Protein 7YOT (pdb70)

Radius of gyration: 35.28 Å; Cα contacts (8 Å, |Δi|>4): 2793; chains: 5; bounding box: 87×98×96 Å

Solvent-accessible surface area: 59932 Å² total; per-residue (Å²): 151,173,64,60,56,120,98,3,116,85,19,25,49,51,4,99,47,13,4,56,162,24,64,17,1,65,79,70,19,88,59,62,12,38,4,35,58,2,64,67,32,2,145,53,120,8,69,120,51,41,93,112,117,30,111,124,15,76,37,26,10,11,10,2,6,1,1,0,0,1,4,41,5,0,34,2,17,34,0,29,15,8,2,58,1,18,2,77,16,3,0,113,91,71,99,161,20,7,83,18,7,68,79,0,0,2,24,49,0,4,2,3,2,1,5,8,57,86,104,23,10,2,44,94,37,54,106,103,122,17,105,96,56,3,30,62,1,55,4,2,40,55,113,124,56,73,84,80,20,91,80,121,23,117,35,19,0,0,9,3,1,0,7,22,86,1,52,77,21,27,48,181,78,6,19,2,5,0,56,110,7,1,14,6,17,74,94,19,65,78,37,107,163,29,88,34,5,38,51,8,5,0,49,0,0,2,79,13,35,98,43,126,98,58,28,24,57,116,18,60,81,100,0,109,90,13,72,53,32,91,65,2,96,98,5,54,135,97,3,24,119,79,178,43,58,57,47,2,22,9,7,56,2,42,39,102,51,61,2,18,37,3,35,0,0,6,16,0,64,1,5,77,7,54,28,4,95,94,4,73,189,14,45,5,13,122,41,19,64,28,185,102,4,68,136,52,82,57,57,36,4,90,44,0,59,127,1,6,150,33,0,77,150,61,14,54,144,110,63,118,22,41,4,42,7,4,1,84,4,0,74,37,0,12,57,4,42,0,45,83,0,17,84,64,0,130,153,0,17,138,37,0,71,59,0,4,108,127,24,1,91,20,0,42,102,2,0,33,95,0,38,101,59,0,8,4,71,60,41,60,132,98,35,185,31,25,93,12,0,60,34,2,71,112,61,15,1,13,4,9,115,32,48,17,3,53,4,0,8,0,1,2,15,0,2,8,26,2,3,80,10,31,13,31,27,82,49,204,71,106,63,127,17,45,46,61,19,60,15,156,60,8,54,0,4,0,1,12,17,0,0,0,0,0,22,64,129,106,7,22,1,5,0,0,2,28,13,0,1,2,3,0,0,33,4,0,4,2,1,0,1,0,18,6,0,0,53,19,0,47,25,0,110,63,0,12,134,42,4,33,79,0,0,119,45,0,2,49,7,0,103,74,9,1,65,88,0,22,83,2,6,63,29,0,49,7,0,0,14,0,1,1,5,0,13,5,37,15,30,65,16,2,0,73,9,0,32,38,6,0,56,60,0,42,59,44,0,77,100,88,18,79,104,174,58,0,49,60,8,5,76,31,0,2,62,14,0,6,35,4,104,42,19,22,0,1,2,1,16,4,2,45,131,4,0,7,48,28,11,28,36,2,84,56,28,0,140,54,10,40,62,32,0,1,6,5,2,1,2,17,0,20,8,2,0,13,0,0,0,0,0,2,0,24,0,0,24,11,26,66,172,105,60,95,28,85,10,3,131,16,19,87,97,6,27,13,23,132,61,1,45,107,26,62,84,102,28,29,99,1,45,79,87,30,1,39,173,39,38,43,24,0,0,0,0,5,0,65,54,18,13,169,48,27,3,9,59,87,2,18,70,5,0,74,28,46,16,7,7,29,56,20,109,18,2,2,29,25,12,87,142,42,7,1,18,62,102,0,30,149,55,31,115,139,58,145,46,56,28,56,3,0,3,41,6,2,74,27,97,131,9,57,8,110,144,25,6,88,9,0,17,38,0,64,0,5,84,35,72,43,1,2,0,4,23,20,18,36,164,124,73,1,52,0,14,68,67,0,5,8,0,9,8,0,5,26,20,0,4,47,60,28,0,19,80,15,5,129,37,46,156,68,82,58,31,8,99,52,0,2,36,18,0,25,34,0,9,3,14,8,47,102,90,28,130,150,160,77,69,0,0,0,0,0,8,2,70,8,56,92,11,19,12,0,2,2,0,2,2,1,4,1,3,0,6,0,0,0,0,0,7,27,8,41,1,0,4,0,1,2,0,0,10,1,0,1,7,2,1,3,0,20,13,63,22,2,1,0,20,70,55,86,16,73,49,1,13,145,1,50,6,54,12,2,2,0,0,0,1,4,0,0,1,65,36,7,10,40,70,3,0,18,3,1,6,8,0,1,1,31,0,0,5,8,66,17,146,20,152,23,40,12,29,2,121,2,58,62,3,1,0,0,0,6,69,52,4,97,53,145,20,52,58,128,42,0,19,60,71,0,26,100,4,0,67,55,0,14,135,25,0,42,81,0,8,24,20,6,0,2,8,5,68,95,168,59,9,12,49,0,1,1,1,0,14,18,54,110,20,2,2,6,19,0,18,3,4,0,13,0,0,48,23,0,17,97,3,29,3,26,20,34,28,17,7,46,15,9,24,59,4,1,31,60,3,2,48,6,0,3,86,0,10,23,7,22,12,34,31,7,2,0,8,0,0,10,7,0,0,7,0,1,1,4,1,1,34,32,35,12,51,1,78,136,42,133,68,17,15,99,35,24,45,0,0,2,5,4,6,6,0,0,34,59,1,15,0,2,11,62,2,21,4,10,35,11,22,18,113,88,85,17,2,50,0,0,27,0,0,1,1,0,41,19,0,38,72,6,47,7,3,28,106,66,7,0,45,0,1,2,9,7,54,51,16,157,22,69,31,4,48,2,0,54,84,12,57,17,21,8,24,87,87,18,59,35,1,27,111,30,0,73,121,9,0,34,125,5,2,2,91,64,32,53,2,70,32,1,54,5,0,69,20,159,43,36,74,64,18,14,98,44,0,0,88,16,1,0,57,10,131,42,0,31,0,62,5,0,64,4,0,5,96,6,0,0,4,6,40,10,89,98,0,24,47,59,10,45,18,50,56,43,0,1,108,34,0,22,88,93,88,90,0,37,154,131,102,11,44,85,2,36,79,7,24,39,64,24,0,65,30,1,36,85,10,0,41,107,20,145,58,87,121,137,28,160,24,54,29,109,84,8,1,11,17,0,0,32,44,3,2,30,77,0,6,44,93,42,8,64,50,77,125,4,68,48,6,33,38,24,5,10,1,19,1,0,40,0,4,9,33,59,186,112,28,49,0,69,58,46,119,72,55,12,132,13,33,0,87,0,31,0,20,37,94,0,34,24,48,25,86,13,46,177,10,31,65,29,98,46,12,69,24,50,102,190,68,34,92,13,0,82,19,0,5,84,3,1,14,6,0,13,108,21,1,7,103,53,99,78,0,31,87,5,1,45,64,3,0,113,3,13,0,39,2,46,56,97,96,2,140,122,63,29,78,140,62,87,81,47,51,8,193,45,10,53,34,8,9,32,0,4,1,8,4,73,54,27,33,116,49,1,210,79,28,109,108,58,9,58,37,7,0,20,33,0,0,13,21,1,0,30,49,30,21,74,29,74,43,67,92,4,159,102,111,14,21,1,18,0,1,0,97,141,19,88,4,52,140,149,81,118,126,94,99,95,34,82,3,97,64,120,4,21,123,7,136,46,57,65,95,3,123,13,0,24,18,66,100,112,65

InterPro domains:
  IPR014023 Mononegavirales RNA-directed RNA polymerase catalytic domain [PF00946] (17-1089)
  IPR014023 Mononegavirales RNA-directed RNA polymerase catalytic domain [PS50526] (634-818)
  IPR016269 RNA-directed RNA polymerase, paramyxovirus [PIRSF000830] (1-2198)
  IPR025786 Mononegavirus L protein 2-O-ribose methyltransferase [PS51590] (1745-1958)
  IPR026890 Mononegavirales mRNA-capping domain V [PF14318] (1112-1355)
  IPR039736 RNA-directed RNA polymerase L, C-terminal [TIGR04198] (1214-2196)

Foldseek 3Di:
DVVVVVVVVVVVVVVVVVVVPDLDDDPPRDDDDDPCVCVVVVPDDDDDPDD/DVVVVVVVVVVVVQVVQLVVVCVDPVNVPVDPVDRSSVSSVD/DVVVVVVCCVVPPVDDDDDDPDDPDDDDPVRVVD/DCPCVPQDWQFEQDPCPDVPVSNVPTDTDRDDDDDDDDCVQQADDVRYFYADPVRHTDNDNCVVDDDDPVLLVVLLVLLVPDDDDVVVSVVLVVCSVVDDDSPVSVVSVVVSVVD/DQVLFFQFDDLAFDDAFAPLLQVVLVVLEDDDAAPVCPPPLQVVQFDVVVLNPPPDVSSVLSHVVNVVQVVLADPPDDEHADEPPLCVLVLLPWAFVVLLVVVVVLVVLQVVVLVVFVVLLLLLVLVLLCQAADPVCVVVDDDDQLSVVCNVRVPLCQPDRLNRSLSVLLLLLLLLSLQLSVVVDPDDDDQWDWTATDQWIWIHHNFWIKTARHVVNYIYIAGNSRSSLSNLLSLLLSLLLSVQCSDDLRNLLNVLSVLVVVVLSVVCSQCPLCSLVVLVLLLLLLVLLLQCFAPDPPLHCQSVVVSLVVQLVSQVVGHPNVVSVVVSVSSNVSSPPHANQNSLQSNLSRCNSHAGHDALQVVLVVLQVQQVDDDAFDPVLLLLLLLLLQLLQQQLCCVVVPLAGAAWDPVLQDDDPSVVCNVRSDRDDLLCSNVVSVSRSRTFGAARDDFDQDDPLLLLQEFAFAQFWQQANLVLAALSRADPVSNVSHDDDPDPRTSNLCVQQDAPDDRVVLQCCWLVVVVQVDRGWAKAAEDDSFDIHTHRSVSSLLSRLVRRCVVTPLCSLPLLPAVNPCAVQLVLLCQFCLQDQLLAVFDRKHWWKWKWFWDPFQSQQFCVSLVSVQVRVCRHNVGNGRQSNFQSRLQNFKYFHGDHSHDPSPNPDNGRVPDDCRRGMNHRGGGHDGPGSQSSSSSSLSSLLSSLQSVLPWDWSWHDRTRTIMIITMDGDHSNHHSVVVVVVNVSSCVSSVVSSQVSQVNSGIDIDPRVIRIGSFWDADPNWIRGNSWTHAHLSSLSSVLDAADDRRELDLLVRLVVNQVSLLLSLQRFDALSSSVVVSLSSSSVNVLCCVPSPSPLCPVPNPPSLLSQQQCQQDVLLQGRDPDQSLSSQAPPPFQPQLSRLVSVLSCCVSPRHDQQQLQLSLLFAFADDALLVCQQDPSHFRHHAFDASVVLLLVLLLLQSNVSRHYLAPPPLDDPCLVVLSRQLSCLQAQDQAGENLLSNLLCCLFLSVLSVVSSVSRHCDSVSSVVSCVVPPDDDPVSVCSHCVNSVSSVSCCPRRNDDDPPVGDDDHSPARSVVSSQSRRQVRCCVVRVRHGHDPRHDHDQSQQWRKHKADPVGDGPVVVVPFQAWKKKKFDFKAFQRSPSNPHDNFDSFDDDDPDQVLLVSLLSSLLSQCLQAHDDDQSLQLSCLRSVRAEPEDSVVSVVPRDHRDDPSNVRHRHIPRRRRRMDIDNDSRPVCVPVNVVSNRSSVSSSVVSVAHPVDRIGHHMIMMTGTRDPGSPDDDDDDRDHDHSPDHRDNNDHDDSHPSRYYYDHD

Secondary structure (DSSP, 8-state):
--GGGSSPPPSS--S--BHHHHHHHHHTTTSPPPGGGTT-TTTTTS-HHHHTTS--HHHHHHHHHHHHHHHHS-SSSPPB-PPTTTTHHHHHT---HHHHHHHHHHHHHHHHHHHHHHHHHHHHHHHHHHHHH-SSSTTS----HHHHHHHH-S-TTTSSTTHHHHHHHHHHHHHHHHHHHHHHS-------EEEEETTEEEEE-SS-EEEEETTTTEEEEE-HHHHHHHHHHHHHHHHHHHHHHHSGGGHHHHHHHHHHHHHHHHHHHHHGGGGHHHHHHHHHHHHHTTTTS-SSSSSTTHHHHHHHHHHHHHHTTTS-HHHHHHHHHHHHHHSSS--HHHHHGGGG-STTS--PPB-HHHHHHHHHHHHS--EEEEHHHHHHHHHHHHHHHHHHHHHHTTS----B-GGG--TTTHHHHHHHTPPPPHHHHHHTHHHHTT--B-S-----SSSS-SSSSS--B----TTSGGGGS-GGGS-TTTGGG-----S--BHHHHHHS--S--HHHHGGGTSSSTTTT-TT--EEE------EE--HHHHHHHHHHHHHIIIIIGGGGTT---TTTSSSSTTTGGGSTTTSSS----SEEEEEEEEEEEET-GGG--HHHHHHHHHHHHHHHT-SS-TTHHHHHHHH-EEEE--TT---SSTT---GGGS-S-TTEEES--S--SSTTHHHHHHHHHHHHHHHHHTTT-EEEEEESSSEEEEEEEEEE-TTS-HHHHHHHHHHHHHHHHHHHHHHHHTTT-EE-SSSSEEESSEEEETTEEEESSSBPP-HHHHHTT--S---SSS--HHHHHHHHHHHHHHHHHTT--HHHHHHHHHHHHHHHHHHTTSS----TTTTTT-HHHHHHHHHSBTTTTSSB---GGGTTS---S-HHHHHHHHHHHHHHHTSS-HHHHHHHHTPPB----HHHHHHS-S---B--PPPHHHHHHHHHHHHHTTS---STT-SSS-TTHHHHHHHHHHHHHSSSSB-HHHHHHHHHHSHHHHHHHHHTTS---HHHHHHHHHHS---SHHHHHHHTHHHHHHHHHIIIIIS----S--SS-TTS-HHHHHHHHHHHHTHHHH-S--B-S-----HHHH-B--B--SS---TTTTSS---EEEEEE-SS-B-SS--SSPPPP--------S-HHHHHHHHHHHHHHHHH--SHHHHHHHHHHHTTTB---SHHHHTTSPP--S----S-SS--SSGGG-EEE--S--S----HHHHHHHHHHHHHHHTS-TT--B--S-EEEEEE-SS-TT-------------S--------SS-TTT-B-S--/-HHHHHHHHIIIIIS-EEEE----SS--HHHH--/-HHHHHHHHHHHHHHHHHHHHHTSGGG-SB-SSS-HHHHHH-/-HHHHHHHHHHHHHHHHHHTTS-B--TT--S-B-THHHHHHTTSPPB----/--GGGT-----B------SHHHHHS-----EEE-SSB--TTTEETTTEE-B-TTS-B-SSGGGG---SHHHHHHHHHHHHHS---HHHHHHHHHTTTT--SSTTTHHHHHHHTT-

B-factor: mean 50.25, std 22.54, range [20.3, 129.37]

Structure (mmCIF, N/CA/C/O backbone):
data_7YOT
#
_entry.id   7YOT
#
_cell.length_a   1.00
_cell.length_b   1.00
_cell.length_c   1.00
_cell.angle_alpha   90.00
_cell.angle_beta   90.00
_cell.angle_gamma   90.00
#
_symmetry.space_group_name_H-M   'P 1'
#
loop_
_entity.id
_entity.type
_entity.pdbx_description
1 polymer 'NDV P protein'
2 polymer 'RNA-directed RNA polymerase L'
#
loop_
_atom_site.group_PDB
_atom_site.id
_atom_site.type_symbol
_atom_site.label_atom_id
_atom_site.label_alt_id
_atom_site.label_comp_id
_atom_site.label_asym_id
_atom_site.label_entity_id
_atom_site.label_seq_id
_atom_site.pdbx_PDB_ins_code
_atom_site.Cartn_x
_atom_site.Cartn_y
_atom_site.Cartn_z
_atom_site.occupancy
_atom_site.B_iso_or_equiv
_atom_site.auth_seq_id
_atom_site.auth_comp_id
_atom_site.auth_asym_id
_atom_site.auth_atom_id
_atom_site.pdbx_PDB_model_num
ATOM 1 N N . MET A 1 262 ? 116.175 60.074 82.332 1.00 114.88 262 MET D N 1
ATOM 2 C CA . MET A 1 262 ? 117.532 60.591 82.191 1.00 114.88 262 MET D CA 1
ATOM 3 C C . MET A 1 262 ? 117.650 61.594 81.052 1.00 114.88 262 MET D C 1
ATOM 4 O O . MET A 1 262 ? 117.609 62.798 81.290 1.00 114.88 262 MET D O 1
ATOM 9 N N . ARG A 1 263 ? 117.802 61.097 79.820 1.00 113.42 263 ARG D N 1
ATOM 10 C CA . ARG A 1 263 ? 118.005 61.988 78.680 1.00 113.42 263 ARG D CA 1
ATOM 11 C C . ARG A 1 263 ? 116.754 62.791 78.352 1.00 113.42 263 ARG D C 1
ATOM 12 O O . ARG A 1 263 ? 116.860 63.930 77.880 1.00 113.42 263 ARG D O 1
ATOM 20 N N . SER A 1 264 ? 115.572 62.232 78.619 1.00 111.51 264 SER D N 1
ATOM 21 C CA . SER A 1 264 ? 114.335 62.968 78.385 1.00 111.51 264 SER D CA 1
ATOM 22 C C . SER A 1 264 ? 114.190 64.130 79.359 1.00 111.51 264 SER D C 1
ATOM 23 O O . SER A 1 264 ? 113.727 65.213 78.976 1.00 111.51 264 SER D O 1
ATOM 26 N N . GLU A 1 265 ? 114.579 63.929 80.621 1.00 108.35 265 GLU D N 1
ATOM 27 C CA . GLU A 1 265 ? 114.548 65.029 81.578 1.00 108.35 265 GLU D CA 1
ATOM 28 C C . GLU A 1 265 ? 115.564 66.104 81.226 1.00 108.35 265 GLU D C 1
ATOM 29 O O . GLU A 1 265 ? 115.300 67.288 81.448 1.00 108.35 265 GLU D O 1
ATOM 35 N N . ILE A 1 266 ? 116.701 65.721 80.639 1.00 106.61 266 ILE D N 1
ATOM 36 C CA . ILE A 1 266 ? 117.665 66.706 80.153 1.00 106.61 266 ILE D CA 1
ATOM 37 C C . ILE A 1 266 ? 117.082 67.495 78.981 1.00 106.61 266 ILE D C 1
ATOM 38 O O . ILE A 1 266 ? 117.294 68.711 78.864 1.00 106.61 266 ILE D O 1
ATOM 43 N N . GLN A 1 267 ? 116.299 66.829 78.125 1.00 106.99 267 GLN D N 1
ATOM 44 C CA . GLN A 1 267 ? 115.645 67.530 77.020 1.00 106.99 267 GLN D CA 1
ATOM 45 C C . GLN A 1 267 ? 114.591 68.514 77.520 1.00 106.99 267 GLN D C 1
ATOM 46 O O . GLN A 1 267 ? 114.489 69.634 77.001 1.00 106.99 267 GLN D O 1
ATOM 52 N N . GLN A 1 268 ? 113.808 68.125 78.532 1.00 102.59 268 GLN D N 1
ATOM 53 C CA . GLN A 1 268 ? 112.860 69.076 79.116 1.00 102.59 268 GLN D CA 1
ATOM 54 C C . GLN A 1 268 ? 113.551 70.217 79.856 1.00 102.59 268 GLN D C 1
ATOM 55 O O . GLN A 1 268 ? 113.036 71.338 79.851 1.00 102.59 268 GLN D O 1
ATOM 61 N N . LEU A 1 269 ? 114.711 69.970 80.477 1.00 96.25 269 LEU D N 1
ATOM 62 C CA . LEU A 1 269 ? 115.464 71.070 81.079 1.00 96.25 269 LEU D CA 1
ATOM 63 C C . LEU A 1 269 ? 115.968 72.053 80.028 1.00 96.25 269 LEU D C 1
ATOM 64 O O . LEU A 1 269 ? 115.881 73.272 80.225 1.00 96.25 269 LEU D O 1
ATOM 69 N N . LYS A 1 270 ? 116.484 71.542 78.903 1.00 96.54 270 LYS D N 1
ATOM 70 C CA . LYS A 1 270 ? 116.946 72.419 77.829 1.00 96.54 270 LYS D CA 1
ATOM 71 C C . LYS A 1 270 ? 115.794 73.207 77.214 1.00 96.54 270 LYS D C 1
ATOM 72 O O . LYS A 1 270 ? 115.934 74.406 76.939 1.00 96.54 270 LYS D O 1
ATOM 78 N N . THR A 1 271 ? 114.633 72.567 77.046 1.00 95.27 271 THR D N 1
ATOM 79 C CA . THR A 1 271 ? 113.464 73.262 76.512 1.00 95.27 271 THR D CA 1
ATOM 80 C C . THR A 1 271 ? 112.947 74.321 77.487 1.00 95.27 271 THR D C 1
ATOM 81 O O . THR A 1 271 ? 112.572 75.424 77.070 1.00 95.27 271 THR D O 1
ATOM 85 N N . SER A 1 272 ? 112.968 74.028 78.792 1.00 91.06 272 SER D N 1
ATOM 86 C CA . SER A 1 272 ? 112.492 74.997 79.774 1.00 91.06 272 SER D CA 1
ATOM 87 C C . SER A 1 272 ? 113.426 76.199 79.876 1.00 91.06 272 SER D C 1
ATOM 88 O O . SER A 1 272 ? 112.957 77.336 79.989 1.00 91.06 272 SER D O 1
ATOM 91 N N . VAL A 1 273 ? 114.743 75.977 79.803 1.00 89.39 273 VAL D N 1
ATOM 92 C CA . VAL A 1 273 ? 115.677 77.106 79.768 1.00 89.39 273 VAL D CA 1
ATOM 93 C C . VAL A 1 273 ? 115.528 77.898 78.462 1.00 89.39 273 VAL D C 1
ATOM 94 O O . VAL A 1 273 ? 115.663 79.133 78.452 1.00 89.39 273 VAL D O 1
ATOM 98 N N . ALA A 1 274 ? 115.189 77.219 77.359 1.00 89.98 274 ALA D N 1
ATOM 99 C CA . ALA A 1 274 ? 114.893 77.924 76.114 1.00 89.98 274 ALA D CA 1
ATOM 100 C C . ALA A 1 274 ? 113.620 78.759 76.216 1.00 89.98 274 ALA D C 1
ATOM 101 O O . ALA A 1 274 ? 113.485 79.767 75.516 1.00 89.98 274 ALA D O 1
ATOM 103 N N . VAL A 1 275 ? 112.674 78.348 77.058 1.00 86.86 275 VAL D N 1
ATOM 104 C CA . VAL A 1 275 ? 111.510 79.191 77.326 1.00 86.86 275 VAL D CA 1
ATOM 105 C C . VAL A 1 275 ? 111.902 80.385 78.200 1.00 86.86 275 VAL D C 1
ATOM 106 O O . VAL A 1 275 ? 111.429 81.512 77.987 1.00 86.86 275 VAL D O 1
ATOM 110 N N . MET A 1 276 ? 112.788 80.158 79.180 1.00 86.93 276 MET D N 1
ATOM 111 C CA . MET A 1 276 ? 113.204 81.222 80.098 1.00 86.93 276 MET D CA 1
ATOM 112 C C . MET A 1 276 ? 113.959 82.329 79.380 1.00 86.93 276 MET D C 1
ATOM 113 O O . MET A 1 276 ? 113.807 83.509 79.717 1.00 86.93 276 MET D O 1
ATOM 118 N N . GLU A 1 277 ? 114.808 81.966 78.417 1.00 90.15 277 GLU D N 1
ATOM 119 C CA . GLU A 1 277 ? 115.554 82.993 77.698 1.00 90.15 277 GLU D CA 1
ATOM 120 C C . GLU A 1 277 ? 114.645 83.813 76.791 1.00 90.15 277 GLU D C 1
ATOM 121 O O . GLU A 1 277 ? 114.915 84.994 76.553 1.00 90.15 277 GLU D O 1
ATOM 127 N N . ALA A 1 278 ? 113.564 83.216 76.289 1.00 85.26 278 ALA D N 1
ATOM 128 C CA . ALA A 1 278 ? 112.606 83.974 75.497 1.00 85.26 278 ALA D CA 1
ATOM 129 C C . ALA A 1 278 ? 111.722 84.847 76.372 1.00 85.26 278 ALA D C 1
ATOM 130 O O . ALA A 1 278 ? 111.241 85.889 75.915 1.00 85.26 278 ALA D O 1
ATOM 132 N N . ASN A 1 279 ? 111.490 84.438 77.620 1.00 81.94 279 ASN D N 1
ATOM 133 C CA . ASN A 1 279 ? 110.734 85.292 78.531 1.00 81.94 279 ASN D CA 1
ATOM 134 C C . ASN A 1 279 ? 111.572 86.454 79.045 1.00 81.94 279 ASN D C 1
ATOM 135 O O . ASN A 1 279 ? 111.058 87.566 79.192 1.00 81.94 279 ASN D O 1
ATOM 140 N N . LEU A 1 280 ? 112.861 86.230 79.309 1.00 82.44 280 LEU D N 1
ATOM 141 C CA . LEU A 1 280 ? 113.742 87.337 79.666 1.00 82.44 280 LEU D CA 1
ATOM 142 C C . LEU A 1 280 ? 114.053 88.247 78.487 1.00 82.44 280 LEU D C 1
ATOM 143 O O . LEU A 1 280 ? 114.524 89.369 78.694 1.00 82.44 280 LEU D O 1
ATOM 148 N N . GLY A 1 281 ? 113.814 87.794 77.261 1.00 86.47 281 GLY D N 1
ATOM 149 C CA . GLY A 1 281 ? 113.947 88.676 76.123 1.00 86.47 281 GLY D CA 1
ATOM 150 C C . GLY A 1 281 ? 112.821 89.666 75.960 1.00 86.47 281 GLY D C 1
ATOM 151 O O . GLY A 1 281 ? 112.959 90.616 75.185 1.00 86.47 281 GLY D O 1
ATOM 152 N N . MET A 1 282 ? 111.714 89.475 76.675 1.00 83.72 282 MET D N 1
ATOM 153 C CA . MET A 1 282 ? 110.558 90.348 76.557 1.00 83.72 282 MET D CA 1
ATOM 154 C C . MET A 1 282 ? 110.354 91.260 77.757 1.00 83.72 282 MET D C 1
ATOM 155 O O . MET A 1 282 ? 109.530 92.177 77.677 1.00 83.72 282 MET D O 1
ATOM 160 N N . MET A 1 283 ? 111.071 91.042 78.855 1.00 73.22 283 MET D N 1
ATOM 161 C CA . MET A 1 283 ? 110.887 91.880 80.026 1.00 73.22 283 MET D CA 1
ATOM 162 C C . MET A 1 283 ? 111.577 93.223 79.839 1.00 73.22 283 MET D C 1
ATOM 163 O O . MET A 1 283 ? 112.513 93.367 79.050 1.00 73.22 283 MET D O 1
ATOM 168 N N . LYS A 1 284 ? 111.095 94.219 80.579 1.00 68.41 284 LYS D N 1
ATOM 169 C CA . LYS A 1 284 ? 111.563 95.593 80.419 1.00 68.41 284 LYS D CA 1
ATOM 170 C C . LYS A 1 284 ? 112.792 95.824 81.295 1.00 68.41 284 LYS D C 1
ATOM 171 O O . LYS A 1 284 ? 112.762 96.510 82.316 1.00 68.41 284 LYS D O 1
ATOM 177 N N . ILE A 1 285 ? 113.897 95.221 80.859 1.00 66.61 285 ILE D N 1
ATOM 178 C CA . ILE A 1 285 ? 115.186 95.433 81.499 1.00 66.61 285 ILE D CA 1
ATOM 179 C C . ILE A 1 285 ? 115.692 96.816 81.122 1.00 66.61 285 ILE D C 1
ATOM 180 O O . ILE A 1 285 ? 115.641 97.213 79.952 1.00 66.61 285 ILE D O 1
ATOM 185 N N . LEU A 1 286 ? 116.162 97.568 82.113 1.00 65.25 286 LEU D N 1
ATOM 186 C CA . LEU A 1 286 ? 116.626 98.924 81.870 1.00 65.25 286 LEU D CA 1
ATOM 187 C C . LEU A 1 286 ? 118.030 98.921 81.283 1.00 65.25 286 LEU D C 1
ATOM 188 O O . LEU A 1 286 ? 118.908 98.177 81.729 1.00 65.25 286 LEU D O 1
ATOM 193 N N . ASP A 1 287 ? 118.225 99.747 80.265 1.00 79.13 287 ASP D N 1
ATOM 194 C CA . ASP A 1 287 ? 119.506 100.046 79.649 1.00 79.13 287 ASP D CA 1
ATOM 195 C C . ASP A 1 287 ? 119.674 101.556 79.590 1.00 79.13 287 ASP D C 1
ATOM 196 O O . ASP A 1 287 ? 118.694 102.294 79.731 1.00 79.13 287 ASP D O 1
ATOM 201 N N . PRO A 1 288 ? 120.913 102.058 79.424 1.00 81.97 288 PRO D N 1
ATOM 202 C CA . PRO A 1 288 ? 121.073 103.493 79.152 1.00 81.97 288 PRO D CA 1
ATOM 203 C C . PRO A 1 288 ? 120.473 103.884 77.813 1.00 81.97 288 PRO D C 1
ATOM 204 O O . PRO A 1 288 ? 120.947 103.457 76.757 1.00 81.97 288 PRO D O 1
ATOM 208 N N . GLY A 1 289 ? 119.416 104.689 77.853 1.00 86.62 289 GLY D N 1
ATOM 209 C CA . GLY A 1 289 ? 118.681 105.030 76.653 1.00 86.62 289 GLY D CA 1
ATOM 210 C C . GLY A 1 289 ? 117.181 104.981 76.852 1.00 86.62 289 GLY D C 1
ATOM 211 O O . GLY A 1 289 ? 116.452 105.751 76.218 1.00 86.62 289 GLY D O 1
ATOM 212 N N . CYS A 1 290 ? 116.728 104.066 77.718 1.00 85.13 290 CYS D N 1
ATOM 213 C CA . CYS A 1 290 ? 115.344 103.966 78.201 1.00 85.13 290 CYS D CA 1
ATOM 214 C C . CYS A 1 290 ? 114.353 103.741 77.055 1.00 85.13 290 CYS D C 1
ATOM 215 O O . CYS A 1 290 ? 113.441 104.532 76.813 1.00 85.13 290 CYS D O 1
ATOM 218 N N . ALA A 1 291 ? 114.551 102.629 76.350 1.00 84.73 291 ALA D N 1
ATOM 219 C CA . ALA A 1 291 ? 113.744 102.343 75.169 1.00 84.73 291 ALA D CA 1
ATOM 220 C C . ALA A 1 291 ? 112.385 101.767 75.544 1.00 84.73 291 ALA D C 1
ATOM 221 O O . ALA A 1 291 ? 111.346 102.289 75.125 1.00 84.73 291 ALA D O 1
ATOM 223 N N . ASN A 1 292 ? 112.373 100.689 76.324 1.00 78.18 292 ASN D N 1
ATOM 224 C CA . ASN A 1 292 ? 111.138 100.004 76.704 1.00 78.18 292 ASN D CA 1
ATOM 225 C C . ASN A 1 292 ? 110.634 100.516 78.051 1.00 78.18 292 ASN D C 1
ATOM 226 O O . ASN A 1 292 ? 110.941 99.983 79.116 1.00 78.18 292 ASN D O 1
ATOM 231 N N . VAL A 1 293 ? 109.830 101.572 77.993 1.00 72.70 293 VAL D N 1
ATOM 232 C CA . VAL A 1 293 ? 109.143 102.099 79.160 1.00 72.70 293 VAL D CA 1
ATOM 233 C C . VAL A 1 293 ? 107.671 101.724 79.061 1.00 72.70 293 VAL D C 1
ATOM 234 O O . VAL A 1 293 ? 107.195 101.240 78.035 1.00 72.70 293 VAL D O 1
ATOM 238 N N . SER A 1 294 ? 106.948 101.949 80.150 1.00 60.44 294 SER D N 1
ATOM 239 C CA . SER A 1 294 ? 105.513 101.735 80.195 1.00 60.44 294 SER D CA 1
ATOM 240 C C . SER A 1 294 ? 104.824 103.022 80.614 1.00 60.44 294 SER D C 1
ATOM 241 O O . SER A 1 294 ? 105.373 103.819 81.377 1.00 60.44 294 SER D O 1
ATOM 244 N N . SER A 1 295 ? 103.627 103.232 80.091 1.00 55.47 295 SER D N 1
ATOM 245 C CA . SER A 1 295 ? 102.825 104.373 80.486 1.00 55.47 295 SER D CA 1
ATOM 246 C C . SER A 1 295 ? 101.830 103.941 81.551 1.00 55.47 295 SER D C 1
ATOM 247 O O . SER A 1 295 ? 101.830 102.804 82.026 1.00 55.47 295 SER D O 1
ATOM 250 N N . LEU A 1 296 ? 100.967 104.868 81.933 1.00 45.99 296 LEU D N 1
ATOM 251 C CA . LEU A 1 296 ? 99.910 104.585 82.885 1.00 45.99 296 LEU D CA 1
ATOM 252 C C . LEU A 1 296 ? 98.684 104.007 82.187 1.00 45.99 296 LEU D C 1
ATOM 253 O O . LEU A 1 296 ? 97.754 103.552 82.854 1.00 45.99 296 LEU D O 1
ATOM 258 N N . SER A 1 297 ? 98.699 103.958 80.854 1.00 50.79 297 SER D N 1
ATOM 259 C CA . SER A 1 297 ? 97.605 103.417 80.061 1.00 50.79 297 SER D CA 1
ATOM 260 C C . SER A 1 297 ? 97.640 101.902 79.925 1.00 50.79 297 SER D C 1
ATOM 261 O O . SER A 1 297 ? 96.656 101.326 79.447 1.00 50.79 297 SER D O 1
ATOM 264 N N . ASP A 1 298 ? 98.735 101.248 80.316 1.00 56.22 298 ASP D N 1
ATOM 265 C CA . ASP A 1 298 ? 98.753 99.788 80.345 1.00 56.22 298 ASP D CA 1
ATOM 266 C C . ASP A 1 298 ? 97.781 99.254 81.388 1.00 56.22 298 ASP D C 1
ATOM 267 O O . ASP A 1 298 ? 96.998 98.340 81.106 1.00 56.22 298 ASP D O 1
ATOM 272 N N . LEU A 1 299 ? 97.809 99.830 82.594 1.00 45.10 299 LEU D N 1
ATOM 273 C CA . LEU A 1 299 ? 96.843 99.478 83.629 1.00 45.10 299 LEU D CA 1
ATOM 274 C C . LEU A 1 299 ? 95.418 99.805 83.207 1.00 45.10 299 LEU D C 1
ATOM 275 O O . LEU A 1 299 ? 94.492 99.037 83.485 1.00 45.10 299 LEU D O 1
ATOM 280 N N . ARG A 1 300 ? 95.225 100.920 82.506 1.00 50.25 300 ARG D N 1
ATOM 281 C CA . ARG A 1 300 ? 93.883 101.303 82.091 1.00 50.25 300 ARG D CA 1
ATOM 282 C C . ARG A 1 300 ? 93.334 100.384 81.007 1.00 50.25 300 ARG D C 1
ATOM 283 O O . ARG A 1 300 ? 92.133 100.105 80.992 1.00 50.25 300 ARG D O 1
ATOM 291 N N A ALA A 1 301 ? 94.187 99.893 80.109 0.50 49.00 301 ALA D N 1
ATOM 292 N N B ALA A 1 301 ? 94.185 99.889 80.111 0.50 49.00 301 ALA D N 1
ATOM 293 C CA A ALA A 1 301 ? 93.717 98.949 79.103 0.50 49.00 301 ALA D CA 1
ATOM 294 C CA B ALA A 1 301 ? 93.714 98.947 79.105 0.50 49.00 301 ALA D CA 1
ATOM 295 C C A ALA A 1 301 ? 93.549 97.549 79.672 0.50 49.00 301 ALA D C 1
ATOM 296 C C B ALA A 1 301 ? 93.548 97.547 79.673 0.50 49.00 301 ALA D C 1
ATOM 297 O O A ALA A 1 301 ? 92.733 96.772 79.167 0.50 49.00 301 ALA D O 1
ATOM 298 O O B ALA A 1 301 ? 92.734 96.769 79.167 0.50 49.00 301 ALA D O 1
ATOM 301 N N . VAL A 1 302 ? 94.307 97.213 80.712 1.00 48.12 302 VAL D N 1
ATOM 302 C CA . VAL A 1 302 ? 94.216 95.895 81.325 1.00 48.12 302 VAL D CA 1
ATOM 303 C C . VAL A 1 302 ? 93.005 95.781 82.247 1.00 48.12 302 VAL D C 1
ATOM 304 O O . VAL A 1 302 ? 92.330 94.746 82.273 1.00 48.12 302 VAL D O 1
ATOM 308 N N . ALA A 1 303 ? 92.669 96.850 82.969 1.00 45.38 303 ALA D N 1
ATOM 309 C CA . ALA A 1 303 ? 91.568 96.818 83.928 1.00 45.38 303 ALA D CA 1
ATOM 310 C C . ALA A 1 303 ? 90.188 96.799 83.287 1.00 45.38 303 ALA D C 1
ATOM 311 O O . ALA A 1 303 ? 89.212 96.652 84.020 1.00 45.38 303 ALA D O 1
ATOM 313 N N . LYS A 1 304 ? 90.063 96.929 81.969 1.00 49.75 304 LYS D N 1
ATOM 314 C CA . LYS A 1 304 ? 88.759 96.971 81.318 1.00 49.75 304 LYS D CA 1
ATOM 315 C C . LYS A 1 304 ? 88.078 95.612 81.229 1.00 49.75 304 LYS D C 1
ATOM 316 O O . LYS A 1 304 ? 86.917 95.551 80.811 1.00 49.75 304 LYS D O 1
ATOM 322 N N . SER A 1 305 ? 88.746 94.531 81.614 1.00 50.32 305 SER D N 1
ATOM 323 C CA . SER A 1 305 ? 88.192 93.195 81.479 1.00 50.32 305 SER D CA 1
ATOM 324 C C . SER A 1 305 ? 88.224 92.470 82.818 1.00 50.32 305 SER D C 1
ATOM 325 O O . SER A 1 305 ? 88.832 92.922 83.791 1.00 50.32 305 SER D O 1
ATOM 328 N N . HIS A 1 306 ? 87.532 91.336 82.845 1.00 58.04 306 HIS D N 1
ATOM 329 C CA . HIS A 1 306 ? 87.508 90.468 84.012 1.00 58.04 306 HIS D CA 1
ATOM 330 C C . HIS A 1 306 ? 88.896 89.865 84.226 1.00 58.04 306 HIS D C 1
ATOM 331 O O . HIS A 1 306 ? 89.597 89.578 83.250 1.00 58.04 306 HIS D O 1
ATOM 338 N N . PRO A 1 307 ? 89.341 89.705 85.476 1.00 48.99 307 PRO D N 1
ATOM 339 C CA . PRO A 1 307 ? 90.675 89.133 85.718 1.00 48.99 307 PRO D CA 1
ATOM 340 C C . PRO A 1 307 ? 90.755 87.670 85.302 1.00 48.99 307 PRO D C 1
ATOM 341 O O . PRO A 1 307 ? 89.910 86.853 85.670 1.00 48.99 307 PRO D O 1
ATOM 345 N N . VAL A 1 308 ? 91.785 87.352 84.522 1.00 50.73 308 VAL D N 1
ATOM 346 C CA . VAL A 1 308 ? 91.855 86.107 83.780 1.00 50.73 308 VAL D CA 1
ATOM 347 C C . VAL A 1 308 ? 92.686 85.082 84.536 1.00 50.73 308 VAL D C 1
ATOM 348 O O . VAL A 1 308 ? 93.519 85.406 85.383 1.00 50.73 308 VAL D O 1
ATOM 352 N N . LEU A 1 309 ? 92.456 83.816 84.208 1.00 53.15 309 LEU D N 1
ATOM 353 C CA . LEU A 1 309 ? 93.173 82.691 84.793 1.00 53.15 309 LEU D CA 1
ATOM 354 C C . LEU A 1 309 ? 94.185 82.180 83.778 1.00 53.15 309 LEU D C 1
ATOM 355 O O . LEU A 1 309 ? 93.810 81.792 82.667 1.00 53.15 309 LEU D O 1
ATOM 360 N N . ILE A 1 310 ? 95.464 82.183 84.159 1.00 50.57 310 ILE D N 1
ATOM 361 C CA . ILE A 1 310 ? 96.543 81.782 83.265 1.00 50.57 310 ILE D CA 1
ATOM 362 C C . ILE A 1 310 ? 97.083 80.397 83.626 1.00 50.57 310 ILE D C 1
ATOM 363 O O . ILE A 1 310 ? 97.892 79.829 82.878 1.00 50.57 310 ILE D O 1
ATOM 368 N N . ALA A 1 311 ? 96.574 79.797 84.703 1.00 55.41 311 ALA D N 1
ATOM 369 C CA . ALA A 1 311 ? 97.107 78.566 85.276 1.00 55.41 311 ALA D CA 1
ATOM 370 C C . ALA A 1 311 ? 97.008 77.378 84.320 1.00 55.41 311 ALA D C 1
ATOM 371 O O . ALA A 1 311 ? 96.262 77.383 83.337 1.00 55.41 311 ALA D O 1
ATOM 373 N N . GLY A 1 312 ? 97.801 76.358 84.623 1.00 58.46 312 GLY D N 1
ATOM 374 C CA . GLY A 1 312 ? 97.866 75.146 83.835 1.00 58.46 312 GLY D CA 1
ATOM 375 C C . GLY A 1 312 ? 98.984 74.265 84.352 1.00 58.46 312 GLY D C 1
ATOM 376 O O . GLY A 1 312 ? 99.746 74.675 85.230 1.00 58.46 312 GLY D O 1
ATOM 377 N N . SER B 1 264 ? 120.753 62.364 93.019 1.00 97.37 264 SER C N 1
ATOM 378 C CA . SER B 1 264 ? 121.227 62.647 91.670 1.00 97.37 264 SER C CA 1
ATOM 379 C C . SER B 1 264 ? 121.293 64.148 91.426 1.00 97.37 264 SER C C 1
ATOM 380 O O . SER B 1 264 ? 120.620 64.924 92.103 1.00 97.37 264 SER C O 1
ATOM 383 N N . GLU B 1 265 ? 122.115 64.557 90.458 1.00 95.93 265 GLU C N 1
ATOM 384 C CA . GLU B 1 265 ? 122.219 65.970 90.120 1.00 95.93 265 GLU C CA 1
ATOM 385 C C . GLU B 1 265 ? 121.101 66.438 89.201 1.00 95.93 265 GLU C C 1
ATOM 386 O O . GLU B 1 265 ? 120.786 67.631 89.201 1.00 95.93 265 GLU C O 1
ATOM 392 N N . ILE B 1 266 ? 120.500 65.532 88.424 1.00 91.56 266 ILE C N 1
ATOM 393 C CA . ILE B 1 266 ? 119.369 65.908 87.579 1.00 91.56 266 ILE C CA 1
ATOM 394 C C . ILE B 1 266 ? 118.158 66.247 88.440 1.00 91.56 266 ILE C C 1
ATOM 395 O O . ILE B 1 266 ? 117.423 67.198 88.153 1.00 91.56 266 ILE C O 1
ATOM 400 N N . GLN B 1 267 ? 117.952 65.499 89.527 1.00 90.54 267 GLN C N 1
ATOM 401 C CA . GLN B 1 267 ? 116.850 65.779 90.442 1.00 90.54 267 GLN C CA 1
ATOM 402 C C . GLN B 1 267 ? 117.041 67.082 91.205 1.00 90.54 267 GLN C C 1
ATOM 403 O O . GLN B 1 267 ? 116.055 67.660 91.671 1.00 90.54 267 GLN C O 1
ATOM 409 N N . GLN B 1 268 ? 118.280 67.552 91.349 1.00 83.89 268 GLN C N 1
ATOM 410 C CA . GLN B 1 268 ? 118.511 68.873 91.914 1.00 83.89 268 GLN C CA 1
ATOM 411 C C . GLN B 1 268 ? 118.390 69.958 90.850 1.00 83.89 268 GLN C C 1
ATOM 412 O O . GLN B 1 268 ? 117.947 71.074 91.151 1.00 83.89 268 GLN C O 1
ATOM 418 N N . LEU B 1 269 ? 118.736 69.643 89.599 1.00 80.43 269 LEU C N 1
ATOM 419 C CA . LEU B 1 269 ? 118.535 70.608 88.523 1.00 80.43 269 LEU C CA 1
ATOM 420 C C . LEU B 1 269 ? 117.063 70.834 88.227 1.00 80.43 269 LEU C C 1
ATOM 421 O O . LEU B 1 269 ? 116.694 71.936 87.826 1.00 80.43 269 LEU C O 1
ATOM 426 N N . LYS B 1 270 ? 116.213 69.823 88.425 1.00 75.43 270 LYS C N 1
ATOM 427 C CA . LYS B 1 270 ? 114.773 70.011 88.243 1.00 75.43 270 LYS C CA 1
ATOM 428 C C . LYS B 1 270 ? 114.220 71.020 89.242 1.00 75.43 270 LYS C C 1
ATOM 429 O O . LYS B 1 270 ? 113.520 71.967 88.864 1.00 75.43 270 LYS C O 1
ATOM 435 N N . THR B 1 271 ? 114.552 70.854 90.520 1.00 66.92 271 THR C N 1
ATOM 436 C CA . THR B 1 271 ? 114.059 71.765 91.541 1.00 66.92 271 THR C CA 1
ATOM 437 C C . THR B 1 271 ? 114.830 73.075 91.601 1.00 66.92 271 THR C C 1
ATOM 438 O O . THR B 1 271 ? 114.430 73.968 92.353 1.00 66.92 271 THR C O 1
ATOM 442 N N . SER B 1 272 ? 115.930 73.204 90.858 1.00 64.55 272 SER C N 1
ATOM 443 C CA . SER B 1 272 ? 116.570 74.502 90.686 1.00 64.55 272 SER C CA 1
ATOM 444 C C . SER B 1 272 ? 116.043 75.249 89.469 1.00 64.55 272 SER C C 1
ATOM 445 O O . SER B 1 272 ? 116.021 76.482 89.464 1.00 64.55 272 SER C O 1
ATOM 448 N N . VAL B 1 273 ? 115.620 74.517 88.441 1.00 64.09 273 VAL C N 1
ATOM 449 C CA . VAL B 1 273 ? 115.007 75.091 87.253 1.00 64.09 273 VAL C CA 1
ATOM 450 C C . VAL B 1 273 ? 113.562 75.501 87.524 1.00 64.09 273 VAL C C 1
ATOM 451 O O . VAL B 1 273 ? 113.080 76.490 86.964 1.00 64.09 273 VAL C O 1
ATOM 455 N N . ALA B 1 274 ? 112.874 74.806 88.432 1.00 55.80 274 ALA C N 1
ATOM 456 C CA . ALA B 1 274 ? 111.467 75.100 88.693 1.00 55.80 274 ALA C CA 1
ATOM 457 C C . ALA B 1 274 ? 111.276 76.427 89.428 1.00 55.80 274 ALA C C 1
ATOM 458 O O . ALA B 1 274 ? 110.342 77.187 89.124 1.00 55.80 274 ALA C O 1
ATOM 460 N N . VAL B 1 275 ? 112.155 76.745 90.382 1.00 50.26 275 VAL C N 1
ATOM 461 C CA . VAL B 1 275 ? 112.043 78.022 91.073 1.00 50.26 275 VAL C CA 1
ATOM 462 C C . VAL B 1 275 ? 112.450 79.198 90.201 1.00 50.26 275 VAL C C 1
ATOM 463 O O . VAL B 1 275 ? 112.096 80.333 90.524 1.00 50.26 275 VAL C O 1
ATOM 467 N N . MET B 1 276 ? 113.137 78.955 89.080 1.00 63.85 276 MET C N 1
ATOM 468 C CA . MET B 1 276 ? 113.353 80.009 88.094 1.00 63.85 276 MET C CA 1
ATOM 469 C C . MET B 1 276 ? 112.037 80.499 87.510 1.00 63.85 276 MET C C 1
ATOM 470 O O . MET B 1 276 ? 111.797 81.705 87.441 1.00 63.85 276 MET C O 1
ATOM 475 N N . GLU B 1 277 ? 111.192 79.577 87.026 1.00 54.78 277 GLU C N 1
ATOM 476 C CA . GLU B 1 277 ? 109.886 79.992 86.521 1.00 54.78 277 GLU C CA 1
ATOM 477 C C . GLU B 1 277 ? 109.013 80.533 87.638 1.00 54.78 277 GLU C C 1
ATOM 478 O O . GLU B 1 277 ? 108.242 81.477 87.424 1.00 54.78 277 GLU C O 1
ATOM 484 N N . ALA B 1 278 ? 109.120 79.955 88.836 1.00 44.77 278 ALA C N 1
ATOM 485 C CA . ALA B 1 278 ? 108.335 80.476 89.946 1.00 44.77 278 ALA C CA 1
ATOM 486 C C . ALA B 1 278 ? 108.782 81.869 90.377 1.00 44.77 278 ALA C C 1
ATOM 487 O O . ALA B 1 278 ? 108.004 82.572 91.018 1.00 44.77 278 ALA C O 1
ATOM 489 N N . ASN B 1 279 ? 110.006 82.285 90.038 1.00 40.84 279 ASN C N 1
ATOM 490 C CA . ASN B 1 279 ? 110.441 83.656 90.274 1.00 40.84 279 ASN C CA 1
ATOM 491 C C . ASN B 1 279 ? 110.182 84.585 89.095 1.00 40.84 279 ASN C C 1
ATOM 492 O O . ASN B 1 279 ? 109.988 85.789 89.296 1.00 40.84 279 ASN C O 1
ATOM 497 N N . LEU B 1 280 ? 110.172 84.064 87.867 1.00 43.92 280 LEU C N 1
ATOM 498 C CA . LEU B 1 280 ? 109.818 84.895 86.720 1.00 43.92 280 LEU C CA 1
ATOM 499 C C . LEU B 1 280 ? 108.338 85.246 86.715 1.00 43.92 280 LEU C C 1
ATOM 500 O O . LEU B 1 280 ? 107.970 86.353 86.306 1.00 43.92 280 LEU C O 1
ATOM 505 N N . GLY B 1 281 ? 107.481 84.332 87.178 1.00 36.66 281 GLY C N 1
ATOM 506 C CA . GLY B 1 281 ? 106.083 84.683 87.367 1.00 36.66 281 GLY C CA 1
ATOM 507 C C . GLY B 1 281 ? 105.894 85.738 88.438 1.00 36.66 281 GLY C C 1
ATOM 508 O O . GLY B 1 281 ? 105.022 86.607 88.322 1.00 36.66 281 GLY C O 1
ATOM 509 N N . MET B 1 282 ? 106.727 85.690 89.480 1.00 33.98 282 MET C N 1
ATOM 510 C CA . MET B 1 282 ? 106.715 86.720 90.511 1.00 33.98 282 MET C CA 1
ATOM 511 C C . MET B 1 282 ? 107.122 88.071 89.958 1.00 33.98 282 MET C C 1
ATOM 512 O O . MET B 1 282 ? 106.501 89.081 90.282 1.00 33.98 282 MET C O 1
ATOM 517 N N . MET B 1 283 ? 108.166 88.109 89.129 1.00 38.58 283 MET C N 1
ATOM 518 C CA . MET B 1 283 ? 108.565 89.365 88.498 1.00 38.58 283 MET C CA 1
ATOM 519 C C . MET B 1 283 ? 107.515 89.881 87.533 1.00 38.58 283 MET C C 1
ATOM 520 O O . MET B 1 283 ? 107.396 91.095 87.350 1.00 38.58 283 MET C O 1
ATOM 525 N N . LYS B 1 284 ? 106.763 88.989 86.891 1.00 36.23 284 LYS C N 1
ATOM 526 C CA . LYS B 1 284 ? 105.727 89.461 85.984 1.00 36.23 284 LYS C CA 1
ATOM 527 C C . LYS B 1 284 ? 104.552 90.066 86.735 1.00 36.23 284 LYS C C 1
ATOM 528 O O . LYS B 1 284 ? 104.039 91.114 86.335 1.00 36.23 284 LYS C O 1
ATOM 534 N N . ILE B 1 285 ? 104.110 89.440 87.832 1.00 32.85 285 ILE C N 1
ATOM 535 C CA . ILE B 1 285 ? 102.918 89.963 88.501 1.00 32.85 285 ILE C CA 1
ATOM 536 C C . ILE B 1 285 ? 103.190 91.199 89.343 1.00 32.85 285 ILE C C 1
ATOM 537 O O . ILE B 1 285 ? 102.237 91.802 89.847 1.00 32.85 285 ILE C O 1
ATOM 542 N N . LEU B 1 286 ? 104.450 91.618 89.490 1.00 36.18 286 LEU C N 1
ATOM 543 C CA . LEU B 1 286 ? 104.770 92.887 90.140 1.00 36.18 286 LEU C CA 1
ATOM 544 C C . LEU B 1 286 ? 104.472 94.092 89.265 1.00 36.18 286 LEU C C 1
ATOM 545 O O . LEU B 1 286 ? 104.391 95.210 89.779 1.00 36.18 286 LEU C O 1
ATOM 550 N N . ASP B 1 287 ? 104.347 93.891 87.969 1.00 37.60 287 ASP C N 1
ATOM 551 C CA . ASP B 1 287 ? 104.023 94.969 87.053 1.00 37.60 287 ASP C CA 1
ATOM 552 C C . ASP B 1 287 ? 102.558 95.345 87.235 1.00 37.60 287 ASP C C 1
ATOM 553 O O . ASP B 1 287 ? 101.708 94.453 87.298 1.00 37.60 287 ASP C O 1
ATOM 558 N N . PRO B 1 288 ? 102.222 96.632 87.363 1.00 34.43 288 PRO C N 1
ATOM 559 C CA . PRO B 1 288 ? 100.804 97.017 87.391 1.00 34.43 288 PRO C CA 1
ATOM 560 C C . PRO B 1 288 ? 100.052 96.734 86.108 1.00 34.43 288 PRO C C 1
ATOM 561 O O . PRO B 1 288 ? 98.823 96.659 86.142 1.00 34.43 288 PRO C O 1
ATOM 565 N N . GLY B 1 289 ? 100.735 96.567 84.977 1.00 38.63 289 GLY C N 1
ATOM 566 C CA . GLY B 1 289 ? 100.053 96.095 83.789 1.00 38.63 289 GLY C CA 1
ATOM 567 C C . GLY B 1 289 ? 99.653 94.638 83.849 1.00 38.63 289 GLY C C 1
ATOM 568 O O . GLY B 1 289 ? 98.839 94.200 83.037 1.00 38.63 289 GLY C O 1
ATOM 569 N N . CYS B 1 290 ? 100.222 93.868 84.768 1.00 39.09 290 CYS C N 1
ATOM 570 C CA . CYS B 1 290 ? 99.738 92.514 85.040 1.00 39.09 290 CYS C CA 1
ATOM 571 C C . CYS B 1 290 ? 98.779 92.500 86.222 1.00 39.09 290 CYS C C 1
ATOM 572 O O . CYS B 1 290 ? 98.910 91.702 87.144 1.00 39.09 290 CYS C O 1
ATOM 575 N N . ALA B 1 291 ? 97.784 93.381 86.196 1.00 37.86 291 ALA C N 1
ATOM 576 C CA . ALA B 1 291 ? 96.798 93.448 87.260 1.00 37.86 291 ALA C CA 1
ATOM 577 C C . ALA B 1 291 ? 95.569 92.600 86.983 1.00 37.86 291 ALA C C 1
ATOM 578 O O . ALA B 1 291 ? 94.780 92.373 87.903 1.00 37.86 291 ALA C O 1
ATOM 580 N N . ASN B 1 292 ? 95.373 92.134 85.750 1.00 43.57 292 ASN C N 1
ATOM 581 C CA . ASN B 1 292 ? 94.291 91.202 85.472 1.00 43.57 292 ASN C CA 1
ATOM 582 C C . ASN B 1 292 ? 94.716 89.749 85.601 1.00 43.57 292 ASN C C 1
ATOM 583 O O . ASN B 1 292 ? 93.932 88.857 85.279 1.00 43.57 292 ASN C O 1
ATOM 588 N N . VAL B 1 293 ? 95.949 89.492 86.017 1.00 37.63 293 VAL C N 1
ATOM 589 C CA . VAL B 1 293 ? 96.378 88.133 86.312 1.00 37.63 293 VAL C CA 1
ATOM 590 C C . VAL B 1 293 ? 95.764 87.772 87.656 1.00 37.63 293 VAL C C 1
ATOM 591 O O . VAL B 1 293 ? 96.098 88.381 88.673 1.00 37.63 293 VAL C O 1
ATOM 595 N N . SER B 1 294 ? 94.839 86.816 87.660 1.00 37.92 294 SER C N 1
ATOM 596 C CA . SER B 1 294 ? 94.195 86.426 88.903 1.00 37.92 294 SER C CA 1
ATOM 597 C C . SER B 1 294 ? 95.187 85.715 89.806 1.00 37.92 294 SER C C 1
ATOM 598 O O . SER B 1 294 ? 96.113 85.053 89.343 1.00 37.92 294 SER C O 1
ATOM 601 N N . SER B 1 295 ? 94.999 85.886 91.112 1.00 34.05 295 SER C N 1
ATOM 602 C CA . SER B 1 295 ? 95.918 85.291 92.070 1.00 34.05 295 SER C CA 1
ATOM 603 C C . SER B 1 295 ? 95.787 83.783 92.138 1.00 34.05 295 SER C C 1
ATOM 604 O O . SER B 1 295 ? 96.722 83.120 92.581 1.00 34.05 295 SER C O 1
ATOM 607 N N . LEU B 1 296 ? 94.684 83.219 91.664 1.00 37.70 296 LEU C N 1
ATOM 608 C CA . LEU B 1 296 ? 94.456 81.779 91.764 1.00 37.70 296 LEU C CA 1
ATOM 609 C C . LEU B 1 296 ? 95.100 81.025 90.608 1.00 37.70 296 LEU C C 1
ATOM 610 O O . LEU B 1 296 ? 94.534 80.073 90.087 1.00 37.70 296 LEU C O 1
ATOM 615 N N . SER B 1 297 ? 96.331 81.381 90.261 1.00 41.38 297 SER C N 1
ATOM 616 C CA . SER B 1 297 ? 96.968 80.894 89.053 1.00 41.38 297 SER C CA 1
ATOM 617 C C . SER B 1 297 ? 98.415 80.551 89.361 1.00 41.38 297 SER C C 1
ATOM 618 O O . SER B 1 297 ? 99.048 81.179 90.212 1.00 41.38 297 SER C O 1
ATOM 621 N N . ASP B 1 298 ? 98.930 79.546 88.662 1.00 48.01 298 ASP C N 1
ATOM 622 C CA . ASP B 1 298 ? 100.278 79.066 88.913 1.00 48.01 298 ASP C CA 1
ATOM 623 C C . ASP B 1 298 ? 101.289 80.048 88.354 1.00 48.01 298 ASP C C 1
ATOM 624 O O . ASP B 1 298 ? 101.142 80.531 87.231 1.00 48.01 298 ASP C O 1
ATOM 629 N N . LEU B 1 299 ? 102.323 80.342 89.141 1.00 38.99 299 LEU C N 1
ATOM 630 C CA . LEU B 1 299 ? 103.306 81.328 88.719 1.00 38.99 299 LEU C CA 1
ATOM 631 C C . LEU B 1 299 ? 104.245 80.803 87.643 1.00 38.99 299 LEU C C 1
ATOM 632 O O . LEU B 1 299 ? 104.800 81.606 86.886 1.00 38.99 299 LEU C O 1
ATOM 637 N N . ARG B 1 300 ? 104.425 79.485 87.542 1.00 44.79 300 ARG C N 1
ATOM 638 C 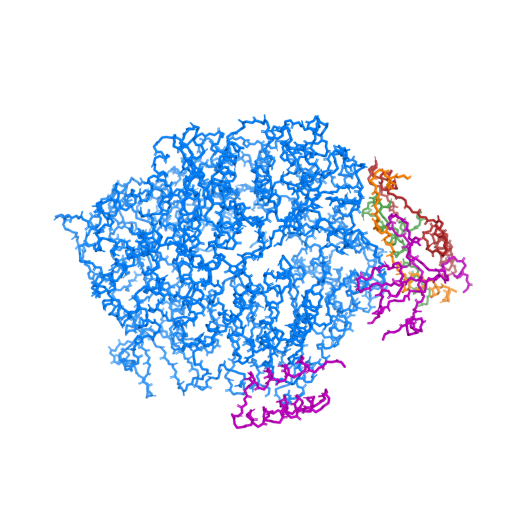CA . ARG B 1 300 ? 105.098 78.934 86.372 1.00 44.79 300 ARG C CA 1
ATOM 639 C C . ARG B 1 300 ? 104.274 79.158 85.117 1.00 44.79 300 ARG C C 1
ATOM 640 O O . ARG B 1 300 ? 104.824 79.383 84.037 1.00 44.79 300 ARG C O 1
ATOM 648 N N . ALA B 1 301 ? 102.950 79.073 85.236 1.00 42.28 301 ALA C N 1
ATOM 649 C CA . ALA B 1 301 ? 102.093 79.313 84.085 1.00 42.28 301 ALA C CA 1
ATOM 650 C C . ALA B 1 301 ? 102.042 80.787 83.719 1.00 42.28 301 ALA C C 1
ATOM 651 O O . ALA B 1 301 ? 101.848 81.123 82.549 1.00 42.28 301 ALA C O 1
ATOM 653 N N . VAL B 1 302 ? 102.204 81.675 84.699 1.00 40.48 302 VAL C N 1
ATOM 654 C CA . VAL B 1 302 ? 102.339 83.096 84.402 1.00 40.48 302 VAL C CA 1
ATOM 655 C C . VAL B 1 302 ? 103.672 83.362 83.717 1.00 40.48 302 VAL C C 1
ATOM 656 O O . VAL B 1 302 ? 103.760 84.186 82.798 1.00 40.48 302 VAL C O 1
ATOM 660 N N . ALA B 1 303 ? 104.721 82.644 84.124 1.00 44.94 303 ALA C N 1
ATOM 661 C CA . ALA B 1 303 ? 106.034 82.837 83.513 1.00 44.94 303 ALA C CA 1
ATOM 662 C C . ALA B 1 303 ? 106.081 82.309 82.085 1.00 44.94 303 ALA C C 1
ATOM 663 O O . ALA B 1 303 ? 106.643 82.960 81.200 1.00 44.94 303 ALA C O 1
ATOM 665 N N . LYS B 1 304 ? 105.494 81.142 81.834 1.00 53.12 304 LYS C N 1
ATOM 666 C CA . LYS B 1 304 ? 105.571 80.529 80.515 1.00 53.12 304 LYS C CA 1
ATOM 667 C C . LYS B 1 304 ? 104.675 81.193 79.480 1.00 53.12 304 LYS C C 1
ATOM 668 O O . LYS B 1 304 ? 104.856 80.941 78.285 1.00 53.12 304 LYS C O 1
ATOM 674 N N . SER B 1 305 ? 103.722 82.019 79.892 1.00 51.90 305 SER C N 1
ATOM 675 C CA . SER B 1 305 ? 102.844 82.680 78.935 1.00 51.90 305 SER C CA 1
ATOM 676 C C . SER B 1 305 ? 103.556 83.852 78.276 1.00 51.90 305 SER C C 1
ATOM 677 O O . SER B 1 305 ? 103.032 84.964 78.239 1.00 51.90 305 SER C O 1
ATOM 680 N N . GLN C 1 268 ? 124.955 72.714 81.618 1.00 91.00 268 GLN B N 1
ATOM 681 C CA . GLN C 1 268 ? 123.695 72.723 82.351 1.00 91.00 268 GLN B CA 1
ATOM 682 C C . GLN C 1 268 ? 123.883 73.221 83.775 1.00 91.00 268 GLN B C 1
ATOM 683 O O . GLN C 1 268 ? 123.078 74.000 84.276 1.00 91.00 268 GLN B O 1
ATOM 689 N N . LEU C 1 269 ? 124.951 72.764 84.430 1.00 88.55 269 LEU B N 1
ATOM 690 C CA . LEU C 1 269 ? 125.242 73.233 85.779 1.00 88.55 269 LEU B CA 1
ATOM 691 C C . LEU C 1 269 ? 125.810 74.643 85.789 1.00 88.55 269 LEU B C 1
ATOM 692 O O . LEU C 1 269 ? 125.779 75.300 86.833 1.00 88.55 269 LEU B O 1
ATOM 697 N N . LYS C 1 270 ? 126.335 75.121 84.661 1.00 89.18 270 LYS B N 1
ATOM 698 C CA . LYS C 1 270 ? 126.912 76.457 84.606 1.00 89.18 270 LYS B CA 1
ATOM 699 C C . LYS C 1 270 ? 125.903 77.498 84.143 1.00 89.18 270 LYS B C 1
ATOM 700 O O . LYS C 1 270 ? 125.851 78.596 84.707 1.00 89.18 270 LYS B O 1
ATOM 706 N N . THR C 1 271 ? 125.086 77.176 83.135 1.00 89.70 271 THR B N 1
ATOM 707 C CA . THR C 1 271 ? 124.091 78.143 82.684 1.00 89.70 271 THR B CA 1
ATOM 708 C C . THR C 1 271 ? 122.974 78.315 83.703 1.00 89.70 271 THR B C 1
ATOM 709 O O . THR C 1 271 ? 122.383 79.393 83.778 1.00 89.70 271 THR B O 1
ATOM 713 N N . SER C 1 272 ? 122.724 77.310 84.548 1.00 88.94 272 SER B N 1
ATOM 714 C CA . SER C 1 272 ? 121.721 77.473 85.594 1.00 88.94 272 SER B CA 1
ATOM 715 C C . SER C 1 272 ? 122.200 78.440 86.668 1.00 88.94 272 SER B C 1
ATOM 716 O O . SER C 1 272 ? 121.430 79.284 87.134 1.00 88.94 272 SER B O 1
ATOM 719 N N . VAL C 1 273 ? 123.475 78.367 87.047 1.00 85.11 273 VAL B N 1
ATOM 720 C CA . VAL C 1 273 ? 123.982 79.313 88.034 1.00 85.11 273 VAL B CA 1
ATOM 721 C C . VAL C 1 273 ? 124.197 80.686 87.391 1.00 85.11 273 VAL B C 1
ATOM 722 O O . VAL C 1 273 ? 124.092 81.717 88.066 1.00 85.11 273 VAL B O 1
ATOM 726 N N . ALA C 1 274 ? 124.426 80.735 86.076 1.00 88.41 274 ALA B N 1
ATOM 727 C CA . ALA C 1 274 ? 124.453 82.020 85.382 1.00 88.41 274 ALA B CA 1
ATOM 728 C C . ALA C 1 274 ? 123.072 82.664 85.324 1.00 88.41 274 ALA B C 1
ATOM 729 O O . ALA C 1 274 ? 122.970 83.894 85.321 1.00 88.41 274 ALA B O 1
ATOM 731 N N . VAL C 1 275 ? 122.005 81.864 85.269 1.00 83.58 275 VAL B N 1
ATOM 732 C CA . VAL C 1 275 ? 120.672 82.445 85.393 1.00 83.58 275 VAL B CA 1
ATOM 733 C C . VAL C 1 275 ? 120.392 82.816 86.851 1.00 83.58 275 VAL B C 1
ATOM 734 O O . VAL C 1 275 ? 119.750 83.834 87.116 1.00 83.58 275 VAL B O 1
ATOM 738 N N . MET C 1 276 ? 120.894 82.031 87.816 1.00 81.91 276 MET B N 1
ATOM 739 C CA . MET C 1 276 ? 120.694 82.344 89.236 1.00 81.91 276 MET B CA 1
ATOM 740 C C . MET C 1 276 ? 121.344 83.663 89.639 1.00 81.91 276 MET B C 1
ATOM 741 O O . MET C 1 276 ? 120.740 84.459 90.367 1.00 81.91 276 MET B O 1
ATOM 746 N N . GLU C 1 277 ? 122.576 83.909 89.193 1.00 81.89 277 GLU B N 1
ATOM 747 C CA . GLU C 1 277 ? 123.311 85.066 89.686 1.00 81.89 277 GLU B CA 1
ATOM 748 C C . GLU C 1 277 ? 122.808 86.368 89.081 1.00 81.89 277 GLU B C 1
ATOM 749 O O . GLU C 1 277 ? 122.916 87.419 89.716 1.00 81.89 277 GLU B O 1
ATOM 755 N N . ALA C 1 278 ? 122.252 86.325 87.876 1.00 78.88 278 ALA B N 1
ATOM 756 C CA . ALA C 1 278 ? 121.776 87.524 87.212 1.00 78.88 278 ALA B CA 1
ATOM 757 C C . ALA C 1 278 ? 120.262 87.634 87.205 1.00 78.88 278 ALA B C 1
ATOM 758 O O . ALA C 1 278 ? 119.734 88.668 86.793 1.00 78.88 278 ALA B O 1
ATOM 760 N N . ASN C 1 279 ? 119.558 86.606 87.659 1.00 70.91 279 ASN B N 1
ATOM 761 C CA . ASN C 1 279 ? 118.106 86.568 87.720 1.00 70.91 279 ASN B CA 1
ATOM 762 C C . ASN C 1 279 ? 117.607 86.706 89.149 1.00 70.91 279 ASN B C 1
ATOM 763 O O . ASN C 1 279 ? 116.704 87.493 89.419 1.00 70.91 279 ASN B O 1
ATOM 768 N N . LEU C 1 280 ? 118.199 85.965 90.079 1.00 66.66 280 LEU B N 1
ATOM 769 C CA . LEU C 1 280 ? 117.651 85.833 91.421 1.00 66.66 280 LEU B CA 1
ATOM 770 C C . LEU C 1 280 ? 118.373 86.729 92.420 1.00 66.66 280 LEU B C 1
ATOM 771 O O . LEU C 1 280 ? 117.745 87.572 93.066 1.00 66.66 280 LEU B O 1
ATOM 776 N N . GLY C 1 281 ? 119.689 86.567 92.550 1.00 64.65 281 GLY B N 1
ATOM 777 C CA . GLY C 1 281 ? 120.415 87.315 93.562 1.00 64.65 281 GLY B CA 1
ATOM 778 C C . GLY C 1 281 ? 120.593 88.772 93.192 1.00 64.65 281 GLY B C 1
ATOM 779 O O . GLY C 1 281 ? 120.451 89.660 94.038 1.00 64.65 281 GLY B O 1
ATOM 780 N N . MET C 1 282 ? 120.909 89.037 91.932 1.00 66.58 282 MET B N 1
ATOM 781 C CA . MET C 1 282 ? 121.052 90.392 91.421 1.00 66.58 282 MET B CA 1
ATOM 782 C C . MET C 1 282 ? 119.812 90.653 90.577 1.00 66.58 282 MET B C 1
ATOM 783 O O . MET C 1 282 ? 119.725 90.195 89.437 1.00 66.58 282 MET B O 1
ATOM 788 N N . MET C 1 283 ? 118.834 91.342 91.159 1.00 46.47 283 MET B N 1
ATOM 789 C CA . MET C 1 283 ? 117.659 91.819 90.431 1.00 46.47 283 MET B CA 1
ATOM 790 C C . MET C 1 283 ? 117.021 92.904 91.270 1.00 46.47 283 MET B C 1
ATOM 791 O O . MET C 1 283 ? 116.582 92.636 92.390 1.00 46.47 283 MET B O 1
ATOM 796 N N . LYS C 1 284 ? 116.972 94.119 90.745 1.00 41.09 284 LYS B N 1
ATOM 797 C CA . LYS C 1 284 ? 116.361 95.225 91.455 1.00 41.09 284 LYS B CA 1
ATOM 798 C C . LYS C 1 284 ? 115.193 95.740 90.630 1.00 41.09 284 LYS B C 1
ATOM 799 O O . LYS C 1 284 ? 115.190 95.647 89.406 1.00 41.09 284 LYS B O 1
ATOM 805 N N . ILE C 1 285 ? 114.173 96.241 91.312 1.00 34.44 285 ILE B N 1
ATOM 806 C CA . ILE C 1 285 ? 112.857 96.441 90.721 1.00 34.44 285 ILE B CA 1
ATOM 807 C C . ILE C 1 285 ? 112.544 97.924 90.786 1.00 34.44 285 ILE B C 1
ATOM 808 O O . ILE C 1 285 ? 112.364 98.476 91.875 1.00 34.44 285 ILE B O 1
ATOM 813 N N . LEU C 1 286 ? 112.469 98.570 89.634 1.00 36.72 286 LEU B N 1
ATOM 814 C CA . LEU C 1 286 ? 112.334 100.014 89.572 1.00 36.72 286 LEU B CA 1
ATOM 815 C C . LEU C 1 286 ? 110.881 100.403 89.346 1.00 36.72 286 LEU B C 1
ATOM 816 O O . LEU C 1 286 ? 110.223 99.883 88.441 1.00 36.72 286 LEU B O 1
ATOM 821 N N . ASP C 1 287 ? 110.387 101.309 90.181 1.00 39.15 287 ASP B N 1
ATOM 822 C CA . ASP C 1 287 ? 109.112 101.985 89.983 1.00 39.15 287 ASP B CA 1
ATOM 823 C C . ASP C 1 287 ? 109.379 103.444 89.660 1.00 39.15 287 ASP B C 1
ATOM 824 O O . ASP C 1 287 ? 109.592 104.244 90.578 1.00 39.15 287 ASP B O 1
ATOM 829 N N . PRO C 1 288 ? 109.395 103.847 88.400 1.00 40.17 288 PRO B N 1
ATOM 830 C CA . PRO C 1 288 ? 109.785 105.231 88.079 1.00 40.17 288 PRO B CA 1
ATOM 831 C C . PRO C 1 288 ? 108.657 106.212 88.381 1.00 40.17 288 PRO B C 1
ATOM 832 O O . PRO C 1 288 ? 107.903 106.628 87.509 1.00 40.17 288 PRO B O 1
ATOM 836 N N . GLY C 1 289 ? 108.541 106.576 89.657 1.00 36.92 289 GLY B N 1
ATOM 837 C CA . GLY C 1 289 ? 107.413 107.372 90.099 1.00 36.92 289 GLY B CA 1
ATOM 838 C C . GLY C 1 289 ? 107.433 108.772 89.521 1.00 36.92 289 GLY B C 1
ATOM 839 O O . GLY C 1 289 ? 108.482 109.331 89.211 1.00 36.92 289 GLY B O 1
ATOM 840 N N . CYS C 1 290 ? 106.242 109.340 89.367 1.00 33.46 290 CYS B N 1
ATOM 841 C CA . CYS C 1 290 ? 106.044 110.546 88.570 1.00 33.46 290 CYS B CA 1
ATOM 842 C C . CYS C 1 290 ? 106.404 111.818 89.342 1.00 33.46 290 CYS B C 1
ATOM 843 O O . CYS C 1 290 ? 105.586 112.701 89.582 1.00 33.46 290 CYS B O 1
ATOM 846 N N . ALA C 1 291 ? 107.687 111.934 89.673 1.00 34.65 291 ALA B N 1
ATOM 847 C CA . ALA C 1 291 ? 108.187 113.062 90.455 1.00 34.65 291 ALA B CA 1
ATOM 848 C C . ALA C 1 291 ? 108.487 114.258 89.548 1.00 34.65 291 ALA B C 1
ATOM 849 O O . ALA C 1 291 ? 109.620 114.717 89.416 1.00 34.65 291 ALA B O 1
ATOM 851 N N . ASN C 1 292 ? 107.432 114.766 88.923 1.00 36.34 292 ASN B N 1
ATOM 852 C CA . ASN C 1 292 ? 107.517 115.928 88.056 1.00 36.34 292 ASN B CA 1
ATOM 853 C C . ASN C 1 292 ? 106.202 116.691 88.153 1.00 36.34 292 ASN B C 1
ATOM 854 O O . ASN C 1 292 ? 105.404 116.462 89.063 1.00 36.34 292 ASN B O 1
ATOM 859 N N . VAL C 1 293 ? 105.982 117.615 87.221 1.00 38.07 293 VAL B N 1
ATOM 860 C CA . VAL C 1 293 ? 104.769 118.425 87.206 1.00 38.07 293 VAL B CA 1
ATOM 861 C C . VAL C 1 293 ? 103.999 118.095 85.935 1.00 38.07 293 VAL B C 1
ATOM 862 O O . VAL C 1 293 ? 104.224 118.703 84.885 1.00 38.07 293 VAL B O 1
ATOM 866 N N . SER C 1 294 ? 103.101 117.117 86.005 1.00 37.87 294 SER B N 1
ATOM 867 C CA . SER C 1 294 ? 102.354 116.704 84.826 1.00 37.87 294 SER B CA 1
ATOM 868 C C . SER C 1 294 ? 101.021 116.126 85.261 1.00 37.87 294 SER B C 1
ATOM 869 O O . SER C 1 294 ? 100.922 115.488 86.309 1.00 37.87 294 SER B O 1
ATOM 872 N N . SER C 1 295 ? 100.002 116.340 84.438 1.00 37.31 295 SER B N 1
ATOM 873 C CA . SER C 1 295 ? 98.652 115.983 84.830 1.00 37.31 295 SER B CA 1
ATOM 874 C C . SER C 1 295 ? 98.416 114.487 84.667 1.00 37.31 295 SER B C 1
ATOM 875 O O . SER C 1 295 ? 99.249 113.751 84.143 1.00 37.31 295 SER B O 1
ATOM 878 N N . LEU C 1 296 ? 97.253 114.039 85.139 1.00 35.83 296 LEU B N 1
ATOM 879 C CA . LEU C 1 296 ? 96.928 112.618 85.088 1.00 35.83 296 LEU B CA 1
ATOM 880 C C . LEU C 1 296 ? 96.596 112.174 83.672 1.00 35.83 296 LEU B C 1
ATOM 881 O O . LEU C 1 296 ? 96.921 111.050 83.282 1.00 35.83 296 LEU B O 1
ATOM 886 N N . SER C 1 297 ? 95.959 113.036 82.881 1.00 38.79 297 SER B N 1
ATOM 887 C CA . SER C 1 297 ? 95.716 112.685 81.489 1.00 38.79 297 SER B CA 1
ATOM 888 C C . SER C 1 297 ? 96.986 112.741 80.652 1.00 38.79 297 SER B C 1
ATOM 889 O O . SER C 1 297 ? 97.039 112.114 79.592 1.00 38.79 297 SER B O 1
ATOM 892 N N . ASP C 1 298 ? 98.007 113.472 81.102 1.00 42.13 298 ASP B N 1
ATOM 893 C CA . ASP C 1 298 ? 99.302 113.448 80.438 1.00 42.13 298 ASP B CA 1
ATOM 894 C C . ASP C 1 298 ? 100.096 112.193 80.754 1.00 42.13 298 ASP B C 1
ATOM 895 O O . ASP C 1 298 ? 100.966 111.818 79.965 1.00 42.13 298 ASP B O 1
ATOM 900 N N . LEU C 1 299 ? 99.835 111.548 81.888 1.00 37.83 299 LEU B N 1
ATOM 901 C CA . LEU C 1 299 ? 100.505 110.296 82.205 1.00 37.83 299 LEU B CA 1
ATOM 902 C C . LEU C 1 299 ? 99.831 109.104 81.546 1.00 37.83 299 LEU B C 1
ATOM 903 O O . LEU C 1 299 ? 100.474 108.068 81.367 1.00 37.83 299 LEU B O 1
ATOM 908 N N . ARG C 1 300 ? 98.561 109.231 81.174 1.00 43.71 300 ARG B N 1
ATOM 909 C CA . ARG C 1 300 ? 97.824 108.177 80.493 1.00 43.71 300 ARG B CA 1
ATOM 910 C C . ARG C 1 300 ? 98.113 108.115 79.002 1.00 43.71 300 ARG B C 1
ATOM 911 O O . ARG C 1 300 ? 97.510 107.291 78.309 1.00 43.71 300 ARG B O 1
ATOM 919 N N . ALA C 1 301 ? 98.979 108.977 78.488 1.00 46.19 301 ALA B N 1
ATOM 920 C CA . ALA C 1 301 ? 99.317 108.981 77.076 1.00 46.19 301 ALA B CA 1
ATOM 921 C C . ALA C 1 301 ? 100.203 107.789 76.734 1.00 46.19 301 ALA B C 1
ATOM 922 O O . ALA C 1 301 ? 100.024 107.141 75.702 1.00 46.19 301 ALA B O 1
ATOM 924 N N . ALA D 1 274 ? 127.913 81.814 79.900 1.00 118.58 274 ALA E N 1
ATOM 925 C CA . ALA D 1 274 ? 127.593 81.122 78.659 1.00 118.58 274 ALA E CA 1
ATOM 926 C C . ALA D 1 274 ? 126.936 82.069 77.656 1.00 118.58 274 ALA E C 1
ATOM 927 O O . ALA D 1 274 ? 127.617 82.838 76.976 1.00 118.58 274 ALA E O 1
ATOM 929 N N . VAL D 1 275 ? 125.611 82.004 77.572 1.00 122.66 275 VAL E N 1
ATOM 930 C CA . VAL D 1 275 ? 124.826 82.857 76.691 1.00 122.66 275 VAL E CA 1
ATOM 931 C C . VAL D 1 275 ? 123.962 83.827 77.492 1.00 122.66 275 VAL E C 1
ATOM 932 O O . VAL D 1 275 ? 122.965 84.338 76.983 1.00 122.66 275 VAL E O 1
ATOM 936 N N . MET D 1 276 ? 124.349 84.107 78.735 1.00 119.56 276 MET E N 1
ATOM 937 C CA . MET D 1 276 ? 123.462 84.775 79.678 1.00 119.56 276 MET E CA 1
ATOM 938 C C . MET D 1 276 ? 123.560 86.293 79.617 1.00 119.56 276 MET E C 1
ATOM 939 O O . MET D 1 276 ? 122.548 86.982 79.772 1.00 119.56 276 MET E O 1
ATOM 944 N N . GLU D 1 277 ? 124.746 86.839 79.367 1.00 124.48 277 GLU E N 1
ATOM 945 C CA . GLU D 1 277 ? 124.907 88.286 79.322 1.00 124.48 277 GLU E CA 1
ATOM 946 C C . GLU D 1 277 ? 124.516 88.893 77.977 1.00 124.48 277 GLU E C 1
ATOM 947 O O . GLU D 1 277 ? 124.784 90.076 77.749 1.00 124.48 277 GLU E O 1
ATOM 953 N N . ALA D 1 278 ? 123.886 88.124 77.090 1.00 127.32 278 ALA E N 1
ATOM 954 C CA . ALA D 1 278 ? 123.433 88.647 75.811 1.00 127.32 278 ALA E CA 1
ATOM 955 C C . ALA D 1 278 ? 122.141 89.442 75.918 1.00 127.32 278 ALA E C 1
ATOM 956 O O . ALA D 1 278 ? 121.778 90.128 74.956 1.00 127.32 278 ALA E O 1
ATOM 958 N N . ASN D 1 279 ? 121.437 89.363 77.040 1.00 117.36 279 ASN E N 1
ATOM 959 C CA . ASN D 1 279 ? 120.189 90.107 77.179 1.00 117.36 279 ASN E CA 1
ATOM 960 C C . ASN D 1 279 ? 120.106 90.950 78.445 1.00 117.36 279 ASN E C 1
ATOM 961 O O . ASN D 1 279 ? 119.556 92.052 78.400 1.00 117.36 279 ASN E O 1
ATOM 966 N N . LEU D 1 280 ? 120.635 90.467 79.571 1.00 102.50 280 LEU E N 1
ATOM 967 C CA . LEU D 1 280 ? 120.537 91.208 80.823 1.00 102.50 280 LEU E CA 1
ATOM 968 C C . LEU D 1 280 ? 121.649 92.236 80.909 1.00 102.50 280 LEU E C 1
ATOM 969 O O . LEU D 1 280 ? 122.828 91.888 80.992 1.00 102.50 280 LEU E O 1
ATOM 974 N N . GLY D 1 281 ? 121.262 93.519 80.902 1.00 80.34 281 GLY E N 1
ATOM 975 C CA . GLY D 1 281 ? 122.200 94.601 81.005 1.00 80.34 281 GLY E CA 1
ATOM 976 C C . GLY D 1 281 ? 122.339 95.045 82.445 1.00 80.34 281 GLY E C 1
ATOM 977 O O . GLY D 1 281 ? 121.371 95.485 83.066 1.00 80.34 281 GLY E O 1
ATOM 978 N N . MET D 1 282 ? 123.548 94.911 82.973 1.00 71.75 282 MET E N 1
ATOM 979 C CA . MET D 1 282 ? 123.866 95.417 84.296 1.00 71.75 282 MET E CA 1
ATOM 980 C C . MET D 1 282 ? 123.811 96.940 84.302 1.00 71.75 282 MET E C 1
ATOM 981 O O . MET D 1 282 ? 123.993 97.590 83.271 1.00 71.75 282 MET E O 1
ATOM 986 N N . MET D 1 283 ? 123.553 97.519 85.477 1.00 69.98 283 MET E N 1
ATOM 987 C CA . MET D 1 283 ? 123.328 98.954 85.557 1.00 69.98 283 MET E CA 1
ATOM 988 C C . MET D 1 283 ? 124.073 99.685 86.665 1.00 69.98 283 MET E C 1
ATOM 989 O O . MET D 1 283 ? 123.850 100.890 86.821 1.00 69.98 283 MET E O 1
ATOM 994 N N . LYS D 1 284 ? 124.930 99.001 87.433 1.00 66.67 284 LYS E N 1
ATOM 995 C CA . LYS D 1 284 ? 125.962 99.605 88.287 1.00 66.67 284 LYS E CA 1
ATOM 996 C C . LYS D 1 284 ? 125.342 100.513 89.359 1.00 66.67 284 LYS E C 1
ATOM 997 O O . LYS D 1 284 ? 125.475 101.735 89.355 1.00 66.67 284 LYS E O 1
ATOM 1003 N N . ILE D 1 285 ? 124.608 99.867 90.255 1.00 63.06 285 ILE E N 1
ATOM 1004 C CA . ILE D 1 285 ? 123.885 100.554 91.321 1.00 63.06 285 ILE E CA 1
ATOM 1005 C C . ILE D 1 285 ? 124.866 100.909 92.429 1.00 63.06 285 ILE E C 1
ATOM 1006 O O . ILE D 1 285 ? 125.776 100.132 92.736 1.00 63.06 285 ILE E O 1
ATOM 1011 N N . LEU D 1 286 ? 124.699 102.082 93.043 1.00 63.06 286 LEU E N 1
ATOM 1012 C CA . LEU D 1 286 ? 125.668 102.581 94.018 1.00 63.06 286 LEU E CA 1
ATOM 1013 C C . LEU D 1 286 ? 124.961 102.995 95.323 1.00 63.06 286 LEU E C 1
ATOM 1014 O O . LEU D 1 286 ? 125.028 104.136 95.769 1.00 63.06 286 LEU E O 1
ATOM 1019 N N . ASP D 1 287 ? 124.209 102.044 95.906 1.00 65.74 287 ASP E N 1
ATOM 1020 C CA . ASP D 1 287 ? 123.780 102.050 97.308 1.00 65.74 287 ASP E CA 1
ATOM 1021 C C . ASP D 1 287 ? 124.875 102.444 98.289 1.00 65.74 287 ASP E C 1
ATOM 1022 O O . ASP D 1 287 ? 125.886 101.740 98.402 1.00 65.74 287 ASP E O 1
ATOM 1027 N N . PRO D 1 288 ? 124.708 103.529 99.033 1.00 68.79 288 PRO E N 1
ATOM 1028 C CA . PRO D 1 288 ? 125.603 103.771 100.170 1.00 68.79 288 PRO E CA 1
ATOM 1029 C C . PRO D 1 288 ? 125.203 102.937 101.382 1.00 68.79 288 PRO E C 1
ATOM 1030 O O . PRO D 1 288 ? 124.479 103.403 102.267 1.00 68.79 288 PRO E O 1
ATOM 1034 N N . GLY D 1 289 ? 125.655 101.688 101.427 1.00 74.66 289 GLY E N 1
ATOM 1035 C CA . GLY D 1 289 ? 125.319 100.805 102.531 1.00 74.66 289 GLY E CA 1
ATOM 1036 C C . GLY D 1 289 ? 126.006 101.163 103.839 1.00 74.66 289 GLY E C 1
ATOM 1037 O O . GLY D 1 289 ? 125.441 101.007 104.923 1.00 74.66 289 GLY E O 1
ATOM 1038 N N . SER D 1 294 ? 132.998 110.812 103.049 1.00 103.83 294 SER E N 1
ATOM 1039 C CA . SER D 1 294 ? 132.051 110.459 101.999 1.00 103.83 294 SER E CA 1
ATOM 1040 C C . SER D 1 294 ? 132.316 111.268 100.737 1.00 103.83 294 SER E C 1
ATOM 1041 O O . SER D 1 294 ? 132.027 112.461 100.680 1.00 103.83 294 SER E O 1
ATOM 1044 N N . SER D 1 295 ? 132.880 110.609 99.728 1.00 103.69 295 SER E N 1
ATOM 1045 C CA . SER D 1 295 ? 133.174 111.258 98.458 1.00 103.69 295 SER E CA 1
ATOM 1046 C C . SER D 1 295 ? 132.571 110.465 97.306 1.00 103.69 295 SER E C 1
ATOM 1047 O O . SER D 1 295 ? 131.792 109.534 97.528 1.00 103.69 295 SER E O 1
ATOM 1050 N N . LEU D 1 296 ? 132.908 110.829 96.074 1.00 100.83 296 LEU E N 1
ATOM 1051 C CA . LEU D 1 296 ? 132.458 110.064 94.922 1.00 100.83 296 LEU E CA 1
ATOM 1052 C C . LEU D 1 296 ? 133.352 108.874 94.615 1.00 100.83 296 LEU E C 1
ATOM 1053 O O . LEU D 1 296 ? 132.969 108.031 93.802 1.00 100.83 296 LEU E O 1
ATOM 1058 N N . SER D 1 297 ? 134.521 108.782 95.245 1.00 100.99 297 SER E N 1
ATOM 1059 C CA . SER D 1 297 ? 135.470 107.728 94.904 1.00 100.99 297 SER E CA 1
ATOM 1060 C C . SER D 1 297 ? 135.040 106.381 95.472 1.00 100.99 297 SER E C 1
ATOM 1061 O O . SER D 1 297 ? 135.027 105.376 94.753 1.00 100.99 297 SER E O 1
ATOM 1064 N N . ASP D 1 298 ? 134.681 106.338 96.757 1.00 99.43 298 ASP E N 1
ATOM 1065 C CA . ASP D 1 298 ? 134.249 105.080 97.356 1.00 99.43 298 ASP E CA 1
ATOM 1066 C C . ASP D 1 298 ? 132.859 104.656 96.899 1.00 99.43 298 ASP E C 1
ATOM 1067 O O . ASP D 1 298 ? 132.526 103.470 97.003 1.00 99.43 298 ASP E O 1
ATOM 1072 N N . LEU D 1 299 ? 132.041 105.592 96.409 1.00 93.20 299 LEU E N 1
ATOM 1073 C CA . LEU D 1 299 ? 130.778 105.206 95.790 1.00 93.20 299 LEU E CA 1
ATOM 1074 C C . LEU D 1 299 ? 131.014 104.455 94.489 1.00 93.20 299 LEU E C 1
ATOM 1075 O O . LEU D 1 299 ? 130.367 103.435 94.235 1.00 93.20 299 LEU E O 1
ATOM 1080 N N . ARG D 1 300 ? 131.939 104.937 93.655 1.00 88.88 300 ARG E N 1
ATOM 1081 C CA . ARG D 1 300 ? 132.262 104.218 92.429 1.00 88.88 300 ARG E CA 1
ATOM 1082 C C . ARG D 1 300 ? 133.048 102.947 92.718 1.00 88.88 300 ARG E C 1
ATOM 1083 O O . ARG D 1 300 ? 132.992 101.993 91.934 1.00 88.88 300 ARG E O 1
ATOM 1091 N N . ALA D 1 301 ? 133.793 102.923 93.825 1.00 92.24 301 ALA E N 1
ATOM 1092 C CA . ALA D 1 301 ? 134.654 101.787 94.134 1.00 92.24 301 ALA E CA 1
ATOM 1093 C C . ALA D 1 301 ? 133.849 100.590 94.620 1.00 92.24 301 ALA E C 1
ATOM 1094 O O . ALA D 1 301 ? 134.076 99.459 94.180 1.00 92.24 301 ALA E O 1
ATOM 1096 N N . VAL D 1 302 ? 132.914 100.818 95.535 1.00 88.84 302 VAL E N 1
ATOM 1097 C CA . VAL D 1 302 ? 132.033 99.765 96.032 1.00 88.84 302 VAL E CA 1
ATOM 1098 C C . VAL D 1 302 ? 130.665 100.040 95.414 1.00 88.84 302 VAL E C 1
ATOM 1099 O O . VAL D 1 302 ? 129.854 100.799 95.948 1.00 88.84 302 VAL E O 1
ATOM 1103 N N . ALA D 1 303 ? 130.415 99.429 94.259 1.00 74.54 303 ALA E N 1
ATOM 1104 C CA . ALA D 1 303 ? 129.143 99.590 93.560 1.00 74.54 303 ALA E CA 1
ATOM 1105 C C . ALA D 1 303 ? 128.903 98.331 92.745 1.00 74.54 303 ALA E C 1
ATOM 1106 O O . ALA D 1 303 ? 129.537 98.134 91.705 1.00 74.54 303 ALA E O 1
ATOM 1108 N N . LYS D 1 304 ? 127.993 97.491 93.214 1.00 66.23 304 LYS E N 1
ATOM 1109 C CA . LYS D 1 304 ? 127.679 96.246 92.541 1.00 66.23 304 LYS E CA 1
ATOM 1110 C C . LYS D 1 304 ? 126.745 96.532 91.372 1.00 66.23 304 LYS E C 1
ATOM 1111 O O . LYS D 1 304 ? 125.947 97.470 91.409 1.00 66.23 304 LYS E O 1
ATOM 1117 N N . SER D 1 305 ? 126.873 95.734 90.319 1.00 65.79 305 SER E N 1
ATOM 1118 C CA . SER D 1 305 ? 126.063 95.871 89.118 1.00 65.79 305 SER E CA 1
ATOM 1119 C C . SER D 1 305 ? 124.890 94.898 89.158 1.00 65.79 305 SER E C 1
ATOM 1120 O O . SER D 1 305 ? 125.074 93.708 89.429 1.00 65.79 305 SER E O 1
ATOM 1123 N N . HIS D 1 306 ? 123.695 95.405 88.869 1.00 57.70 306 HIS E N 1
ATOM 1124 C CA . HIS D 1 306 ? 122.445 94.670 88.956 1.00 57.70 306 HIS E CA 1
ATOM 1125 C C . HIS D 1 306 ? 121.671 94.818 87.656 1.00 57.70 306 HIS E C 1
ATOM 1126 O O . HIS D 1 306 ? 121.759 95.856 86.999 1.00 57.70 306 HIS E O 1
ATOM 1133 N N . PRO D 1 307 ? 120.914 93.804 87.259 1.00 58.02 307 PRO E N 1
ATOM 1134 C CA . PRO D 1 307 ? 119.987 93.968 86.134 1.00 58.02 307 PRO E CA 1
ATOM 1135 C C . PRO D 1 307 ? 118.681 94.600 86.563 1.00 58.02 307 PRO E C 1
ATOM 1136 O O . PRO D 1 307 ? 117.781 93.856 86.943 1.00 58.02 307 PRO E O 1
ATOM 1140 N N . VAL D 1 308 ? 118.540 95.914 86.565 1.00 53.77 308 VAL E N 1
ATOM 1141 C CA . VAL D 1 308 ? 117.321 96.491 87.117 1.00 53.77 308 VAL E CA 1
ATOM 1142 C C . VAL D 1 308 ? 116.168 96.325 86.135 1.00 53.77 308 VAL E C 1
ATOM 1143 O O . VAL D 1 308 ? 116.352 96.332 84.914 1.00 53.77 308 VAL E O 1
ATOM 1147 N N . LEU D 1 309 ? 114.971 96.139 86.685 1.00 49.34 309 LEU E N 1
ATOM 1148 C CA . LEU D 1 309 ? 113.779 95.744 85.946 1.00 49.34 309 LEU E CA 1
ATOM 1149 C C . LEU D 1 309 ? 112.701 96.790 86.177 1.00 49.34 309 LEU E C 1
ATOM 1150 O O . LEU D 1 309 ? 112.268 96.993 87.314 1.00 49.34 309 LEU E O 1
ATOM 1155 N N . ILE D 1 310 ? 112.285 97.464 85.106 1.00 48.75 310 ILE E N 1
ATOM 1156 C CA . ILE D 1 310 ? 111.262 98.498 85.216 1.00 48.75 310 ILE E CA 1
ATOM 1157 C C . ILE D 1 310 ? 109.906 97.837 85.396 1.00 48.75 310 ILE E C 1
ATOM 1158 O O . ILE D 1 310 ? 109.421 97.124 84.511 1.00 48.75 310 ILE E O 1
ATOM 1163 N N . ALA D 1 311 ? 109.276 98.090 86.536 1.00 40.32 311 ALA E N 1
ATOM 1164 C CA . ALA D 1 311 ? 107.964 97.543 86.823 1.00 40.32 311 ALA E CA 1
ATOM 1165 C C . ALA D 1 311 ? 106.871 98.599 86.817 1.00 40.32 311 ALA E C 1
ATOM 1166 O O . ALA D 1 311 ? 105.828 98.403 86.201 1.00 40.32 311 ALA E O 1
ATOM 1168 N N . GLY D 1 312 ? 107.072 99.719 87.461 1.00 45.46 312 GLY E N 1
ATOM 1169 C CA . GLY D 1 312 ? 106.050 100.735 87.485 1.00 45.46 312 GLY E CA 1
ATOM 1170 C C . GLY D 1 312 ? 105.996 101.522 86.198 1.00 45.46 312 GLY E C 1
ATOM 1171 O O . GLY D 1 312 ? 106.874 101.433 85.330 1.00 45.46 312 GLY E O 1
ATOM 1172 N N . PRO D 1 313 ? 104.928 102.301 86.044 1.00 47.82 313 PRO E N 1
ATOM 1173 C CA . PRO D 1 313 ? 104.859 103.250 84.931 1.00 47.82 313 PRO E CA 1
ATOM 1174 C C . PRO D 1 313 ? 105.834 104.394 85.139 1.00 47.82 313 PRO E C 1
ATOM 1175 O O . PRO D 1 313 ? 106.346 104.620 86.232 1.00 47.82 313 PRO E O 1
ATOM 1179 N N . GLY D 1 314 ? 106.084 105.127 84.066 1.00 54.14 314 GLY E N 1
ATOM 1180 C CA . GLY D 1 314 ? 106.865 106.343 84.134 1.00 54.14 314 GLY E CA 1
ATOM 1181 C C . GLY D 1 314 ? 108.150 106.254 83.336 1.00 54.14 314 GLY E C 1
ATOM 1182 O O . GLY D 1 314 ? 108.451 105.256 82.684 1.00 54.14 314 GLY E O 1
ATOM 1183 N N . ASP D 1 315 ? 108.920 107.338 83.424 1.00 60.41 315 ASP E N 1
ATOM 1184 C CA . ASP D 1 315 ? 110.145 107.544 82.669 1.00 60.41 315 ASP E CA 1
ATOM 1185 C C . ASP D 1 315 ? 111.329 107.476 83.618 1.00 60.41 315 ASP E C 1
ATOM 1186 O O . ASP D 1 315 ? 111.439 108.334 84.505 1.00 60.41 315 ASP E O 1
ATOM 1191 N N . PRO D 1 316 ? 112.230 106.504 83.492 1.00 56.12 316 PRO E N 1
ATOM 1192 C CA . PRO D 1 316 ? 113.384 106.424 84.397 1.00 56.12 316 PRO E CA 1
ATOM 1193 C C . PRO D 1 316 ? 114.601 107.225 83.960 1.00 56.12 316 PRO E C 1
ATOM 1194 O O . PRO D 1 316 ? 115.638 107.134 84.621 1.00 56.12 316 PRO E O 1
ATOM 1198 N N . SER D 1 317 ? 114.510 107.989 82.881 1.00 61.13 317 SER E N 1
ATOM 1199 C CA . SER D 1 317 ? 115.647 108.710 82.314 1.00 61.13 317 SER E CA 1
ATOM 1200 C C . SER D 1 317 ? 116.277 109.844 83.137 1.00 61.13 317 SER E C 1
ATOM 1201 O O . SER D 1 317 ? 117.469 110.099 82.932 1.00 61.13 317 SER E O 1
ATOM 1204 N N . PRO D 1 318 ? 115.592 110.566 84.044 1.00 58.76 318 PRO E N 1
ATOM 1205 C CA . PRO D 1 318 ? 116.342 111.516 84.883 1.00 58.76 318 PRO E CA 1
ATOM 1206 C C . PRO D 1 318 ? 117.216 110.878 85.940 1.00 58.76 318 PRO E C 1
ATOM 1207 O O . PRO D 1 318 ? 118.002 111.594 86.569 1.00 58.76 318 PRO E O 1
ATOM 1211 N N . TYR D 1 319 ? 117.119 109.573 86.162 1.00 56.78 319 TYR E N 1
ATOM 1212 C CA . TYR D 1 319 ? 117.775 108.957 87.298 1.00 56.78 319 TYR E CA 1
ATOM 1213 C C . TYR D 1 319 ? 118.961 108.089 86.910 1.00 56.78 319 TYR E C 1
ATOM 1214 O O . TYR D 1 319 ? 119.767 107.752 87.782 1.00 56.78 319 TYR E O 1
ATOM 1223 N N . VAL D 1 320 ? 119.096 107.729 85.636 1.00 70.02 320 VAL E N 1
ATOM 1224 C CA . VAL D 1 320 ? 120.307 107.089 85.138 1.00 70.02 320 VAL E CA 1
ATOM 1225 C C . VAL D 1 320 ? 121.323 108.177 84.822 1.00 70.02 320 VAL E C 1
ATOM 1226 O O . VAL D 1 320 ? 120.989 109.367 84.798 1.00 70.02 320 VAL E O 1
ATOM 1230 N N . THR D 1 321 ? 122.568 107.781 84.579 1.00 81.08 321 THR E N 1
ATOM 1231 C CA . THR D 1 321 ? 123.649 108.711 84.297 1.00 81.08 321 THR E CA 1
ATOM 1232 C C . THR D 1 321 ? 124.399 108.186 83.078 1.00 81.08 321 THR E C 1
ATOM 1233 O O . THR D 1 321 ? 124.344 106.992 82.773 1.00 81.08 321 THR E O 1
ATOM 1237 N N . GLN D 1 322 ? 125.057 109.097 82.351 1.00 95.16 322 GLN E N 1
ATOM 1238 C CA . GLN D 1 322 ? 125.880 108.752 81.195 1.00 95.16 322 GLN E CA 1
ATOM 1239 C C . GLN D 1 322 ? 127.002 107.803 81.593 1.00 95.16 322 GLN E C 1
ATOM 1240 O O . GLN D 1 322 ? 127.960 108.199 82.264 1.00 95.16 322 GLN E O 1
ATOM 1246 N N . GLY D 1 323 ? 126.885 106.549 81.174 1.00 93.96 323 GLY E N 1
ATOM 1247 C CA . GLY D 1 323 ? 127.730 105.478 81.661 1.00 93.96 323 GLY E CA 1
ATOM 1248 C C . GLY D 1 323 ? 126.970 104.351 82.320 1.00 93.96 323 GLY E C 1
ATOM 1249 O O . GLY D 1 323 ? 127.577 103.318 82.641 1.00 93.96 323 GLY E O 1
ATOM 1250 N N . GLY D 1 324 ? 125.662 104.500 82.527 1.00 80.72 324 GLY E N 1
ATOM 1251 C CA . GLY D 1 324 ? 124.853 103.456 83.120 1.00 80.72 324 GLY E CA 1
ATOM 1252 C C . GLY D 1 324 ? 125.118 103.246 84.592 1.00 80.72 324 GLY E C 1
ATOM 1253 O O . GLY D 1 324 ? 125.661 102.212 84.986 1.00 80.72 324 GLY E O 1
ATOM 1254 N N . GLU D 1 325 ? 124.764 104.231 85.410 1.00 75.36 325 GLU E N 1
ATOM 1255 C CA . GLU D 1 325 ? 124.888 104.125 86.854 1.00 75.36 325 GLU E CA 1
ATOM 1256 C C . GLU D 1 325 ? 123.737 104.868 87.513 1.00 75.36 325 GLU E C 1
ATOM 1257 O O . GLU D 1 325 ? 123.314 105.927 87.045 1.00 75.36 325 GLU E O 1
ATOM 1263 N N . ILE D 1 326 ? 123.212 104.279 88.583 1.00 59.87 326 ILE E N 1
ATOM 1264 C CA . ILE D 1 326 ? 122.034 104.775 89.284 1.00 59.87 326 ILE E CA 1
ATOM 1265 C C . ILE D 1 326 ? 122.389 104.867 90.756 1.00 59.87 326 ILE E C 1
ATOM 1266 O O . ILE D 1 326 ? 122.791 103.868 91.360 1.00 59.87 326 ILE E O 1
ATOM 1271 N N . ALA D 1 327 ? 122.246 106.053 91.331 1.00 52.60 327 ALA E N 1
ATOM 1272 C CA . ALA D 1 327 ? 122.550 106.277 92.736 1.00 52.60 327 ALA E CA 1
ATOM 1273 C C . ALA D 1 327 ? 121.261 106.268 93.541 1.00 52.60 327 ALA E C 1
ATOM 1274 O O . ALA D 1 327 ? 120.326 107.003 93.220 1.00 52.60 327 ALA E O 1
ATOM 1276 N N . LEU D 1 328 ? 121.215 105.448 94.585 1.00 44.33 328 LEU E N 1
ATOM 1277 C CA . LEU D 1 328 ? 120.016 105.321 95.395 1.00 44.33 328 LEU E CA 1
ATOM 1278 C C . LEU D 1 328 ? 120.143 106.113 96.687 1.00 44.33 328 LEU E C 1
ATOM 1279 O O . LEU D 1 328 ? 121.239 106.341 97.199 1.00 44.33 328 LEU E O 1
ATOM 1284 N N . ASN D 1 329 ? 118.990 106.501 97.221 1.00 40.73 329 ASN E N 1
ATOM 1285 C CA . ASN D 1 329 ? 118.873 107.328 98.413 1.00 40.73 329 ASN E CA 1
ATOM 1286 C C . ASN D 1 329 ? 119.060 106.447 99.645 1.00 40.73 329 ASN E C 1
ATOM 1287 O O . ASN D 1 329 ? 119.525 105.308 99.566 1.00 40.73 329 ASN E O 1
ATOM 1292 N N . LYS D 1 330 ? 118.697 106.967 100.810 1.00 35.92 330 LYS E N 1
ATOM 1293 C CA . LYS D 1 330 ? 118.643 106.141 102.004 1.00 35.92 330 LYS E CA 1
ATOM 1294 C C . LYS D 1 330 ? 117.315 105.400 102.105 1.00 35.92 330 LYS E C 1
ATOM 1295 O O . LYS D 1 330 ? 117.194 104.453 102.887 1.00 35.92 330 LYS E O 1
ATOM 1301 N N . LEU D 1 331 ? 116.335 105.802 101.300 1.00 36.66 331 LEU E N 1
ATOM 1302 C CA . LEU D 1 331 ? 115.042 105.152 101.157 1.00 36.66 331 LEU E CA 1
ATOM 1303 C C . LEU D 1 331 ? 114.950 104.300 99.900 1.00 36.66 331 LEU E C 1
ATOM 1304 O O . LEU D 1 331 ? 113.837 104.021 99.451 1.00 36.66 331 LEU E O 1
ATOM 1309 N N . SER D 1 332 ? 116.095 103.909 99.324 1.00 34.47 332 SER E N 1
ATOM 1310 C CA . SER D 1 332 ? 116.187 103.188 98.046 1.00 34.47 332 SER E CA 1
ATOM 1311 C C . SER D 1 332 ? 115.480 103.937 96.921 1.00 34.47 332 SER E C 1
ATOM 1312 O O . SER D 1 332 ? 114.805 103.339 96.084 1.00 34.47 332 SER E O 1
ATOM 1315 N N . GLN D 1 333 ? 115.635 105.236 96.903 1.00 40.38 333 GLN E N 1
ATOM 1316 C CA . GLN D 1 333 ? 115.055 106.085 95.880 1.00 40.38 333 GLN E CA 1
ATOM 1317 C C . GLN D 1 333 ? 116.126 106.533 94.908 1.00 40.38 333 GLN E C 1
ATOM 1318 O O . GLN D 1 333 ? 117.153 107.060 95.347 1.00 40.38 333 GLN E O 1
ATOM 1324 N N . PRO D 1 334 ? 115.940 106.332 93.604 1.00 44.59 334 PRO E N 1
ATOM 1325 C CA . PRO D 1 334 ? 116.881 106.889 92.630 1.00 44.59 334 PRO E CA 1
ATOM 1326 C C . PRO D 1 334 ? 116.906 108.410 92.667 1.00 44.59 334 PRO E C 1
ATOM 1327 O O . PRO D 1 334 ? 115.870 109.068 92.755 1.00 44.59 334 PRO E O 1
ATOM 1331 N N . VAL D 1 335 ? 118.114 108.959 92.612 1.00 58.96 335 VAL E N 1
ATOM 1332 C CA . VAL D 1 335 ? 118.352 110.382 92.824 1.00 58.96 335 VAL E CA 1
ATOM 1333 C C . VAL D 1 335 ? 118.747 110.941 91.457 1.00 58.96 335 VAL E C 1
ATOM 1334 O O . VAL D 1 335 ? 119.276 110.186 90.628 1.00 58.96 335 VAL E O 1
ATOM 1338 N N . PRO D 1 336 ? 118.435 112.218 91.124 1.00 65.97 336 PRO E N 1
ATOM 1339 C CA . PRO D 1 336 ? 118.788 112.731 89.789 1.00 65.97 336 PRO E CA 1
ATOM 1340 C C . PRO D 1 336 ? 120.283 112.867 89.548 1.00 65.97 336 PRO E C 1
ATOM 1341 O O . PRO D 1 336 ? 120.782 112.466 88.493 1.00 65.97 336 PRO E O 1
ATOM 1345 N N . HIS D 1 337 ? 121.005 113.429 90.510 1.00 76.61 337 HIS E N 1
ATOM 1346 C CA . HIS D 1 337 ? 122.450 113.503 90.422 1.00 76.61 337 HIS E CA 1
ATOM 1347 C C . HIS D 1 337 ? 123.073 112.970 91.704 1.00 76.61 337 HIS E C 1
ATOM 1348 O O . HIS D 1 337 ? 122.614 113.304 92.803 1.00 76.61 337 HIS E O 1
ATOM 1355 N N . PRO D 1 338 ? 124.111 112.131 91.593 1.00 76.78 338 PRO E N 1
ATOM 1356 C CA . PRO D 1 338 ? 124.621 111.401 92.769 1.00 76.78 338 PRO E CA 1
ATOM 1357 C C . PRO D 1 338 ? 125.301 112.265 93.815 1.00 76.78 338 PRO E C 1
ATOM 1358 O O . PRO D 1 338 ? 125.461 111.804 94.954 1.00 76.78 338 PRO E O 1
ATOM 1362 N N . SER D 1 339 ? 125.660 113.511 93.496 1.00 79.89 339 SER E N 1
ATOM 1363 C CA . SER D 1 339 ? 126.286 114.394 94.473 1.00 79.89 339 SER E CA 1
ATOM 1364 C C . SER D 1 339 ? 125.326 114.864 95.559 1.00 79.89 339 SER E C 1
ATOM 1365 O O . SER D 1 339 ? 125.767 115.530 96.500 1.00 79.89 339 SER E O 1
ATOM 1368 N N . ASP D 1 340 ? 124.035 114.537 95.453 1.00 79.65 340 ASP E N 1
ATOM 1369 C CA . ASP D 1 340 ? 123.115 114.710 96.570 1.00 79.65 340 ASP E CA 1
ATOM 1370 C C . ASP D 1 340 ? 123.457 113.778 97.724 1.00 79.65 340 ASP E C 1
ATOM 1371 O O . ASP D 1 340 ? 123.150 114.090 98.880 1.00 79.65 340 ASP E O 1
ATOM 1376 N N . LEU D 1 341 ? 124.104 112.645 97.438 1.00 77.04 341 LEU E N 1
ATOM 1377 C CA . LEU D 1 341 ? 124.489 111.682 98.466 1.00 77.04 341 LEU E CA 1
ATOM 1378 C C . LEU D 1 341 ? 125.680 112.132 99.302 1.00 77.04 341 LEU E C 1
ATOM 1379 O O . LEU D 1 341 ? 126.059 111.410 100.229 1.00 77.04 341 LEU E O 1
ATOM 1384 N N . ILE D 1 342 ? 126.276 113.282 99.007 1.00 86.58 342 ILE E N 1
ATOM 1385 C CA . ILE D 1 342 ? 127.393 113.796 99.784 1.00 86.58 342 ILE E CA 1
ATOM 1386 C C . ILE D 1 342 ? 126.974 115.032 100.571 1.00 86.58 342 ILE E C 1
ATOM 1387 O O . ILE D 1 342 ? 126.891 114.998 101.799 1.00 86.58 342 ILE E O 1
ATOM 1392 N N . PRO D 1 350 ? 135.299 118.716 113.970 1.00 100.95 350 PRO E N 1
ATOM 1393 C CA . PRO D 1 350 ? 133.853 118.566 114.145 1.00 100.95 350 PRO E CA 1
ATOM 1394 C C . PRO D 1 350 ? 133.247 119.713 114.947 1.00 100.95 350 PRO E C 1
ATOM 1395 O O . PRO D 1 350 ? 133.234 120.850 114.476 1.00 100.95 350 PRO E O 1
ATOM 1399 N N . ASP D 1 351 ? 132.749 119.413 116.143 1.00 85.16 351 ASP E N 1
ATOM 1400 C CA . ASP D 1 351 ? 132.192 120.417 117.033 1.00 85.16 351 ASP E CA 1
ATOM 1401 C C . ASP D 1 351 ? 132.750 120.206 118.435 1.00 85.16 351 ASP E C 1
ATOM 1402 O O . ASP D 1 351 ? 133.233 119.124 118.774 1.00 85.16 351 ASP E O 1
ATOM 1407 N N . ILE D 1 352 ? 132.706 121.262 119.244 1.00 79.20 352 ILE E N 1
ATOM 1408 C CA . ILE D 1 352 ? 133.099 121.173 120.643 1.00 79.20 352 ILE E CA 1
ATOM 1409 C C . ILE D 1 352 ? 131.970 121.519 121.600 1.00 79.20 352 ILE E C 1
ATOM 1410 O O . ILE D 1 352 ? 131.993 121.049 122.750 1.00 79.20 352 ILE E O 1
ATOM 1415 N N . GLY D 1 353 ? 130.981 122.304 121.178 1.00 72.08 353 GLY E N 1
ATOM 1416 C CA . GLY D 1 353 ? 129.913 122.739 122.054 1.00 72.08 353 GLY E CA 1
ATOM 1417 C C . GLY D 1 353 ? 128.999 121.609 122.466 1.00 72.08 353 GLY E C 1
ATOM 1418 O O . GLY D 1 353 ? 128.719 121.440 123.655 1.00 72.08 353 GLY E O 1
ATOM 1419 N N . ILE D 1 354 ? 128.553 120.821 121.484 1.00 65.57 354 ILE E N 1
ATOM 1420 C CA . ILE D 1 354 ? 127.717 119.656 121.760 1.00 65.57 354 ILE E CA 1
ATOM 1421 C C . ILE D 1 354 ? 128.491 118.619 122.563 1.00 65.57 354 ILE E C 1
ATOM 1422 O O . ILE D 1 354 ? 127.976 118.066 123.540 1.00 65.57 354 ILE E O 1
ATOM 1427 N N . GLU D 1 355 ? 129.745 118.366 122.192 1.00 72.36 355 GLU E N 1
ATOM 1428 C CA . GLU D 1 355 ? 130.545 117.360 122.880 1.00 72.36 355 GLU E CA 1
ATOM 1429 C C . GLU D 1 355 ? 130.919 117.763 124.299 1.00 72.36 355 GLU E C 1
ATOM 1430 O O . GLU D 1 355 ? 131.157 116.884 125.128 1.00 72.36 355 GLU E O 1
ATOM 1436 N N . ARG D 1 356 ? 130.950 119.057 124.608 1.00 68.60 356 ARG E N 1
ATOM 1437 C CA . ARG D 1 356 ? 131.135 119.481 125.989 1.00 68.60 356 ARG E CA 1
ATOM 1438 C C . ARG D 1 356 ? 129.822 119.512 126.767 1.00 68.60 356 ARG E C 1
ATOM 1439 O O . ARG D 1 356 ? 129.805 119.187 127.962 1.00 68.60 356 ARG E O 1
ATOM 1447 N N . ASP D 1 357 ? 128.712 119.854 126.103 1.00 61.33 357 ASP E N 1
ATOM 1448 C CA . ASP D 1 357 ? 127.411 119.855 126.764 1.00 61.33 357 ASP E CA 1
ATOM 1449 C C . ASP D 1 357 ? 126.963 118.449 127.131 1.00 61.33 357 ASP E C 1
ATOM 1450 O O . ASP D 1 357 ? 126.381 118.238 128.202 1.00 61.33 357 ASP E O 1
ATOM 1455 N N . THR D 1 358 ? 127.231 117.474 126.265 1.00 59.77 358 THR E N 1
ATOM 1456 C CA . THR D 1 358 ? 126.837 116.108 126.576 1.00 59.77 358 THR E CA 1
ATOM 1457 C C . THR D 1 358 ? 127.672 115.530 127.702 1.00 59.77 358 THR E C 1
ATOM 1458 O O . THR D 1 358 ? 127.147 114.806 128.542 1.00 59.77 358 THR E O 1
ATOM 1462 N N . VAL D 1 359 ? 128.959 115.862 127.770 1.00 60.62 359 VAL E N 1
ATOM 1463 C CA . VAL D 1 359 ? 129.745 115.303 128.859 1.00 60.62 359 VAL E CA 1
ATOM 1464 C C . VAL D 1 359 ? 129.440 116.036 130.166 1.00 60.62 359 VAL E C 1
ATOM 1465 O O . VAL D 1 359 ? 129.526 115.439 131.246 1.00 60.62 359 VAL E O 1
ATOM 1469 N N . ARG D 1 360 ? 128.977 117.293 130.099 1.00 64.33 360 ARG E N 1
ATOM 1470 C CA . ARG D 1 360 ? 128.392 117.908 131.291 1.00 64.33 360 ARG E CA 1
ATOM 1471 C C . ARG D 1 360 ? 127.100 117.222 131.706 1.00 64.33 360 ARG E C 1
ATOM 1472 O O . ARG D 1 360 ? 126.835 117.068 132.900 1.00 64.33 360 ARG E O 1
ATOM 1480 N N . ALA D 1 361 ? 126.286 116.799 130.741 1.00 52.78 361 ALA E N 1
ATOM 1481 C CA . ALA D 1 361 ? 125.062 116.080 131.077 1.00 52.78 361 ALA E CA 1
ATOM 1482 C C . ALA D 1 361 ? 125.369 114.711 131.670 1.00 52.78 361 ALA E C 1
ATOM 1483 O O . ALA D 1 361 ? 124.648 114.239 132.553 1.00 52.78 361 ALA E O 1
ATOM 1485 N N . LEU D 1 362 ? 126.438 114.063 131.204 1.00 53.55 362 LEU E N 1
ATOM 1486 C CA . LEU D 1 362 ? 126.825 112.772 131.765 1.00 53.55 362 LEU E CA 1
ATOM 1487 C C . LEU D 1 362 ? 127.393 112.919 133.173 1.00 53.55 362 LEU E C 1
ATOM 1488 O O . LEU D 1 362 ? 127.147 112.066 134.029 1.00 53.55 362 LEU E O 1
ATOM 1493 N N . ILE D 1 363 ? 128.153 113.985 133.439 1.00 63.10 363 ILE E N 1
ATOM 1494 C CA . ILE D 1 363 ? 128.689 114.174 134.787 1.00 63.10 363 ILE E CA 1
ATOM 1495 C C . ILE D 1 363 ? 127.585 114.591 135.757 1.00 63.10 363 ILE E C 1
ATOM 1496 O O . ILE D 1 363 ? 127.517 114.097 136.889 1.00 63.10 363 ILE E O 1
ATOM 1501 N N . LEU D 1 364 ? 126.680 115.472 135.321 1.00 56.88 364 LEU E N 1
ATOM 1502 C CA . LEU D 1 364 ? 125.643 115.984 136.213 1.00 56.88 364 LEU E CA 1
ATOM 1503 C C . LEU D 1 364 ? 124.559 114.958 136.523 1.00 56.88 364 LEU E C 1
ATOM 1504 O O . LEU D 1 364 ? 124.057 114.922 137.650 1.00 56.88 364 LEU E O 1
ATOM 1509 N N . SER D 1 365 ? 124.179 114.120 135.561 1.00 55.36 365 SER E N 1
ATOM 1510 C CA . SER D 1 365 ? 122.994 113.289 135.731 1.00 55.36 365 SER E CA 1
ATOM 1511 C C . SER D 1 365 ? 123.279 111.870 136.205 1.00 55.36 365 SER E C 1
ATOM 1512 O O . SER D 1 365 ? 122.364 111.222 136.719 1.00 55.36 365 SER E O 1
ATOM 1515 N N . ARG D 1 366 ? 124.494 111.366 136.046 1.00 58.88 366 ARG E N 1
ATOM 1516 C CA . ARG D 1 366 ? 124.761 110.014 136.511 1.00 58.88 366 ARG E CA 1
ATOM 1517 C C . ARG D 1 366 ? 125.042 110.007 138.006 1.00 58.88 366 ARG E C 1
ATOM 1518 O O . ARG D 1 366 ? 125.447 111.025 138.575 1.00 58.88 366 ARG E O 1
ATOM 1526 N N . PRO D 1 367 ? 124.809 108.878 138.682 1.00 72.60 367 PRO E N 1
ATOM 1527 C CA . PRO D 1 367 ? 125.213 108.765 140.091 1.00 72.60 367 PRO E CA 1
ATOM 1528 C C . PRO D 1 367 ? 126.727 108.785 140.229 1.00 72.60 367 PRO E C 1
ATOM 1529 O O . PRO D 1 367 ? 127.435 108.033 139.556 1.00 72.60 367 PRO E O 1
ATOM 1533 N N . MET D 1 368 ? 127.215 109.648 141.115 1.00 85.46 368 MET E N 1
ATOM 1534 C CA . MET D 1 368 ? 128.642 109.894 141.248 1.00 85.46 368 MET E CA 1
ATOM 1535 C C . MET D 1 368 ? 128.881 110.543 142.602 1.00 85.46 368 MET E C 1
ATOM 1536 O O . MET D 1 368 ? 128.005 111.231 143.132 1.00 85.46 368 MET E O 1
ATOM 1541 N N . HIS D 1 369 ? 130.059 110.300 143.164 1.00 97.18 369 HIS E N 1
ATOM 1542 C CA . HIS D 1 369 ? 130.415 110.904 144.442 1.00 97.18 369 HIS E CA 1
ATOM 1543 C C . HIS D 1 369 ? 130.605 112.406 144.249 1.00 97.18 369 HIS E C 1
ATOM 1544 O O . HIS D 1 369 ? 131.210 112.821 143.252 1.00 97.18 369 HIS E O 1
ATOM 1551 N N . PRO D 1 370 ? 130.080 113.246 145.154 1.00 98.94 370 PRO E N 1
ATOM 1552 C CA . PRO D 1 370 ? 129.979 114.688 144.857 1.00 98.94 370 PRO E CA 1
ATOM 1553 C C . PRO D 1 370 ? 131.306 115.418 144.803 1.00 98.94 370 PRO E C 1
ATOM 1554 O O . PRO D 1 370 ? 131.371 116.491 144.191 1.00 98.94 370 PRO E O 1
ATOM 1558 N N . SER D 1 371 ? 132.361 114.891 145.423 1.00 100.13 371 SER E N 1
ATOM 1559 C CA . SER D 1 371 ? 133.673 115.494 145.230 1.00 100.13 371 SER E CA 1
ATOM 1560 C C . SER D 1 371 ? 134.219 115.161 143.850 1.00 100.13 371 SER E C 1
ATOM 1561 O O . SER D 1 371 ? 134.780 116.029 143.175 1.00 100.13 371 SER E O 1
ATOM 1564 N N . SER D 1 372 ? 134.039 113.911 143.414 1.00 97.42 372 SER E N 1
ATOM 1565 C CA . SER D 1 372 ? 134.529 113.488 142.107 1.00 97.42 372 SER E CA 1
ATOM 1566 C C . SER D 1 372 ? 133.765 114.152 140.971 1.00 97.42 372 SER E C 1
ATOM 1567 O O . SER D 1 372 ? 134.352 114.438 139.923 1.00 97.42 372 SER E O 1
ATOM 1570 N N . SER D 1 373 ? 132.471 114.420 141.162 1.00 95.94 373 SER E N 1
ATOM 1571 C CA . SER D 1 373 ? 131.712 115.128 140.135 1.00 95.94 373 SER E CA 1
ATOM 1572 C C . SER D 1 373 ? 132.195 116.564 139.988 1.00 95.94 373 SER E C 1
ATOM 1573 O O . SER D 1 373 ? 132.318 117.073 138.867 1.00 95.94 373 SER E O 1
ATOM 1576 N N . SER D 1 374 ? 132.510 117.218 141.107 1.00 95.83 374 SER E N 1
ATOM 1577 C CA . SER D 1 374 ? 133.042 118.573 141.051 1.00 95.83 374 SER E CA 1
ATOM 1578 C C . SER D 1 374 ? 134.474 118.600 140.533 1.00 95.83 374 SER E C 1
ATOM 1579 O O . SER D 1 374 ? 134.902 119.608 139.963 1.00 95.83 374 SER E O 1
ATOM 1582 N N . LYS D 1 375 ? 135.229 117.517 140.725 1.00 95.51 375 LYS E N 1
ATOM 1583 C CA . LYS D 1 375 ? 136.571 117.453 140.153 1.00 95.51 375 LYS E CA 1
ATOM 1584 C C . LYS D 1 375 ? 136.526 117.238 138.645 1.00 95.51 375 LYS E C 1
ATOM 1585 O O . LYS D 1 375 ? 137.333 117.817 137.910 1.00 95.51 375 LYS E O 1
ATOM 1591 N N . LEU D 1 376 ? 135.605 116.400 138.164 1.00 89.51 376 LEU E N 1
ATOM 1592 C CA . LEU D 1 376 ? 135.459 116.226 136.722 1.00 89.51 376 LEU E CA 1
ATOM 1593 C C . LEU D 1 376 ? 134.870 117.461 136.056 1.00 89.51 376 LEU E C 1
ATOM 1594 O O . LEU D 1 376 ? 135.188 117.743 134.896 1.00 89.51 376 LEU E O 1
ATOM 1599 N N . LEU D 1 377 ? 134.017 118.208 136.759 1.00 88.25 377 LEU E N 1
ATOM 1600 C CA . LEU D 1 377 ? 133.560 119.483 136.218 1.00 88.25 377 LEU E CA 1
ATOM 1601 C C . LEU D 1 377 ? 134.652 120.539 136.270 1.00 88.25 377 LEU E C 1
ATOM 1602 O O . LEU D 1 377 ? 134.611 121.507 135.503 1.00 88.25 377 LEU E O 1
ATOM 1607 N N . SER D 1 378 ? 135.629 120.376 137.165 1.00 92.82 378 SER E N 1
ATOM 1608 C CA . SER D 1 378 ? 136.702 121.356 137.271 1.00 92.82 378 SER E CA 1
ATOM 1609 C C . SER D 1 378 ? 137.659 121.256 136.092 1.00 92.82 378 SER E C 1
ATOM 1610 O O . SER D 1 378 ? 138.050 122.278 135.518 1.00 92.82 378 SER E O 1
ATOM 1613 N N . LYS D 1 379 ? 138.050 120.041 135.716 1.00 91.82 379 LYS E N 1
ATOM 1614 C CA . LYS D 1 379 ? 138.925 119.872 134.559 1.00 91.82 379 LYS E CA 1
ATOM 1615 C C . LYS D 1 379 ? 138.156 119.651 133.265 1.00 91.82 379 LYS E C 1
ATOM 1616 O O . LYS D 1 379 ? 138.569 118.861 132.419 1.00 91.82 379 LYS E O 1
ATOM 1622 N N . LEU D 1 380 ? 137.105 120.429 133.022 1.00 87.25 380 LEU E N 1
ATOM 1623 C CA . LEU D 1 380 ? 136.323 120.286 131.801 1.00 87.25 380 LEU E CA 1
ATOM 1624 C C . LEU D 1 380 ? 136.173 121.644 131.135 1.00 87.25 380 LEU E C 1
ATOM 1625 O O . LEU D 1 380 ? 136.111 121.744 129.906 1.00 87.25 380 LEU E O 1
ATOM 1630 N N . ASP D 1 381 ? 136.144 122.701 131.944 1.00 94.65 381 ASP E N 1
ATOM 1631 C CA . ASP D 1 381 ? 136.221 124.048 131.403 1.00 94.65 381 ASP E CA 1
ATOM 1632 C C . ASP D 1 381 ? 137.630 124.399 130.951 1.00 94.65 381 ASP E C 1
ATOM 1633 O O . ASP D 1 381 ? 137.805 125.352 130.185 1.00 94.65 381 ASP E O 1
ATOM 1638 N N . SER D 1 382 ? 138.629 123.644 131.401 1.00 96.70 382 SER E N 1
ATOM 1639 C CA . SER D 1 382 ? 140.006 123.789 130.961 1.00 96.70 382 SER E CA 1
ATOM 1640 C C . SER D 1 382 ? 140.318 122.983 129.707 1.00 96.70 382 SER E C 1
ATOM 1641 O O . SER D 1 382 ? 141.479 122.944 129.289 1.00 96.70 382 SER E O 1
ATOM 1644 N N . ALA D 1 383 ? 139.326 122.336 129.106 1.00 94.84 383 ALA E N 1
ATOM 1645 C CA . ALA D 1 383 ? 139.544 121.626 127.858 1.00 94.84 383 ALA E CA 1
ATOM 1646 C C . ALA D 1 383 ? 139.646 122.615 126.701 1.00 94.84 383 ALA E C 1
ATOM 1647 O O . ALA D 1 383 ? 139.195 123.760 126.785 1.00 94.84 383 ALA E O 1
ATOM 1649 N N . GLY D 1 384 ? 140.258 122.163 125.611 1.00 95.88 384 GLY E N 1
ATOM 1650 C CA . GLY D 1 384 ? 140.449 123.038 124.473 1.00 95.88 384 GLY E CA 1
ATOM 1651 C C . GLY D 1 384 ? 140.315 122.359 123.129 1.00 95.88 384 GLY E C 1
ATOM 1652 O O . GLY D 1 384 ? 140.579 122.975 122.092 1.00 95.88 384 GLY E O 1
ATOM 1653 N N . SER D 1 385 ? 139.894 121.099 123.124 1.00 94.78 385 SER E N 1
ATOM 1654 C CA . SER D 1 385 ? 139.796 120.336 121.890 1.00 94.78 385 SER E CA 1
ATOM 1655 C C . SER D 1 385 ? 138.739 119.258 122.059 1.00 94.78 385 SER E C 1
ATOM 1656 O O . SER D 1 385 ? 138.243 119.019 123.161 1.00 94.78 385 SER E O 1
ATOM 1659 N N . VAL D 1 386 ? 138.384 118.622 120.940 1.00 93.57 386 VAL E N 1
ATOM 1660 C CA . VAL D 1 386 ? 137.486 117.472 120.985 1.00 93.57 386 VAL E CA 1
ATOM 1661 C C . VAL D 1 386 ? 138.147 116.328 121.737 1.00 93.57 386 VAL E C 1
ATOM 1662 O O . VAL D 1 386 ? 137.518 115.657 122.563 1.00 93.57 386 VAL E O 1
ATOM 1666 N N . GLU D 1 387 ? 139.428 116.099 121.472 1.00 94.83 387 GLU E N 1
ATOM 1667 C CA . GLU D 1 387 ? 140.239 115.255 122.329 1.00 94.83 387 GLU E CA 1
ATOM 1668 C C . GLU D 1 387 ? 140.430 115.954 123.670 1.00 94.83 387 GLU E C 1
ATOM 1669 O O . GLU D 1 387 ? 140.437 117.186 123.746 1.00 94.83 387 GLU E O 1
ATOM 1675 N N . GLU D 1 388 ? 140.535 115.145 124.730 1.00 93.11 388 GLU E N 1
ATOM 1676 C CA . GLU D 1 388 ? 140.570 115.414 126.169 1.00 93.11 388 GLU E CA 1
ATOM 1677 C C . GLU D 1 388 ? 139.169 115.750 126.702 1.00 93.11 388 GLU E C 1
ATOM 1678 O O . GLU D 1 388 ? 138.976 115.754 127.913 1.00 93.11 388 GLU E O 1
ATOM 1684 N N . ILE D 1 389 ? 138.168 115.945 125.843 1.00 85.29 389 ILE E N 1
ATOM 1685 C CA . ILE D 1 389 ? 136.786 115.825 126.289 1.00 85.29 389 ILE E CA 1
ATOM 1686 C C . ILE D 1 389 ? 136.349 114.368 126.227 1.00 85.29 389 ILE E C 1
ATOM 1687 O O . ILE D 1 389 ? 135.682 113.864 127.141 1.00 85.29 389 ILE E O 1
ATOM 1692 N N . ARG D 1 390 ? 136.771 113.658 125.176 1.00 85.89 390 ARG E N 1
ATOM 1693 C CA . ARG D 1 390 ? 136.519 112.225 125.069 1.00 85.89 390 ARG E CA 1
ATOM 1694 C C . ARG D 1 390 ? 137.238 111.443 126.162 1.00 85.89 390 ARG E C 1
ATOM 1695 O O . ARG D 1 390 ? 136.753 110.387 126.585 1.00 85.89 390 ARG E O 1
ATOM 1703 N N . LYS D 1 391 ? 138.377 111.952 126.643 1.00 88.14 391 LYS E N 1
ATOM 1704 C CA . LYS D 1 391 ? 139.051 111.335 127.782 1.00 88.14 391 LYS E CA 1
ATOM 1705 C C . LYS D 1 391 ? 138.216 111.444 129.049 1.00 88.14 391 LYS E C 1
ATOM 1706 O O . LYS D 1 391 ? 138.204 110.523 129.872 1.00 88.14 391 LYS E O 1
ATOM 1712 N N . ILE D 1 392 ? 137.506 112.559 129.225 1.00 84.93 392 ILE E N 1
ATOM 1713 C CA . ILE D 1 392 ? 136.641 112.694 130.389 1.00 84.93 392 ILE E CA 1
ATOM 1714 C C . ILE D 1 392 ? 135.392 111.846 130.218 1.00 84.93 392 ILE E C 1
ATOM 1715 O O . ILE D 1 392 ? 134.889 111.267 131.190 1.00 84.93 392 ILE E O 1
ATOM 1720 N N . LYS D 1 393 ? 134.891 111.734 128.985 1.00 79.18 393 LYS E N 1
ATOM 1721 C CA . LYS D 1 393 ? 133.715 110.910 128.725 1.00 79.18 393 LYS E CA 1
ATOM 1722 C C . LYS D 1 393 ? 134.005 109.437 128.982 1.00 79.18 393 LYS E C 1
ATOM 1723 O O . LYS D 1 393 ? 133.176 108.727 129.559 1.00 79.18 393 LYS E O 1
ATOM 1729 N N . ARG D 1 394 ? 135.190 108.963 128.596 1.00 85.04 394 ARG E N 1
ATOM 1730 C CA . ARG D 1 394 ? 135.578 107.612 128.980 1.00 85.04 394 ARG E CA 1
ATOM 1731 C C . ARG D 1 394 ? 136.160 107.549 130.385 1.00 85.04 394 ARG E C 1
ATOM 1732 O O . ARG D 1 394 ? 136.468 106.453 130.860 1.00 85.04 394 ARG E O 1
ATOM 1740 N N . LEU D 1 395 ? 136.318 108.690 131.053 1.00 81.91 395 LEU E N 1
ATOM 1741 C CA . LEU D 1 395 ? 136.722 108.729 132.451 1.00 81.91 395 LEU E CA 1
ATOM 1742 C C . LEU D 1 395 ? 135.521 108.819 133.383 1.00 81.91 395 LEU E C 1
ATOM 1743 O O . LEU D 1 395 ? 135.603 108.370 134.531 1.00 81.91 395 LEU E O 1
ATOM 1748 N N . ALA D 1 396 ? 134.406 109.380 132.910 1.00 79.54 396 ALA E N 1
ATOM 1749 C CA . ALA D 1 396 ? 133.171 109.469 133.681 1.00 79.54 396 ALA E CA 1
ATOM 1750 C C . ALA D 1 396 ? 132.318 108.215 133.560 1.00 79.54 396 ALA E C 1
ATOM 1751 O O . ALA D 1 396 ? 131.773 107.739 134.560 1.00 79.54 396 ALA E O 1
ATOM 1753 N N . LEU D 1 397 ? 132.187 107.671 132.348 1.00 73.17 397 LEU E N 1
ATOM 1754 C CA . LEU D 1 397 ? 131.386 106.471 132.145 1.00 73.17 397 LEU E CA 1
ATOM 1755 C C . LEU D 1 397 ? 132.052 105.227 132.711 1.00 73.17 397 LEU E C 1
ATOM 1756 O O . LEU D 1 397 ? 131.368 104.226 132.945 1.00 73.17 397 LEU E O 1
ATOM 1761 N N . ASN D 1 398 ? 133.364 105.269 132.936 1.00 80.35 398 ASN E N 1
ATOM 1762 C CA . ASN D 1 398 ? 134.097 104.183 133.570 1.00 80.35 398 ASN E CA 1
ATOM 1763 C C . ASN D 1 398 ? 134.322 104.445 135.053 1.00 80.35 398 ASN E C 1
ATOM 1764 O O . ASN D 1 398 ? 135.364 104.074 135.601 1.00 80.35 398 ASN E O 1
ATOM 1769 N N . GLY D 1 399 ? 133.363 105.089 135.708 1.00 84.26 399 GLY E N 1
ATOM 1770 C CA . GLY D 1 399 ? 133.488 105.438 137.109 1.00 84.26 399 GLY E CA 1
ATOM 1771 C C . GLY D 1 399 ? 133.149 106.893 137.366 1.00 84.26 399 GLY E C 1
ATOM 1772 O O . GLY D 1 399 ? 133.098 107.335 138.513 1.00 84.26 399 GLY E O 1
ATOM 1773 N N . ARG E 2 8 ? 65.472 131.818 120.089 1.00 74.70 8 ARG A N 1
ATOM 1774 C CA . ARG E 2 8 ? 65.001 130.440 120.072 1.00 74.70 8 ARG A CA 1
ATOM 1775 C C . ARG E 2 8 ? 65.788 129.615 121.080 1.00 74.70 8 ARG A C 1
ATOM 1776 O O . ARG E 2 8 ? 66.677 130.133 121.752 1.00 74.70 8 ARG A O 1
ATOM 1784 N N . ALA E 2 9 ? 65.466 128.325 121.177 1.00 64.60 9 ALA A N 1
ATOM 1785 C CA . ALA E 2 9 ? 66.099 127.442 122.140 1.00 64.60 9 ALA A CA 1
ATOM 1786 C C . ALA E 2 9 ? 66.770 126.229 121.519 1.00 64.60 9 ALA A C 1
ATOM 1787 O O . ALA E 2 9 ? 67.482 125.513 122.228 1.00 64.60 9 ALA A O 1
ATOM 1789 N N . GLU E 2 10 ? 66.573 125.979 120.223 1.00 64.44 10 GLU A N 1
ATOM 1790 C CA . GLU E 2 10 ? 67.251 124.874 119.557 1.00 64.44 10 GLU A CA 1
ATOM 1791 C C . GLU E 2 10 ? 68.740 125.135 119.381 1.00 64.44 10 GLU A C 1
ATOM 1792 O O . GLU E 2 10 ? 69.507 124.186 119.190 1.00 64.44 10 GLU A O 1
ATOM 1798 N N . HIS E 2 11 ? 69.157 126.395 119.428 1.00 61.51 11 HIS A N 1
ATOM 1799 C CA . HIS E 2 11 ? 70.531 126.789 119.177 1.00 61.51 11 HIS A CA 1
ATOM 1800 C C . HIS E 2 11 ? 71.400 126.726 120.420 1.00 61.51 11 HIS A C 1
ATOM 1801 O O . HIS E 2 11 ? 72.609 126.954 120.331 1.00 61.51 11 HIS A O 1
ATOM 1808 N N . GLN E 2 12 ? 70.814 126.417 121.572 1.00 53.99 12 GLN A N 1
ATOM 1809 C CA . GLN E 2 12 ? 71.547 126.279 122.817 1.00 53.99 12 GLN A CA 1
ATOM 1810 C C . GLN E 2 12 ? 71.785 124.824 123.177 1.00 53.99 12 GLN A C 1
ATOM 1811 O O . GLN E 2 12 ? 71.971 124.504 124.355 1.00 53.99 12 GLN A O 1
ATOM 1817 N N . ILE E 2 13 ? 71.766 123.933 122.192 1.00 43.58 13 ILE A N 1
ATOM 1818 C CA . ILE E 2 13 ? 71.971 122.516 122.439 1.00 43.58 13 ILE A CA 1
ATOM 1819 C C . ILE E 2 13 ? 73.407 122.168 122.092 1.00 43.58 13 ILE A C 1
ATOM 1820 O O . ILE E 2 13 ? 74.197 121.817 122.967 1.00 43.58 13 ILE A O 1
ATOM 1825 N N . ILE E 2 14 ? 73.780 122.298 120.823 1.00 37.76 14 ILE A N 1
ATOM 1826 C CA . ILE E 2 14 ? 75.124 121.923 120.389 1.00 37.76 14 ILE A CA 1
ATOM 1827 C C . ILE E 2 14 ? 75.963 123.192 120.495 1.00 37.76 14 ILE A C 1
ATOM 1828 O O . ILE E 2 14 ? 76.052 123.983 119.562 1.00 37.76 14 ILE A O 1
ATOM 1833 N N . LEU E 2 15 ? 76.577 123.384 121.659 1.00 32.75 15 LEU A N 1
ATOM 1834 C CA . LEU E 2 15 ? 77.360 124.573 121.963 1.00 32.75 15 LEU A CA 1
ATOM 1835 C C . LEU E 2 15 ? 78.648 124.606 121.141 1.00 32.75 15 LEU A C 1
ATOM 1836 O O . LEU E 2 15 ? 79.052 123.589 120.574 1.00 32.75 15 LEU A O 1
ATOM 1841 N N . PRO E 2 16 ? 79.294 125.774 121.025 1.00 29.05 16 PRO A N 1
ATOM 1842 C CA . PRO E 2 16 ? 80.644 125.805 120.457 1.00 29.05 16 PRO A CA 1
ATOM 1843 C C . PRO E 2 16 ? 81.613 125.030 121.326 1.00 29.05 16 PRO A C 1
ATOM 1844 O O . PRO E 2 16 ? 81.416 124.883 122.533 1.00 29.05 16 PRO A O 1
ATOM 1848 N N . GLU E 2 17 ? 82.665 124.525 120.701 1.00 31.86 17 GLU A N 1
ATOM 1849 C CA . GLU E 2 17 ? 83.623 123.740 121.453 1.00 31.86 17 GLU A CA 1
ATOM 1850 C C . GLU E 2 17 ? 84.464 124.650 122.333 1.00 31.86 17 GLU A C 1
ATOM 1851 O O . GLU E 2 17 ? 84.871 125.739 121.925 1.00 31.86 17 GLU A O 1
ATOM 1857 N N . SER E 2 18 ? 84.658 124.224 123.575 1.00 26.17 18 SER A N 1
ATOM 1858 C CA . SER E 2 18 ? 85.428 124.981 124.544 1.00 26.17 18 SER A CA 1
ATOM 1859 C C . SER E 2 18 ? 86.886 124.575 124.566 1.00 26.17 18 SER A C 1
ATOM 1860 O O . SER E 2 18 ? 87.683 125.214 125.257 1.00 26.17 18 SER A O 1
ATOM 1863 N N . HIS E 2 19 ? 87.251 123.541 123.817 1.00 25.01 19 HIS A N 1
ATOM 1864 C CA . HIS E 2 19 ? 88.619 123.069 123.742 1.00 25.01 19 HIS A CA 1
ATOM 1865 C C . HIS E 2 19 ? 88.937 122.747 122.295 1.00 25.01 19 HIS A C 1
ATOM 1866 O O . HIS E 2 19 ? 88.043 122.516 121.483 1.00 25.01 19 HIS A O 1
ATOM 1873 N N . LEU E 2 20 ? 90.225 122.743 121.975 1.00 26.23 20 LEU A N 1
ATOM 1874 C CA . LEU E 2 20 ? 90.651 122.609 120.591 1.00 26.23 20 LEU A CA 1
ATOM 1875 C C . LEU E 2 20 ? 90.537 121.159 120.146 1.00 26.23 20 LEU A C 1
ATOM 1876 O O . LEU E 2 20 ? 91.182 120.275 120.715 1.00 26.23 20 LEU A O 1
ATOM 1881 N N . SER E 2 21 ? 89.715 120.917 119.126 1.00 33.78 21 SER A N 1
ATOM 1882 C CA . SER E 2 21 ? 89.504 119.581 118.581 1.00 33.78 21 SER A CA 1
ATOM 1883 C C . SER E 2 21 ? 89.786 119.527 117.087 1.00 33.78 21 SER A C 1
ATOM 1884 O O . SER E 2 21 ? 89.392 118.566 116.422 1.00 33.78 21 SER A O 1
ATOM 1887 N N . SER E 2 22 ? 90.461 120.531 116.547 1.00 28.64 22 SER A N 1
ATOM 1888 C CA . SER E 2 22 ? 90.596 120.684 115.108 1.00 28.64 22 SER A CA 1
ATOM 1889 C C . SER E 2 22 ? 91.965 121.270 114.816 1.00 28.64 22 SER A C 1
ATOM 1890 O O . SER E 2 22 ? 92.608 121.822 115.713 1.00 28.64 22 SER A O 1
ATOM 1893 N N . PRO E 2 23 ? 92.459 121.141 113.585 1.00 28.44 23 PRO A N 1
ATOM 1894 C CA . PRO E 2 23 ? 93.706 121.819 113.222 1.00 28.44 23 PRO A CA 1
ATOM 1895 C C . PRO E 2 23 ? 93.519 123.322 113.105 1.00 28.44 23 PRO A C 1
ATOM 1896 O O . PRO E 2 23 ? 92.412 123.859 113.144 1.00 28.44 23 PRO A O 1
ATOM 1900 N N . LEU E 2 24 ? 94.643 124.002 112.935 1.00 22.81 24 LEU A N 1
ATOM 1901 C CA . LEU E 2 24 ? 94.679 125.450 112.778 1.00 22.81 24 LEU A CA 1
ATOM 1902 C C . LEU E 2 24 ? 94.960 125.753 111.314 1.00 22.81 24 LEU A C 1
ATOM 1903 O O . LEU E 2 24 ? 96.106 125.717 110.874 1.00 22.81 24 LEU A O 1
ATOM 1908 N N . VAL E 2 25 ? 93.916 126.044 110.557 1.00 23.38 25 VAL A N 1
ATOM 1909 C CA . VAL E 2 25 ? 94.071 126.427 109.162 1.00 23.38 25 VAL A CA 1
ATOM 1910 C C . VAL E 2 25 ? 94.500 127.887 109.099 1.00 23.38 25 VAL A C 1
ATOM 1911 O O . VAL E 2 25 ? 93.913 128.743 109.765 1.00 23.38 25 VAL A O 1
ATOM 1915 N N . LYS E 2 26 ? 95.544 128.172 108.314 1.00 23.84 26 LYS A N 1
ATOM 1916 C CA . LYS E 2 26 ? 96.019 129.545 108.202 1.00 23.84 26 LYS A CA 1
ATOM 1917 C C . LYS E 2 26 ? 95.059 130.395 107.385 1.00 23.84 26 LYS A C 1
ATOM 1918 O O . LYS E 2 26 ? 94.831 131.566 107.704 1.00 23.84 26 LYS A O 1
ATOM 1924 N N . HIS E 2 27 ? 94.465 129.824 106.347 1.00 28.84 27 HIS A N 1
ATOM 1925 C CA . HIS E 2 27 ? 93.701 130.646 105.426 1.00 28.84 27 HIS A CA 1
ATOM 1926 C C . HIS E 2 27 ? 92.270 130.884 105.859 1.00 28.84 27 HIS A C 1
ATOM 1927 O O . HIS E 2 27 ? 91.629 131.763 105.292 1.00 28.84 27 HIS A O 1
ATOM 1934 N N . LYS E 2 28 ? 91.768 130.179 106.871 1.00 33.10 28 LYS A N 1
ATOM 1935 C CA . LYS E 2 28 ? 90.563 130.639 107.550 1.00 33.10 28 LYS A CA 1
ATOM 1936 C C . LYS E 2 28 ? 90.816 131.975 108.235 1.00 33.10 28 LYS A C 1
ATOM 1937 O O . LYS E 2 28 ? 90.068 132.945 108.047 1.00 33.10 28 LYS A O 1
ATOM 1943 N N . LEU E 2 29 ? 91.908 132.041 109.002 1.00 26.89 29 LEU A N 1
ATOM 1944 C CA . LEU E 2 29 ? 92.340 133.270 109.654 1.00 26.89 29 LEU A CA 1
ATOM 1945 C C . LEU E 2 29 ? 92.638 134.373 108.651 1.00 26.89 29 LEU A C 1
ATOM 1946 O O . LEU E 2 29 ? 92.264 135.527 108.864 1.00 26.89 29 LEU A O 1
ATOM 1951 N N . LEU E 2 30 ? 93.285 134.039 107.538 1.00 30.64 30 LEU A N 1
ATOM 1952 C CA . LEU E 2 30 ? 93.575 135.046 106.525 1.00 30.64 30 LEU A CA 1
ATOM 1953 C C . LEU E 2 30 ? 92.365 135.423 105.685 1.00 30.64 30 LEU A C 1
ATOM 1954 O O . LEU E 2 30 ? 92.341 136.525 105.131 1.00 30.64 30 LEU A O 1
ATOM 1959 N N . TYR E 2 31 ? 91.363 134.550 105.586 1.00 29.87 31 TYR A N 1
ATOM 1960 C CA . TYR E 2 31 ? 90.094 134.939 104.992 1.00 29.87 31 TYR A CA 1
ATOM 1961 C C . TYR E 2 31 ? 89.422 136.009 105.824 1.00 29.87 31 TYR A C 1
ATOM 1962 O O . TYR E 2 31 ? 89.030 137.053 105.302 1.00 29.87 31 TYR A O 1
ATOM 1971 N N . TYR E 2 32 ? 89.308 135.780 107.131 1.00 30.91 32 TYR A N 1
ATOM 1972 C CA . TYR E 2 32 ? 88.671 136.792 107.967 1.00 30.91 32 TYR A CA 1
ATOM 1973 C C . TYR E 2 32 ? 89.562 138.013 108.184 1.00 30.91 32 TYR A C 1
ATOM 1974 O O . TYR E 2 32 ? 89.045 139.084 108.508 1.00 30.91 32 TYR A O 1
ATOM 1983 N N . TRP E 2 33 ? 90.877 137.880 107.996 1.00 27.35 33 TRP A N 1
ATOM 1984 C CA . TRP E 2 33 ? 91.766 139.034 108.054 1.00 27.35 33 TRP A CA 1
ATOM 1985 C C . TRP E 2 33 ? 91.586 139.915 106.828 1.00 27.35 33 TRP A C 1
ATOM 1986 O O . TRP E 2 33 ? 91.566 141.142 106.936 1.00 27.35 33 TRP A O 1
ATOM 1997 N N . LYS E 2 34 ? 91.528 139.306 105.638 1.00 30.29 34 LYS A N 1
ATOM 1998 C CA . LYS E 2 34 ? 91.392 140.073 104.405 1.00 30.29 34 LYS A CA 1
ATOM 1999 C C . LYS E 2 34 ? 89.997 140.654 104.272 1.00 30.29 34 LYS A C 1
ATOM 2000 O O . LYS E 2 34 ? 89.817 141.712 103.660 1.00 30.29 34 LYS A O 1
ATOM 2006 N N . LEU E 2 35 ? 89.009 140.005 104.881 1.00 32.34 35 LEU A N 1
ATOM 2007 C CA . LEU E 2 35 ? 87.625 140.431 104.755 1.00 32.34 35 LEU A CA 1
ATOM 2008 C C . LEU E 2 35 ? 87.367 141.727 105.503 1.00 32.34 35 LEU A C 1
ATOM 2009 O O . LEU E 2 35 ? 86.389 142.417 105.212 1.00 32.34 35 LEU A O 1
ATOM 2014 N N . THR E 2 36 ? 88.231 142.081 106.441 1.00 32.06 36 THR A N 1
ATOM 2015 C CA . THR E 2 36 ? 88.292 143.429 106.972 1.00 32.06 36 THR A CA 1
ATOM 2016 C C . THR E 2 36 ? 89.449 144.211 106.357 1.00 32.06 36 THR A C 1
ATOM 2017 O O . THR E 2 36 ? 90.334 143.657 105.705 1.00 32.06 36 THR A O 1
ATOM 2021 N N . GLY E 2 37 ? 89.435 145.520 106.573 1.00 33.83 37 GLY A N 1
ATOM 2022 C CA . GLY E 2 37 ? 90.372 146.379 105.878 1.00 33.83 37 GLY A CA 1
ATOM 2023 C C . GLY E 2 37 ? 91.699 146.590 106.571 1.00 33.83 37 GLY A C 1
ATOM 2024 O O . GLY E 2 37 ? 92.345 147.622 106.374 1.00 33.83 37 GLY A O 1
ATOM 2025 N N . LEU E 2 38 ? 92.106 145.656 107.350 1.00 30.56 38 LEU A N 1
ATOM 2026 C CA . LEU E 2 38 ? 93.368 145.776 108.056 1.00 30.56 38 LEU A CA 1
ATOM 2027 C C . LEU E 2 38 ? 94.504 145.241 107.193 1.00 30.56 38 LEU A C 1
ATOM 2028 O O . LEU E 2 38 ? 94.284 144.372 106.345 1.00 30.56 38 LEU A O 1
ATOM 2033 N N . PRO E 2 39 ? 95.722 145.753 107.360 1.00 30.29 39 PRO A N 1
ATOM 2034 C CA . PRO E 2 39 ? 96.857 145.174 106.639 1.00 30.29 39 PRO A CA 1
ATOM 2035 C C . PRO E 2 39 ? 97.196 143.781 107.138 1.00 30.29 39 PRO A C 1
ATOM 2036 O O . PRO E 2 39 ? 97.153 143.502 108.334 1.00 30.29 39 PRO A O 1
ATOM 2040 N N . LEU E 2 40 ? 97.532 142.908 106.201 1.00 30.25 40 LEU A N 1
ATOM 2041 C CA . LEU E 2 40 ? 97.921 141.538 106.495 1.00 30.25 40 LEU A CA 1
ATOM 2042 C C . LEU E 2 40 ? 99.353 141.515 107.022 1.00 30.25 40 LEU A C 1
ATOM 2043 O O . LEU E 2 40 ? 100.049 142.530 106.980 1.00 30.25 40 LEU A O 1
ATOM 2048 N N . PRO E 2 41 ? 99.814 140.387 107.579 1.00 35.53 41 PRO A N 1
ATOM 2049 C CA . PRO E 2 41 ? 101.242 140.262 107.889 1.00 35.53 41 PRO A CA 1
ATOM 2050 C C . PRO E 2 41 ? 102.122 140.334 106.651 1.00 35.53 41 PRO A C 1
ATOM 2051 O O . PRO E 2 41 ? 101.681 140.145 105.517 1.00 35.53 41 PRO A O 1
ATOM 2055 N N . ASP E 2 42 ? 103.398 140.619 106.890 1.00 48.61 42 ASP A N 1
ATOM 2056 C CA . ASP E 2 42 ? 104.334 140.855 105.802 1.00 48.61 42 ASP A CA 1
ATOM 2057 C C . ASP E 2 42 ? 104.883 139.577 105.192 1.00 48.61 42 ASP A C 1
ATOM 2058 O O . ASP E 2 42 ? 105.538 139.645 104.149 1.00 48.61 42 ASP A O 1
ATOM 2063 N N . GLU E 2 43 ? 104.649 138.424 105.807 1.00 51.31 43 GLU A N 1
ATOM 2064 C CA . GLU E 2 43 ? 104.915 137.158 105.145 1.00 51.31 43 GLU A CA 1
ATOM 2065 C C . GLU E 2 43 ? 103.716 136.653 104.356 1.00 51.31 43 GLU A C 1
ATOM 2066 O O . GLU E 2 43 ? 103.732 135.510 103.891 1.00 51.31 43 GLU A O 1
ATOM 2072 N N . CYS E 2 44 ? 102.685 137.481 104.189 1.00 48.56 44 CYS A N 1
ATOM 2073 C CA . CYS E 2 44 ? 101.499 137.132 103.419 1.00 48.56 44 CYS A CA 1
ATOM 2074 C C . CYS E 2 44 ? 101.235 138.134 102.306 1.00 48.56 44 CYS A C 1
ATOM 2075 O O . CYS E 2 44 ? 100.097 138.263 101.849 1.00 48.56 44 CYS A O 1
ATOM 2078 N N . ASP E 2 45 ? 102.266 138.854 101.867 1.00 54.11 45 ASP A N 1
ATOM 2079 C CA . ASP E 2 45 ? 102.095 139.800 100.771 1.00 54.11 45 ASP A CA 1
ATOM 2080 C C . ASP E 2 45 ? 102.035 139.086 99.430 1.00 54.11 45 ASP A C 1
ATOM 2081 O O . ASP E 2 45 ? 101.295 139.504 98.534 1.00 54.11 45 ASP A O 1
ATOM 2086 N N . PHE E 2 46 ? 102.800 138.012 99.280 1.00 53.57 46 PHE A N 1
ATOM 2087 C CA . PHE E 2 46 ? 102.845 137.239 98.047 1.00 53.57 46 PHE A CA 1
ATOM 2088 C C . PHE E 2 46 ? 102.196 135.874 98.235 1.00 53.57 46 PHE A C 1
ATOM 2089 O O . PHE E 2 46 ? 102.678 134.864 97.721 1.00 53.57 46 PHE A O 1
ATOM 2097 N N . ASP E 2 47 ? 101.094 135.840 98.976 1.00 44.80 47 ASP A N 1
ATOM 2098 C CA . ASP E 2 47 ? 100.420 134.587 99.268 1.00 44.80 47 ASP A CA 1
ATOM 2099 C C . ASP E 2 47 ? 99.667 134.097 98.039 1.00 44.80 47 ASP A C 1
ATOM 2100 O O . ASP E 2 47 ? 99.178 134.882 97.224 1.00 44.80 47 ASP A O 1
ATOM 2105 N N . HIS E 2 48 ? 99.565 132.775 97.922 1.00 37.08 48 HIS A N 1
ATOM 2106 C CA . HIS E 2 48 ? 99.046 132.162 96.707 1.00 37.08 48 HIS A CA 1
ATOM 2107 C C . HIS E 2 48 ? 97.527 132.162 96.651 1.00 37.08 48 HIS A C 1
ATOM 2108 O O . HIS E 2 48 ? 96.960 132.177 95.554 1.00 37.08 48 HIS A O 1
ATOM 2115 N N . LEU E 2 49 ? 96.849 132.147 97.796 1.00 33.69 49 LEU A N 1
ATOM 2116 C CA . LEU E 2 49 ? 95.395 132.223 97.788 1.00 33.69 49 LEU A CA 1
ATOM 2117 C C . LEU E 2 49 ? 94.873 133.639 97.953 1.00 33.69 49 LEU A C 1
ATOM 2118 O O . LEU E 2 49 ? 93.831 133.964 97.389 1.00 33.69 49 LEU A O 1
ATOM 2123 N N . ILE E 2 50 ? 95.561 134.487 98.712 1.00 37.37 50 ILE A N 1
ATOM 2124 C CA . ILE E 2 50 ? 95.039 135.819 98.998 1.00 37.37 50 ILE A CA 1
ATOM 2125 C C . ILE E 2 50 ? 95.102 136.701 97.755 1.00 37.37 50 ILE A C 1
ATOM 2126 O O . ILE E 2 50 ? 94.193 137.497 97.496 1.00 37.37 50 ILE A O 1
ATOM 2131 N N . LEU E 2 51 ? 96.145 136.544 96.943 1.00 44.38 51 LEU A N 1
ATOM 2132 C CA . LEU E 2 51 ? 96.296 137.361 95.745 1.00 44.38 51 LEU A CA 1
ATOM 2133 C C . LEU E 2 51 ? 95.503 136.846 94.553 1.00 44.38 51 LEU A C 1
ATOM 2134 O O . LEU E 2 51 ? 95.579 137.451 93.481 1.00 44.38 51 LEU A O 1
ATOM 2139 N N . SER E 2 52 ? 94.755 135.757 94.699 1.00 37.59 52 SER A N 1
ATOM 2140 C CA . SER E 2 52 ? 94.070 135.153 93.569 1.00 37.59 52 SER A CA 1
ATOM 2141 C C . SER E 2 52 ? 92.556 135.192 93.669 1.00 37.59 52 SER A C 1
ATOM 2142 O O . SER E 2 52 ? 91.889 135.083 92.638 1.00 37.59 52 SER A O 1
ATOM 2145 N N . ARG E 2 53 ? 92.000 135.342 94.866 1.00 35.77 53 ARG A N 1
ATOM 2146 C CA . ARG E 2 53 ? 90.555 135.367 95.027 1.00 35.77 53 ARG A CA 1
ATOM 2147 C C . ARG E 2 53 ? 89.988 136.687 94.529 1.00 35.77 53 ARG A C 1
ATOM 2148 O O . ARG E 2 53 ? 90.665 137.716 94.521 1.00 35.77 53 ARG A O 1
ATOM 2156 N N . GLN E 2 54 ? 88.730 136.651 94.107 1.00 42.59 54 GLN A N 1
ATOM 2157 C CA . GLN E 2 54 ? 88.039 137.843 93.623 1.00 42.59 54 GLN A CA 1
ATOM 2158 C C . GLN E 2 54 ? 87.351 138.519 94.809 1.00 42.59 54 GLN A C 1
ATOM 2159 O O . GLN E 2 54 ? 86.174 138.310 95.093 1.00 42.59 54 GLN A O 1
ATOM 2165 N N . TRP E 2 55 ? 88.106 139.363 95.516 1.00 36.64 55 TRP A N 1
ATOM 2166 C CA . TRP E 2 55 ? 87.591 139.971 96.738 1.00 36.64 55 TRP A CA 1
ATOM 2167 C C . TRP E 2 55 ? 86.552 141.046 96.466 1.00 36.64 55 TRP A C 1
ATOM 2168 O O . TRP E 2 55 ? 85.746 141.346 97.352 1.00 36.64 55 TRP A O 1
ATOM 2179 N N . LYS E 2 56 ? 86.526 141.601 95.255 1.00 49.12 56 LYS A N 1
ATOM 2180 C CA . LYS E 2 56 ? 85.550 142.628 94.922 1.00 49.12 56 LYS A CA 1
ATOM 2181 C C . LYS E 2 56 ? 84.148 142.065 94.753 1.00 49.12 56 LYS A C 1
ATOM 2182 O O . LYS E 2 56 ? 83.183 142.832 94.782 1.00 49.12 56 LYS A O 1
ATOM 2188 N N . LYS E 2 57 ? 84.009 140.754 94.573 1.00 47.64 57 LYS A N 1
ATOM 2189 C CA . LYS E 2 57 ? 82.701 140.117 94.605 1.00 47.64 57 LYS A CA 1
ATOM 2190 C C . LYS E 2 57 ? 82.393 139.482 95.953 1.00 47.64 57 LYS A C 1
ATOM 2191 O O . LYS E 2 57 ? 81.229 139.478 96.371 1.00 47.64 57 LYS A O 1
ATOM 2197 N N . ILE E 2 58 ? 83.419 138.966 96.642 1.00 40.93 58 ILE A N 1
ATOM 2198 C CA . ILE E 2 58 ? 83.236 138.401 97.978 1.00 40.93 58 ILE A CA 1
ATOM 2199 C C . ILE E 2 58 ? 82.751 139.473 98.943 1.00 40.93 58 ILE A C 1
ATOM 2200 O O . ILE E 2 58 ? 81.783 139.270 99.680 1.00 40.93 58 ILE A O 1
ATOM 2205 N N . LEU E 2 59 ? 83.371 140.654 98.907 1.00 46.90 59 LEU A N 1
ATOM 2206 C CA . LEU E 2 59 ? 82.984 141.728 99.817 1.00 46.90 59 LEU A CA 1
ATOM 2207 C C . LEU E 2 59 ? 81.657 142.385 99.459 1.00 46.90 59 LEU A C 1
ATOM 2208 O O . LEU E 2 59 ? 81.193 143.242 100.218 1.00 46.90 59 LEU A O 1
ATOM 2213 N N . GLU E 2 60 ? 81.036 142.018 98.339 1.00 56.80 60 GLU A N 1
ATOM 2214 C CA . GLU E 2 60 ? 79.719 142.518 97.974 1.00 56.80 60 GLU A CA 1
ATOM 2215 C C . GLU E 2 60 ? 78.619 141.491 98.210 1.00 56.80 60 GLU A C 1
ATOM 2216 O O . GLU E 2 60 ? 77.522 141.632 97.662 1.00 56.80 60 GLU A O 1
ATOM 2222 N N . SER E 2 61 ? 78.890 140.457 99.008 1.00 54.72 61 SER A N 1
ATOM 2223 C CA . SER E 2 61 ? 77.861 139.471 99.311 1.00 54.72 61 SER A CA 1
ATOM 2224 C C . SER E 2 61 ? 76.840 140.000 100.304 1.00 54.72 61 SER A C 1
ATOM 2225 O O . SER E 2 61 ? 75.684 139.562 100.280 1.00 54.72 61 SER A O 1
ATOM 2228 N N . SER E 2 62 ? 77.262 140.926 101.174 1.00 58.20 62 SER A N 1
ATOM 2229 C CA . SER E 2 62 ? 76.433 141.557 102.210 1.00 58.20 62 SER A CA 1
ATOM 2230 C C . SER E 2 62 ? 75.799 140.539 103.152 1.00 58.20 62 SER A C 1
ATOM 2231 O O . SER E 2 62 ? 74.679 140.729 103.629 1.00 58.20 62 SER A O 1
ATOM 2234 N N . THR E 2 63 ? 76.510 139.447 103.418 1.00 52.35 63 THR A N 1
ATOM 2235 C CA . THR E 2 63 ? 76.130 138.531 104.473 1.00 52.35 63 THR A CA 1
ATOM 2236 C C . THR E 2 63 ? 76.476 139.167 105.820 1.00 52.35 63 THR A C 1
ATOM 2237 O O . THR E 2 63 ? 77.254 140.121 105.871 1.00 52.35 63 THR A O 1
ATOM 2241 N N . PRO E 2 64 ? 75.876 138.696 106.924 1.00 51.69 64 PRO A N 1
ATOM 2242 C CA . PRO E 2 64 ? 76.279 139.221 108.244 1.00 51.69 64 PRO A CA 1
ATOM 2243 C C . PRO E 2 64 ? 77.718 138.921 108.607 1.00 51.69 64 PRO A C 1
ATOM 2244 O O . PRO E 2 64 ? 78.353 139.713 109.318 1.00 51.69 64 PRO A O 1
ATOM 2248 N N . ASP E 2 65 ? 78.256 137.811 108.097 1.00 47.80 65 ASP A N 1
ATOM 2249 C CA . ASP E 2 65 ? 79.626 137.392 108.357 1.00 47.80 65 ASP A CA 1
ATOM 2250 C C . ASP E 2 65 ? 80.653 138.381 107.823 1.00 47.80 65 ASP A C 1
ATOM 2251 O O . ASP E 2 65 ? 81.777 138.420 108.328 1.00 47.80 65 ASP A O 1
ATOM 2256 N N . ILE E 2 66 ? 80.289 139.191 106.831 1.00 45.23 66 ILE A N 1
ATOM 2257 C CA . ILE E 2 66 ? 81.193 140.158 106.224 1.00 45.23 66 ILE A CA 1
ATOM 2258 C C . ILE E 2 66 ? 80.943 141.526 106.844 1.00 45.23 66 ILE A C 1
ATOM 2259 O O . ILE E 2 66 ? 81.878 142.312 107.036 1.00 45.23 66 ILE A O 1
ATOM 2264 N N . GLU E 2 67 ? 79.684 141.810 107.186 1.00 48.84 67 GLU A N 1
ATOM 2265 C CA . GLU E 2 67 ? 79.357 143.092 107.803 1.00 48.84 67 GLU A CA 1
ATOM 2266 C C . GLU E 2 67 ? 79.965 143.221 109.194 1.00 48.84 67 GLU A C 1
ATOM 2267 O O . GLU E 2 67 ? 80.402 144.316 109.579 1.00 48.84 67 GLU A O 1
ATOM 2273 N N . ARG E 2 68 ? 80.018 142.117 109.953 1.00 41.70 68 ARG A N 1
ATOM 2274 C CA . ARG E 2 68 ? 80.691 142.152 111.249 1.00 41.70 68 ARG A CA 1
ATOM 2275 C C . ARG E 2 68 ? 82.175 142.436 111.088 1.00 41.70 68 ARG A C 1
ATOM 2276 O O . ARG E 2 68 ? 82.761 143.164 111.891 1.00 41.70 68 ARG A O 1
ATOM 2284 N N . MET E 2 69 ? 82.785 141.896 110.034 1.00 37.78 69 MET A N 1
ATOM 2285 C CA . MET E 2 69 ? 84.207 142.112 109.802 1.00 37.78 69 MET A CA 1
ATOM 2286 C C . MET E 2 69 ? 84.495 143.543 109.381 1.00 37.78 69 MET A C 1
ATOM 2287 O O . MET E 2 69 ? 85.492 144.128 109.811 1.00 37.78 69 MET A O 1
ATOM 2292 N N . ILE E 2 70 ? 83.618 144.136 108.577 1.00 41.93 70 ILE A N 1
ATOM 2293 C CA . ILE E 2 70 ? 83.838 145.514 108.146 1.00 41.93 70 ILE A CA 1
ATOM 2294 C C . ILE E 2 70 ? 83.638 146.486 109.311 1.00 41.93 70 ILE A C 1
ATOM 2295 O O . ILE E 2 70 ? 84.424 147.432 109.489 1.00 41.93 70 ILE A O 1
ATOM 2300 N N . LYS E 2 71 ? 82.622 146.245 110.151 1.00 43.99 71 LYS A N 1
ATOM 2301 C CA . LYS E 2 71 ? 82.438 147.083 111.334 1.00 43.99 71 LYS A CA 1
ATOM 2302 C C . LYS E 2 71 ? 83.566 146.883 112.342 1.00 43.99 71 LYS A C 1
ATOM 2303 O O . LYS E 2 71 ? 84.007 147.843 112.986 1.00 43.99 71 LYS A O 1
ATOM 2309 N N . LEU E 2 72 ? 84.065 145.652 112.467 1.00 38.48 72 LEU A N 1
ATOM 2310 C CA . LEU E 2 72 ? 85.221 145.377 113.311 1.00 38.48 72 LEU A CA 1
ATOM 2311 C C . LEU E 2 72 ? 86.480 146.066 112.812 1.00 38.48 72 LEU A C 1
ATOM 2312 O O . LEU E 2 72 ? 87.281 146.537 113.619 1.00 38.48 72 LEU A O 1
ATOM 2317 N N . GLY E 2 73 ? 86.660 146.170 111.501 1.00 42.28 73 GLY A N 1
ATOM 2318 C CA . GLY E 2 73 ? 87.814 146.885 110.993 1.00 42.28 73 GLY A CA 1
ATOM 2319 C C . GLY E 2 73 ? 87.722 148.380 111.191 1.00 42.28 73 GLY A C 1
ATOM 2320 O O . GLY E 2 73 ? 88.723 149.031 111.493 1.00 42.28 73 GLY A O 1
ATOM 2321 N N . ARG E 2 74 ? 86.523 148.946 111.033 1.00 44.89 74 ARG A N 1
ATOM 2322 C CA . ARG E 2 74 ? 86.353 150.353 111.372 1.00 44.89 74 ARG A CA 1
ATOM 2323 C C . ARG E 2 74 ? 86.513 150.614 112.864 1.00 44.89 74 ARG A C 1
ATOM 2324 O O . ARG E 2 74 ? 86.873 151.729 113.249 1.00 44.89 74 ARG A O 1
ATOM 2332 N N . SER E 2 75 ? 86.266 149.612 113.708 1.00 40.85 75 SER A N 1
ATOM 2333 C CA . SER E 2 75 ? 86.514 149.766 115.136 1.00 40.85 75 SER A CA 1
ATOM 2334 C C . SER E 2 75 ? 88.004 149.698 115.464 1.00 40.85 75 SER A C 1
ATOM 2335 O O . SER E 2 75 ? 88.510 150.522 116.231 1.00 40.85 75 SER A O 1
ATOM 2338 N N . VAL E 2 76 ? 88.717 148.721 114.896 1.00 37.19 76 VAL A N 1
ATOM 2339 C CA . VAL E 2 76 ? 90.125 148.516 115.231 1.00 37.19 76 VAL A CA 1
ATOM 2340 C C . VAL E 2 76 ? 90.990 149.620 114.637 1.00 37.19 76 VAL A C 1
ATOM 2341 O O . VAL E 2 76 ? 91.886 150.145 115.307 1.00 37.19 76 VAL A O 1
ATOM 2345 N N . HIS E 2 77 ? 90.721 150.008 113.385 1.00 47.30 77 HIS A N 1
ATOM 2346 C CA . HIS E 2 77 ? 91.521 151.019 112.701 1.00 47.30 77 HIS A CA 1
ATOM 2347 C C . HIS E 2 77 ? 91.389 152.392 113.344 1.00 47.30 77 HIS A C 1
ATOM 2348 O O . HIS E 2 77 ? 92.303 153.216 113.245 1.00 47.30 77 HIS A O 1
ATOM 2355 N N . GLN E 2 78 ? 90.274 152.643 114.021 1.00 49.18 78 GLN A N 1
ATOM 2356 C CA . GLN E 2 78 ? 90.040 153.939 114.639 1.00 49.18 78 GLN A CA 1
ATOM 2357 C C . GLN E 2 78 ? 90.907 154.136 115.875 1.00 49.18 78 GLN A C 1
ATOM 2358 O O . GLN E 2 78 ? 91.254 155.273 116.212 1.00 49.18 78 GLN A O 1
ATOM 2364 N N . THR E 2 79 ? 91.284 153.053 116.552 1.00 45.38 79 THR A N 1
ATOM 2365 C CA . THR E 2 79 ? 92.047 153.164 117.788 1.00 45.38 79 THR A CA 1
ATOM 2366 C C . THR E 2 79 ? 93.546 153.272 117.554 1.00 45.38 79 THR A C 1
ATOM 2367 O O . THR E 2 79 ? 94.253 153.846 118.386 1.00 45.38 79 THR A O 1
ATOM 2371 N N . LEU E 2 80 ? 94.047 152.735 116.448 1.00 47.98 80 LEU A N 1
ATOM 2372 C CA . LEU E 2 80 ? 95.453 152.848 116.100 1.00 47.98 80 LEU A CA 1
ATOM 2373 C C . LEU E 2 80 ? 95.709 154.197 115.424 1.00 47.98 80 LEU A C 1
ATOM 2374 O O . LEU E 2 80 ? 94.782 154.938 115.095 1.00 47.98 80 LEU A O 1
ATOM 2379 N N . SER E 2 81 ? 96.982 154.529 115.229 1.00 58.07 81 SER A N 1
ATOM 2380 C CA . SER E 2 81 ? 97.362 155.847 114.736 1.00 58.07 81 SER A CA 1
ATOM 2381 C C . SER E 2 81 ? 98.028 155.762 113.370 1.00 58.07 81 SER A C 1
ATOM 2382 O O . SER E 2 81 ? 98.587 154.732 112.987 1.00 58.07 81 SER A O 1
ATOM 2385 N N . HIS E 2 82 ? 97.974 156.878 112.643 1.00 66.67 82 HIS A N 1
ATOM 2386 C CA . HIS E 2 82 ? 98.574 157.001 111.319 1.00 66.67 82 HIS A CA 1
ATOM 2387 C C . HIS E 2 82 ? 99.975 157.591 111.341 1.00 66.67 82 HIS A C 1
ATOM 2388 O O . HIS E 2 82 ? 100.560 157.794 110.274 1.00 66.67 82 HIS A O 1
ATOM 2395 N N . SER E 2 83 ? 100.527 157.880 112.518 1.00 67.91 83 SER A N 1
ATOM 2396 C CA . SER E 2 83 ? 101.861 158.459 112.582 1.00 67.91 83 SER A CA 1
ATOM 2397 C C . SER E 2 83 ? 102.952 157.439 112.299 1.00 67.91 83 SER A C 1
ATOM 2398 O O . SER E 2 83 ? 104.086 157.831 112.009 1.00 67.91 83 SER A O 1
ATOM 2401 N N . SER E 2 84 ? 102.640 156.149 112.377 1.00 62.09 84 SER A N 1
ATOM 2402 C CA . SER E 2 84 ? 103.608 155.096 112.114 1.00 62.09 84 SER A CA 1
ATOM 2403 C C . SER E 2 84 ? 102.933 154.035 111.256 1.00 62.09 84 SER A C 1
ATOM 2404 O O . SER E 2 84 ? 101.849 154.249 110.704 1.00 62.09 84 SER A O 1
ATOM 2407 N N . LYS E 2 85 ? 103.580 152.883 111.140 1.00 55.48 85 LYS A N 1
ATOM 2408 C CA . LYS E 2 85 ? 103.128 151.808 110.269 1.00 55.48 85 LYS A CA 1
ATOM 2409 C C . LYS E 2 85 ? 102.396 150.765 111.106 1.00 55.48 85 LYS A C 1
ATOM 2410 O O . LYS E 2 85 ? 102.948 150.253 112.085 1.00 55.48 85 LYS A O 1
ATOM 2416 N N . LEU E 2 86 ? 101.156 150.465 110.726 1.00 47.98 86 LEU A N 1
ATOM 2417 C CA . LEU E 2 86 ? 100.382 149.424 111.394 1.00 47.98 86 LEU A CA 1
ATOM 2418 C C . LEU E 2 86 ? 100.906 148.058 110.978 1.00 47.98 86 LEU A C 1
ATOM 2419 O O . LEU E 2 86 ? 100.844 147.704 109.798 1.00 47.98 86 LEU A O 1
ATOM 2424 N N . THR E 2 87 ? 101.414 147.285 111.927 1.00 40.57 87 THR A N 1
ATOM 2425 C CA . THR E 2 87 ? 101.918 145.958 111.615 1.00 40.57 87 THR A CA 1
ATOM 2426 C C . THR E 2 87 ? 100.897 144.897 112.002 1.00 40.57 87 THR A C 1
ATOM 2427 O O . THR E 2 87 ? 100.087 145.086 112.908 1.00 40.57 87 THR A O 1
ATOM 2431 N N . GLY E 2 88 ? 100.936 143.786 111.281 1.00 31.56 88 GLY A N 1
ATOM 2432 C CA . GLY E 2 88 ? 99.906 142.770 111.328 1.00 31.56 88 GLY A CA 1
ATOM 2433 C C . GLY E 2 88 ? 100.379 141.409 111.778 1.00 31.56 88 GLY A C 1
ATOM 2434 O O . GLY E 2 88 ? 100.110 140.435 111.083 1.00 31.56 88 GLY A O 1
ATOM 2435 N N . ILE E 2 89 ? 101.121 141.354 112.889 1.00 27.25 89 ILE A N 1
ATOM 2436 C CA . ILE E 2 89 ? 101.884 140.175 113.311 1.00 27.25 89 ILE A CA 1
ATOM 2437 C C . ILE E 2 89 ? 101.021 138.924 113.428 1.00 27.25 89 ILE A C 1
ATOM 2438 O O . ILE E 2 89 ? 99.955 138.936 114.051 1.00 27.25 89 ILE A O 1
ATOM 2443 N N . LEU E 2 90 ? 101.481 137.838 112.812 1.00 28.12 90 LEU A N 1
ATOM 2444 C CA . LEU E 2 90 ? 100.762 136.576 112.729 1.00 28.12 90 LEU A CA 1
ATOM 2445 C C . LEU E 2 90 ? 101.315 135.574 113.738 1.00 28.12 90 LEU A C 1
ATOM 2446 O O . LEU E 2 90 ? 102.488 135.623 114.097 1.00 28.12 90 LEU A O 1
ATOM 2451 N N . HIS E 2 91 ? 100.445 134.683 114.207 1.00 30.76 91 HIS A N 1
ATOM 2452 C CA . HIS E 2 91 ? 100.851 133.550 115.028 1.00 30.76 91 HIS A CA 1
ATOM 2453 C C . HIS E 2 91 ? 101.838 132.664 114.267 1.00 30.76 91 HIS A C 1
ATOM 2454 O O . HIS E 2 91 ? 101.674 132.452 113.063 1.00 30.76 91 HIS A O 1
ATOM 2461 N N . PRO E 2 92 ? 102.881 132.131 114.928 1.00 33.10 92 PRO A N 1
ATOM 2462 C CA . PRO E 2 92 ? 103.290 132.255 116.326 1.00 33.10 92 PRO A CA 1
ATOM 2463 C C . PRO E 2 92 ? 104.237 133.384 116.632 1.00 33.10 92 PRO A C 1
ATOM 2464 O O . PRO E 2 92 ? 104.867 133.326 117.674 1.00 33.10 92 PRO A O 1
ATOM 2468 N N . ARG E 2 93 ? 104.331 134.408 115.789 1.00 31.07 93 ARG A N 1
ATOM 2469 C CA . ARG E 2 93 ? 105.247 135.496 116.105 1.00 31.07 93 ARG A CA 1
ATOM 2470 C C . ARG E 2 93 ? 104.721 136.416 117.190 1.00 31.07 93 ARG A C 1
ATOM 2471 O O . ARG E 2 93 ? 105.402 137.378 117.549 1.00 31.07 93 ARG A O 1
ATOM 2479 N N . CYS E 2 94 ? 103.526 136.155 117.707 1.00 29.92 94 CYS A N 1
ATOM 2480 C CA . CYS E 2 94 ? 102.931 136.909 118.793 1.00 29.92 94 CYS A CA 1
ATOM 2481 C C . CYS E 2 94 ? 102.705 136.048 120.030 1.00 29.92 94 CYS A C 1
ATOM 2482 O O . CYS E 2 94 ? 101.800 136.331 120.812 1.00 29.92 94 CYS A O 1
ATOM 2485 N N . LEU E 2 95 ? 103.496 134.982 120.209 1.00 31.90 95 LEU A N 1
ATOM 2486 C CA . LEU E 2 95 ? 103.378 134.176 121.421 1.00 31.90 95 LEU A CA 1
ATOM 2487 C C . LEU E 2 95 ? 103.759 134.966 122.655 1.00 31.90 95 LEU A C 1
ATOM 2488 O O . LEU E 2 95 ? 103.052 134.917 123.656 1.00 31.90 95 LEU A O 1
ATOM 2493 N N . GLU E 2 96 ? 104.862 135.710 122.605 1.00 40.24 96 GLU A N 1
ATOM 2494 C CA . GLU E 2 96 ? 105.353 136.345 123.821 1.00 40.24 96 GLU A CA 1
ATOM 2495 C C . GLU E 2 96 ? 104.467 137.509 124.252 1.00 40.24 96 GLU A C 1
ATOM 2496 O O . GLU E 2 96 ? 104.344 137.780 125.450 1.00 40.24 96 GLU A O 1
ATOM 2502 N N . ASP E 2 97 ? 103.800 138.168 123.309 1.00 39.40 97 ASP A N 1
ATOM 2503 C CA . ASP E 2 97 ? 102.925 139.274 123.674 1.00 39.40 97 ASP A CA 1
ATOM 2504 C C . ASP E 2 97 ? 101.575 138.788 124.181 1.00 39.40 97 ASP A C 1
ATOM 2505 O O . ASP E 2 97 ? 100.987 139.417 125.063 1.00 39.40 97 ASP A O 1
ATOM 2510 N N . LEU E 2 98 ? 101.056 137.689 123.633 1.00 29.96 98 LEU A N 1
ATOM 2511 C CA . LEU E 2 98 ? 99.798 137.139 124.122 1.00 29.96 98 LEU A CA 1
ATOM 2512 C C . LEU E 2 98 ? 100.001 136.285 125.367 1.00 29.96 98 LEU A C 1
ATOM 2513 O O . LEU E 2 98 ? 99.040 136.020 126.090 1.00 29.96 98 LEU A O 1
ATOM 2518 N N . VAL E 2 99 ? 101.237 135.848 125.601 1.00 31.88 99 VAL A N 1
ATOM 2519 C CA . VAL E 2 99 ? 101.669 135.246 126.858 1.00 31.88 99 VAL A CA 1
ATOM 2520 C C . VAL E 2 99 ? 101.472 136.204 128.028 1.00 31.88 99 VAL A C 1
ATOM 2521 O O . VAL E 2 99 ? 101.065 135.793 129.118 1.00 31.88 99 VAL A O 1
ATOM 2525 N N . GLY E 2 100 ? 101.737 137.486 127.826 1.00 30.82 100 GLY A N 1
ATOM 2526 C CA . GLY E 2 100 ? 101.660 138.407 128.935 1.00 30.82 100 GLY A CA 1
ATOM 2527 C C . GLY E 2 100 ? 100.410 139.249 128.902 1.00 30.82 100 GLY A C 1
ATOM 2528 O O . GLY E 2 100 ? 100.433 140.410 129.312 1.00 30.82 100 GLY A O 1
ATOM 2529 N N . LEU E 2 101 ? 99.314 138.680 128.417 1.00 31.27 101 LEU A N 1
ATOM 2530 C CA . LEU E 2 101 ? 98.093 139.448 128.243 1.00 31.27 101 LEU A CA 1
ATOM 2531 C C . LEU E 2 101 ? 97.401 139.602 129.587 1.00 31.27 101 LEU A C 1
ATOM 2532 O O . LEU E 2 101 ? 97.279 138.647 130.353 1.00 31.27 101 LEU A O 1
ATOM 2537 N N . ASP E 2 102 ? 96.964 140.826 129.878 1.00 35.82 102 ASP A N 1
ATOM 2538 C CA . ASP E 2 102 ? 96.607 141.225 131.238 1.00 35.82 102 ASP A CA 1
ATOM 2539 C C . ASP E 2 102 ? 95.385 142.136 131.142 1.00 35.82 102 ASP A C 1
ATOM 2540 O O . ASP E 2 102 ? 95.516 143.357 131.070 1.00 35.82 102 ASP A O 1
ATOM 2545 N N . ILE E 2 103 ? 94.206 141.534 131.195 1.00 33.89 103 ILE A N 1
ATOM 2546 C CA . ILE E 2 103 ? 92.946 142.266 131.255 1.00 33.89 103 ILE A CA 1
ATOM 2547 C C . ILE E 2 103 ? 92.560 142.389 132.725 1.00 33.89 103 ILE A C 1
ATOM 2548 O O . ILE E 2 103 ? 92.331 141.360 133.373 1.00 33.89 103 ILE A O 1
ATOM 2553 N N . PRO E 2 104 ? 92.499 143.595 133.289 1.00 38.65 104 PRO A N 1
ATOM 2554 C CA . PRO E 2 104 ? 92.075 143.727 134.689 1.00 38.65 104 PRO A CA 1
ATOM 2555 C C . PRO E 2 104 ? 90.584 143.557 134.916 1.00 38.65 104 PRO A C 1
ATOM 2556 O O . PRO E 2 104 ? 90.161 143.519 136.074 1.00 38.65 104 PRO A O 1
ATOM 2560 N N . ASP E 2 105 ? 89.773 143.458 133.865 1.00 43.31 105 ASP A N 1
ATOM 2561 C CA . ASP E 2 105 ? 88.353 143.182 134.023 1.00 43.31 105 ASP A CA 1
ATOM 2562 C C . ASP E 2 105 ? 88.054 141.704 134.201 1.00 43.31 105 ASP A C 1
ATOM 2563 O O . ASP E 2 105 ? 86.924 141.359 134.550 1.00 43.31 105 ASP A O 1
ATOM 2568 N N . SER E 2 106 ? 89.021 140.830 133.948 1.00 35.21 106 SER A N 1
ATOM 2569 C CA . SER E 2 106 ? 88.869 139.407 134.203 1.00 35.21 106 SER A CA 1
ATOM 2570 C C . SER E 2 106 ? 89.589 138.960 135.460 1.00 35.21 106 SER A C 1
ATOM 2571 O O . SER E 2 106 ? 89.178 137.975 136.083 1.00 35.21 106 SER A O 1
ATOM 2574 N N . THR E 2 107 ? 90.652 139.672 135.836 1.00 36.81 107 THR A N 1
ATOM 2575 C CA . THR E 2 107 ? 91.303 139.454 137.121 1.00 36.81 107 THR A CA 1
ATOM 2576 C C . THR E 2 107 ? 90.332 139.692 138.270 1.00 36.81 107 THR A C 1
ATOM 2577 O O . THR E 2 107 ? 90.208 138.859 139.173 1.00 36.81 107 THR A O 1
ATOM 2581 N N . ASN E 2 108 ? 89.594 140.804 138.224 1.00 37.35 108 ASN A N 1
ATOM 2582 C CA . ASN E 2 108 ? 88.615 141.106 139.262 1.00 37.35 108 ASN A CA 1
ATOM 2583 C C . ASN E 2 108 ? 87.381 140.228 139.191 1.00 37.35 108 ASN A C 1
ATOM 2584 O O . ASN E 2 108 ? 86.571 140.258 140.119 1.00 37.35 108 ASN A O 1
ATOM 2589 N N . LYS E 2 109 ? 87.208 139.468 138.119 1.00 32.52 109 LYS A N 1
ATOM 2590 C CA . LYS E 2 109 ? 86.074 138.567 138.014 1.00 32.52 109 LYS A CA 1
ATOM 2591 C C . LYS E 2 109 ? 86.431 137.162 138.471 1.00 32.52 109 LYS A C 1
ATOM 2592 O O . LYS E 2 109 ? 85.554 136.424 138.927 1.00 32.52 109 LYS A O 1
ATOM 2598 N N . PHE E 2 110 ? 87.706 136.784 138.375 1.00 32.85 110 PHE A N 1
ATOM 2599 C CA . PHE E 2 110 ? 88.174 135.565 139.028 1.00 32.85 110 PHE A CA 1
ATOM 2600 C C . PHE E 2 110 ? 88.509 135.758 140.503 1.00 32.85 110 PHE A C 1
ATOM 2601 O O . PHE E 2 110 ? 88.511 134.775 141.256 1.00 32.85 110 PHE A O 1
ATOM 2609 N N . ARG E 2 111 ? 88.789 136.985 140.945 1.00 36.57 111 ARG A N 1
ATOM 2610 C CA . ARG E 2 111 ? 89.002 137.199 142.372 1.00 36.57 111 ARG A CA 1
ATOM 2611 C C . ARG E 2 111 ? 87.727 137.044 143.183 1.00 36.57 111 ARG A C 1
ATOM 2612 O O . ARG E 2 111 ? 87.804 136.743 144.378 1.00 36.57 111 ARG A O 1
ATOM 2620 N N . ARG E 2 112 ? 86.562 137.198 142.555 1.00 39.27 112 ARG A N 1
ATOM 2621 C CA . ARG E 2 112 ? 85.303 136.895 143.223 1.00 39.27 112 ARG A CA 1
ATOM 2622 C C . ARG E 2 112 ? 85.166 135.408 143.521 1.00 39.27 112 ARG A C 1
ATOM 2623 O O . ARG E 2 112 ? 84.531 135.035 144.510 1.00 39.27 112 ARG A O 1
ATOM 2631 N N . ILE E 2 113 ? 85.749 134.552 142.681 1.00 33.21 113 ILE A N 1
ATOM 2632 C CA . ILE E 2 113 ? 85.762 133.114 142.931 1.00 33.21 113 ILE A CA 1
ATOM 2633 C C . ILE E 2 113 ? 86.802 132.764 143.988 1.00 33.21 113 ILE A C 1
ATOM 2634 O O . ILE E 2 113 ? 86.551 131.940 144.882 1.00 33.21 113 ILE A O 1
ATOM 2639 N N . GLU E 2 114 ? 87.986 133.376 143.877 1.00 35.19 114 GLU A N 1
ATOM 2640 C CA . GLU E 2 114 ? 89.062 133.202 144.857 1.00 35.19 114 GLU A CA 1
ATOM 2641 C C . GLU E 2 114 ? 88.627 133.575 146.274 1.00 35.19 114 GLU A C 1
ATOM 2642 O O . GLU E 2 114 ? 88.999 132.899 147.247 1.00 35.19 114 GLU A O 1
ATOM 2648 N N . LYS E 2 115 ? 87.826 134.635 146.406 1.00 36.46 115 LYS A N 1
ATOM 2649 C CA . LYS E 2 115 ? 87.359 135.081 147.713 1.00 36.46 115 LYS A CA 1
ATOM 2650 C C . LYS E 2 115 ? 86.441 134.056 148.372 1.00 36.46 115 LYS A C 1
ATOM 2651 O O . LYS E 2 115 ? 86.390 133.974 149.602 1.00 36.46 115 LYS A O 1
ATOM 2657 N N . LYS E 2 116 ? 85.740 133.247 147.584 1.00 33.37 116 LYS A N 1
ATOM 2658 C CA . LYS E 2 116 ? 84.894 132.197 148.133 1.00 33.37 116 LYS A CA 1
ATOM 2659 C C . LYS E 2 116 ? 85.660 130.910 148.406 1.00 33.37 116 LYS A C 1
ATOM 2660 O O . LYS E 2 116 ? 85.332 130.182 149.352 1.00 33.37 116 LYS A O 1
ATOM 2666 N N . ILE E 2 117 ? 86.695 130.629 147.617 1.00 32.31 117 ILE A N 1
ATOM 2667 C CA . ILE E 2 117 ? 87.527 129.453 147.874 1.00 32.31 117 ILE A CA 1
ATOM 2668 C C . ILE E 2 117 ? 88.360 129.618 149.139 1.00 32.31 117 ILE A C 1
ATOM 2669 O O . ILE E 2 117 ? 88.605 128.644 149.866 1.00 32.31 117 ILE A O 1
ATOM 2674 N N . GLN E 2 118 ? 88.775 130.845 149.454 1.00 37.04 118 GLN A N 1
ATOM 2675 C CA . GLN E 2 118 ? 89.477 131.054 150.717 1.00 37.04 118 GLN A CA 1
ATOM 2676 C C . GLN E 2 118 ? 88.562 130.853 151.922 1.00 37.04 118 GLN A C 1
ATOM 2677 O O . GLN E 2 118 ? 89.012 130.349 152.959 1.00 37.04 118 GLN A O 1
ATOM 2683 N N . ILE E 2 119 ? 87.273 131.178 151.793 1.00 35.12 119 ILE A N 1
ATOM 2684 C CA . ILE E 2 119 ? 86.334 130.889 152.874 1.00 35.12 119 ILE A CA 1
ATOM 2685 C C . ILE E 2 119 ? 86.082 129.391 152.963 1.00 35.12 119 ILE A C 1
ATOM 2686 O O . ILE E 2 119 ? 85.908 128.850 154.062 1.00 35.12 119 ILE A O 1
ATOM 2691 N N . HIS E 2 120 ? 86.084 128.700 151.820 1.00 33.04 120 HIS A N 1
ATOM 2692 C CA . HIS E 2 120 ? 86.003 127.240 151.814 1.00 33.04 120 HIS A CA 1
ATOM 2693 C C . HIS E 2 120 ? 87.150 126.599 152.580 1.00 33.04 120 HIS A C 1
ATOM 2694 O O . HIS E 2 120 ? 86.923 125.679 153.374 1.00 33.04 120 HIS A O 1
ATOM 2701 N N . ASN E 2 121 ? 88.379 127.083 152.381 1.00 35.67 121 ASN A N 1
ATOM 2702 C CA . ASN E 2 121 ? 89.494 126.544 153.157 1.00 35.67 121 ASN A CA 1
ATOM 2703 C C . ASN E 2 121 ? 89.355 126.880 154.634 1.00 35.67 121 ASN A C 1
ATOM 2704 O O . ASN E 2 121 ? 89.406 125.984 155.476 1.00 35.67 121 ASN A O 1
ATOM 2709 N N . THR E 2 122 ? 89.143 128.155 154.969 1.00 39.20 122 THR A N 1
ATOM 2710 C CA . THR E 2 122 ? 89.101 128.524 156.380 1.00 39.20 122 THR A CA 1
ATOM 2711 C C . THR E 2 122 ? 87.868 128.010 157.116 1.00 39.20 122 THR A C 1
ATOM 2712 O O . THR E 2 122 ? 87.818 128.134 158.342 1.00 39.20 122 THR A O 1
ATOM 2716 N N . ARG E 2 123 ? 86.881 127.438 156.425 1.00 40.35 123 ARG A N 1
ATOM 2717 C CA . ARG E 2 123 ? 85.791 126.768 157.121 1.00 40.35 123 ARG A CA 1
ATOM 2718 C C . ARG E 2 123 ? 85.875 125.253 157.094 1.00 40.35 123 ARG A C 1
ATOM 2719 O O . ARG E 2 123 ? 85.338 124.612 157.998 1.00 40.35 123 ARG A O 1
ATOM 2727 N N . TYR E 2 124 ? 86.522 124.645 156.098 1.00 37.40 124 TYR A N 1
ATOM 2728 C CA . TYR E 2 124 ? 86.463 123.200 155.991 1.00 37.40 124 TYR A CA 1
ATOM 2729 C C . TYR E 2 124 ? 87.807 122.500 155.874 1.00 37.40 124 TYR A C 1
ATOM 2730 O O . TYR E 2 124 ? 87.815 121.279 155.725 1.00 37.40 124 TYR A O 1
ATOM 2739 N N . GLY E 2 125 ? 88.936 123.203 155.961 1.00 39.41 125 GLY A N 1
ATOM 2740 C CA . GLY E 2 125 ? 90.207 122.556 155.702 1.00 39.41 125 GLY A CA 1
ATOM 2741 C C . GLY E 2 125 ? 90.670 121.657 156.826 1.00 39.41 125 GLY A C 1
ATOM 2742 O O . GLY E 2 125 ? 91.364 120.667 156.587 1.00 39.41 125 GLY A O 1
ATOM 2743 N N . GLU E 2 126 ? 90.304 121.981 158.048 1.00 46.90 126 GLU A N 1
ATOM 2744 C CA . GLU E 2 126 ? 90.676 121.171 159.200 1.00 46.90 126 GLU A CA 1
ATOM 2745 C C . GLU E 2 126 ? 89.876 119.861 159.298 1.00 46.90 126 GLU A C 1
ATOM 2746 O O . GLU E 2 126 ? 90.469 118.841 159.683 1.00 46.90 126 GLU A O 1
ATOM 2752 N N . PRO E 2 127 ? 88.571 119.796 158.966 1.00 38.06 127 PRO A N 1
ATOM 2753 C CA . PRO E 2 127 ? 87.954 118.469 158.822 1.00 38.06 127 PRO A CA 1
ATOM 2754 C C . PRO E 2 127 ? 88.465 117.646 157.647 1.00 38.06 127 PRO A C 1
ATOM 2755 O O . PRO E 2 127 ? 88.340 116.421 157.702 1.00 38.06 127 PRO A O 1
ATOM 2759 N N . PHE E 2 128 ? 89.047 118.244 156.603 1.00 36.09 128 PHE A N 1
ATOM 2760 C CA . PHE E 2 128 ? 89.699 117.420 155.585 1.00 36.09 128 PHE A CA 1
ATOM 2761 C C . PHE E 2 128 ? 90.959 116.761 156.127 1.00 36.09 128 PHE A C 1
ATOM 2762 O O . PHE E 2 128 ? 91.247 115.599 155.804 1.00 36.09 128 PHE A O 1
ATOM 2770 N N . THR E 2 129 ? 91.714 117.491 156.952 1.00 40.57 129 THR A N 1
ATOM 2771 C CA . THR E 2 129 ? 92.845 116.910 157.666 1.00 40.57 129 THR A CA 1
ATOM 2772 C C . THR E 2 129 ? 92.390 115.778 158.572 1.00 40.57 129 THR A C 1
ATOM 2773 O O . THR E 2 129 ? 93.008 114.704 158.600 1.00 40.57 129 THR A O 1
ATOM 2777 N N . ARG E 2 130 ? 91.280 115.995 159.284 1.00 41.07 130 ARG A N 1
ATOM 2778 C CA . ARG E 2 130 ? 90.744 114.981 160.185 1.00 41.07 130 ARG A CA 1
ATOM 2779 C C . ARG E 2 130 ? 90.277 113.747 159.423 1.00 41.07 130 ARG A C 1
ATOM 2780 O O . ARG E 2 130 ? 90.498 112.621 159.875 1.00 41.07 130 ARG A O 1
ATOM 2788 N N . LEU E 2 131 ? 89.674 113.943 158.247 1.00 39.08 131 LEU A N 1
ATOM 2789 C CA . LEU E 2 131 ? 89.247 112.829 157.404 1.00 39.08 131 LEU A CA 1
ATOM 2790 C C . LEU E 2 131 ? 90.423 112.000 156.927 1.00 39.08 131 LEU A C 1
ATOM 2791 O O . LEU E 2 131 ? 90.402 110.765 157.013 1.00 39.08 131 LEU A O 1
ATOM 2796 N N . CYS E 2 132 ? 91.446 112.659 156.390 1.00 47.23 132 CYS A N 1
ATOM 2797 C CA . CYS E 2 132 ? 92.553 111.917 155.803 1.00 47.23 132 CYS A CA 1
ATOM 2798 C C . CYS E 2 132 ? 93.365 111.195 156.872 1.00 47.23 132 CYS A C 1
ATOM 2799 O O . CYS E 2 132 ? 93.751 110.033 156.680 1.00 47.23 132 CYS A O 1
ATOM 2802 N N . SER E 2 133 ? 93.556 111.831 158.033 1.00 47.71 133 SER A N 1
ATOM 2803 C CA . SER E 2 133 ? 94.228 111.154 159.135 1.00 47.71 133 SER A CA 1
ATOM 2804 C C . SER E 2 133 ? 93.379 110.028 159.707 1.00 47.71 133 SER A C 1
ATOM 2805 O O . SER E 2 133 ? 93.927 109.005 160.124 1.00 47.71 133 SER A O 1
ATOM 2808 N N . TYR E 2 134 ? 92.049 110.174 159.687 1.00 51.97 134 TYR A N 1
ATOM 2809 C CA . TYR E 2 134 ? 91.144 109.107 160.110 1.00 51.97 134 TYR A CA 1
ATOM 2810 C C . TYR E 2 134 ? 91.282 107.870 159.235 1.00 51.97 134 TYR A C 1
ATOM 2811 O O . TYR E 2 134 ? 91.437 106.751 159.741 1.00 51.97 134 TYR A O 1
ATOM 2820 N N . VAL E 2 135 ? 91.214 108.050 157.916 1.00 51.94 135 VAL A N 1
ATOM 2821 C CA . VAL E 2 135 ? 91.226 106.898 157.020 1.00 51.94 135 VAL A CA 1
ATOM 2822 C C . VAL E 2 135 ? 92.605 106.249 157.006 1.00 51.94 135 VAL A C 1
ATOM 2823 O O . VAL E 2 135 ? 92.729 105.015 156.971 1.00 51.94 135 VAL A O 1
ATOM 2827 N N . GLU E 2 136 ? 93.661 107.061 157.104 1.00 60.51 136 GLU A N 1
ATOM 2828 C CA . GLU E 2 136 ? 95.005 106.503 157.136 1.00 60.51 136 GLU A CA 1
ATOM 2829 C C . GLU E 2 136 ? 95.282 105.778 158.451 1.00 60.51 136 GLU A C 1
ATOM 2830 O O . GLU E 2 136 ? 95.945 104.737 158.451 1.00 60.51 136 GLU A O 1
ATOM 2836 N N . LYS E 2 137 ? 94.721 106.265 159.562 1.00 59.93 137 LYS A N 1
ATOM 2837 C CA . LYS E 2 137 ? 94.857 105.579 160.839 1.00 59.93 137 LYS A CA 1
ATOM 2838 C C . LYS E 2 137 ? 94.050 104.289 160.877 1.00 59.93 137 LYS A C 1
ATOM 2839 O O . LYS E 2 137 ? 94.444 103.336 161.555 1.00 59.93 137 LYS A O 1
ATOM 2845 N N . LYS E 2 138 ? 92.930 104.229 160.155 1.00 59.42 138 LYS A N 1
ATOM 2846 C CA . LYS E 2 138 ? 92.185 102.974 160.098 1.00 59.42 138 LYS A CA 1
ATOM 2847 C C . LYS E 2 138 ? 92.898 101.940 159.237 1.00 59.42 138 LYS A C 1
ATOM 2848 O O . LYS E 2 138 ? 92.991 100.769 159.618 1.00 59.42 138 LYS A O 1
ATOM 2854 N N . LEU E 2 139 ? 93.418 102.344 158.080 1.00 60.85 139 LEU A N 1
ATOM 2855 C CA . LEU E 2 139 ? 94.029 101.365 157.190 1.00 60.85 139 LEU A CA 1
ATOM 2856 C C . LEU E 2 139 ? 95.452 100.991 157.576 1.00 60.85 139 LEU A C 1
ATOM 2857 O O . LEU E 2 139 ? 95.951 99.971 157.094 1.00 60.85 139 LEU A O 1
ATOM 2862 N N . LEU E 2 140 ? 96.127 101.779 158.414 1.00 66.73 140 LEU A N 1
ATOM 2863 C CA . LEU E 2 140 ? 97.519 101.497 158.736 1.00 66.73 140 LEU A CA 1
ATOM 2864 C C . LEU E 2 140 ? 97.746 101.182 160.204 1.00 66.73 140 LEU A C 1
ATOM 2865 O O . LEU E 2 140 ? 98.895 100.972 160.604 1.00 66.73 140 LEU A O 1
ATOM 2870 N N . GLY E 2 141 ? 96.700 101.149 161.017 1.00 73.81 141 GLY A N 1
ATOM 2871 C CA . GLY E 2 141 ? 96.830 100.787 162.410 1.00 73.81 141 GLY A CA 1
ATOM 2872 C C . GLY E 2 141 ? 97.356 101.918 163.272 1.00 73.81 141 GLY A C 1
ATOM 2873 O O . GLY E 2 141 ? 97.815 102.957 162.799 1.00 73.81 141 GLY A O 1
ATOM 2874 N N . SER E 2 142 ? 97.280 101.698 164.583 1.00 87.86 142 SER A N 1
ATOM 2875 C CA . SER E 2 142 ? 97.721 102.669 165.572 1.00 87.86 142 SER A CA 1
ATOM 2876 C C . SER E 2 142 ? 99.126 102.386 166.088 1.00 87.86 142 SER A C 1
ATOM 2877 O O . SER E 2 142 ? 99.550 102.998 167.070 1.00 87.86 142 SER A O 1
ATOM 2880 N N . SER E 2 143 ? 99.847 101.458 165.465 1.00 90.79 143 SER A N 1
ATOM 2881 C CA . SER E 2 143 ? 101.273 101.300 165.710 1.00 90.79 143 SER A CA 1
ATOM 2882 C C . SER E 2 143 ? 102.116 102.062 164.703 1.00 90.79 143 SER A C 1
ATOM 2883 O O . SER E 2 143 ? 103.333 102.167 164.883 1.00 90.79 143 SER A O 1
ATOM 2886 N N . TRP E 2 144 ? 101.494 102.577 163.647 1.00 87.40 144 TRP A N 1
ATOM 2887 C CA . TRP E 2 144 ? 102.115 103.472 162.688 1.00 87.40 144 TRP A CA 1
ATOM 2888 C C . TRP E 2 144 ? 101.779 104.927 163.000 1.00 87.40 144 TRP A C 1
ATOM 2889 O O . TRP E 2 144 ? 102.167 105.825 162.250 1.00 87.40 144 TRP A O 1
ATOM 2900 N N . THR E 2 145 ? 101.111 105.180 164.130 1.00 92.20 145 THR A N 1
ATOM 2901 C CA . THR E 2 145 ? 100.511 106.478 164.424 1.00 92.20 145 THR A CA 1
ATOM 2902 C C . THR E 2 145 ? 101.526 107.577 164.719 1.00 92.20 145 THR A C 1
ATOM 2903 O O . THR E 2 145 ? 101.131 108.741 164.833 1.00 92.20 145 THR A O 1
ATOM 2907 N N . HIS E 2 146 ? 102.807 107.253 164.860 1.00 95.63 146 HIS A N 1
ATOM 2908 C CA . HIS E 2 146 ? 103.842 108.273 164.917 1.00 95.63 146 HIS A CA 1
ATOM 2909 C C . HIS E 2 146 ? 104.374 108.624 163.537 1.00 95.63 146 HIS A C 1
ATOM 2910 O O . HIS E 2 146 ? 105.366 109.352 163.436 1.00 95.63 146 HIS A O 1
ATOM 2917 N N . LYS E 2 147 ? 103.749 108.112 162.475 1.00 87.17 147 LYS A N 1
ATOM 2918 C CA . LYS E 2 147 ? 104.161 108.411 161.109 1.00 87.17 147 LYS A CA 1
ATOM 2919 C C . LYS E 2 147 ? 102.987 108.875 160.252 1.00 87.17 147 LYS A C 1
ATOM 2920 O O . LYS E 2 147 ? 103.079 108.846 159.021 1.00 87.17 147 LYS A O 1
ATOM 2926 N N . ILE E 2 148 ? 101.885 109.289 160.868 1.00 77.43 148 ILE A N 1
ATOM 2927 C CA . ILE E 2 148 ? 100.746 109.842 160.138 1.00 77.43 148 ILE A CA 1
ATOM 2928 C C . ILE E 2 148 ? 100.825 111.364 160.249 1.00 77.43 148 ILE A C 1
ATOM 2929 O O . ILE E 2 148 ? 100.306 111.997 161.171 1.00 77.43 148 ILE A O 1
ATOM 2934 N N . ARG E 2 149 ? 101.514 111.965 159.288 1.00 65.94 149 ARG A N 1
ATOM 2935 C CA . ARG E 2 149 ? 101.487 113.400 159.068 1.00 65.94 149 ARG A CA 1
ATOM 2936 C C . ARG E 2 149 ? 100.871 113.653 157.705 1.00 65.94 149 ARG A C 1
ATOM 2937 O O . ARG E 2 149 ? 100.926 112.796 156.820 1.00 65.94 149 ARG A O 1
ATOM 2945 N N . ARG E 2 150 ? 100.275 114.826 157.537 1.00 47.97 150 ARG A N 1
ATOM 2946 C CA . ARG E 2 150 ? 99.827 115.211 156.211 1.00 47.97 150 ARG A CA 1
ATOM 2947 C C . ARG E 2 150 ? 101.036 115.562 155.364 1.00 47.97 150 ARG A C 1
ATOM 2948 O O . ARG E 2 150 ? 102.037 116.071 155.871 1.00 47.97 150 ARG A O 1
ATOM 2956 N N . SER E 2 151 ? 100.960 115.245 154.080 1.00 39.62 151 SER A N 1
ATOM 2957 C CA . SER E 2 151 ? 102.062 115.548 153.187 1.00 39.62 151 SER A CA 1
ATOM 2958 C C . SER E 2 151 ? 102.170 117.051 152.994 1.00 39.62 151 SER A C 1
ATOM 2959 O O . SER E 2 151 ? 101.193 117.786 153.129 1.00 39.62 151 SER A O 1
ATOM 2962 N N . GLU E 2 152 ? 103.380 117.516 152.701 1.00 44.48 152 GLU A N 1
ATOM 2963 C CA . GLU E 2 152 ? 103.555 118.947 152.515 1.00 44.48 152 GLU A CA 1
ATOM 2964 C C . GLU E 2 152 ? 103.005 119.439 151.183 1.00 44.48 152 GLU A C 1
ATOM 2965 O O . GLU E 2 152 ? 102.857 120.653 151.014 1.00 44.48 152 GLU A O 1
ATOM 2971 N N . GLU E 2 153 ? 102.680 118.536 150.254 1.00 37.89 153 GLU A N 1
ATOM 2972 C CA . GLU E 2 153 ? 101.789 118.892 149.154 1.00 37.89 153 GLU A CA 1
ATOM 2973 C C . GLU E 2 153 ? 100.422 119.305 149.682 1.00 37.89 153 GLU A C 1
ATOM 2974 O O . GLU E 2 153 ? 99.879 120.348 149.293 1.00 37.89 153 GLU A O 1
ATOM 2980 N N . PHE E 2 154 ? 99.856 118.498 150.588 1.00 32.57 154 PHE A N 1
ATOM 2981 C CA . PHE E 2 154 ? 98.577 118.827 151.209 1.00 32.57 154 PHE A CA 1
ATOM 2982 C C . PHE E 2 154 ? 98.678 120.092 152.043 1.00 32.57 154 PHE A C 1
ATOM 2983 O O . PHE E 2 154 ? 97.749 120.899 152.066 1.00 32.57 154 PHE A O 1
ATOM 2991 N N . ASP E 2 155 ? 99.801 120.290 152.732 1.00 38.01 155 ASP A N 1
ATOM 2992 C CA . ASP E 2 155 ? 99.937 121.472 153.573 1.00 38.01 155 ASP A CA 1
ATOM 2993 C C . ASP E 2 155 ? 100.135 122.734 152.748 1.00 38.01 155 ASP A C 1
ATOM 2994 O O . ASP E 2 155 ? 99.693 123.812 153.157 1.00 38.01 155 ASP A O 1
ATOM 2999 N N . SER E 2 156 ? 100.793 122.632 151.588 1.00 35.36 156 SER A N 1
ATOM 3000 C CA . SER E 2 156 ? 100.859 123.782 150.697 1.00 35.36 156 SER A CA 1
ATOM 3001 C C . SER E 2 156 ? 99.508 124.063 150.068 1.00 35.36 156 SER A C 1
ATOM 3002 O O . SER E 2 156 ? 99.184 125.220 149.792 1.00 35.36 156 SER A O 1
ATOM 3005 N N . LEU E 2 157 ? 98.710 123.023 149.838 1.00 31.37 157 LEU A N 1
ATOM 3006 C CA . LEU E 2 157 ? 97.345 123.216 149.370 1.00 31.37 157 LEU A CA 1
ATOM 3007 C C . LEU E 2 157 ? 96.454 123.800 150.456 1.00 31.37 157 LEU A C 1
ATOM 3008 O O . LEU E 2 157 ? 95.448 124.438 150.147 1.00 31.37 157 LEU A O 1
ATOM 3013 N N . ARG E 2 158 ? 96.813 123.587 151.714 1.00 36.25 158 ARG A N 1
ATOM 3014 C CA . ARG E 2 158 ? 96.050 124.007 152.878 1.00 36.25 158 ARG A CA 1
ATOM 3015 C C . ARG E 2 158 ? 96.388 125.424 153.329 1.00 36.25 158 ARG A C 1
ATOM 3016 O O . ARG E 2 158 ? 95.511 126.124 153.844 1.00 36.25 158 ARG A O 1
ATOM 3024 N N . THR E 2 159 ? 97.628 125.875 153.139 1.00 38.99 159 THR A N 1
ATOM 3025 C CA . THR E 2 159 ? 97.975 127.257 153.457 1.00 38.99 159 THR A CA 1
ATOM 3026 C C . THR E 2 159 ? 97.679 128.216 152.309 1.00 38.99 159 THR A C 1
ATOM 3027 O O . THR E 2 159 ? 97.301 129.365 152.553 1.00 38.99 159 THR A O 1
ATOM 3031 N N . ASP E 2 160 ? 97.855 127.779 151.062 1.00 38.94 160 ASP A N 1
ATOM 3032 C CA . ASP E 2 160 ? 97.512 128.572 149.884 1.00 38.94 160 ASP A CA 1
ATOM 3033 C C . ASP E 2 160 ? 96.315 127.916 149.213 1.00 38.94 160 ASP A C 1
ATOM 3034 O O . ASP E 2 160 ? 96.480 126.995 148.401 1.00 38.94 160 ASP A O 1
ATOM 3039 N N . PRO E 2 161 ? 95.091 128.347 149.519 1.00 32.52 161 PRO A N 1
ATOM 3040 C CA . PRO E 2 161 ? 93.916 127.744 148.874 1.00 32.52 161 PRO A CA 1
ATOM 3041 C C . PRO E 2 161 ? 93.795 128.122 147.415 1.00 32.52 161 PRO A C 1
ATOM 3042 O O . PRO E 2 161 ? 93.274 127.337 146.615 1.00 32.52 161 PRO A O 1
ATOM 3046 N N . ALA E 2 162 ? 94.251 129.319 147.053 1.00 32.71 162 ALA A N 1
ATOM 3047 C CA . ALA E 2 162 ? 94.148 129.833 145.692 1.00 32.71 162 ALA A CA 1
ATOM 3048 C C . ALA E 2 162 ? 95.430 129.541 144.914 1.00 32.71 162 ALA A C 1
ATOM 3049 O O . ALA E 2 162 ? 96.143 130.424 144.456 1.00 32.71 162 ALA A O 1
ATOM 3051 N N . PHE E 2 163 ? 95.713 128.247 144.801 1.00 33.19 163 PHE A N 1
ATOM 3052 C CA . PHE E 2 163 ? 96.793 127.763 143.954 1.00 33.19 163 PHE A CA 1
ATOM 3053 C C . PHE E 2 163 ? 96.508 128.047 142.488 1.00 33.19 163 PHE A C 1
ATOM 3054 O O . PHE E 2 163 ? 97.433 128.314 141.716 1.00 33.19 163 PHE A O 1
ATOM 3062 N N . TRP E 2 164 ? 95.236 128.018 142.100 1.00 33.10 164 TRP A N 1
ATOM 3063 C CA . TRP E 2 164 ? 94.822 128.243 140.726 1.00 33.10 164 TRP A CA 1
ATOM 3064 C C . TRP E 2 164 ? 94.879 129.711 140.353 1.00 33.10 164 TRP A C 1
ATOM 3065 O O . TRP E 2 164 ? 94.859 130.041 139.165 1.00 33.10 164 TRP A O 1
ATOM 3076 N N . PHE E 2 165 ? 94.959 130.591 141.349 1.00 35.67 165 PHE A N 1
ATOM 3077 C CA . PHE E 2 165 ? 94.839 132.025 141.165 1.00 35.67 165 PHE A CA 1
ATOM 3078 C C . PHE E 2 165 ? 96.149 132.774 141.344 1.00 35.67 165 PHE A C 1
ATOM 3079 O O . PHE E 2 165 ? 96.296 133.861 140.784 1.00 35.67 165 PHE A O 1
ATOM 3087 N N . HIS E 2 166 ? 97.106 132.216 142.083 1.00 33.57 166 HIS A N 1
ATOM 3088 C CA . HIS E 2 166 ? 98.319 132.942 142.430 1.00 33.57 166 HIS A CA 1
ATOM 3089 C C . HIS E 2 166 ? 99.582 132.258 141.934 1.00 33.57 166 HIS A C 1
ATOM 3090 O O . HIS E 2 166 ? 100.540 132.111 142.694 1.00 33.57 166 HIS A O 1
ATOM 3097 N N . SER E 2 167 ? 99.607 131.831 140.683 1.00 27.60 167 SER A N 1
ATOM 3098 C CA . SER E 2 167 ? 100.828 131.305 140.101 1.00 27.60 167 SER A CA 1
ATOM 3099 C C . SER E 2 167 ? 101.292 132.233 138.992 1.00 27.60 167 SER A C 1
ATOM 3100 O O . SER E 2 167 ? 100.616 133.196 138.632 1.00 27.60 167 SER A O 1
ATOM 3103 N N . SER E 2 168 ? 102.477 131.953 138.468 1.00 29.42 168 SER A N 1
ATOM 3104 C CA . SER E 2 168 ? 102.829 132.523 137.184 1.00 29.42 168 SER A CA 1
ATOM 3105 C C . SER E 2 168 ? 101.972 131.859 136.124 1.00 29.42 168 SER A C 1
ATOM 3106 O O . SER E 2 168 ? 101.563 130.707 136.282 1.00 29.42 168 SER A O 1
ATOM 3109 N N . TRP E 2 169 ? 101.701 132.610 135.053 1.00 29.75 169 TRP A N 1
ATOM 3110 C CA . TRP E 2 169 ? 100.780 132.358 133.940 1.00 29.75 169 TRP A CA 1
ATOM 3111 C C . TRP E 2 169 ? 99.319 132.462 134.343 1.00 29.75 169 TRP A C 1
ATOM 3112 O O . TRP E 2 169 ? 98.456 132.083 133.557 1.00 29.75 169 TRP A O 1
ATOM 3123 N N . SER E 2 170 ? 99.008 132.961 135.541 1.00 29.75 170 SER A N 1
ATOM 3124 C CA . SER E 2 170 ? 97.617 132.974 135.982 1.00 29.75 170 SER A CA 1
ATOM 3125 C C . SER E 2 170 ? 96.833 134.134 135.405 1.00 29.75 170 SER A C 1
ATOM 3126 O O . SER E 2 170 ? 95.637 133.988 135.141 1.00 29.75 170 SER A O 1
ATOM 3129 N N . THR E 2 171 ? 97.476 135.282 135.211 1.00 28.58 171 THR A N 1
ATOM 3130 C CA . THR E 2 171 ? 96.762 136.447 134.709 1.00 28.58 171 THR A CA 1
ATOM 3131 C C . THR E 2 171 ? 96.379 136.268 133.247 1.00 28.58 171 THR A C 1
ATOM 3132 O O . THR E 2 171 ? 95.249 136.581 132.848 1.00 28.58 171 THR A O 1
ATOM 3136 N N . ALA E 2 172 ? 97.282 135.709 132.445 1.00 26.93 172 ALA A N 1
ATOM 3137 C CA . ALA E 2 172 ? 96.941 135.377 131.071 1.00 26.93 172 ALA A CA 1
ATOM 3138 C C . ALA E 2 172 ? 95.920 134.257 130.993 1.00 26.93 172 ALA A C 1
ATOM 3139 O O . ALA E 2 172 ? 95.118 134.229 130.061 1.00 26.93 172 ALA A O 1
ATOM 3141 N N . LYS E 2 173 ? 95.935 133.335 131.954 1.00 33.10 173 LYS A N 1
ATOM 3142 C CA . LYS E 2 173 ? 94.937 132.275 131.982 1.00 33.10 173 LYS A CA 1
ATOM 3143 C C . LYS E 2 173 ? 93.555 132.848 132.260 1.00 33.10 173 LYS A C 1
ATOM 3144 O O . LYS E 2 173 ? 92.581 132.468 131.601 1.00 33.10 173 LYS A O 1
ATOM 3150 N N . PHE E 2 174 ? 93.476 133.813 133.184 1.00 33.10 174 PHE A N 1
ATOM 3151 C CA . PHE E 2 174 ? 92.233 134.531 133.456 1.00 33.10 174 PHE A CA 1
ATOM 3152 C C . PHE E 2 174 ? 91.732 135.245 132.212 1.00 33.10 174 PHE A C 1
ATOM 3153 O O . PHE E 2 174 ? 90.554 135.134 131.839 1.00 33.10 174 PHE A O 1
ATOM 3161 N N . ALA E 2 175 ? 92.640 135.955 131.542 1.00 29.51 175 ALA A N 1
ATOM 3162 C CA . ALA E 2 175 ? 92.284 136.771 130.389 1.00 29.51 175 ALA A CA 1
ATOM 3163 C C . ALA E 2 175 ? 91.830 135.923 129.210 1.00 29.51 175 ALA A C 1
ATOM 3164 O O . ALA E 2 175 ? 90.816 136.230 128.577 1.00 29.51 175 ALA A O 1
ATOM 3166 N N . TRP E 2 176 ? 92.540 134.838 128.916 1.00 27.67 176 TRP A N 1
ATOM 3167 C CA . TRP E 2 176 ? 92.149 134.014 127.784 1.00 27.67 176 TRP A CA 1
ATOM 3168 C C . TRP E 2 176 ? 90.918 133.168 128.065 1.00 27.67 176 TRP A C 1
ATOM 3169 O O . TRP E 2 176 ? 90.144 132.922 127.138 1.00 27.67 176 TRP A O 1
ATOM 3180 N N . LEU E 2 177 ? 90.676 132.755 129.315 1.00 24.25 177 LEU A N 1
ATOM 3181 C CA . LEU E 2 177 ? 89.415 132.075 129.604 1.00 24.25 177 LEU A CA 1
ATOM 3182 C C . LEU E 2 177 ? 88.230 133.025 129.489 1.00 24.25 177 LEU A C 1
ATOM 3183 O O . LEU E 2 177 ? 87.168 132.638 128.984 1.00 24.25 177 LEU A O 1
ATOM 3188 N N . HIS E 2 178 ? 88.402 134.282 129.903 1.00 24.35 178 HIS A N 1
ATOM 3189 C CA . HIS E 2 178 ? 87.312 135.244 129.772 1.00 24.35 178 HIS A CA 1
ATOM 3190 C C . HIS E 2 178 ? 87.052 135.608 128.310 1.00 24.35 178 HIS A C 1
ATOM 3191 O O . HIS E 2 178 ? 85.891 135.701 127.894 1.00 24.35 178 HIS A O 1
ATOM 3198 N N . VAL E 2 179 ? 88.112 135.762 127.505 1.00 25.40 179 VAL A N 1
ATOM 3199 C CA . VAL E 2 179 ? 87.956 136.011 126.068 1.00 25.40 179 VAL A CA 1
ATOM 3200 C C . VAL E 2 179 ? 87.296 134.821 125.375 1.00 25.40 179 VAL A C 1
ATOM 3201 O O . VAL E 2 179 ? 86.423 134.994 124.512 1.00 25.40 179 VAL A O 1
ATOM 3205 N N . LYS E 2 180 ? 87.651 133.597 125.782 1.00 23.55 180 LYS A N 1
ATOM 3206 C CA . LYS E 2 180 ? 87.076 132.402 125.173 1.00 23.55 180 LYS A CA 1
ATOM 3207 C C . LYS E 2 180 ? 85.592 132.283 125.473 1.00 23.55 180 LYS A C 1
ATOM 3208 O O . LYS E 2 180 ? 84.792 132.009 124.574 1.00 23.55 180 LYS A O 1
ATOM 3214 N N . GLN E 2 181 ? 85.202 132.508 126.729 1.00 24.96 181 GLN A N 1
ATOM 3215 C CA . GLN E 2 181 ? 83.790 132.414 127.078 1.00 24.96 181 GLN A CA 1
ATOM 3216 C C . GLN E 2 181 ? 82.968 133.534 126.454 1.00 24.96 181 GLN A C 1
ATOM 3217 O O . GLN E 2 181 ? 81.818 133.292 126.059 1.00 24.96 181 GLN A O 1
ATOM 3223 N N . ILE E 2 182 ? 83.539 134.738 126.306 1.00 29.71 182 ILE A N 1
ATOM 3224 C CA . ILE E 2 182 ? 82.834 135.805 125.595 1.00 29.71 182 ILE A CA 1
ATOM 3225 C C . ILE E 2 182 ? 82.622 135.442 124.130 1.00 29.71 182 ILE A C 1
ATOM 3226 O O . ILE E 2 182 ? 81.520 135.603 123.603 1.00 29.71 182 ILE A O 1
ATOM 3231 N N . GLN E 2 183 ? 83.647 134.910 123.459 1.00 27.57 183 GLN A N 1
ATOM 3232 C CA . GLN E 2 183 ? 83.479 134.567 122.046 1.00 27.57 183 GLN A CA 1
ATOM 3233 C C . GLN E 2 183 ? 82.514 133.403 121.839 1.00 27.57 183 GLN A C 1
ATOM 3234 O O . GLN E 2 183 ? 81.760 133.405 120.862 1.00 27.57 183 GLN A O 1
ATOM 3240 N N . ARG E 2 184 ? 82.475 132.437 122.762 1.00 27.26 184 ARG A N 1
ATOM 3241 C CA . ARG E 2 184 ? 81.489 131.363 122.655 1.00 27.26 184 ARG A CA 1
ATOM 3242 C C . ARG E 2 184 ? 80.073 131.888 122.858 1.00 27.26 184 ARG A C 1
ATOM 3243 O O . ARG E 2 184 ? 79.138 131.458 122.166 1.00 27.26 184 ARG A O 1
ATOM 3251 N N . HIS E 2 185 ? 79.904 132.842 123.779 1.00 27.67 185 HIS A N 1
ATOM 3252 C CA . HIS E 2 185 ? 78.617 133.514 123.934 1.00 27.67 185 HIS A CA 1
ATOM 3253 C C . HIS E 2 185 ? 78.219 134.276 122.679 1.00 27.67 185 HIS A C 1
ATOM 3254 O O . HIS E 2 185 ? 77.044 134.292 122.302 1.00 27.67 185 HIS A O 1
ATOM 3261 N N . LEU E 2 186 ? 79.188 134.905 122.013 1.00 27.34 186 LEU A N 1
ATOM 3262 C CA . LEU E 2 186 ? 78.883 135.639 120.791 1.00 27.34 186 LEU A CA 1
ATOM 3263 C C . LEU E 2 186 ? 78.532 134.716 119.633 1.00 27.34 186 LEU A C 1
ATOM 3264 O O . LEU E 2 186 ? 77.703 135.080 118.798 1.00 27.34 186 LEU A O 1
ATOM 3269 N N . ILE E 2 187 ? 79.130 133.527 119.569 1.00 27.19 187 ILE A N 1
ATOM 3270 C CA . ILE E 2 187 ? 78.751 132.556 118.543 1.00 27.19 187 ILE A CA 1
ATOM 3271 C C . ILE E 2 187 ? 77.326 132.064 118.769 1.00 27.19 187 ILE A C 1
ATOM 3272 O O . ILE E 2 187 ? 76.523 131.982 117.824 1.00 27.19 187 ILE A O 1
ATOM 3277 N N . VAL E 2 188 ? 76.985 131.763 120.030 1.00 29.09 188 VAL A N 1
ATOM 3278 C CA . VAL E 2 188 ? 75.622 131.353 120.379 1.00 29.09 188 VAL A CA 1
ATOM 3279 C C . VAL E 2 188 ? 74.617 132.454 120.056 1.00 29.09 188 VAL A C 1
ATOM 3280 O O . VAL E 2 188 ? 73.545 132.187 119.505 1.00 29.09 188 VAL A O 1
ATOM 3284 N N . ALA E 2 189 ? 74.963 133.709 120.346 1.00 34.72 189 ALA A N 1
ATOM 3285 C CA . ALA E 2 189 ? 74.068 134.817 120.021 1.00 34.72 189 ALA A CA 1
ATOM 3286 C C . ALA E 2 189 ? 73.956 135.044 118.520 1.00 34.72 189 ALA A C 1
ATOM 3287 O O . ALA E 2 189 ? 72.891 135.431 118.034 1.00 34.72 189 ALA A O 1
ATOM 3289 N N . ALA E 2 190 ? 75.028 134.795 117.770 1.00 35.90 190 ALA A N 1
ATOM 3290 C CA . ALA E 2 190 ? 75.008 134.964 116.326 1.00 35.90 190 ALA A CA 1
ATOM 3291 C C . ALA E 2 190 ? 74.303 133.835 115.597 1.00 35.90 190 ALA A C 1
ATOM 3292 O O . ALA E 2 190 ? 74.059 133.963 114.395 1.00 35.90 190 ALA A O 1
ATOM 3294 N N . ARG E 2 191 ? 74.006 132.724 116.274 1.00 42.32 191 ARG A N 1
ATOM 3295 C CA . ARG E 2 191 ? 73.130 131.721 115.668 1.00 42.32 191 ARG A CA 1
ATOM 3296 C C . ARG E 2 191 ? 71.722 132.261 115.459 1.00 42.32 191 ARG A C 1
ATOM 3297 O O . ARG E 2 191 ? 71.078 131.955 114.451 1.00 42.32 191 ARG A O 1
ATOM 3305 N N . THR E 2 192 ? 71.230 133.057 116.400 1.00 60.54 192 THR A N 1
ATOM 3306 C CA . THR E 2 192 ? 69.906 133.646 116.295 1.00 60.54 192 THR A CA 1
ATOM 3307 C C . THR E 2 192 ? 69.938 134.809 115.312 1.00 60.54 192 THR A C 1
ATOM 3308 O O . THR E 2 192 ? 70.823 135.665 115.383 1.00 60.54 192 THR A O 1
ATOM 3312 N N . ARG E 2 193 ? 68.980 134.834 114.392 1.00 75.39 193 ARG A N 1
ATOM 3313 C CA . ARG E 2 193 ? 68.860 135.921 113.425 1.00 75.39 193 ARG A CA 1
ATOM 3314 C C . ARG E 2 193 ? 68.388 137.172 114.156 1.00 75.39 193 ARG A C 1
ATOM 3315 O O . ARG E 2 193 ? 67.196 137.350 114.411 1.00 75.39 193 ARG A O 1
ATOM 3323 N N . SER E 2 194 ? 69.330 138.041 114.511 1.00 78.13 194 SER A N 1
ATOM 3324 C CA . SER E 2 194 ? 69.022 139.232 115.288 1.00 78.13 194 SER A CA 1
ATOM 3325 C C . SER E 2 194 ? 69.895 140.373 114.780 1.00 78.13 194 SER A C 1
ATOM 3326 O O . SER E 2 194 ? 70.599 140.248 113.774 1.00 78.13 194 SER A O 1
ATOM 3329 N N . ALA E 2 195 ? 69.843 141.496 115.487 1.00 77.69 195 ALA A N 1
ATOM 3330 C CA . ALA E 2 195 ? 70.620 142.682 115.155 1.00 77.69 195 ALA A CA 1
ATOM 3331 C C . ALA E 2 195 ? 71.275 143.247 116.402 1.00 77.69 195 ALA A C 1
ATOM 3332 O O . ALA E 2 195 ? 71.389 144.464 116.572 1.00 77.69 195 ALA A O 1
ATOM 3334 N N . SER E 2 196 ? 71.705 142.368 117.301 1.00 64.54 196 SER A N 1
ATOM 3335 C CA . SER E 2 196 ? 72.387 142.798 118.507 1.00 64.54 196 SER A CA 1
ATOM 3336 C C . SER E 2 196 ? 73.847 143.119 118.204 1.00 64.54 196 SER A C 1
ATOM 3337 O O . SER E 2 196 ? 74.431 142.630 117.234 1.00 64.54 196 SER A O 1
ATOM 3340 N N . ASN E 2 197 ? 74.431 143.964 119.049 1.00 56.94 197 ASN A N 1
ATOM 3341 C CA . ASN E 2 197 ? 75.809 144.415 118.874 1.00 56.94 197 ASN A CA 1
ATOM 3342 C C . ASN E 2 197 ? 76.741 143.264 119.220 1.00 56.94 197 ASN A C 1
ATOM 3343 O O . ASN E 2 197 ? 76.965 142.954 120.390 1.00 56.94 197 ASN A O 1
ATOM 3348 N N . LYS E 2 198 ? 77.274 142.616 118.196 1.00 48.28 198 LYS A N 1
ATOM 3349 C CA . LYS E 2 198 ? 78.140 141.458 118.379 1.00 48.28 198 LYS A CA 1
ATOM 3350 C C . LYS E 2 198 ? 79.608 141.860 118.296 1.00 48.28 198 LYS A C 1
ATOM 3351 O O . LYS E 2 198 ? 80.370 141.376 117.470 1.00 48.28 198 LYS A O 1
ATOM 3357 N N . LEU E 2 199 ? 79.989 142.772 119.185 1.00 36.35 199 LEU A N 1
ATOM 3358 C CA . LEU E 2 199 ? 81.349 143.298 119.237 1.00 36.35 199 LEU A CA 1
ATOM 3359 C C . LEU E 2 199 ? 81.613 143.684 120.681 1.00 36.35 199 LEU A C 1
ATOM 3360 O O . LEU E 2 199 ? 81.042 144.662 121.168 1.00 36.35 199 LEU A O 1
ATOM 3365 N N . VAL E 2 200 ? 82.463 142.927 121.363 1.00 31.07 200 VAL A N 1
ATOM 3366 C CA . VAL E 2 200 ? 82.826 143.211 122.745 1.00 31.07 200 VAL A CA 1
ATOM 3367 C C . VAL E 2 200 ? 84.261 143.708 122.762 1.00 31.07 200 VAL A C 1
ATOM 3368 O O . VAL E 2 200 ? 85.168 143.014 122.297 1.00 31.07 200 VAL A O 1
ATOM 3372 N N . THR E 2 201 ? 84.475 144.901 123.298 1.00 28.22 201 THR A N 1
ATOM 3373 C CA . THR E 2 201 ? 85.810 145.473 123.400 1.00 28.22 201 THR A CA 1
ATOM 3374 C C . THR E 2 201 ? 86.240 145.485 124.860 1.00 28.22 201 THR A C 1
ATOM 3375 O O . THR E 2 201 ? 85.623 146.158 125.690 1.00 28.22 201 THR A O 1
ATOM 3379 N N . LEU E 2 202 ? 87.278 144.720 125.167 1.00 29.30 202 LEU A N 1
ATOM 3380 C CA . LEU E 2 202 ? 87.952 144.745 126.452 1.00 29.30 202 LEU A CA 1
ATOM 3381 C C . LEU E 2 202 ? 89.206 145.597 126.338 1.00 29.30 202 LEU A C 1
ATOM 3382 O O . LEU E 2 202 ? 89.729 145.824 125.250 1.00 29.30 202 LEU A O 1
ATOM 3387 N N . SER E 2 203 ? 89.697 146.061 127.476 1.00 32.56 203 SER A N 1
ATOM 3388 C CA . SER E 2 203 ? 90.875 146.914 127.519 1.00 32.56 203 SER A CA 1
ATOM 3389 C C . SER E 2 203 ? 91.910 146.257 128.412 1.00 32.56 203 SER A C 1
ATOM 3390 O O . SER E 2 203 ? 91.631 145.987 129.582 1.00 32.56 203 SER A O 1
ATOM 3393 N N . HIS E 2 204 ? 93.094 145.985 127.870 1.00 32.97 204 HIS A N 1
ATOM 3394 C CA . HIS E 2 204 ? 94.126 145.362 128.677 1.00 32.97 204 HIS A CA 1
ATOM 3395 C C . HIS E 2 204 ? 95.251 146.355 128.952 1.00 32.97 204 HIS A C 1
ATOM 3396 O O . HIS E 2 204 ? 95.134 147.549 128.665 1.00 32.97 204 HIS A O 1
ATOM 3403 N N . ARG E 2 205 ? 96.326 145.863 129.562 1.00 41.31 205 ARG A N 1
ATOM 3404 C CA . ARG E 2 205 ? 97.491 146.692 129.841 1.00 41.31 205 ARG A CA 1
ATOM 3405 C C . ARG E 2 205 ? 98.161 147.063 128.528 1.00 41.31 205 ARG A C 1
ATOM 3406 O O . ARG E 2 205 ? 98.772 146.208 127.877 1.00 41.31 205 ARG A O 1
ATOM 3414 N N . SER E 2 206 ? 98.045 148.339 128.148 1.00 41.25 206 SER A N 1
ATOM 3415 C CA . SER E 2 206 ? 98.576 148.914 126.907 1.00 41.25 206 SER A CA 1
ATOM 3416 C C . SER E 2 206 ? 97.998 148.211 125.675 1.00 41.25 206 SER A C 1
ATOM 3417 O O . SER E 2 206 ? 98.699 147.552 124.912 1.00 41.25 206 SER A O 1
ATOM 3420 N N . GLY E 2 207 ? 96.698 148.373 125.502 1.00 32.38 207 GLY A N 1
ATOM 3421 C CA . GLY E 2 207 ? 96.042 147.927 124.293 1.00 32.38 207 GLY A CA 1
ATOM 3422 C C . GLY E 2 207 ? 94.603 147.544 124.553 1.00 32.38 207 GLY A C 1
ATOM 3423 O O . GLY E 2 207 ? 94.089 147.670 125.660 1.00 32.38 207 GLY A O 1
ATOM 3424 N N . GLN E 2 208 ? 93.975 147.021 123.502 1.00 30.42 208 GLN A N 1
ATOM 3425 C CA . GLN E 2 208 ? 92.587 146.578 123.558 1.00 30.42 208 GLN A CA 1
ATOM 3426 C C . GLN E 2 208 ? 92.417 145.215 122.901 1.00 30.42 208 GLN A C 1
ATOM 3427 O O . GLN E 2 208 ? 93.311 144.698 122.231 1.00 30.42 208 GLN A O 1
ATOM 3433 N N . VAL E 2 209 ? 91.248 144.621 123.143 1.00 27.53 209 VAL A N 1
ATOM 3434 C CA . VAL E 2 209 ? 90.866 143.304 122.644 1.00 27.53 209 VAL A CA 1
ATOM 3435 C C . VAL E 2 209 ? 89.466 143.422 122.058 1.00 27.53 209 VAL A C 1
ATOM 3436 O O . VAL E 2 209 ? 88.541 143.858 122.746 1.00 27.53 209 VAL A O 1
ATOM 3440 N N . PHE E 2 210 ? 89.301 143.009 120.807 1.00 27.71 210 PHE A N 1
ATOM 3441 C CA . PHE E 2 210 ? 88.043 143.121 120.083 1.00 27.71 210 PHE A CA 1
ATOM 3442 C C . PHE E 2 210 ? 87.530 141.721 119.788 1.00 27.71 210 PHE A C 1
ATOM 3443 O O . PHE E 2 210 ? 88.254 140.914 119.203 1.00 27.71 210 PHE A O 1
ATOM 3451 N N . ILE E 2 211 ? 86.296 141.432 120.198 1.00 27.44 211 ILE A N 1
ATOM 3452 C CA . ILE E 2 211 ? 85.745 140.083 120.159 1.00 27.44 211 ILE A CA 1
ATOM 3453 C C . ILE E 2 211 ? 84.486 140.080 119.302 1.00 27.44 211 ILE A C 1
ATOM 3454 O O . ILE E 2 211 ? 83.563 140.867 119.539 1.00 27.44 211 ILE A O 1
ATOM 3459 N N . THR E 2 212 ? 84.467 139.197 118.310 1.00 28.68 212 THR A N 1
ATOM 3460 C CA . THR E 2 212 ? 83.351 138.892 117.427 1.00 28.68 212 THR A CA 1
ATOM 3461 C C . THR E 2 212 ? 83.249 137.378 117.339 1.00 28.68 212 THR A C 1
ATOM 3462 O O . THR E 2 212 ? 84.134 136.670 117.830 1.00 28.68 212 THR A O 1
ATOM 3466 N N . PRO E 2 213 ? 82.175 136.830 116.744 1.00 27.11 213 PRO A N 1
ATOM 3467 C CA . PRO E 2 213 ? 82.116 135.368 116.574 1.00 27.11 213 PRO A CA 1
ATOM 3468 C C . PRO E 2 213 ? 83.155 134.770 115.637 1.00 27.11 213 PRO A C 1
ATOM 3469 O O . PRO E 2 213 ? 83.269 133.541 115.595 1.00 27.11 213 PRO A O 1
ATOM 3473 N N . GLU E 2 214 ? 83.910 135.567 114.891 1.00 30.62 214 GLU A N 1
ATOM 3474 C CA . GLU E 2 214 ? 84.856 135.016 113.934 1.00 30.62 214 GLU A CA 1
ATOM 3475 C C . GLU E 2 214 ? 86.296 135.359 114.272 1.00 30.62 214 GLU A C 1
ATOM 3476 O O . GLU E 2 214 ? 87.155 134.474 114.247 1.00 30.62 214 GLU A O 1
ATOM 3482 N N . LEU E 2 215 ? 86.590 136.615 114.597 1.00 25.88 215 LEU A N 1
ATOM 3483 C CA . LEU E 2 215 ? 87.934 137.034 114.963 1.00 25.88 215 LEU A CA 1
ATOM 3484 C C . LEU E 2 215 ? 87.968 137.627 116.360 1.00 25.88 215 LEU A C 1
ATOM 3485 O O . LEU E 2 215 ? 86.993 138.214 116.831 1.00 25.88 215 LEU A O 1
ATOM 3490 N N . VAL E 2 216 ? 89.120 137.480 117.006 1.00 22.33 216 VAL A N 1
ATOM 3491 C CA . VAL E 2 216 ? 89.523 138.297 118.143 1.00 22.33 216 VAL A CA 1
ATOM 3492 C C . VAL E 2 216 ? 90.789 139.038 117.744 1.00 22.33 216 VAL A C 1
ATOM 3493 O O . VAL E 2 216 ? 91.758 138.418 117.303 1.00 22.33 216 VAL A O 1
ATOM 3497 N N . ILE E 2 217 ? 90.778 140.357 117.881 1.00 25.17 217 ILE A N 1
ATOM 3498 C CA . ILE E 2 217 ? 91.925 141.189 117.537 1.00 25.17 217 ILE A CA 1
ATOM 3499 C C . ILE E 2 217 ? 92.510 141.773 118.814 1.00 25.17 217 ILE A C 1
ATOM 3500 O O . ILE E 2 217 ? 91.803 142.433 119.579 1.00 25.17 217 ILE A O 1
ATOM 3505 N N . VAL E 2 218 ? 93.799 141.550 119.037 1.00 25.21 218 VAL A N 1
ATOM 3506 C CA . VAL E 2 218 ? 94.522 142.136 120.162 1.00 25.21 218 VAL A CA 1
ATOM 3507 C C . VAL E 2 218 ? 95.430 143.228 119.616 1.00 25.21 218 VAL A C 1
ATOM 3508 O O . VAL E 2 218 ? 96.300 142.951 118.785 1.00 25.21 218 VAL A O 1
ATOM 3512 N N . THR E 2 219 ? 95.226 144.464 120.067 1.00 31.34 219 THR A N 1
ATOM 3513 C CA . THR E 2 219 ? 96.004 145.607 119.607 1.00 31.34 219 THR A CA 1
ATOM 3514 C C . THR E 2 219 ? 96.867 146.137 120.740 1.00 31.34 219 THR A C 1
ATOM 3515 O O . THR E 2 219 ? 96.354 146.428 121.825 1.00 31.34 219 THR A O 1
ATOM 3519 N N . HIS E 2 220 ? 98.164 146.276 120.475 1.00 39.89 220 HIS A N 1
ATOM 3520 C CA . HIS E 2 220 ? 99.092 146.993 121.339 1.00 39.89 220 HIS A CA 1
ATOM 3521 C C . HIS E 2 220 ? 99.303 148.380 120.747 1.00 39.89 220 HIS A C 1
ATOM 3522 O O . HIS E 2 220 ? 99.786 148.506 119.616 1.00 39.89 220 HIS A O 1
ATOM 3529 N N . THR E 2 221 ? 98.952 149.415 121.511 1.00 44.80 221 THR A N 1
ATOM 3530 C CA . THR E 2 221 ? 98.872 150.764 120.968 1.00 44.80 221 THR A CA 1
ATOM 3531 C C . THR E 2 221 ? 100.190 151.523 120.995 1.00 44.80 221 THR A C 1
ATOM 3532 O O . THR E 2 221 ? 100.364 152.446 120.193 1.00 44.80 221 THR A O 1
ATOM 3536 N N . ASN E 2 222 ? 101.113 151.187 121.896 1.00 51.06 222 ASN A N 1
ATOM 3537 C CA . ASN E 2 222 ? 102.408 151.859 121.876 1.00 51.06 222 ASN A CA 1
ATOM 35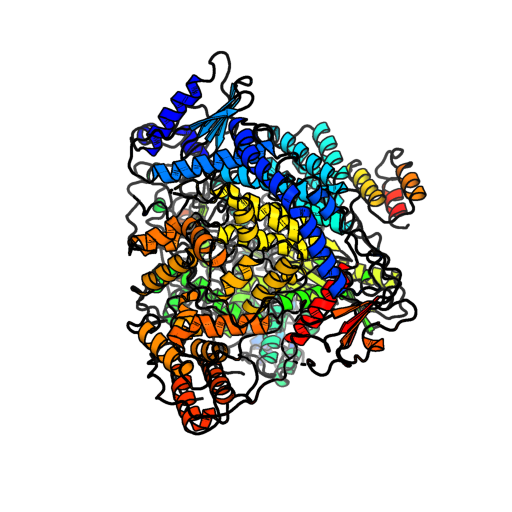38 C C . ASN E 2 222 ? 103.291 151.326 120.760 1.00 51.06 222 ASN A C 1
ATOM 3539 O O . ASN E 2 222 ? 103.986 152.097 120.092 1.00 51.06 222 ASN A O 1
ATOM 3544 N N . GLU E 2 223 ? 103.280 150.016 120.541 1.00 51.55 223 GLU A N 1
ATOM 3545 C CA . GLU E 2 223 ? 104.016 149.457 119.420 1.00 51.55 223 GLU A CA 1
ATOM 3546 C C . GLU E 2 223 ? 103.266 149.588 118.106 1.00 51.55 223 GLU A C 1
ATOM 3547 O O . GLU E 2 223 ? 103.841 149.264 117.061 1.00 51.55 223 GLU A O 1
ATOM 3553 N N . ASN E 2 224 ? 102.002 150.028 118.160 1.00 46.18 224 ASN A N 1
ATOM 3554 C CA . ASN E 2 224 ? 101.124 150.245 117.007 1.00 46.18 224 ASN A CA 1
ATOM 3555 C C . ASN E 2 224 ? 100.930 148.957 116.213 1.00 46.18 224 ASN A C 1
ATOM 3556 O O . ASN E 2 224 ? 100.895 148.960 114.984 1.00 46.18 224 ASN A O 1
ATOM 3561 N N . LYS E 2 225 ? 100.811 147.840 116.919 1.00 37.49 225 LYS A N 1
ATOM 3562 C CA . LYS E 2 225 ? 100.673 146.540 116.285 1.00 37.49 225 LYS A CA 1
ATOM 3563 C C . LYS E 2 225 ? 99.337 145.919 116.658 1.00 37.49 225 LYS A C 1
ATOM 3564 O O . LYS E 2 225 ? 98.684 146.331 117.619 1.00 37.49 225 LYS A O 1
ATOM 3570 N N . PHE E 2 226 ? 98.937 144.910 115.888 1.00 30.66 226 PHE A N 1
ATOM 3571 C CA . PHE E 2 226 ? 97.768 144.117 116.226 1.00 30.66 226 PHE A CA 1
ATOM 3572 C C . PHE E 2 226 ? 98.001 142.689 115.763 1.00 30.66 226 PHE A C 1
ATOM 3573 O O . PHE E 2 226 ? 98.898 142.412 114.969 1.00 30.66 226 PHE A O 1
ATOM 3581 N N . THR E 2 227 ? 97.195 141.781 116.297 1.00 28.00 227 THR A N 1
ATOM 3582 C CA . THR E 2 227 ? 97.133 140.417 115.802 1.00 28.00 227 THR A CA 1
ATOM 3583 C C . THR E 2 227 ? 95.681 139.976 115.764 1.00 28.00 227 THR A C 1
ATOM 3584 O O . THR E 2 227 ? 94.856 140.427 116.561 1.00 28.00 227 THR A O 1
ATOM 3588 N N . CYS E 2 228 ? 95.373 139.108 114.810 1.00 23.33 228 CYS A N 1
ATOM 3589 C CA . CYS E 2 228 ? 94.040 138.555 114.639 1.00 23.33 228 CYS A CA 1
ATOM 3590 C C . CYS E 2 228 ? 94.083 137.063 114.912 1.00 23.33 228 CYS A C 1
ATOM 3591 O O . CYS E 2 228 ? 95.034 136.382 114.524 1.00 23.33 228 CYS A O 1
ATOM 3594 N N . LEU E 2 229 ? 93.052 136.5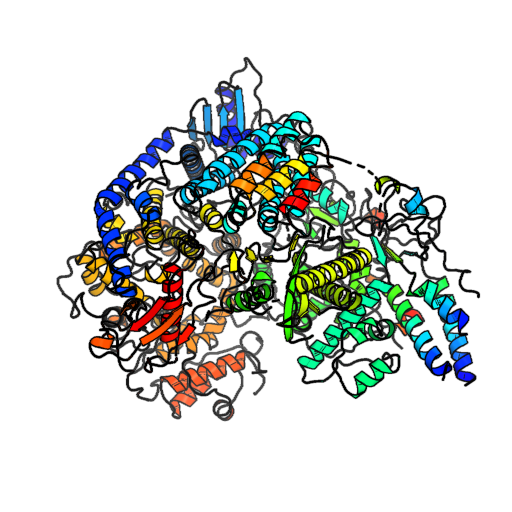58 115.575 1.00 23.67 229 LEU A N 1
ATOM 3595 C CA . LEU E 2 229 ? 92.972 135.161 115.957 1.00 23.67 229 LEU A CA 1
ATOM 3596 C C . LEU E 2 229 ? 91.605 134.622 115.573 1.00 23.67 229 LEU A C 1
ATOM 3597 O O . LEU E 2 229 ? 90.588 135.276 115.801 1.00 23.67 229 LEU A O 1
ATOM 3602 N N . SER E 2 230 ? 91.578 133.425 115.006 1.00 24.40 230 SER A N 1
ATOM 3603 C CA . SER E 2 230 ? 90.333 132.850 114.523 1.00 24.40 230 SER A CA 1
ATOM 3604 C C . SER E 2 230 ? 89.589 132.188 115.681 1.00 24.40 230 SER A C 1
ATOM 3605 O O . SER E 2 230 ? 89.915 132.387 116.851 1.00 24.40 230 SER A O 1
ATOM 3608 N N . GLN E 2 231 ? 88.554 131.410 115.362 1.00 27.60 231 GLN A N 1
ATOM 3609 C CA . GLN E 2 231 ? 87.677 130.863 116.392 1.00 27.60 231 GLN A CA 1
ATOM 3610 C C . GLN E 2 231 ? 88.381 129.793 117.209 1.00 27.60 231 GLN A C 1
ATOM 3611 O O . GLN E 2 231 ? 88.270 129.772 118.437 1.00 27.60 231 GLN A O 1
ATOM 3617 N N . GLU E 2 232 ? 89.130 128.917 116.551 1.00 30.94 232 GLU A N 1
ATOM 3618 C CA . GLU E 2 232 ? 89.834 127.833 117.214 1.00 30.94 232 GLU A CA 1
ATOM 3619 C C . GLU E 2 232 ? 91.286 128.166 117.504 1.00 30.94 232 GLU A C 1
ATOM 3620 O O . GLU E 2 232 ? 92.049 127.284 117.894 1.00 30.94 232 GLU A O 1
ATOM 3626 N N . LEU E 2 233 ? 91.681 129.419 117.341 1.00 28.81 233 LEU A N 1
ATOM 3627 C CA . LEU E 2 233 ? 93.004 129.855 117.752 1.00 28.81 233 LEU A CA 1
ATOM 3628 C C . LEU E 2 233 ? 92.979 130.495 119.130 1.00 28.81 233 LEU A C 1
ATOM 3629 O O . LEU E 2 233 ? 93.948 130.363 119.886 1.00 28.81 233 LEU A O 1
ATOM 3634 N N . VAL E 2 234 ? 91.851 131.095 119.518 1.00 33.10 234 VAL A N 1
ATOM 3635 C CA . VAL E 2 234 ? 91.696 131.531 120.899 1.00 33.10 234 VAL A CA 1
ATOM 3636 C C . VAL E 2 234 ? 91.478 130.326 121.807 1.00 33.10 234 VAL A C 1
ATOM 3637 O O . VAL E 2 234 ? 91.825 130.368 122.989 1.00 33.10 234 VAL A O 1
ATOM 3641 N N . LEU E 2 235 ? 90.951 129.223 121.270 1.00 33.54 235 LEU A N 1
ATOM 3642 C CA . LEU E 2 235 ? 90.849 127.988 122.034 1.00 33.54 235 LEU A CA 1
ATOM 3643 C C . LEU E 2 235 ? 92.216 127.386 122.275 1.00 33.54 235 LEU A C 1
ATOM 3644 O O . LEU E 2 235 ? 92.490 126.869 123.356 1.00 33.54 235 LEU A O 1
ATOM 3649 N N . MET E 2 236 ? 93.089 127.469 121.280 1.00 34.48 236 MET A N 1
ATOM 3650 C CA . MET E 2 236 ? 94.458 127.002 121.425 1.00 34.48 236 MET A CA 1
ATOM 3651 C C . MET E 2 236 ? 95.233 127.840 122.435 1.00 34.48 236 MET A C 1
ATOM 3652 O O . MET E 2 236 ? 95.949 127.284 123.275 1.00 34.48 236 MET A O 1
ATOM 3657 N N . TYR E 2 237 ? 95.059 129.166 122.413 1.00 30.52 237 TYR A N 1
ATOM 3658 C CA . TYR E 2 237 ? 95.709 130.012 123.417 1.00 30.52 237 TYR A CA 1
ATOM 3659 C C . TYR E 2 237 ? 95.155 129.794 124.820 1.00 30.52 237 TYR A C 1
ATOM 3660 O O . TYR E 2 237 ? 95.924 129.753 125.784 1.00 30.52 237 TYR A O 1
ATOM 3669 N N . ALA E 2 238 ? 93.842 129.609 124.958 1.00 25.67 238 ALA A N 1
ATOM 3670 C CA . ALA E 2 238 ? 93.264 129.352 126.275 1.00 25.67 238 ALA A CA 1
ATOM 3671 C C . ALA E 2 238 ? 93.701 128.002 126.831 1.00 25.67 238 ALA A C 1
ATOM 3672 O O . ALA E 2 238 ? 94.013 127.887 128.029 1.00 25.67 238 ALA A O 1
ATOM 3674 N N . ASP E 2 239 ? 93.753 126.982 125.968 1.00 24.62 239 ASP A N 1
ATOM 3675 C CA . ASP E 2 239 ? 94.192 125.657 126.383 1.00 24.62 239 ASP A CA 1
ATOM 3676 C C . ASP E 2 239 ? 95.645 125.661 126.810 1.00 24.62 239 ASP A C 1
ATOM 3677 O O . ASP E 2 239 ? 95.986 125.080 127.845 1.00 24.62 239 ASP A O 1
ATOM 3682 N N . MET E 2 240 ? 96.523 126.304 126.027 1.00 29.67 240 MET A N 1
ATOM 3683 C CA . MET E 2 240 ? 97.930 126.307 126.409 1.00 29.67 240 MET A CA 1
ATOM 3684 C C . MET E 2 240 ? 98.176 127.135 127.656 1.00 29.67 240 MET A C 1
ATOM 3685 O O . MET E 2 240 ? 99.053 126.784 128.442 1.00 29.67 240 MET A O 1
ATOM 3690 N N . MET E 2 241 ? 97.383 128.186 127.896 1.00 29.10 241 MET A N 1
ATOM 3691 C CA . MET E 2 241 ? 97.575 128.976 129.108 1.00 29.10 241 MET A CA 1
ATOM 3692 C C . MET E 2 241 ? 97.195 128.206 130.358 1.00 29.10 241 MET A C 1
ATOM 3693 O O . MET E 2 241 ? 97.985 128.143 131.309 1.00 29.10 241 MET A O 1
ATOM 3698 N N . GLU E 2 242 ? 96.006 127.599 130.385 1.00 30.25 242 GLU A N 1
ATOM 3699 C CA . GLU E 2 242 ? 95.686 126.848 131.596 1.00 30.25 242 GLU A CA 1
ATOM 3700 C C . GLU E 2 242 ? 96.472 125.545 131.703 1.00 30.25 242 GLU A C 1
ATOM 3701 O O . GLU E 2 242 ? 96.729 125.094 132.823 1.00 30.25 242 GLU A O 1
ATOM 3707 N N . GLY E 2 243 ? 96.956 124.999 130.586 1.00 28.11 243 GLY A N 1
ATOM 3708 C CA . GLY E 2 243 ? 97.854 123.860 130.658 1.00 28.11 243 GLY A CA 1
ATOM 3709 C C . GLY E 2 243 ? 99.195 124.192 131.285 1.00 28.11 243 GLY A C 1
ATOM 3710 O O . GLY E 2 243 ? 99.633 123.507 132.211 1.00 28.11 243 GLY A O 1
ATOM 3711 N N . ARG E 2 244 ? 99.865 125.249 130.804 1.00 33.10 244 ARG A N 1
ATOM 3712 C CA . ARG E 2 244 ? 101.173 125.567 131.372 1.00 33.10 244 ARG A CA 1
ATOM 3713 C C . ARG E 2 244 ? 101.050 126.130 132.780 1.00 33.10 244 ARG A C 1
ATOM 3714 O O . ARG E 2 244 ? 101.944 125.911 133.607 1.00 33.10 244 ARG A O 1
ATOM 3722 N N . ASP E 2 245 ? 99.919 126.758 133.108 1.00 30.70 245 ASP A N 1
ATOM 3723 C CA . ASP E 2 245 ? 99.684 127.171 134.485 1.00 30.70 245 ASP A CA 1
ATOM 3724 C C . ASP E 2 245 ? 99.501 125.979 135.418 1.00 30.70 245 ASP A C 1
ATOM 3725 O O . ASP E 2 245 ? 100.034 125.976 136.532 1.00 30.70 245 ASP A O 1
ATOM 3730 N N . MET E 2 246 ? 98.761 124.952 134.994 1.00 24.81 246 MET A N 1
ATOM 3731 C CA . MET E 2 246 ? 98.557 123.811 135.877 1.00 24.81 246 MET A CA 1
ATOM 3732 C C . MET E 2 246 ? 99.819 122.966 136.006 1.00 24.81 246 MET A C 1
ATOM 3733 O O . MET E 2 246 ? 100.059 122.374 137.066 1.00 24.81 246 MET A O 1
ATOM 3738 N N . VAL E 2 247 ? 100.638 122.918 134.948 1.00 25.80 247 VAL A N 1
ATOM 3739 C CA . VAL E 2 247 ? 101.968 122.315 135.032 1.00 25.80 247 VAL A CA 1
ATOM 3740 C C . VAL E 2 247 ? 102.833 123.048 136.050 1.00 25.80 247 VAL A C 1
ATOM 3741 O O . VAL E 2 247 ? 103.529 122.418 136.855 1.00 25.80 247 VAL A O 1
ATOM 3745 N N . ASN E 2 248 ? 102.771 124.385 136.058 1.00 25.14 248 ASN A N 1
ATOM 3746 C CA . ASN E 2 248 ? 103.482 125.173 137.066 1.00 25.14 248 ASN A CA 1
ATOM 3747 C C . ASN E 2 248 ? 103.008 124.851 138.479 1.00 25.14 248 ASN A C 1
ATOM 3748 O O . ASN E 2 248 ? 103.833 124.670 139.384 1.00 25.14 248 ASN A O 1
ATOM 3753 N N . ILE E 2 249 ? 101.690 124.753 138.674 1.00 24.58 249 ILE A N 1
ATOM 3754 C CA . ILE E 2 249 ? 101.124 124.486 139.999 1.00 24.58 249 ILE A CA 1
ATOM 3755 C C . ILE E 2 249 ? 101.569 123.121 140.516 1.00 24.58 249 ILE A C 1
ATOM 3756 O O . ILE E 2 249 ? 102.055 122.995 141.647 1.00 24.58 249 ILE A O 1
ATOM 3761 N N . ILE E 2 250 ? 101.438 122.086 139.686 1.00 25.66 250 ILE A N 1
ATOM 3762 C CA . ILE E 2 250 ? 101.738 120.733 140.147 1.00 25.66 250 ILE A CA 1
ATOM 3763 C C . ILE E 2 250 ? 103.241 120.534 140.312 1.00 25.66 250 ILE A C 1
ATOM 3764 O O . ILE E 2 250 ? 103.689 119.918 141.286 1.00 25.66 250 ILE A O 1
ATOM 3769 N N . SER E 2 251 ? 104.049 121.084 139.404 1.00 26.78 251 SER A N 1
ATOM 3770 C CA . SER E 2 251 ? 105.488 120.914 139.526 1.00 26.78 251 SER A CA 1
ATOM 3771 C C . SER E 2 251 ? 106.086 121.760 140.635 1.00 26.78 251 SER A C 1
ATOM 3772 O O . SER E 2 251 ? 107.178 121.441 141.105 1.00 26.78 251 SER A O 1
ATOM 3775 N N . SER E 2 252 ? 105.418 122.823 141.079 1.00 28.63 252 SER A N 1
ATOM 3776 C CA . SER E 2 252 ? 105.953 123.583 142.194 1.00 28.63 252 SER A CA 1
ATOM 3777 C C . SER E 2 252 ? 105.366 123.178 143.537 1.00 28.63 252 SER A C 1
ATOM 3778 O O . SER E 2 252 ? 105.921 123.561 144.568 1.00 28.63 252 SER A O 1
ATOM 3781 N N . THR E 2 253 ? 104.263 122.430 143.564 1.00 31.75 253 THR A N 1
ATOM 3782 C CA . THR E 2 253 ? 103.823 121.892 144.848 1.00 31.75 253 THR A CA 1
ATOM 3783 C C . THR E 2 253 ? 104.461 120.550 145.178 1.00 31.75 253 THR A C 1
ATOM 3784 O O . THR E 2 253 ? 104.830 120.316 146.332 1.00 31.75 253 THR A O 1
ATOM 3788 N N . ALA E 2 254 ? 104.604 119.667 144.196 1.00 33.78 254 ALA A N 1
ATOM 3789 C CA . ALA E 2 254 ? 105.119 118.329 144.450 1.00 33.78 254 ALA A CA 1
ATOM 3790 C C . ALA E 2 254 ? 106.615 118.363 144.712 1.00 33.78 254 ALA A C 1
ATOM 3791 O O . ALA E 2 254 ? 107.367 119.015 143.991 1.00 33.78 254 ALA A O 1
ATOM 3793 N N . VAL E 2 255 ? 107.051 117.611 145.727 1.00 37.91 255 VAL A N 1
ATOM 3794 C CA . VAL E 2 255 ? 108.404 117.767 146.255 1.00 37.91 255 VAL A CA 1
ATOM 3795 C C . VAL E 2 255 ? 109.438 117.176 145.305 1.00 37.91 255 VAL A C 1
ATOM 3796 O O . VAL E 2 255 ? 110.506 117.760 145.089 1.00 37.91 255 VAL A O 1
ATOM 3800 N N . HIS E 2 256 ? 109.129 116.045 144.681 1.00 38.80 256 HIS A N 1
ATOM 3801 C CA . HIS E 2 256 ? 110.061 115.438 143.739 1.00 38.80 256 HIS A CA 1
ATOM 3802 C C . HIS E 2 256 ? 110.045 116.099 142.369 1.00 38.80 256 HIS A C 1
ATOM 3803 O O . HIS E 2 256 ? 110.624 115.548 141.432 1.00 38.80 256 HIS A O 1
ATOM 3810 N N . LEU E 2 257 ? 109.389 117.253 142.226 1.00 33.63 257 LEU A N 1
ATOM 3811 C CA . LEU E 2 257 ? 109.271 117.937 140.955 1.00 33.63 257 LEU A CA 1
ATOM 3812 C C . LEU E 2 257 ? 109.631 119.412 141.030 1.00 33.63 257 LEU A C 1
ATOM 3813 O O . LEU E 2 257 ? 109.579 120.086 140.000 1.00 33.63 257 LEU A O 1
ATOM 3818 N N . ARG E 2 258 ? 110.005 119.926 142.206 1.00 37.40 258 ARG A N 1
ATOM 3819 C CA . ARG E 2 258 ? 110.246 121.356 142.384 1.00 37.40 258 ARG A CA 1
ATOM 3820 C C . ARG E 2 258 ? 111.457 121.861 141.619 1.00 37.40 258 ARG A C 1
ATOM 3821 O O . ARG E 2 258 ? 111.518 123.053 141.308 1.00 37.40 258 ARG A O 1
ATOM 3829 N N . CYS E 2 259 ? 112.418 120.995 141.302 1.00 37.77 259 CYS A N 1
ATOM 3830 C CA . CYS E 2 259 ? 113.523 121.425 140.460 1.00 37.77 259 CYS A CA 1
ATOM 3831 C C . CYS E 2 259 ? 113.102 121.589 139.011 1.00 37.77 259 CYS A C 1
ATOM 3832 O O . CYS E 2 259 ? 113.790 122.279 138.255 1.00 37.77 259 CYS A O 1
ATOM 3835 N N . LEU E 2 260 ? 111.993 120.966 138.608 1.00 33.42 260 LEU A N 1
ATOM 3836 C CA . LEU E 2 260 ? 111.537 121.095 137.233 1.00 33.42 260 LEU A CA 1
ATOM 3837 C C . LEU E 2 260 ? 110.902 122.444 136.964 1.00 33.42 260 LEU A C 1
ATOM 3838 O O . LEU E 2 260 ? 111.024 122.949 135.842 1.00 33.42 260 LEU A O 1
ATOM 3843 N N . ALA E 2 261 ? 110.270 123.044 137.983 1.00 34.81 261 ALA A N 1
ATOM 3844 C CA . ALA E 2 261 ? 109.368 124.182 137.799 1.00 34.81 261 ALA A CA 1
ATOM 3845 C C . ALA E 2 261 ? 110.067 125.364 137.143 1.00 34.81 261 ALA A C 1
ATOM 3846 O O . ALA E 2 261 ? 109.639 125.825 136.075 1.00 34.81 261 ALA A O 1
ATOM 3848 N N . GLU E 2 262 ? 111.190 125.803 137.732 1.00 42.66 262 GLU A N 1
ATOM 3849 C CA . GLU E 2 262 ? 112.019 126.856 137.146 1.00 42.66 262 GLU A CA 1
ATOM 3850 C C . GLU E 2 262 ? 112.459 126.490 135.739 1.00 42.66 262 GLU A C 1
ATOM 3851 O O . GLU E 2 262 ? 112.301 127.296 134.810 1.00 42.66 262 GLU A O 1
ATOM 3857 N N . LYS E 2 263 ? 112.923 125.239 135.561 1.00 32.33 263 LYS A N 1
ATOM 3858 C CA . LYS E 2 263 ? 113.343 124.734 134.257 1.00 32.33 263 LYS A CA 1
ATOM 3859 C C . LYS E 2 263 ? 112.236 124.870 133.233 1.00 32.33 263 LYS A C 1
ATOM 3860 O O . LYS E 2 263 ? 112.470 125.387 132.132 1.00 32.33 263 LYS A O 1
ATOM 3866 N N . ILE E 2 264 ? 111.003 124.544 133.635 1.00 33.56 264 ILE A N 1
ATOM 3867 C CA . ILE E 2 264 ? 109.899 124.587 132.691 1.00 33.56 264 ILE A CA 1
ATOM 3868 C C . ILE E 2 264 ? 109.599 126.019 132.299 1.00 33.56 264 ILE A C 1
ATOM 3869 O O . ILE E 2 264 ? 109.472 126.315 131.106 1.00 33.56 264 ILE A O 1
ATOM 3874 N N . ASP E 2 265 ? 109.647 126.944 133.272 1.00 37.53 265 ASP A N 1
ATOM 3875 C CA . ASP E 2 265 ? 109.466 128.356 132.950 1.00 37.53 265 ASP A CA 1
ATOM 3876 C C . ASP E 2 265 ? 110.545 128.831 131.996 1.00 37.53 265 ASP A C 1
ATOM 3877 O O . ASP E 2 265 ? 110.227 129.425 130.957 1.00 37.53 265 ASP A O 1
ATOM 3882 N N . ASP E 2 266 ? 111.793 128.397 132.236 1.00 33.07 266 ASP A N 1
ATOM 3883 C CA . ASP E 2 266 ? 112.897 128.731 131.346 1.00 33.07 266 ASP A CA 1
ATOM 3884 C C . ASP E 2 266 ? 112.655 128.170 129.959 1.00 33.07 266 ASP A C 1
ATOM 3885 O O . ASP E 2 266 ? 112.621 128.925 128.977 1.00 33.07 266 ASP A O 1
ATOM 3890 N N . ILE E 2 267 ? 112.305 126.880 129.886 1.00 31.15 267 ILE A N 1
ATOM 3891 C CA . ILE E 2 267 ? 112.167 126.240 128.588 1.00 31.15 267 ILE A CA 1
ATOM 3892 C C . ILE E 2 267 ? 110.924 126.753 127.894 1.00 31.15 267 ILE A C 1
ATOM 3893 O O . ILE E 2 267 ? 110.859 126.722 126.665 1.00 31.15 267 ILE A O 1
ATOM 3898 N N . LEU E 2 268 ? 109.975 127.338 128.632 1.00 34.58 268 LEU A N 1
ATOM 3899 C CA . LEU E 2 268 ? 108.869 127.950 127.918 1.00 34.58 268 LEU A CA 1
ATOM 3900 C C . LEU E 2 268 ? 109.295 129.288 127.348 1.00 34.58 268 LEU A C 1
ATOM 3901 O O . LEU E 2 268 ? 109.204 129.504 126.135 1.00 34.58 268 LEU A O 1
ATOM 3906 N N . ARG E 2 269 ? 109.893 130.137 128.189 1.00 31.17 269 ARG A N 1
ATOM 3907 C CA . ARG E 2 269 ? 110.015 131.548 127.846 1.00 31.17 269 ARG A CA 1
ATOM 3908 C C . ARG E 2 269 ? 111.048 131.763 126.756 1.00 31.17 269 ARG A C 1
ATOM 3909 O O . ARG E 2 269 ? 110.815 132.548 125.826 1.00 31.17 269 ARG A O 1
ATOM 3917 N N . LEU E 2 270 ? 112.147 131.004 126.824 1.00 30.38 270 LEU A N 1
ATOM 3918 C CA . LEU E 2 270 ? 113.156 130.967 125.772 1.00 30.38 270 LEU A CA 1
ATOM 3919 C C . LEU E 2 270 ? 112.549 130.666 124.413 1.00 30.38 270 LEU A C 1
ATOM 3920 O O . LEU E 2 270 ? 112.800 131.392 123.445 1.00 30.38 270 LEU A O 1
ATOM 3925 N N . VAL E 2 271 ? 111.678 129.655 124.341 1.00 28.40 271 VAL A N 1
ATOM 3926 C CA . VAL E 2 271 ? 111.155 129.282 123.031 1.00 28.40 271 VAL A CA 1
ATOM 3927 C C . VAL E 2 271 ? 110.142 130.318 122.568 1.00 28.40 271 VAL A C 1
ATOM 3928 O O . VAL E 2 271 ? 110.022 130.570 121.361 1.00 28.40 271 VAL A O 1
ATOM 3932 N N . ASP E 2 272 ? 109.495 131.023 123.512 1.00 33.12 272 ASP A N 1
ATOM 3933 C CA . ASP E 2 272 ? 108.650 132.150 123.130 1.00 33.12 272 ASP A CA 1
ATOM 3934 C C . ASP E 2 272 ? 109.477 133.237 122.472 1.00 33.12 272 ASP A C 1
ATOM 3935 O O . ASP E 2 272 ? 109.092 133.772 121.425 1.00 33.12 272 ASP A O 1
ATOM 3940 N N . ALA E 2 273 ? 110.676 133.483 123.005 1.00 28.59 273 ALA A N 1
ATOM 3941 C CA . ALA E 2 273 ? 111.574 134.454 122.407 1.00 28.59 273 ALA A CA 1
ATOM 3942 C C . ALA E 2 273 ? 112.108 133.989 121.065 1.00 28.59 273 ALA A C 1
ATOM 3943 O O . ALA E 2 273 ? 112.505 134.824 120.252 1.00 28.59 273 ALA A O 1
ATOM 3945 N N . LEU E 2 274 ? 112.110 132.683 120.808 1.00 29.95 274 LEU A N 1
ATOM 3946 C CA . LEU E 2 274 ? 112.483 132.212 119.485 1.00 29.95 274 LEU A CA 1
ATOM 3947 C C . LEU E 2 274 ? 111.357 132.397 118.487 1.00 29.95 274 LEU A C 1
ATOM 3948 O O . LEU E 2 274 ? 111.620 132.632 117.302 1.00 29.95 274 LEU A O 1
ATOM 3953 N N . ALA E 2 275 ? 110.107 132.354 118.950 1.00 32.38 275 ALA A N 1
ATOM 3954 C CA . ALA E 2 275 ? 108.984 132.404 118.027 1.00 32.38 275 ALA A CA 1
ATOM 3955 C C . ALA E 2 275 ? 108.835 133.763 117.367 1.00 32.38 275 ALA A C 1
ATOM 3956 O O . ALA E 2 275 ? 108.226 133.854 116.300 1.00 32.38 275 ALA A O 1
ATOM 3958 N N . ARG E 2 276 ? 109.401 134.810 117.963 1.00 42.94 276 ARG A N 1
ATOM 3959 C CA . ARG E 2 276 ? 109.384 136.121 117.342 1.00 42.94 276 ARG A CA 1
ATOM 3960 C C . ARG E 2 276 ? 110.275 136.196 116.113 1.00 42.94 276 ARG A C 1
ATOM 3961 O O . ARG E 2 276 ? 110.052 137.065 115.266 1.00 42.94 276 ARG A O 1
ATOM 3969 N N . ASP E 2 277 ? 111.282 135.326 115.982 1.00 42.45 277 ASP A N 1
ATOM 3970 C CA . ASP E 2 277 ? 112.132 135.399 114.802 1.00 42.45 277 ASP A CA 1
ATOM 3971 C C . ASP E 2 277 ? 112.380 134.065 114.119 1.00 42.45 277 ASP A C 1
ATOM 3972 O O . ASP E 2 277 ? 113.022 134.043 113.067 1.00 42.45 277 ASP A O 1
ATOM 3977 N N . LEU E 2 278 ? 111.885 132.962 114.666 1.00 36.26 278 LEU A N 1
ATOM 3978 C CA . LEU E 2 278 ? 111.727 131.747 113.886 1.00 36.26 278 LEU A CA 1
ATOM 3979 C C . LEU E 2 278 ? 110.382 131.695 113.187 1.00 36.26 278 LEU A C 1
ATOM 3980 O O . LEU E 2 278 ? 110.284 131.144 112.086 1.00 36.26 278 LEU A O 1
ATOM 3985 N N . GLY E 2 279 ? 109.351 132.264 113.798 1.00 31.63 279 GLY A N 1
ATOM 3986 C CA . GLY E 2 279 ? 108.032 132.217 113.209 1.00 31.63 279 GLY A CA 1
ATOM 3987 C C . GLY E 2 279 ? 107.460 130.822 113.298 1.00 31.63 279 GLY A C 1
ATOM 3988 O O . GLY E 2 279 ? 107.682 130.094 114.271 1.00 31.63 279 GLY A O 1
ATOM 3989 N N . ASN E 2 280 ? 106.781 130.406 112.232 1.00 30.48 280 ASN A N 1
ATOM 3990 C CA . ASN E 2 280 ? 106.078 129.130 112.216 1.00 30.48 280 ASN A CA 1
ATOM 3991 C C . ASN E 2 280 ? 107.019 127.934 112.225 1.00 30.48 280 ASN A C 1
ATOM 3992 O O . ASN E 2 280 ? 106.565 126.808 112.434 1.00 30.48 280 ASN A O 1
ATOM 3997 N N . GLN E 2 281 ? 108.307 128.145 112.001 1.00 34.26 281 GLN A N 1
ATOM 3998 C CA . GLN E 2 281 ? 109.283 127.076 112.072 1.00 34.26 281 GLN A CA 1
ATOM 3999 C C . GLN E 2 281 ? 109.777 126.832 113.484 1.00 34.26 281 GLN A C 1
ATOM 4000 O O . GLN E 2 281 ? 110.607 125.938 113.676 1.00 34.26 281 GLN A O 1
ATOM 4006 N N . VAL E 2 282 ? 109.265 127.570 114.477 1.00 30.22 282 VAL A N 1
ATOM 4007 C CA . VAL E 2 282 ? 109.636 127.290 115.858 1.00 30.22 282 VAL A CA 1
ATOM 4008 C C . VAL E 2 282 ? 109.086 125.942 116.308 1.00 30.22 282 VAL A C 1
ATOM 4009 O O . VAL E 2 282 ? 109.629 125.330 117.230 1.00 30.22 282 VAL A O 1
ATOM 4013 N N . TYR E 2 283 ? 108.069 125.419 115.628 1.00 27.62 283 TYR A N 1
ATOM 4014 C CA . TYR E 2 283 ? 107.563 124.090 115.917 1.00 27.62 283 TYR A CA 1
ATOM 4015 C C . TYR E 2 283 ? 108.421 123.000 115.312 1.00 27.62 283 TYR A C 1
ATOM 4016 O O . TYR E 2 283 ? 108.127 121.822 115.520 1.00 27.62 283 TYR A O 1
ATOM 4025 N N . ASP E 2 284 ? 109.456 123.358 114.554 1.00 31.49 284 ASP A N 1
ATOM 4026 C CA . ASP E 2 284 ? 110.519 122.406 114.278 1.00 31.49 284 ASP A CA 1
ATOM 4027 C C . ASP E 2 284 ? 111.489 122.302 115.442 1.00 31.49 284 ASP A C 1
ATOM 4028 O O . ASP E 2 284 ? 112.210 121.309 115.544 1.00 31.49 284 ASP A O 1
ATOM 4033 N N . VAL E 2 285 ? 111.519 123.306 116.314 1.00 25.55 285 VAL A N 1
ATOM 4034 C CA . VAL E 2 285 ? 112.281 123.229 117.552 1.00 25.55 285 VAL A CA 1
ATOM 4035 C C . VAL E 2 285 ? 111.496 122.467 118.609 1.00 25.55 285 VAL A C 1
ATOM 4036 O O . VAL E 2 285 ? 112.050 121.611 119.310 1.00 25.55 285 VAL A O 1
ATOM 4040 N N . VAL E 2 286 ? 110.191 122.740 118.699 1.00 25.17 286 VAL A N 1
ATOM 4041 C CA . VAL E 2 286 ? 109.316 122.119 119.691 1.00 25.17 286 VAL A CA 1
ATOM 4042 C C . VAL E 2 286 ? 109.247 120.612 119.483 1.00 25.17 286 VAL A C 1
ATOM 4043 O O . VAL E 2 286 ? 109.257 119.834 120.446 1.00 25.17 286 VAL A O 1
ATOM 4047 N N . ALA E 2 287 ? 109.256 120.176 118.221 1.00 24.80 287 ALA A N 1
ATOM 4048 C CA . ALA E 2 287 ? 109.253 118.758 117.893 1.00 24.80 287 ALA A CA 1
ATOM 4049 C C . ALA E 2 287 ? 110.509 118.039 118.363 1.00 24.80 287 ALA A C 1
ATOM 4050 O O . ALA E 2 287 ? 110.480 116.815 118.517 1.00 24.80 287 ALA A O 1
ATOM 4052 N N . LEU E 2 288 ? 111.604 118.760 118.597 1.00 26.61 288 LEU A N 1
ATOM 4053 C CA . LEU E 2 288 ? 112.795 118.124 119.135 1.00 26.61 288 LEU A CA 1
ATOM 4054 C C . LEU E 2 288 ? 112.755 117.978 120.643 1.00 26.61 288 LEU A C 1
ATOM 4055 O O . LEU E 2 288 ? 113.563 117.215 121.177 1.00 26.61 288 LEU A O 1
ATOM 4060 N N . MET E 2 289 ? 111.832 118.673 121.322 1.00 29.36 289 MET A N 1
ATOM 4061 C CA . MET E 2 289 ? 111.790 118.666 122.784 1.00 29.36 289 MET A CA 1
ATOM 4062 C C . MET E 2 289 ? 111.510 117.274 123.326 1.00 29.36 289 MET A C 1
ATOM 4063 O O . MET E 2 289 ? 112.121 116.858 124.320 1.00 29.36 289 MET A O 1
ATOM 4068 N N . GLU E 2 290 ? 110.614 116.539 122.654 1.00 31.96 290 GLU A N 1
ATOM 4069 C CA . GLU E 2 290 ? 110.357 115.130 122.945 1.00 31.96 290 GLU A CA 1
ATOM 4070 C C . GLU E 2 290 ? 111.635 114.311 122.944 1.00 31.96 290 GLU A C 1
ATOM 4071 O O . GLU E 2 290 ? 111.866 113.517 123.866 1.00 31.96 290 GLU A O 1
ATOM 4077 N N . GLY E 2 291 ? 112.506 114.554 121.960 1.00 27.26 291 GLY A N 1
ATOM 4078 C CA . GLY E 2 291 ? 113.762 113.831 121.890 1.00 27.26 291 GLY A CA 1
ATOM 4079 C C . GLY E 2 291 ? 114.662 114.105 123.075 1.00 27.26 291 GLY A C 1
ATOM 4080 O O . GLY E 2 291 ? 115.312 113.193 123.590 1.00 27.26 291 GLY A O 1
ATOM 4081 N N . PHE E 2 292 ? 114.637 115.340 123.588 1.00 29.23 292 PHE A N 1
ATOM 4082 C CA . PHE E 2 292 ? 115.475 115.650 124.737 1.00 29.23 292 PHE A CA 1
ATOM 4083 C C . PHE E 2 292 ? 114.951 115.016 126.009 1.00 29.23 292 PHE A C 1
ATOM 4084 O O . PHE E 2 292 ? 115.686 114.940 126.994 1.00 29.23 292 PHE A O 1
ATOM 4092 N N . ALA E 2 293 ? 113.702 114.559 126.014 1.00 28.09 293 ALA A N 1
ATOM 4093 C CA . ALA E 2 293 ? 113.221 113.820 127.166 1.00 28.09 293 ALA A CA 1
ATOM 4094 C C . ALA E 2 293 ? 113.576 112.350 127.066 1.00 28.09 293 ALA A C 1
ATOM 4095 O O . ALA E 2 293 ? 113.596 111.656 128.083 1.00 28.09 293 ALA A O 1
ATOM 4097 N N . TYR E 2 294 ? 113.867 111.863 125.860 1.00 30.37 294 TYR A N 1
ATOM 4098 C CA . TYR E 2 294 ? 114.250 110.471 125.685 1.00 30.37 294 TYR A CA 1
ATOM 4099 C C . TYR E 2 294 ? 115.748 110.278 125.803 1.00 30.37 294 TYR A C 1
ATOM 4100 O O . TYR E 2 294 ? 116.202 109.150 125.993 1.00 30.37 294 TYR A O 1
ATOM 4109 N N . GLY E 2 295 ? 116.517 111.347 125.671 1.00 29.50 295 GLY A N 1
ATOM 4110 C CA . GLY E 2 295 ? 117.954 111.258 125.737 1.00 29.50 295 GLY A CA 1
ATOM 4111 C C . GLY E 2 295 ? 118.463 111.510 127.132 1.00 29.50 295 GLY A C 1
ATOM 4112 O O . GLY E 2 295 ? 119.572 111.103 127.475 1.00 29.50 295 GLY A O 1
ATOM 4113 N N . ALA E 2 296 ? 117.664 112.199 127.942 1.00 28.32 296 ALA A N 1
ATOM 4114 C CA . ALA E 2 296 ? 118.015 112.402 129.337 1.00 28.32 296 ALA A CA 1
ATOM 4115 C C . ALA E 2 296 ? 117.703 111.188 130.195 1.00 28.32 296 ALA A C 1
ATOM 4116 O O . ALA E 2 296 ? 118.206 111.096 131.318 1.00 28.32 296 ALA A O 1
ATOM 4118 N N . VAL E 2 297 ? 116.875 110.270 129.702 1.00 29.95 297 VAL A N 1
ATOM 4119 C CA . VAL E 2 297 ? 116.723 108.972 130.343 1.00 29.95 297 VAL A CA 1
ATOM 4120 C C . VAL E 2 297 ? 117.896 108.072 129.980 1.00 29.95 297 VAL A C 1
ATOM 4121 O O . VAL E 2 297 ? 118.391 107.302 130.808 1.00 29.95 297 VAL A O 1
ATOM 4125 N N . GLN E 2 298 ? 118.384 108.183 128.751 1.00 34.56 298 GLN A N 1
ATOM 4126 C CA . GLN E 2 298 ? 119.487 107.363 128.276 1.00 34.56 298 GLN A CA 1
ATOM 4127 C C . GLN E 2 298 ? 120.836 107.873 128.777 1.00 34.56 298 GLN A C 1
ATOM 4128 O O . GLN E 2 298 ? 121.861 107.247 128.515 1.00 34.56 298 GLN A O 1
ATOM 4134 N N . LEU E 2 299 ? 120.870 108.990 129.501 1.00 34.81 299 LEU A N 1
ATOM 4135 C CA . LEU E 2 299 ? 122.088 109.357 130.211 1.00 34.81 299 LEU A CA 1
ATOM 4136 C C . LEU E 2 299 ? 122.376 108.385 131.346 1.00 34.81 299 LEU A C 1
ATOM 4137 O O . LEU E 2 299 ? 123.532 108.218 131.742 1.00 34.81 299 LEU A O 1
ATOM 4142 N N . LEU E 2 300 ? 121.342 107.748 131.881 1.00 39.64 300 LEU A N 1
ATOM 4143 C CA . LEU E 2 300 ? 121.454 106.882 133.053 1.00 39.64 300 LEU A CA 1
ATOM 4144 C C . LEU E 2 300 ? 121.553 105.414 132.640 1.00 39.64 300 LEU A C 1
ATOM 4145 O O . LEU E 2 300 ? 120.770 104.573 133.065 1.00 39.64 300 LEU A O 1
ATOM 4150 N N . GLU E 2 301 ? 122.513 105.120 131.837 1.00 42.00 301 GLU A N 1
ATOM 4151 C CA . GLU E 2 301 ? 122.753 103.757 131.393 1.00 42.00 301 GLU A CA 1
ATOM 4152 C C . GLU E 2 301 ? 123.620 103.004 132.396 1.00 42.00 301 GLU A C 1
ATOM 4153 O O . GLU E 2 301 ? 124.392 103.616 133.138 1.00 42.00 301 GLU A O 1
ATOM 4159 N N . PRO E 2 302 ? 123.502 101.674 132.465 1.00 47.03 302 PRO A N 1
ATOM 4160 C CA . PRO E 2 302 ? 124.410 100.920 133.336 1.00 47.03 302 PRO A CA 1
ATOM 4161 C C . PRO E 2 302 ? 125.820 100.824 132.791 1.00 47.03 302 PRO A C 1
ATOM 4162 O O . PRO E 2 302 ? 126.774 100.771 133.574 1.00 47.03 302 PRO A O 1
ATOM 4166 N N . SER E 2 303 ? 125.982 100.799 131.478 1.00 50.86 303 SER A N 1
ATOM 4167 C CA . SER E 2 303 ? 127.279 100.705 130.843 1.00 50.86 303 SER A CA 1
ATOM 4168 C C . SER E 2 303 ? 127.753 102.086 130.415 1.00 50.86 303 SER A C 1
ATOM 4169 O O . SER E 2 303 ? 127.152 103.109 130.746 1.00 50.86 303 SER A O 1
ATOM 4172 N N . GLY E 2 304 ? 128.840 102.118 129.661 1.00 46.34 304 GLY A N 1
ATOM 4173 C CA . GLY E 2 304 ? 129.285 103.350 129.056 1.00 46.34 304 GLY A CA 1
ATOM 4174 C C . GLY E 2 304 ? 128.740 103.504 127.656 1.00 46.34 304 GLY A C 1
ATOM 4175 O O . GLY E 2 304 ? 128.768 104.599 127.093 1.00 46.34 304 GLY A O 1
ATOM 4176 N N . THR E 2 305 ? 128.251 102.415 127.074 1.00 42.75 305 THR A N 1
ATOM 4177 C CA . THR E 2 305 ? 127.642 102.519 125.760 1.00 42.75 305 THR A CA 1
ATOM 4178 C C . THR E 2 305 ? 126.214 103.016 125.895 1.00 42.75 305 THR A C 1
ATOM 4179 O O . THR E 2 305 ? 125.617 102.963 126.972 1.00 42.75 305 THR A O 1
ATOM 4183 N N . PHE E 2 306 ? 125.709 103.570 124.787 1.00 38.41 306 PHE A N 1
ATOM 4184 C CA . PHE E 2 306 ? 124.381 104.151 124.571 1.00 38.41 306 PHE A CA 1
ATOM 4185 C C . PHE E 2 306 ? 124.158 105.446 125.344 1.00 38.41 306 PHE A C 1
ATOM 4186 O O . PHE E 2 306 ? 123.197 106.159 125.066 1.00 38.41 306 PHE A O 1
ATOM 4194 N N . ALA E 2 307 ? 125.058 105.817 126.244 1.00 36.36 307 ALA A N 1
ATOM 4195 C CA . ALA E 2 307 ? 124.850 106.970 127.103 1.00 36.36 307 ALA A CA 1
ATOM 4196 C C . ALA E 2 307 ? 125.176 108.242 126.340 1.00 36.36 307 ALA A C 1
ATOM 4197 O O . ALA E 2 307 ? 126.300 108.415 125.863 1.00 36.36 307 ALA A O 1
ATOM 4199 N N . GLY E 2 308 ? 124.191 109.125 126.222 1.00 40.50 308 GLY A N 1
ATOM 4200 C CA . GLY E 2 308 ? 124.410 110.395 125.575 1.00 40.50 308 GLY A CA 1
ATOM 4201 C C . GLY E 2 308 ? 124.500 110.337 124.072 1.00 40.50 308 GLY A C 1
ATOM 4202 O O . GLY E 2 308 ? 125.086 111.233 123.469 1.00 40.50 308 GLY A O 1
ATOM 4203 N N . ASP E 2 309 ? 123.937 109.309 123.444 1.00 40.64 309 ASP A N 1
ATOM 4204 C CA . ASP E 2 309 ? 123.942 109.234 121.991 1.00 40.64 309 ASP A CA 1
ATOM 4205 C C . ASP E 2 309 ? 122.753 109.961 121.387 1.00 40.64 309 ASP A C 1
ATOM 4206 O O . ASP E 2 309 ? 122.917 110.787 120.485 1.00 40.64 309 ASP A O 1
ATOM 4211 N N . PHE E 2 310 ? 121.552 109.663 121.876 1.00 34.72 310 PHE A N 1
ATOM 4212 C CA . PHE E 2 310 ? 120.372 110.348 121.375 1.00 34.72 310 PHE A CA 1
ATOM 4213 C C . PHE E 2 310 ? 120.314 111.779 121.889 1.00 34.72 310 PHE A C 1
ATOM 4214 O O . PHE E 2 310 ? 119.781 112.659 121.208 1.00 34.72 310 PHE A O 1
ATOM 4222 N N . PHE E 2 311 ? 120.903 112.032 123.057 1.00 38.12 311 PHE A N 1
ATOM 4223 C CA . PHE E 2 311 ? 121.011 113.389 123.583 1.00 38.12 311 PHE A CA 1
ATOM 4224 C C . PHE E 2 311 ? 121.906 114.250 122.701 1.00 38.12 311 PHE A C 1
ATOM 4225 O O . PHE E 2 311 ? 121.534 115.369 122.324 1.00 38.12 311 PHE A O 1
ATOM 4233 N N . SER E 2 312 ? 123.079 113.727 122.334 1.00 36.55 312 SER A N 1
ATOM 4234 C CA . SER E 2 312 ? 123.972 114.448 121.432 1.00 36.55 312 SER A CA 1
ATOM 4235 C C . SER E 2 312 ? 123.382 114.575 120.040 1.00 36.55 312 SER A C 1
ATOM 4236 O O . SER E 2 312 ? 123.601 115.592 119.372 1.00 36.55 312 SER A O 1
ATOM 4239 N N . PHE E 2 313 ? 122.617 113.573 119.601 1.00 37.05 313 PHE A N 1
ATOM 4240 C CA . PHE E 2 313 ? 121.959 113.652 118.303 1.00 37.05 313 PHE A CA 1
ATOM 4241 C C . PHE E 2 313 ? 120.918 114.762 118.268 1.00 37.05 313 PHE A C 1
ATOM 4242 O O . PHE E 2 313 ? 120.861 115.532 117.304 1.00 37.05 313 PHE A O 1
ATOM 4250 N N . ASN E 2 314 ? 120.087 114.871 119.307 1.00 35.98 314 ASN A N 1
ATOM 4251 C CA . ASN E 2 314 ? 119.093 115.939 119.314 1.00 35.98 314 ASN A CA 1
ATOM 4252 C C . ASN E 2 314 ? 119.722 117.299 119.532 1.00 35.98 314 ASN A C 1
ATOM 4253 O O . ASN E 2 314 ? 119.202 118.299 119.036 1.00 35.98 314 ASN A O 1
ATOM 4258 N N . LEU E 2 315 ? 120.846 117.359 120.237 1.00 37.50 315 LEU A N 1
ATOM 4259 C CA . LEU E 2 315 ? 121.503 118.642 120.431 1.00 37.50 315 LEU A CA 1
ATOM 4260 C C . LEU E 2 315 ? 122.132 119.122 119.123 1.00 37.50 315 LEU A C 1
ATOM 4261 O O . LEU E 2 315 ? 122.065 120.313 118.788 1.00 37.50 315 LEU A O 1
ATOM 4266 N N . GLN E 2 316 ? 122.659 118.187 118.330 1.00 43.52 316 GLN A N 1
ATOM 4267 C CA . GLN E 2 316 ? 123.153 118.513 116.996 1.00 43.52 316 GLN A CA 1
ATOM 4268 C C . GLN E 2 316 ? 122.021 118.888 116.048 1.00 43.52 316 GLN A C 1
ATOM 4269 O O . GLN E 2 316 ? 122.169 119.813 115.244 1.00 43.52 316 GLN A O 1
ATOM 4275 N N . GLU E 2 317 ? 120.878 118.200 116.134 1.00 44.51 317 GLU A N 1
ATOM 4276 C CA . GLU E 2 317 ? 119.727 118.559 115.301 1.00 44.51 317 GLU A CA 1
ATOM 4277 C C . GLU E 2 317 ? 119.174 119.928 115.666 1.00 44.51 317 GLU A C 1
ATOM 4278 O O . GLU E 2 317 ? 118.720 120.673 114.793 1.00 44.51 317 GLU A O 1
ATOM 4284 N N . LEU E 2 318 ? 119.216 120.281 116.948 1.00 40.57 318 LEU A N 1
ATOM 4285 C CA . LEU E 2 318 ? 118.733 121.584 117.380 1.00 40.57 318 LEU A CA 1
ATOM 4286 C C . LEU E 2 318 ? 119.659 122.691 116.899 1.00 40.57 318 LEU A C 1
ATOM 4287 O O . LEU E 2 318 ? 119.188 123.731 116.421 1.00 40.57 318 LEU A O 1
ATOM 4292 N N . ARG E 2 319 ? 120.975 122.461 116.964 1.00 49.70 319 ARG A N 1
ATOM 4293 C CA . ARG E 2 319 ? 121.928 123.401 116.378 1.00 49.70 319 ARG A CA 1
ATOM 4294 C C . ARG E 2 319 ? 121.727 123.550 114.874 1.00 49.70 319 ARG A C 1
ATOM 4295 O O . ARG E 2 319 ? 121.755 124.668 114.349 1.00 49.70 319 ARG A O 1
ATOM 4303 N N . ASP E 2 320 ? 121.494 122.440 114.172 1.00 51.91 320 ASP A N 1
ATOM 4304 C CA . ASP E 2 320 ? 121.356 122.488 112.720 1.00 51.91 320 ASP A CA 1
ATOM 4305 C C . ASP E 2 320 ? 120.055 123.144 112.277 1.00 51.91 320 ASP A C 1
ATOM 4306 O O . ASP E 2 320 ? 120.019 123.765 111.212 1.00 51.91 320 ASP A O 1
ATOM 4311 N N . THR E 2 321 ? 118.975 123.012 113.051 1.00 47.57 321 THR A N 1
ATOM 4312 C CA . THR E 2 321 ? 117.775 123.768 112.706 1.00 47.57 321 THR A CA 1
ATOM 4313 C C . THR E 2 321 ? 117.908 125.237 113.072 1.00 47.57 321 THR A C 1
ATOM 4314 O O . THR E 2 321 ? 117.317 126.086 112.402 1.00 47.57 321 THR A O 1
ATOM 4318 N N . LEU E 2 322 ? 118.681 125.567 114.109 1.00 44.82 322 LEU A N 1
ATOM 4319 C CA . LEU E 2 322 ? 118.802 126.971 114.477 1.00 44.82 322 LEU A CA 1
ATOM 4320 C C . LEU E 2 322 ? 119.760 127.755 113.588 1.00 44.82 322 LEU A C 1
ATOM 4321 O O . LEU E 2 322 ? 119.525 128.944 113.358 1.00 44.82 322 LEU A O 1
ATOM 4326 N N . ILE E 2 323 ? 120.838 127.144 113.085 1.00 51.68 323 ILE A N 1
ATOM 4327 C CA . ILE E 2 323 ? 121.826 127.920 112.335 1.00 51.68 323 ILE A CA 1
ATOM 4328 C C . ILE E 2 323 ? 121.355 128.326 110.950 1.00 51.68 323 ILE A C 1
ATOM 4329 O O . ILE E 2 323 ? 121.988 129.181 110.322 1.00 51.68 323 ILE A O 1
ATOM 4334 N N . CYS E 2 324 ? 120.268 127.748 110.452 1.00 54.92 324 CYS A N 1
ATOM 4335 C CA . CYS E 2 324 ? 119.733 128.148 109.159 1.00 54.92 324 CYS A CA 1
ATOM 4336 C C . CYS E 2 324 ? 118.856 129.388 109.239 1.00 54.92 324 CYS A C 1
ATOM 4337 O O . CYS E 2 324 ? 118.502 129.940 108.194 1.00 54.92 324 CYS A O 1
ATOM 4340 N N . LEU E 2 325 ? 118.495 129.836 110.440 1.00 50.00 325 LEU A N 1
ATOM 4341 C CA . LEU E 2 325 ? 117.503 130.892 110.597 1.00 50.00 325 LEU A CA 1
ATOM 4342 C C . LEU E 2 325 ? 118.010 131.996 111.511 1.00 50.00 325 LEU A C 1
ATOM 4343 O O . LEU E 2 325 ? 117.620 133.158 111.370 1.00 50.00 325 LEU A O 1
ATOM 4348 N N . LEU E 2 326 ? 118.853 131.636 112.463 1.00 48.20 326 LEU A N 1
ATOM 4349 C CA . LEU E 2 326 ? 119.428 132.536 113.447 1.00 48.20 326 LEU A CA 1
ATOM 4350 C C . LEU E 2 326 ? 120.870 132.858 113.090 1.00 48.20 326 LEU A C 1
ATOM 4351 O O . LEU E 2 326 ? 121.474 132.206 112.234 1.00 48.20 326 LEU A O 1
ATOM 4356 N N . PRO E 2 327 ? 121.458 133.877 113.714 1.00 54.07 327 PRO A N 1
ATOM 4357 C CA . PRO E 2 327 ? 122.918 133.990 113.708 1.00 54.07 327 PRO A CA 1
ATOM 4358 C C . PRO E 2 327 ? 123.567 132.839 114.465 1.00 54.07 327 PRO A C 1
ATOM 4359 O O . PRO E 2 327 ? 122.933 132.132 115.249 1.00 54.07 327 PRO A O 1
ATOM 4363 N N . GLN E 2 328 ? 124.867 132.667 114.218 1.00 56.67 328 GLN A N 1
ATOM 4364 C CA . GLN E 2 328 ? 125.589 131.515 114.750 1.00 56.67 328 GLN A CA 1
ATOM 4365 C C . GLN E 2 328 ? 125.786 131.627 116.257 1.00 56.67 328 GLN A C 1
ATOM 4366 O O . GLN E 2 328 ? 125.718 130.623 116.974 1.00 56.67 328 GLN A O 1
ATOM 4372 N N . ARG E 2 329 ? 125.991 132.848 116.756 1.00 58.95 329 ARG A N 1
ATOM 4373 C CA . ARG E 2 329 ? 126.204 133.060 118.184 1.00 58.95 329 ARG A CA 1
ATOM 4374 C C . ARG E 2 329 ? 124.941 132.781 118.986 1.00 58.95 329 ARG A C 1
ATOM 4375 O O . ARG E 2 329 ? 124.996 132.153 120.053 1.00 58.95 329 ARG A O 1
ATOM 4383 N N . ILE E 2 330 ? 123.791 133.221 118.474 1.00 51.09 330 ILE A N 1
ATOM 4384 C CA . ILE E 2 330 ? 122.532 132.988 119.166 1.00 51.09 330 ILE A CA 1
ATOM 4385 C C . ILE E 2 330 ? 122.145 131.517 119.086 1.00 51.09 330 ILE A C 1
ATOM 4386 O O . ILE E 2 330 ? 121.580 130.971 120.038 1.00 51.09 330 ILE A O 1
ATOM 4391 N N . ALA E 2 331 ? 122.495 130.840 117.989 1.00 46.52 331 ALA A N 1
ATOM 4392 C CA . ALA E 2 331 ? 122.271 129.400 117.903 1.00 46.52 331 ALA A CA 1
ATOM 4393 C C . ALA E 2 331 ? 123.114 128.649 118.925 1.00 46.52 331 ALA A C 1
ATOM 4394 O O . ALA E 2 331 ? 122.627 127.709 119.567 1.00 46.52 331 ALA A O 1
ATOM 4396 N N . ASP E 2 332 ? 124.362 129.088 119.128 1.00 51.45 332 ASP A N 1
ATOM 4397 C CA . ASP E 2 332 ? 125.214 128.483 120.148 1.00 51.45 332 ASP A CA 1
ATOM 4398 C C . ASP E 2 332 ? 124.664 128.708 121.549 1.00 51.45 332 ASP A C 1
ATOM 4399 O O . ASP E 2 332 ? 124.642 127.781 122.369 1.00 51.45 332 ASP A O 1
ATOM 4404 N N . SER E 2 333 ? 124.203 129.926 121.837 1.00 45.84 333 SER A N 1
ATOM 4405 C CA . SER E 2 333 ? 123.732 130.233 123.185 1.00 45.84 333 SER A CA 1
ATOM 4406 C C . SER E 2 333 ? 122.410 129.539 123.494 1.00 45.84 333 SER A C 1
ATOM 4407 O O . SER E 2 333 ? 122.209 129.047 124.611 1.00 45.84 333 SER A O 1
ATOM 4410 N N . VAL E 2 334 ? 121.509 129.454 122.510 1.00 40.47 334 VAL A N 1
ATOM 4411 C CA . VAL E 2 334 ? 120.250 128.746 122.719 1.00 40.47 334 VAL A CA 1
ATOM 4412 C C . VAL E 2 334 ? 120.488 127.245 122.851 1.00 40.47 334 VAL A C 1
ATOM 4413 O O . VAL E 2 334 ? 119.878 126.595 123.704 1.00 40.47 334 VAL A O 1
ATOM 4417 N N . THR E 2 335 ? 121.413 126.680 122.059 1.00 42.84 335 THR A N 1
ATOM 4418 C CA . THR E 2 335 ? 121.739 125.258 122.183 1.00 42.84 335 THR A CA 1
ATOM 4419 C C . THR E 2 335 ? 122.353 124.944 123.545 1.00 42.84 335 THR A C 1
ATOM 4420 O O . THR E 2 335 ? 122.021 123.926 124.164 1.00 42.84 335 THR A O 1
ATOM 4424 N N . HIS E 2 336 ? 123.196 125.847 124.055 1.00 42.80 336 HIS A N 1
ATOM 4425 C CA . HIS E 2 336 ? 123.739 125.705 125.402 1.00 42.80 336 HIS A CA 1
ATOM 4426 C C . HIS E 2 336 ? 122.646 125.782 126.462 1.00 42.80 336 HIS A C 1
ATOM 4427 O O . HIS E 2 336 ? 122.679 125.040 127.454 1.00 42.80 336 HIS A O 1
ATOM 4434 N N . ALA E 2 337 ? 121.658 126.659 126.262 1.00 38.54 337 ALA A N 1
ATOM 4435 C CA . ALA E 2 337 ? 120.561 126.781 127.218 1.00 38.54 337 ALA A CA 1
ATOM 4436 C C . ALA E 2 337 ? 119.690 125.530 127.245 1.00 38.54 337 ALA A C 1
ATOM 4437 O O . ALA E 2 337 ? 119.328 125.050 128.328 1.00 38.54 337 ALA A O 1
ATOM 4439 N N . ILE E 2 338 ? 119.359 124.980 126.069 1.00 34.88 338 ILE A N 1
ATOM 4440 C CA . ILE E 2 338 ? 118.590 123.735 126.000 1.00 34.88 338 ILE A CA 1
ATOM 4441 C C . ILE E 2 338 ? 119.383 122.590 126.615 1.00 34.88 338 ILE A C 1
ATOM 4442 O O . ILE E 2 338 ? 118.815 121.706 127.267 1.00 34.88 338 ILE A O 1
ATOM 4447 N N . ALA E 2 339 ? 120.704 122.597 126.442 1.00 36.40 339 ALA A N 1
ATOM 4448 C CA . ALA E 2 339 ? 121.529 121.539 127.004 1.00 36.40 339 ALA A CA 1
ATOM 4449 C C . ALA E 2 339 ? 121.590 121.614 128.521 1.00 36.40 339 ALA A C 1
ATOM 4450 O O . ALA E 2 339 ? 121.658 120.581 129.190 1.00 36.40 339 ALA A O 1
ATOM 4452 N N . ASN E 2 340 ? 121.574 122.819 129.085 1.00 40.00 340 ASN A N 1
ATOM 4453 C CA . ASN E 2 340 ? 121.575 122.928 130.540 1.00 40.00 340 ASN A CA 1
ATOM 4454 C C . ASN E 2 340 ? 120.203 122.756 131.169 1.00 40.00 340 ASN A C 1
ATOM 4455 O O . ASN E 2 340 ? 120.133 122.515 132.376 1.00 40.00 340 ASN A O 1
ATOM 4460 N N . ILE E 2 341 ? 119.114 122.901 130.413 1.00 32.48 341 ILE A N 1
ATOM 4461 C CA . ILE E 2 341 ? 117.797 122.662 131.003 1.00 32.48 341 ILE A CA 1
ATOM 4462 C C . ILE E 2 341 ? 117.571 121.169 131.224 1.00 32.48 341 ILE A C 1
ATOM 4463 O O . ILE E 2 341 ? 117.232 120.739 132.331 1.00 32.48 341 ILE A O 1
ATOM 4468 N N . PHE E 2 342 ? 117.806 120.354 130.203 1.00 30.87 342 PHE A N 1
ATOM 4469 C CA . PHE E 2 342 ? 117.548 118.922 130.292 1.00 30.87 342 PHE A CA 1
ATOM 4470 C C . PHE E 2 342 ? 118.670 118.127 130.954 1.00 30.87 342 PHE A C 1
ATOM 4471 O O . PHE E 2 342 ? 118.664 116.900 130.847 1.00 30.87 342 PHE A O 1
ATOM 4479 N N . SER E 2 343 ? 119.616 118.756 131.639 1.00 35.77 343 SER A N 1
ATOM 4480 C CA . SER E 2 343 ? 120.716 118.040 132.269 1.00 35.77 343 SER A CA 1
ATOM 4481 C C . SER E 2 343 ? 120.639 118.179 133.780 1.00 35.77 343 SER A C 1
ATOM 4482 O O . SER E 2 343 ? 120.345 119.257 134.300 1.00 35.77 343 SER A O 1
ATOM 4485 N N . GLY E 2 344 ? 120.927 117.089 134.477 1.00 36.41 344 GLY A N 1
ATOM 4486 C CA . GLY E 2 344 ? 120.818 117.042 135.914 1.00 36.41 344 GLY A CA 1
ATOM 4487 C C . GLY E 2 344 ? 119.558 116.396 136.431 1.00 36.41 344 GLY A C 1
ATOM 4488 O O . GLY E 2 344 ? 119.274 116.508 137.627 1.00 36.41 344 GLY A O 1
ATOM 4489 N N . LEU E 2 345 ? 118.808 115.712 135.578 1.00 37.42 345 LEU A N 1
ATOM 4490 C CA . LEU E 2 345 ? 117.497 115.202 135.928 1.00 37.42 345 LEU A CA 1
ATOM 4491 C C . LEU E 2 345 ? 117.589 113.761 136.407 1.00 37.42 345 LEU A C 1
ATOM 4492 O O . LEU E 2 345 ? 118.558 113.052 136.141 1.00 37.42 345 LEU A O 1
ATOM 4497 N N . GLU E 2 346 ? 116.554 113.331 137.119 1.00 41.41 346 GLU A N 1
ATOM 4498 C CA . GLU E 2 346 ? 116.453 111.962 137.594 1.00 41.41 346 GLU A CA 1
ATOM 4499 C C . GLU E 2 346 ? 115.834 111.100 136.497 1.00 41.41 346 GLU A C 1
ATOM 4500 O O . GLU E 2 346 ? 115.686 111.532 135.354 1.00 41.41 346 GLU A O 1
ATOM 4506 N N . GLN E 2 347 ? 115.462 109.863 136.827 1.00 43.97 347 GLN A N 1
ATOM 4507 C CA . GLN E 2 347 ? 114.862 109.012 135.808 1.00 43.97 347 GLN A CA 1
ATOM 4508 C C . GLN E 2 347 ? 113.405 109.379 135.555 1.00 43.97 347 GLN A C 1
ATOM 4509 O O . GLN E 2 347 ? 112.943 109.276 134.419 1.00 43.97 347 GLN A O 1
ATOM 4515 N N . ASN E 2 348 ? 112.683 109.837 136.579 1.00 39.63 348 ASN A N 1
ATOM 4516 C CA . ASN E 2 348 ? 111.295 110.255 136.435 1.00 39.63 348 ASN A CA 1
ATOM 4517 C C . ASN E 2 348 ? 111.187 111.703 136.001 1.00 39.63 348 ASN A C 1
ATOM 4518 O O . ASN E 2 348 ? 110.308 112.039 135.207 1.00 39.63 348 ASN A O 1
ATOM 4523 N N . GLN E 2 349 ? 112.076 112.561 136.501 1.00 34.41 349 GLN A N 1
ATOM 4524 C CA . GLN E 2 349 ? 112.079 113.968 136.133 1.00 34.41 349 GLN A CA 1
ATOM 4525 C C . GLN E 2 349 ? 112.458 114.186 134.679 1.00 34.41 349 GLN A C 1
ATOM 4526 O O . GLN E 2 349 ? 112.082 115.205 134.100 1.00 34.41 349 GLN A O 1
ATOM 4532 N N . ALA E 2 350 ? 113.198 113.258 134.080 1.00 34.82 350 ALA A N 1
ATOM 4533 C CA . ALA E 2 350 ? 113.461 113.342 132.653 1.00 34.82 350 ALA A CA 1
ATOM 4534 C C . ALA E 2 350 ? 112.244 112.939 131.840 1.00 34.82 350 ALA A C 1
ATOM 4535 O O . ALA E 2 350 ? 112.022 113.478 130.755 1.00 34.82 350 ALA A O 1
ATOM 4537 N N . ALA E 2 351 ? 111.455 111.992 132.337 1.00 34.14 351 ALA A N 1
ATOM 4538 C CA . ALA E 2 351 ? 110.227 111.596 131.664 1.00 34.14 351 ALA A CA 1
ATOM 4539 C C . ALA E 2 351 ? 109.101 112.592 131.872 1.00 34.14 351 ALA A C 1
ATOM 4540 O O . ALA E 2 351 ? 108.142 112.591 131.098 1.00 34.14 351 ALA A O 1
ATOM 4542 N N . GLU E 2 352 ? 109.188 113.428 132.908 1.00 34.78 352 GLU A N 1
ATOM 4543 C CA . GLU E 2 352 ? 108.177 114.458 133.116 1.00 34.78 352 GLU A CA 1
ATOM 4544 C C . GLU E 2 352 ? 108.254 115.574 132.099 1.00 34.78 352 GLU A C 1
ATOM 4545 O O . GLU E 2 352 ? 107.289 116.323 131.952 1.00 34.78 352 GLU A O 1
ATOM 4551 N N . MET E 2 353 ? 109.377 115.719 131.411 1.00 34.23 353 MET A N 1
ATOM 4552 C CA . MET E 2 353 ? 109.570 116.772 130.429 1.00 34.23 353 MET A CA 1
ATOM 4553 C C . MET E 2 353 ? 108.958 116.431 129.081 1.00 34.23 353 MET A C 1
ATOM 4554 O O . MET E 2 353 ? 109.177 117.158 128.111 1.00 34.23 353 MET A O 1
ATOM 4559 N N . LEU E 2 354 ? 108.200 115.337 129.011 1.00 29.29 354 LEU A N 1
ATOM 4560 C CA . LEU E 2 354 ? 107.314 115.018 127.904 1.00 29.29 354 LEU A CA 1
ATOM 4561 C C . LEU E 2 354 ? 106.002 115.778 127.966 1.00 29.29 354 LEU A C 1
ATOM 4562 O O . LEU E 2 354 ? 105.140 115.566 127.108 1.00 29.29 354 LEU A O 1
ATOM 4567 N N . CYS E 2 355 ? 105.821 116.640 128.964 1.00 30.62 355 CYS A N 1
ATOM 4568 C CA . CYS E 2 355 ? 104.685 117.544 129.013 1.00 30.62 355 CYS A CA 1
ATOM 4569 C C . CYS E 2 355 ? 104.870 118.765 128.132 1.00 30.62 355 CYS A C 1
ATOM 4570 O O . CYS E 2 355 ? 103.914 119.521 127.946 1.00 30.62 355 CYS A O 1
ATOM 4573 N N . LEU E 2 356 ? 106.064 118.975 127.589 1.00 31.14 356 LEU A N 1
ATOM 4574 C CA . LEU E 2 356 ? 106.384 120.173 126.820 1.00 31.14 356 LEU A CA 1
ATOM 4575 C C . LEU E 2 356 ? 106.118 119.969 125.343 1.00 31.14 356 LEU A C 1
ATOM 4576 O O . LEU E 2 356 ? 106.945 120.315 124.507 1.00 31.14 356 LEU A O 1
ATOM 4581 N N . LEU E 2 357 ? 104.970 119.421 124.989 1.00 32.45 357 LEU A N 1
ATOM 4582 C CA . LEU E 2 357 ? 104.688 119.148 123.593 1.00 32.45 357 LEU A CA 1
ATOM 4583 C C . LEU E 2 357 ? 103.565 120.035 123.084 1.00 32.45 357 LEU A C 1
ATOM 4584 O O . LEU E 2 357 ? 103.744 120.782 122.121 1.00 32.45 357 LEU A O 1
ATOM 4589 N N . ARG E 2 358 ? 102.415 119.990 123.747 1.00 35.69 358 ARG A N 1
ATOM 4590 C CA . ARG E 2 358 ? 101.252 120.782 123.394 1.00 35.69 358 ARG A CA 1
ATOM 4591 C C . ARG E 2 358 ? 101.237 122.115 124.113 1.00 35.69 358 ARG A C 1
ATOM 4592 O O . ARG E 2 358 ? 100.189 122.765 124.184 1.00 35.69 358 ARG A O 1
ATOM 4600 N N . LEU E 2 359 ? 102.376 122.535 124.651 1.00 37.95 359 LEU A N 1
ATOM 4601 C CA . LEU E 2 359 ? 102.432 123.615 125.615 1.00 37.95 359 LEU A CA 1
ATOM 4602 C C . LEU E 2 359 ? 102.850 124.926 124.971 1.00 37.95 359 LEU A C 1
ATOM 4603 O O . LEU E 2 359 ? 102.906 125.952 125.653 1.00 37.95 359 LEU A O 1
ATOM 4608 N N . TRP E 2 360 ? 103.163 124.906 123.679 1.00 33.10 360 TRP A N 1
ATOM 4609 C CA . TRP E 2 360 ? 103.162 126.091 122.837 1.00 33.10 360 TRP A CA 1
ATOM 4610 C C . TRP E 2 360 ? 102.050 126.048 121.808 1.00 33.10 360 TRP A C 1
ATOM 4611 O O . TRP E 2 360 ? 101.934 126.971 121.000 1.00 33.10 360 TRP A O 1
ATOM 4622 N N . GLY E 2 361 ? 101.258 124.987 121.795 1.00 29.51 361 GLY A N 1
ATOM 4623 C CA . GLY E 2 361 ? 100.192 124.860 120.838 1.00 29.51 361 GLY A CA 1
ATOM 4624 C C . GLY E 2 361 ? 100.659 124.331 119.509 1.00 29.51 361 GLY A C 1
ATOM 4625 O O . GLY E 2 361 ? 101.615 123.558 119.439 1.00 29.51 361 GLY A O 1
ATOM 4626 N N . HIS E 2 362 ? 99.995 124.761 118.446 1.00 24.29 362 HIS A N 1
ATOM 4627 C CA . HIS E 2 362 ? 100.061 124.104 117.160 1.00 24.29 362 HIS A CA 1
ATOM 4628 C C . HIS E 2 362 ? 100.347 125.119 116.071 1.00 24.29 362 HIS A C 1
ATOM 4629 O O . HIS E 2 362 ? 99.985 126.289 116.204 1.00 24.29 362 HIS A O 1
ATOM 4636 N N . PRO E 2 363 ? 101.000 124.706 114.992 1.00 23.00 363 PRO A N 1
ATOM 4637 C CA . PRO E 2 363 ? 101.246 125.622 113.884 1.00 23.00 363 PRO A CA 1
ATOM 4638 C C . PRO E 2 363 ? 100.004 125.858 113.042 1.00 23.00 363 PRO A C 1
ATOM 4639 O O . PRO E 2 363 ? 99.010 125.138 113.126 1.00 23.00 363 PRO A O 1
ATOM 4643 N N . LEU E 2 364 ? 100.083 126.900 112.223 1.00 23.56 364 LEU A N 1
ATOM 4644 C CA . LEU E 2 364 ? 99.047 127.211 111.251 1.00 23.56 364 LEU A CA 1
ATOM 4645 C C . LEU E 2 364 ? 99.331 126.440 109.969 1.00 23.56 364 LEU A C 1
ATOM 4646 O O . LEU E 2 364 ? 100.386 126.617 109.353 1.00 23.56 364 LEU A O 1
ATOM 4651 N N . LEU E 2 365 ? 98.385 125.610 109.558 1.00 23.38 365 LEU A N 1
ATOM 4652 C CA . LEU E 2 365 ? 98.573 124.661 108.475 1.00 23.38 365 LEU A CA 1
ATOM 4653 C C . LEU E 2 365 ? 97.997 125.205 107.175 1.00 23.38 365 LEU A C 1
ATOM 4654 O O . LEU E 2 365 ? 97.052 125.993 107.178 1.00 23.38 365 LEU A O 1
ATOM 4659 N N . GLU E 2 366 ? 98.574 124.774 106.057 1.00 27.97 366 GLU A N 1
ATOM 4660 C CA . GLU E 2 366 ? 98.015 125.086 104.753 1.00 27.97 366 GLU A CA 1
ATOM 4661 C C . GLU E 2 366 ? 98.104 123.854 103.867 1.00 27.97 366 GLU A C 1
ATOM 4662 O O . GLU E 2 366 ? 98.905 122.952 104.106 1.00 27.97 366 GLU A O 1
ATOM 4668 N N . SER E 2 367 ? 97.269 123.827 102.830 1.00 25.82 367 SER A N 1
ATOM 4669 C CA . SER E 2 367 ? 97.165 122.642 101.990 1.00 25.82 367 SER A CA 1
ATOM 4670 C C . SER E 2 367 ? 98.326 122.508 101.025 1.00 25.82 367 SER A C 1
ATOM 4671 O O . SER E 2 367 ? 98.680 121.390 100.649 1.00 25.82 367 SER A O 1
ATOM 4674 N N . ARG E 2 368 ? 98.927 123.623 100.623 1.00 26.78 368 ARG A N 1
ATOM 4675 C CA . ARG E 2 368 ? 99.946 123.586 99.583 1.00 26.78 368 ARG A CA 1
ATOM 4676 C C . ARG E 2 368 ? 101.249 122.990 100.106 1.00 26.78 368 ARG A C 1
ATOM 4677 O O . ARG E 2 368 ? 101.876 122.160 99.438 1.00 26.78 368 ARG A O 1
ATOM 4685 N N . ALA E 2 369 ? 101.646 123.372 101.320 1.00 23.24 369 ALA A N 1
ATOM 4686 C CA . ALA E 2 369 ? 102.854 122.825 101.927 1.00 23.24 369 ALA A CA 1
ATOM 4687 C C . ALA E 2 369 ? 102.671 121.368 102.326 1.00 23.24 369 ALA A C 1
ATOM 4688 O O . ALA E 2 369 ? 103.602 120.563 102.195 1.00 23.24 369 ALA A O 1
ATOM 4690 N N . ALA E 2 370 ? 101.478 121.012 102.812 1.00 20.30 370 ALA A N 1
ATOM 4691 C CA . ALA E 2 370 ? 101.177 119.620 103.133 1.00 20.30 370 ALA A CA 1
ATOM 4692 C C . ALA E 2 370 ? 101.194 118.751 101.887 1.00 20.30 370 ALA A C 1
ATOM 4693 O O . ALA E 2 370 ? 101.726 117.635 101.905 1.00 20.30 370 ALA A O 1
ATOM 4695 N N . ALA E 2 371 ? 100.672 119.272 100.780 1.00 23.92 371 ALA A N 1
ATOM 4696 C CA . ALA E 2 371 ? 100.688 118.525 99.533 1.00 23.92 371 ALA A CA 1
ATOM 4697 C C . ALA E 2 371 ? 102.093 118.393 98.972 1.00 23.92 371 ALA A C 1
ATOM 4698 O O . ALA E 2 371 ? 102.417 117.359 98.387 1.00 23.92 371 ALA A O 1
ATOM 4700 N N . LYS E 2 372 ? 102.943 119.407 99.163 1.00 23.05 372 LYS A N 1
ATOM 4701 C CA . LYS E 2 372 ? 104.343 119.284 98.762 1.00 23.05 372 LYS A CA 1
ATOM 4702 C C . LYS E 2 372 ? 105.074 118.230 99.581 1.00 23.05 372 LYS A C 1
ATOM 4703 O O . LYS E 2 372 ? 105.832 117.421 99.028 1.00 23.05 372 LYS A O 1
ATOM 4709 N N . ALA E 2 373 ? 104.848 118.220 100.898 1.00 22.63 373 ALA A N 1
ATOM 4710 C CA . ALA E 2 373 ? 105.473 117.230 101.768 1.00 22.63 373 ALA A CA 1
ATOM 4711 C C . ALA E 2 373 ? 104.997 115.818 101.465 1.00 22.63 373 ALA A C 1
ATOM 4712 O O . ALA E 2 373 ? 105.737 114.856 101.685 1.00 22.63 373 ALA A O 1
ATOM 4714 N N . VAL E 2 374 ? 103.768 115.669 100.971 1.00 24.06 374 VAL A N 1
ATOM 4715 C CA . VAL E 2 374 ? 103.284 114.346 100.592 1.00 24.06 374 VAL A CA 1
ATOM 4716 C C . VAL E 2 374 ? 103.823 113.930 99.223 1.00 24.06 374 VAL A C 1
ATOM 4717 O O . VAL E 2 374 ? 104.231 112.778 99.042 1.00 24.06 374 VAL A O 1
ATOM 4721 N N . ARG E 2 375 ? 103.856 114.851 98.246 1.00 24.72 375 ARG A N 1
ATOM 4722 C CA . ARG E 2 375 ? 104.367 114.536 96.909 1.00 24.72 375 ARG A CA 1
ATOM 4723 C C . ARG E 2 375 ? 105.842 114.197 96.905 1.00 24.72 375 ARG A C 1
ATOM 4724 O O . ARG E 2 375 ? 106.284 113.415 96.060 1.00 24.72 375 ARG A O 1
ATOM 4732 N N . ALA E 2 376 ? 106.622 114.803 97.801 1.00 26.59 376 ALA A N 1
ATOM 4733 C CA . ALA E 2 376 ? 108.056 114.568 97.811 1.00 26.59 376 ALA A CA 1
ATOM 4734 C C . ALA E 2 376 ? 108.411 113.131 98.148 1.00 26.59 376 ALA A C 1
ATOM 4735 O O . ALA E 2 376 ? 109.477 112.661 97.747 1.00 26.59 376 ALA A O 1
ATOM 4737 N N . GLN E 2 377 ? 107.535 112.416 98.846 1.00 28.64 377 GLN A N 1
ATOM 4738 C CA . GLN E 2 377 ? 107.820 111.060 99.269 1.00 28.64 377 GLN A CA 1
ATOM 4739 C C . GLN E 2 377 ? 106.876 110.017 98.702 1.00 28.64 377 GLN A C 1
ATOM 4740 O O . GLN E 2 377 ? 107.227 108.838 98.713 1.00 28.64 377 GLN A O 1
ATOM 4746 N N . MET E 2 378 ? 105.701 110.402 98.214 1.00 29.89 378 MET A N 1
ATOM 4747 C CA . MET E 2 378 ? 104.729 109.435 97.729 1.00 29.89 378 MET A CA 1
ATOM 4748 C C . MET E 2 378 ? 104.758 109.300 96.213 1.00 29.89 378 MET A C 1
ATOM 4749 O O . MET E 2 378 ? 104.257 108.307 95.680 1.00 29.89 378 MET A O 1
ATOM 4754 N N . CYS E 2 379 ? 105.329 110.278 95.514 1.00 28.50 379 CYS A N 1
ATOM 4755 C CA . CYS E 2 379 ? 105.530 110.225 94.072 1.00 28.50 379 CYS A CA 1
ATOM 4756 C C . CYS E 2 379 ? 106.983 109.991 93.692 1.00 28.50 379 CYS A C 1
ATOM 4757 O O . CYS E 2 379 ? 107.337 110.144 92.524 1.00 28.50 379 CYS A O 1
ATOM 4760 N N . ALA E 2 380 ? 107.823 109.619 94.643 1.00 32.18 380 ALA A N 1
ATOM 4761 C CA . ALA E 2 380 ? 109.236 109.384 94.415 1.00 32.18 380 ALA A CA 1
ATOM 4762 C C . ALA E 2 380 ? 109.449 108.046 93.715 1.00 32.18 380 ALA A C 1
ATOM 4763 O O . ALA E 2 380 ? 108.629 107.135 93.845 1.00 32.18 380 ALA A O 1
ATOM 4765 N N . PRO E 2 381 ? 110.528 107.903 92.951 1.00 35.07 381 PRO A N 1
ATOM 4766 C CA . PRO E 2 381 ? 110.879 106.582 92.431 1.00 35.07 381 PRO A CA 1
ATOM 4767 C C . PRO E 2 381 ? 111.526 105.734 93.504 1.00 35.07 381 PRO A C 1
ATOM 4768 O O . PRO E 2 381 ? 112.163 106.245 94.418 1.00 35.07 381 PRO A O 1
ATOM 4772 N N . LYS E 2 382 ? 111.352 104.419 93.402 1.00 33.99 382 LYS A N 1
ATOM 4773 C CA . LYS E 2 382 ? 112.024 103.512 94.319 1.00 33.99 382 LYS A CA 1
ATOM 4774 C C . LYS E 2 382 ? 112.642 102.344 93.569 1.00 33.99 382 LYS A C 1
ATOM 4775 O O . LYS E 2 382 ? 112.248 102.011 92.453 1.00 33.99 382 LYS A O 1
ATOM 4781 N N . MET E 2 383 ? 113.622 101.723 94.217 1.00 35.23 383 MET A N 1
ATOM 4782 C CA . MET E 2 383 ? 114.322 100.564 93.670 1.00 35.23 383 MET A CA 1
ATOM 4783 C C . MET E 2 383 ? 114.528 99.563 94.797 1.00 35.23 383 MET A C 1
ATOM 4784 O O . MET E 2 383 ? 115.420 99.738 95.627 1.00 35.23 383 MET A O 1
ATOM 4789 N N . VAL E 2 384 ? 113.723 98.509 94.817 1.00 29.68 384 VAL A N 1
ATOM 4790 C CA . VAL E 2 384 ? 113.800 97.518 95.877 1.00 29.68 384 VAL A CA 1
ATOM 4791 C C . VAL E 2 384 ? 114.419 96.243 95.322 1.00 29.68 384 VAL A C 1
ATOM 4792 O O . VAL E 2 384 ? 114.402 95.979 94.120 1.00 29.68 384 VAL A O 1
ATOM 4796 N N . ASP E 2 385 ? 114.990 95.451 96.220 1.00 32.09 385 ASP A N 1
ATOM 4797 C CA . ASP E 2 385 ? 115.720 94.253 95.845 1.00 32.09 385 ASP A CA 1
ATOM 4798 C C . ASP E 2 385 ? 114.782 93.058 95.832 1.00 32.09 385 ASP A C 1
ATOM 4799 O O . ASP E 2 385 ? 114.001 92.866 96.761 1.00 32.09 385 ASP A O 1
ATOM 4804 N N . PHE E 2 386 ? 114.888 92.241 94.785 1.00 29.85 386 PHE A N 1
ATOM 4805 C CA . PHE E 2 386 ? 113.975 91.114 94.634 1.00 29.85 386 PHE A CA 1
ATOM 4806 C C . PHE E 2 386 ? 114.303 89.987 95.607 1.00 29.85 386 PHE A C 1
ATOM 4807 O O . PHE E 2 386 ? 113.395 89.330 96.129 1.00 29.85 386 PHE A O 1
ATOM 4815 N N . ASP E 2 387 ? 115.589 89.753 95.866 1.00 29.14 387 ASP A N 1
ATOM 4816 C CA . ASP E 2 387 ? 115.998 88.671 96.757 1.00 29.14 387 ASP A CA 1
ATOM 4817 C C . ASP E 2 387 ? 115.629 88.958 98.207 1.00 29.14 387 ASP A C 1
ATOM 4818 O O . ASP E 2 387 ? 115.295 88.034 98.958 1.00 29.14 387 ASP A O 1
ATOM 4823 N N . MET E 2 388 ? 115.651 90.223 98.616 1.00 27.51 388 MET A N 1
ATOM 4824 C CA . MET E 2 388 ? 115.217 90.547 99.967 1.00 27.51 388 MET A CA 1
ATOM 4825 C C . MET E 2 388 ? 113.703 90.442 100.098 1.00 27.51 388 MET A C 1
ATOM 4826 O O . MET E 2 388 ? 113.199 90.079 101.169 1.00 27.51 388 MET A O 1
ATOM 4831 N N . ILE E 2 389 ? 112.969 90.711 99.014 1.00 29.21 389 ILE A N 1
ATOM 4832 C CA . ILE E 2 389 ? 111.536 90.439 99.000 1.00 29.21 389 ILE A CA 1
ATOM 4833 C C . ILE E 2 389 ? 111.286 88.944 99.121 1.00 29.21 389 ILE A C 1
ATOM 4834 O O . ILE E 2 389 ? 110.363 88.518 99.823 1.00 29.21 389 ILE A O 1
ATOM 4839 N N . LEU E 2 390 ? 112.156 88.122 98.527 1.00 29.57 390 LEU A N 1
ATOM 4840 C CA . LEU E 2 390 ? 112.004 86.676 98.664 1.00 29.57 390 LEU A CA 1
ATOM 4841 C C . LEU E 2 390 ? 112.297 86.200 100.081 1.00 29.57 390 LEU A C 1
ATOM 4842 O O . LEU E 2 390 ? 111.628 85.291 100.577 1.00 29.57 390 LEU A O 1
ATOM 4847 N N . GLN E 2 391 ? 113.266 86.813 100.759 1.00 27.94 391 GLN A N 1
ATOM 4848 C CA . GLN E 2 391 ? 113.555 86.430 102.144 1.00 27.94 391 GLN A CA 1
ATOM 4849 C C . GLN E 2 391 ? 112.425 86.828 103.098 1.00 27.94 391 GLN A C 1
ATOM 4850 O O . GLN E 2 391 ? 112.001 86.029 103.953 1.00 27.94 391 GLN A O 1
ATOM 4856 N N . VAL E 2 392 ? 111.916 88.060 102.963 1.00 28.06 392 VAL A N 1
ATOM 4857 C CA . VAL E 2 392 ? 110.798 88.503 103.797 1.00 28.06 392 VAL A CA 1
ATOM 4858 C C . VAL E 2 392 ? 109.541 87.695 103.482 1.00 28.06 392 VAL A C 1
ATOM 4859 O O . VAL E 2 392 ? 108.778 87.341 104.383 1.00 28.06 392 VAL A O 1
ATOM 4863 N N . LEU E 2 393 ? 109.345 87.334 102.213 1.00 33.10 393 LEU A N 1
ATOM 4864 C CA . LEU E 2 393 ? 108.208 86.515 101.811 1.00 33.10 393 LEU A CA 1
ATOM 4865 C C . LEU E 2 393 ? 108.319 85.095 102.332 1.00 33.10 393 LEU A C 1
ATOM 4866 O O . LEU E 2 393 ? 107.300 84.475 102.651 1.00 33.10 393 LEU A O 1
ATOM 4871 N N . SER E 2 394 ? 109.542 84.576 102.436 1.00 29.52 394 SER A N 1
ATOM 4872 C CA . SER E 2 394 ? 109.771 83.287 103.072 1.00 29.52 394 SER A CA 1
ATOM 4873 C C . SER E 2 394 ? 109.337 83.304 104.525 1.00 29.52 394 SER A C 1
ATOM 4874 O O . SER E 2 394 ? 108.641 82.391 104.980 1.00 29.52 394 SER A O 1
ATOM 4877 N N . PHE E 2 395 ? 109.714 84.348 105.271 1.00 29.54 395 PHE A N 1
ATOM 4878 C CA . PHE E 2 395 ? 109.308 84.340 106.679 1.00 29.54 395 PHE A CA 1
ATOM 4879 C C . PHE E 2 395 ? 107.830 84.655 106.836 1.00 29.54 395 PHE A C 1
ATOM 4880 O O . PHE E 2 395 ? 107.198 84.185 107.786 1.00 29.54 395 PHE A O 1
ATOM 4888 N N . PHE E 2 396 ? 107.270 85.419 105.901 1.00 33.10 396 PHE A N 1
ATOM 4889 C CA . PHE E 2 396 ? 105.842 85.710 105.869 1.00 33.10 396 PHE A CA 1
ATOM 4890 C C . PHE E 2 396 ? 105.026 84.437 105.693 1.00 33.10 396 PHE A C 1
ATOM 4891 O O . PHE E 2 396 ? 104.113 84.149 106.478 1.00 33.10 396 PHE A O 1
ATOM 4899 N N . LYS E 2 397 ? 105.362 83.650 104.674 1.00 33.10 397 LYS A N 1
ATOM 4900 C CA . LYS E 2 397 ? 104.655 82.405 104.415 1.00 33.10 397 LYS A CA 1
ATOM 4901 C C . LYS E 2 397 ? 104.932 81.350 105.479 1.00 33.10 397 LYS A C 1
ATOM 4902 O O . LYS E 2 397 ? 104.035 80.572 105.807 1.00 33.10 397 LYS A O 1
ATOM 4908 N N . GLY E 2 398 ? 106.131 81.328 106.064 1.00 25.51 398 GLY A N 1
ATOM 4909 C CA . GLY E 2 398 ? 106.383 80.399 107.153 1.00 25.51 398 GLY A CA 1
ATOM 4910 C C . GLY E 2 398 ? 105.620 80.746 108.416 1.00 25.51 398 GLY A C 1
ATOM 4911 O O . GLY E 2 398 ? 105.154 79.855 109.130 1.00 25.51 398 GLY A O 1
ATOM 4912 N N . THR E 2 399 ? 105.467 82.042 108.704 1.00 26.24 399 THR A N 1
ATOM 4913 C CA . THR E 2 399 ? 104.656 82.460 109.838 1.00 26.24 399 THR A CA 1
ATOM 4914 C C . THR E 2 399 ? 103.182 82.158 109.601 1.00 26.24 399 THR A C 1
ATOM 4915 O O . THR E 2 399 ? 102.474 81.776 110.539 1.00 26.24 399 THR A O 1
ATOM 4919 N N . ILE E 2 400 ? 102.718 82.279 108.354 1.00 26.68 400 ILE A N 1
ATOM 4920 C CA . ILE E 2 400 ? 101.355 81.877 108.013 1.00 26.68 400 ILE A CA 1
ATOM 4921 C C . ILE E 2 400 ? 101.152 80.381 108.226 1.00 26.68 400 ILE A C 1
ATOM 4922 O O . ILE E 2 400 ? 100.146 79.959 108.811 1.00 26.68 400 ILE A O 1
ATOM 4927 N N . ILE E 2 401 ? 102.109 79.560 107.779 1.00 28.44 401 ILE A N 1
ATOM 4928 C CA . ILE E 2 401 ? 101.991 78.110 107.923 1.00 28.44 401 ILE A CA 1
ATOM 4929 C C . ILE E 2 401 ? 102.012 77.703 109.391 1.00 28.44 401 ILE A C 1
ATOM 4930 O O . ILE E 2 401 ? 101.190 76.890 109.825 1.00 28.44 401 ILE A O 1
ATOM 4935 N N . ASN E 2 402 ? 102.902 78.297 110.190 1.00 28.94 402 ASN A N 1
ATOM 4936 C CA . ASN E 2 402 ? 102.965 77.941 111.605 1.00 28.94 402 ASN A CA 1
ATOM 4937 C C . ASN E 2 402 ? 101.745 78.435 112.374 1.00 28.94 402 ASN A C 1
ATOM 4938 O O . ASN E 2 402 ? 101.257 77.739 113.270 1.00 28.94 402 ASN A O 1
ATOM 4943 N N . GLY E 2 403 ? 101.218 79.612 112.030 1.00 27.68 403 GLY A N 1
ATOM 4944 C CA . GLY E 2 403 ? 100.016 80.094 112.692 1.00 27.68 403 GLY A CA 1
ATOM 4945 C C . GLY E 2 403 ? 98.779 79.292 112.341 1.00 27.68 403 GLY A C 1
ATOM 4946 O O . GLY E 2 403 ? 97.946 79.012 113.207 1.00 27.68 403 GLY A O 1
ATOM 4947 N N . TYR E 2 404 ? 98.640 78.912 111.068 1.00 31.98 404 TYR A N 1
ATOM 4948 C CA . TYR E 2 404 ? 97.537 78.050 110.662 1.00 31.98 404 TYR A CA 1
ATOM 4949 C C . TYR E 2 404 ? 97.672 76.668 111.274 1.00 31.98 404 TYR A C 1
ATOM 4950 O O . TYR E 2 404 ? 96.665 76.024 111.577 1.00 31.98 404 TYR A O 1
ATOM 4959 N N . ARG E 2 405 ? 98.904 76.197 111.440 1.00 34.20 405 ARG A N 1
ATOM 4960 C CA . ARG E 2 405 ? 99.150 74.907 112.060 1.00 34.20 405 ARG A CA 1
ATOM 4961 C C . ARG E 2 405 ? 98.791 74.933 113.537 1.00 34.20 405 ARG A C 1
ATOM 4962 O O . ARG E 2 405 ? 98.269 73.954 114.076 1.00 34.20 405 ARG A O 1
ATOM 4970 N N . LYS E 2 406 ? 99.055 76.055 114.203 1.00 35.19 406 LYS A N 1
ATOM 4971 C CA . LYS E 2 406 ? 98.722 76.186 115.617 1.00 35.19 406 LYS A CA 1
ATOM 4972 C C . LYS E 2 406 ? 97.221 76.342 115.823 1.00 35.19 406 LYS A C 1
ATOM 4973 O O . LYS E 2 406 ? 96.665 75.811 116.790 1.00 35.19 406 LYS A O 1
ATOM 4979 N N . LYS E 2 407 ? 96.546 77.064 114.926 1.00 40.81 407 LYS A N 1
ATOM 4980 C CA . LYS E 2 407 ? 95.114 77.293 115.091 1.00 40.81 407 LYS A CA 1
ATOM 4981 C C . LYS E 2 407 ? 94.303 76.045 114.760 1.00 40.81 407 LYS A C 1
ATOM 4982 O O . LYS E 2 407 ? 93.296 75.763 115.416 1.00 40.81 407 LYS A O 1
ATOM 4988 N N . ASN E 2 408 ? 94.727 75.281 113.754 1.00 39.21 408 ASN A N 1
ATOM 4989 C CA . ASN E 2 408 ? 93.946 74.174 113.216 1.00 39.21 408 ASN A CA 1
ATOM 4990 C C . ASN E 2 408 ? 94.534 72.812 113.566 1.00 39.21 408 ASN A C 1
ATOM 4991 O O . ASN E 2 408 ? 94.449 71.879 112.765 1.00 39.21 408 ASN A O 1
ATOM 4996 N N . ALA E 2 409 ? 95.154 72.712 114.747 1.00 39.59 409 ALA A N 1
ATOM 4997 C CA . ALA E 2 409 ? 95.549 71.449 115.386 1.00 39.59 409 ALA A CA 1
ATOM 4998 C C . ALA E 2 409 ? 96.556 70.652 114.560 1.00 39.59 409 ALA A C 1
ATOM 4999 O O . ALA E 2 409 ? 96.397 69.451 114.337 1.00 39.59 409 ALA A O 1
ATOM 5001 N N . GLY E 2 410 ? 97.606 71.326 114.110 1.00 40.32 410 GLY A N 1
ATOM 5002 C CA . GLY E 2 410 ? 98.731 70.635 113.520 1.00 40.32 410 GLY A CA 1
ATOM 5003 C C . GLY E 2 410 ? 98.651 70.353 112.040 1.00 40.32 410 GLY A C 1
ATOM 5004 O O . GLY E 2 410 ? 99.385 69.488 111.555 1.00 40.32 410 GLY A O 1
ATOM 5005 N N . VAL E 2 411 ? 97.800 71.055 111.300 1.00 36.18 411 VAL A N 1
ATOM 5006 C CA . VAL E 2 411 ? 97.603 70.819 109.873 1.00 36.18 411 VAL A CA 1
ATOM 5007 C C . VAL E 2 411 ? 98.111 72.036 109.116 1.00 36.18 411 VAL A C 1
ATOM 5008 O O . VAL E 2 411 ? 97.800 73.173 109.486 1.00 36.18 411 VAL A O 1
ATOM 5012 N N . TRP E 2 412 ? 98.899 71.804 108.064 1.00 34.58 412 TRP A N 1
ATOM 5013 C CA . TRP E 2 412 ? 99.343 72.892 107.209 1.00 34.58 412 TRP A CA 1
ATOM 5014 C C . TRP E 2 412 ? 98.179 73.468 106.404 1.00 34.58 412 TRP A C 1
ATOM 5015 O O . TRP E 2 412 ? 97.139 72.824 106.264 1.00 34.58 412 TRP A O 1
ATOM 5026 N N . PRO E 2 413 ? 98.331 74.680 105.855 1.00 34.95 413 PRO A N 1
ATOM 5027 C CA . PRO E 2 413 ? 97.355 75.162 104.873 1.00 34.95 413 PRO A CA 1
ATOM 5028 C C . PRO E 2 413 ? 97.336 74.304 103.618 1.00 34.95 413 PRO A C 1
ATOM 5029 O O . PRO E 2 413 ? 98.231 73.498 103.363 1.00 34.95 4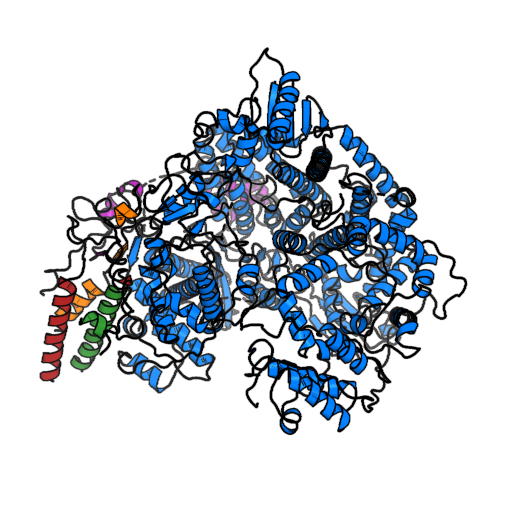13 PRO A O 1
ATOM 5033 N N . ARG E 2 414 ? 96.287 74.480 102.826 1.00 40.26 414 ARG A N 1
ATOM 5034 C CA . ARG E 2 414 ? 96.108 73.664 101.631 1.00 40.26 414 ARG A CA 1
ATOM 5035 C C . ARG E 2 414 ? 97.078 74.175 100.575 1.00 40.26 414 ARG A C 1
ATOM 5036 O O . ARG E 2 414 ? 96.794 75.106 99.827 1.00 40.26 414 ARG A O 1
ATOM 5044 N N . VAL E 2 415 ? 98.239 73.560 100.539 1.00 38.86 415 VAL A N 1
ATOM 5045 C CA . VAL E 2 415 ? 99.345 73.931 99.668 1.00 38.86 415 VAL A CA 1
ATOM 5046 C C . VAL E 2 415 ? 99.242 73.130 98.376 1.00 38.86 415 VAL A C 1
ATOM 5047 O O . VAL E 2 415 ? 98.882 71.950 98.401 1.00 38.86 415 VAL A O 1
ATOM 5051 N N . LYS E 2 416 ? 99.509 73.782 97.240 1.00 40.89 416 LYS A N 1
ATOM 5052 C CA . LYS E 2 416 ? 99.612 73.081 95.965 1.00 40.89 416 LYS A CA 1
ATOM 5053 C C . LYS E 2 416 ? 100.778 72.102 95.989 1.00 40.89 416 LYS A C 1
ATOM 5054 O O . LYS E 2 416 ? 101.892 72.460 96.373 1.00 40.89 416 LYS A O 1
ATOM 5060 N N . ALA E 2 417 ? 100.517 70.862 95.573 1.00 42.69 417 ALA A N 1
ATOM 5061 C CA . ALA E 2 417 ? 101.493 69.793 95.742 1.00 42.69 417 ALA A CA 1
ATOM 5062 C C . ALA E 2 417 ? 102.676 69.912 94.795 1.00 42.69 417 ALA A C 1
ATOM 5063 O O . ALA E 2 417 ? 103.741 69.364 95.086 1.00 42.69 417 ALA A O 1
ATOM 5065 N N . HIS E 2 418 ? 102.518 70.606 93.676 1.00 43.40 418 HIS A N 1
ATOM 5066 C CA . HIS E 2 418 ? 103.598 70.775 92.719 1.00 43.40 418 HIS A CA 1
ATOM 5067 C C . HIS E 2 418 ? 104.394 72.042 92.956 1.00 43.40 418 HIS A C 1
ATOM 5068 O O . HIS E 2 418 ? 105.168 72.447 92.087 1.00 43.40 418 HIS A O 1
ATOM 5075 N N . THR E 2 419 ? 104.200 72.694 94.102 1.00 37.43 419 THR A N 1
ATOM 5076 C CA . THR E 2 419 ? 104.917 73.915 94.448 1.00 37.43 419 THR A CA 1
ATOM 5077 C C . THR E 2 419 ? 105.742 73.739 95.711 1.00 37.43 419 THR A C 1
ATOM 5078 O O . THR E 2 419 ? 106.026 74.716 96.408 1.00 37.43 419 THR A O 1
ATOM 5082 N N . ILE E 2 420 ? 106.117 72.511 96.025 1.00 37.17 420 ILE A N 1
ATOM 5083 C CA . ILE E 2 420 ? 106.830 72.183 97.249 1.00 37.17 420 ILE A CA 1
ATOM 5084 C C . ILE E 2 420 ? 108.200 71.693 96.814 1.00 37.17 420 ILE A C 1
ATOM 5085 O O . ILE E 2 420 ? 108.376 70.522 96.462 1.00 37.17 420 ILE A O 1
ATOM 5090 N N . TYR E 2 421 ? 109.172 72.595 96.822 1.00 37.14 421 TYR A N 1
ATOM 5091 C CA . TYR E 2 421 ? 110.443 72.363 96.163 1.00 37.14 421 TYR A CA 1
ATOM 5092 C C . TYR E 2 421 ? 111.473 71.847 97.157 1.00 37.14 421 TYR A C 1
ATOM 5093 O O . TYR E 2 421 ? 111.405 72.133 98.353 1.00 37.14 421 TYR A O 1
ATOM 5102 N N . GLY E 2 422 ? 112.423 71.077 96.654 1.00 45.89 422 GLY A N 1
ATOM 5103 C CA . GLY E 2 422 ? 113.478 70.559 97.492 1.00 45.89 422 GLY A CA 1
ATOM 5104 C C . GLY E 2 422 ? 113.052 69.323 98.256 1.00 45.89 422 GLY A C 1
ATOM 5105 O O . GLY E 2 422 ? 111.974 68.764 98.052 1.00 45.89 422 GLY A O 1
ATOM 5106 N N . ASN E 2 423 ? 113.934 68.889 99.154 1.00 45.06 423 ASN A N 1
ATOM 5107 C CA . ASN E 2 423 ? 113.670 67.734 99.996 1.00 45.06 423 ASN A CA 1
ATOM 5108 C C . ASN E 2 423 ? 113.439 68.093 101.453 1.00 45.06 423 ASN A C 1
ATOM 5109 O O . ASN E 2 423 ? 113.111 67.204 102.243 1.00 45.06 423 ASN A O 1
ATOM 5114 N N . VAL E 2 424 ? 113.611 69.354 101.833 1.00 41.97 424 VAL A N 1
ATOM 5115 C CA . VAL E 2 424 ? 113.480 69.759 103.228 1.00 41.97 424 VAL A CA 1
ATOM 5116 C C . VAL E 2 424 ? 112.054 70.166 103.550 1.00 41.97 424 VAL A C 1
ATOM 5117 O O . VAL E 2 424 ? 111.480 69.727 104.549 1.00 41.97 424 VAL A O 1
ATOM 5121 N N . ILE E 2 425 ? 111.463 71.007 102.703 1.00 39.77 425 ILE A N 1
ATOM 5122 C CA . ILE E 2 425 ? 110.075 71.415 102.883 1.00 39.77 425 ILE A CA 1
ATOM 5123 C C . ILE E 2 425 ? 109.132 70.285 102.497 1.00 39.77 425 ILE A C 1
ATOM 5124 O O . ILE E 2 425 ? 108.073 70.110 103.111 1.00 39.77 425 ILE A O 1
ATOM 5129 N N . ALA E 2 426 ? 109.523 69.457 101.528 1.00 42.47 426 ALA A N 1
ATOM 5130 C CA . ALA E 2 426 ? 108.743 68.271 101.206 1.00 42.47 426 ALA A CA 1
ATOM 5131 C C . ALA E 2 426 ? 108.757 67.237 102.324 1.00 42.47 426 ALA A C 1
ATOM 5132 O O . ALA E 2 426 ? 107.857 66.396 102.380 1.00 42.47 426 ALA A O 1
ATOM 5134 N N . GLN E 2 427 ? 109.747 67.279 103.214 1.00 44.78 427 GLN A N 1
ATOM 5135 C CA . GLN E 2 427 ? 109.758 66.406 104.378 1.00 44.78 427 GLN A CA 1
ATOM 5136 C C . GLN E 2 427 ? 108.971 66.987 105.538 1.00 44.78 427 GLN A C 1
ATOM 5137 O O . GLN E 2 427 ? 108.317 66.241 106.273 1.00 44.78 427 GLN A O 1
ATOM 5143 N N . LEU E 2 428 ? 109.006 68.308 105.704 1.00 41.06 428 LEU A N 1
ATOM 5144 C CA . LEU E 2 428 ? 108.173 68.944 106.716 1.00 41.06 428 LEU A CA 1
ATOM 5145 C C . LEU E 2 428 ? 106.699 68.858 106.355 1.00 41.06 428 LEU A C 1
ATOM 5146 O O . LEU E 2 428 ? 105.851 68.842 107.251 1.00 41.06 428 LEU A O 1
ATOM 5151 N N . HIS E 2 429 ? 106.376 68.796 105.059 1.00 43.17 429 HIS A N 1
ATOM 5152 C CA . HIS E 2 429 ? 104.982 68.735 104.633 1.00 43.17 429 HIS A CA 1
ATOM 5153 C C . HIS E 2 429 ? 104.338 67.409 105.009 1.00 43.17 429 HIS A C 1
ATOM 5154 O O . HIS E 2 429 ? 103.154 67.370 105.356 1.00 43.17 429 HIS A O 1
ATOM 5161 N N . ALA E 2 430 ? 105.089 66.311 104.913 1.00 44.85 430 ALA A N 1
ATOM 5162 C CA . ALA E 2 430 ? 104.520 65.005 105.221 1.00 44.85 430 ALA A CA 1
ATOM 5163 C C . ALA E 2 430 ? 104.300 64.842 106.717 1.00 44.85 430 ALA A C 1
ATOM 5164 O O . ALA E 2 430 ? 103.316 64.232 107.144 1.00 44.85 430 ALA A O 1
ATOM 5166 N N . ASP E 2 431 ? 105.191 65.400 107.528 1.00 48.44 431 ASP A N 1
ATOM 5167 C CA . ASP E 2 431 ? 105.035 65.347 108.972 1.00 48.44 431 ASP A CA 1
ATOM 5168 C C . ASP E 2 431 ? 104.128 66.443 109.508 1.00 48.44 431 ASP A C 1
ATOM 5169 O O . ASP E 2 431 ? 103.722 66.356 110.673 1.00 48.44 431 ASP A O 1
ATOM 5174 N N . SER E 2 432 ? 103.801 67.441 108.678 1.00 42.69 432 SER A N 1
ATOM 5175 C CA . SER E 2 432 ? 103.096 68.664 109.078 1.00 42.69 432 SER A CA 1
ATOM 5176 C C . SER E 2 432 ? 103.792 69.336 110.256 1.00 42.69 432 SER A C 1
ATOM 5177 O O . SER E 2 432 ? 103.159 69.763 111.221 1.00 42.69 432 SER A O 1
ATOM 5180 N N . ALA E 2 433 ? 105.114 69.420 110.173 1.00 36.59 433 ALA A N 1
ATOM 5181 C CA . ALA E 2 433 ? 105.927 69.890 111.278 1.00 36.59 433 ALA A CA 1
ATOM 5182 C C . ALA E 2 433 ? 106.057 71.404 111.245 1.00 36.59 433 ALA A C 1
ATOM 5183 O O . ALA E 2 433 ? 106.024 72.029 110.185 1.00 36.59 433 ALA A O 1
ATOM 5185 N N . GLU E 2 434 ? 106.205 71.982 112.432 1.00 39.06 434 GLU A N 1
ATOM 5186 C CA . GLU E 2 434 ? 106.360 73.420 112.585 1.00 39.06 434 GLU A CA 1
ATOM 5187 C C . GLU E 2 434 ? 107.705 73.866 112.033 1.00 39.06 434 GLU A C 1
ATOM 5188 O O . GLU E 2 434 ? 108.751 73.341 112.419 1.00 39.06 434 GLU A O 1
ATOM 5194 N N . ILE E 2 435 ? 107.670 74.823 111.112 1.00 32.78 435 ILE A N 1
ATOM 5195 C CA . ILE E 2 435 ? 108.870 75.282 110.423 1.00 32.78 435 ILE A CA 1
ATOM 5196 C C . ILE E 2 435 ? 109.634 76.226 111.339 1.00 32.78 435 ILE A C 1
ATOM 5197 O O . ILE E 2 435 ? 109.070 77.191 111.864 1.00 32.78 435 ILE A O 1
ATOM 5202 N N . SER E 2 436 ? 110.919 75.952 111.534 1.00 34.18 436 SER A N 1
ATOM 5203 C CA . SER E 2 436 ? 111.749 76.816 112.353 1.00 34.18 436 SER A CA 1
ATOM 5204 C C . SER E 2 436 ? 112.265 77.990 111.532 1.00 34.18 436 SER A C 1
ATOM 5205 O O . SER E 2 436 ? 112.259 77.966 110.303 1.00 34.18 436 SER A O 1
ATOM 5208 N N . HIS E 2 437 ? 112.726 79.026 112.238 1.00 33.98 437 HIS A N 1
ATOM 5209 C CA . HIS E 2 437 ? 113.229 80.226 111.576 1.00 33.98 437 HIS A CA 1
ATOM 5210 C C . HIS E 2 437 ? 114.536 79.972 110.835 1.00 33.98 437 HIS A C 1
ATOM 5211 O O . HIS E 2 437 ? 114.818 80.638 109.831 1.00 33.98 437 HIS A O 1
ATOM 5218 N N . ASP E 2 438 ? 115.331 79.007 111.298 1.00 40.97 438 ASP A N 1
ATOM 5219 C CA . ASP E 2 438 ? 116.578 78.685 110.616 1.00 40.97 438 ASP A CA 1
ATOM 5220 C C . ASP E 2 438 ? 116.318 78.004 109.279 1.00 40.97 438 ASP A C 1
ATOM 5221 O O . ASP E 2 438 ? 117.054 78.224 108.311 1.00 40.97 438 ASP A O 1
ATOM 5226 N N . ILE E 2 439 ? 115.273 77.180 109.202 1.00 34.74 439 ILE A N 1
ATOM 5227 C CA . ILE E 2 439 ? 114.896 76.580 107.929 1.00 34.74 439 ILE A CA 1
ATOM 5228 C C . ILE E 2 439 ? 114.270 77.625 107.015 1.00 34.74 439 ILE A C 1
ATOM 5229 O O . ILE E 2 439 ? 114.422 77.557 105.791 1.00 34.74 439 ILE A O 1
ATOM 5234 N N . MET E 2 440 ? 113.600 78.631 107.584 1.00 28.98 440 MET A N 1
ATOM 5235 C CA . MET E 2 440 ? 113.083 79.733 106.778 1.00 28.98 440 MET A CA 1
ATOM 5236 C C . MET E 2 440 ? 114.200 80.564 106.170 1.00 28.98 440 MET A C 1
ATOM 5237 O O . MET E 2 440 ? 114.053 81.068 105.054 1.00 28.98 440 MET A O 1
ATOM 5242 N N . LEU E 2 441 ? 115.315 80.729 106.883 1.00 30.45 441 LEU A N 1
ATOM 5243 C CA . LEU E 2 441 ? 116.430 81.472 106.305 1.00 30.45 441 LEU A CA 1
ATOM 5244 C C . LEU E 2 441 ? 117.243 80.622 105.334 1.00 30.45 441 LEU A C 1
ATOM 5245 O O . LEU E 2 441 ? 117.677 81.122 104.291 1.00 30.45 441 LEU A O 1
ATOM 5250 N N . ARG E 2 442 ? 117.460 79.343 105.646 1.00 38.56 442 ARG A N 1
ATOM 5251 C CA . ARG E 2 442 ? 118.247 78.495 104.755 1.00 38.56 442 ARG A CA 1
ATOM 5252 C C . ARG E 2 442 ? 117.471 78.145 103.494 1.00 38.56 442 ARG A C 1
ATOM 5253 O O . ARG E 2 442 ? 117.992 78.266 102.380 1.00 38.56 442 ARG A O 1
ATOM 5261 N N . GLU E 2 443 ? 116.238 77.688 103.647 1.00 33.37 443 GLU A N 1
ATOM 5262 C CA . GLU E 2 443 ? 115.417 77.280 102.510 1.00 33.37 443 GLU A CA 1
ATOM 5263 C C . GLU E 2 443 ? 114.490 78.397 102.062 1.00 33.37 443 GLU A C 1
ATOM 5264 O O . GLU E 2 443 ? 113.297 78.170 101.918 1.00 33.37 443 GLU A O 1
ATOM 5270 N N . TYR E 2 444 ? 114.993 79.608 101.821 1.00 27.73 444 TYR A N 1
ATOM 5271 C CA . TYR E 2 444 ? 114.074 80.688 101.486 1.00 27.73 444 TYR A CA 1
ATOM 5272 C C . TYR E 2 444 ? 113.712 80.698 100.013 1.00 27.73 444 TYR A C 1
ATOM 5273 O O . TYR E 2 444 ? 112.668 81.242 99.653 1.00 27.73 444 TYR A O 1
ATOM 5282 N N . LYS E 2 445 ? 114.558 80.140 99.150 1.00 32.27 445 LYS A N 1
ATOM 5283 C CA . LYS E 2 445 ? 114.221 80.064 97.738 1.00 32.27 445 LYS A CA 1
ATOM 5284 C C . LYS E 2 445 ? 113.138 79.038 97.464 1.00 32.27 445 LYS A C 1
ATOM 5285 O O . LYS E 2 445 ? 112.481 79.111 96.422 1.00 32.27 445 LYS A O 1
ATOM 5291 N N . ASN E 2 446 ? 112.933 78.091 98.372 1.00 31.25 446 ASN A N 1
ATOM 5292 C CA . ASN E 2 446 ? 111.914 77.069 98.217 1.00 31.25 446 ASN A CA 1
ATOM 5293 C C . ASN E 2 446 ? 110.643 77.384 98.978 1.00 31.25 446 ASN A C 1
ATOM 5294 O O . ASN E 2 446 ? 109.576 76.893 98.609 1.00 31.25 446 ASN A O 1
ATOM 5299 N N . LEU E 2 447 ? 110.740 78.184 100.034 1.00 27.45 447 LEU A N 1
ATOM 5300 C CA . LEU E 2 447 ? 109.598 78.536 100.860 1.00 27.45 447 LEU A CA 1
ATOM 5301 C C . LEU E 2 447 ? 108.912 79.803 100.380 1.00 27.45 447 LEU A C 1
ATOM 5302 O O . LEU E 2 447 ? 107.710 79.968 100.601 1.00 27.45 447 LEU A O 1
ATOM 5307 N N . SER E 2 448 ? 109.638 80.704 99.724 1.00 27.34 448 SER A N 1
ATOM 5308 C CA . SER E 2 448 ? 108.991 81.868 99.136 1.00 27.34 448 SER A CA 1
ATOM 5309 C C . SER E 2 448 ? 108.183 81.495 97.904 1.00 27.34 448 SER A C 1
ATOM 5310 O O . SER E 2 448 ? 107.167 82.133 97.619 1.00 27.34 448 SER A O 1
ATOM 5313 N N . ALA E 2 449 ? 108.592 80.455 97.182 1.00 30.32 449 ALA A N 1
ATOM 5314 C CA . ALA E 2 449 ? 107.956 80.067 95.933 1.00 30.32 449 ALA A CA 1
ATOM 5315 C C . ALA E 2 449 ? 106.775 79.135 96.132 1.00 30.32 449 ALA A C 1
ATOM 5316 O O . ALA E 2 449 ? 106.343 78.493 95.172 1.00 30.32 449 ALA A O 1
ATOM 5318 N N . ILE E 2 450 ? 106.239 79.055 97.324 1.00 30.28 450 ILE A N 1
ATOM 5319 C CA . ILE E 2 450 ? 105.158 78.129 97.627 1.00 30.28 450 ILE A CA 1
ATOM 5320 C C . ILE E 2 450 ? 103.836 78.847 97.391 1.00 30.28 450 ILE A C 1
ATOM 5321 O O . ILE E 2 450 ? 103.726 80.070 97.530 1.00 30.28 450 ILE A O 1
ATOM 5326 N N . GLU E 2 451 ? 102.840 78.096 96.939 1.00 37.47 451 GLU A N 1
ATOM 5327 C CA . GLU E 2 451 ? 101.508 78.623 96.701 1.00 37.47 451 GLU A CA 1
ATOM 5328 C C . GLU E 2 451 ? 100.506 77.901 97.578 1.00 37.47 451 GLU A C 1
ATOM 5329 O O . GLU E 2 451 ? 100.686 76.730 97.914 1.00 37.47 451 GLU A O 1
ATOM 5335 N N . PHE E 2 452 ? 99.443 78.601 97.930 1.00 33.20 452 PHE A N 1
ATOM 5336 C CA . PHE E 2 452 ? 98.387 78.039 98.748 1.00 33.20 452 PHE A CA 1
ATOM 5337 C C . PHE E 2 452 ? 97.143 77.825 97.899 1.00 33.20 452 PHE A C 1
ATOM 5338 O O . PHE E 2 452 ? 97.110 78.114 96.703 1.00 33.20 452 PHE A O 1
ATOM 5346 N N . GLU E 2 453 ? 96.111 77.290 98.534 1.00 41.55 453 GLU A N 1
ATOM 5347 C CA . GLU E 2 453 ? 94.789 77.189 97.945 1.00 41.55 453 GLU A CA 1
ATOM 5348 C C . GLU E 2 453 ? 93.782 77.736 98.945 1.00 41.55 453 GLU A C 1
ATOM 5349 O O . GLU E 2 453 ? 94.131 78.091 100.073 1.00 41.55 453 GLU A O 1
ATOM 5355 N N . ALA E 2 454 ? 92.520 77.802 98.528 1.00 36.45 454 ALA A N 1
ATOM 5356 C CA . ALA E 2 454 ? 91.481 78.424 99.334 1.00 36.45 454 ALA A CA 1
ATOM 5357 C C . ALA E 2 454 ? 91.142 77.578 100.549 1.00 36.45 454 ALA A C 1
ATOM 5358 O O . ALA E 2 454 ? 90.321 76.662 100.466 1.00 36.45 454 ALA A O 1
ATOM 5360 N N . CYS E 2 455 ? 91.770 77.877 101.683 1.00 37.19 455 CYS A N 1
ATOM 5361 C CA . CYS E 2 455 ? 91.585 77.082 102.889 1.00 37.19 455 CYS A CA 1
ATOM 5362 C C . CYS E 2 455 ? 91.244 77.943 104.098 1.00 37.19 455 CYS A C 1
ATOM 5363 O O . CYS E 2 455 ? 91.481 77.526 105.232 1.00 37.19 455 CYS A O 1
ATOM 5366 N N . ILE E 2 456 ? 90.698 79.135 103.882 1.00 34.99 456 ILE A N 1
ATOM 5367 C CA . ILE E 2 456 ? 90.253 80.011 104.958 1.00 34.99 456 ILE A CA 1
ATOM 5368 C C . ILE E 2 456 ? 88.872 80.543 104.604 1.00 34.99 456 ILE A C 1
ATOM 5369 O O . ILE E 2 456 ? 88.688 81.155 103.547 1.00 34.99 456 ILE A O 1
ATOM 5374 N N . GLU E 2 457 ? 87.901 80.285 105.475 1.00 46.98 457 GLU A N 1
ATOM 5375 C CA . GLU E 2 457 ? 86.535 80.771 105.304 1.00 46.98 457 GLU A CA 1
ATOM 5376 C C . GLU E 2 457 ? 86.436 82.113 106.013 1.00 46.98 457 GLU A C 1
ATOM 5377 O O . GLU E 2 457 ? 86.301 82.175 107.235 1.00 46.98 457 GLU A O 1
ATOM 5383 N N . TYR E 2 458 ? 86.513 83.190 105.242 1.00 41.01 458 TYR A N 1
ATOM 5384 C CA . TYR E 2 458 ? 86.499 84.539 105.780 1.00 41.01 458 TYR A CA 1
ATOM 5385 C C . TYR E 2 458 ? 85.068 85.001 106.043 1.00 41.01 458 TYR A C 1
ATOM 5386 O O . TYR E 2 458 ? 84.098 84.259 105.872 1.00 41.01 458 TYR A O 1
ATOM 5395 N N . ASP E 2 459 ? 84.941 86.257 106.449 1.00 46.82 459 ASP A N 1
ATOM 5396 C CA . ASP E 2 459 ? 83.660 86.879 106.747 1.00 46.82 459 ASP A CA 1
ATOM 5397 C C . ASP E 2 459 ? 83.810 88.379 106.527 1.00 46.82 459 ASP A C 1
ATOM 5398 O O . ASP E 2 459 ? 84.600 89.023 107.227 1.00 46.82 459 ASP A O 1
ATOM 5403 N N . PRO E 2 460 ? 83.095 88.963 105.551 1.00 42.13 460 PRO A N 1
ATOM 5404 C CA . PRO E 2 460 ? 83.284 90.383 105.222 1.00 42.13 460 PRO A CA 1
ATOM 5405 C C . PRO E 2 460 ? 82.848 91.339 106.319 1.00 42.13 460 PRO A C 1
ATOM 5406 O O . PRO E 2 460 ? 83.613 92.216 106.730 1.00 42.13 460 PRO A O 1
ATOM 5410 N N . VAL E 2 461 ? 81.623 91.179 106.804 1.00 44.50 461 VAL A N 1
ATOM 5411 C CA . VAL E 2 461 ? 81.104 91.971 107.910 1.00 44.50 461 VAL A CA 1
ATOM 5412 C C . VAL E 2 461 ? 81.242 91.130 109.177 1.00 44.50 461 VAL A C 1
ATOM 5413 O O . VAL E 2 461 ? 80.520 90.157 109.402 1.00 44.50 461 VAL A O 1
ATOM 5417 N N . THR E 2 462 ? 82.226 91.471 109.996 1.00 47.31 462 THR A N 1
ATOM 5418 C CA . THR E 2 462 ? 82.461 90.763 111.243 1.00 47.31 462 THR A CA 1
ATOM 5419 C C . THR E 2 462 ? 82.354 91.682 112.444 1.00 47.31 462 THR A C 1
ATOM 5420 O O . THR E 2 462 ? 81.661 91.358 113.416 1.00 47.31 462 THR A O 1
ATOM 5424 N N . ASN E 2 463 ? 83.006 92.840 112.388 1.00 48.63 463 ASN A N 1
ATOM 5425 C CA . ASN E 2 463 ? 83.047 93.731 113.536 1.00 48.63 463 ASN A CA 1
ATOM 5426 C C . ASN E 2 463 ? 81.736 94.492 113.689 1.00 48.63 463 ASN A C 1
ATOM 5427 O O . ASN E 2 463 ? 81.194 94.577 114.798 1.00 48.63 463 ASN A O 1
ATOM 5432 N N . LEU E 2 464 ? 81.274 95.117 112.594 1.00 42.50 464 LEU A N 1
ATOM 5433 C CA . LEU E 2 464 ? 80.059 95.923 112.415 1.00 42.50 464 LEU A CA 1
ATOM 5434 C C . LEU E 2 464 ? 80.158 97.278 113.117 1.00 42.50 464 LEU A C 1
ATOM 5435 O O . LEU E 2 464 ? 79.387 98.187 112.816 1.00 42.50 464 LEU A O 1
ATOM 5440 N N . SER E 2 465 ? 81.153 97.477 113.970 1.00 40.55 465 SER A N 1
ATOM 5441 C CA . SER E 2 465 ? 81.380 98.787 114.545 1.00 40.55 465 SER A CA 1
ATOM 5442 C C . SER E 2 465 ? 82.194 99.677 113.631 1.00 40.55 465 SER A C 1
ATOM 5443 O O . SER E 2 465 ? 82.186 100.897 113.806 1.00 40.55 465 SER A O 1
ATOM 5446 N N . MET E 2 466 ? 82.897 99.090 112.666 1.00 41.59 466 MET A N 1
ATOM 5447 C CA . MET E 2 466 ? 83.695 99.872 111.741 1.00 41.59 466 MET A CA 1
ATOM 5448 C C . MET E 2 466 ? 82.875 100.415 110.590 1.00 41.59 466 MET A C 1
ATOM 5449 O O . MET E 2 466 ? 83.288 101.388 109.957 1.00 41.59 466 MET A O 1
ATOM 5454 N N . PHE E 2 467 ? 81.725 99.814 110.309 1.00 34.50 467 PHE A N 1
ATOM 5455 C CA . PHE E 2 467 ? 80.780 100.387 109.368 1.00 34.50 467 PHE A CA 1
ATOM 5456 C C . PHE E 2 467 ? 79.878 101.428 110.006 1.00 34.50 467 PHE A C 1
ATOM 5457 O O . PHE E 2 467 ? 79.162 102.125 109.285 1.00 34.50 467 PHE A O 1
ATOM 5465 N N . LEU E 2 468 ? 79.880 101.539 111.331 1.00 37.28 468 LEU A N 1
ATOM 5466 C CA . LEU E 2 468 ? 79.037 102.487 112.039 1.00 37.28 468 LEU A CA 1
ATOM 5467 C C . LEU E 2 468 ? 79.826 103.681 112.553 1.00 37.28 468 LEU A C 1
ATOM 5468 O O . LEU E 2 468 ? 79.343 104.401 113.429 1.00 37.28 468 LEU A O 1
ATOM 5473 N N . LYS E 2 469 ? 81.029 103.900 112.036 1.00 38.13 469 LYS A N 1
ATOM 5474 C CA . LYS E 2 469 ? 81.818 105.051 112.430 1.00 38.13 469 LYS A CA 1
ATOM 5475 C C . LYS E 2 469 ? 81.408 106.275 111.631 1.00 38.13 469 LYS A C 1
ATOM 5476 O O . LYS E 2 469 ? 81.012 106.184 110.470 1.00 38.13 469 LYS A O 1
ATOM 5482 N N . ASP E 2 470 ? 81.520 107.434 112.270 1.00 43.95 470 ASP A N 1
ATOM 5483 C CA . ASP E 2 470 ? 81.306 108.711 111.599 1.00 43.95 470 ASP A CA 1
ATOM 5484 C C . ASP E 2 470 ? 82.576 109.079 110.841 1.00 43.95 470 ASP A C 1
ATOM 5485 O O . ASP E 2 470 ? 83.426 109.846 111.301 1.00 43.95 470 ASP A O 1
ATOM 5490 N N . LYS E 2 471 ? 82.718 108.495 109.660 1.00 35.91 471 LYS A N 1
ATOM 5491 C CA . LYS E 2 471 ? 83.769 108.865 108.732 1.00 35.91 471 LYS A CA 1
ATOM 5492 C C . LYS E 2 471 ? 83.162 109.639 107.578 1.00 35.91 471 LYS A C 1
ATOM 5493 O O . LYS E 2 471 ? 82.076 109.307 107.103 1.00 35.91 471 LYS A O 1
ATOM 5499 N N . ALA E 2 472 ? 83.862 110.676 107.143 1.00 31.25 472 ALA A N 1
ATOM 5500 C CA . ALA E 2 472 ? 83.401 111.474 106.024 1.00 31.25 472 ALA A CA 1
ATOM 5501 C C . ALA E 2 472 ? 83.658 110.747 104.718 1.00 31.25 472 ALA A C 1
ATOM 5502 O O . ALA E 2 472 ? 84.645 110.024 104.576 1.00 31.25 472 ALA A O 1
ATOM 5504 N N . ILE E 2 473 ? 82.756 110.934 103.765 1.00 31.32 473 ILE A N 1
ATOM 5505 C CA . ILE E 2 473 ? 82.851 110.337 102.441 1.00 31.32 473 ILE A CA 1
ATOM 5506 C C . ILE E 2 473 ? 83.082 111.466 101.451 1.00 31.32 473 ILE A C 1
ATOM 5507 O O . ILE E 2 473 ? 82.374 112.477 101.486 1.00 31.32 473 ILE A O 1
ATOM 5512 N N . ALA E 2 474 ? 84.085 111.316 100.596 1.00 27.42 474 ALA A N 1
ATOM 5513 C CA . ALA E 2 474 ? 84.327 112.316 99.568 1.00 27.42 474 ALA A CA 1
ATOM 5514 C C . ALA E 2 474 ? 83.260 112.206 98.488 1.00 27.42 474 ALA A C 1
ATOM 5515 O O . ALA E 2 474 ? 83.079 111.137 97.902 1.00 27.42 474 ALA A O 1
ATOM 5517 N N . HIS E 2 475 ? 82.536 113.293 98.245 1.00 31.98 475 HIS A N 1
ATOM 5518 C CA . HIS E 2 475 ? 81.632 113.336 97.104 1.00 31.98 475 HIS A CA 1
ATOM 5519 C C . HIS E 2 475 ? 82.440 113.288 95.805 1.00 31.98 475 HIS A C 1
ATOM 5520 O O . HIS E 2 475 ? 83.557 113.813 95.767 1.00 31.98 475 HIS A O 1
ATOM 5527 N N . PRO E 2 476 ? 81.924 112.648 94.743 1.00 29.27 476 PRO A N 1
ATOM 5528 C CA . PRO E 2 476 ? 82.794 112.099 93.691 1.00 29.27 476 PRO A CA 1
ATOM 5529 C C . PRO E 2 476 ? 83.482 113.157 92.843 1.00 29.27 476 PRO A C 1
ATOM 5530 O O . PRO E 2 476 ? 83.217 114.353 92.942 1.00 29.27 476 PRO A O 1
ATOM 5534 N N . ARG E 2 477 ? 84.370 112.681 91.965 1.00 31.02 477 ARG A N 1
ATOM 5535 C CA . ARG E 2 477 ? 85.316 113.578 91.310 1.00 31.02 477 ARG A CA 1
ATOM 5536 C C . ARG E 2 477 ? 84.700 114.450 90.228 1.00 31.02 477 ARG A C 1
ATOM 5537 O O . ARG E 2 477 ? 85.425 115.249 89.632 1.00 31.02 477 ARG A O 1
ATOM 5545 N N . ASN E 2 478 ? 83.417 114.327 89.935 1.00 35.12 478 ASN A N 1
ATOM 5546 C CA . ASN E 2 478 ? 82.743 115.317 89.116 1.00 35.12 478 ASN A CA 1
ATOM 5547 C C . ASN E 2 478 ? 82.086 116.388 89.962 1.00 35.12 478 ASN A C 1
ATOM 5548 O O . ASN E 2 478 ? 81.423 117.277 89.422 1.00 35.12 478 ASN A O 1
ATOM 5553 N N . ASN E 2 479 ? 82.262 116.310 91.275 1.00 34.97 479 ASN A N 1
ATOM 5554 C CA . ASN E 2 479 ? 81.658 117.227 92.227 1.00 34.97 479 ASN A CA 1
ATOM 5555 C C . ASN E 2 479 ? 82.667 117.569 93.315 1.00 34.97 479 ASN A C 1
ATOM 5556 O O . ASN E 2 479 ? 82.277 117.972 94.410 1.00 34.97 479 ASN A O 1
ATOM 5561 N N . TRP E 2 480 ? 83.963 117.419 93.036 1.00 36.80 480 TRP A N 1
ATOM 5562 C CA . TRP E 2 480 ? 84.994 117.604 94.049 1.00 36.80 480 TRP A CA 1
ATOM 5563 C C . TRP E 2 480 ? 85.126 119.054 94.485 1.00 36.80 480 TRP A C 1
ATOM 5564 O O . TRP E 2 480 ? 85.596 119.312 95.596 1.00 36.80 480 TRP A O 1
ATOM 5575 N N . LEU E 2 481 ? 84.671 120.003 93.662 1.00 33.10 481 LEU A N 1
ATOM 5576 C CA . LEU E 2 481 ? 84.652 121.415 94.020 1.00 33.10 481 LEU A CA 1
ATOM 5577 C C . LEU E 2 481 ? 83.582 121.756 95.042 1.00 33.10 481 LEU A C 1
ATOM 5578 O O . LEU E 2 481 ? 83.502 122.910 95.464 1.00 33.10 481 LEU A O 1
ATOM 5583 N N . ALA E 2 482 ? 82.757 120.797 95.451 1.00 32.59 482 ALA A N 1
ATOM 5584 C CA . ALA E 2 482 ? 81.934 120.961 96.637 1.00 32.59 482 ALA A CA 1
ATOM 5585 C C . ALA E 2 482 ? 82.721 120.731 97.914 1.00 32.59 482 ALA A C 1
ATOM 5586 O O . ALA E 2 482 ? 82.156 120.865 99.002 1.00 32.59 482 ALA A O 1
ATOM 5588 N N . SER E 2 483 ? 84.004 120.382 97.805 1.00 33.10 483 SER A N 1
ATOM 5589 C CA . SER E 2 483 ? 84.858 120.227 98.970 1.00 33.10 483 SER A CA 1
ATOM 5590 C C . SER E 2 483 ? 85.188 121.560 99.613 1.00 33.10 483 SER A C 1
ATOM 5591 O O . SER E 2 483 ? 85.531 121.600 100.797 1.00 33.10 483 SER A O 1
ATOM 5594 N N . PHE E 2 484 ? 85.076 122.645 98.860 1.00 34.57 484 PHE A N 1
ATOM 5595 C CA . PHE E 2 484 ? 85.550 123.960 99.240 1.00 34.57 484 PHE A CA 1
ATOM 5596 C C . PHE E 2 484 ? 84.361 124.878 99.469 1.00 34.57 484 PHE A C 1
ATOM 5597 O O . PHE E 2 484 ? 83.246 124.601 99.026 1.00 34.57 484 PHE A O 1
ATOM 5605 N N . ARG E 2 485 ? 84.607 125.979 100.165 1.00 32.16 485 ARG A N 1
ATOM 5606 C CA . ARG E 2 485 ? 83.565 126.971 100.372 1.00 32.16 485 ARG A CA 1
ATOM 5607 C C . ARG E 2 485 ? 83.265 127.690 99.074 1.00 32.16 485 ARG A C 1
ATOM 5608 O O . ARG E 2 485 ? 84.173 128.201 98.420 1.00 32.16 485 ARG A O 1
ATOM 5616 N N . ARG E 2 486 ? 81.978 127.744 98.722 1.00 34.24 486 ARG A N 1
ATOM 5617 C CA . ARG E 2 486 ? 81.545 128.224 97.417 1.00 34.24 486 ARG A CA 1
ATOM 5618 C C . ARG E 2 486 ? 81.810 129.712 97.245 1.00 34.24 486 ARG A C 1
ATOM 5619 O O . ARG E 2 486 ? 81.919 130.185 96.114 1.00 34.24 486 ARG A O 1
ATOM 5627 N N . ASN E 2 487 ? 81.979 130.439 98.348 1.00 35.44 487 ASN A N 1
ATOM 5628 C CA . ASN E 2 487 ? 82.298 131.858 98.305 1.00 35.44 487 ASN A CA 1
ATOM 5629 C C . ASN E 2 487 ? 83.662 132.113 97.676 1.00 35.44 487 ASN A C 1
ATOM 5630 O O . ASN E 2 487 ? 83.893 133.183 97.105 1.00 35.44 487 ASN A O 1
ATOM 5635 N N . LEU E 2 488 ? 84.564 131.136 97.741 1.00 30.17 488 LEU A N 1
ATOM 5636 C CA . LEU E 2 488 ? 85.950 131.304 97.347 1.00 30.17 488 LEU A CA 1
ATOM 5637 C C . LEU E 2 488 ? 86.267 130.757 95.963 1.00 30.17 488 LEU A C 1
ATOM 5638 O O . LEU E 2 488 ? 87.369 130.995 95.467 1.00 30.17 488 LEU A O 1
ATOM 5643 N N . LEU E 2 489 ? 85.353 130.024 95.331 1.00 32.16 489 LEU A N 1
ATOM 5644 C CA . LEU E 2 489 ? 85.636 129.493 94.009 1.00 32.16 489 LEU A CA 1
ATOM 5645 C C . LEU E 2 489 ? 85.538 130.601 92.968 1.00 32.16 489 LEU A C 1
ATOM 5646 O O . LEU E 2 489 ? 84.957 131.659 93.203 1.00 32.16 489 LEU A O 1
ATOM 5651 N N . SER E 2 490 ? 86.121 130.348 91.801 1.00 38.98 490 SER A N 1
ATOM 5652 C CA . SER E 2 490 ? 86.003 131.290 90.701 1.00 38.98 490 SER A CA 1
ATOM 5653 C C . SER E 2 490 ? 84.638 131.145 90.034 1.00 38.98 490 SER A C 1
ATOM 5654 O O . SER E 2 490 ? 83.805 130.334 90.434 1.00 38.98 490 SER A O 1
ATOM 5657 N N . GLU E 2 491 ? 84.406 131.930 88.986 1.00 49.85 491 GLU A N 1
ATOM 5658 C CA . GLU E 2 491 ? 83.065 131.997 88.421 1.00 49.85 491 GLU A CA 1
ATOM 5659 C C . GLU E 2 491 ? 82.725 130.797 87.557 1.00 49.85 491 GLU A C 1
ATOM 5660 O O . GLU E 2 491 ? 81.548 130.451 87.431 1.00 49.85 491 GLU A O 1
ATOM 5666 N N . GLU E 2 492 ? 83.716 130.150 86.963 1.00 49.54 492 GLU A N 1
ATOM 5667 C CA . GLU E 2 492 ? 83.460 128.899 86.275 1.00 49.54 492 GLU A CA 1
ATOM 5668 C C . GLU E 2 492 ? 83.752 127.684 87.139 1.00 49.54 492 GLU A C 1
ATOM 5669 O O . GLU E 2 492 ? 83.418 126.567 86.736 1.00 49.54 492 GLU A O 1
ATOM 5675 N N . GLN E 2 493 ? 84.361 127.870 88.310 1.00 35.25 493 GLN A N 1
ATOM 5676 C CA . GLN E 2 493 ? 84.428 126.808 89.304 1.00 35.25 493 GLN A CA 1
ATOM 5677 C C . GLN E 2 493 ? 83.154 126.706 90.130 1.00 35.25 493 GLN A C 1
ATOM 5678 O O . GLN E 2 493 ? 82.885 125.638 90.683 1.00 35.25 493 GLN A O 1
ATOM 5684 N N . LYS E 2 494 ? 82.362 127.775 90.218 1.00 39.20 494 LYS A N 1
ATOM 5685 C CA . LYS E 2 494 ? 81.064 127.678 90.875 1.00 39.20 494 LYS A CA 1
ATOM 5686 C C . LYS E 2 494 ? 80.041 126.929 90.034 1.00 39.20 494 LYS A C 1
ATOM 5687 O O . LYS E 2 494 ? 79.082 126.390 90.591 1.00 39.20 494 LYS A O 1
ATOM 5693 N N . LYS E 2 495 ? 80.209 126.893 88.713 1.00 42.89 495 LYS A N 1
ATOM 5694 C CA . LYS E 2 495 ? 79.284 126.184 87.837 1.00 42.89 495 LYS A CA 1
ATOM 5695 C C . LYS E 2 495 ? 79.514 124.682 87.818 1.00 42.89 495 LYS A C 1
ATOM 5696 O O . LYS E 2 495 ? 78.680 123.953 87.276 1.00 42.89 495 LYS A O 1
ATOM 5702 N N . ASN E 2 496 ? 80.622 124.208 88.378 1.00 41.32 496 ASN A N 1
ATOM 5703 C CA . ASN E 2 496 ? 80.920 122.790 88.474 1.00 41.32 496 ASN A CA 1
ATOM 5704 C C . ASN E 2 496 ? 80.605 122.224 89.847 1.00 41.32 496 ASN A C 1
ATOM 5705 O O . ASN E 2 496 ? 81.033 121.112 90.162 1.00 41.32 496 ASN A O 1
ATOM 5710 N N . VAL E 2 497 ? 79.882 122.972 90.670 1.00 40.47 497 VAL A N 1
ATOM 5711 C CA . VAL E 2 497 ? 79.444 122.525 91.984 1.00 40.47 497 VAL A CA 1
ATOM 5712 C C . VAL E 2 497 ? 77.959 122.218 91.900 1.00 40.47 497 VAL A C 1
ATOM 5713 O O . VAL E 2 497 ? 77.176 123.040 91.413 1.00 40.47 497 VAL A O 1
ATOM 5717 N N . GLN E 2 498 ? 77.570 121.036 92.364 1.00 51.50 498 GLN A N 1
ATOM 5718 C CA . GLN E 2 498 ? 76.184 120.605 92.369 1.00 51.50 498 GLN A CA 1
ATOM 5719 C C . GLN E 2 498 ? 75.699 120.437 93.801 1.00 51.50 498 GLN A C 1
ATOM 5720 O O . GLN E 2 498 ? 76.469 120.505 94.761 1.00 51.50 498 GLN A O 1
ATOM 5726 N N . ASP E 2 499 ? 74.398 120.215 93.935 1.00 60.00 499 ASP A N 1
ATOM 5727 C CA . ASP E 2 499 ? 73.814 119.945 95.237 1.00 60.00 499 ASP A CA 1
ATOM 5728 C C . ASP E 2 499 ? 74.105 118.515 95.665 1.00 60.00 499 ASP A C 1
ATOM 5729 O O . ASP E 2 499 ? 74.204 117.603 94.842 1.00 60.00 499 ASP A O 1
ATOM 5734 N N . SER E 2 500 ? 74.246 118.328 96.973 1.00 60.70 500 SER A N 1
ATOM 5735 C CA . SER E 2 500 ? 74.547 117.029 97.563 1.00 60.70 500 SER A CA 1
ATOM 5736 C C . SER E 2 500 ? 73.331 116.580 98.359 1.00 60.70 500 SER A C 1
ATOM 5737 O O . SER E 2 500 ? 73.023 117.157 99.407 1.00 60.70 500 SER A O 1
ATOM 5740 N N . THR E 2 501 ? 72.635 115.560 97.857 1.00 60.67 501 THR A N 1
ATOM 5741 C CA . THR E 2 501 ? 71.491 115.031 98.590 1.00 60.67 501 THR A CA 1
ATOM 5742 C C . THR E 2 501 ? 71.935 114.192 99.779 1.00 60.67 501 THR A C 1
ATOM 5743 O O . THR E 2 501 ? 71.233 114.136 100.795 1.00 60.67 501 THR A O 1
ATOM 5747 N N . SER E 2 502 ? 73.095 113.551 99.671 1.00 51.54 502 SER A N 1
ATOM 5748 C CA . SER E 2 502 ? 73.641 112.722 100.730 1.00 51.54 502 SER A CA 1
ATOM 5749 C C . SER E 2 502 ? 74.126 113.584 101.893 1.00 51.54 502 SER A C 1
ATOM 5750 O O . SER E 2 502 ? 74.253 114.806 101.795 1.00 51.54 502 SER A O 1
ATOM 5753 N N . THR E 2 503 ? 74.398 112.926 103.016 1.00 43.18 503 THR A N 1
ATOM 5754 C CA . THR E 2 503 ? 75.056 113.580 104.135 1.00 43.18 503 THR A CA 1
ATOM 5755 C C . THR E 2 503 ? 76.564 113.398 104.113 1.00 43.18 503 THR A C 1
ATOM 5756 O O . THR E 2 503 ? 77.261 114.113 104.842 1.00 43.18 503 THR A O 1
ATOM 5760 N N . ASN E 2 504 ? 77.061 112.467 103.288 1.00 39.49 504 ASN A N 1
ATOM 5761 C CA . ASN E 2 504 ? 78.481 112.119 103.159 1.00 39.49 504 ASN A CA 1
ATOM 5762 C C . ASN E 2 504 ? 79.082 111.694 104.497 1.00 39.49 504 ASN A C 1
ATOM 5763 O O . ASN E 2 504 ? 80.151 112.149 104.900 1.00 39.49 504 ASN A O 1
ATOM 5768 N N . ARG E 2 505 ? 78.371 110.812 105.192 1.00 36.84 505 ARG A N 1
ATOM 5769 C CA . ARG E 2 505 ? 78.859 110.185 106.410 1.00 36.84 505 ARG A CA 1
ATOM 5770 C C . ARG E 2 505 ? 78.733 108.680 106.259 1.00 36.84 505 ARG A C 1
ATOM 5771 O O . ARG E 2 505 ? 77.756 108.198 105.683 1.00 36.84 505 ARG A O 1
ATOM 5779 N N . LEU E 2 506 ? 79.720 107.945 106.780 1.00 34.74 506 LEU A N 1
ATOM 5780 C CA . LEU E 2 506 ? 79.751 106.494 106.606 1.00 34.74 506 LEU A CA 1
ATOM 5781 C C . LEU E 2 506 ? 78.601 105.820 107.341 1.00 34.74 506 LEU A C 1
ATOM 5782 O O . LEU E 2 506 ? 78.009 104.863 106.832 1.00 34.74 506 LEU A O 1
ATOM 5787 N N . LEU E 2 507 ? 78.261 106.334 108.522 1.00 36.57 507 LEU A N 1
ATOM 5788 C CA . LEU E 2 507 ? 77.177 105.800 109.339 1.00 36.57 507 LEU A CA 1
ATOM 5789 C C . LEU E 2 507 ? 75.829 105.907 108.635 1.00 36.57 507 LEU A C 1
ATOM 5790 O O . LEU E 2 507 ? 75.143 104.903 108.413 1.00 36.57 507 LEU A O 1
ATOM 5795 N N . ILE E 2 508 ? 75.447 107.126 108.260 1.00 38.67 508 ILE A N 1
ATOM 5796 C CA . ILE E 2 508 ? 74.111 107.384 107.743 1.00 38.67 508 ILE A CA 1
ATOM 5797 C C . ILE E 2 508 ? 73.945 106.790 106.353 1.00 38.67 508 ILE A C 1
ATOM 5798 O O . ILE E 2 508 ? 72.887 106.250 106.014 1.00 38.67 508 ILE A O 1
ATOM 5803 N N . GLU E 2 509 ? 74.997 106.824 105.548 1.00 45.03 509 GLU A N 1
ATOM 5804 C CA . GLU E 2 509 ? 74.900 106.244 104.220 1.00 45.03 509 GLU A CA 1
ATOM 5805 C C . GLU E 2 509 ? 75.146 104.738 104.238 1.00 45.03 509 GLU A C 1
ATOM 5806 O O . GLU E 2 509 ? 74.926 104.076 103.222 1.00 45.03 509 GLU A O 1
ATOM 5812 N N . PHE E 2 510 ? 75.572 104.177 105.374 1.00 36.02 510 PHE A N 1
ATOM 5813 C CA . PHE E 2 510 ? 75.551 102.729 105.552 1.00 36.02 510 PHE A CA 1
ATOM 5814 C C . PHE E 2 510 ? 74.178 102.236 105.977 1.00 36.02 510 PHE A C 1
ATOM 5815 O O . PHE E 2 510 ? 73.746 101.162 105.550 1.00 36.02 510 PHE A O 1
ATOM 5823 N N . LEU E 2 511 ? 73.492 102.991 106.840 1.00 39.93 511 LEU A N 1
ATOM 5824 C CA . LEU E 2 511 ? 72.166 102.576 107.292 1.00 39.93 511 LEU A CA 1
ATOM 5825 C C . LEU E 2 511 ? 71.136 102.661 106.176 1.00 39.93 511 LEU A C 1
ATOM 5826 O O . LEU E 2 511 ? 70.263 101.797 106.067 1.00 39.93 511 LEU A O 1
ATOM 5831 N N . GLU E 2 512 ? 71.231 103.672 105.328 1.00 47.12 512 GLU A N 1
ATOM 5832 C CA . GLU E 2 512 ? 70.223 103.903 104.310 1.00 47.12 512 GLU A CA 1
ATOM 5833 C C . GLU E 2 512 ? 70.496 103.157 103.016 1.00 47.12 512 GLU A C 1
ATOM 5834 O O . GLU E 2 512 ? 69.714 103.285 102.069 1.00 47.12 512 GLU A O 1
ATOM 5840 N N . SER E 2 513 ? 71.571 102.377 102.945 1.00 45.06 513 SER A N 1
ATOM 5841 C CA . SER E 2 513 ? 71.958 101.732 101.694 1.00 45.06 513 SER A CA 1
ATOM 5842 C C . SER E 2 513 ? 71.342 100.343 101.633 1.00 45.06 513 SER A C 1
ATOM 5843 O O . SER E 2 513 ? 71.973 99.341 101.955 1.00 45.06 513 SER A O 1
ATOM 5846 N N . ASN E 2 514 ? 70.101 100.285 101.160 1.00 50.24 514 ASN A N 1
ATOM 5847 C CA . ASN E 2 514 ? 69.445 99.003 100.955 1.00 50.24 514 ASN A CA 1
ATOM 5848 C C . ASN E 2 514 ? 70.059 98.265 99.767 1.00 50.24 514 ASN A C 1
ATOM 5849 O O . ASN E 2 514 ? 70.807 98.835 98.965 1.00 50.24 514 ASN A O 1
ATOM 5854 N N . ASP E 2 515 ? 69.717 96.975 99.672 1.00 54.20 515 ASP A N 1
ATOM 5855 C CA . ASP E 2 515 ? 70.370 96.001 98.786 1.00 54.20 515 ASP A CA 1
ATOM 5856 C C . ASP E 2 515 ? 71.878 95.970 99.015 1.00 54.20 515 ASP A C 1
ATOM 5857 O O . ASP E 2 515 ? 72.671 95.945 98.074 1.00 54.20 515 ASP A O 1
ATOM 5862 N N . PHE E 2 516 ? 72.276 95.968 100.286 1.00 43.22 516 PHE A N 1
ATOM 5863 C CA . PHE E 2 516 ? 73.684 95.887 100.665 1.00 43.22 516 PHE A CA 1
ATOM 5864 C C . PHE E 2 516 ? 74.026 94.422 100.871 1.00 43.22 516 PHE A C 1
ATOM 5865 O O . PHE E 2 516 ? 73.675 93.831 101.893 1.00 43.22 516 PHE A O 1
ATOM 5873 N N . ASP E 2 517 ? 74.722 93.833 99.906 1.00 45.54 517 ASP A N 1
ATOM 5874 C CA . ASP E 2 517 ? 75.231 92.484 100.054 1.00 45.54 517 ASP A CA 1
ATOM 5875 C C . ASP E 2 517 ? 76.741 92.559 100.160 1.00 45.54 517 ASP A C 1
ATOM 5876 O O . ASP E 2 517 ? 77.372 93.121 99.256 1.00 45.54 517 ASP A O 1
ATOM 5881 N N . PRO E 2 518 ? 77.356 92.051 101.234 1.00 39.89 518 PRO A N 1
ATOM 5882 C CA . PRO E 2 518 ? 78.815 92.186 101.376 1.00 39.89 518 PRO A CA 1
ATOM 5883 C C . PRO E 2 518 ? 79.596 91.415 100.337 1.00 39.89 518 PRO A C 1
ATOM 5884 O O . PRO E 2 518 ? 80.645 91.879 99.880 1.00 39.89 518 PRO A O 1
ATOM 5888 N N . TYR E 2 519 ? 79.099 90.250 99.935 1.00 40.37 519 TYR A N 1
ATOM 5889 C CA . TYR E 2 519 ? 79.789 89.446 98.942 1.00 40.37 519 TYR A CA 1
ATOM 5890 C C . TYR E 2 519 ? 79.643 90.024 97.546 1.00 40.37 519 TYR A C 1
ATOM 5891 O O . TYR E 2 519 ? 80.427 89.673 96.662 1.00 40.37 519 TYR A O 1
ATOM 5900 N N . LYS E 2 520 ? 78.654 90.888 97.325 1.00 39.41 520 LYS A N 1
ATOM 5901 C CA . LYS E 2 520 ? 78.577 91.666 96.098 1.00 39.41 520 LYS A CA 1
ATOM 5902 C C . LYS E 2 520 ? 79.286 93.004 96.207 1.00 39.41 520 LYS A C 1
ATOM 5903 O O . LYS E 2 520 ? 79.633 93.589 95.177 1.00 39.41 520 LYS A O 1
ATOM 5909 N N . GLU E 2 521 ? 79.501 93.513 97.417 1.00 41.85 521 GLU A N 1
ATOM 5910 C CA . GLU E 2 521 ? 80.327 94.702 97.559 1.00 41.85 521 GLU A CA 1
ATOM 5911 C C . GLU E 2 521 ? 81.804 94.374 97.449 1.00 41.85 521 GLU A C 1
ATOM 5912 O O . GLU E 2 521 ? 82.591 95.241 97.066 1.00 41.85 521 GLU A O 1
ATOM 5918 N N . MET E 2 522 ? 82.204 93.142 97.761 1.00 38.27 522 MET A N 1
ATOM 5919 C CA . MET E 2 522 ? 83.588 92.758 97.523 1.00 38.27 522 MET A CA 1
ATOM 5920 C C . MET E 2 522 ? 83.895 92.517 96.057 1.00 38.27 522 MET A C 1
ATOM 5921 O O . MET E 2 522 ? 85.070 92.422 95.703 1.00 38.27 522 MET A O 1
ATOM 5926 N N . GLU E 2 523 ? 82.884 92.418 95.197 1.00 37.75 523 GLU A N 1
ATOM 5927 C CA . GLU E 2 523 ? 83.102 92.309 93.762 1.00 37.75 523 GLU A CA 1
ATOM 5928 C C . GLU E 2 523 ? 83.512 93.627 93.136 1.00 37.75 523 GLU A C 1
ATOM 5929 O O . GLU E 2 523 ? 83.839 93.655 91.949 1.00 37.75 523 GLU A O 1
ATOM 5935 N N . TYR E 2 524 ? 83.496 94.710 93.904 1.00 34.63 524 TYR A N 1
ATOM 5936 C CA . TYR E 2 524 ? 84.081 95.967 93.481 1.00 34.63 524 TYR A CA 1
ATOM 5937 C C . TYR E 2 524 ? 85.592 95.861 93.351 1.00 34.63 524 TYR A C 1
ATOM 5938 O O . TYR E 2 524 ? 86.186 96.609 92.574 1.00 34.63 524 TYR A O 1
ATOM 5947 N N . LEU E 2 525 ? 86.218 94.927 94.061 1.00 33.10 525 LEU A N 1
ATOM 5948 C CA . LEU E 2 525 ? 87.656 94.708 94.012 1.00 33.10 525 LEU A CA 1
ATOM 5949 C C . LEU E 2 525 ? 88.078 93.431 93.310 1.00 33.10 525 LEU A C 1
ATOM 5950 O O . LEU E 2 525 ? 89.069 93.457 92.584 1.00 33.10 525 LEU A O 1
ATOM 5955 N N . THR E 2 526 ? 87.374 92.313 93.505 1.00 33.10 526 THR A N 1
ATOM 5956 C CA . THR E 2 526 ? 87.788 91.056 92.886 1.00 33.10 526 THR A CA 1
ATOM 5957 C C . THR E 2 526 ? 87.597 91.103 91.378 1.00 33.10 526 THR A C 1
ATOM 5958 O O . THR E 2 526 ? 88.543 90.886 90.616 1.00 33.10 526 THR A O 1
ATOM 5962 N N . THR E 2 527 ? 86.383 91.380 90.926 1.00 35.83 527 THR A N 1
ATOM 5963 C CA . THR E 2 527 ? 86.227 91.980 89.615 1.00 35.83 527 THR A CA 1
ATOM 5964 C C . THR E 2 527 ? 86.803 93.378 89.709 1.00 35.83 527 THR A C 1
ATOM 5965 O O . THR E 2 527 ? 86.489 94.108 90.650 1.00 35.83 527 THR A O 1
ATOM 5969 N N . LEU E 2 528 ? 87.650 93.767 88.762 1.00 33.23 528 LEU A N 1
ATOM 5970 C CA . LEU E 2 528 ? 88.426 94.985 88.972 1.00 33.23 528 LEU A CA 1
ATOM 5971 C C . LEU E 2 528 ? 87.646 96.260 88.684 1.00 33.23 528 LEU A C 1
ATOM 5972 O O . LEU E 2 528 ? 88.176 97.161 88.036 1.00 33.23 528 LEU A O 1
ATOM 5977 N N . GLU E 2 529 ? 86.447 96.396 89.244 1.00 33.39 529 GLU A N 1
ATOM 5978 C CA . GLU E 2 529 ? 85.531 97.459 88.872 1.00 33.39 529 GLU A CA 1
ATOM 5979 C C . GLU E 2 529 ? 85.808 98.743 89.632 1.00 33.39 529 GLU A C 1
ATOM 5980 O O . GLU E 2 529 ? 85.296 99.796 89.251 1.00 33.39 529 GLU A O 1
ATOM 5986 N N . TYR E 2 530 ? 86.656 98.699 90.660 1.00 38.29 530 TYR A N 1
ATOM 5987 C CA . TYR E 2 530 ? 87.096 99.922 91.320 1.00 38.29 530 TYR A CA 1
ATOM 5988 C C . TYR E 2 530 ? 88.053 100.723 90.464 1.00 38.29 530 TYR A C 1
ATOM 5989 O O . TYR E 2 530 ? 88.371 101.864 90.806 1.00 38.29 530 TYR A O 1
ATOM 5998 N N . LEU E 2 531 ? 88.515 100.146 89.367 1.00 32.33 531 LEU A N 1
ATOM 5999 C CA . LEU E 2 531 ? 89.574 100.692 88.558 1.00 32.33 531 LEU A CA 1
ATOM 6000 C C . LEU E 2 531 ? 89.074 101.096 87.183 1.00 32.33 531 LEU A C 1
ATOM 6001 O O . LEU E 2 531 ? 89.761 101.844 86.486 1.00 32.33 531 LEU A O 1
ATOM 6006 N N . ARG E 2 532 ? 87.888 100.624 86.791 1.00 32.35 532 ARG A N 1
ATOM 6007 C CA . ARG E 2 532 ? 87.139 101.221 85.694 1.00 32.35 532 ARG A CA 1
ATOM 6008 C C . ARG E 2 532 ? 86.421 102.474 86.153 1.00 32.35 532 ARG A C 1
ATOM 6009 O O . ARG E 2 532 ? 86.126 103.346 85.334 1.00 32.35 532 ARG A O 1
ATOM 6017 N N . ASP E 2 533 ? 86.106 102.552 87.444 1.00 32.56 533 ASP A N 1
ATOM 6018 C CA . ASP E 2 533 ? 85.136 103.513 87.951 1.00 32.56 533 ASP A CA 1
ATOM 6019 C C . ASP E 2 533 ? 85.738 104.905 87.969 1.00 32.56 533 ASP A C 1
ATOM 6020 O O . ASP E 2 533 ? 86.730 105.153 88.655 1.00 32.56 533 ASP A O 1
ATOM 6025 N N . ASP E 2 534 ? 85.139 105.809 87.202 1.00 34.07 534 ASP A N 1
ATOM 6026 C CA . ASP E 2 534 ? 85.659 107.152 87.023 1.00 34.07 534 ASP A CA 1
ATOM 6027 C C . ASP E 2 534 ? 84.985 108.149 87.961 1.00 34.07 534 ASP A C 1
ATOM 6028 O O . ASP E 2 534 ? 84.981 109.352 87.697 1.00 34.07 534 ASP A O 1
ATOM 6033 N N . SER E 2 535 ? 84.389 107.665 89.043 1.00 28.20 535 SER A N 1
ATOM 6034 C CA . SER E 2 535 ? 83.845 108.524 90.078 1.00 28.20 535 SER A CA 1
ATOM 6035 C C . SER E 2 535 ? 84.637 108.440 91.367 1.00 28.20 535 SER A C 1
ATOM 6036 O O . SER E 2 535 ? 84.258 109.075 92.351 1.00 28.20 535 SER A O 1
ATOM 6039 N N . VAL E 2 536 ? 85.727 107.686 91.386 1.00 23.86 536 VAL A N 1
ATOM 6040 C CA . VAL E 2 536 ? 86.522 107.517 92.593 1.00 23.86 536 VAL A CA 1
ATOM 6041 C C . VAL E 2 536 ? 87.374 108.758 92.801 1.00 23.86 536 VAL A C 1
ATOM 6042 O O . VAL E 2 536 ? 88.135 109.161 91.916 1.00 23.86 536 VAL A O 1
ATOM 6046 N N . ALA E 2 537 ? 87.235 109.372 93.966 1.00 23.17 537 ALA A N 1
ATOM 6047 C CA . ALA E 2 537 ? 88.081 110.464 94.400 1.00 23.17 537 ALA A CA 1
ATOM 6048 C C . ALA E 2 537 ? 88.620 110.127 95.773 1.00 23.17 537 ALA A C 1
ATOM 6049 O O . ALA E 2 537 ? 87.923 109.528 96.590 1.00 23.17 537 ALA A O 1
ATOM 6051 N N . VAL E 2 538 ? 89.873 110.486 96.007 1.00 24.17 538 VAL A N 1
ATOM 6052 C CA . VAL E 2 538 ? 90.478 110.422 97.326 1.00 24.17 538 VAL A CA 1
ATOM 6053 C C . VAL E 2 538 ? 90.806 111.850 97.724 1.00 24.17 538 VAL A C 1
ATOM 6054 O O . VAL E 2 538 ? 91.308 112.624 96.907 1.00 24.17 538 VAL A O 1
ATOM 6058 N N . SER E 2 539 ? 90.485 112.212 98.956 1.00 24.84 539 SER A N 1
ATOM 6059 C CA . SER E 2 539 ? 90.781 113.531 99.486 1.00 24.84 539 SER A CA 1
ATOM 6060 C C . SER E 2 539 ? 91.705 113.366 100.681 1.00 24.84 539 SER A C 1
ATOM 6061 O O . SER E 2 539 ? 91.524 112.449 101.481 1.00 24.84 539 SER A O 1
ATOM 6064 N N . TYR E 2 540 ? 92.708 114.220 100.780 1.00 29.14 540 TYR A N 1
ATOM 6065 C CA . TYR E 2 540 ? 93.686 114.153 101.851 1.00 29.14 540 TYR A CA 1
ATOM 6066 C C . TYR E 2 540 ? 93.398 115.281 102.834 1.00 29.14 540 TYR A C 1
ATOM 6067 O O . TYR E 2 540 ? 92.795 116.293 102.480 1.00 29.14 540 TYR A O 1
ATOM 6076 N N . SER E 2 541 ? 93.789 115.090 104.086 1.00 31.86 541 SER A N 1
ATOM 6077 C CA . SER E 2 541 ? 93.385 116.005 105.140 1.00 31.86 541 SER A CA 1
ATOM 6078 C C . SER E 2 541 ? 94.582 116.721 105.749 1.00 31.86 541 SER A C 1
ATOM 6079 O O . SER E 2 541 ? 95.705 116.213 105.753 1.00 31.86 541 SER A O 1
ATOM 6082 N N . LEU E 2 542 ? 94.325 117.918 106.267 1.00 29.93 542 LEU A N 1
ATOM 6083 C CA . LEU E 2 542 ? 95.342 118.655 107.006 1.00 29.93 542 LEU A CA 1
ATOM 6084 C C . LEU E 2 542 ? 95.510 118.087 108.404 1.00 29.93 542 LEU A C 1
ATOM 6085 O O . LEU E 2 542 ? 94.538 117.942 109.149 1.00 29.93 542 LEU A O 1
ATOM 6090 N N . LYS E 2 543 ? 96.752 117.786 108.764 1.00 38.53 543 LYS A N 1
ATOM 6091 C CA . LYS E 2 543 ? 97.067 117.200 110.053 1.00 38.53 543 LYS A CA 1
ATOM 6092 C C . LYS E 2 543 ? 98.452 117.690 110.463 1.00 38.53 543 LYS A C 1
ATOM 6093 O O . LYS E 2 543 ? 99.046 118.537 109.789 1.00 38.53 543 LYS A O 1
ATOM 6099 N N . GLU E 2 544 ? 98.972 117.122 111.554 1.00 46.03 544 GLU A N 1
ATOM 6100 C CA . GLU E 2 544 ? 100.086 117.667 112.343 1.00 46.03 544 GLU A CA 1
ATOM 6101 C C . GLU E 2 544 ? 99.849 119.131 112.698 1.00 46.03 544 GLU A C 1
ATOM 6102 O O . GLU E 2 544 ? 100.033 119.540 113.842 1.00 46.03 544 GLU A O 1
ATOM 6108 N N . ILE E 2 553 ? 97.116 110.063 108.508 1.00 45.61 553 ILE A N 1
ATOM 6109 C CA . ILE E 2 553 ? 96.409 109.330 109.542 1.00 45.61 553 ILE A CA 1
ATOM 6110 C C . ILE E 2 553 ? 94.934 109.321 109.163 1.00 45.61 553 ILE A C 1
ATOM 6111 O O . ILE E 2 553 ? 94.133 108.592 109.748 1.00 45.61 553 ILE A O 1
ATOM 6116 N N . PHE E 2 554 ? 94.582 110.112 108.148 1.00 39.71 554 PHE A N 1
ATOM 6117 C CA . PHE E 2 554 ? 93.195 110.214 107.726 1.00 39.71 554 PHE A CA 1
ATOM 6118 C C . PHE E 2 554 ? 93.117 110.640 106.267 1.00 39.71 554 PHE A C 1
ATOM 6119 O O . PHE E 2 554 ? 93.862 111.514 105.821 1.00 39.71 554 PHE A O 1
ATOM 6127 N N . ALA E 2 555 ? 92.204 110.007 105.533 1.00 29.90 555 ALA A N 1
ATOM 6128 C CA . ALA E 2 555 ? 91.851 110.383 104.176 1.00 29.90 555 ALA A CA 1
ATOM 6129 C C . ALA E 2 555 ? 90.338 110.337 104.067 1.00 29.90 555 ALA A C 1
ATOM 6130 O O . ALA E 2 555 ? 89.636 110.072 105.042 1.00 29.90 555 ALA A O 1
ATOM 6132 N N . LYS E 2 556 ? 89.831 110.607 102.872 1.00 28.77 556 LYS A N 1
ATOM 6133 C CA . LYS E 2 556 ? 88.403 110.557 102.583 1.00 28.77 556 LYS A CA 1
ATOM 6134 C C . LYS E 2 556 ? 88.234 109.858 101.246 1.00 28.77 556 LYS A C 1
ATOM 6135 O O . LYS E 2 556 ? 88.652 110.381 100.215 1.00 28.77 556 LYS A O 1
ATOM 6141 N N . LEU E 2 557 ? 87.623 108.687 101.264 1.00 29.81 557 LEU A N 1
ATOM 6142 C CA . LEU E 2 557 ? 87.405 107.891 100.072 1.00 29.81 557 LEU A CA 1
ATOM 6143 C C . LEU E 2 557 ? 85.942 107.995 99.672 1.00 29.81 557 LEU A C 1
ATOM 6144 O O . LEU E 2 557 ? 85.115 108.520 100.413 1.00 29.81 557 LEU A O 1
ATOM 6149 N N . THR E 2 558 ? 85.610 107.454 98.504 1.00 27.25 558 THR A N 1
ATOM 6150 C CA . THR E 2 558 ? 84.217 107.389 98.092 1.00 27.25 558 THR A CA 1
ATOM 6151 C C . THR E 2 558 ? 83.500 106.271 98.847 1.00 27.25 558 THR A C 1
ATOM 6152 O O . THR E 2 558 ? 84.080 105.591 99.689 1.00 27.25 558 THR A O 1
ATOM 6156 N N . LYS E 2 559 ? 82.215 106.082 98.548 1.00 30.35 559 LYS A N 1
ATOM 6157 C CA . LYS E 2 559 ? 81.384 105.179 99.343 1.00 30.35 559 LYS A CA 1
ATOM 6158 C C . LYS E 2 559 ? 81.793 103.721 99.157 1.00 30.35 559 LYS A C 1
ATOM 6159 O O . LYS E 2 559 ? 82.067 103.013 100.137 1.00 30.35 559 LYS A O 1
ATOM 6165 N N . LYS E 2 560 ? 81.860 103.270 97.902 1.00 28.58 560 LYS A N 1
ATOM 6166 C CA . LYS E 2 560 ? 82.167 101.879 97.589 1.00 28.58 560 LYS A CA 1
ATOM 6167 C C . LYS E 2 560 ? 83.585 101.512 98.007 1.00 28.58 560 LYS A C 1
ATOM 6168 O O . LYS E 2 560 ? 83.822 100.430 98.562 1.00 28.58 560 LYS A O 1
ATOM 6174 N N . LEU E 2 561 ? 84.532 102.421 97.785 1.00 29.82 561 LEU A N 1
ATOM 6175 C CA . LEU E 2 561 ? 85.925 102.157 98.115 1.00 29.82 561 LEU A CA 1
ATOM 6176 C C . LEU E 2 561 ? 86.153 102.149 99.622 1.00 29.82 561 LEU A C 1
ATOM 6177 O O . LEU E 2 561 ? 86.964 101.358 100.116 1.00 29.82 561 LEU A O 1
ATOM 6182 N N . ARG E 2 562 ? 85.434 102.995 100.370 1.00 30.80 562 ARG A N 1
ATOM 6183 C CA . ARG E 2 562 ? 85.520 102.945 101.827 1.00 30.80 562 ARG A CA 1
ATOM 6184 C C . ARG E 2 562 ? 84.908 101.666 102.371 1.00 30.80 562 ARG A C 1
ATOM 6185 O O . ARG E 2 562 ? 85.441 101.082 103.323 1.00 30.80 562 ARG A O 1
ATOM 6193 N N . ASN E 2 563 ? 83.798 101.207 101.774 1.00 26.97 563 ASN A N 1
ATOM 6194 C CA . ASN E 2 563 ? 83.212 99.928 102.173 1.00 26.97 563 ASN A CA 1
ATOM 6195 C C . ASN E 2 563 ? 84.190 98.781 101.967 1.00 26.97 563 ASN A C 1
ATOM 6196 O O . ASN E 2 563 ? 84.367 97.939 102.858 1.00 26.97 563 ASN A O 1
ATOM 6201 N N . CYS E 2 564 ? 84.882 98.771 100.827 1.00 27.07 564 CYS A N 1
ATOM 6202 C CA . CYS E 2 564 ? 85.855 97.714 100.575 1.00 27.07 564 CYS A CA 1
ATOM 6203 C C . CYS E 2 564 ? 87.088 97.827 101.466 1.00 27.07 564 CYS A C 1
ATOM 6204 O O . CYS E 2 564 ? 87.660 96.802 101.842 1.00 27.07 564 CYS A O 1
ATOM 6207 N N . GLN E 2 565 ? 87.500 99.045 101.830 1.00 25.16 565 GLN A N 1
ATOM 6208 C CA . GLN E 2 565 ? 88.628 99.207 102.746 1.00 25.16 565 GLN A CA 1
ATOM 6209 C C . GLN E 2 565 ? 88.293 98.696 104.139 1.00 25.16 565 GLN A C 1
ATOM 6210 O O . GLN E 2 565 ? 89.117 98.021 104.771 1.00 25.16 565 GLN A O 1
ATOM 6216 N N . VAL E 2 566 ? 87.088 99.008 104.628 1.00 25.29 566 VAL A N 1
ATOM 6217 C CA . VAL E 2 566 ? 86.642 98.529 105.934 1.00 25.29 566 VAL A CA 1
ATOM 6218 C C . VAL E 2 566 ? 86.548 97.009 105.938 1.00 25.29 566 VAL A C 1
ATOM 6219 O O . VAL E 2 566 ? 86.989 96.348 106.890 1.00 25.29 566 VAL A O 1
ATOM 6223 N N . MET E 2 567 ? 86.047 96.428 104.842 1.00 27.44 567 MET A N 1
ATOM 6224 C CA . MET E 2 567 ? 85.979 94.973 104.723 1.00 27.44 567 MET A CA 1
ATOM 6225 C C . MET E 2 567 ? 87.358 94.332 104.694 1.00 27.44 567 MET A C 1
ATOM 6226 O O . MET E 2 567 ? 87.566 93.303 105.333 1.00 27.44 567 MET A O 1
ATOM 6231 N N . ALA E 2 568 ? 88.302 94.909 103.947 1.00 24.53 568 ALA A N 1
ATOM 6232 C CA . ALA E 2 568 ? 89.644 94.340 103.855 1.00 24.53 568 ALA A CA 1
ATOM 6233 C C . ALA E 2 568 ? 90.366 94.379 105.193 1.00 24.53 568 ALA A C 1
ATOM 6234 O O . ALA E 2 568 ? 91.013 93.398 105.584 1.00 24.53 568 ALA A O 1
ATOM 6236 N N . GLU E 2 569 ? 90.237 95.491 105.921 1.00 28.68 569 GLU A N 1
ATOM 6237 C CA . GLU E 2 569 ? 90.810 95.583 107.260 1.00 28.68 569 GLU A CA 1
ATOM 6238 C C . GLU E 2 569 ? 90.174 94.594 108.224 1.00 28.68 569 GLU A C 1
ATOM 6239 O O . GLU E 2 569 ? 90.877 93.964 109.024 1.00 28.68 569 GLU A O 1
ATOM 6245 N N . GLY E 2 570 ? 88.852 94.425 108.152 1.00 23.72 570 GLY A N 1
ATOM 6246 C CA . GLY E 2 570 ? 88.193 93.475 109.031 1.00 23.72 570 GLY A CA 1
ATOM 6247 C C . GLY E 2 570 ? 88.559 92.035 108.736 1.00 23.72 570 GLY A C 1
ATOM 6248 O O . GLY E 2 570 ? 88.767 91.244 109.657 1.00 23.72 570 GLY A O 1
ATOM 6249 N N . ILE E 2 571 ? 88.686 91.689 107.452 1.00 26.09 571 ILE A N 1
ATOM 6250 C CA . ILE E 2 571 ? 89.067 90.338 107.055 1.00 26.09 571 ILE A CA 1
ATOM 6251 C C . ILE E 2 571 ? 90.495 90.018 107.487 1.00 26.09 571 ILE A C 1
ATOM 6252 O O . ILE E 2 571 ? 90.757 88.934 108.025 1.00 26.09 571 ILE A O 1
ATOM 6257 N N . LEU E 2 572 ? 91.431 90.958 107.305 1.00 25.64 572 LEU A N 1
ATOM 6258 C CA . LEU E 2 572 ? 92.803 90.714 107.753 1.00 25.64 572 LEU A CA 1
ATOM 6259 C C . LEU E 2 572 ? 92.909 90.620 109.265 1.00 25.64 572 LEU A C 1
ATOM 6260 O O . LEU E 2 572 ? 93.567 89.713 109.777 1.00 25.64 572 LEU A O 1
ATOM 6265 N N . ALA E 2 573 ? 92.283 91.545 109.996 1.00 24.44 573 ALA A N 1
ATOM 6266 C CA . ALA E 2 573 ? 92.344 91.501 111.452 1.00 24.44 573 ALA A CA 1
ATOM 6267 C C . ALA E 2 573 ? 91.604 90.309 112.038 1.00 24.44 573 ALA A C 1
ATOM 6268 O O . ALA E 2 573 ? 91.902 89.910 113.166 1.00 24.44 573 ALA A O 1
ATOM 6270 N N . ASP E 2 574 ? 90.659 89.729 111.304 1.00 29.79 574 ASP A N 1
ATOM 6271 C CA . ASP E 2 574 ? 89.921 88.589 111.814 1.00 29.79 574 ASP A CA 1
ATOM 6272 C C . ASP E 2 574 ? 90.588 87.263 111.489 1.00 29.79 574 ASP A C 1
ATOM 6273 O O . ASP E 2 574 ? 90.546 86.344 112.310 1.00 29.79 574 ASP A O 1
ATOM 6278 N N . GLN E 2 575 ? 91.226 87.135 110.328 1.00 29.63 575 GLN A N 1
ATOM 6279 C CA . GLN E 2 575 ? 91.734 85.835 109.909 1.00 29.63 575 GLN A CA 1
ATOM 6280 C C . GLN E 2 575 ? 93.251 85.736 109.888 1.00 29.63 575 GLN A C 1
ATOM 6281 O O . GLN E 2 575 ? 93.798 84.742 110.366 1.00 29.63 575 GLN A O 1
ATOM 6287 N N . ILE E 2 576 ? 93.955 86.727 109.344 1.00 27.06 576 ILE A N 1
ATOM 6288 C CA . ILE E 2 576 ? 95.372 86.569 109.028 1.00 27.06 576 ILE A CA 1
ATOM 6289 C C . ILE E 2 576 ? 96.238 87.235 110.090 1.00 27.06 576 ILE A C 1
ATOM 6290 O O . ILE E 2 576 ? 97.324 86.745 110.406 1.00 27.06 576 ILE A O 1
ATOM 6295 N N . ALA E 2 577 ? 95.770 88.349 110.646 1.00 26.70 577 ALA A N 1
ATOM 6296 C CA . ALA E 2 577 ? 96.590 89.102 111.596 1.00 26.70 577 ALA A CA 1
ATOM 6297 C C . ALA E 2 577 ? 96.928 88.398 112.914 1.00 26.70 577 ALA A C 1
ATOM 6298 O O . ALA E 2 577 ? 98.036 88.643 113.418 1.00 26.70 577 ALA A O 1
ATOM 6300 N N . PRO E 2 578 ? 96.086 87.555 113.536 1.00 28.75 578 PRO A N 1
ATOM 6301 C CA . PRO E 2 578 ? 96.574 86.837 114.724 1.00 28.75 578 PRO A CA 1
ATOM 6302 C C . PRO E 2 578 ? 97.554 85.712 114.440 1.00 28.75 578 PRO A C 1
ATOM 6303 O O . PRO E 2 578 ? 98.062 85.121 115.397 1.00 28.75 578 PRO A O 1
ATOM 6307 N N . PHE E 2 579 ? 97.835 85.387 113.177 1.00 33.10 579 PHE A N 1
ATOM 6308 C CA . PHE E 2 579 ? 98.927 84.467 112.879 1.00 33.10 579 PHE A CA 1
ATOM 6309 C C . PHE E 2 579 ? 100.270 85.069 113.245 1.00 33.10 579 PHE A C 1
ATOM 6310 O O . PHE E 2 579 ? 101.221 84.332 113.525 1.00 33.10 579 PHE A O 1
ATOM 6318 N N . PHE E 2 580 ? 100.383 86.394 113.222 1.00 31.68 580 PHE A N 1
ATOM 6319 C CA . PHE E 2 580 ? 101.651 87.045 113.498 1.00 31.68 580 PHE A CA 1
ATOM 6320 C C . PHE E 2 580 ? 101.671 87.595 114.909 1.00 31.68 580 PHE A C 1
ATOM 6321 O O . PHE E 2 580 ? 102.604 88.317 115.269 1.00 31.68 580 PHE A O 1
ATOM 6329 N N . GLN E 2 581 ? 100.614 87.324 115.680 1.00 41.56 581 GLN A N 1
ATOM 6330 C CA . GLN E 2 581 ? 100.389 87.628 117.091 1.00 41.56 581 GLN A CA 1
ATOM 6331 C C . GLN E 2 581 ? 100.230 89.116 117.369 1.00 41.56 581 GLN A C 1
ATOM 6332 O O . GLN E 2 581 ? 99.992 89.490 118.521 1.00 41.56 581 GLN A O 1
ATOM 6338 N N . GLY E 2 582 ? 100.328 89.977 116.353 1.00 41.69 582 GLY A N 1
ATOM 6339 C CA . GLY E 2 582 ? 100.319 91.417 116.524 1.00 41.69 582 GLY A CA 1
ATOM 6340 C C . GLY E 2 582 ? 101.546 91.985 117.195 1.00 41.69 582 GLY A C 1
ATOM 6341 O O . GLY E 2 582 ? 101.573 93.180 117.503 1.00 41.69 582 GLY A O 1
ATOM 6342 N N . ASN E 2 583 ? 102.570 91.168 117.417 1.00 45.86 583 ASN A N 1
ATOM 6343 C CA . ASN E 2 583 ? 103.712 91.560 118.213 1.00 45.86 583 ASN A CA 1
ATOM 6344 C C . ASN E 2 583 ? 104.944 91.752 117.350 1.00 45.86 583 ASN A C 1
ATOM 6345 O O . ASN E 2 583 ? 105.030 91.213 116.253 1.00 45.86 583 ASN A O 1
ATOM 6350 N N . ASP E 2 588 ? 92.715 94.433 126.338 1.00 88.79 588 ASP A N 1
ATOM 6351 C CA . ASP E 2 588 ? 94.054 94.820 125.918 1.00 88.79 588 ASP A CA 1
ATOM 6352 C C . ASP E 2 588 ? 94.633 95.919 126.802 1.00 88.79 588 ASP A C 1
ATOM 6353 O O . ASP E 2 588 ? 95.489 96.685 126.366 1.00 88.79 588 ASP A O 1
ATOM 6358 N N . SER E 2 589 ? 94.161 95.999 128.044 1.00 86.95 589 SER A N 1
ATOM 6359 C CA . SER E 2 589 ? 94.677 96.961 129.011 1.00 86.95 589 SER A CA 1
ATOM 6360 C C . SER E 2 589 ? 95.479 96.278 130.111 1.00 86.95 589 SER A C 1
ATOM 6361 O O . SER E 2 589 ? 96.638 96.631 130.341 1.00 86.95 589 SER A O 1
ATOM 6364 N N . ILE E 2 590 ? 94.881 95.312 130.809 1.00 80.35 590 ILE A N 1
ATOM 6365 C CA . ILE E 2 590 ? 95.635 94.536 131.784 1.00 80.35 590 ILE A CA 1
ATOM 6366 C C . ILE E 2 590 ? 96.581 93.579 131.067 1.00 80.35 590 ILE A C 1
ATOM 6367 O O . ILE E 2 590 ? 97.712 93.353 131.515 1.00 80.35 590 ILE A O 1
ATOM 6372 N N . SER E 2 591 ? 96.173 93.059 129.910 1.00 79.43 591 SER A N 1
ATOM 6373 C CA . SER E 2 591 ? 97.027 92.170 129.135 1.00 79.43 591 SER A CA 1
ATOM 6374 C C . SER E 2 591 ? 98.107 92.906 128.353 1.00 79.43 591 SER A C 1
ATOM 6375 O O . SER E 2 591 ? 98.923 92.248 127.699 1.00 79.43 591 SER A O 1
ATOM 6378 N N . LEU E 2 592 ? 98.127 94.239 128.380 1.00 71.96 592 LEU A N 1
ATOM 6379 C CA . LEU E 2 592 ? 99.243 95.001 127.835 1.00 71.96 592 LEU A CA 1
ATOM 6380 C C . LEU E 2 592 ? 100.124 95.624 128.906 1.00 71.96 592 LEU A C 1
ATOM 6381 O O . LEU E 2 592 ? 101.170 96.182 128.573 1.00 71.96 592 LEU A O 1
ATOM 6386 N N . THR E 2 593 ? 99.720 95.570 130.171 1.00 71.92 593 THR A N 1
ATOM 6387 C CA . THR E 2 593 ? 100.638 95.791 131.275 1.00 71.92 593 THR A CA 1
ATOM 6388 C C . THR E 2 593 ? 101.052 94.481 131.933 1.00 71.92 593 THR A C 1
ATOM 6389 O O . THR E 2 593 ? 101.562 94.485 133.057 1.00 71.92 593 THR A O 1
ATOM 6393 N N . LYS E 2 594 ? 100.823 93.356 131.259 1.00 66.86 594 LYS A N 1
ATOM 6394 C CA . LYS E 2 594 ? 101.468 92.101 131.599 1.00 66.86 594 LYS A CA 1
ATOM 6395 C C . LYS E 2 594 ? 102.384 91.584 130.510 1.00 66.86 594 LYS A C 1
ATOM 6396 O O . LYS E 2 594 ? 103.248 90.759 130.807 1.00 66.86 594 LYS A O 1
ATOM 6402 N N . SER E 2 595 ? 102.212 92.021 129.266 1.00 60.44 595 SER A N 1
ATOM 6403 C CA . SER E 2 595 ? 103.139 91.660 128.205 1.00 60.44 595 SER A CA 1
ATOM 6404 C C . SER E 2 595 ? 104.219 92.705 128.002 1.00 60.44 595 SER A C 1
ATOM 6405 O O . SER E 2 595 ? 105.207 92.428 127.317 1.00 60.44 595 SER A O 1
ATOM 6408 N N . MET E 2 596 ? 104.055 93.893 128.579 1.00 51.66 596 MET A N 1
ATOM 6409 C CA . MET E 2 596 ? 105.054 94.948 128.527 1.00 51.66 596 MET A CA 1
ATOM 6410 C C . MET E 2 596 ? 105.762 95.174 129.842 1.00 51.66 596 MET A C 1
ATOM 6411 O O . MET E 2 596 ? 106.921 95.583 129.841 1.00 51.66 596 MET A O 1
ATOM 6416 N N . LEU E 2 597 ? 105.088 94.934 130.957 1.00 52.06 597 LEU A N 1
ATOM 6417 C CA . LEU E 2 597 ? 105.759 95.050 132.237 1.00 52.06 597 LEU A CA 1
ATOM 6418 C C . LEU E 2 597 ? 106.646 93.846 132.487 1.00 52.06 597 LEU A C 1
ATOM 6419 O O . LEU E 2 597 ? 107.629 93.952 133.220 1.00 52.06 597 LEU A O 1
ATOM 6424 N N . ALA E 2 598 ? 106.329 92.710 131.871 1.00 47.79 598 ALA A N 1
ATOM 6425 C CA . ALA E 2 598 ? 107.185 91.534 131.904 1.00 47.79 598 ALA A CA 1
ATOM 6426 C C . ALA E 2 598 ? 108.236 91.538 130.809 1.00 47.79 598 ALA A C 1
ATOM 6427 O O . ALA E 2 598 ? 109.138 90.698 130.838 1.00 47.79 598 ALA A O 1
ATOM 6429 N N . MET E 2 599 ? 108.134 92.448 129.844 1.00 43.08 599 MET A N 1
ATOM 6430 C CA . MET E 2 599 ? 109.133 92.577 128.792 1.00 43.08 599 MET A CA 1
ATOM 6431 C C . MET E 2 599 ? 110.324 93.408 129.247 1.00 43.08 599 MET A C 1
ATOM 6432 O O . MET E 2 599 ? 111.447 93.172 128.795 1.00 43.08 599 MET A O 1
ATOM 6437 N N . SER E 2 600 ? 110.113 94.364 130.143 1.00 45.19 600 SER A N 1
ATOM 6438 C CA . SER E 2 600 ? 111.218 95.081 130.755 1.00 45.19 600 SER A CA 1
ATOM 6439 C C . SER E 2 600 ? 111.714 94.417 132.029 1.00 45.19 600 SER A C 1
ATOM 6440 O O . SER E 2 600 ? 112.644 94.930 132.653 1.00 45.19 600 SER A O 1
ATOM 6443 N N . GLN E 2 601 ? 111.123 93.289 132.429 1.00 50.16 601 GLN A N 1
ATOM 6444 C CA . GLN E 2 601 ? 111.751 92.437 133.431 1.00 50.16 601 GLN A CA 1
ATOM 6445 C C . GLN E 2 601 ? 112.973 91.729 132.877 1.00 50.16 601 GLN A C 1
ATOM 6446 O O . GLN E 2 601 ? 113.803 91.243 133.647 1.00 50.16 601 GLN A O 1
ATOM 6452 N N . LEU E 2 602 ? 113.079 91.633 131.560 1.00 45.94 602 LEU A N 1
ATOM 6453 C CA . LEU E 2 602 ? 114.213 91.036 130.885 1.00 45.94 602 LEU A CA 1
ATOM 6454 C C . LEU E 2 602 ? 115.398 91.972 130.764 1.00 45.94 602 LEU A C 1
ATOM 6455 O O . LEU E 2 602 ? 116.401 91.586 130.166 1.00 45.94 602 LEU A O 1
ATOM 6460 N N . SER E 2 603 ? 115.318 93.192 131.285 1.00 48.01 603 SER A N 1
ATOM 6461 C CA . SER E 2 603 ? 116.431 94.114 131.158 1.00 48.01 603 SER A CA 1
ATOM 6462 C C . SER E 2 603 ? 117.559 93.704 132.097 1.00 48.01 603 SER A C 1
ATOM 6463 O O . SER E 2 603 ? 117.435 92.780 132.893 1.00 48.01 603 SER A O 1
ATOM 6466 N N . TYR E 2 604 ? 118.680 94.411 131.989 1.00 57.83 604 TYR A N 1
ATOM 6467 C CA . TYR E 2 604 ? 119.859 94.057 132.770 1.00 57.83 604 TYR A CA 1
ATOM 6468 C C . TYR E 2 604 ? 119.672 94.376 134.247 1.00 57.83 604 TYR A C 1
ATOM 6469 O O . TYR E 2 604 ? 119.927 93.529 135.108 1.00 57.83 604 TYR A O 1
ATOM 6478 N N . ASN E 2 605 ? 119.197 95.580 134.564 1.00 64.69 605 ASN A N 1
ATOM 6479 C CA . ASN E 2 605 ? 119.038 95.980 135.958 1.00 64.69 605 ASN A CA 1
ATOM 6480 C C . ASN E 2 605 ? 117.848 95.331 136.646 1.00 64.69 605 ASN A C 1
ATOM 6481 O O . ASN E 2 605 ? 117.686 95.516 137.853 1.00 64.69 605 ASN A O 1
ATOM 6486 N N . SER E 2 606 ? 117.003 94.598 135.926 1.00 60.28 606 SER A N 1
ATOM 6487 C CA . SER E 2 606 ? 115.891 93.932 136.589 1.00 60.28 606 SER A CA 1
ATOM 6488 C C . SER E 2 606 ? 116.337 92.650 137.275 1.00 60.28 606 SER A C 1
ATOM 6489 O O . SER E 2 606 ? 115.847 92.322 138.361 1.00 60.28 606 SER A O 1
ATOM 6492 N N . ASN E 2 607 ? 117.266 91.914 136.667 1.00 67.84 607 ASN A N 1
ATOM 6493 C CA . ASN E 2 607 ? 117.829 90.701 137.255 1.00 67.84 607 ASN A CA 1
ATOM 6494 C C . ASN E 2 607 ? 119.355 90.779 137.206 1.00 67.84 607 ASN A C 1
ATOM 6495 O O . ASN E 2 607 ? 120.002 90.292 136.279 1.00 67.84 607 ASN A O 1
ATOM 6500 N N . ARG E 2 608 ? 119.936 91.408 138.227 1.00 85.47 608 ARG A N 1
ATOM 6501 C CA . ARG E 2 608 ? 121.383 91.487 138.365 1.00 85.47 608 ARG A CA 1
ATOM 6502 C C . ARG E 2 608 ? 121.896 90.755 139.596 1.00 85.47 608 ARG A C 1
ATOM 6503 O O . ARG E 2 608 ? 123.042 90.303 139.602 1.00 85.47 608 ARG A O 1
ATOM 6511 N N . LYS E 2 609 ? 121.061 90.594 140.626 1.00 93.05 609 LYS A N 1
ATOM 6512 C CA . LYS E 2 609 ? 121.423 89.730 141.746 1.00 93.05 609 LYS A CA 1
ATOM 6513 C C . LYS E 2 609 ? 121.442 88.267 141.318 1.00 93.05 609 LYS A C 1
ATOM 6514 O O . LYS E 2 609 ? 122.199 87.468 141.880 1.00 93.05 609 LYS A O 1
ATOM 6520 N N . ARG E 2 610 ? 120.623 87.906 140.324 1.00 97.76 610 ARG A N 1
ATOM 6521 C CA . ARG E 2 610 ? 120.668 86.566 139.749 1.00 97.76 610 ARG A CA 1
ATOM 6522 C C . ARG E 2 610 ? 121.975 86.312 139.010 1.00 97.76 610 ARG A C 1
ATOM 6523 O O . ARG E 2 610 ? 122.486 85.187 139.023 1.00 97.76 610 ARG A O 1
ATOM 6531 N N . ILE E 2 611 ? 122.527 87.337 138.366 1.00 98.79 611 ILE A N 1
ATOM 6532 C CA . ILE E 2 611 ? 123.745 87.196 137.582 1.00 98.79 611 ILE A CA 1
ATOM 6533 C C . ILE E 2 611 ? 124.974 87.523 138.422 1.00 98.79 611 ILE A C 1
ATOM 6534 O O . ILE E 2 611 ? 124.992 87.295 139.632 1.00 98.79 611 ILE A O 1
ATOM 6539 N N . LYS E 2 629 ? 125.277 79.870 129.106 1.00 129.37 629 LYS A N 1
ATOM 6540 C CA . LYS E 2 629 ? 124.498 78.697 128.735 1.00 129.37 629 LYS A CA 1
ATOM 6541 C C . LYS E 2 629 ? 123.089 79.091 128.309 1.00 129.37 629 LYS A C 1
ATOM 6542 O O . LYS E 2 629 ? 122.920 79.874 127.378 1.00 129.37 629 LYS A O 1
ATOM 6548 N N . HIS E 2 630 ? 122.076 78.535 128.982 1.00 125.35 630 HIS A N 1
ATOM 6549 C CA . HIS E 2 630 ? 120.692 78.761 128.586 1.00 125.35 630 HIS A CA 1
ATOM 6550 C C . HIS E 2 630 ? 119.768 78.915 129.791 1.00 125.35 630 HIS A C 1
ATOM 6551 O O . HIS E 2 630 ? 118.597 78.523 129.728 1.00 125.35 630 HIS A O 1
ATOM 6558 N N . ARG E 2 631 ? 120.261 79.480 130.891 1.00 120.80 631 ARG A N 1
ATOM 6559 C CA . ARG E 2 631 ? 119.496 79.432 132.133 1.00 120.80 631 ARG A CA 1
ATOM 6560 C C . ARG E 2 631 ? 118.644 80.681 132.351 1.00 120.80 631 ARG A C 1
ATOM 6561 O O . ARG E 2 631 ? 117.421 80.583 132.487 1.00 120.80 631 ARG A O 1
ATOM 6569 N N . ARG E 2 632 ? 119.262 81.859 132.382 1.00 95.58 632 ARG A N 1
ATOM 6570 C CA . ARG E 2 632 ? 118.539 83.102 132.630 1.00 95.58 632 ARG A CA 1
ATOM 6571 C C . ARG E 2 632 ? 118.647 83.983 131.397 1.00 95.58 632 ARG A C 1
ATOM 6572 O O . ARG E 2 632 ? 119.754 84.268 130.938 1.00 95.58 632 ARG A O 1
ATOM 6580 N N . ARG E 2 633 ? 117.509 84.404 130.857 1.00 70.80 633 ARG A N 1
ATOM 6581 C CA . ARG E 2 633 ? 117.506 85.216 129.650 1.00 70.80 633 ARG A CA 1
ATOM 6582 C C . ARG E 2 633 ? 117.390 86.694 130.000 1.00 70.80 633 ARG A C 1
ATOM 6583 O O . ARG E 2 633 ? 116.649 87.081 130.908 1.00 70.80 633 ARG A O 1
ATOM 6591 N N . VAL E 2 634 ? 118.174 87.508 129.302 1.00 52.95 634 VAL A N 1
ATOM 6592 C CA . VAL E 2 634 ? 118.145 88.952 129.443 1.00 52.95 634 VAL A CA 1
ATOM 6593 C C . VAL E 2 634 ? 117.886 89.549 128.069 1.00 52.95 634 VAL A C 1
ATOM 6594 O O . VAL E 2 634 ? 117.936 88.861 127.051 1.00 52.95 634 VAL A O 1
ATOM 6598 N N . ALA E 2 635 ? 117.598 90.846 128.047 1.00 38.37 635 ALA A N 1
ATOM 6599 C CA . ALA E 2 635 ? 117.268 91.494 126.790 1.00 38.37 635 ALA A CA 1
ATOM 6600 C C . ALA E 2 635 ? 117.711 92.944 126.806 1.00 38.37 635 ALA A C 1
ATOM 6601 O O . ALA E 2 635 ? 117.726 93.595 127.852 1.00 38.37 635 ALA A O 1
ATOM 6603 N N . THR E 2 636 ? 118.074 93.440 125.628 1.00 36.47 636 THR A N 1
ATOM 6604 C CA . THR E 2 636 ? 118.292 94.864 125.421 1.00 36.47 636 THR A CA 1
ATOM 6605 C C . THR E 2 636 ? 117.412 95.350 124.278 1.00 36.47 636 THR A C 1
ATOM 6606 O O . THR E 2 636 ? 117.104 94.599 123.350 1.00 36.47 636 THR A O 1
ATOM 6610 N N . PHE E 2 637 ? 116.976 96.604 124.367 1.00 33.10 637 PHE A N 1
ATOM 6611 C CA . PHE E 2 637 ? 115.782 97.062 123.679 1.00 33.10 637 PHE A CA 1
ATOM 6612 C C . PHE E 2 637 ? 116.130 98.063 122.586 1.00 33.10 637 PHE A C 1
ATOM 6613 O O . PHE E 2 637 ? 117.087 98.828 122.701 1.00 33.10 637 PHE A O 1
ATOM 6621 N N . ILE E 2 638 ? 115.330 98.046 121.523 1.00 33.10 638 ILE A N 1
ATOM 6622 C CA . ILE E 2 638 ? 115.484 98.898 120.348 1.00 33.10 638 ILE A CA 1
ATOM 6623 C C . ILE E 2 638 ? 114.098 99.427 120.010 1.00 33.10 638 ILE A C 1
ATOM 6624 O O . ILE E 2 638 ? 113.248 98.666 119.544 1.00 33.10 638 ILE A O 1
ATOM 6629 N N . THR E 2 639 ? 113.849 100.709 120.261 1.00 33.04 639 THR A N 1
ATOM 6630 C CA . THR E 2 639 ? 112.614 101.343 119.816 1.00 33.04 639 THR A CA 1
ATOM 6631 C C . THR E 2 639 ? 112.934 102.104 118.547 1.00 33.04 639 THR A C 1
ATOM 6632 O O . THR E 2 639 ? 113.721 103.056 118.567 1.00 33.04 639 THR A O 1
ATOM 6636 N N . THR E 2 640 ? 112.317 101.696 117.456 1.00 36.25 640 THR A N 1
ATOM 6637 C CA . THR E 2 640 ? 112.603 102.269 116.163 1.00 36.25 640 THR A CA 1
ATOM 6638 C C . THR E 2 640 ? 111.348 102.882 115.570 1.00 36.25 640 THR A C 1
ATOM 6639 O O . THR E 2 640 ? 110.221 102.429 115.811 1.00 36.25 640 THR A O 1
ATOM 6643 N N . ASP E 2 641 ? 111.568 103.964 114.838 1.00 48.41 641 ASP A N 1
ATOM 6644 C CA . ASP E 2 641 ? 110.513 104.674 114.138 1.00 48.41 641 ASP A CA 1
ATOM 6645 C C . ASP E 2 641 ? 111.006 104.896 112.719 1.00 48.41 641 ASP A C 1
ATOM 6646 O O . ASP E 2 641 ? 112.083 105.465 112.517 1.00 48.41 641 ASP A O 1
ATOM 6651 N N . LEU E 2 642 ? 110.248 104.408 111.747 1.00 40.57 642 LEU A N 1
ATOM 6652 C CA . LEU E 2 642 ? 110.696 104.389 110.366 1.00 40.57 642 LEU A CA 1
ATOM 6653 C C . LEU E 2 642 ? 110.332 105.697 109.683 1.00 40.57 642 LEU A C 1
ATOM 6654 O O . LEU E 2 642 ? 109.240 106.230 109.887 1.00 40.57 642 LEU A O 1
ATOM 6659 N N . GLN E 2 643 ? 111.262 106.215 108.882 1.00 37.85 643 GLN A N 1
ATOM 6660 C CA . GLN E 2 643 ? 111.058 107.470 108.165 1.00 37.85 643 GLN A CA 1
ATOM 6661 C C . GLN E 2 643 ? 109.993 107.292 107.101 1.00 37.85 643 GLN A C 1
ATOM 6662 O O . GLN E 2 643 ? 110.202 106.538 106.144 1.00 37.85 643 GLN A O 1
ATOM 6668 N N . LYS E 2 644 ? 108.863 107.987 107.279 1.00 34.88 644 LYS A N 1
ATOM 6669 C CA . LYS E 2 644 ? 107.779 108.104 106.297 1.00 34.88 644 LYS A CA 1
ATOM 6670 C C . LYS E 2 644 ? 107.255 106.735 105.869 1.00 34.88 644 LYS A C 1
ATOM 6671 O O . LYS E 2 644 ? 107.344 106.343 104.709 1.00 34.88 644 LYS A O 1
ATOM 6677 N N . TYR E 2 645 ? 106.704 106.017 106.846 1.00 37.25 645 TYR A N 1
ATOM 6678 C CA . TYR E 2 645 ? 106.489 104.579 106.719 1.00 37.25 645 TYR A CA 1
ATOM 6679 C C . TYR E 2 645 ? 105.392 104.247 105.722 1.00 37.25 645 TYR A C 1
ATOM 6680 O O . TYR E 2 645 ? 105.597 103.446 104.808 1.00 37.25 645 TYR A O 1
ATOM 6689 N N . CYS E 2 646 ? 104.220 104.850 105.895 1.00 30.15 646 CYS A N 1
ATOM 6690 C CA . CYS E 2 646 ? 103.039 104.430 105.153 1.00 30.15 646 CYS A CA 1
ATOM 6691 C C . CYS E 2 646 ? 103.119 104.813 103.688 1.00 30.15 646 CYS A C 1
ATOM 6692 O O . CYS E 2 646 ? 102.563 104.116 102.838 1.00 30.15 646 CYS A O 1
ATOM 6695 N N . LEU E 2 647 ? 103.830 105.887 103.369 1.00 30.84 647 LEU A N 1
ATOM 6696 C CA . LEU E 2 647 ? 103.960 106.351 101.999 1.00 30.84 647 LEU A CA 1
ATOM 6697 C C . LEU E 2 647 ? 105.315 106.022 101.394 1.00 30.84 647 LEU A C 1
ATOM 6698 O O . LEU E 2 647 ? 105.823 106.773 100.561 1.00 30.84 647 LEU A O 1
ATOM 6703 N N . ASN E 2 648 ? 105.904 104.900 101.798 1.00 33.10 648 ASN A N 1
ATOM 6704 C CA . ASN E 2 648 ? 107.034 104.299 101.110 1.00 33.10 648 ASN A CA 1
ATOM 6705 C C . ASN E 2 648 ? 106.759 102.863 100.708 1.00 33.10 648 ASN A C 1
ATOM 6706 O O . ASN E 2 648 ? 107.615 102.236 100.075 1.00 33.10 648 ASN A O 1
ATOM 6711 N N . TRP E 2 649 ? 105.601 102.322 101.059 1.00 33.10 649 TRP A N 1
ATOM 6712 C CA . TRP E 2 649 ? 105.193 101.027 100.548 1.00 33.10 649 TRP A CA 1
ATOM 6713 C C . TRP E 2 649 ? 104.790 101.172 99.095 1.00 33.10 649 TRP A C 1
ATOM 6714 O O . TRP E 2 649 ? 104.004 102.052 98.751 1.00 33.10 649 TRP A O 1
ATOM 6725 N N . ARG E 2 650 ? 105.321 100.320 98.238 1.00 33.10 650 ARG A N 1
ATOM 6726 C CA . ARG E 2 650 ? 104.965 100.335 96.834 1.00 33.10 650 ARG A CA 1
ATOM 6727 C C . ARG E 2 650 ? 104.200 99.063 96.515 1.00 33.10 650 ARG A C 1
ATOM 6728 O O . ARG E 2 650 ? 104.144 98.138 97.319 1.00 33.10 650 ARG A O 1
ATOM 6736 N N . TYR E 2 651 ? 103.588 99.048 95.333 1.00 33.10 651 TYR A N 1
ATOM 6737 C CA . TYR E 2 651 ? 102.935 97.848 94.830 1.00 33.10 651 TYR A CA 1
ATOM 6738 C C . TYR E 2 651 ? 103.942 96.738 94.597 1.00 33.10 651 TYR A C 1
ATOM 6739 O O . TYR E 2 651 ? 103.643 95.561 94.822 1.00 33.10 651 TYR A O 1
ATOM 6748 N N . GLN E 2 652 ? 105.153 97.104 94.192 1.00 34.39 652 GLN A N 1
ATOM 6749 C CA . GLN E 2 652 ? 106.214 96.150 93.938 1.00 34.39 652 GLN A CA 1
ATOM 6750 C C . GLN E 2 652 ? 106.724 95.499 95.209 1.00 34.39 652 GLN A C 1
ATOM 6751 O O . GLN E 2 652 ? 107.278 94.401 95.145 1.00 34.39 652 GLN A O 1
ATOM 6757 N N . THR E 2 653 ? 106.564 96.138 96.361 1.00 31.82 653 THR A N 1
ATOM 6758 C CA . THR E 2 653 ? 106.964 95.470 97.589 1.00 31.82 653 THR A CA 1
ATOM 6759 C C . THR E 2 653 ? 105.829 94.641 98.168 1.00 31.82 653 THR A C 1
ATOM 6760 O O . THR E 2 653 ? 106.059 93.513 98.606 1.00 31.82 653 THR A O 1
ATOM 6764 N N . ILE E 2 654 ? 104.596 95.157 98.157 1.00 36.23 654 ILE A N 1
ATOM 6765 C CA . ILE E 2 654 ? 103.500 94.483 98.846 1.00 36.23 654 ILE A CA 1
ATOM 6766 C C . ILE E 2 654 ? 102.791 93.456 97.982 1.00 36.23 654 ILE A C 1
ATOM 6767 O O . ILE E 2 654 ? 101.884 92.777 98.489 1.00 36.23 654 ILE A O 1
ATOM 6772 N N . LYS E 2 655 ? 103.137 93.349 96.697 1.00 33.10 655 LYS A N 1
ATOM 6773 C CA . LYS E 2 655 ? 102.344 92.539 95.777 1.00 33.10 655 LYS A CA 1
ATOM 6774 C C . LYS E 2 655 ? 102.423 91.053 96.090 1.00 33.10 655 LYS A C 1
ATOM 6775 O O . LYS E 2 655 ? 101.401 90.368 96.053 1.00 33.10 655 LYS A O 1
ATOM 6781 N N . LEU E 2 656 ? 103.606 90.530 96.418 1.00 33.10 656 LEU A N 1
ATOM 6782 C CA . LEU E 2 656 ? 103.712 89.092 96.645 1.00 33.10 656 LEU A CA 1
ATOM 6783 C C . LEU E 2 656 ? 103.074 88.684 97.965 1.00 33.10 656 LEU A C 1
ATOM 6784 O O . LEU E 2 656 ? 102.542 87.578 98.089 1.00 33.10 656 LEU A O 1
ATOM 6789 N N . PHE E 2 657 ? 103.050 89.598 98.926 1.00 33.10 657 PHE A N 1
ATOM 6790 C CA . PHE E 2 657 ? 102.407 89.351 100.207 1.00 33.10 657 PHE A CA 1
ATOM 6791 C C . PHE E 2 657 ? 100.891 89.371 100.067 1.00 33.10 657 PHE A C 1
ATOM 6792 O O . PHE E 2 657 ? 100.188 88.488 100.592 1.00 33.10 657 PHE A O 1
ATOM 6800 N N . ALA E 2 658 ? 100.374 90.372 99.350 1.00 33.10 658 ALA A N 1
ATOM 6801 C CA . ALA E 2 658 ? 98.960 90.406 99.009 1.00 33.10 658 ALA A CA 1
ATOM 6802 C C . ALA E 2 658 ? 98.564 89.201 98.172 1.00 33.10 658 ALA A C 1
ATOM 6803 O O . ALA E 2 658 ? 97.484 88.647 98.361 1.00 33.10 658 ALA A O 1
ATOM 6805 N N . HIS E 2 659 ? 99.443 88.766 97.274 1.00 33.10 659 HIS A N 1
ATOM 6806 C CA . HIS E 2 659 ? 99.227 87.579 96.454 1.00 33.10 659 HIS A CA 1
ATOM 6807 C C . HIS E 2 659 ? 99.094 86.328 97.301 1.00 33.10 659 HIS A C 1
ATOM 6808 O O . HIS E 2 659 ? 98.245 85.472 97.030 1.00 33.10 659 HIS A O 1
ATOM 6815 N N . ALA E 2 660 ? 99.934 86.211 98.329 1.00 36.97 660 ALA A N 1
ATOM 6816 C CA . ALA E 2 660 ? 99.852 85.080 99.246 1.00 36.97 660 ALA A CA 1
ATOM 6817 C C . ALA E 2 660 ? 98.532 85.069 99.999 1.00 36.97 660 ALA A C 1
ATOM 6818 O O . ALA E 2 660 ? 97.881 84.022 100.103 1.00 36.97 660 ALA A O 1
ATOM 6820 N N . ILE E 2 661 ? 98.092 86.231 100.490 1.00 33.10 661 ILE A N 1
ATOM 6821 C CA . ILE E 2 661 ? 96.827 86.252 101.228 1.00 33.10 661 ILE A CA 1
ATOM 6822 C C . ILE E 2 661 ? 95.628 86.065 100.293 1.00 33.10 661 ILE A C 1
ATOM 6823 O O . ILE E 2 661 ? 94.634 85.432 100.673 1.00 33.10 661 ILE A O 1
ATOM 6828 N N . ASN E 2 662 ? 95.720 86.530 99.045 1.00 33.10 662 ASN A N 1
ATOM 6829 C CA . ASN E 2 662 ? 94.651 86.287 98.081 1.00 33.10 662 ASN A CA 1
ATOM 6830 C C . ASN E 2 662 ? 94.538 84.815 97.731 1.00 33.10 662 ASN A C 1
ATOM 6831 O O . ASN E 2 662 ? 93.427 84.303 97.571 1.00 33.10 662 ASN A O 1
ATOM 6836 N N . GLN E 2 663 ? 95.670 84.128 97.574 1.00 34.32 663 GLN A N 1
ATOM 6837 C CA . GLN E 2 663 ? 95.626 82.685 97.366 1.00 34.32 663 GLN A CA 1
ATOM 6838 C C . GLN E 2 663 ? 95.080 81.962 98.573 1.00 34.32 663 GLN A C 1
ATOM 6839 O O . GLN E 2 663 ? 94.406 80.941 98.431 1.00 34.32 663 GLN A O 1
ATOM 6845 N N . LEU E 2 664 ? 95.360 82.471 99.758 1.00 31.00 664 LEU A N 1
ATOM 6846 C CA . LEU E 2 664 ? 94.938 81.786 100.961 1.00 31.00 664 LEU A CA 1
ATOM 6847 C C . LEU E 2 664 ? 93.454 81.980 101.231 1.00 31.00 664 LEU A C 1
ATOM 6848 O O . LEU E 2 664 ? 92.834 81.138 101.884 1.00 31.00 664 LEU A O 1
ATOM 6853 N N . MET E 2 665 ? 92.872 83.070 100.741 1.00 30.74 665 MET A N 1
ATOM 6854 C CA . MET E 2 665 ? 91.438 83.305 100.864 1.00 30.74 665 MET A CA 1
ATOM 6855 C C . MET E 2 665 ? 90.632 82.692 99.732 1.00 30.74 665 MET A C 1
ATOM 6856 O O . MET E 2 665 ? 89.470 82.332 99.933 1.00 30.74 665 MET A O 1
ATOM 6861 N N . GLY E 2 666 ? 91.215 82.574 98.548 1.00 27.46 666 GLY A N 1
ATOM 6862 C CA . GLY E 2 666 ? 90.472 82.224 97.365 1.00 27.46 666 GLY A CA 1
ATOM 6863 C C . GLY E 2 666 ? 90.036 83.400 96.525 1.00 27.46 666 GLY A C 1
ATOM 6864 O O . GLY E 2 666 ? 89.209 83.221 95.628 1.00 27.46 666 GLY A O 1
ATOM 6865 N N . LEU E 2 667 ? 90.574 84.594 96.777 1.00 28.53 667 LEU A N 1
ATOM 6866 C CA . LEU E 2 667 ? 90.229 85.858 96.134 1.00 28.53 667 LEU A CA 1
ATOM 6867 C C . LEU E 2 667 ? 91.141 86.102 94.944 1.00 28.53 667 LEU A C 1
ATOM 6868 O O . LEU E 2 667 ? 92.357 85.953 95.070 1.00 28.53 667 LEU A O 1
ATOM 6873 N N . PRO E 2 668 ? 90.598 86.438 93.771 1.00 28.79 668 PRO A N 1
ATOM 6874 C CA . PRO E 2 668 ? 91.478 86.704 92.625 1.00 28.79 668 PRO A CA 1
ATOM 6875 C C . PRO E 2 668 ? 92.279 87.976 92.780 1.00 28.79 668 PRO A C 1
ATOM 6876 O O . PRO E 2 668 ? 93.451 88.021 92.390 1.00 28.79 668 PRO A O 1
ATOM 6880 N N . HIS E 2 669 ? 91.673 89.024 93.333 1.00 35.15 669 HIS A N 1
ATOM 6881 C CA . HIS E 2 669 ? 92.334 90.315 93.414 1.00 35.15 669 HIS A CA 1
ATOM 6882 C C . HIS E 2 669 ? 91.693 91.083 94.564 1.00 35.15 669 HIS A C 1
ATOM 6883 O O . HIS E 2 669 ? 90.655 91.711 94.367 1.00 35.15 669 HIS A O 1
ATOM 6890 N N . PHE E 2 670 ? 92.294 91.034 95.747 1.00 33.10 670 PHE A N 1
ATOM 6891 C CA . PHE E 2 670 ? 91.660 91.818 96.793 1.00 33.10 670 PHE A CA 1
ATOM 6892 C C . PHE E 2 670 ? 92.599 92.783 97.510 1.00 33.10 670 PHE A C 1
ATOM 6893 O O . PHE E 2 670 ? 92.272 93.959 97.653 1.00 33.10 670 PHE A O 1
ATOM 6901 N N . PHE E 2 671 ? 93.766 92.328 97.953 1.00 33.10 671 PHE A N 1
ATOM 6902 C CA . PHE E 2 671 ? 94.490 93.026 99.008 1.00 33.10 671 PHE A CA 1
ATOM 6903 C C . PHE E 2 671 ? 95.605 93.941 98.515 1.00 33.10 671 PHE A C 1
ATOM 6904 O O . PHE E 2 671 ? 96.382 94.434 99.335 1.00 33.10 671 PHE A O 1
ATOM 6912 N N . GLU E 2 672 ? 95.687 94.211 97.215 1.00 40.81 672 GLU A N 1
ATOM 6913 C CA . GLU E 2 672 ? 96.691 95.122 96.675 1.00 40.81 672 GLU A CA 1
ATOM 6914 C C . GLU E 2 672 ? 96.050 96.335 96.012 1.00 40.81 672 GLU A C 1
ATOM 6915 O O . GLU E 2 672 ? 96.641 96.958 95.134 1.00 40.81 672 GLU A O 1
ATOM 6921 N N . TRP E 2 673 ? 94.864 96.713 96.477 1.00 33.10 673 TRP A N 1
ATOM 6922 C CA . TRP E 2 673 ? 94.005 97.643 95.755 1.00 33.10 673 TRP A CA 1
ATOM 6923 C C . TRP E 2 673 ? 94.472 99.091 95.842 1.00 33.10 673 TRP A C 1
ATOM 6924 O O . TRP E 2 673 ? 94.232 99.862 94.907 1.00 33.10 673 TRP A O 1
ATOM 6935 N N . ILE E 2 674 ? 95.128 99.476 96.940 1.00 42.35 674 ILE A N 1
ATOM 6936 C CA . ILE E 2 674 ? 95.361 100.889 97.227 1.00 42.35 674 ILE A CA 1
ATOM 6937 C C . ILE E 2 674 ? 96.387 101.478 96.274 1.00 42.35 674 ILE A C 1
ATOM 6938 O O . ILE E 2 674 ? 96.233 102.606 95.796 1.00 42.35 674 ILE A O 1
ATOM 6943 N N . HIS E 2 675 ? 97.387 100.693 95.901 1.00 33.10 675 HIS A N 1
ATOM 6944 C CA . HIS E 2 675 ? 98.444 101.203 95.051 1.00 33.10 675 HIS A CA 1
ATOM 6945 C C . HIS E 2 675 ? 97.974 101.282 93.613 1.00 33.10 675 HIS A C 1
ATOM 6946 O O . HIS E 2 675 ? 98.245 102.271 92.929 1.00 33.10 675 HIS A O 1
ATOM 6953 N N . LEU E 2 676 ? 97.199 100.292 93.172 1.00 35.42 676 LEU A N 1
ATOM 6954 C CA . LEU E 2 676 ? 96.634 100.329 91.831 1.00 35.42 676 LEU A CA 1
ATOM 6955 C C . LEU E 2 676 ? 95.607 101.432 91.675 1.00 35.42 676 LEU A C 1
ATOM 6956 O O . LEU E 2 676 ? 95.477 101.991 90.584 1.00 35.42 676 LEU A O 1
ATOM 6961 N N . ARG E 2 677 ? 94.866 101.764 92.733 1.00 31.14 677 ARG A N 1
ATOM 6962 C CA . ARG E 2 677 ? 93.905 102.844 92.566 1.00 31.14 677 ARG A CA 1
ATOM 6963 C C . ARG E 2 677 ? 94.581 104.205 92.644 1.00 31.14 677 ARG A C 1
ATOM 6964 O O . ARG E 2 677 ? 94.269 105.087 91.842 1.00 31.14 677 ARG A O 1
ATOM 6972 N N . LEU E 2 678 ? 95.528 104.396 93.566 1.00 26.11 678 LEU A N 1
ATOM 6973 C CA . LEU E 2 678 ? 96.168 105.700 93.654 1.00 26.11 678 LEU A CA 1
ATOM 6974 C C . LEU E 2 678 ? 97.126 105.976 92.502 1.00 26.11 678 LEU A C 1
ATOM 6975 O O . LEU E 2 678 ? 97.398 107.147 92.233 1.00 26.11 678 LEU A O 1
ATOM 6980 N N . MET E 2 679 ? 97.643 104.948 91.813 1.00 29.46 679 MET A N 1
ATOM 6981 C CA . MET E 2 679 ? 98.405 105.201 90.591 1.00 29.46 679 MET A CA 1
ATOM 6982 C C . MET E 2 679 ? 97.539 105.774 89.484 1.00 29.46 679 MET A C 1
ATOM 6983 O O . MET E 2 679 ? 98.031 106.534 88.649 1.00 29.46 679 MET A O 1
ATOM 6988 N N . ASP E 2 680 ? 96.267 105.405 89.444 1.00 34.28 680 ASP A N 1
ATOM 6989 C CA . ASP E 2 680 ? 95.387 105.754 88.345 1.00 34.28 680 ASP A CA 1
ATOM 6990 C C . ASP E 2 680 ? 94.535 106.973 88.651 1.00 34.28 680 ASP A C 1
ATOM 6991 O O . ASP E 2 680 ? 93.837 107.468 87.765 1.00 34.28 680 ASP A O 1
ATOM 6996 N N . THR E 2 681 ? 94.560 107.461 89.882 1.00 29.25 681 THR A N 1
ATOM 6997 C CA . THR E 2 681 ? 93.773 108.616 90.270 1.00 29.25 681 THR A CA 1
ATOM 6998 C C . THR E 2 681 ? 94.706 109.737 90.688 1.00 29.25 681 THR A C 1
ATOM 6999 O O . THR E 2 681 ? 95.895 109.540 90.936 1.00 29.25 681 THR A O 1
ATOM 7003 N N . THR E 2 682 ? 94.143 110.930 90.736 1.00 29.89 682 THR A N 1
ATOM 7004 C CA . THR E 2 682 ? 94.768 112.097 91.328 1.00 29.89 682 THR A CA 1
ATOM 7005 C C . THR E 2 682 ? 94.011 112.482 92.587 1.00 29.89 682 THR A C 1
ATOM 7006 O O . THR E 2 682 ? 92.784 112.366 92.649 1.00 29.89 682 THR A O 1
ATOM 7010 N N . MET E 2 683 ? 94.738 112.902 93.608 1.00 32.06 683 MET A N 1
ATOM 7011 C CA . MET E 2 683 ? 94.083 113.263 94.845 1.00 32.06 683 MET A CA 1
ATOM 7012 C C . MET E 2 683 ? 94.495 114.666 95.247 1.00 32.06 683 MET A C 1
ATOM 7013 O O . MET E 2 683 ? 95.442 115.235 94.716 1.00 32.06 683 MET A O 1
ATOM 7018 N N . PHE E 2 684 ? 93.736 115.236 96.167 1.00 33.10 684 PHE A N 1
ATOM 7019 C CA . PHE E 2 684 ? 93.933 116.613 96.568 1.00 33.10 684 PHE A CA 1
ATOM 7020 C C . PHE E 2 684 ? 93.833 116.691 98.079 1.00 33.10 684 PHE A C 1
ATOM 7021 O O . PHE E 2 684 ? 93.124 115.904 98.707 1.00 33.10 684 PHE A O 1
ATOM 7029 N N . VAL E 2 685 ? 94.582 117.619 98.666 1.00 33.74 685 VAL A N 1
ATOM 7030 C CA . VAL E 2 685 ? 94.440 117.909 100.088 1.00 33.74 685 VAL A CA 1
ATOM 7031 C C . VAL E 2 685 ? 93.223 118.810 100.247 1.00 33.74 685 VAL A C 1
ATOM 7032 O O . VAL E 2 685 ? 93.206 119.943 99.773 1.00 33.74 685 VAL A O 1
ATOM 7036 N N . GLY E 2 686 ? 92.186 118.298 100.917 1.00 29.38 686 GLY A N 1
ATOM 7037 C CA . GLY E 2 686 ? 90.916 118.988 100.993 1.00 29.38 686 GLY A CA 1
ATOM 7038 C C . GLY E 2 686 ? 90.798 119.832 102.243 1.00 29.38 686 GLY A C 1
ATOM 7039 O O . GLY E 2 686 ? 91.110 119.379 103.345 1.00 29.38 686 GLY A O 1
ATOM 7040 N N . ASP E 2 687 ? 90.340 121.059 102.064 1.00 32.37 687 ASP A N 1
ATOM 7041 C CA . ASP E 2 687 ? 90.152 122.030 103.129 1.00 32.37 687 ASP A CA 1
ATOM 7042 C C . ASP E 2 687 ? 89.205 123.096 102.597 1.00 32.37 687 ASP A C 1
ATOM 7043 O O . ASP E 2 687 ? 89.443 123.610 101.502 1.00 32.37 687 ASP A O 1
ATOM 7048 N N . PRO E 2 688 ? 88.125 123.435 103.307 1.00 29.87 688 PRO A N 1
ATOM 7049 C CA . PRO E 2 688 ? 87.170 124.422 102.776 1.00 29.87 688 PRO A CA 1
ATOM 7050 C C . PRO E 2 688 ? 87.712 125.824 102.566 1.00 29.87 688 PRO A C 1
ATOM 7051 O O . PRO E 2 688 ? 87.157 126.563 101.748 1.00 29.87 688 PRO A O 1
ATOM 7055 N N . PHE E 2 689 ? 88.769 126.223 103.259 1.00 33.10 689 PHE A N 1
ATOM 7056 C CA . PHE E 2 689 ? 89.336 127.551 103.089 1.00 33.10 689 PHE A CA 1
ATOM 7057 C C . PHE E 2 689 ? 90.583 127.550 102.226 1.00 33.10 689 PHE A C 1
ATOM 7058 O O . PHE E 2 689 ? 91.231 128.588 102.092 1.00 33.10 689 PHE A O 1
ATOM 7066 N N . ASN E 2 690 ? 90.928 126.411 101.633 1.00 29.85 690 ASN A N 1
ATOM 7067 C CA . ASN E 2 690 ? 92.070 126.287 100.733 1.00 29.85 690 ASN A CA 1
ATOM 7068 C C . ASN E 2 690 ? 91.585 125.765 99.386 1.00 29.85 690 ASN A C 1
ATOM 7069 O O . ASN E 2 690 ? 91.703 124.565 99.111 1.00 29.85 690 ASN A O 1
ATOM 7074 N N . PRO E 2 691 ? 91.059 126.625 98.518 1.00 27.87 691 PRO A N 1
ATOM 7075 C CA . PRO E 2 691 ? 90.646 126.174 97.194 1.00 27.87 691 PRO A CA 1
ATOM 7076 C C . PRO E 2 691 ? 91.854 125.936 96.306 1.00 27.87 691 PRO A C 1
ATOM 7077 O O . PRO E 2 691 ? 92.993 126.185 96.723 1.00 27.87 691 PRO A O 1
ATOM 7081 N N . PRO E 2 692 ? 91.665 125.431 95.088 1.00 28.68 692 PRO A N 1
ATOM 7082 C CA . PRO E 2 692 ? 92.751 125.505 94.109 1.00 28.68 692 PRO A CA 1
ATOM 7083 C C . PRO E 2 692 ? 93.074 126.947 93.755 1.00 28.68 692 PRO A C 1
ATOM 7084 O O . PRO E 2 692 ? 92.185 127.746 93.456 1.00 28.68 692 PRO A O 1
ATOM 7088 N N . SER E 2 693 ? 94.363 127.283 93.815 1.00 33.75 693 SER A N 1
ATOM 7089 C CA . SER E 2 693 ? 94.786 128.663 93.620 1.00 33.75 693 SER A CA 1
ATOM 7090 C C . SER E 2 693 ? 94.709 129.092 92.166 1.00 33.75 693 SER A C 1
ATOM 7091 O O . SER E 2 693 ? 94.660 130.295 91.894 1.00 33.75 693 SER A O 1
ATOM 7094 N N . ASP E 2 694 ? 94.711 128.152 91.233 1.00 36.73 694 ASP A N 1
ATOM 7095 C CA . ASP E 2 694 ? 94.467 128.481 89.842 1.00 36.73 694 ASP A CA 1
ATOM 7096 C C . ASP E 2 694 ? 92.967 128.487 89.607 1.00 36.73 694 ASP A C 1
ATOM 7097 O O . ASP E 2 694 ? 92.317 127.460 89.829 1.00 36.73 694 ASP A O 1
ATOM 7102 N N . PRO E 2 695 ? 92.373 129.601 89.173 1.00 37.54 695 PRO A N 1
ATOM 7103 C CA . PRO E 2 695 ? 90.916 129.671 89.045 1.00 37.54 695 PRO A CA 1
ATOM 7104 C C . PRO E 2 695 ? 90.338 128.921 87.856 1.00 37.54 695 PRO A C 1
ATOM 7105 O O . PRO E 2 695 ? 89.124 128.989 87.644 1.00 37.54 695 PRO A O 1
ATOM 7109 N N . THR E 2 696 ? 91.150 128.217 87.072 1.00 41.36 696 THR A N 1
ATOM 7110 C CA . THR E 2 696 ? 90.681 127.507 85.891 1.00 41.36 696 THR A CA 1
ATOM 7111 C C . THR E 2 696 ? 90.846 126.000 86.036 1.00 41.36 696 THR A C 1
ATOM 7112 O O . THR E 2 696 ? 91.041 125.299 85.045 1.00 41.36 696 THR A O 1
ATOM 7116 N N . ASP E 2 697 ? 90.787 125.489 87.259 1.00 40.67 697 ASP A N 1
ATOM 7117 C CA . ASP E 2 697 ? 90.834 124.056 87.510 1.00 40.67 697 ASP A CA 1
ATOM 7118 C C . ASP E 2 697 ? 89.414 123.548 87.680 1.00 40.67 697 ASP A C 1
ATOM 7119 O O . ASP E 2 697 ? 88.718 123.953 88.613 1.00 40.67 697 ASP A O 1
ATOM 7124 N N . TYR E 2 698 ? 88.992 122.661 86.795 1.00 44.23 698 TYR A N 1
ATOM 7125 C CA . TYR E 2 698 ? 87.647 122.116 86.857 1.00 44.23 698 TYR A CA 1
ATOM 7126 C C . TYR E 2 698 ? 87.647 120.601 86.921 1.00 44.23 698 TYR A C 1
ATOM 7127 O O . TYR E 2 698 ? 86.796 120.012 87.584 1.00 44.23 698 TYR A O 1
ATOM 7136 N N . ASP E 2 699 ? 88.596 119.963 86.243 1.00 36.76 699 ASP A N 1
ATOM 7137 C CA . ASP E 2 699 ? 88.664 118.518 86.092 1.00 36.76 699 ASP A CA 1
ATOM 7138 C C . ASP E 2 699 ? 89.935 118.037 86.771 1.00 36.76 699 ASP A C 1
ATOM 7139 O O . ASP E 2 699 ? 91.005 118.605 86.548 1.00 36.76 699 ASP A O 1
ATOM 7144 N N . LEU E 2 700 ? 89.817 116.999 87.602 1.00 31.68 700 LEU A N 1
ATOM 7145 C CA . LEU E 2 700 ? 90.981 116.498 88.325 1.00 31.68 700 LEU A CA 1
ATOM 7146 C C . LEU E 2 700 ? 91.965 115.782 87.417 1.00 31.68 700 LEU A C 1
ATOM 7147 O O . LEU E 2 700 ? 93.169 115.829 87.666 1.00 31.68 700 LEU A O 1
ATOM 7152 N N . THR E 2 701 ? 91.503 115.179 86.332 1.00 32.62 701 THR A N 1
ATOM 7153 C CA . THR E 2 701 ? 92.432 114.505 85.430 1.00 32.62 701 THR A CA 1
ATOM 7154 C C . THR E 2 701 ? 93.284 115.461 84.601 1.00 32.62 701 THR A C 1
ATOM 7155 O O . THR E 2 701 ? 94.095 114.985 83.807 1.00 32.62 701 THR A O 1
ATOM 7159 N N . LYS E 2 702 ? 93.144 116.776 84.765 1.00 32.12 702 LYS A N 1
ATOM 7160 C CA . LYS E 2 702 ? 93.895 117.745 83.992 1.00 32.12 702 LYS A CA 1
ATOM 7161 C C . LYS E 2 702 ? 94.670 118.740 84.840 1.00 32.12 702 LYS A C 1
ATOM 7162 O O . LYS E 2 702 ? 95.269 119.663 84.281 1.00 32.12 702 LYS A O 1
ATOM 7168 N N . VAL E 2 703 ? 94.680 118.593 86.160 1.00 32.53 703 VAL A N 1
ATOM 7169 C CA . VAL E 2 703 ? 95.406 119.519 87.023 1.00 32.53 703 VAL A CA 1
ATOM 7170 C C . VAL E 2 703 ? 96.846 119.035 87.154 1.00 32.53 703 VAL A C 1
ATOM 7171 O O . VAL E 2 703 ? 97.096 117.822 87.121 1.00 32.53 703 VAL A O 1
ATOM 7175 N N . PRO E 2 704 ? 97.824 119.930 87.262 1.00 31.24 704 PRO A N 1
ATOM 7176 C CA . PRO E 2 704 ? 99.221 119.494 87.309 1.00 31.24 704 PRO A CA 1
ATOM 7177 C C . PRO E 2 704 ? 99.571 118.847 88.637 1.00 31.24 704 PRO A C 1
ATOM 7178 O O . PRO E 2 704 ? 98.817 118.879 89.606 1.00 31.24 704 PRO A O 1
ATOM 7182 N N . ASN E 2 705 ? 100.755 118.246 88.672 1.00 30.37 705 ASN A N 1
ATOM 7183 C CA . ASN E 2 705 ? 101.249 117.596 89.882 1.00 30.37 705 ASN A CA 1
ATOM 7184 C C . ASN E 2 705 ? 101.902 118.692 90.718 1.00 30.37 705 ASN A C 1
ATOM 7185 O O . ASN E 2 705 ? 103.123 118.858 90.760 1.00 30.37 705 ASN A O 1
ATOM 7190 N N . ASP E 2 706 ? 101.047 119.460 91.388 1.00 37.59 706 ASP A N 1
ATOM 7191 C CA . ASP E 2 706 ? 101.330 120.830 91.794 1.00 37.59 706 ASP A CA 1
ATOM 7192 C C . ASP E 2 706 ? 100.499 121.147 93.034 1.00 37.59 706 ASP A C 1
ATOM 7193 O O . ASP E 2 706 ? 100.306 120.268 93.876 1.00 37.59 706 ASP A O 1
ATOM 7198 N N . ASP E 2 707 ? 99.988 122.382 93.121 1.00 34.42 707 ASP A N 1
ATOM 7199 C CA . ASP E 2 707 ? 99.507 123.149 94.271 1.00 34.42 707 ASP A CA 1
ATOM 7200 C C . ASP E 2 707 ? 98.951 122.376 95.461 1.00 34.42 707 ASP A C 1
ATOM 7201 O O . ASP E 2 707 ? 99.586 122.332 96.514 1.00 34.42 707 ASP A O 1
ATOM 7206 N N . ILE E 2 708 ? 97.812 121.718 95.297 1.00 33.10 708 ILE A N 1
ATOM 7207 C CA . ILE E 2 708 ? 97.219 120.917 96.353 1.00 33.10 708 ILE A CA 1
ATOM 7208 C C . ILE E 2 708 ? 97.115 119.462 95.947 1.00 33.10 708 ILE A C 1
ATOM 7209 O O . ILE E 2 708 ? 96.549 118.660 96.677 1.00 33.10 708 ILE A O 1
ATOM 7214 N N . TYR E 2 709 ? 97.690 119.100 94.811 1.00 33.10 709 TYR A N 1
ATOM 7215 C CA . TYR E 2 709 ? 97.421 117.825 94.180 1.00 33.10 709 TYR A CA 1
ATOM 7216 C C . TYR E 2 709 ? 98.580 116.868 94.396 1.00 33.10 709 TYR A C 1
ATOM 7217 O O . TYR E 2 709 ? 99.729 117.275 94.555 1.00 33.10 709 TYR A O 1
ATOM 7226 N N . ILE E 2 710 ? 98.249 115.584 94.419 1.00 33.10 710 ILE A N 1
ATOM 7227 C CA . ILE E 2 710 ? 99.207 114.493 94.362 1.00 33.10 710 ILE A CA 1
ATOM 7228 C C . ILE E 2 710 ? 98.698 113.616 93.228 1.00 33.10 710 ILE A C 1
ATOM 7229 O O . ILE E 2 710 ? 97.686 112.923 93.380 1.00 33.10 710 ILE A O 1
ATOM 7234 N N . VAL E 2 711 ? 99.350 113.695 92.073 1.00 29.40 711 VAL A N 1
ATOM 7235 C CA . VAL E 2 711 ? 98.898 113.053 90.845 1.00 29.40 711 VAL A CA 1
ATOM 7236 C C . VAL E 2 711 ? 99.662 111.751 90.680 1.00 29.40 711 VAL A C 1
ATOM 7237 O O . VAL E 2 711 ? 100.894 111.762 90.627 1.00 29.40 711 VAL A O 1
ATOM 7241 N N . SER E 2 712 ? 98.922 110.643 90.593 1.00 25.78 712 SER A N 1
ATOM 7242 C CA . SER E 2 712 ? 99.442 109.276 90.502 1.00 25.78 712 SER A CA 1
ATOM 7243 C C . SER E 2 712 ? 100.394 108.962 91.655 1.00 25.78 712 SER A C 1
ATOM 7244 O O . SER E 2 712 ? 101.583 108.740 91.473 1.00 25.78 712 SER A O 1
ATOM 7247 N N . ALA E 2 713 ? 99.826 108.960 92.850 1.00 25.80 713 ALA A N 1
ATOM 7248 C CA . ALA E 2 713 ? 100.586 108.615 94.038 1.00 25.80 713 ALA A CA 1
ATOM 7249 C C . ALA E 2 713 ? 100.952 107.138 94.043 1.00 25.80 713 ALA A C 1
ATOM 7250 O O . ALA E 2 713 ? 100.163 106.289 93.631 1.00 25.80 713 ALA A O 1
ATOM 7252 N N . ARG E 2 714 ? 102.158 106.827 94.517 1.00 31.17 714 ARG A N 1
ATOM 7253 C CA . ARG E 2 714 ? 102.644 105.455 94.516 1.00 31.17 714 ARG A CA 1
ATOM 7254 C C . ARG E 2 714 ? 102.748 104.815 95.889 1.00 31.17 714 ARG A C 1
ATOM 7255 O O . ARG E 2 714 ? 102.819 103.589 95.964 1.00 31.17 714 ARG A O 1
ATOM 7263 N N . GLY E 2 715 ? 102.771 105.595 96.965 1.00 28.14 715 GLY A N 1
ATOM 7264 C CA . GLY E 2 715 ? 102.772 105.056 98.306 1.00 28.14 715 GLY A CA 1
ATOM 7265 C C . GLY E 2 715 ? 101.368 104.789 98.805 1.00 28.14 715 GLY A C 1
ATOM 7266 O O . GLY E 2 715 ? 100.384 104.888 98.071 1.00 28.14 715 GLY A O 1
ATOM 7267 N N . GLY E 2 716 ? 101.281 104.426 100.084 1.00 26.33 716 GLY A N 1
ATOM 7268 C CA . GLY E 2 716 ? 100.019 104.173 100.738 1.00 26.33 716 GLY A CA 1
ATOM 7269 C C . GLY E 2 716 ? 99.611 105.333 101.630 1.00 26.33 716 GLY A C 1
ATOM 7270 O O . GLY E 2 716 ? 100.370 106.258 101.889 1.00 26.33 716 GLY A O 1
ATOM 7271 N N . ILE E 2 717 ? 98.375 105.273 102.086 1.00 29.69 717 ILE A N 1
ATOM 7272 C CA . ILE E 2 717 ? 97.817 106.277 102.983 1.00 29.69 717 ILE A CA 1
ATOM 7273 C C . ILE E 2 717 ? 97.773 105.673 104.377 1.00 29.69 717 ILE A C 1
ATOM 7274 O O . ILE E 2 717 ? 97.579 104.463 104.529 1.00 29.69 717 ILE A O 1
ATOM 7279 N N . GLU E 2 718 ? 97.991 106.500 105.392 1.00 36.00 718 GLU A N 1
ATOM 7280 C CA . GLU E 2 718 ? 98.115 106.015 106.758 1.00 36.00 718 GLU A CA 1
ATOM 7281 C C . GLU E 2 718 ? 96.776 105.540 107.297 1.00 36.00 718 GLU A C 1
ATOM 7282 O O . GLU E 2 718 ? 95.748 106.196 107.122 1.00 36.00 718 GLU A O 1
ATOM 7288 N N . GLY E 2 719 ? 96.792 104.386 107.953 1.00 31.35 719 GLY A N 1
ATOM 7289 C CA . GLY E 2 719 ? 95.596 103.756 108.475 1.00 31.35 719 GLY A CA 1
ATOM 7290 C C . GLY E 2 719 ? 94.982 102.774 107.513 1.00 31.35 719 GLY A C 1
ATOM 7291 O O . GLY E 2 719 ? 94.577 101.680 107.905 1.00 31.35 719 GLY A O 1
ATOM 7292 N N . LEU E 2 720 ? 94.897 103.154 106.245 1.00 31.92 720 LEU A N 1
ATOM 7293 C CA . LEU E 2 720 ? 94.484 102.239 105.197 1.00 31.92 720 LEU A CA 1
ATOM 7294 C C . LEU E 2 720 ? 95.572 101.199 104.974 1.00 31.92 720 LEU A C 1
ATOM 7295 O O . LEU E 2 720 ? 96.757 101.534 104.927 1.00 31.92 720 LEU A O 1
ATOM 7300 N N . CYS E 2 721 ? 95.157 99.932 104.861 1.00 35.20 721 CYS A N 1
ATOM 7301 C CA . CYS E 2 721 ? 96.041 98.775 104.628 1.00 35.20 721 CYS A CA 1
ATOM 7302 C C . CYS E 2 721 ? 97.099 98.619 105.712 1.00 35.20 721 CYS A C 1
ATOM 7303 O O . CYS E 2 721 ? 98.220 98.201 105.444 1.00 35.20 721 CYS A O 1
ATOM 7306 N N . GLN E 2 722 ? 96.727 98.901 106.955 1.00 33.51 722 GLN A N 1
ATOM 7307 C CA . GLN E 2 722 ? 97.681 98.898 108.056 1.00 33.51 722 GLN A CA 1
ATOM 7308 C C . GLN E 2 722 ? 98.072 97.491 108.486 1.00 33.51 722 GLN A C 1
ATOM 7309 O O . GLN E 2 722 ? 99.225 97.266 108.880 1.00 33.51 722 GLN A O 1
ATOM 7315 N N . LYS E 2 723 ? 97.145 96.533 108.400 1.00 29.82 723 LYS A N 1
ATOM 7316 C CA . LYS E 2 723 ? 97.402 95.188 108.906 1.00 29.82 723 LYS A CA 1
ATOM 7317 C C . LYS E 2 723 ? 98.413 94.454 108.041 1.00 29.82 723 LYS A C 1
ATOM 7318 O O . LYS E 2 723 ? 99.285 93.747 108.563 1.00 29.82 723 LYS A O 1
ATOM 7324 N N . LEU E 2 724 ? 98.312 94.619 106.720 1.00 28.06 724 LEU A N 1
ATOM 7325 C CA . LEU E 2 724 ? 99.264 94.007 105.801 1.00 28.06 724 LEU A CA 1
ATOM 7326 C C . LEU E 2 724 ? 100.664 94.548 106.023 1.00 28.06 724 LEU A C 1
ATOM 7327 O O . LEU E 2 724 ? 101.640 93.790 106.017 1.00 28.06 724 LEU A O 1
ATOM 7332 N N . TRP E 2 725 ? 100.775 95.849 106.265 1.00 29.78 725 TRP A N 1
ATOM 7333 C CA . TRP E 2 725 ? 102.078 96.469 106.448 1.00 29.78 725 TRP A CA 1
ATOM 7334 C C . TRP E 2 725 ? 102.700 96.048 107.771 1.00 29.78 725 TRP A C 1
ATOM 7335 O O . TRP E 2 725 ? 103.917 95.844 107.854 1.00 29.78 725 TRP A O 1
ATOM 7346 N N . THR E 2 726 ? 101.872 95.890 108.810 1.00 26.93 726 THR A N 1
ATOM 7347 C CA . THR E 2 726 ? 102.370 95.389 110.088 1.00 26.93 726 THR A CA 1
ATOM 7348 C C . THR E 2 726 ? 102.870 93.953 109.959 1.00 26.93 726 THR A C 1
ATOM 7349 O O . THR E 2 726 ? 103.911 93.600 110.525 1.00 26.93 726 THR A O 1
ATOM 7353 N N . MET E 2 727 ? 102.171 93.127 109.173 1.00 28.98 727 MET A N 1
ATOM 7354 C CA . MET E 2 727 ? 102.615 91.750 108.963 1.00 28.98 727 MET A CA 1
ATOM 7355 C C . MET E 2 727 ? 103.927 91.682 108.179 1.00 28.98 727 MET A C 1
ATOM 7356 O O . MET E 2 727 ? 104.813 90.884 108.512 1.00 28.98 727 MET A O 1
ATOM 7361 N N . ILE E 2 728 ? 104.087 92.534 107.158 1.00 31.72 728 ILE A N 1
ATOM 7362 C CA . ILE E 2 728 ? 105.352 92.568 106.420 1.00 31.72 728 ILE A CA 1
ATOM 7363 C C . ILE E 2 728 ? 106.486 93.078 107.311 1.00 31.72 728 ILE A C 1
ATOM 7364 O O . ILE E 2 728 ? 107.622 92.589 107.225 1.00 31.72 728 ILE A O 1
ATOM 7369 N N . SER E 2 729 ? 106.190 94.007 108.228 1.00 30.64 729 SER A N 1
ATOM 7370 C CA . SER E 2 729 ? 107.210 94.487 109.159 1.00 30.64 729 SER A CA 1
ATOM 7371 C C . SER E 2 729 ? 107.635 93.409 110.152 1.00 30.64 729 SER A C 1
ATOM 7372 O O . SER E 2 729 ? 108.820 93.315 110.488 1.00 30.64 729 SER A O 1
ATOM 7375 N N . ILE E 2 730 ? 106.690 92.592 110.633 1.00 27.00 730 ILE A N 1
ATOM 7376 C CA . ILE E 2 730 ? 107.034 91.470 111.514 1.00 27.00 730 ILE A CA 1
ATOM 7377 C C . ILE E 2 730 ? 107.905 90.460 110.784 1.00 27.00 730 ILE A C 1
ATOM 7378 O O . ILE E 2 730 ? 108.866 89.924 111.349 1.00 27.00 730 ILE A O 1
ATOM 7383 N N . ALA E 2 731 ? 107.575 90.184 109.518 1.00 33.10 731 ALA A N 1
ATOM 7384 C CA . ALA E 2 731 ? 108.371 89.252 108.727 1.00 33.10 731 ALA A CA 1
ATOM 7385 C C . ALA E 2 731 ? 109.794 89.761 108.519 1.00 33.10 731 ALA A C 1
ATOM 7386 O O . ALA E 2 731 ? 110.754 88.987 108.596 1.00 33.10 731 ALA A O 1
ATOM 7388 N N . ALA E 2 732 ? 109.952 91.074 108.332 1.00 26.87 732 ALA A N 1
ATOM 7389 C CA . ALA E 2 732 ? 111.291 91.646 108.219 1.00 26.87 732 ALA A CA 1
ATOM 7390 C C . ALA E 2 732 ? 112.050 91.624 109.542 1.00 26.87 732 ALA A C 1
ATOM 7391 O O . ALA E 2 732 ? 113.271 91.437 109.544 1.00 26.87 732 ALA A O 1
ATOM 7393 N N . ILE E 2 733 ? 111.359 91.817 110.670 1.00 33.10 733 ILE A N 1
ATOM 7394 C CA . ILE E 2 733 ? 112.026 91.783 111.973 1.00 33.10 733 ILE A CA 1
ATOM 7395 C C . ILE E 2 733 ? 112.505 90.377 112.302 1.00 33.10 733 ILE A C 1
ATOM 7396 O O . ILE E 2 733 ? 113.637 90.186 112.760 1.00 33.10 733 ILE A O 1
ATOM 7401 N N . GLN E 2 734 ? 111.680 89.368 112.031 1.00 29.34 734 GLN A N 1
ATOM 7402 C CA . GLN E 2 734 ? 112.113 87.994 112.255 1.00 29.34 734 GLN A CA 1
ATOM 7403 C C . GLN E 2 734 ? 113.194 87.572 111.268 1.00 29.34 734 GLN A C 1
ATOM 7404 O O . GLN E 2 734 ? 114.057 86.756 111.614 1.00 29.34 734 GLN A O 1
ATOM 7410 N N . LEU E 2 735 ? 113.193 88.141 110.058 1.00 26.17 735 LEU A N 1
ATOM 7411 C CA . LEU E 2 735 ? 114.291 87.899 109.128 1.00 26.17 735 LEU A CA 1
ATOM 7412 C C . LEU E 2 735 ? 115.596 88.480 109.638 1.00 26.17 735 LEU A C 1
ATOM 7413 O O . LEU E 2 735 ? 116.633 87.817 109.577 1.00 26.17 735 LEU A O 1
ATOM 7418 N N . ALA E 2 736 ? 115.563 89.711 110.151 1.00 26.09 736 ALA A N 1
ATOM 7419 C CA . ALA E 2 736 ? 116.763 90.314 110.723 1.00 26.09 736 ALA A CA 1
ATOM 7420 C C . ALA E 2 736 ? 117.231 89.572 111.966 1.00 26.09 736 ALA A C 1
ATOM 7421 O O . ALA E 2 736 ? 118.429 89.547 112.260 1.00 26.09 736 ALA A O 1
ATOM 7423 N N . ALA E 2 737 ? 116.298 88.970 112.702 1.00 24.48 737 ALA A N 1
ATOM 7424 C CA . ALA E 2 737 ? 116.651 88.141 113.846 1.00 24.48 737 ALA A CA 1
ATOM 7425 C C . ALA E 2 737 ? 117.381 86.884 113.411 1.00 24.48 737 ALA A C 1
ATOM 7426 O O . ALA E 2 737 ? 118.383 86.495 114.016 1.00 24.48 737 ALA A O 1
ATOM 7428 N N . ALA E 2 738 ? 116.881 86.220 112.374 1.00 23.58 738 ALA A N 1
ATOM 7429 C CA . ALA E 2 738 ? 117.503 84.979 111.943 1.00 23.58 738 ALA A CA 1
ATOM 7430 C C . ALA E 2 738 ? 118.805 85.216 111.199 1.00 23.58 738 ALA A C 1
ATOM 7431 O O . ALA E 2 738 ? 119.707 84.378 111.263 1.00 23.58 738 ALA A O 1
ATOM 7433 N N . ARG E 2 739 ? 118.931 86.343 110.503 1.00 24.52 739 ARG A N 1
ATOM 7434 C CA . ARG E 2 739 ? 120.166 86.686 109.811 1.00 24.52 739 ARG A CA 1
ATOM 7435 C C . ARG E 2 739 ? 121.279 87.120 110.750 1.00 24.52 739 ARG A C 1
ATOM 7436 O O . ARG E 2 739 ? 122.422 87.242 110.305 1.00 24.52 739 ARG A O 1
ATOM 7444 N N . SER E 2 740 ? 120.979 87.364 112.023 1.00 29.26 740 SER A N 1
ATOM 7445 C CA . SER E 2 740 ? 121.987 87.735 113.005 1.00 29.26 740 SER A CA 1
ATOM 7446 C C . SER E 2 740 ? 122.071 86.745 114.161 1.00 29.26 740 SER A C 1
ATOM 7447 O O . SER E 2 740 ? 122.769 87.024 115.141 1.00 29.26 740 SER A O 1
ATOM 7450 N N 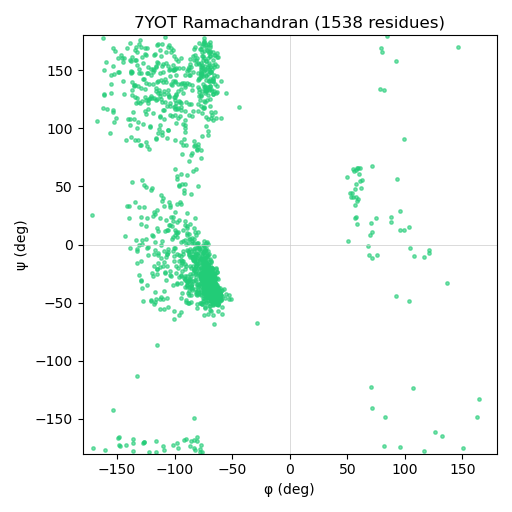. HIS E 2 741 ? 121.363 85.616 114.066 1.00 36.20 741 HIS A N 1
ATOM 7451 C CA . HIS E 2 741 ? 121.492 84.448 114.942 1.00 36.20 741 HIS A CA 1
ATOM 7452 C C . HIS E 2 741 ? 121.138 84.770 116.395 1.00 36.20 741 HIS A C 1
ATOM 7453 O O . HIS E 2 741 ? 121.917 84.533 117.316 1.00 36.20 741 HIS A O 1
ATOM 7460 N N . CYS E 2 742 ? 119.932 85.294 116.589 1.00 38.47 742 CYS A N 1
ATOM 7461 C CA . CYS E 2 742 ? 119.455 85.594 117.930 1.00 38.47 742 CYS A CA 1
ATOM 7462 C C . CYS E 2 742 ? 117.938 85.511 117.965 1.00 38.47 742 CYS A C 1
ATOM 7463 O O . CYS E 2 742 ? 117.273 85.454 116.931 1.00 38.47 742 CYS A O 1
ATOM 7466 N N . ARG E 2 743 ? 117.399 85.488 119.179 1.00 43.12 743 ARG A N 1
ATOM 7467 C CA . ARG E 2 743 ? 115.965 85.502 119.409 1.00 43.12 743 ARG A CA 1
ATOM 7468 C C . ARG E 2 743 ? 115.510 86.905 119.781 1.00 43.12 743 ARG A C 1
ATOM 7469 O O . ARG E 2 743 ? 116.252 87.687 120.377 1.00 43.12 743 ARG A O 1
ATOM 7477 N N . VAL E 2 744 ? 114.272 87.210 119.416 1.00 31.58 744 VAL A N 1
ATOM 7478 C CA . VAL E 2 744 ? 113.749 88.570 119.359 1.00 31.58 744 VAL A CA 1
ATOM 7479 C C . VAL E 2 744 ? 112.291 88.538 119.781 1.00 31.58 744 VAL A C 1
ATOM 7480 O O . VAL E 2 744 ? 111.516 87.714 119.287 1.00 31.58 744 VAL A O 1
ATOM 7484 N N . ALA E 2 745 ? 111.919 89.410 120.713 1.00 29.44 745 ALA A N 1
ATOM 7485 C CA . ALA E 2 745 ? 110.520 89.623 121.065 1.00 29.44 745 ALA A CA 1
ATOM 7486 C C . ALA E 2 745 ? 110.148 91.032 120.629 1.00 29.44 745 ALA A C 1
ATOM 7487 O O . ALA E 2 745 ? 110.630 92.007 121.206 1.00 29.44 745 ALA A O 1
ATOM 7489 N N . CYS E 2 746 ? 109.305 91.150 119.616 1.00 36.25 746 CYS A N 1
ATOM 7490 C CA . CYS E 2 746 ? 108.966 92.455 119.074 1.00 36.25 746 CYS A CA 1
ATOM 7491 C C . CYS E 2 746 ? 107.521 92.817 119.386 1.00 36.25 746 CYS A C 1
ATOM 7492 O O . CYS E 2 746 ? 106.759 92.028 119.936 1.00 36.25 746 CYS A O 1
ATOM 7495 N N . MET E 2 747 ? 107.186 94.062 119.059 1.00 41.31 747 MET A N 1
ATOM 7496 C CA . MET E 2 747 ? 105.833 94.604 119.162 1.00 41.31 747 MET A CA 1
ATOM 7497 C C . MET E 2 747 ? 105.744 95.803 118.238 1.00 41.31 747 MET A C 1
ATOM 7498 O O . MET E 2 747 ? 106.433 96.800 118.457 1.00 41.31 747 MET A O 1
ATOM 7503 N N . VAL E 2 748 ? 104.887 95.725 117.230 1.00 35.24 748 VAL A N 1
ATOM 7504 C CA . VAL E 2 748 ? 104.853 96.708 116.155 1.00 35.24 748 VAL A CA 1
ATOM 7505 C C . VAL E 2 748 ? 103.414 97.078 115.829 1.00 35.24 748 VAL A C 1
ATOM 7506 O O . VAL E 2 748 ? 102.565 96.207 115.620 1.00 35.24 748 VAL A O 1
ATOM 7510 N N . GLN E 2 749 ? 103.140 98.380 115.814 1.00 44.45 749 GLN A N 1
ATOM 7511 C CA . GLN E 2 749 ? 101.844 98.931 115.454 1.00 44.45 749 GLN A CA 1
ATOM 7512 C C . GLN E 2 749 ? 102.025 99.939 114.331 1.00 44.45 749 GLN A C 1
ATOM 7513 O O . GLN E 2 749 ? 101.548 101.073 114.420 1.00 44.45 749 GLN A O 1
ATOM 7519 N N . GLY E 2 750 ? 102.750 99.550 113.291 1.00 39.48 750 GLY A N 1
ATOM 7520 C CA . GLY E 2 750 ? 103.032 100.442 112.191 1.00 39.48 750 GLY A CA 1
ATOM 7521 C C . GLY E 2 750 ? 104.473 100.899 112.200 1.00 39.48 750 GLY A C 1
ATOM 7522 O O . GLY E 2 750 ? 105.394 100.078 112.181 1.00 39.48 750 GLY A O 1
ATOM 7523 N N . ASP E 2 751 ? 104.685 102.210 112.236 1.00 44.99 751 ASP A N 1
ATOM 7524 C CA . ASP E 2 751 ? 106.042 102.726 112.256 1.00 44.99 751 ASP A CA 1
ATOM 7525 C C . ASP E 2 751 ? 106.675 102.696 113.634 1.00 44.99 751 ASP A C 1
ATOM 7526 O O . ASP E 2 751 ? 107.894 102.833 113.722 1.00 44.99 751 ASP A O 1
ATOM 7531 N N . ASN E 2 752 ? 105.900 102.506 114.698 1.00 42.91 752 ASN A N 1
ATOM 7532 C CA . ASN E 2 752 ? 106.446 102.385 116.046 1.00 42.91 752 ASN A CA 1
ATOM 7533 C C . ASN E 2 752 ? 106.707 100.913 116.328 1.00 42.91 752 ASN A C 1
ATOM 7534 O O . ASN E 2 752 ? 105.767 100.142 116.529 1.00 42.91 752 ASN A O 1
ATOM 7539 N N . GLN E 2 753 ? 107.978 100.517 116.345 1.00 33.99 753 GLN A N 1
ATOM 7540 C CA . GLN E 2 753 ? 108.343 99.126 116.551 1.00 33.99 753 GLN A CA 1
ATOM 7541 C C . GLN E 2 753 ? 109.252 99.042 117.761 1.00 33.99 753 GLN A C 1
ATOM 7542 O O . GLN E 2 753 ? 110.124 99.893 117.945 1.00 33.99 753 GLN A O 1
ATOM 7548 N N . VAL E 2 754 ? 109.044 98.037 118.601 1.00 30.25 754 VAL A N 1
ATOM 7549 C CA . VAL E 2 754 ? 109.875 97.809 119.775 1.00 30.25 754 VAL A CA 1
ATOM 7550 C C . VAL E 2 754 ? 110.396 96.388 119.704 1.00 30.25 754 VAL A C 1
ATOM 7551 O O . VAL E 2 754 ? 109.609 95.443 119.608 1.00 30.25 754 VAL A O 1
ATOM 7555 N N . ILE E 2 755 ? 111.710 96.229 119.761 1.00 32.06 755 ILE A N 1
ATOM 7556 C CA . ILE E 2 755 ? 112.358 94.929 119.693 1.00 32.06 755 ILE A CA 1
ATOM 7557 C C . ILE E 2 755 ? 113.159 94.737 120.968 1.00 32.06 755 ILE A C 1
ATOM 7558 O O . ILE E 2 755 ? 113.941 95.610 121.343 1.00 32.06 755 ILE A O 1
ATOM 7563 N N . ALA E 2 756 ? 112.955 93.621 121.648 1.00 29.94 756 ALA A N 1
ATOM 7564 C CA . ALA E 2 756 ? 113.869 93.172 122.686 1.00 29.94 756 ALA A CA 1
ATOM 7565 C C . ALA E 2 756 ? 114.707 92.065 122.076 1.00 29.94 756 ALA A C 1
ATOM 7566 O O . ALA E 2 756 ? 114.182 90.989 121.777 1.00 29.94 756 ALA A O 1
ATOM 7568 N N . VAL E 2 757 ? 115.994 92.321 121.858 1.00 33.86 757 VAL A N 1
ATOM 7569 C CA . VAL E 2 757 ? 116.870 91.229 121.459 1.00 33.86 757 VAL A CA 1
ATOM 7570 C C . VAL E 2 757 ? 117.336 90.521 122.721 1.00 33.86 757 VAL A C 1
ATOM 7571 O O . VAL E 2 757 ? 117.680 91.160 123.726 1.00 33.86 757 VAL A O 1
ATOM 7575 N N . THR E 2 758 ? 117.255 89.196 122.706 1.00 43.08 758 THR A N 1
ATOM 7576 C CA . THR E 2 758 ? 117.398 88.407 123.914 1.00 43.08 758 THR A CA 1
ATOM 7577 C C . THR E 2 758 ? 118.645 87.547 123.832 1.00 43.08 758 THR A C 1
ATOM 7578 O O . THR E 2 758 ? 119.142 87.227 122.751 1.00 43.08 758 THR A O 1
ATOM 7582 N N . ARG E 2 759 ? 119.145 87.183 125.006 1.00 61.53 759 ARG A N 1
ATOM 7583 C CA . ARG E 2 759 ? 120.406 86.468 125.112 1.00 61.53 759 ARG A CA 1
ATOM 7584 C C . ARG E 2 759 ? 120.388 85.697 126.421 1.00 61.53 759 ARG A C 1
ATOM 7585 O O . ARG E 2 759 ? 120.054 86.262 127.463 1.00 61.53 759 ARG A O 1
ATOM 7593 N N . GLU E 2 760 ? 120.713 84.410 126.363 1.00 92.78 760 GLU A N 1
ATOM 7594 C CA . GLU E 2 760 ? 120.621 83.526 127.518 1.00 92.78 760 GLU A CA 1
ATOM 7595 C C . GLU E 2 760 ? 121.994 83.332 128.142 1.00 92.78 760 GLU A C 1
ATOM 7596 O O . GLU E 2 760 ? 122.951 82.976 127.449 1.00 92.78 760 GLU A O 1
ATOM 7602 N N . VAL E 2 761 ? 122.091 83.574 129.450 1.00 102.63 761 VAL A N 1
ATOM 7603 C CA . VAL E 2 761 ? 123.352 83.567 130.178 1.00 102.63 761 VAL A CA 1
ATOM 7604 C C . VAL E 2 761 ? 123.221 82.680 131.413 1.00 102.63 761 VAL A C 1
ATOM 7605 O O . VAL E 2 761 ? 122.128 82.248 131.790 1.00 102.63 761 VAL A O 1
ATOM 7609 N N . ARG E 2 762 ? 124.373 82.428 132.057 1.00 120.23 762 ARG A N 1
ATOM 7610 C CA . ARG E 2 762 ? 124.540 81.667 133.285 1.00 120.23 762 ARG A CA 1
ATOM 7611 C C . ARG E 2 762 ? 124.348 82.553 134.509 1.00 120.23 762 ARG A C 1
ATOM 7612 O O . ARG E 2 762 ? 124.534 83.772 134.442 1.00 120.23 762 ARG A O 1
ATOM 7620 N N . PRO E 2 763 ? 123.967 81.970 135.650 1.00 124.92 763 PRO A N 1
ATOM 7621 C CA . PRO E 2 763 ? 123.958 82.761 136.892 1.00 124.92 763 PRO A CA 1
ATOM 7622 C C . PRO E 2 763 ? 125.349 83.132 137.371 1.00 124.92 763 PRO A C 1
ATOM 7623 O O . PRO E 2 763 ? 125.548 84.240 137.883 1.00 124.92 763 PRO A O 1
ATOM 7627 N N . ASP E 2 764 ? 126.321 82.237 137.219 1.00 124.55 764 ASP A N 1
ATOM 7628 C CA . ASP E 2 764 ? 127.696 82.503 137.618 1.00 124.55 764 ASP A CA 1
ATOM 7629 C C . ASP E 2 764 ? 128.510 83.187 136.527 1.00 124.55 764 ASP A C 1
ATOM 7630 O O . ASP E 2 764 ? 129.730 83.308 136.664 1.00 124.55 764 ASP A O 1
ATOM 7635 N N . ASP E 2 765 ? 127.865 83.627 135.452 1.00 105.71 765 ASP A N 1
ATOM 7636 C CA . ASP E 2 765 ? 128.535 84.398 134.419 1.00 105.71 765 ASP A CA 1
ATOM 7637 C C . ASP E 2 765 ? 128.715 85.836 134.895 1.00 105.71 765 ASP A C 1
ATOM 7638 O O . ASP E 2 765 ? 127.895 86.366 135.650 1.00 105.71 765 ASP A O 1
ATOM 7643 N N . SER E 2 766 ? 129.808 86.461 134.465 1.00 87.23 766 SER A N 1
ATOM 7644 C CA . SER E 2 766 ? 130.140 87.789 134.956 1.00 87.23 766 SER A CA 1
ATOM 7645 C C . SER E 2 766 ? 129.204 88.833 134.349 1.00 87.23 766 SER A C 1
ATOM 7646 O O . SER E 2 766 ? 128.696 88.644 133.242 1.00 87.23 766 SER A O 1
ATOM 7649 N N . PRO E 2 767 ? 128.937 89.929 135.068 1.00 76.13 767 PRO A N 1
ATOM 7650 C CA . PRO E 2 767 ? 128.073 90.979 134.505 1.00 76.13 767 PRO A CA 1
ATOM 7651 C C . PRO E 2 767 ? 128.680 91.704 133.316 1.00 76.13 767 PRO A C 1
ATOM 7652 O O . PRO E 2 767 ? 127.932 92.155 132.436 1.00 76.13 767 PRO A O 1
ATOM 7656 N N . GLU E 2 768 ? 130.009 91.828 133.274 1.00 73.33 768 GLU A N 1
ATOM 7657 C CA . GLU E 2 768 ? 130.681 92.404 132.113 1.00 73.33 768 GLU A CA 1
ATOM 7658 C C . GLU E 2 768 ? 130.437 91.566 130.865 1.00 73.33 768 GLU A C 1
ATOM 7659 O O . GLU E 2 768 ? 130.207 92.112 129.780 1.00 73.33 768 GLU A O 1
ATOM 7665 N N . SER E 2 769 ? 130.442 90.239 131.010 1.00 70.48 769 SER A N 1
ATOM 7666 C CA . SER E 2 769 ? 130.210 89.368 129.863 1.00 70.48 769 SER A CA 1
ATOM 7667 C C . SER E 2 769 ? 128.766 89.438 129.397 1.00 70.48 769 SER A C 1
ATOM 7668 O O . SER E 2 769 ? 128.498 89.380 128.193 1.00 70.48 769 SER A O 1
ATOM 7671 N N . VAL E 2 770 ? 127.827 89.584 130.335 1.00 64.23 770 VAL A N 1
ATOM 7672 C CA . VAL E 2 770 ? 126.418 89.726 129.983 1.00 64.23 770 VAL A CA 1
ATOM 7673 C C . VAL E 2 770 ? 126.187 91.017 129.211 1.00 64.23 770 VAL A C 1
ATOM 7674 O O . VAL E 2 770 ? 125.515 91.022 128.171 1.00 64.23 770 VAL A O 1
ATOM 7678 N N . LEU E 2 771 ? 126.783 92.120 129.677 1.00 56.93 771 LEU A N 1
ATOM 7679 C CA . LEU E 2 771 ? 126.649 93.389 128.967 1.00 56.93 771 LEU A CA 1
ATOM 7680 C C . LEU E 2 771 ? 127.332 93.358 127.605 1.00 56.93 771 LEU A C 1
ATOM 7681 O O . LEU E 2 771 ? 126.800 93.905 126.635 1.00 56.93 771 LEU A O 1
ATOM 7686 N N . THR E 2 772 ? 128.475 92.675 127.497 1.00 57.15 772 THR A N 1
ATOM 7687 C CA . THR E 2 772 ? 129.164 92.581 126.213 1.00 57.15 772 THR A CA 1
ATOM 7688 C C . THR E 2 772 ? 128.364 91.759 125.206 1.00 57.15 772 THR A C 1
ATOM 7689 O O . THR E 2 772 ? 128.248 92.146 124.036 1.00 57.15 772 THR A O 1
ATOM 7693 N N . GLN E 2 773 ? 127.774 90.648 125.653 1.00 54.97 773 GLN A N 1
ATOM 7694 C CA . GLN E 2 773 ? 126.963 89.828 124.760 1.00 54.97 773 GLN A CA 1
ATOM 7695 C C . GLN E 2 773 ? 125.693 90.549 124.333 1.00 54.97 773 GLN A C 1
ATOM 7696 O O . GLN E 2 773 ? 125.279 90.439 123.174 1.00 54.97 773 GLN A O 1
ATOM 7702 N N . LEU E 2 774 ? 125.078 91.318 125.241 1.00 45.44 774 LEU A N 1
ATOM 7703 C CA . LEU E 2 774 ? 123.888 92.080 124.868 1.00 45.44 774 LEU A CA 1
ATOM 7704 C C . LEU E 2 774 ? 124.214 93.193 123.884 1.00 45.44 774 LEU A C 1
ATOM 7705 O O . LEU E 2 774 ? 123.445 93.440 122.948 1.00 45.44 774 LEU A O 1
ATOM 7710 N N . HIS E 2 775 ? 125.354 93.861 124.065 1.00 42.98 775 HIS A N 1
ATOM 7711 C CA . HIS E 2 775 ? 125.738 94.925 123.148 1.00 42.98 775 HIS A CA 1
ATOM 7712 C C . HIS E 2 775 ? 126.083 94.374 121.773 1.00 42.98 775 HIS A C 1
ATOM 7713 O O . HIS E 2 775 ? 125.703 94.963 120.756 1.00 42.98 775 HIS A O 1
ATOM 7720 N N . GLU E 2 776 ? 126.760 93.221 121.720 1.00 46.17 776 GLU A N 1
ATOM 7721 C CA . GLU E 2 776 ? 127.063 92.601 120.431 1.00 46.17 776 GLU A CA 1
ATOM 7722 C C . GLU E 2 776 ? 125.806 92.119 119.721 1.00 46.17 776 GLU A C 1
ATOM 7723 O O . GLU E 2 776 ? 125.684 92.272 118.499 1.00 46.17 776 GLU A O 1
ATOM 7729 N N . ALA E 2 777 ? 124.856 91.546 120.467 1.00 40.36 777 ALA A N 1
ATOM 7730 C CA . ALA E 2 777 ? 123.608 91.091 119.863 1.00 40.36 777 ALA A CA 1
ATOM 7731 C C . ALA E 2 777 ? 122.777 92.253 119.351 1.00 40.36 777 ALA A C 1
ATOM 7732 O O . ALA E 2 777 ? 122.189 92.166 118.268 1.00 40.36 777 ALA A O 1
ATOM 7734 N N . SER E 2 778 ? 122.733 93.356 120.101 1.00 37.04 778 SER A N 1
ATOM 7735 C CA . SER E 2 778 ? 121.978 94.518 119.653 1.00 37.04 778 SER A CA 1
ATOM 7736 C C . SER E 2 778 ? 122.628 95.164 118.439 1.00 37.04 778 SER A C 1
ATOM 7737 O O . SER E 2 778 ? 121.924 95.603 117.526 1.00 37.04 778 SER A O 1
ATOM 7740 N N . ASP E 2 779 ? 123.966 95.174 118.380 1.00 37.37 779 ASP A N 1
ATOM 7741 C CA . ASP E 2 779 ? 124.660 95.718 117.214 1.00 37.37 779 ASP A CA 1
ATOM 7742 C C . ASP E 2 779 ? 124.413 94.874 115.970 1.00 37.37 779 ASP A C 1
ATOM 7743 O O . ASP E 2 779 ? 124.105 95.414 114.899 1.00 37.37 779 ASP A O 1
ATOM 7748 N N . ASN E 2 780 ? 124.514 93.546 116.099 1.00 33.50 780 ASN A N 1
ATOM 7749 C CA . ASN E 2 780 ? 124.311 92.656 114.958 1.00 33.50 780 ASN A CA 1
ATOM 7750 C C . ASN E 2 780 ? 122.873 92.690 114.458 1.00 33.50 780 ASN A C 1
ATOM 7751 O O . ASN E 2 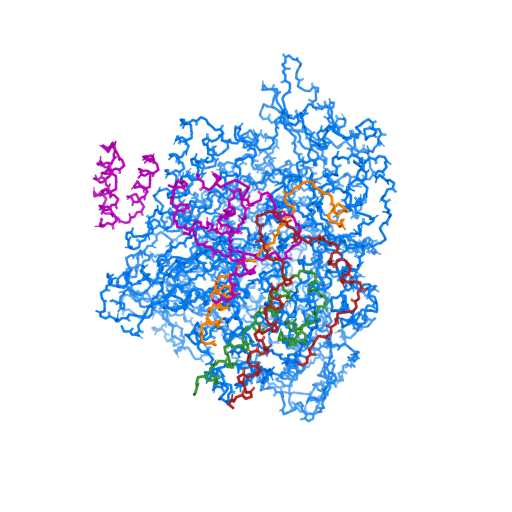780 ? 122.632 92.786 113.244 1.00 33.50 780 ASN A O 1
ATOM 7756 N N . PHE E 2 781 ? 121.902 92.634 115.380 1.00 33.10 781 PHE A N 1
ATOM 7757 C CA . PHE E 2 781 ? 120.506 92.718 114.970 1.00 33.10 781 PHE A CA 1
ATOM 7758 C C . PHE E 2 781 ? 120.185 94.068 114.358 1.00 33.10 781 PHE A C 1
ATOM 7759 O O . PHE E 2 781 ? 119.420 94.141 113.395 1.00 33.10 781 PHE A O 1
ATOM 7767 N N . PHE E 2 782 ? 120.729 95.150 114.914 1.00 31.91 782 PHE A N 1
ATOM 7768 C CA . PHE E 2 782 ? 120.369 96.469 114.427 1.00 31.91 782 PHE A CA 1
ATOM 7769 C C . PHE E 2 782 ? 120.944 96.709 113.045 1.00 31.91 782 PHE A C 1
ATOM 7770 O O . PHE E 2 782 ? 120.270 97.291 112.193 1.00 31.91 782 PHE A O 1
ATOM 7778 N N . ARG E 2 783 ? 122.150 96.198 112.781 1.00 28.55 783 ARG A N 1
ATOM 7779 C CA . ARG E 2 783 ? 122.705 96.250 111.432 1.00 28.55 783 ARG A CA 1
ATOM 7780 C C . ARG E 2 783 ? 121.863 95.455 110.443 1.00 28.55 783 ARG A C 1
ATOM 7781 O O . ARG E 2 783 ? 121.579 95.932 109.337 1.00 28.55 783 ARG A O 1
ATOM 7789 N N . GLU E 2 784 ? 121.430 94.249 110.828 1.00 27.83 784 GLU A N 1
ATOM 7790 C CA . GLU E 2 784 ? 120.614 93.463 109.907 1.00 27.83 784 GLU A CA 1
ATOM 7791 C C . GLU E 2 784 ? 119.222 94.054 109.711 1.00 27.83 784 GLU A C 1
ATOM 7792 O O . GLU E 2 784 ? 118.627 93.884 108.645 1.00 27.83 784 GLU A O 1
ATOM 7798 N N . LEU E 2 785 ? 118.705 94.785 110.696 1.00 25.99 785 LEU A N 1
ATOM 7799 C CA . LEU E 2 785 ? 117.396 95.413 110.542 1.00 25.99 785 LEU A CA 1
ATOM 7800 C C . LEU E 2 785 ? 117.464 96.629 109.626 1.00 25.99 785 LEU A C 1
ATOM 7801 O O . LEU E 2 785 ? 116.570 96.820 108.789 1.00 25.99 785 LEU A O 1
ATOM 7806 N N . ILE E 2 786 ? 118.515 97.454 109.780 1.00 25.41 786 ILE A N 1
ATOM 7807 C CA . ILE E 2 786 ? 118.861 98.491 108.800 1.00 25.41 786 ILE A CA 1
ATOM 7808 C C . ILE E 2 786 ? 118.928 97.903 107.400 1.00 25.41 786 ILE A C 1
ATOM 7809 O O . ILE E 2 786 ? 118.363 98.450 106.446 1.00 25.41 786 ILE A O 1
ATOM 7814 N N . HIS E 2 787 ? 119.606 96.763 107.269 1.00 23.89 787 HIS A N 1
ATOM 7815 C CA . HIS E 2 787 ? 119.875 96.199 105.955 1.00 23.89 787 HIS A CA 1
ATOM 7816 C C . HIS E 2 787 ? 118.616 95.648 105.295 1.00 23.89 787 HIS A C 1
ATOM 7817 O O . HIS E 2 787 ? 118.406 95.848 104.097 1.00 23.89 787 HIS A O 1
ATOM 7824 N N . VAL E 2 788 ? 117.767 94.952 106.049 1.00 24.33 788 VAL A N 1
ATOM 7825 C CA . VAL E 2 788 ? 116.579 94.394 105.415 1.00 24.33 788 VAL A CA 1
ATOM 7826 C C . VAL E 2 788 ? 115.473 95.422 105.259 1.00 24.33 788 VAL A C 1
ATOM 7827 O O . VAL E 2 788 ? 114.534 95.183 104.496 1.00 24.33 788 VAL A O 1
ATOM 7831 N N . ASN E 2 789 ? 115.534 96.556 105.958 1.00 29.73 789 ASN A N 1
ATOM 7832 C CA . ASN E 2 789 ? 114.575 97.611 105.663 1.00 29.73 789 ASN A CA 1
ATOM 7833 C C . ASN E 2 789 ? 115.017 98.528 104.537 1.00 29.73 789 ASN A C 1
ATOM 7834 O O . ASN E 2 789 ? 114.159 99.047 103.823 1.00 29.73 789 ASN A O 1
ATOM 7839 N N . HIS E 2 790 ? 116.322 98.730 104.349 1.00 29.99 790 HIS A N 1
ATOM 7840 C CA . HIS E 2 790 ? 116.786 99.536 103.225 1.00 29.99 790 HIS A CA 1
ATOM 7841 C C . HIS E 2 790 ? 116.493 98.867 101.893 1.00 29.99 790 HIS A C 1
ATOM 7842 O O . HIS E 2 790 ? 116.257 99.555 100.895 1.00 29.99 790 HIS A O 1
ATOM 7849 N N . LEU E 2 791 ? 116.477 97.540 101.856 1.00 28.75 791 LEU A N 1
ATOM 7850 C CA . LEU E 2 791 ? 116.315 96.848 100.589 1.00 28.75 791 LEU A CA 1
ATOM 7851 C C . LEU E 2 791 ? 114.860 96.639 100.202 1.00 28.75 791 LEU A C 1
ATOM 7852 O O . LEU E 2 791 ? 114.582 96.390 99.028 1.00 28.75 791 LEU A O 1
ATOM 7857 N N . ILE E 2 792 ? 113.925 96.739 101.145 1.00 33.10 792 ILE A N 1
ATOM 7858 C CA . ILE E 2 792 ? 112.507 96.704 100.808 1.00 33.10 792 ILE A CA 1
ATOM 7859 C C . ILE E 2 792 ? 111.977 98.131 100.789 1.00 33.10 792 ILE A C 1
ATOM 7860 O O . ILE E 2 792 ? 110.770 98.356 100.678 1.00 33.10 792 ILE A O 1
ATOM 7865 N N . GLY E 2 793 ? 112.869 99.100 100.898 1.00 31.88 793 GLY A N 1
ATOM 7866 C CA . GLY E 2 793 ? 112.539 100.475 100.640 1.00 31.88 793 GLY A CA 1
ATOM 7867 C C . GLY E 2 793 ? 112.169 101.324 101.827 1.00 31.88 793 GLY A C 1
ATOM 7868 O O . GLY E 2 793 ? 111.394 102.267 101.665 1.00 31.88 793 GLY A O 1
ATOM 7869 N N . HIS E 2 794 ? 112.688 101.032 103.009 1.00 37.45 794 HIS A N 1
ATOM 7870 C CA . HIS E 2 794 ? 112.334 101.794 104.190 1.00 37.45 794 HIS A CA 1
ATOM 7871 C C . HIS E 2 794 ? 113.584 102.278 104.898 1.00 37.45 794 HIS A C 1
ATOM 7872 O O . HIS E 2 794 ? 114.663 101.708 104.765 1.00 37.45 794 HIS A O 1
ATOM 7879 N N . ASN E 2 795 ? 113.422 103.349 105.658 1.00 39.10 795 ASN A N 1
ATOM 7880 C CA . ASN E 2 795 ? 114.524 103.965 106.381 1.00 39.10 795 ASN A CA 1
ATOM 7881 C C . ASN E 2 795 ? 114.145 104.044 107.846 1.00 39.10 795 ASN A C 1
ATOM 7882 O O . ASN E 2 795 ? 113.227 104.780 108.212 1.00 39.10 795 ASN A O 1
ATOM 7887 N N . LEU E 2 796 ? 114.837 103.288 108.676 1.00 38.97 796 LEU A N 1
ATOM 7888 C CA . LEU E 2 796 ? 114.926 103.596 110.089 1.00 38.97 796 LEU A CA 1
ATOM 7889 C C . LEU E 2 796 ? 116.354 104.045 110.342 1.00 38.97 796 LEU A C 1
ATOM 7890 O O . LEU E 2 796 ? 117.290 103.515 109.742 1.00 38.97 796 LEU A O 1
ATOM 7895 N N . LYS E 2 797 ? 116.512 105.062 111.175 1.00 45.19 797 LYS A N 1
ATOM 7896 C CA . LYS E 2 797 ? 117.775 105.776 111.223 1.00 45.19 797 LYS A CA 1
ATOM 7897 C C . LYS E 2 797 ? 118.807 105.026 112.060 1.00 45.19 797 LYS A C 1
ATOM 7898 O O . LYS E 2 797 ? 118.485 104.152 112.864 1.00 45.19 797 LYS A O 1
ATOM 7904 N N . ASP E 2 798 ? 120.075 105.370 111.840 1.00 50.08 798 ASP A N 1
ATOM 7905 C CA . ASP E 2 798 ? 121.143 104.833 112.675 1.00 50.08 798 ASP A CA 1
ATOM 7906 C C . ASP E 2 798 ? 121.213 105.531 114.023 1.00 50.08 798 ASP A C 1
ATOM 7907 O O . ASP E 2 798 ? 121.701 104.946 114.995 1.00 50.08 798 ASP A O 1
ATOM 7912 N N . ARG E 2 799 ? 120.736 106.770 114.104 1.00 49.96 799 ARG A N 1
ATOM 7913 C CA . ARG E 2 799 ? 120.877 107.569 115.310 1.00 49.96 799 ARG A CA 1
ATOM 7914 C C . ARG E 2 799 ? 119.559 107.987 115.935 1.00 49.96 799 ARG A C 1
ATOM 7915 O O . ARG E 2 799 ? 119.515 108.202 117.146 1.00 49.96 799 ARG A O 1
ATOM 7923 N N . GLU E 2 800 ? 118.488 108.112 115.152 1.00 49.09 800 GLU A N 1
ATOM 7924 C CA . GLU E 2 800 ? 117.224 108.558 115.722 1.00 49.09 800 GLU A CA 1
ATOM 7925 C C . GLU E 2 800 ? 116.522 107.438 116.487 1.00 49.09 800 GLU A C 1
ATOM 7926 O O . GLU E 2 800 ? 115.779 107.715 117.433 1.00 49.09 800 GLU A O 1
ATOM 7932 N N . THR E 2 801 ? 116.738 106.182 116.113 1.00 42.24 801 THR A N 1
ATOM 7933 C CA . THR E 2 801 ? 116.142 105.080 116.854 1.00 42.24 801 THR A CA 1
ATOM 7934 C C . THR E 2 801 ? 116.810 104.962 118.212 1.00 42.24 801 THR A C 1
ATOM 7935 O O . THR E 2 801 ? 118.038 105.019 118.312 1.00 42.24 801 THR A O 1
ATOM 7939 N N . ILE E 2 802 ? 116.012 104.810 119.261 1.00 33.52 802 ILE A N 1
ATOM 7940 C CA . ILE E 2 802 ? 116.552 104.736 120.613 1.00 33.52 802 ILE A CA 1
ATOM 7941 C C . ILE E 2 802 ? 116.891 103.282 120.903 1.00 33.52 802 ILE A C 1
ATOM 7942 O O . ILE E 2 802 ? 116.005 102.440 121.027 1.00 33.52 802 ILE A O 1
ATOM 7947 N N . ARG E 2 803 ? 118.175 102.980 121.019 1.00 32.94 803 ARG A N 1
ATOM 7948 C CA . ARG E 2 803 ? 118.608 101.714 121.582 1.00 32.94 803 ARG A CA 1
ATOM 7949 C C . ARG E 2 803 ? 119.006 101.931 123.029 1.00 32.94 803 ARG A C 1
ATOM 7950 O O . ARG E 2 803 ? 119.635 102.937 123.359 1.00 32.94 803 ARG A O 1
ATOM 7958 N N . SER E 2 804 ? 118.640 100.989 123.891 1.00 34.10 804 SER A N 1
ATOM 7959 C CA . SER E 2 804 ? 118.914 101.163 125.305 1.00 34.10 804 SER A CA 1
ATOM 7960 C C . SER E 2 804 ? 118.981 99.812 125.991 1.00 34.10 804 SER A C 1
ATOM 7961 O O . SER E 2 804 ? 118.256 98.883 125.641 1.00 34.10 804 SER A O 1
ATOM 7964 N N . ASP E 2 805 ? 119.854 99.716 126.985 1.00 38.35 805 ASP A N 1
ATOM 7965 C CA . ASP E 2 805 ? 119.890 98.526 127.820 1.00 38.35 805 ASP A CA 1
ATOM 7966 C C . ASP E 2 805 ? 118.828 98.538 128.899 1.00 38.35 805 ASP A C 1
ATOM 7967 O O . ASP E 2 805 ? 118.662 97.531 129.591 1.00 38.35 805 ASP A O 1
ATOM 7972 N N . THR E 2 806 ? 118.117 99.642 129.065 1.00 39.29 806 THR A N 1
ATOM 7973 C CA . THR E 2 806 ? 117.302 99.829 130.250 1.00 39.29 806 THR A CA 1
ATOM 7974 C C . THR E 2 806 ? 115.830 100.023 129.937 1.00 39.29 806 THR A C 1
ATOM 7975 O O . THR E 2 806 ? 114.982 99.367 130.546 1.00 39.29 806 THR A O 1
ATOM 7979 N N . PHE E 2 807 ? 115.496 100.901 129.003 1.00 33.10 807 PHE A N 1
ATOM 7980 C CA . PHE E 2 807 ? 114.111 101.267 128.786 1.00 33.10 807 PHE A CA 1
ATOM 7981 C C . PHE E 2 807 ? 113.714 101.042 127.338 1.00 33.10 807 PHE A C 1
ATOM 7982 O O . PHE E 2 807 ? 114.553 100.914 126.448 1.00 33.10 807 PHE A O 1
ATOM 7990 N N . PHE E 2 808 ? 112.407 101.014 127.123 1.00 33.10 808 PHE A N 1
ATOM 7991 C CA . PHE E 2 808 ? 111.836 101.144 125.795 1.00 33.10 808 PHE A CA 1
ATOM 7992 C C . PHE E 2 808 ? 110.608 102.036 125.894 1.00 33.10 808 PHE A C 1
ATOM 7993 O O . PHE E 2 808 ? 110.206 102.453 126.980 1.00 33.10 808 PHE A O 1
ATOM 8001 N N . ILE E 2 809 ? 110.035 102.374 124.744 1.00 35.59 809 ILE A N 1
ATOM 8002 C CA . ILE E 2 809 ? 108.976 103.377 124.654 1.00 35.59 809 ILE A CA 1
ATOM 8003 C C . ILE E 2 809 ? 107.783 102.748 123.956 1.00 35.59 809 ILE A C 1
ATOM 8004 O O . ILE E 2 809 ? 107.864 102.401 122.774 1.00 35.59 809 ILE A O 1
ATOM 8009 N N . TYR E 2 810 ? 106.674 102.615 124.675 1.00 43.99 810 TYR A N 1
ATOM 8010 C CA . TYR E 2 810 ? 105.464 102.012 124.135 1.00 43.99 810 TYR A CA 1
ATOM 8011 C C . TYR E 2 810 ? 104.272 102.872 124.515 1.00 43.99 810 TYR A C 1
ATOM 8012 O O . TYR E 2 810 ? 104.081 103.175 125.698 1.00 43.99 810 TYR A O 1
ATOM 8021 N N . SER E 2 811 ? 103.485 103.254 123.501 1.00 47.56 811 SER A N 1
ATOM 8022 C CA . SER E 2 811 ? 102.313 104.135 123.618 1.00 47.56 811 SER A CA 1
ATOM 8023 C C . SER E 2 811 ? 102.654 105.443 124.326 1.00 47.56 811 SER A C 1
ATOM 8024 O O . SER E 2 811 ? 101.902 105.925 125.175 1.00 47.56 811 SER A O 1
ATOM 8027 N N . LYS E 2 812 ? 103.823 105.997 123.986 1.00 44.88 812 LYS A N 1
ATOM 8028 C CA . LYS E 2 812 ? 104.417 107.203 124.572 1.00 44.88 812 LYS A CA 1
ATOM 8029 C C . LYS E 2 812 ? 104.644 107.107 126.077 1.00 44.88 812 LYS A C 1
ATOM 8030 O O . LYS E 2 812 ? 104.833 108.129 126.738 1.00 44.88 812 LYS A O 1
ATOM 8036 N N . ARG E 2 813 ? 104.650 105.907 126.649 1.00 40.64 813 ARG A N 1
ATOM 8037 C CA . ARG E 2 813 ? 105.074 105.707 128.022 1.00 40.64 813 ARG A CA 1
ATOM 8038 C C . ARG E 2 813 ? 106.418 105.004 128.004 1.00 40.64 813 ARG A C 1
ATOM 8039 O O . ARG E 2 813 ? 106.665 104.144 127.154 1.00 40.64 813 ARG A O 1
ATOM 8047 N N . ILE E 2 814 ? 107.289 105.376 128.929 1.00 35.70 814 ILE A N 1
ATOM 8048 C CA . ILE E 2 814 ? 108.617 104.791 129.010 1.00 35.70 814 ILE A CA 1
ATOM 8049 C C . ILE E 2 814 ? 108.574 103.654 130.020 1.00 35.70 814 ILE A C 1
ATOM 8050 O O . ILE E 2 814 ? 108.196 103.856 131.177 1.00 35.70 814 ILE A O 1
ATOM 8055 N N . PHE E 2 815 ? 108.948 102.457 129.582 1.00 40.21 815 PHE A N 1
ATOM 8056 C CA . PHE E 2 815 ? 109.008 101.281 130.438 1.00 40.21 815 PHE A CA 1
ATOM 8057 C C . PHE E 2 815 ? 110.473 101.019 130.743 1.00 40.21 815 PHE A C 1
ATOM 8058 O O . PHE E 2 815 ? 111.264 100.794 129.825 1.00 40.21 815 PHE A O 1
ATOM 8066 N N . LYS E 2 816 ? 110.835 101.063 132.022 1.00 38.76 816 LYS A N 1
ATOM 8067 C CA . LYS E 2 816 ? 112.234 101.125 132.433 1.00 38.76 816 LYS A CA 1
ATOM 8068 C C . LYS E 2 816 ? 112.435 100.243 133.652 1.00 38.76 816 LYS A C 1
ATOM 8069 O O . LYS E 2 816 ? 111.992 100.606 134.745 1.00 38.76 816 LYS A O 1
ATOM 8075 N N . ASP E 2 817 ? 113.120 99.108 133.457 1.00 45.64 817 ASP A N 1
ATOM 8076 C CA . ASP E 2 817 ? 113.493 98.158 134.516 1.00 45.64 817 ASP A CA 1
ATOM 8077 C C . ASP E 2 817 ? 112.283 97.636 135.288 1.00 45.64 817 ASP A C 1
ATOM 8078 O O . ASP E 2 817 ? 112.242 97.682 136.516 1.00 45.64 817 ASP A O 1
ATOM 8083 N N . GLY E 2 818 ? 111.293 97.133 134.560 1.00 48.30 818 GLY A N 1
ATOM 8084 C CA . GLY E 2 818 ? 110.125 96.576 135.210 1.00 48.30 818 GLY A CA 1
ATOM 8085 C C . GLY E 2 818 ? 109.222 97.586 135.873 1.00 48.30 818 GLY A C 1
ATOM 8086 O O . GLY E 2 818 ? 108.417 97.215 136.729 1.00 48.30 818 GLY A O 1
ATOM 8087 N N . ALA E 2 819 ? 109.342 98.855 135.511 1.00 41.42 819 ALA A N 1
ATOM 8088 C CA . ALA E 2 819 ? 108.546 99.913 136.104 1.00 41.42 819 ALA A CA 1
ATOM 8089 C C . ALA E 2 819 ? 108.106 100.850 134.999 1.00 41.42 819 ALA A C 1
ATOM 8090 O O . ALA E 2 819 ? 108.798 101.017 133.994 1.00 41.42 819 ALA A O 1
ATOM 8092 N N . ILE E 2 820 ? 106.962 101.436 135.179 1.00 39.05 820 ILE A N 1
ATOM 8093 C CA . ILE E 2 820 ? 106.464 102.437 134.255 1.00 39.05 820 ILE A CA 1
ATOM 8094 C C . ILE E 2 820 ? 106.895 103.790 134.789 1.00 39.05 820 ILE A C 1
ATOM 8095 O O . ILE E 2 820 ? 106.873 104.028 136.000 1.00 39.05 820 ILE A O 1
ATOM 8100 N N . LEU E 2 821 ? 107.324 104.665 133.897 1.00 35.75 821 LEU A N 1
ATOM 8101 C CA . LEU E 2 821 ? 107.990 105.894 134.283 1.00 35.75 821 LEU A CA 1
ATOM 8102 C C . LEU E 2 821 ? 106.980 107.034 134.225 1.00 35.75 821 LEU A C 1
ATOM 8103 O O . LEU E 2 821 ? 106.149 107.090 133.315 1.00 35.75 821 LEU A O 1
ATOM 8108 N N . SER E 2 822 ? 107.057 107.940 135.199 1.00 33.68 822 SER A N 1
ATOM 8109 C CA . SER E 2 822 ? 105.928 108.787 135.569 1.00 33.68 822 SER A CA 1
ATOM 8110 C C . SER E 2 822 ? 105.632 109.881 134.545 1.00 33.68 822 SER A C 1
ATOM 8111 O O . SER E 2 822 ? 106.526 110.405 133.882 1.00 33.68 822 SER A O 1
ATOM 8114 N N . GLN E 2 823 ? 104.345 110.199 134.407 1.00 32.41 823 GLN A N 1
ATOM 8115 C CA . GLN E 2 823 ? 103.859 111.291 133.560 1.00 32.41 823 GLN A CA 1
ATOM 8116 C C . GLN E 2 823 ? 102.767 112.093 134.256 1.00 32.41 823 GLN A C 1
ATOM 8117 O O . GLN E 2 823 ? 101.663 112.240 133.737 1.00 32.41 823 GLN A O 1
ATOM 8123 N N . VAL E 2 824 ? 103.038 112.577 135.468 1.00 26.67 824 VAL A N 1
ATOM 8124 C CA . VAL E 2 824 ? 102.050 113.392 136.174 1.00 26.67 824 VAL A CA 1
ATOM 8125 C C . VAL E 2 824 ? 101.822 114.734 135.468 1.00 26.67 824 VAL A C 1
ATOM 8126 O O . VAL E 2 824 ? 100.682 115.198 135.365 1.00 26.67 824 VAL A O 1
ATOM 8130 N N . LEU E 2 825 ? 102.868 115.333 134.896 1.00 25.64 825 LEU A N 1
ATOM 8131 C CA . LEU E 2 825 ? 102.725 116.675 134.327 1.00 25.64 825 LEU A CA 1
ATOM 8132 C C . LEU E 2 825 ? 101.931 116.689 133.023 1.00 25.64 825 LEU A C 1
ATOM 8133 O O . LEU E 2 825 ? 101.282 117.698 132.715 1.00 25.64 825 LEU A O 1
ATOM 8138 N N . LYS E 2 826 ? 101.962 115.596 132.258 1.00 27.69 826 LYS A N 1
ATOM 8139 C CA . LYS E 2 826 ? 101.054 115.440 131.123 1.00 27.69 826 LYS A CA 1
ATOM 8140 C C . LYS E 2 826 ? 99.603 115.468 131.557 1.00 27.69 826 LYS A C 1
ATOM 8141 O O . LYS E 2 826 ? 98.774 116.130 130.928 1.00 27.69 826 LYS A O 1
ATOM 8147 N N . ASN E 2 827 ? 99.276 114.758 132.626 1.00 27.38 827 ASN A N 1
ATOM 8148 C CA . ASN E 2 827 ? 97.918 114.761 133.133 1.00 27.38 827 ASN A CA 1
ATOM 8149 C C . ASN E 2 827 ? 97.575 116.059 133.839 1.00 27.38 827 ASN A C 1
ATOM 8150 O O . ASN E 2 827 ? 96.399 116.398 133.943 1.00 27.38 827 ASN A O 1
ATOM 8155 N N . SER E 2 828 ? 98.571 116.790 134.324 1.00 24.45 828 SER A N 1
ATOM 8156 C CA . SER E 2 828 ? 98.312 118.099 134.895 1.00 24.45 828 SER A CA 1
ATOM 8157 C C . SER E 2 828 ? 97.978 119.106 133.813 1.00 24.45 828 SER A C 1
ATOM 8158 O O . SER E 2 828 ? 97.151 119.991 134.030 1.00 24.45 828 SER A O 1
ATOM 8161 N N . SER E 2 829 ? 98.583 118.965 132.633 1.00 22.17 829 SER A N 1
ATOM 8162 C CA . SER E 2 829 ? 98.295 119.884 131.538 1.00 22.17 829 SER A CA 1
ATOM 8163 C C . SER E 2 829 ? 96.882 119.737 130.985 1.00 22.17 829 SER A C 1
ATOM 8164 O O . SER E 2 829 ? 96.433 120.620 130.253 1.00 22.17 829 SER A O 1
ATOM 8167 N N . LYS E 2 830 ? 96.172 118.659 131.313 1.00 26.78 830 LYS A N 1
ATOM 8168 C CA . LYS E 2 830 ? 94.799 118.455 130.874 1.00 26.78 830 LYS A CA 1
ATOM 8169 C C . LYS E 2 830 ? 93.787 118.671 131.987 1.00 26.78 830 LYS A C 1
ATOM 8170 O O . LYS E 2 830 ? 92.616 118.331 131.818 1.00 26.78 830 LYS A O 1
ATOM 8176 N N . LEU E 2 831 ? 94.201 119.243 133.110 1.00 23.05 831 LEU A N 1
ATOM 8177 C CA . LEU E 2 831 ? 93.291 119.526 134.214 1.00 23.05 831 LEU A CA 1
ATOM 8178 C C . LEU E 2 831 ? 92.597 120.839 133.874 1.00 23.05 831 LEU A C 1
ATOM 8179 O O . LEU E 2 831 ? 93.017 121.918 134.283 1.00 23.05 831 LEU A O 1
ATOM 8184 N N . VAL E 2 832 ? 91.516 120.744 133.100 1.00 24.97 832 VAL A N 1
ATOM 8185 C CA . VAL E 2 832 ? 90.869 121.917 132.521 1.00 24.97 832 VAL A CA 1
ATOM 8186 C C . VAL E 2 832 ? 89.462 122.073 133.078 1.00 24.97 832 VAL A C 1
ATOM 8187 O O . VAL E 2 832 ? 89.029 121.282 133.920 1.00 24.97 832 VAL A O 1
ATOM 8191 N N . LEU E 2 833 ? 88.738 123.097 132.619 1.00 25.91 833 LEU A N 1
ATOM 8192 C CA . LEU E 2 833 ? 87.646 123.652 133.400 1.00 25.91 833 LEU A CA 1
ATOM 8193 C C . LEU E 2 833 ? 86.289 123.658 132.692 1.00 25.91 833 LEU A C 1
ATOM 8194 O O . LEU E 2 833 ? 85.302 124.088 133.288 1.00 25.91 833 LEU A O 1
ATOM 8199 N N . VAL E 2 834 ? 86.191 123.214 131.445 1.00 27.15 834 VAL A N 1
ATOM 8200 C CA . VAL E 2 834 ? 84.895 122.912 130.835 1.00 27.15 834 VAL A CA 1
ATOM 8201 C C . VAL E 2 834 ? 85.060 121.583 130.115 1.00 27.15 834 VAL A C 1
ATOM 8202 O O . VAL E 2 834 ? 86.095 121.338 129.493 1.00 27.15 834 VAL A O 1
ATOM 8206 N N . SER E 2 835 ? 84.075 120.701 130.237 1.00 31.78 835 SER A N 1
ATOM 8207 C CA . SER E 2 835 ? 84.093 119.433 129.527 1.00 31.78 835 SER A CA 1
ATOM 8208 C C . SER E 2 835 ? 82.812 119.280 128.724 1.00 31.78 835 SER A C 1
ATOM 8209 O O . SER E 2 835 ? 81.719 119.546 129.234 1.00 31.78 835 SER A O 1
ATOM 8212 N N . GLY E 2 836 ? 82.949 118.867 127.467 1.00 40.08 836 GLY A N 1
ATOM 8213 C CA . GLY E 2 836 ? 81.809 118.562 126.631 1.00 40.08 836 GLY A CA 1
ATOM 8214 C C . GLY E 2 836 ? 81.144 119.787 126.033 1.00 40.08 836 GLY A C 1
ATOM 8215 O O . GLY E 2 836 ? 81.353 120.928 126.447 1.00 40.08 836 GLY A O 1
ATOM 8216 N N . ASP E 2 837 ? 80.300 119.531 125.034 1.00 37.68 837 ASP A N 1
ATOM 8217 C CA . ASP E 2 837 ? 79.663 120.592 124.272 1.00 37.68 837 ASP A CA 1
ATOM 8218 C C . ASP E 2 837 ? 78.153 120.452 124.168 1.00 37.68 837 ASP A C 1
ATOM 8219 O O . ASP E 2 837 ? 77.519 121.297 123.536 1.00 37.68 837 ASP A O 1
ATOM 8224 N N . LEU E 2 838 ? 77.559 119.423 124.762 1.00 35.15 838 LEU A N 1
ATOM 8225 C CA . LEU E 2 838 ? 76.155 119.145 124.505 1.00 35.15 838 LEU A CA 1
ATOM 8226 C C . LEU E 2 838 ? 75.203 119.979 125.344 1.00 35.15 838 LEU A C 1
ATOM 8227 O O . LEU E 2 838 ? 74.005 119.966 125.050 1.00 35.15 838 LEU A O 1
ATOM 8232 N N . SER E 2 839 ? 75.696 120.656 126.376 1.00 39.01 839 SER A N 1
ATOM 8233 C CA . SER E 2 839 ? 74.969 121.643 127.179 1.00 39.01 839 SER A CA 1
ATOM 8234 C C . SER E 2 839 ? 75.980 122.314 128.100 1.00 39.01 839 SER A C 1
ATOM 8235 O O . SER E 2 839 ? 77.188 122.064 128.012 1.00 39.01 839 SER A O 1
ATOM 8238 N N . GLU E 2 840 ? 75.481 123.171 128.988 1.00 42.65 840 GLU A N 1
ATOM 8239 C CA . GLU E 2 840 ? 76.255 123.706 130.106 1.00 42.65 840 GLU A CA 1
ATOM 8240 C C . GLU E 2 840 ? 76.165 122.707 131.255 1.00 42.65 840 GLU A C 1
ATOM 8241 O O . GLU E 2 840 ? 75.436 122.890 132.231 1.00 42.65 840 GLU A O 1
ATOM 8247 N N . ASN E 2 841 ? 76.930 121.631 131.136 1.00 34.32 841 ASN A N 1
ATOM 8248 C CA . ASN E 2 841 ? 76.860 120.519 132.072 1.00 34.32 841 ASN A CA 1
ATOM 8249 C C . ASN E 2 841 ? 77.980 120.660 133.096 1.00 34.32 841 ASN A C 1
ATOM 8250 O O . ASN E 2 841 ? 79.161 120.625 132.739 1.00 34.32 841 ASN A O 1
ATOM 8255 N N . THR E 2 842 ? 77.602 120.829 134.360 1.00 31.44 842 THR A N 1
ATOM 8256 C CA . THR E 2 842 ? 78.550 120.964 135.458 1.00 31.44 842 THR A CA 1
ATOM 8257 C C . THR E 2 842 ? 78.915 119.615 136.051 1.00 31.44 842 THR A C 1
ATOM 8258 O O . THR E 2 842 ? 80.059 119.416 136.480 1.00 31.44 842 THR A O 1
ATOM 8262 N N . VAL E 2 843 ? 77.971 118.674 136.026 1.00 27.17 843 VAL A N 1
ATOM 8263 C CA . VAL E 2 843 ? 78.196 117.338 136.562 1.00 27.17 843 VAL A CA 1
ATOM 8264 C C . VAL E 2 843 ? 79.257 116.608 135.756 1.00 27.17 843 VAL A C 1
ATOM 8265 O O . VAL E 2 843 ? 80.168 115.992 136.318 1.00 27.17 843 VAL A O 1
ATOM 8269 N N . MET E 2 844 ? 79.195 116.714 134.431 1.00 30.38 844 MET A N 1
ATOM 8270 C CA . MET E 2 844 ? 80.179 116.050 133.588 1.00 30.38 844 MET A CA 1
ATOM 8271 C C . MET E 2 844 ? 81.528 116.750 133.648 1.00 30.38 844 MET A C 1
ATOM 8272 O O . MET E 2 844 ? 82.573 116.102 133.521 1.00 30.38 844 MET A O 1
ATOM 8277 N N . SER E 2 845 ? 81.527 118.058 133.907 1.00 26.17 845 SER A N 1
ATOM 8278 C CA . SER E 2 845 ? 82.770 118.804 134.066 1.00 26.17 845 SER A CA 1
ATOM 8279 C C . SER E 2 845 ? 83.491 118.404 135.345 1.00 26.17 845 SER A C 1
ATOM 8280 O O . SER E 2 845 ? 84.704 118.154 135.337 1.00 26.17 845 SER A O 1
ATOM 8283 N N . CYS E 2 846 ? 82.757 118.330 136.454 1.00 26.17 846 CYS A N 1
ATOM 8284 C CA . CYS E 2 846 ? 83.324 117.837 137.701 1.00 26.17 846 CYS A CA 1
ATOM 8285 C C . CYS E 2 846 ? 83.716 116.369 137.607 1.00 26.17 846 CYS A C 1
ATOM 8286 O O . CYS E 2 846 ? 84.673 115.949 138.263 1.00 26.17 846 CYS A O 1
ATOM 8289 N N . ALA E 2 847 ? 83.021 115.586 136.781 1.00 23.98 847 ALA A N 1
ATOM 8290 C CA . ALA E 2 847 ? 83.411 114.197 136.584 1.00 23.98 847 ALA A CA 1
ATOM 8291 C C . ALA E 2 847 ? 84.726 114.089 135.824 1.00 23.98 847 ALA A C 1
ATOM 8292 O O . ALA E 2 847 ? 85.545 113.211 136.117 1.00 23.98 847 ALA A O 1
ATOM 8294 N N . ASN E 2 848 ? 84.952 114.980 134.856 1.00 23.31 848 ASN A N 1
ATOM 8295 C CA . ASN E 2 848 ? 86.230 114.992 134.148 1.00 23.31 848 ASN A CA 1
ATOM 8296 C C . ASN E 2 848 ? 87.361 115.454 135.059 1.00 23.31 848 ASN A C 1
ATOM 8297 O O . ASN E 2 848 ? 88.487 114.943 134.969 1.00 23.31 848 ASN A O 1
ATOM 8302 N N . ILE E 2 849 ? 87.079 116.419 135.939 1.00 23.00 849 ILE A N 1
ATOM 8303 C CA . ILE E 2 849 ? 88.065 116.835 136.936 1.00 23.00 849 ILE A CA 1
ATOM 8304 C C . ILE E 2 849 ? 88.413 115.678 137.864 1.00 23.00 849 ILE A C 1
ATOM 8305 O O . ILE E 2 849 ? 89.589 115.441 138.163 1.00 23.00 849 ILE A O 1
ATOM 8310 N N . SER E 2 850 ? 87.408 114.903 138.280 1.00 23.29 850 SER A N 1
ATOM 8311 C CA . SER E 2 850 ? 87.651 113.772 139.171 1.00 23.29 850 SER A CA 1
ATOM 8312 C C . SER E 2 850 ? 88.442 112.668 138.482 1.00 23.29 850 SER A C 1
ATOM 8313 O O . SER E 2 850 ? 89.317 112.057 139.102 1.00 23.29 850 SER A O 1
ATOM 8316 N N . SER E 2 851 ? 88.182 112.422 137.196 1.00 23.37 851 SER A N 1
ATOM 8317 C CA . SER E 2 851 ? 88.939 111.400 136.479 1.00 23.37 851 SER A CA 1
ATOM 8318 C C . SER E 2 851 ? 90.385 111.829 136.258 1.00 23.37 851 SER A C 1
ATOM 8319 O O . SER E 2 851 ? 91.302 111.006 136.366 1.00 23.37 851 SER A O 1
ATOM 8322 N N . THR E 2 852 ? 90.616 113.117 135.994 1.00 24.53 852 THR A N 1
ATOM 8323 C CA . THR E 2 852 ? 91.988 113.586 135.814 1.00 24.53 852 THR A CA 1
ATOM 8324 C C . THR E 2 852 ? 92.751 113.586 137.135 1.00 24.53 852 THR A C 1
ATOM 8325 O O . THR E 2 852 ? 93.938 113.255 137.170 1.00 24.53 852 THR A O 1
ATOM 8329 N N . VAL E 2 853 ? 92.084 113.934 138.236 1.00 23.16 853 VAL A N 1
ATOM 8330 C CA . VAL E 2 853 ? 92.743 113.900 139.538 1.00 23.16 853 VAL A CA 1
ATOM 8331 C C . VAL E 2 853 ? 93.025 112.465 139.978 1.00 23.16 853 VAL A C 1
ATOM 8332 O O . VAL E 2 853 ? 94.077 112.185 140.567 1.00 23.16 853 VAL A O 1
ATOM 8336 N N . ALA E 2 854 ? 92.141 111.523 139.641 1.00 23.87 854 ALA A N 1
ATOM 8337 C CA . ALA E 2 854 ? 92.428 110.118 139.911 1.00 23.87 854 ALA A CA 1
ATOM 8338 C C . ALA E 2 854 ? 93.604 109.625 139.081 1.00 23.87 854 ALA A C 1
ATOM 8339 O O . ALA E 2 854 ? 94.429 108.843 139.564 1.00 23.87 854 ALA A O 1
ATOM 8341 N N . ARG E 2 855 ? 93.721 110.107 137.845 1.00 27.73 855 ARG A N 1
ATOM 8342 C CA . ARG E 2 855 ? 94.863 109.738 137.020 1.00 27.73 855 ARG A CA 1
ATOM 8343 C C . ARG E 2 855 ? 96.150 110.389 137.519 1.00 27.73 855 ARG A C 1
ATOM 8344 O O . ARG E 2 855 ? 97.234 109.836 137.326 1.00 27.73 855 ARG A O 1
ATOM 8352 N N . LEU E 2 856 ? 96.052 111.559 138.156 1.00 26.42 856 LEU A N 1
ATOM 8353 C CA . LEU E 2 856 ? 97.210 112.145 138.830 1.00 26.42 856 LEU A CA 1
ATOM 8354 C C . LEU E 2 856 ? 97.624 111.311 140.026 1.00 26.42 856 LEU A C 1
ATOM 8355 O O . LEU E 2 856 ? 98.815 111.158 140.305 1.00 26.42 856 LEU A O 1
ATOM 8360 N N . CYS E 2 857 ? 96.644 110.795 140.760 1.00 32.16 857 CYS A N 1
ATOM 8361 C CA . CYS E 2 857 ? 96.930 109.975 141.925 1.00 32.16 857 CYS A CA 1
ATOM 8362 C C . CYS E 2 857 ? 97.521 108.628 141.529 1.00 32.16 857 CYS A C 1
ATOM 8363 O O . CYS E 2 857 ? 98.266 108.027 142.308 1.00 32.16 857 CYS A O 1
ATOM 8366 N N . GLU E 2 858 ? 97.201 108.141 140.327 1.00 37.54 858 GLU A N 1
ATOM 8367 C CA . GLU E 2 858 ? 97.797 106.896 139.848 1.00 37.54 858 GLU A CA 1
ATOM 8368 C C . GLU E 2 858 ? 99.258 107.068 139.459 1.00 37.54 858 GLU A C 1
ATOM 8369 O O . GLU E 2 858 ? 100.041 106.124 139.583 1.00 37.54 858 GLU A O 1
ATOM 8375 N N . ASN E 2 859 ? 99.646 108.247 138.981 1.00 33.24 859 ASN A N 1
ATOM 8376 C CA . ASN E 2 859 ? 101.032 108.523 138.617 1.00 33.24 859 ASN A CA 1
ATOM 8377 C C . ASN E 2 859 ? 101.896 108.919 139.802 1.00 33.24 859 ASN A C 1
ATOM 8378 O O . ASN E 2 859 ? 103.054 109.291 139.610 1.00 33.24 859 ASN A O 1
ATOM 8383 N N . GLY E 2 860 ? 101.346 108.882 141.002 1.00 31.78 860 GLY A N 1
ATOM 8384 C CA . GLY E 2 860 ? 102.090 108.933 142.236 1.00 31.78 860 GLY A CA 1
ATOM 8385 C C . GLY E 2 860 ? 102.087 110.319 142.818 1.00 31.78 860 GLY A C 1
ATOM 8386 O O . GLY E 2 860 ? 103.008 111.104 142.593 1.00 31.78 860 GLY A O 1
ATOM 8387 N N . LEU E 2 861 ? 101.094 110.575 143.653 1.00 31.33 861 LEU A N 1
ATOM 8388 C CA . LEU E 2 861 ? 100.862 111.814 144.373 1.00 31.33 861 LEU A CA 1
ATOM 8389 C C . LEU E 2 861 ? 100.294 111.420 145.716 1.00 31.33 861 LEU A C 1
ATOM 8390 O O . LEU E 2 861 ? 99.767 110.311 145.867 1.00 31.33 861 LEU A O 1
ATOM 8395 N N . PRO E 2 862 ? 100.412 112.279 146.728 1.00 31.05 862 PRO A N 1
ATOM 8396 C CA . PRO E 2 862 ? 99.755 111.999 148.001 1.00 31.05 862 PRO A CA 1
ATOM 8397 C C . PRO E 2 862 ? 98.243 111.954 147.859 1.00 31.05 862 PRO A C 1
ATOM 8398 O O . PRO E 2 862 ? 97.652 112.670 147.052 1.00 31.05 862 PRO A O 1
ATOM 8402 N N . LYS E 2 863 ? 97.628 111.059 148.636 1.00 32.22 863 LYS A N 1
ATOM 8403 C CA . LYS E 2 863 ? 96.192 110.826 148.540 1.00 32.22 863 LYS A CA 1
ATOM 8404 C C . LYS E 2 863 ? 95.414 112.027 149.049 1.00 32.22 863 LYS A C 1
ATOM 8405 O O . LYS E 2 863 ? 94.444 112.462 148.423 1.00 32.22 863 LYS A O 1
ATOM 8411 N N . ASP E 2 864 ? 95.830 112.569 150.195 1.00 32.63 864 ASP A N 1
ATOM 8412 C CA . ASP E 2 864 ? 95.165 113.727 150.782 1.00 32.63 864 ASP A CA 1
ATOM 8413 C C . ASP E 2 864 ? 95.265 114.954 149.886 1.00 32.63 864 ASP A C 1
ATOM 8414 O O . ASP E 2 864 ? 94.302 115.724 149.768 1.00 32.63 864 ASP A O 1
ATOM 8419 N N . PHE E 2 865 ? 96.408 115.125 149.218 1.00 29.85 865 PHE A N 1
ATOM 8420 C CA . PHE E 2 865 ? 96.569 116.205 148.255 1.00 29.85 865 PHE A CA 1
ATOM 8421 C C . PHE E 2 865 ? 95.604 116.064 147.089 1.00 29.85 865 PHE A C 1
ATOM 8422 O O . PHE E 2 865 ? 94.953 117.033 146.704 1.00 29.85 865 PHE A O 1
ATOM 8430 N N . CYS E 2 866 ? 95.469 114.858 146.537 1.00 28.73 866 CYS A N 1
ATOM 8431 C CA . CYS E 2 866 ? 94.558 114.672 145.411 1.00 28.73 866 CYS A CA 1
ATOM 8432 C C . CYS E 2 866 ? 93.097 114.802 145.818 1.00 28.73 866 CYS A C 1
ATOM 8433 O O . CYS E 2 866 ? 92.299 115.353 145.058 1.00 28.73 866 CYS A O 1
ATOM 8436 N N . TYR E 2 867 ? 92.739 114.374 147.026 1.00 28.64 867 TYR A N 1
ATOM 8437 C CA . TYR E 2 867 ? 91.348 114.461 147.451 1.00 28.64 867 TYR A CA 1
ATOM 8438 C C . TYR E 2 867 ? 90.937 115.910 147.704 1.00 28.64 867 TYR A C 1
ATOM 8439 O O . TYR E 2 867 ? 89.901 116.377 147.200 1.00 28.64 867 TYR A O 1
ATOM 8448 N N . TYR E 2 868 ? 91.759 116.659 148.439 1.00 28.34 868 TYR A N 1
ATOM 8449 C CA . TYR E 2 868 ? 91.442 118.062 148.666 1.00 28.34 868 TYR A CA 1
ATOM 8450 C C . TYR E 2 868 ? 91.649 118.904 147.411 1.00 28.34 868 TYR A C 1
ATOM 8451 O O . TYR E 2 868 ? 90.962 119.916 147.236 1.00 28.34 868 TYR A O 1
ATOM 8460 N N . LEU E 2 869 ? 92.523 118.467 146.502 1.00 25.96 869 LEU A N 1
ATOM 8461 C CA . LEU E 2 869 ? 92.661 119.104 145.200 1.00 25.96 869 LEU A CA 1
ATOM 8462 C C . LEU E 2 869 ? 91.407 118.935 144.363 1.00 25.96 869 LEU A C 1
ATOM 8463 O O . LEU E 2 869 ? 91.008 119.861 143.651 1.00 25.96 869 LEU A O 1
ATOM 8468 N N . ASN E 2 870 ? 90.776 117.762 144.425 1.00 22.89 870 ASN A N 1
ATOM 8469 C CA . ASN E 2 870 ? 89.539 117.581 143.678 1.00 22.89 870 ASN A CA 1
ATOM 8470 C C . ASN E 2 870 ? 88.410 118.401 144.279 1.00 22.89 870 ASN A C 1
ATOM 8471 O O . ASN E 2 870 ? 87.571 118.921 143.539 1.00 22.89 870 ASN A O 1
ATOM 8476 N N . TYR E 2 871 ? 88.373 118.526 145.611 1.00 26.58 871 TYR A N 1
ATOM 8477 C CA . TYR E 2 871 ? 87.394 119.413 146.245 1.00 26.58 871 TYR A CA 1
ATOM 8478 C C . TYR E 2 871 ? 87.557 120.854 145.777 1.00 26.58 871 TYR A C 1
ATOM 8479 O O . TYR E 2 871 ? 86.580 121.511 145.395 1.00 26.58 871 TYR A O 1
ATOM 8488 N N . LEU E 2 872 ? 88.793 121.353 145.773 1.00 25.67 872 LEU A N 1
ATOM 8489 C CA . LEU E 2 872 ? 89.007 122.750 145.410 1.00 25.67 872 LEU A CA 1
ATOM 8490 C C . LEU E 2 872 ? 88.798 122.989 143.919 1.00 25.67 872 LEU A C 1
ATOM 8491 O O . LEU E 2 872 ? 88.225 124.014 143.535 1.00 25.67 872 LEU A O 1
ATOM 8496 N N . MET E 2 873 ? 89.212 122.056 143.057 1.00 24.82 873 MET A N 1
ATOM 8497 C CA . MET E 2 873 ? 88.955 122.251 141.633 1.00 24.82 873 MET A CA 1
ATOM 8498 C C . MET E 2 873 ? 87.484 122.079 141.281 1.00 24.82 873 MET A C 1
ATOM 8499 O O . MET E 2 873 ? 87.003 122.729 140.350 1.00 24.82 873 MET A O 1
ATOM 8504 N N . SER E 2 874 ? 86.741 121.252 142.016 1.00 22.69 874 SER A N 1
ATOM 8505 C CA . SER E 2 874 ? 85.312 121.152 141.757 1.00 22.69 874 SER A CA 1
ATOM 8506 C C . SER E 2 874 ? 84.562 122.374 142.261 1.00 22.69 874 SER A C 1
ATOM 8507 O O . SER E 2 874 ? 83.546 122.754 141.675 1.00 22.69 874 SER A O 1
ATOM 8510 N N . CYS E 2 875 ? 85.064 123.027 143.312 1.00 24.34 875 CYS A N 1
ATOM 8511 C CA . CYS E 2 875 ? 84.484 124.310 143.693 1.00 24.34 875 CYS A CA 1
ATOM 8512 C C . CYS E 2 875 ? 84.796 125.395 142.664 1.00 24.34 875 CYS A C 1
ATOM 8513 O O . CYS E 2 875 ? 83.934 126.228 142.366 1.00 24.34 875 CYS A O 1
ATOM 8516 N N . ILE E 2 876 ? 86.013 125.391 142.101 1.00 25.01 876 ILE A N 1
ATOM 8517 C CA . ILE E 2 876 ? 86.347 126.299 140.998 1.00 25.01 876 ILE A CA 1
ATOM 8518 C C . ILE E 2 876 ? 85.435 126.058 139.805 1.00 25.01 876 ILE A C 1
ATOM 8519 O O . ILE E 2 876 ? 84.967 127.006 139.165 1.00 25.01 876 ILE A O 1
ATOM 8524 N N . GLN E 2 877 ? 85.141 124.791 139.516 1.00 24.85 877 GLN A N 1
ATOM 8525 C CA . GLN E 2 877 ? 84.238 124.447 138.425 1.00 24.85 877 GLN A CA 1
ATOM 8526 C C . GLN E 2 877 ? 82.828 124.952 138.678 1.00 24.85 877 GLN A C 1
ATOM 8527 O O . GLN E 2 877 ? 82.222 125.589 137.813 1.00 24.85 877 GLN A O 1
ATOM 8533 N N . THR E 2 878 ? 82.285 124.682 139.863 1.00 26.33 878 THR A N 1
ATOM 8534 C CA . THR E 2 878 ? 80.905 125.065 140.118 1.00 26.33 878 THR A CA 1
ATOM 8535 C C . THR E 2 878 ? 80.733 126.559 140.352 1.00 26.33 878 THR A C 1
ATOM 8536 O O . THR E 2 878 ? 79.597 127.034 140.307 1.00 26.33 878 THR A O 1
ATOM 8540 N N . TYR E 2 879 ? 81.807 127.315 140.595 1.00 30.25 879 TYR A N 1
ATOM 8541 C CA . TYR E 2 879 ? 81.670 128.765 140.582 1.00 30.25 879 TYR A CA 1
ATOM 8542 C C . TYR E 2 879 ? 82.023 129.382 139.240 1.00 30.25 879 TYR A C 1
ATOM 8543 O O . TYR E 2 879 ? 81.637 130.523 138.983 1.00 30.25 879 TYR A O 1
ATOM 8552 N N . PHE E 2 880 ? 82.735 128.661 138.380 1.00 27.83 880 PHE A N 1
ATOM 8553 C CA . PHE E 2 880 ? 82.991 129.089 137.013 1.00 27.83 880 PHE A CA 1
ATOM 8554 C C . PHE E 2 880 ? 81.772 128.911 136.113 1.00 27.83 880 PHE A C 1
ATOM 8555 O O . PHE E 2 880 ? 81.764 129.411 134.990 1.00 27.83 880 PHE A O 1
ATOM 8563 N N . ASP E 2 881 ? 80.725 128.237 136.569 1.00 35.34 881 ASP A N 1
ATOM 8564 C CA . ASP E 2 881 ? 79.548 128.043 135.741 1.00 35.34 881 ASP A CA 1
ATOM 8565 C C . ASP E 2 881 ? 78.403 128.987 136.077 1.00 35.34 881 ASP A C 1
ATOM 8566 O O . ASP E 2 881 ? 77.466 129.092 135.283 1.00 35.34 881 ASP A O 1
ATOM 8571 N N . SER E 2 882 ? 78.443 129.667 137.218 1.00 41.43 882 SER A N 1
ATOM 8572 C CA . SER E 2 882 ? 77.456 130.701 137.489 1.00 41.43 882 SER A CA 1
ATOM 8573 C C . SER E 2 882 ? 77.885 132.034 136.897 1.00 41.43 882 SER A C 1
ATOM 8574 O O . SER E 2 882 ? 77.105 132.686 136.198 1.00 41.43 882 SER A O 1
ATOM 8577 N N . GLU E 2 883 ? 79.124 132.444 137.150 1.00 37.91 883 GLU A N 1
ATOM 8578 C CA . GLU E 2 883 ? 79.780 133.420 136.297 1.00 37.91 883 GLU A CA 1
ATOM 8579 C C . GLU E 2 883 ? 80.188 132.728 135.005 1.00 37.91 883 GLU A C 1
ATOM 8580 O O . GLU E 2 883 ? 80.014 131.522 134.857 1.00 37.91 883 GLU A O 1
ATOM 8586 N N . PHE E 2 884 ? 80.691 133.497 134.038 1.00 30.14 884 PHE A N 1
ATOM 8587 C CA . PHE E 2 884 ? 81.357 132.988 132.826 1.00 30.14 884 PHE A CA 1
ATOM 8588 C C . PHE E 2 884 ? 80.496 132.026 132.000 1.00 30.14 884 PHE A C 1
ATOM 8589 O O . PHE E 2 884 ? 81.025 131.202 131.251 1.00 30.14 884 PHE A O 1
ATOM 8597 N N . SER E 2 885 ? 79.176 132.088 132.144 1.00 34.72 885 SER A N 1
ATOM 8598 C CA . SER E 2 885 ? 78.282 131.208 131.413 1.00 34.72 885 SER A CA 1
ATOM 8599 C C . SER E 2 885 ? 77.878 131.876 130.111 1.00 34.72 885 SER A C 1
ATOM 8600 O O . SER E 2 885 ? 77.583 133.073 130.079 1.00 34.72 885 SER A O 1
ATOM 8603 N N . ILE E 2 886 ? 77.865 131.093 129.033 1.00 32.91 886 ILE A N 1
ATOM 8604 C CA . ILE E 2 886 ? 77.574 131.653 127.724 1.00 32.91 886 ILE A CA 1
ATOM 8605 C C . ILE E 2 886 ? 76.093 131.646 127.395 1.00 32.91 886 ILE A C 1
ATOM 8606 O O . ILE E 2 886 ? 75.700 132.169 126.343 1.00 32.91 886 ILE A O 1
ATOM 8611 N N . THR E 2 887 ? 75.259 131.065 128.244 1.00 44.01 887 THR A N 1
ATOM 8612 C CA . THR E 2 887 ? 73.823 131.045 128.005 1.00 44.01 887 THR A CA 1
ATOM 8613 C C . THR E 2 887 ? 73.082 131.834 129.075 1.00 44.01 887 THR A C 1
ATOM 8614 O O . THR E 2 887 ? 73.630 132.766 129.660 1.00 44.01 887 THR A O 1
ATOM 8618 N N . SER E 2 894 ? 68.397 132.736 138.435 1.00 78.52 894 SER A N 1
ATOM 8619 C CA . SER E 2 894 ? 67.879 131.426 138.816 1.00 78.52 894 SER A CA 1
ATOM 8620 C C . SER E 2 894 ? 68.762 130.777 139.875 1.00 78.52 894 SER A C 1
ATOM 8621 O O . SER E 2 894 ? 68.270 130.287 140.891 1.00 78.52 894 SER A O 1
ATOM 8624 N N . ASN E 2 895 ? 70.074 130.777 139.636 1.00 67.85 895 ASN A N 1
ATOM 8625 C CA . ASN E 2 895 ? 71.030 130.235 140.590 1.00 67.85 895 ASN A CA 1
ATOM 8626 C C . ASN E 2 895 ? 71.515 131.271 141.591 1.00 67.85 895 ASN A C 1
ATOM 8627 O O . ASN E 2 895 ? 72.527 131.043 142.258 1.00 67.85 895 ASN A O 1
ATOM 8632 N N . GLN E 2 896 ? 70.822 132.404 141.705 1.00 68.63 896 GLN A N 1
ATOM 8633 C CA . GLN E 2 896 ? 71.222 133.439 142.648 1.00 68.63 896 GLN A CA 1
ATOM 8634 C C . GLN E 2 896 ? 70.929 133.033 144.085 1.00 68.63 896 GLN A C 1
ATOM 8635 O O . GLN E 2 896 ? 71.574 133.541 145.007 1.00 68.63 896 GLN A O 1
ATOM 8641 N N . SER E 2 897 ? 70.002 132.101 144.291 1.00 64.57 897 SER A N 1
ATOM 8642 C CA . SER E 2 897 ? 69.645 131.698 145.644 1.00 64.57 897 SER A CA 1
ATOM 8643 C C . SER E 2 897 ? 70.679 130.774 146.269 1.00 64.57 897 SER A C 1
ATOM 8644 O O . SER E 2 897 ? 70.877 130.821 147.489 1.00 64.57 897 SER A O 1
ATOM 8647 N N . TRP E 2 898 ? 71.345 129.930 145.475 1.00 51.46 898 TRP A N 1
ATOM 8648 C CA . TRP E 2 898 ? 72.207 128.900 146.031 1.00 51.46 898 TRP A CA 1
ATOM 8649 C C . TRP E 2 898 ? 73.687 129.046 145.717 1.00 51.46 898 TRP A C 1
ATOM 8650 O O . TRP E 2 898 ? 74.486 128.303 146.294 1.00 51.46 898 TRP A O 1
ATOM 8661 N N . ILE E 2 899 ? 74.088 129.961 144.836 1.00 47.79 899 ILE A N 1
ATOM 8662 C CA . ILE E 2 899 ? 75.512 130.072 144.536 1.00 47.79 899 ILE A CA 1
ATOM 8663 C C . ILE E 2 899 ? 76.233 130.899 145.595 1.00 47.79 899 ILE A C 1
ATOM 8664 O O . ILE E 2 899 ? 77.461 130.825 145.709 1.00 47.79 899 ILE A O 1
ATOM 8669 N N . ASN E 2 900 ? 75.505 131.657 146.408 1.00 52.95 900 ASN A N 1
ATOM 8670 C CA . ASN E 2 900 ? 76.100 132.406 147.500 1.00 52.95 900 ASN A CA 1
ATOM 8671 C C . ASN E 2 900 ? 75.969 131.677 148.826 1.00 52.95 900 ASN A C 1
ATOM 8672 O O . ASN E 2 900 ? 76.091 132.296 149.887 1.00 52.95 900 ASN A O 1
ATOM 8677 N N . ASP E 2 901 ? 75.730 130.376 148.785 1.00 45.28 901 ASP A N 1
ATOM 8678 C CA . ASP E 2 901 ? 75.552 129.555 149.973 1.00 45.28 901 ASP A CA 1
ATOM 8679 C C . ASP E 2 901 ? 76.731 128.593 150.024 1.00 45.28 901 ASP A C 1
ATOM 8680 O O . ASP E 2 901 ? 76.736 127.568 149.344 1.00 45.28 901 ASP A O 1
ATOM 8685 N N . ILE E 2 902 ? 77.724 128.931 150.837 1.00 38.16 902 ILE A N 1
ATOM 8686 C CA . ILE E 2 902 ? 78.966 128.172 150.981 1.00 38.16 902 ILE A CA 1
ATOM 8687 C C . ILE E 2 902 ? 78.787 126.775 151.585 1.00 38.16 902 ILE A C 1
ATOM 8688 O O . ILE E 2 902 ? 79.381 125.831 151.035 1.00 38.16 902 ILE A O 1
ATOM 8693 N N . PRO E 2 903 ? 77.997 126.543 152.654 1.00 37.28 903 PRO A N 1
ATOM 8694 C CA . PRO E 2 903 ? 77.763 125.142 153.048 1.00 37.28 903 PRO A CA 1
ATOM 8695 C C . PRO E 2 903 ? 76.974 124.330 152.034 1.00 37.28 903 PRO A C 1
ATOM 8696 O O . PRO E 2 903 ? 77.191 123.115 151.952 1.00 37.28 903 PRO A O 1
ATOM 8700 N N . PHE E 2 904 ? 76.109 124.954 151.229 1.00 35.04 904 PHE A N 1
ATOM 8701 C CA . PHE E 2 904 ? 75.452 124.204 150.166 1.00 35.04 904 PHE A CA 1
ATOM 8702 C C . PHE E 2 904 ? 76.434 123.778 149.091 1.00 35.04 904 PHE A C 1
ATOM 8703 O O . PHE E 2 904 ? 76.379 122.638 148.627 1.00 35.04 904 PHE A O 1
ATOM 8711 N N . ILE E 2 905 ? 77.324 124.676 148.671 1.00 34.21 905 ILE A N 1
ATOM 8712 C CA . ILE E 2 905 ? 78.284 124.338 147.627 1.00 34.21 905 ILE A CA 1
ATOM 8713 C C . ILE E 2 905 ? 79.272 123.295 148.127 1.00 34.21 905 ILE A C 1
ATOM 8714 O O . ILE E 2 905 ? 79.637 122.370 147.390 1.00 34.21 905 ILE A O 1
ATOM 8719 N N . HIS E 2 906 ? 79.662 123.389 149.402 1.00 31.14 906 HIS A N 1
ATOM 8720 C CA . HIS E 2 906 ? 80.477 122.355 150.037 1.00 31.14 906 HIS A CA 1
ATOM 8721 C C . HIS E 2 906 ? 79.797 120.991 150.008 1.00 31.14 906 HIS A C 1
ATOM 8722 O O . HIS E 2 906 ? 80.313 120.031 149.419 1.00 31.14 906 HIS A O 1
ATOM 8729 N N . SER E 2 907 ? 78.618 120.896 150.622 1.00 32.07 907 SER A N 1
ATOM 8730 C CA . SER E 2 907 ? 77.927 119.624 150.731 1.00 32.07 907 SER A CA 1
ATOM 8731 C C . SER E 2 907 ? 77.368 119.129 149.409 1.00 32.07 907 SER A C 1
ATOM 8732 O O . SER E 2 907 ? 76.983 117.963 149.325 1.00 32.07 907 SER A O 1
ATOM 8735 N N . TYR E 2 908 ? 77.322 119.968 148.385 1.00 32.12 908 TYR A N 1
ATOM 8736 C CA . TYR E 2 908 ? 76.892 119.572 147.059 1.00 32.12 908 TYR A CA 1
ATOM 8737 C C . TYR E 2 908 ? 78.042 119.110 146.180 1.00 32.12 908 TYR A C 1
ATOM 8738 O O . TYR E 2 908 ? 77.840 118.240 145.332 1.00 32.12 908 TYR A O 1
ATOM 8747 N N . VAL E 2 909 ? 79.255 119.640 146.362 1.00 29.76 909 VAL A N 1
ATOM 8748 C CA . VAL E 2 909 ? 80.385 119.084 145.626 1.00 29.76 909 VAL A CA 1
ATOM 8749 C C . VAL E 2 909 ? 81.021 117.917 146.354 1.00 29.76 909 VAL A C 1
ATOM 8750 O O . VAL E 2 909 ? 81.886 117.241 145.779 1.00 29.76 909 VAL A O 1
ATOM 8754 N N . LEU E 2 910 ? 80.633 117.655 147.602 1.00 31.34 910 LEU A N 1
ATOM 8755 C CA . LEU E 2 910 ? 81.285 116.603 148.363 1.00 31.34 910 LEU A CA 1
ATOM 8756 C C . LEU E 2 910 ? 80.433 115.348 148.522 1.00 31.34 910 LEU A C 1
ATOM 8757 O O . LEU E 2 910 ? 80.987 114.283 148.801 1.00 31.34 910 LEU A O 1
ATOM 8762 N N . THR E 2 911 ? 79.121 115.433 148.315 1.00 34.89 911 THR A N 1
ATOM 8763 C CA . THR E 2 911 ? 78.211 114.289 148.307 1.00 34.89 911 THR A CA 1
ATOM 8764 C C . THR E 2 911 ? 78.378 113.509 146.999 1.00 34.89 911 THR A C 1
ATOM 8765 O O . THR E 2 911 ? 78.539 114.120 145.942 1.00 34.89 911 THR A O 1
ATOM 8769 N N . PRO E 2 912 ? 78.391 112.170 147.050 1.00 35.03 912 PRO A N 1
ATOM 8770 C CA . PRO E 2 912 ? 78.622 111.372 145.839 1.00 35.03 912 PRO A CA 1
ATOM 8771 C C . PRO E 2 912 ? 77.530 111.511 144.791 1.00 35.03 912 PRO A C 1
ATOM 8772 O O . PRO E 2 912 ? 76.380 111.836 145.084 1.00 35.03 912 PRO A O 1
ATOM 8776 N N . ALA E 2 913 ? 77.916 111.247 143.541 1.00 36.22 913 ALA A N 1
ATOM 8777 C CA . ALA E 2 913 ? 77.025 111.435 142.404 1.00 36.22 913 ALA A CA 1
ATOM 8778 C C . ALA E 2 913 ? 75.936 110.381 142.327 1.00 36.22 913 ALA A C 1
ATOM 8779 O O . ALA E 2 913 ? 74.930 110.597 141.647 1.00 36.22 913 ALA A O 1
ATOM 8781 N N . GLN E 2 914 ? 76.125 109.243 142.992 1.00 45.32 914 GLN A N 1
ATOM 8782 C CA . GLN E 2 914 ? 75.103 108.208 143.041 1.00 45.32 914 GLN A CA 1
ATOM 8783 C C . GLN E 2 914 ? 73.902 108.661 143.859 1.00 45.32 914 GLN A C 1
ATOM 8784 O O . GLN E 2 914 ? 72.778 108.213 143.616 1.00 45.32 914 GLN A O 1
ATOM 8790 N N . LEU E 2 915 ? 74.118 109.569 144.806 1.00 39.91 915 LEU A N 1
ATOM 8791 C CA . LEU E 2 915 ? 73.081 110.048 145.703 1.00 39.91 915 LEU A CA 1
ATOM 8792 C C . LEU E 2 915 ? 72.537 111.411 145.315 1.00 39.91 915 LEU A C 1
ATOM 8793 O O . LEU E 2 915 ? 71.580 111.876 145.938 1.00 39.91 915 LEU A O 1
ATOM 8798 N N . GLY E 2 916 ? 73.120 112.061 144.314 1.00 34.59 916 GLY A N 1
ATOM 8799 C CA . GLY E 2 916 ? 72.617 113.330 143.818 1.00 34.59 916 GLY A CA 1
ATOM 8800 C C . GLY E 2 916 ? 73.587 114.489 143.893 1.00 34.59 916 GLY A C 1
ATOM 8801 O O . GLY E 2 916 ? 73.249 115.575 143.409 1.00 34.59 916 GLY A O 1
ATOM 8802 N N . GLY E 2 917 ? 74.771 114.340 144.473 1.00 31.06 917 GLY A N 1
ATOM 8803 C CA . GLY E 2 917 ? 75.739 115.417 144.534 1.00 31.06 917 GLY A CA 1
ATOM 8804 C C . GLY E 2 917 ? 76.553 115.528 143.265 1.00 31.06 917 GLY A C 1
ATOM 8805 O O . GLY E 2 917 ? 76.082 115.226 142.165 1.00 31.06 917 GLY A O 1
ATOM 8806 N N . LEU E 2 918 ? 77.796 115.972 143.411 1.00 30.18 918 LEU A N 1
ATOM 8807 C CA . LEU E 2 918 ? 78.683 116.136 142.275 1.00 30.18 918 LEU A CA 1
ATOM 8808 C C . LEU E 2 918 ? 79.927 115.269 142.311 1.00 30.18 918 LEU A C 1
ATOM 8809 O O . LEU E 2 918 ? 80.650 115.235 141.313 1.00 30.18 918 LEU A O 1
ATOM 8814 N N . SER E 2 919 ? 80.200 114.577 143.410 1.00 34.97 919 SER A N 1
ATOM 8815 C CA . SER E 2 919 ? 81.509 113.968 143.624 1.00 34.97 919 SER A CA 1
ATOM 8816 C C . SER E 2 919 ? 81.578 112.604 142.956 1.00 34.97 919 SER A C 1
ATOM 8817 O O . SER E 2 919 ? 80.919 111.658 143.392 1.00 34.97 919 SER A O 1
ATOM 8820 N N . ASN E 2 920 ? 82.379 112.499 141.898 1.00 35.30 920 ASN A N 1
ATOM 8821 C CA . ASN E 2 920 ? 82.732 111.222 141.293 1.00 35.30 920 ASN A CA 1
ATOM 8822 C C . ASN E 2 920 ? 84.098 110.733 141.743 1.00 35.30 920 ASN A C 1
ATOM 8823 O O . ASN E 2 920 ? 84.774 110.016 141.001 1.00 35.30 920 ASN A O 1
ATOM 8828 N N . LEU E 2 921 ? 84.531 111.115 142.939 1.00 33.90 921 LEU A N 1
ATOM 8829 C CA . LEU E 2 921 ? 85.779 110.597 143.495 1.00 33.90 921 LEU A CA 1
ATOM 8830 C C . LEU E 2 921 ? 85.522 110.288 144.964 1.00 33.90 921 LEU A C 1
ATOM 8831 O O . LEU E 2 921 ? 85.667 111.158 145.823 1.00 33.90 921 LEU A O 1
ATOM 8836 N N . GLN E 2 922 ? 85.135 109.048 145.241 1.00 47.04 922 GLN A N 1
ATOM 8837 C CA . GLN E 2 922 ? 85.186 108.537 146.598 1.00 47.04 922 GLN A CA 1
ATOM 8838 C C . GLN E 2 922 ? 86.639 108.420 147.034 1.00 47.04 922 GLN A C 1
ATOM 8839 O O . GLN E 2 922 ? 87.555 108.351 146.211 1.00 47.04 922 GLN A O 1
ATOM 8845 N N . TYR E 2 923 ? 86.853 108.390 148.350 1.00 45.09 923 TYR A N 1
ATOM 8846 C CA . TYR E 2 923 ? 88.215 108.281 148.851 1.00 45.09 923 TYR A CA 1
ATOM 8847 C C . TYR E 2 923 ? 88.793 106.898 148.590 1.00 45.09 923 TYR A C 1
ATOM 8848 O O . TYR E 2 923 ? 90.014 106.745 148.541 1.00 45.09 923 TYR A O 1
ATOM 8857 N N . SER E 2 924 ? 87.935 105.897 148.393 1.00 49.06 924 SER A N 1
ATOM 8858 C CA . SER E 2 924 ? 88.378 104.562 148.032 1.00 49.06 924 SER A CA 1
ATOM 8859 C C . SER E 2 924 ? 88.874 104.470 146.598 1.00 49.06 924 SER A C 1
ATOM 8860 O O . SER E 2 924 ? 89.637 103.555 146.284 1.00 49.06 924 SER A O 1
ATOM 8863 N N . ARG E 2 925 ? 88.460 105.386 145.722 1.00 42.47 925 ARG A N 1
ATOM 8864 C CA . ARG E 2 925 ? 88.985 105.419 144.361 1.00 42.47 925 ARG A CA 1
ATOM 8865 C C . ARG E 2 925 ? 90.435 105.902 144.323 1.00 42.47 925 ARG A C 1
ATOM 8866 O O . ARG E 2 925 ? 91.163 105.598 143.371 1.00 42.47 925 ARG A O 1
ATOM 8874 N N . LEU E 2 926 ? 90.884 106.599 145.364 1.00 39.95 926 LEU A N 1
ATOM 8875 C CA . LEU E 2 926 ? 92.288 106.981 145.469 1.00 39.95 926 LEU A CA 1
ATOM 8876 C C . LEU E 2 926 ? 93.197 105.774 145.623 1.00 39.95 926 LEU A C 1
ATOM 8877 O O . LEU E 2 926 ? 94.322 105.783 145.114 1.00 39.95 926 LEU A O 1
ATOM 8882 N N . TYR E 2 927 ? 92.730 104.725 146.293 1.00 47.14 927 TYR A N 1
ATOM 8883 C CA . TYR E 2 927 ? 93.552 103.538 146.459 1.00 47.14 927 TYR A CA 1
ATOM 8884 C C . TYR E 2 927 ? 93.350 102.540 145.327 1.00 47.14 927 TYR A C 1
ATOM 8885 O O . TYR E 2 927 ? 94.323 102.080 144.724 1.00 47.14 927 TYR A O 1
ATOM 8894 N N . THR E 2 928 ? 92.104 102.208 145.008 1.00 53.66 928 THR A N 1
ATOM 8895 C CA . THR E 2 928 ? 91.864 101.172 144.014 1.00 53.66 928 THR A CA 1
ATOM 8896 C C . THR E 2 928 ? 90.770 101.549 143.021 1.00 53.66 928 THR A C 1
ATOM 8897 O O . THR E 2 928 ? 90.307 102.689 142.991 1.00 53.66 928 THR A O 1
ATOM 8901 N N . ARG E 2 929 ? 90.369 100.588 142.199 1.00 60.76 929 ARG A N 1
ATOM 8902 C CA . ARG E 2 929 ? 89.397 100.757 141.134 1.00 60.76 929 ARG A CA 1
ATOM 8903 C C . ARG E 2 929 ? 87.978 100.641 141.698 1.00 60.76 929 ARG A C 1
ATOM 8904 O O . ARG E 2 929 ? 87.753 100.061 142.764 1.00 60.76 929 ARG A O 1
ATOM 8912 N N . ASN E 2 930 ? 87.006 101.187 140.962 1.00 64.90 930 ASN A N 1
ATOM 8913 C CA . ASN E 2 930 ? 85.619 101.258 141.407 1.00 64.90 930 ASN A CA 1
ATOM 8914 C C . ASN E 2 930 ? 84.826 99.979 141.172 1.00 64.90 930 ASN A C 1
ATOM 8915 O O . ASN E 2 930 ? 83.597 100.070 141.075 1.00 64.90 930 ASN A O 1
ATOM 8920 N N . ILE E 2 931 ? 85.455 98.810 141.047 1.00 69.56 931 ILE A N 1
ATOM 8921 C CA . ILE E 2 931 ? 84.683 97.576 140.960 1.00 69.56 931 ILE A CA 1
ATOM 8922 C C . ILE E 2 931 ? 84.015 97.305 142.305 1.00 69.56 931 ILE A C 1
ATOM 8923 O O . ILE E 2 931 ? 84.622 97.469 143.371 1.00 69.56 931 ILE A O 1
ATOM 8928 N N . GLY E 2 932 ? 82.732 96.965 142.263 1.00 59.52 932 GLY A N 1
ATOM 8929 C CA . GLY E 2 932 ? 81.932 96.794 143.450 1.00 59.52 932 GLY A CA 1
ATOM 8930 C C . GLY E 2 932 ? 80.621 97.525 143.304 1.00 59.52 932 GLY A C 1
ATOM 8931 O O . GLY E 2 932 ? 80.218 97.909 142.201 1.00 59.52 932 GLY A O 1
ATOM 8932 N N . ASP E 2 933 ? 79.947 97.714 144.429 1.00 51.15 933 ASP A N 1
ATOM 8933 C CA . ASP E 2 933 ? 78.635 98.335 144.440 1.00 51.15 933 ASP A CA 1
ATOM 8934 C C . ASP E 2 933 ? 78.784 99.840 144.591 1.00 51.15 933 ASP A C 1
ATOM 8935 O O . ASP E 2 933 ? 79.403 100.290 145.563 1.00 51.15 933 ASP A O 1
ATOM 8940 N N . PRO E 2 934 ? 78.254 100.649 143.670 1.00 46.75 934 PRO A N 1
ATOM 8941 C CA . PRO E 2 934 ? 78.340 102.103 143.851 1.00 46.75 934 PRO A CA 1
ATOM 8942 C C . PRO E 2 934 ? 77.500 102.632 144.997 1.00 46.75 934 PRO A C 1
ATOM 8943 O O . PRO E 2 934 ? 77.842 103.675 145.566 1.00 46.75 934 PRO A O 1
ATOM 8947 N N . GLY E 2 935 ? 76.433 101.932 145.382 1.00 43.08 935 GLY A N 1
ATOM 8948 C CA . GLY E 2 935 ? 75.581 102.432 146.448 1.00 43.08 935 GLY A CA 1
ATOM 8949 C C . GLY E 2 935 ? 76.198 102.284 147.825 1.00 43.08 935 GLY A C 1
ATOM 8950 O O . GLY E 2 935 ? 76.086 103.184 148.661 1.00 43.08 935 GLY A O 1
ATOM 8951 N N . THR E 2 936 ? 76.874 101.161 148.078 1.00 46.29 936 THR A N 1
ATOM 8952 C CA . THR E 2 936 ? 77.527 100.991 149.371 1.00 46.29 936 THR A CA 1
ATOM 8953 C C . THR E 2 936 ? 78.750 101.880 149.499 1.00 46.29 936 THR A C 1
ATOM 8954 O O . THR E 2 936 ? 79.038 102.376 150.588 1.00 46.29 936 THR A O 1
ATOM 8958 N N . THR E 2 937 ? 79.479 102.100 148.402 1.00 43.96 937 THR A N 1
ATOM 8959 C CA . THR E 2 937 ? 80.591 103.044 148.447 1.00 43.96 937 THR A CA 1
ATOM 8960 C C . THR E 2 937 ? 80.098 104.470 148.642 1.00 43.96 937 THR A C 1
ATOM 8961 O O . THR E 2 937 ? 80.738 105.256 149.351 1.00 43.96 937 THR A O 1
ATOM 8965 N N . ALA E 2 938 ? 78.944 104.803 148.055 1.00 41.73 938 ALA A N 1
ATOM 8966 C CA . ALA E 2 938 ? 78.329 106.108 148.268 1.00 41.73 938 ALA A CA 1
ATOM 8967 C C . ALA E 2 938 ? 77.946 106.311 149.727 1.00 41.73 938 ALA A C 1
ATOM 8968 O O . ALA E 2 938 ? 78.309 107.323 150.339 1.00 41.73 938 ALA A O 1
ATOM 8970 N N . PHE E 2 939 ? 77.229 105.350 150.309 1.00 43.13 939 PHE A N 1
ATOM 8971 C CA . PHE E 2 939 ? 76.830 105.507 151.703 1.00 43.13 939 PHE A CA 1
ATOM 8972 C C . PHE E 2 939 ? 78.004 105.368 152.662 1.00 43.13 939 PHE A C 1
ATOM 8973 O O . PHE E 2 939 ? 77.989 105.977 153.735 1.00 43.13 939 PHE A O 1
ATOM 8981 N N . ALA E 2 940 ? 79.053 104.646 152.270 1.00 43.80 940 ALA A N 1
ATOM 8982 C CA . ALA E 2 940 ? 80.239 104.550 153.108 1.00 43.80 940 ALA A CA 1
ATOM 8983 C C . ALA E 2 940 ? 81.004 105.859 153.132 1.00 43.80 940 ALA A C 1
ATOM 8984 O O . ALA E 2 940 ? 81.478 106.283 154.195 1.00 43.80 940 ALA A O 1
ATOM 8986 N N . GLU E 2 941 ? 81.111 106.531 151.981 1.00 45.96 941 GLU A N 1
ATOM 8987 C CA . GLU E 2 941 ? 81.760 107.834 151.974 1.00 45.96 941 GLU A CA 1
ATOM 8988 C C . GLU E 2 941 ? 80.934 108.860 152.733 1.00 45.96 941 GLU A C 1
ATOM 8989 O O . GLU E 2 941 ? 81.497 109.677 153.459 1.00 45.96 941 GLU A O 1
ATOM 8995 N N . VAL E 2 942 ? 79.601 108.815 152.606 1.00 42.53 942 VAL A N 1
ATOM 8996 C CA . VAL E 2 942 ? 78.755 109.742 153.359 1.00 42.53 942 VAL A CA 1
ATOM 8997 C C . VAL E 2 942 ? 78.875 109.492 154.861 1.00 42.53 942 VAL A C 1
ATOM 8998 O O . VAL E 2 942 ? 78.919 110.436 155.657 1.00 42.53 942 VAL A O 1
ATOM 9002 N N . LYS E 2 943 ? 79.026 108.228 155.263 1.00 51.61 943 LYS A N 1
ATOM 9003 C CA . LYS E 2 943 ? 79.195 107.916 156.679 1.00 51.61 943 LYS A CA 1
ATOM 9004 C C . LYS E 2 943 ? 80.543 108.400 157.206 1.00 51.61 943 LYS A C 1
ATOM 9005 O O . LYS E 2 943 ? 80.617 108.941 158.317 1.00 51.61 943 LYS A O 1
ATOM 9011 N N . ARG E 2 944 ? 81.612 108.266 156.408 1.00 45.88 944 ARG A N 1
ATOM 9012 C CA . ARG E 2 944 ? 82.918 108.801 156.811 1.00 45.88 944 ARG A CA 1
ATOM 9013 C C . ARG E 2 944 ? 82.913 110.324 156.897 1.00 45.88 944 ARG A C 1
ATOM 9014 O O . ARG E 2 944 ? 83.438 110.897 157.861 1.00 45.88 944 ARG A O 1
ATOM 9022 N N . LEU E 2 945 ? 82.321 110.990 155.899 1.00 38.47 945 LEU A N 1
ATOM 9023 C CA . LEU E 2 945 ? 82.276 112.447 155.884 1.00 38.47 945 LEU A CA 1
ATOM 9024 C C . LEU E 2 945 ? 81.395 112.989 157.000 1.00 38.47 945 LEU A C 1
ATOM 9025 O O . LEU E 2 945 ? 81.655 114.079 157.514 1.00 38.47 945 LEU A O 1
ATOM 9030 N N . GLU E 2 946 ? 80.360 112.246 157.390 1.00 49.19 946 GLU A N 1
ATOM 9031 C CA . GLU E 2 946 ? 79.563 112.640 158.541 1.00 49.19 946 GLU A CA 1
ATOM 9032 C C . GLU E 2 946 ? 80.321 112.420 159.841 1.00 49.19 946 GLU A C 1
ATOM 9033 O O . GLU E 2 946 ? 80.183 113.215 160.778 1.00 49.19 946 GLU A O 1
ATOM 9039 N N . ALA E 2 947 ? 81.134 111.362 159.912 1.00 45.79 947 ALA A N 1
ATOM 9040 C CA . ALA E 2 947 ? 81.859 111.070 161.142 1.00 45.79 947 ALA A CA 1
ATOM 9041 C C . ALA E 2 947 ? 82.965 112.082 161.402 1.00 45.79 947 ALA A C 1
ATOM 9042 O O . ALA E 2 947 ? 83.174 112.491 162.547 1.00 45.79 947 ALA A O 1
ATOM 9044 N N . VAL E 2 948 ? 83.682 112.507 160.360 1.00 41.79 948 VAL A N 1
ATOM 9045 C CA . VAL E 2 948 ? 84.809 113.410 160.594 1.00 41.79 948 VAL A CA 1
ATOM 9046 C C . VAL E 2 948 ? 84.403 114.870 160.692 1.00 41.79 948 VAL A C 1
ATOM 9047 O O . VAL E 2 948 ? 85.230 115.700 161.079 1.00 41.79 948 VAL A O 1
ATOM 9051 N N . GLY E 2 949 ? 83.163 115.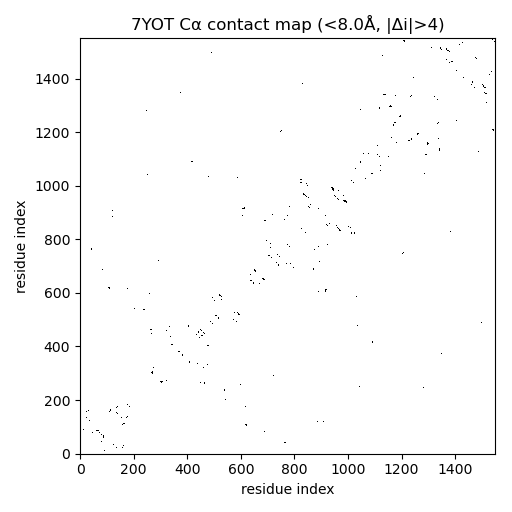211 160.358 1.00 37.50 949 GLY A N 1
ATOM 9052 C CA . GLY E 2 949 ? 82.674 116.562 160.521 1.00 37.50 949 GLY A CA 1
ATOM 9053 C C . GLY E 2 949 ? 82.551 117.373 159.251 1.00 37.50 949 GLY A C 1
ATOM 9054 O O . GLY E 2 949 ? 82.102 118.521 159.319 1.00 37.50 949 GLY A O 1
ATOM 9055 N N . LEU E 2 950 ? 82.950 116.821 158.104 1.00 34.70 950 LEU A N 1
ATOM 9056 C CA . LEU E 2 950 ? 82.805 117.532 156.838 1.00 34.70 950 LEU A CA 1
ATOM 9057 C C . LEU E 2 950 ? 81.341 117.707 156.467 1.00 34.70 950 LEU A C 1
ATOM 9058 O O . LEU E 2 950 ? 80.843 118.831 156.347 1.00 34.70 950 LEU A O 1
ATOM 9063 N N . LEU E 2 951 ? 80.635 116.604 156.296 1.00 39.94 951 LEU A N 1
ATOM 9064 C CA . LEU E 2 951 ? 79.247 116.620 155.876 1.00 39.94 951 LEU A CA 1
ATOM 9065 C C . LEU E 2 951 ? 78.346 116.573 157.102 1.00 39.94 951 LEU A C 1
ATOM 9066 O O . LEU E 2 951 ? 78.623 115.849 158.061 1.00 39.94 951 LEU A O 1
ATOM 9071 N N . GLY E 2 952 ? 77.285 117.374 157.082 1.00 42.97 952 GLY A N 1
ATOM 9072 C CA . GLY E 2 952 ? 76.429 117.548 158.235 1.00 42.97 952 GLY A CA 1
ATOM 9073 C C . GLY E 2 952 ? 75.613 116.322 158.585 1.00 42.97 952 GLY A C 1
ATOM 9074 O O . GLY E 2 952 ? 75.563 115.348 157.831 1.00 42.97 952 GLY A O 1
ATOM 9075 N N . PRO E 2 953 ? 74.958 116.334 159.751 1.00 51.01 953 PRO A N 1
ATOM 9076 C CA . PRO E 2 953 ? 74.108 115.193 160.119 1.00 51.01 953 PRO A CA 1
ATOM 9077 C C . PRO E 2 953 ? 72.778 115.173 159.397 1.00 51.01 953 PRO A C 1
ATOM 9078 O O . PRO E 2 953 ? 72.143 114.113 159.335 1.00 51.01 953 PRO A O 1
ATOM 9082 N N . ASN E 2 954 ? 72.346 116.309 158.853 1.00 56.21 954 ASN A N 1
ATOM 9083 C CA . ASN E 2 954 ? 71.050 116.407 158.198 1.00 56.21 954 ASN A CA 1
ATOM 9084 C C . ASN E 2 954 ? 71.034 115.637 156.885 1.00 56.21 954 ASN A C 1
ATOM 9085 O O . ASN E 2 954 ? 70.006 115.056 156.519 1.00 56.21 954 ASN A O 1
ATOM 9090 N N . ILE E 2 955 ? 72.174 115.587 156.199 1.00 47.55 955 ILE A N 1
ATOM 9091 C CA . ILE E 2 955 ? 72.242 115.083 154.831 1.00 47.55 955 ILE A CA 1
ATOM 9092 C C . ILE E 2 955 ? 72.044 113.574 154.796 1.00 47.55 955 ILE A C 1
ATOM 9093 O O . ILE E 2 955 ? 71.402 113.041 153.884 1.00 47.55 955 ILE A O 1
ATOM 9098 N N . MET E 2 956 ? 72.544 112.874 155.814 1.00 55.45 956 MET A N 1
ATOM 9099 C CA . MET E 2 956 ? 72.378 111.426 155.891 1.00 55.45 956 MET A CA 1
ATOM 9100 C C . MET E 2 956 ? 70.914 111.037 156.040 1.00 55.45 956 MET A C 1
ATOM 9101 O O . MET E 2 956 ? 70.395 110.214 155.274 1.00 55.45 956 MET A O 1
ATOM 9106 N N . THR E 2 957 ? 70.223 111.644 157.008 1.00 52.24 957 THR A N 1
ATOM 9107 C CA . THR E 2 957 ? 68.815 111.337 157.220 1.00 52.24 957 THR A CA 1
ATOM 9108 C C . THR E 2 957 ? 67.945 111.840 156.082 1.00 52.24 957 THR A C 1
ATOM 9109 O O . THR E 2 957 ? 66.875 111.275 155.840 1.00 52.24 957 THR A O 1
ATOM 9113 N N . ASN E 2 958 ? 68.376 112.876 155.363 1.00 53.63 958 ASN A N 1
ATOM 9114 C CA . ASN E 2 958 ? 67.578 113.306 154.222 1.00 53.63 958 ASN A CA 1
ATOM 9115 C C . ASN E 2 958 ? 67.768 112.404 153.011 1.00 53.63 958 ASN A C 1
ATOM 9116 O O . ASN E 2 958 ? 66.851 112.287 152.195 1.00 53.63 958 ASN A O 1
ATOM 9121 N N . ILE E 2 959 ? 68.940 111.785 152.856 1.00 48.87 959 ILE A N 1
ATOM 9122 C CA . ILE E 2 959 ? 69.085 110.756 151.828 1.00 48.87 959 ILE A CA 1
ATOM 9123 C C . ILE E 2 959 ? 68.267 109.525 152.199 1.00 48.87 959 ILE A C 1
ATOM 9124 O O . ILE E 2 959 ? 67.638 108.898 151.337 1.00 48.87 959 ILE A O 1
ATOM 9129 N N . LEU E 2 960 ? 68.216 109.185 153.489 1.00 54.43 960 LEU A N 1
ATOM 9130 C CA . LEU E 2 960 ? 67.443 108.014 153.901 1.00 54.43 960 LEU A CA 1
ATOM 9131 C C . LEU E 2 960 ? 65.941 108.229 153.763 1.00 54.43 960 LEU A C 1
ATOM 9132 O O . LEU E 2 960 ? 65.209 107.274 153.487 1.00 54.43 960 LEU A O 1
ATOM 9137 N N . THR E 2 961 ? 65.460 109.455 153.937 1.00 57.92 961 THR A N 1
ATOM 9138 C CA . THR E 2 961 ? 64.032 109.752 153.850 1.00 57.92 961 THR A CA 1
ATOM 9139 C C . THR E 2 961 ? 63.713 110.456 152.531 1.00 57.92 961 THR A C 1
ATOM 9140 O O . THR E 2 961 ? 62.881 111.360 152.441 1.00 57.92 961 THR A O 1
ATOM 9144 N N . ARG E 2 962 ? 64.396 110.062 151.477 1.00 52.11 962 ARG A N 1
ATOM 9145 C CA . ARG E 2 962 ? 64.251 110.780 150.224 1.00 52.11 962 ARG A CA 1
ATOM 9146 C C . ARG E 2 962 ? 63.046 110.249 149.450 1.00 52.11 962 ARG A C 1
ATOM 9147 O O . ARG E 2 962 ? 62.821 109.035 149.421 1.00 52.11 962 ARG A O 1
ATOM 9155 N N . PRO E 2 963 ? 62.240 111.131 148.856 1.00 55.75 963 PRO A N 1
ATOM 9156 C CA . PRO E 2 963 ? 61.064 110.685 148.095 1.00 55.75 963 PRO A CA 1
ATOM 9157 C C . PRO E 2 963 ? 61.461 109.915 146.850 1.00 55.75 963 PRO A C 1
ATOM 9158 O O . PRO E 2 963 ? 62.431 110.277 146.168 1.00 55.75 963 PRO A O 1
ATOM 9162 N N . PRO E 2 964 ? 60.737 108.851 146.523 1.00 48.18 964 PRO A N 1
ATOM 9163 C CA . PRO E 2 964 ? 61.140 107.992 145.409 1.00 48.18 964 PRO A CA 1
ATOM 9164 C C . PRO E 2 964 ? 60.834 108.598 144.047 1.00 48.18 964 PRO A C 1
ATOM 9165 O O . PRO E 2 964 ? 60.039 109.526 143.903 1.00 48.18 964 PRO A O 1
ATOM 9169 N N . GLY E 2 965 ? 61.497 108.043 143.034 1.00 50.14 965 GLY A N 1
ATOM 9170 C CA . GLY E 2 965 ? 61.357 108.501 141.670 1.00 50.14 965 GLY A CA 1
ATOM 9171 C C . GLY E 2 965 ? 60.245 107.781 140.936 1.00 50.14 965 GLY A C 1
ATOM 9172 O O . GLY E 2 965 ? 59.401 107.107 141.529 1.00 50.14 965 GLY A O 1
ATOM 9173 N N . ASN E 2 966 ? 60.234 107.961 139.614 1.00 55.09 966 ASN A N 1
ATOM 9174 C CA . ASN E 2 966 ? 59.241 107.315 138.765 1.00 55.09 966 ASN A CA 1
ATOM 9175 C C . ASN E 2 966 ? 59.419 105.804 138.765 1.00 55.09 966 ASN A C 1
ATOM 9176 O O . ASN E 2 966 ? 58.588 105.075 139.316 1.00 55.09 966 ASN A O 1
ATOM 9181 N N . GLY E 2 967 ? 60.511 105.329 138.171 1.00 51.20 967 GLY A N 1
ATOM 9182 C CA . GLY E 2 967 ? 60.907 103.942 138.297 1.00 51.20 967 GLY A CA 1
ATOM 9183 C C . GLY E 2 967 ? 60.145 102.968 137.427 1.00 51.20 967 GLY A C 1
ATOM 9184 O O . GLY E 2 967 ? 58.914 102.996 137.373 1.00 51.20 967 GLY A O 1
ATOM 9185 N N . ASP E 2 968 ? 60.868 102.074 136.768 1.00 54.02 968 ASP A N 1
ATOM 9186 C CA . ASP E 2 968 ? 60.284 101.011 135.968 1.00 54.02 968 ASP A CA 1
ATOM 9187 C C . ASP E 2 968 ? 60.977 99.708 136.317 1.00 54.02 968 ASP A C 1
ATOM 9188 O O . ASP E 2 968 ? 62.030 99.694 136.954 1.00 54.02 968 ASP A O 1
ATOM 9193 N N . TRP E 2 969 ? 60.374 98.597 135.900 1.00 50.26 969 TRP A N 1
ATOM 9194 C CA . TRP E 2 969 ? 61.116 97.348 135.942 1.00 50.26 969 TRP A CA 1
ATOM 9195 C C . TRP E 2 969 ? 62.242 97.370 134.922 1.00 50.26 969 TRP A C 1
ATOM 9196 O O . TRP E 2 969 ? 63.300 96.775 135.150 1.00 50.26 969 TRP A O 1
ATOM 9207 N N . ALA E 2 970 ? 62.027 98.052 133.797 1.00 46.20 970 ALA A N 1
ATOM 9208 C CA . ALA E 2 970 ? 63.058 98.172 132.776 1.00 46.20 970 ALA A CA 1
ATOM 9209 C C . ALA E 2 970 ? 64.197 99.067 133.226 1.00 46.20 970 ALA A C 1
ATOM 9210 O O . ALA E 2 970 ? 65.341 98.846 132.827 1.00 46.20 970 ALA A O 1
ATOM 9212 N N . SER E 2 971 ? 63.915 100.076 134.050 1.00 46.33 971 SER A N 1
ATOM 9213 C CA . SER E 2 971 ? 64.992 100.919 134.556 1.00 46.33 971 SER A CA 1
ATOM 9214 C C . SER E 2 971 ? 65.795 100.207 135.632 1.00 46.33 971 SER A C 1
ATOM 9215 O O . SER E 2 971 ? 66.986 100.485 135.800 1.00 46.33 971 SER A O 1
ATOM 9218 N N . LEU E 2 972 ? 65.168 99.291 136.367 1.00 43.76 972 LEU A N 1
ATOM 9219 C CA . LEU E 2 972 ? 65.895 98.467 137.322 1.00 43.76 972 LEU A CA 1
ATOM 9220 C C . LEU E 2 972 ? 66.688 97.369 136.629 1.00 43.76 972 LEU A C 1
ATOM 9221 O O . LEU E 2 972 ? 67.750 96.973 137.114 1.00 43.76 972 LEU A O 1
ATOM 9226 N N . CYS E 2 973 ? 66.202 96.877 135.494 1.00 46.75 973 CYS A N 1
ATOM 9227 C CA . CYS E 2 973 ? 66.927 95.839 134.783 1.00 46.75 973 CYS A CA 1
ATOM 9228 C C . CYS E 2 973 ? 68.081 96.415 133.974 1.00 46.75 973 CYS A C 1
ATOM 9229 O O . CYS E 2 973 ? 69.175 95.845 133.964 1.00 46.75 973 CYS A O 1
ATOM 9232 N N . ASN E 2 974 ? 67.853 97.538 133.286 1.00 50.65 974 ASN A N 1
ATOM 9233 C CA . ASN E 2 974 ? 68.887 98.124 132.439 1.00 50.65 974 ASN A CA 1
ATOM 9234 C C . ASN E 2 974 ? 70.004 98.739 133.258 1.00 50.65 974 ASN A C 1
ATOM 9235 O O . ASN E 2 974 ? 71.160 98.738 132.827 1.00 50.65 974 ASN A O 1
ATOM 9240 N N . ASP E 2 975 ? 69.683 99.282 134.425 1.00 45.78 975 ASP A N 1
ATOM 9241 C CA . ASP E 2 975 ? 70.670 99.900 135.302 1.00 45.78 975 ASP A CA 1
ATOM 9242 C C . ASP E 2 975 ? 70.456 99.351 136.702 1.00 45.78 975 ASP A C 1
ATOM 9243 O O . ASP E 2 975 ? 69.702 99.925 137.497 1.00 45.78 975 ASP A O 1
ATOM 9248 N N . PRO E 2 976 ? 71.113 98.247 137.048 1.00 46.10 976 PRO A N 1
ATOM 9249 C CA . PRO E 2 976 ? 71.116 97.805 138.445 1.00 46.10 976 PRO A CA 1
ATOM 9250 C C . PRO E 2 976 ? 72.074 98.648 139.266 1.00 46.10 976 PRO A C 1
ATOM 9251 O O . PRO E 2 976 ? 72.594 99.657 138.775 1.00 46.10 976 PRO A O 1
ATOM 9255 N N . TYR E 2 977 ? 72.295 98.250 140.520 1.00 50.39 977 TYR A N 1
ATOM 9256 C CA . TYR E 2 977 ? 73.078 98.984 141.518 1.00 50.39 977 TYR A CA 1
ATOM 9257 C C . TYR E 2 977 ? 72.533 100.387 141.756 1.00 50.39 977 TYR A C 1
ATOM 9258 O O . TYR E 2 977 ? 73.266 101.270 142.201 1.00 50.39 977 TYR A O 1
ATOM 9267 N N . SER E 2 978 ? 71.255 100.618 141.477 1.00 46.66 978 SER A N 1
ATOM 9268 C CA . SER E 2 978 ? 70.719 101.956 141.322 1.00 46.66 978 SER A CA 1
ATOM 9269 C C . SER E 2 978 ? 69.573 102.182 142.286 1.00 46.66 978 SER A C 1
ATOM 9270 O O . SER E 2 978 ? 68.876 101.247 142.682 1.00 46.66 978 SER A O 1
ATOM 9273 N N . PHE E 2 979 ? 69.380 103.441 142.638 1.00 41.85 979 PHE A N 1
ATOM 9274 C CA . PHE E 2 979 ? 68.331 103.847 143.551 1.00 41.85 979 PHE A CA 1
ATOM 9275 C C . PHE E 2 979 ? 67.210 104.506 142.764 1.00 41.85 979 PHE A C 1
ATOM 9276 O O . PHE E 2 979 ? 67.442 105.124 141.727 1.00 41.85 979 PHE A O 1
ATOM 9284 N N . ASN E 2 980 ? 65.990 104.379 143.272 1.00 44.03 980 ASN A N 1
ATOM 9285 C CA . ASN E 2 980 ? 64.835 104.979 142.607 1.00 44.03 980 ASN A CA 1
ATOM 9286 C C . ASN E 2 980 ? 64.590 106.391 143.126 1.00 44.03 980 ASN A C 1
ATOM 9287 O O . ASN E 2 980 ? 63.500 106.743 143.553 1.00 44.03 980 ASN A O 1
ATOM 9292 N N . PHE E 2 981 ? 65.628 107.210 143.102 1.00 44.73 981 PHE A N 1
ATOM 9293 C CA . PHE E 2 981 ? 65.545 108.585 143.558 1.00 44.73 981 PHE A CA 1
ATOM 9294 C C . PHE E 2 981 ? 65.097 109.470 142.412 1.00 44.73 981 PHE A C 1
ATOM 9295 O O . PHE E 2 981 ? 65.315 109.155 141.242 1.00 44.73 981 PHE A O 1
ATOM 9303 N N . GLU E 2 982 ? 64.450 110.576 142.758 1.00 49.51 982 GLU A N 1
ATOM 9304 C CA . GLU E 2 982 ? 64.039 111.553 141.761 1.00 49.51 982 GLU A CA 1
ATOM 9305 C C . GLU E 2 982 ? 65.269 112.235 141.188 1.00 49.51 982 GLU A C 1
ATOM 9306 O O . GLU E 2 982 ? 66.040 112.858 141.922 1.00 49.51 982 GLU A O 1
ATOM 9312 N N . SER E 2 983 ? 65.471 112.096 139.884 1.00 42.57 983 SER A N 1
ATOM 9313 C CA . SER E 2 983 ? 66.666 112.608 139.243 1.00 42.57 983 SER A CA 1
ATOM 9314 C C . SER E 2 983 ? 66.313 113.124 137.863 1.00 42.57 983 SER A C 1
ATOM 9315 O O . SER E 2 983 ? 65.275 112.783 137.294 1.00 42.57 983 SER A O 1
ATOM 9318 N N . VAL E 2 984 ? 67.185 113.961 137.334 1.00 39.94 984 VAL A N 1
ATOM 9319 C CA . VAL E 2 984 ? 67.071 114.463 135.974 1.00 39.94 984 VAL A CA 1
ATOM 9320 C C . VAL E 2 984 ? 68.031 113.680 135.094 1.00 39.94 984 VAL A C 1
ATOM 9321 O O . VAL E 2 984 ? 69.139 113.332 135.516 1.00 39.94 984 VAL A O 1
ATOM 9325 N N . ALA E 2 985 ? 67.592 113.363 133.882 1.00 37.38 985 ALA A N 1
ATOM 9326 C CA . ALA E 2 985 ? 68.398 112.540 132.995 1.00 37.38 985 ALA A CA 1
ATOM 9327 C C . ALA E 2 985 ? 69.542 113.350 132.411 1.00 37.38 985 ALA A C 1
ATOM 9328 O O . ALA E 2 985 ? 69.398 114.544 132.140 1.00 37.38 985 ALA A O 1
ATOM 9330 N N . SER E 2 986 ? 70.679 112.694 132.223 1.00 36.94 986 SER A N 1
ATOM 9331 C CA . SER E 2 986 ? 71.868 113.378 131.750 1.00 36.94 986 SER A CA 1
ATOM 9332 C C . SER E 2 986 ? 71.687 113.791 130.295 1.00 36.94 986 SER A C 1
ATOM 9333 O O . SER E 2 986 ? 71.095 113.045 129.514 1.00 36.94 986 SER A O 1
ATOM 9336 N N . PRO E 2 987 ? 72.157 114.983 129.911 1.00 34.10 987 PRO A N 1
ATOM 9337 C CA . PRO E 2 987 ? 71.927 115.452 128.539 1.00 34.10 987 PRO A CA 1
ATOM 9338 C C . PRO E 2 987 ? 72.641 114.634 127.487 1.00 34.10 987 PRO A C 1
ATOM 9339 O O . PRO E 2 987 ? 72.109 114.479 126.382 1.00 34.10 987 PRO A O 1
ATOM 9343 N N . SER E 2 988 ? 73.819 114.096 127.799 1.00 37.05 988 SER A N 1
ATOM 9344 C CA . SER E 2 988 ? 74.531 113.282 126.826 1.00 37.05 988 SER A CA 1
ATOM 9345 C C . SER E 2 988 ? 73.813 111.964 126.585 1.00 37.05 988 SER A C 1
ATOM 9346 O O . SER E 2 988 ? 73.729 111.507 125.445 1.00 37.05 988 SER A O 1
ATOM 9349 N N . ILE E 2 989 ? 73.244 111.367 127.637 1.00 34.05 989 ILE A N 1
ATOM 9350 C CA . ILE E 2 989 ? 72.474 110.133 127.488 1.00 34.05 989 ILE A CA 1
ATOM 9351 C C . ILE E 2 989 ? 71.226 110.375 126.650 1.00 34.05 989 ILE A C 1
ATOM 9352 O O . ILE E 2 989 ? 70.904 109.588 125.751 1.00 34.05 989 ILE A O 1
ATOM 9357 N N . VAL E 2 990 ? 70.550 111.503 126.881 1.00 32.28 990 VAL A N 1
ATOM 9358 C CA . VAL E 2 990 ? 69.325 111.828 126.157 1.00 32.28 990 VAL A CA 1
ATOM 9359 C C . VAL E 2 990 ? 69.608 112.104 124.686 1.00 32.28 990 VAL A C 1
ATOM 9360 O O . VAL E 2 990 ? 68.907 111.592 123.807 1.00 32.28 990 VAL A O 1
ATOM 9364 N N . LEU E 2 991 ? 70.657 112.871 124.384 1.00 33.15 991 LEU A N 1
ATOM 9365 C CA . LEU E 2 991 ? 70.948 113.175 122.986 1.00 33.15 991 LEU A CA 1
ATOM 9366 C C . LEU E 2 991 ? 71.488 111.957 122.245 1.00 33.15 991 LEU A C 1
ATOM 9367 O O . LEU E 2 991 ? 71.128 111.733 121.083 1.00 33.15 991 LEU A O 1
ATOM 9372 N N . LYS E 2 992 ? 72.311 111.139 122.910 1.00 35.82 992 LYS A N 1
ATOM 9373 C CA . LYS E 2 992 ? 72.798 109.893 122.321 1.00 35.82 992 LYS A CA 1
ATOM 9374 C C . LYS E 2 992 ? 71.651 108.942 122.003 1.00 35.82 992 LYS A C 1
ATOM 9375 O O . LYS E 2 992 ? 71.580 108.380 120.904 1.00 35.82 992 LYS A O 1
ATOM 9381 N N . LYS E 2 993 ? 70.721 108.779 122.947 1.00 40.16 993 LYS A N 1
ATOM 9382 C CA . LYS E 2 993 ? 69.595 107.881 122.747 1.00 40.16 993 LYS A CA 1
ATOM 9383 C C . LYS E 2 993 ? 68.629 108.408 121.697 1.00 40.16 993 LYS A C 1
ATOM 9384 O O . LYS E 2 993 ? 68.059 107.620 120.932 1.00 40.16 993 LYS A O 1
ATOM 9390 N N . HIS E 2 994 ? 68.469 109.733 121.611 1.00 38.96 994 HIS A N 1
ATOM 9391 C CA . HIS E 2 994 ? 67.618 110.313 120.579 1.00 38.96 994 HIS A CA 1
ATOM 9392 C C . HIS E 2 994 ? 68.192 110.088 119.192 1.00 38.96 994 HIS A C 1
ATOM 9393 O O . HIS E 2 994 ? 67.453 109.742 118.270 1.00 38.96 994 HIS A O 1
ATOM 9400 N N . THR E 2 995 ? 69.502 110.263 119.023 1.00 38.90 995 THR A N 1
ATOM 9401 C CA . THR E 2 995 ? 70.076 110.028 117.703 1.00 38.90 995 THR A CA 1
ATOM 9402 C C . THR E 2 995 ? 70.103 108.549 117.347 1.00 38.90 995 THR A C 1
ATOM 9403 O O . THR E 2 995 ? 69.962 108.208 116.169 1.00 38.90 995 THR A O 1
ATOM 9407 N N . GLN E 2 996 ? 70.254 107.658 118.332 1.00 40.15 996 GLN A N 1
ATOM 9408 C CA . GLN E 2 996 ? 70.148 106.232 118.032 1.00 40.15 996 GLN A CA 1
ATOM 9409 C C . GLN E 2 996 ? 68.731 105.849 117.624 1.00 40.15 996 GLN A C 1
ATOM 9410 O O . GLN E 2 996 ? 68.544 104.993 116.758 1.00 40.15 996 GLN A O 1
ATOM 9416 N N . ARG E 2 997 ? 67.720 106.471 118.222 1.00 49.58 997 ARG A N 1
ATOM 9417 C CA . ARG E 2 997 ? 66.360 106.159 117.803 1.00 49.58 997 ARG A CA 1
ATOM 9418 C C . ARG E 2 997 ? 65.986 106.831 116.489 1.00 49.58 997 ARG A C 1
ATOM 9419 O O . ARG E 2 997 ? 65.114 106.329 115.778 1.00 49.58 997 ARG A O 1
ATOM 9427 N N . VAL E 2 998 ? 66.616 107.953 116.147 1.00 42.21 998 VAL A N 1
ATOM 9428 C CA . VAL E 2 998 ? 66.272 108.645 114.907 1.00 42.21 998 VAL A CA 1
ATOM 9429 C C . VAL E 2 998 ? 66.970 108.012 113.710 1.00 42.21 998 VAL A C 1
ATOM 9430 O O . VAL E 2 998 ? 66.353 107.823 112.656 1.00 42.21 998 VAL A O 1
ATOM 9434 N N . LEU E 2 999 ? 68.245 107.637 113.855 1.00 40.48 999 LEU A N 1
ATOM 9435 C CA . LEU E 2 999 ? 68.984 107.088 112.721 1.00 40.48 999 LEU A CA 1
ATOM 9436 C C . LEU E 2 999 ? 68.475 105.718 112.297 1.00 40.48 999 LEU A C 1
ATOM 9437 O O . LEU E 2 999 ? 68.531 105.382 111.112 1.00 40.48 999 LEU A O 1
ATOM 9442 N N . PHE E 2 1000 ? 67.957 104.928 113.227 1.00 43.72 1000 PHE A N 1
ATOM 9443 C CA . PHE E 2 1000 ? 67.414 103.627 112.869 1.00 43.72 1000 PHE A CA 1
ATOM 9444 C C . PHE E 2 1000 ? 65.969 103.683 112.395 1.00 43.72 1000 PHE A C 1
ATOM 9445 O O . PHE E 2 1000 ? 65.399 102.629 112.107 1.00 43.72 1000 PHE A O 1
ATOM 9453 N N . GLU E 2 1001 ? 65.359 104.864 112.295 1.00 52.20 1001 GLU A N 1
ATOM 9454 C CA . GLU E 2 1001 ? 64.041 104.936 111.678 1.00 52.20 1001 GLU A CA 1
ATOM 9455 C C . GLU E 2 1001 ? 64.118 104.800 110.166 1.00 52.20 1001 GLU A C 1
ATOM 9456 O O . GLU E 2 1001 ? 63.179 104.296 109.544 1.00 52.20 1001 GLU A O 1
ATOM 9462 N N . THR E 2 1002 ? 65.217 105.236 109.557 1.00 49.05 1002 THR A N 1
ATOM 9463 C CA . THR E 2 1002 ? 65.391 105.140 108.117 1.00 49.05 1002 THR A CA 1
ATOM 9464 C C . THR E 2 1002 ? 66.406 104.076 107.732 1.00 49.05 1002 THR A C 1
ATOM 9465 O O . THR E 2 1002 ? 66.956 104.119 106.631 1.00 49.05 1002 THR A O 1
ATOM 9469 N N . CYS E 2 1003 ? 66.661 103.123 108.620 1.00 46.38 1003 CYS A N 1
ATOM 9470 C CA . CYS E 2 1003 ? 67.520 101.997 108.292 1.00 46.38 1003 CYS A CA 1
ATOM 9471 C C . CYS E 2 1003 ? 66.821 101.080 107.300 1.00 46.38 1003 CYS A C 1
ATOM 9472 O O . CYS E 2 1003 ? 65.649 100.739 107.478 1.00 46.38 1003 CYS A O 1
ATOM 9475 N N . SER E 2 1004 ? 67.535 100.688 106.247 1.00 45.21 1004 SER A N 1
ATOM 9476 C CA . SER E 2 1004 ? 66.915 99.879 105.212 1.00 45.21 1004 SER A CA 1
ATOM 9477 C C . SER E 2 1004 ? 67.776 98.748 104.676 1.00 45.21 1004 SER A C 1
ATOM 9478 O O . SER E 2 1004 ? 67.287 97.998 103.827 1.00 45.21 1004 SER A O 1
ATOM 9481 N N . ASN E 2 1005 ? 69.034 98.591 105.120 1.00 44.48 1005 ASN A N 1
ATOM 9482 C CA . ASN E 2 1005 ? 69.834 97.543 104.503 1.00 44.48 1005 ASN A CA 1
ATOM 9483 C C . ASN E 2 1005 ? 69.450 96.164 105.037 1.00 44.48 1005 ASN A C 1
ATOM 9484 O O . ASN E 2 1005 ? 68.915 96.054 106.141 1.00 44.48 1005 ASN A O 1
ATOM 9489 N N . PRO E 2 1006 ? 69.655 95.105 104.238 1.00 46.29 1006 PRO A N 1
ATOM 9490 C CA . PRO E 2 1006 ? 69.282 93.760 104.697 1.00 46.29 1006 PRO A CA 1
ATOM 9491 C C . PRO E 2 1006 ? 70.082 93.260 105.880 1.00 46.29 1006 PRO A C 1
ATOM 9492 O O . PRO E 2 1006 ? 69.534 92.514 106.701 1.00 46.29 1006 PRO A O 1
ATOM 9496 N N . LEU E 2 1007 ? 71.360 93.603 105.979 1.00 49.17 1007 LEU A N 1
ATOM 9497 C CA . LEU E 2 1007 ? 72.070 93.395 107.228 1.00 49.17 1007 LEU A CA 1
ATOM 9498 C C . LEU E 2 1007 ? 71.467 94.318 108.269 1.00 49.17 1007 LEU A C 1
ATOM 9499 O O . LEU E 2 1007 ? 71.103 95.448 107.952 1.00 49.17 1007 LEU A O 1
ATOM 9504 N N . LEU E 2 1008 ? 71.375 93.833 109.508 1.00 50.28 1008 LEU A N 1
ATOM 9505 C CA . LEU E 2 1008 ? 70.754 94.533 110.644 1.00 50.28 1008 LEU A CA 1
ATOM 9506 C C . LEU E 2 1008 ? 69.363 95.082 110.303 1.00 50.28 1008 LEU A C 1
ATOM 9507 O O . LEU E 2 1008 ? 69.080 96.273 110.395 1.00 50.28 1008 LEU A O 1
ATOM 9512 N N . SER E 2 1009 ? 68.490 94.165 109.902 1.00 56.39 1009 SER A N 1
ATOM 9513 C CA . SER E 2 1009 ? 67.122 94.502 109.536 1.00 56.39 1009 SER A CA 1
ATOM 9514 C C . SER E 2 1009 ? 66.153 94.424 110.702 1.00 56.39 1009 SER A C 1
ATOM 9515 O O . SER E 2 1009 ? 65.231 95.240 110.783 1.00 56.39 1009 SER A O 1
ATOM 9518 N N . GLY E 2 1010 ? 66.330 93.465 111.602 1.00 59.75 1010 GLY A N 1
ATOM 9519 C CA . GLY E 2 1010 ? 65.479 93.337 112.763 1.00 59.75 1010 GLY A CA 1
ATOM 9520 C C . GLY E 2 1010 ? 65.936 94.117 113.971 1.00 59.75 1010 GLY A C 1
ATOM 9521 O O . GLY E 2 1010 ? 65.442 93.861 115.074 1.00 59.75 1010 GLY A O 1
ATOM 9522 N N . VAL E 2 1011 ? 66.865 95.055 113.802 1.00 55.74 1011 VAL A N 1
ATOM 9523 C CA . VAL E 2 1011 ? 67.365 95.834 114.927 1.00 55.74 1011 VAL A CA 1
ATOM 9524 C C . VAL E 2 1011 ? 66.321 96.842 115.381 1.00 55.74 1011 VAL A C 1
ATOM 9525 O O . VAL E 2 1011 ? 65.948 96.887 116.558 1.00 55.74 1011 VAL A O 1
ATOM 9529 N N . HIS E 2 1012 ? 65.824 97.654 114.458 1.00 65.24 1012 HIS A N 1
ATOM 9530 C CA . HIS E 2 1012 ? 64.769 98.609 114.775 1.00 65.24 1012 HIS A CA 1
ATOM 9531 C C . HIS E 2 1012 ? 63.423 97.948 114.522 1.00 65.24 1012 HIS A C 1
ATOM 9532 O O . HIS E 2 1012 ? 62.984 97.821 113.378 1.00 65.24 1012 HIS A O 1
ATOM 9539 N N . THR E 2 1013 ? 62.766 97.530 115.594 1.00 72.87 1013 THR A N 1
ATOM 9540 C CA . THR E 2 1013 ? 61.401 97.039 115.539 1.00 72.87 1013 THR A CA 1
ATOM 9541 C C . THR E 2 1013 ? 60.472 98.073 116.156 1.00 72.87 1013 THR A C 1
ATOM 9542 O O . THR E 2 1013 ? 60.902 99.015 116.825 1.00 72.87 1013 THR A O 1
ATOM 9546 N N . GLU E 2 1014 ? 59.179 97.894 115.910 1.00 85.81 1014 GLU A N 1
ATOM 9547 C CA . GLU E 2 1014 ? 58.186 98.830 116.414 1.00 85.81 1014 GLU A CA 1
ATOM 9548 C C . GLU E 2 1014 ? 57.781 98.542 117.852 1.00 85.81 1014 GLU A C 1
ATOM 9549 O O . GLU E 2 1014 ? 57.130 99.386 118.475 1.00 85.81 1014 GLU A O 1
ATOM 9555 N N . ASP E 2 1015 ? 58.152 97.384 118.394 1.00 77.74 1015 ASP A N 1
ATOM 9556 C CA . ASP E 2 1015 ? 57.728 96.980 119.726 1.00 77.74 1015 ASP A CA 1
ATOM 9557 C C . ASP E 2 1015 ? 58.899 96.511 120.581 1.00 77.74 1015 ASP A C 1
ATOM 9558 O O . ASP E 2 1015 ? 58.741 95.616 121.412 1.00 77.74 1015 ASP A O 1
ATOM 9563 N N . ASN E 2 1016 ? 60.084 97.088 120.381 1.00 72.15 1016 ASN A N 1
ATOM 9564 C CA . ASN E 2 1016 ? 61.225 96.697 121.198 1.00 72.15 1016 ASN A CA 1
ATOM 9565 C C . ASN E 2 1016 ? 61.097 97.204 122.629 1.00 72.15 1016 ASN A C 1
ATOM 9566 O O . ASN E 2 1016 ? 61.556 96.536 123.561 1.00 72.15 1016 ASN A O 1
ATOM 9571 N N . GLU E 2 1017 ? 60.457 98.358 122.825 1.00 67.08 1017 GLU A N 1
ATOM 9572 C CA . GLU E 2 1017 ? 60.219 98.841 124.179 1.00 67.08 1017 GLU A CA 1
ATOM 9573 C C . GLU E 2 1017 ? 59.157 98.016 124.888 1.00 67.08 1017 GLU A C 1
ATOM 9574 O O . GLU E 2 1017 ? 59.256 97.798 126.100 1.00 67.08 1017 GLU A O 1
ATOM 9580 N N . ALA E 2 1018 ? 58.152 97.535 124.157 1.00 63.79 1018 ALA A N 1
ATOM 9581 C CA . ALA E 2 1018 ? 57.150 96.666 124.764 1.00 63.79 1018 ALA A CA 1
ATOM 9582 C C . ALA E 2 1018 ? 57.750 95.320 125.148 1.00 63.79 1018 ALA A C 1
ATOM 9583 O O . ALA E 2 1018 ? 57.441 94.785 126.219 1.00 63.79 1018 ALA A O 1
ATOM 9585 N N . GLU E 2 1019 ? 58.635 94.780 124.304 1.00 64.28 1019 GLU A N 1
ATOM 9586 C CA . GLU E 2 1019 ? 59.360 93.560 124.649 1.00 64.28 1019 GLU A CA 1
ATOM 9587 C C . GLU E 2 1019 ? 60.289 93.780 125.831 1.00 64.28 1019 GLU A C 1
ATOM 9588 O O . GLU E 2 1019 ? 60.451 92.889 126.669 1.00 64.28 1019 GLU A O 1
ATOM 9594 N N . GLU E 2 1020 ? 60.894 94.965 125.922 1.00 58.74 1020 GLU A N 1
ATOM 9595 C CA . GLU E 2 1020 ? 61.791 95.273 127.029 1.00 58.74 1020 GLU A CA 1
ATOM 9596 C C . GLU E 2 1020 ? 61.041 95.353 128.353 1.00 58.74 1020 GLU A C 1
ATOM 9597 O O . GLU E 2 1020 ? 61.478 94.772 129.356 1.00 58.74 1020 GLU A O 1
ATOM 9603 N N . LYS E 2 1021 ? 59.903 96.055 128.371 1.00 58.37 1021 LYS A N 1
ATOM 9604 C CA . LYS E 2 1021 ? 59.076 96.118 129.575 1.00 58.37 1021 LYS A CA 1
ATOM 9605 C C . LYS E 2 1021 ? 58.513 94.752 129.949 1.00 58.37 1021 LYS A C 1
ATOM 9606 O O . LYS E 2 1021 ? 58.454 94.410 131.135 1.00 58.37 1021 LYS A O 1
ATOM 9612 N N . ALA E 2 1022 ? 58.118 93.949 128.955 1.00 57.91 1022 ALA A N 1
ATOM 9613 C CA . ALA E 2 1022 ? 57.564 92.631 129.247 1.00 57.91 1022 ALA A CA 1
ATOM 9614 C C . ALA E 2 1022 ? 58.626 91.690 129.801 1.00 57.91 1022 ALA A C 1
ATOM 9615 O O . ALA E 2 1022 ? 58.368 90.953 130.762 1.00 57.91 1022 ALA A O 1
ATOM 9617 N N . LEU E 2 1023 ? 59.831 91.731 129.230 1.00 53.64 1023 LEU A N 1
ATOM 9618 C CA . LEU E 2 1023 ? 60.922 90.893 129.705 1.00 53.64 1023 LEU A CA 1
ATOM 9619 C C . LEU E 2 1023 ? 61.370 91.301 131.099 1.00 53.64 1023 LEU A C 1
ATOM 9620 O O . LEU E 2 1023 ? 61.630 90.440 131.947 1.00 53.64 1023 LEU A O 1
ATOM 9625 N N . ALA E 2 1024 ? 61.445 92.608 131.362 1.00 53.42 1024 ALA A N 1
ATOM 9626 C CA . ALA E 2 1024 ? 61.856 93.059 132.683 1.00 53.42 1024 ALA A CA 1
ATOM 9627 C C . ALA E 2 1024 ? 60.798 92.771 133.735 1.00 53.42 1024 ALA A C 1
ATOM 9628 O O . ALA E 2 1024 ? 61.144 92.452 134.873 1.00 53.42 1024 ALA A O 1
ATOM 9630 N N . GLU E 2 1025 ? 59.516 92.853 133.388 1.00 56.76 1025 GLU A N 1
ATOM 9631 C CA . GLU E 2 1025 ? 58.504 92.509 134.376 1.00 56.76 1025 GLU A CA 1
ATOM 9632 C C . GLU E 2 1025 ? 58.429 91.002 134.589 1.00 56.76 1025 GLU A C 1
ATOM 9633 O O . GLU E 2 1025 ? 58.066 90.551 135.678 1.00 56.76 1025 GLU A O 1
ATOM 9639 N N . TYR E 2 1026 ? 58.795 90.203 133.584 1.00 55.75 1026 TYR A N 1
ATOM 9640 C CA . TYR E 2 1026 ? 58.869 88.762 133.807 1.00 55.75 1026 TYR A CA 1
ATOM 9641 C C . TYR E 2 1026 ? 60.045 88.396 134.696 1.00 55.75 1026 TYR A C 1
ATOM 9642 O O . TYR E 2 1026 ? 59.923 87.543 135.580 1.00 55.75 1026 TYR A O 1
ATOM 9651 N N . LEU E 2 1027 ? 61.187 89.033 134.479 1.00 52.61 1027 LEU A N 1
ATOM 9652 C CA . LEU E 2 1027 ? 62.395 88.674 135.208 1.00 52.61 1027 LEU A CA 1
ATOM 9653 C C . LEU E 2 1027 ? 62.393 89.216 136.630 1.00 52.61 1027 LEU A C 1
ATOM 9654 O O . LEU E 2 1027 ? 62.769 88.505 137.566 1.00 52.61 1027 LEU A O 1
ATOM 9659 N N . LEU E 2 1028 ? 61.974 90.461 136.822 1.00 49.00 1028 LEU A N 1
ATOM 9660 C CA . LEU E 2 1028 ? 62.126 91.067 138.134 1.00 49.00 1028 LEU A CA 1
ATOM 9661 C C . LEU E 2 1028 ? 60.947 90.784 139.048 1.00 49.00 1028 LEU A C 1
ATOM 9662 O O . LEU E 2 1028 ? 61.147 90.485 140.226 1.00 49.00 1028 LEU A O 1
ATOM 9667 N N . ASN E 2 1029 ? 59.717 90.873 138.545 1.00 55.11 1029 ASN A N 1
ATOM 9668 C CA . ASN E 2 1029 ? 58.532 90.762 139.398 1.00 55.11 1029 ASN A CA 1
ATOM 9669 C C . ASN E 2 1029 ? 58.291 89.295 139.750 1.00 55.11 1029 ASN A C 1
ATOM 9670 O O . ASN E 2 1029 ? 57.380 88.633 139.252 1.00 55.11 1029 ASN A O 1
ATOM 9675 N N . GLN E 2 1030 ? 59.137 88.794 140.648 1.00 58.03 1030 GLN A N 1
ATOM 9676 C CA . GLN E 2 1030 ? 59.020 87.442 141.168 1.00 58.03 1030 GLN A CA 1
ATOM 9677 C C . GLN E 2 1030 ? 58.993 87.517 142.686 1.00 58.03 1030 GLN A C 1
ATOM 9678 O O . GLN E 2 1030 ? 58.871 88.611 143.245 1.00 58.03 1030 GLN A O 1
ATOM 9684 N N . GLU E 2 1031 ? 59.088 86.373 143.365 1.00 60.96 1031 GLU A N 1
ATOM 9685 C CA . GLU E 2 1031 ? 59.120 86.390 144.823 1.00 60.96 1031 GLU A CA 1
ATOM 9686 C C . GLU E 2 1031 ? 60.427 86.961 145.345 1.00 60.96 1031 GLU A C 1
ATOM 9687 O O . GLU E 2 1031 ? 60.440 87.628 146.385 1.00 60.96 1031 GLU A O 1
ATOM 9693 N N . VAL E 2 1032 ? 61.528 86.707 144.647 1.00 54.78 1032 VAL A N 1
ATOM 9694 C CA . VAL E 2 1032 ? 62.849 87.187 145.027 1.00 54.78 1032 VAL A CA 1
ATOM 9695 C C . VAL E 2 1032 ? 63.390 87.989 143.855 1.00 54.78 1032 VAL A C 1
ATOM 9696 O O . VAL E 2 1032 ? 63.466 87.479 142.731 1.00 54.78 1032 VAL A O 1
ATOM 9700 N N . ILE E 2 1033 ? 63.766 89.237 144.110 1.00 49.54 1033 ILE A N 1
ATOM 9701 C CA . ILE E 2 1033 ? 64.100 90.190 143.057 1.00 49.54 1033 ILE A CA 1
ATOM 9702 C C . ILE E 2 1033 ? 65.612 90.288 142.921 1.00 49.54 1033 ILE A C 1
ATOM 9703 O O . ILE E 2 1033 ? 66.306 90.680 143.862 1.00 49.54 1033 ILE A O 1
ATOM 9708 N N . HIS E 2 1034 ? 66.122 89.938 141.746 1.00 54.16 1034 HIS A N 1
ATOM 9709 C CA . HIS E 2 1034 ? 67.551 89.996 141.448 1.00 54.16 1034 HIS A CA 1
ATOM 9710 C C . HIS E 2 1034 ? 67.762 90.913 140.256 1.00 54.16 1034 HIS A C 1
ATOM 9711 O O . HIS E 2 1034 ? 67.530 90.496 139.108 1.00 54.16 1034 HIS A O 1
ATOM 9718 N N . PRO E 2 1035 ? 68.196 92.157 140.458 1.00 48.15 1035 PRO A N 1
ATOM 9719 C CA . PRO E 2 1035 ? 68.453 93.025 139.303 1.00 48.15 1035 PRO A CA 1
ATOM 9720 C C . PRO E 2 1035 ? 69.679 92.637 138.502 1.00 48.15 1035 PRO A C 1
ATOM 9721 O O . PRO E 2 1035 ? 69.693 92.849 137.285 1.00 48.15 1035 PRO A O 1
ATOM 9725 N N . ARG E 2 1036 ? 70.703 92.068 139.134 1.00 50.34 1036 ARG A N 1
ATOM 9726 C CA . ARG E 2 1036 ? 71.934 91.781 138.411 1.00 50.34 1036 ARG A CA 1
ATOM 9727 C C . ARG E 2 1036 ? 71.787 90.569 137.508 1.00 50.34 1036 ARG A C 1
ATOM 9728 O O . ARG E 2 1036 ? 72.290 90.570 136.375 1.00 50.34 1036 ARG A O 1
ATOM 9736 N N . VAL E 2 1037 ? 71.060 89.545 137.962 1.00 52.00 1037 VAL A N 1
ATOM 9737 C CA . VAL E 2 1037 ? 70.906 88.383 137.103 1.00 52.00 1037 VAL A CA 1
ATOM 9738 C C . VAL E 2 1037 ? 69.922 88.704 135.991 1.00 52.00 1037 VAL A C 1
ATOM 9739 O O . VAL E 2 1037 ? 70.067 88.202 134.878 1.00 52.00 1037 VAL A O 1
ATOM 9743 N N . ALA E 2 1038 ? 68.987 89.627 136.228 1.00 45.89 1038 ALA A N 1
ATOM 9744 C CA . ALA E 2 1038 ? 68.058 90.022 135.181 1.00 45.89 1038 ALA A CA 1
ATOM 9745 C C . ALA E 2 1038 ? 68.728 90.913 134.150 1.00 45.89 1038 ALA A C 1
ATOM 9746 O O . ALA E 2 1038 ? 68.403 90.833 132.962 1.00 45.89 1038 ALA A O 1
ATOM 9748 N N . HIS E 2 1039 ? 69.669 91.755 134.587 1.00 45.63 1039 HIS A N 1
ATOM 9749 C CA . HIS E 2 1039 ? 70.517 92.490 133.658 1.00 45.63 1039 HIS A CA 1
ATOM 9750 C C . HIS E 2 1039 ? 71.337 91.539 132.802 1.00 45.63 1039 HIS A C 1
ATOM 9751 O O . HIS E 2 1039 ? 71.476 91.750 131.593 1.00 45.63 1039 HIS A O 1
ATOM 9758 N N . ALA E 2 1040 ? 71.842 90.455 133.402 1.00 49.85 1040 ALA A N 1
ATOM 9759 C CA . ALA E 2 1040 ? 72.597 89.459 132.642 1.00 49.85 1040 ALA A CA 1
ATOM 9760 C C . ALA E 2 1040 ? 71.721 88.729 131.624 1.00 49.85 1040 ALA A C 1
ATOM 9761 O O . ALA E 2 1040 ? 72.147 88.508 130.481 1.00 49.85 1040 ALA A O 1
ATOM 9763 N N . ILE E 2 1041 ? 70.493 88.368 132.016 1.00 49.53 1041 ILE A N 1
ATOM 9764 C CA . ILE E 2 1041 ? 69.574 87.679 131.109 1.00 49.53 1041 ILE A CA 1
ATOM 9765 C C . ILE E 2 1041 ? 69.190 88.578 129.943 1.00 49.53 1041 ILE A C 1
ATOM 9766 O O . ILE E 2 1041 ? 69.267 88.171 128.778 1.00 49.53 1041 ILE A O 1
ATOM 9771 N N . MET E 2 1042 ? 68.768 89.813 130.239 1.00 50.28 1042 MET A N 1
ATOM 9772 C CA . MET E 2 1042 ? 68.320 90.726 129.193 1.00 50.28 1042 MET A CA 1
ATOM 9773 C C . MET E 2 1042 ? 69.460 91.144 128.278 1.00 50.28 1042 MET A C 1
ATOM 9774 O O . MET E 2 1042 ? 69.252 91.287 127.072 1.00 50.28 1042 MET A O 1
ATOM 9779 N N . GLU E 2 1043 ? 70.672 91.296 128.814 1.00 49.27 1043 GLU A N 1
ATOM 9780 C CA . GLU E 2 1043 ? 71.832 91.539 127.970 1.00 49.27 1043 GLU A CA 1
ATOM 9781 C C . GLU E 2 1043 ? 72.153 90.333 127.096 1.00 49.27 1043 GLU A C 1
ATOM 9782 O O . GLU E 2 1043 ? 72.672 90.495 125.987 1.00 49.27 1043 GLU A O 1
ATOM 9788 N N . ALA E 2 1044 ? 71.844 89.125 127.561 1.00 51.44 1044 ALA A N 1
ATOM 9789 C CA . ALA E 2 1044 ? 72.110 87.943 126.754 1.00 51.44 1044 ALA A CA 1
ATOM 9790 C C . ALA E 2 1044 ? 70.981 87.587 125.792 1.00 51.44 1044 ALA A C 1
ATOM 9791 O O . ALA E 2 1044 ? 71.157 86.680 124.975 1.00 51.44 1044 ALA A O 1
ATOM 9793 N N . SER E 2 1045 ? 69.842 88.271 125.850 1.00 50.79 1045 SER A N 1
ATOM 9794 C CA . SER E 2 1045 ? 68.719 87.972 124.972 1.00 50.79 1045 SER A CA 1
ATOM 9795 C C . SER E 2 1045 ? 68.815 88.825 123.711 1.00 50.79 1045 SER A C 1
ATOM 9796 O O . SER E 2 1045 ? 69.838 89.456 123.445 1.00 50.79 1045 SER A O 1
ATOM 9799 N N . SER E 2 1046 ? 67.751 88.854 122.908 1.00 52.27 1046 SER A N 1
ATOM 9800 C CA . SER E 2 1046 ? 67.766 89.688 121.714 1.00 52.27 1046 SER A CA 1
ATOM 9801 C C . SER E 2 1046 ? 67.508 91.157 122.022 1.00 52.27 1046 SER A C 1
ATOM 9802 O O . SER E 2 1046 ? 67.873 92.017 121.211 1.00 52.27 1046 SER A O 1
ATOM 9805 N N . VAL E 2 1047 ? 66.901 91.461 123.172 1.00 50.61 1047 VAL A N 1
ATOM 9806 C CA . VAL E 2 1047 ? 66.669 92.847 123.571 1.00 50.61 1047 VAL A CA 1
ATOM 9807 C C . VAL E 2 1047 ? 67.992 93.551 123.846 1.00 50.61 1047 VAL A C 1
ATOM 9808 O O . VAL E 2 1047 ? 68.261 94.647 123.331 1.00 50.61 1047 VAL A O 1
ATOM 9812 N N . GLY E 2 1048 ? 68.847 92.923 124.653 1.00 45.77 1048 GLY A N 1
ATOM 9813 C CA . GLY E 2 1048 ? 70.167 93.469 124.887 1.00 45.77 1048 GLY A CA 1
ATOM 9814 C C . GLY E 2 1048 ? 71.060 93.427 123.676 1.00 45.77 1048 GLY A C 1
ATOM 9815 O O . GLY E 2 1048 ? 71.984 94.234 123.578 1.00 45.77 1048 GLY A O 1
ATOM 9816 N N . ARG E 2 1049 ? 70.787 92.530 122.731 1.00 47.61 1049 ARG A N 1
ATOM 9817 C CA . ARG E 2 1049 ? 71.536 92.544 121.484 1.00 47.61 1049 ARG A CA 1
ATOM 9818 C C . ARG E 2 1049 ? 71.140 93.731 120.615 1.00 47.61 1049 ARG A C 1
ATOM 9819 O O . ARG E 2 1049 ? 71.998 94.331 119.962 1.00 47.61 1049 ARG A O 1
ATOM 9827 N N . ARG E 2 1050 ? 69.856 94.104 120.610 1.00 50.14 1050 ARG A N 1
ATOM 9828 C CA . ARG E 2 1050 ? 69.449 95.327 119.919 1.00 50.14 1050 ARG A CA 1
ATOM 9829 C C . ARG E 2 1050 ? 70.055 96.558 120.566 1.00 50.14 1050 ARG A C 1
ATOM 9830 O O . ARG E 2 1050 ? 70.516 97.464 119.864 1.00 50.14 1050 ARG A O 1
ATOM 9838 N N . LYS E 2 1051 ? 70.062 96.607 121.903 1.00 45.96 1051 LYS A N 1
ATOM 9839 C CA . LYS E 2 1051 ? 70.708 97.720 122.598 1.00 45.96 1051 LYS A CA 1
ATOM 9840 C C . LYS E 2 1051 ? 72.202 97.765 122.311 1.00 45.96 1051 LYS A C 1
ATOM 9841 O O . LYS E 2 1051 ? 72.773 98.844 122.128 1.00 45.96 1051 LYS A O 1
ATOM 9847 N N . GLN E 2 1052 ? 72.840 96.600 122.215 1.00 46.60 1052 GLN A N 1
ATOM 9848 C CA . GLN E 2 1052 ? 74.274 96.540 121.978 1.00 46.60 1052 GLN A CA 1
ATOM 9849 C C . GLN E 2 1052 ? 74.631 96.921 120.549 1.00 46.60 1052 GLN A C 1
ATOM 9850 O O . GLN E 2 1052 ? 75.669 97.548 120.321 1.00 46.60 1052 GLN A O 1
ATOM 9856 N N . ILE E 2 1053 ? 73.782 96.573 119.581 1.00 44.59 1053 ILE A N 1
ATOM 9857 C CA . ILE E 2 1053 ? 74.015 96.979 118.199 1.00 44.59 1053 ILE A CA 1
ATOM 9858 C C . ILE E 2 1053 ? 73.764 98.472 118.027 1.00 44.59 1053 ILE A C 1
ATOM 9859 O O . ILE E 2 1053 ? 74.554 99.173 117.384 1.00 44.59 1053 ILE A O 1
ATOM 9864 N N . GLN E 2 1054 ? 72.688 98.996 118.623 1.00 42.66 1054 GLN A N 1
ATOM 9865 C CA . GLN E 2 1054 ? 72.418 100.424 118.516 1.00 42.66 1054 GLN A CA 1
ATOM 9866 C C . GLN E 2 1054 ? 73.399 101.271 119.311 1.00 42.66 1054 GLN A C 1
ATOM 9867 O O . GLN E 2 1054 ? 73.574 102.447 118.991 1.00 42.66 1054 GLN A O 1
ATOM 9873 N N . GLY E 2 1055 ? 74.049 100.717 120.321 1.00 39.44 1055 GLY A N 1
ATOM 9874 C CA . GLY E 2 1055 ? 75.068 101.486 120.993 1.00 39.44 1055 GLY A CA 1
ATOM 9875 C C . GLY E 2 1055 ? 76.408 101.528 120.307 1.00 39.44 1055 GLY A C 1
ATOM 9876 O O . GLY E 2 1055 ? 77.316 102.204 120.791 1.00 39.44 1055 GLY A O 1
ATOM 9877 N N . LEU E 2 1056 ? 76.566 100.817 119.192 1.00 40.89 1056 LEU A N 1
ATOM 9878 C CA . LEU E 2 1056 ? 77.813 100.825 118.443 1.00 40.89 1056 LEU A CA 1
ATOM 9879 C C . LEU E 2 1056 ? 77.944 102.013 117.509 1.00 40.89 1056 LEU A C 1
ATOM 9880 O O . LEU E 2 1056 ? 79.021 102.205 116.942 1.00 40.89 1056 LEU A O 1
ATOM 9885 N N . VAL E 2 1057 ? 76.889 102.796 117.320 1.00 41.06 1057 VAL A N 1
ATOM 9886 C CA . VAL E 2 1057 ? 76.941 103.880 116.348 1.00 41.06 1057 VAL A CA 1
ATOM 9887 C C . VAL E 2 1057 ? 77.734 105.038 116.934 1.00 41.06 1057 VAL A C 1
ATOM 9888 O O . VAL E 2 1057 ? 77.785 105.241 118.151 1.00 41.06 1057 VAL A O 1
ATOM 9892 N N . ASP E 2 1058 ? 78.404 105.780 116.059 1.00 43.72 1058 ASP A N 1
ATOM 9893 C CA . ASP E 2 1058 ? 79.290 106.859 116.479 1.00 43.72 1058 ASP A CA 1
ATOM 9894 C C . ASP E 2 1058 ? 78.459 108.131 116.522 1.00 43.72 1058 ASP A C 1
ATOM 9895 O O . ASP E 2 1058 ? 78.238 108.779 115.500 1.00 43.72 1058 ASP A O 1
ATOM 9900 N N . THR E 2 1059 ? 77.981 108.478 117.713 1.00 40.78 1059 THR A N 1
ATOM 9901 C CA . THR E 2 1059 ? 77.160 109.670 117.899 1.00 40.78 1059 THR A CA 1
ATOM 9902 C C . THR E 2 1059 ? 78.069 110.826 118.299 1.00 40.78 1059 THR A C 1
ATOM 9903 O O . THR E 2 1059 ? 78.179 111.211 119.463 1.00 40.78 1059 THR A O 1
ATOM 9907 N N . THR E 2 1060 ? 78.741 111.376 117.295 1.00 38.66 1060 THR A N 1
ATOM 9908 C CA . THR E 2 1060 ? 79.539 112.579 117.437 1.00 38.66 1060 THR A CA 1
ATOM 9909 C C . THR E 2 1060 ? 78.629 113.803 117.347 1.00 38.66 1060 THR A C 1
ATOM 9910 O O . THR E 2 1060 ? 77.412 113.680 117.235 1.00 38.66 1060 THR A O 1
ATOM 9914 N N . ASN E 2 1061 ? 79.211 115.005 117.389 1.00 38.32 1061 ASN A N 1
ATOM 9915 C CA . ASN E 2 1061 ? 78.392 116.216 117.363 1.00 38.32 1061 ASN A CA 1
ATOM 9916 C C . ASN E 2 1061 ? 77.750 116.455 116.001 1.00 38.32 1061 ASN A C 1
ATOM 9917 O O . ASN E 2 1061 ? 76.633 116.984 115.933 1.00 38.32 1061 ASN A O 1
ATOM 9922 N N . THR E 2 1062 ? 78.421 116.068 114.915 1.00 38.87 1062 THR A N 1
ATOM 9923 C CA . THR E 2 1062 ? 77.836 116.235 113.588 1.00 38.87 1062 THR A CA 1
ATOM 9924 C C . THR E 2 1062 ? 76.652 115.298 113.385 1.00 38.87 1062 THR A C 1
ATOM 9925 O O . THR E 2 1062 ? 75.636 115.696 112.803 1.00 38.87 1062 THR A O 1
ATOM 9929 N N . VAL E 2 1063 ? 76.756 114.064 113.888 1.00 35.10 1063 VAL A N 1
ATOM 9930 C CA . VAL E 2 1063 ? 75.657 113.105 113.813 1.00 35.10 1063 VAL A CA 1
ATOM 9931 C C . VAL E 2 1063 ? 74.467 113.580 114.636 1.00 35.10 1063 VAL A C 1
ATOM 9932 O O . VAL E 2 1063 ? 73.310 113.444 114.213 1.00 35.10 1063 VAL A O 1
ATOM 9936 N N . ILE E 2 1064 ? 74.727 114.178 115.801 1.00 34.13 1064 ILE A N 1
ATOM 9937 C CA . ILE E 2 1064 ? 73.635 114.669 116.634 1.00 34.13 1064 ILE A CA 1
ATOM 9938 C C . ILE E 2 1064 ? 72.959 115.872 115.985 1.00 34.13 1064 ILE A C 1
ATOM 9939 O O . ILE E 2 1064 ? 71.730 115.987 116.014 1.00 34.13 1064 ILE A O 1
ATOM 9944 N N . LYS E 2 1065 ? 73.735 116.745 115.330 1.00 37.14 1065 LYS A N 1
ATOM 9945 C CA . LYS E 2 1065 ? 73.135 117.852 114.583 1.00 37.14 1065 LYS A CA 1
ATOM 9946 C C . LYS E 2 1065 ? 72.282 117.361 113.419 1.00 37.14 1065 LYS A C 1
ATOM 9947 O O . LYS E 2 1065 ? 71.195 117.898 113.173 1.00 37.14 1065 LYS A O 1
ATOM 9953 N N . ILE E 2 1066 ? 72.745 116.320 112.714 1.00 37.72 1066 ILE A N 1
ATOM 9954 C CA . ILE E 2 1066 ? 71.974 115.749 111.607 1.00 37.72 1066 ILE A CA 1
ATOM 9955 C C . ILE E 2 1066 ? 70.665 115.149 112.108 1.00 37.72 1066 ILE A C 1
ATOM 9956 O O . ILE E 2 1066 ? 69.588 115.428 111.566 1.00 37.72 1066 ILE A O 1
ATOM 9961 N N . ALA E 2 1067 ? 70.731 114.342 113.165 1.00 37.55 1067 ALA A N 1
ATOM 9962 C CA . ALA E 2 1067 ? 69.526 113.683 113.649 1.00 37.55 1067 ALA A CA 1
ATOM 9963 C C . ALA E 2 1067 ? 68.578 114.634 114.368 1.00 37.55 1067 ALA A C 1
ATOM 9964 O O . ALA E 2 1067 ? 67.382 114.347 114.441 1.00 37.55 1067 ALA A O 1
ATOM 9966 N N . LEU E 2 1068 ? 69.069 115.756 114.891 1.00 38.33 1068 LEU A N 1
ATOM 9967 C CA . LEU E 2 1068 ? 68.159 116.762 115.420 1.00 38.33 1068 LEU A CA 1
ATOM 9968 C C . LEU E 2 1068 ? 67.559 117.618 114.318 1.00 38.33 1068 LEU A C 1
ATOM 9969 O O . LEU E 2 1068 ? 66.485 118.195 114.511 1.00 38.33 1068 LEU A O 1
ATOM 9974 N N . SER E 2 1069 ? 68.236 117.735 113.174 1.00 42.02 1069 SER A N 1
ATOM 9975 C CA . SER E 2 1069 ? 67.614 118.407 112.040 1.00 42.02 1069 SER A CA 1
ATOM 9976 C C . SER E 2 1069 ? 66.542 117.531 111.407 1.00 42.02 1069 SER A C 1
ATOM 9977 O O . SER E 2 1069 ? 65.499 118.031 110.974 1.00 42.02 1069 SER A O 1
ATOM 9980 N N . ARG E 2 1070 ? 66.776 116.220 111.356 1.00 45.34 1070 ARG A N 1
ATOM 9981 C CA . ARG E 2 1070 ? 65.814 115.313 110.741 1.00 45.34 1070 ARG A CA 1
ATOM 9982 C C . ARG E 2 1070 ? 64.603 115.081 111.632 1.00 45.34 1070 ARG A C 1
ATOM 9983 O O . ARG E 2 1070 ? 63.521 114.761 111.132 1.00 45.34 1070 ARG A O 1
ATOM 9991 N N . LYS E 2 1071 ? 64.760 115.244 112.937 1.00 46.77 1071 LYS A N 1
ATOM 9992 C CA . LYS E 2 1071 ? 63.657 115.133 113.882 1.00 46.77 1071 LYS A CA 1
ATOM 9993 C C . LYS E 2 1071 ? 63.965 115.965 115.118 1.00 46.77 1071 LYS A C 1
ATOM 9994 O O . LYS E 2 1071 ? 64.910 115.650 115.852 1.00 46.77 1071 LYS A O 1
ATOM 10000 N N . PRO E 2 1072 ? 63.206 117.028 115.374 1.00 48.05 1072 PRO A N 1
ATOM 10001 C CA . PRO E 2 1072 ? 63.476 117.881 116.536 1.00 48.05 1072 PRO A CA 1
ATOM 10002 C C . PRO E 2 1072 ? 63.172 117.166 117.844 1.00 48.05 1072 PRO A C 1
ATOM 10003 O O . PRO E 2 1072 ? 62.508 116.132 117.893 1.00 48.05 1072 PRO A O 1
ATOM 10007 N N . LEU E 2 1073 ? 63.668 117.757 118.925 1.00 46.11 1073 LEU A N 1
ATOM 10008 C CA . LEU E 2 1073 ? 63.731 117.059 120.198 1.00 46.11 1073 LEU A CA 1
ATOM 10009 C C . LEU E 2 1073 ? 62.475 117.237 121.036 1.00 46.11 1073 LEU A C 1
ATOM 10010 O O . LEU E 2 1073 ? 62.089 116.315 121.760 1.00 46.11 1073 LEU A O 1
ATOM 10015 N N . GLY E 2 1074 ? 61.817 118.380 120.945 1.00 52.34 1074 GLY A N 1
ATOM 10016 C CA . GLY E 2 1074 ? 60.612 118.602 121.706 1.00 52.34 1074 GLY A CA 1
ATOM 10017 C C . GLY E 2 1074 ? 60.732 119.871 122.510 1.00 52.34 1074 GLY A C 1
ATOM 10018 O O . GLY E 2 1074 ? 61.567 120.736 122.224 1.00 52.34 1074 GLY A O 1
ATOM 10019 N N . ILE E 2 1075 ? 59.882 119.991 123.527 1.00 55.11 1075 ILE A N 1
ATOM 10020 C CA . ILE E 2 1075 ? 59.854 121.159 124.392 1.00 55.11 1075 ILE A CA 1
ATOM 10021 C C . ILE E 2 1075 ? 60.193 120.797 125.832 1.00 55.11 1075 ILE A C 1
ATOM 10022 O O . ILE E 2 1075 ? 60.938 121.520 126.499 1.00 55.11 1075 ILE A O 1
ATOM 10027 N N . LYS E 2 1076 ? 59.685 119.667 126.322 1.00 55.77 1076 LYS A N 1
ATOM 10028 C CA . LYS E 2 1076 ? 59.981 119.253 127.689 1.00 55.77 1076 LYS A CA 1
ATOM 10029 C C . LYS E 2 1076 ? 61.407 118.727 127.799 1.00 55.77 1076 LYS A C 1
ATOM 10030 O O . LYS E 2 1076 ? 62.167 119.140 128.687 1.00 55.77 1076 LYS A O 1
ATOM 10036 N N . ARG E 2 1077 ? 61.788 117.821 126.888 1.00 48.94 1077 ARG A N 1
ATOM 10037 C CA . ARG E 2 1077 ? 63.128 117.243 126.916 1.00 48.94 1077 ARG A CA 1
ATOM 10038 C C . ARG E 2 1077 ? 64.189 118.292 126.646 1.00 48.94 1077 ARG A C 1
ATOM 10039 O O . ARG E 2 1077 ? 65.257 118.266 127.256 1.00 48.94 1077 ARG A O 1
ATOM 10047 N N . LEU E 2 1078 ? 63.900 119.247 125.769 1.00 44.65 1078 LEU A N 1
ATOM 10048 C CA . LEU E 2 1078 ? 64.898 120.250 125.426 1.00 44.65 1078 LEU A CA 1
ATOM 10049 C C . LEU E 2 1078 ? 65.066 121.287 126.529 1.00 44.65 1078 LEU A C 1
ATOM 10050 O O . LEU E 2 1078 ? 66.183 121.769 126.759 1.00 44.65 1078 LEU A O 1
ATOM 10055 N N . ALA E 2 1079 ? 63.988 121.612 127.241 1.00 44.48 1079 ALA A N 1
ATOM 10056 C CA . ALA E 2 1079 ? 64.117 122.434 128.437 1.00 44.48 1079 ALA A CA 1
ATOM 10057 C C . ALA E 2 1079 ? 64.869 121.700 129.534 1.00 44.48 1079 ALA A C 1
ATOM 10058 O O . ALA E 2 1079 ? 65.547 122.337 130.345 1.00 44.48 1079 ALA A O 1
ATOM 10060 N N . ARG E 2 1080 ? 64.772 120.370 129.578 1.00 47.31 1080 ARG A N 1
ATOM 10061 C CA . ARG E 2 1080 ? 65.606 119.623 130.513 1.00 47.31 1080 ARG A CA 1
ATOM 10062 C C . ARG E 2 1080 ? 67.062 119.551 130.065 1.00 47.31 1080 ARG A C 1
ATOM 10063 O O . ARG E 2 1080 ? 67.949 119.403 130.910 1.00 47.31 1080 ARG A O 1
ATOM 10071 N N . ILE E 2 1081 ? 67.333 119.605 128.758 1.00 40.71 1081 ILE A N 1
ATOM 10072 C CA . ILE E 2 1081 ? 68.721 119.659 128.297 1.00 40.71 1081 ILE A CA 1
ATOM 10073 C C . ILE E 2 1081 ? 69.350 120.987 128.687 1.00 40.71 1081 ILE A C 1
ATOM 10074 O O . ILE E 2 1081 ? 70.453 121.030 129.241 1.00 40.71 1081 ILE A O 1
ATOM 10079 N N . ILE E 2 1082 ? 68.652 122.089 128.404 1.00 40.92 1082 ILE A N 1
ATOM 10080 C CA . ILE E 2 1082 ? 69.239 123.417 128.571 1.00 40.92 1082 ILE A CA 1
ATOM 10081 C C . ILE E 2 1082 ? 69.393 123.768 130.045 1.00 40.92 1082 ILE A C 1
ATOM 10082 O O . ILE E 2 1082 ? 70.451 124.237 130.476 1.00 40.92 1082 ILE A O 1
ATOM 10087 N N . ASN E 2 1083 ? 68.367 123.512 130.846 1.00 39.88 1083 ASN A N 1
ATOM 10088 C CA . ASN E 2 1083 ? 68.393 123.844 132.268 1.00 39.88 1083 ASN A CA 1
ATOM 10089 C C . ASN E 2 1083 ? 68.832 122.679 133.128 1.00 39.88 1083 ASN A C 1
ATOM 10090 O O . ASN E 2 1083 ? 68.340 122.529 134.239 1.00 39.88 1083 ASN A O 1
ATOM 10095 N N . TYR E 2 1084 ? 69.752 121.844 132.649 1.00 35.85 1084 TYR A N 1
ATOM 10096 C CA . TYR E 2 1084 ? 70.100 120.616 133.357 1.00 35.85 1084 TYR A CA 1
ATOM 10097 C C . TYR E 2 1084 ? 70.838 120.887 134.662 1.00 35.85 1084 TYR A C 1
ATOM 10098 O O . TYR E 2 1084 ? 70.557 120.242 135.677 1.00 35.85 1084 TYR A O 1
ATOM 10107 N N . SER E 2 1085 ? 71.784 121.825 134.653 1.00 36.50 1085 SER A N 1
ATOM 10108 C CA . SER E 2 1085 ? 72.633 122.039 135.820 1.00 36.50 1085 SER A CA 1
ATOM 10109 C C . SER E 2 1085 ? 71.866 122.714 136.948 1.00 36.50 1085 SER A C 1
ATOM 10110 O O . SER E 2 1085 ? 72.042 122.367 138.122 1.00 36.50 1085 SER A O 1
ATOM 10113 N N . SER E 2 1086 ? 70.987 123.657 136.607 1.00 39.35 1086 SER A N 1
ATOM 10114 C CA . SER E 2 1086 ? 70.174 124.315 137.617 1.00 39.35 1086 SER A CA 1
ATOM 10115 C C . SER E 2 1086 ? 69.154 123.361 138.215 1.00 39.35 1086 SER A C 1
ATOM 10116 O O . SER E 2 1086 ? 68.895 123.404 139.422 1.00 39.35 1086 SER A O 1
ATOM 10119 N N . MET E 2 1087 ? 68.586 122.473 137.395 1.00 39.25 1087 MET A N 1
ATOM 10120 C CA . MET E 2 1087 ? 67.638 121.493 137.912 1.00 39.25 1087 MET A CA 1
ATOM 10121 C C . MET E 2 1087 ? 68.327 120.454 138.782 1.00 39.25 1087 MET A C 1
ATOM 10122 O O . MET E 2 1087 ? 67.779 120.058 139.815 1.00 39.25 1087 MET A O 1
ATOM 10127 N N . HIS E 2 1088 ? 69.533 120.022 138.394 1.00 33.25 1088 HIS A N 1
ATOM 10128 C CA . HIS E 2 1088 ? 70.308 119.085 139.207 1.00 33.25 1088 HIS A CA 1
ATOM 10129 C C . HIS E 2 1088 ? 70.663 119.689 140.560 1.00 33.25 1088 HIS A C 1
ATOM 10130 O O . HIS E 2 1088 ? 70.489 119.047 141.608 1.00 33.25 1088 HIS A O 1
ATOM 10137 N N . ALA E 2 1089 ? 71.106 120.948 140.561 1.00 35.61 1089 ALA A N 1
ATOM 10138 C CA . ALA E 2 1089 ? 71.505 121.585 141.808 1.00 35.61 1089 ALA A CA 1
ATOM 10139 C C . ALA E 2 1089 ? 70.306 121.889 142.698 1.00 35.61 1089 ALA A C 1
ATOM 10140 O O . ALA E 2 1089 ? 70.366 121.675 143.914 1.00 35.61 1089 ALA A O 1
ATOM 10142 N N . MET E 2 1090 ? 69.199 122.371 142.122 1.00 46.84 1090 MET A N 1
ATOM 10143 C CA . MET E 2 1090 ? 68.019 122.638 142.936 1.00 46.84 1090 MET A CA 1
ATOM 10144 C C . MET E 2 1090 ? 67.354 121.358 143.411 1.00 46.84 1090 MET A C 1
ATOM 10145 O O . MET E 2 1090 ? 66.699 121.360 144.455 1.00 46.84 1090 MET A O 1
ATOM 10150 N N . LEU E 2 1091 ? 67.527 120.255 142.689 1.00 41.19 1091 LEU A N 1
ATOM 10151 C CA . LEU E 2 1091 ? 67.001 118.984 143.164 1.00 41.19 1091 LEU A CA 1
ATOM 10152 C C . LEU E 2 1091 ? 67.811 118.460 144.341 1.00 41.19 1091 LEU A C 1
ATOM 10153 O O . LEU E 2 1091 ? 67.243 117.881 145.276 1.00 41.19 1091 LEU A O 1
ATOM 10158 N N . PHE E 2 1092 ? 69.138 118.656 144.310 1.00 37.76 1092 PHE A N 1
ATOM 10159 C CA . PHE E 2 1092 ? 69.952 118.389 145.498 1.00 37.76 1092 PHE A CA 1
ATOM 10160 C C . PHE E 2 1092 ? 69.529 119.274 146.661 1.00 37.76 1092 PHE A C 1
ATOM 10161 O O . PHE E 2 1092 ? 69.497 118.824 147.810 1.00 37.76 1092 PHE A O 1
ATOM 10169 N N . ARG E 2 1093 ? 69.234 120.545 146.384 1.00 48.20 1093 ARG A N 1
ATOM 10170 C CA . ARG E 2 1093 ? 68.882 121.484 147.443 1.00 48.20 1093 ARG A CA 1
ATOM 10171 C C . ARG E 2 1093 ? 67.535 121.147 148.059 1.00 48.20 1093 ARG A C 1
ATOM 10172 O O . ARG E 2 1093 ? 67.346 121.297 149.269 1.00 48.20 1093 ARG A O 1
ATOM 10180 N N . ASP E 2 1094 ? 66.591 120.680 147.250 1.00 53.21 1094 ASP A N 1
ATOM 10181 C CA . ASP E 2 1094 ? 65.263 120.387 147.769 1.00 53.21 1094 ASP A CA 1
ATOM 10182 C C . ASP E 2 1094 ? 65.215 119.037 148.466 1.00 53.21 1094 ASP A C 1
ATOM 10183 O O . ASP E 2 1094 ? 64.603 118.914 149.530 1.00 53.21 1094 ASP A O 1
ATOM 10188 N N . ASP E 2 1095 ? 65.834 118.009 147.882 1.00 54.23 1095 ASP A N 1
ATOM 10189 C CA . ASP E 2 1095 ? 65.724 116.676 148.464 1.00 54.23 1095 ASP A CA 1
ATOM 10190 C C . ASP E 2 1095 ? 66.575 116.519 149.718 1.00 54.23 1095 ASP A C 1
ATOM 10191 O O . ASP E 2 1095 ? 66.052 116.236 150.798 1.00 54.23 1095 ASP A O 1
ATOM 10196 N N . VAL E 2 1096 ? 67.887 116.693 149.599 1.00 46.43 1096 VAL A N 1
ATOM 10197 C CA . VAL E 2 1096 ? 68.797 116.190 150.619 1.00 46.43 1096 VAL A CA 1
ATOM 10198 C C . VAL E 2 1096 ? 69.519 117.274 151.412 1.00 46.43 1096 VAL A C 1
ATOM 10199 O O . VAL E 2 1096 ? 69.994 116.982 152.519 1.00 46.43 1096 VAL A O 1
ATOM 10203 N N . PHE E 2 1097 ? 69.608 118.504 150.914 1.00 45.81 1097 PHE A N 1
ATOM 10204 C CA . PHE E 2 1097 ? 70.266 119.538 151.705 1.00 45.81 1097 PHE A CA 1
ATOM 10205 C C . PHE E 2 1097 ? 69.297 120.253 152.636 1.00 45.81 1097 PHE A C 1
ATOM 10206 O O . PHE E 2 1097 ? 69.570 120.398 153.829 1.00 45.81 1097 PHE A O 1
ATOM 10214 N N . LEU E 2 1098 ? 68.172 120.715 152.104 1.00 56.18 1098 LEU A N 1
ATOM 10215 C CA . LEU E 2 1098 ? 67.250 121.576 152.833 1.00 56.18 1098 LEU A CA 1
ATOM 10216 C C . LEU E 2 1098 ? 65.940 120.811 152.979 1.00 56.18 1098 LEU A C 1
ATOM 10217 O O . LEU E 2 1098 ? 65.066 120.885 152.113 1.00 56.18 1098 LEU A O 1
ATOM 10222 N N . SER E 2 1099 ? 65.803 120.077 154.077 1.00 68.89 1099 SER A N 1
ATOM 10223 C CA . SER E 2 1099 ? 64.594 119.307 154.317 1.00 68.89 1099 SER A CA 1
ATOM 10224 C C . SER E 2 1099 ? 64.347 119.213 155.812 1.00 68.89 1099 SER A C 1
ATOM 10225 O O . SER E 2 1099 ? 65.248 119.425 156.628 1.00 68.89 1099 SER A O 1
ATOM 10228 N N . ASN E 2 1100 ? 63.100 118.902 156.160 1.00 85.23 1100 ASN A N 1
ATOM 10229 C CA . ASN E 2 1100 ? 62.714 118.644 157.541 1.00 85.23 1100 ASN A CA 1
ATOM 10230 C C . ASN E 2 1100 ? 62.722 117.151 157.845 1.00 85.23 1100 ASN A C 1
ATOM 10231 O O . ASN E 2 1100 ? 63.476 116.698 158.713 1.00 85.23 1100 ASN A O 1
ATOM 10236 N N . ARG E 2 1101 ? 61.892 116.389 157.122 1.00 86.25 1101 ARG A N 1
ATOM 10237 C CA . ARG E 2 1101 ? 61.775 114.929 157.207 1.00 86.25 1101 ARG A CA 1
ATOM 10238 C C . ARG E 2 1101 ? 61.430 114.474 158.626 1.00 86.25 1101 ARG A C 1
ATOM 10239 O O . ARG E 2 1101 ? 62.207 113.794 159.302 1.00 86.25 1101 ARG A O 1
ATOM 10247 N N . ALA E 2 1102 ? 60.237 114.876 159.069 1.00 112.59 1102 ALA A N 1
ATOM 10248 C CA . ALA E 2 1102 ? 59.745 114.496 160.386 1.00 112.59 1102 ALA A CA 1
ATOM 10249 C C . ALA E 2 1102 ? 59.467 113.002 160.499 1.00 112.59 1102 ALA A C 1
ATOM 10250 O O . ALA E 2 1102 ? 59.486 112.465 161.612 1.00 112.59 1102 ALA A O 1
ATOM 10252 N N . ASN E 2 1103 ? 59.207 112.323 159.385 1.00 116.08 1103 ASN A N 1
ATOM 10253 C CA . ASN E 2 1103 ? 59.038 110.871 159.383 1.00 116.08 1103 ASN A CA 1
ATOM 10254 C C . ASN E 2 1103 ? 60.433 110.260 159.418 1.00 116.08 1103 ASN A C 1
ATOM 10255 O O . ASN E 2 1103 ? 61.021 109.946 158.386 1.00 116.08 1103 ASN A O 1
ATOM 10260 N N . HIS E 2 1104 ? 60.966 110.090 160.627 1.00 112.63 1104 HIS A N 1
ATOM 10261 C CA . HIS E 2 1104 ? 62.350 109.666 160.788 1.00 112.63 1104 HIS A CA 1
ATOM 10262 C C . HIS E 2 1104 ? 62.510 108.194 160.410 1.00 112.63 1104 HIS A C 1
ATOM 10263 O O . HIS E 2 1104 ? 61.631 107.378 160.705 1.00 112.63 1104 HIS A O 1
ATOM 10270 N N . PRO E 2 1105 ? 63.611 107.827 159.757 1.00 94.83 1105 PRO A N 1
ATOM 10271 C CA . PRO E 2 1105 ? 63.751 106.458 159.250 1.00 94.83 1105 PRO A CA 1
ATOM 10272 C C . PRO E 2 1105 ? 64.049 105.470 160.367 1.00 94.83 1105 PRO A C 1
ATOM 10273 O O . PRO E 2 1105 ? 64.282 105.827 161.522 1.00 94.83 1105 PRO A O 1
ATOM 10277 N N . LEU E 2 1106 ? 64.033 104.191 159.991 1.00 88.36 1106 LEU A N 1
ATOM 10278 C CA . LEU E 2 1106 ? 64.300 103.129 160.951 1.00 88.36 1106 LEU A CA 1
ATOM 10279 C C . LEU E 2 1106 ? 65.787 103.024 161.256 1.00 88.36 1106 LEU A C 1
ATOM 10280 O O . LEU E 2 1106 ? 66.194 103.024 162.424 1.00 88.36 1106 LEU A O 1
ATOM 10285 N N . VAL E 2 1107 ? 66.611 102.936 160.222 1.00 81.18 1107 VAL A N 1
ATOM 10286 C CA . VAL E 2 1107 ? 68.048 102.818 160.414 1.00 81.18 1107 VAL A CA 1
ATOM 10287 C C . VAL E 2 1107 ? 68.620 104.176 160.792 1.00 81.18 1107 VAL A C 1
ATOM 10288 O O . VAL E 2 1107 ? 68.050 105.230 160.487 1.00 81.18 1107 VAL A O 1
ATOM 10292 N N . SER E 2 1108 ? 69.744 104.148 161.486 1.00 76.82 1108 SER A N 1
ATOM 10293 C CA . SER E 2 1108 ? 70.438 105.347 161.915 1.00 76.82 1108 SER A CA 1
ATOM 10294 C C . SER E 2 1108 ? 71.723 105.498 161.113 1.00 76.82 1108 SER A C 1
ATOM 10295 O O . SER E 2 1108 ? 72.018 104.714 160.210 1.00 76.82 1108 SER A O 1
ATOM 10298 N N . SER E 2 1109 ? 72.493 106.527 161.450 1.00 71.69 1109 SER A N 1
ATOM 10299 C CA . SER E 2 1109 ? 73.677 106.861 160.675 1.00 71.69 1109 SER A CA 1
ATOM 10300 C C . SER E 2 1109 ? 74.895 106.030 161.053 1.00 71.69 1109 SER A C 1
ATOM 10301 O O . SER E 2 1109 ? 75.928 106.147 160.389 1.00 71.69 1109 SER A O 1
ATOM 10304 N N . ASP E 2 1110 ? 74.803 105.194 162.086 1.00 73.94 1110 ASP A N 1
ATOM 10305 C CA . ASP E 2 1110 ? 75.948 104.447 162.588 1.00 73.94 1110 ASP A CA 1
ATOM 10306 C C . ASP E 2 1110 ? 75.985 102.999 162.121 1.00 73.94 1110 ASP A C 1
ATOM 10307 O O . ASP E 2 1110 ? 76.943 102.290 162.436 1.00 73.94 1110 ASP A O 1
ATOM 10312 N N . MET E 2 1111 ? 74.977 102.543 161.385 1.00 69.14 1111 MET A N 1
ATOM 10313 C CA . MET E 2 1111 ? 74.962 101.175 160.903 1.00 69.14 1111 MET A CA 1
ATOM 10314 C C . MET E 2 1111 ? 75.914 101.022 159.720 1.00 69.14 1111 MET A C 1
ATOM 10315 O O . MET E 2 1111 ? 76.457 101.998 159.201 1.00 69.14 1111 MET A O 1
ATOM 10320 N N . CYS E 2 1112 ? 76.134 99.775 159.312 1.00 61.55 1112 CYS A N 1
ATOM 10321 C CA . CYS E 2 1112 ? 77.021 99.501 158.190 1.00 61.55 1112 CYS A CA 1
ATOM 10322 C C . CYS E 2 1112 ? 76.447 100.049 156.897 1.00 61.55 1112 CYS A C 1
ATOM 10323 O O . CYS E 2 1112 ? 75.235 100.194 156.745 1.00 61.55 1112 CYS A O 1
ATOM 10326 N N . SER E 2 1113 ? 77.340 100.372 155.966 1.00 52.67 1113 SER A N 1
ATOM 10327 C CA . SER E 2 1113 ? 76.922 101.057 154.754 1.00 52.67 1113 SER A CA 1
ATOM 10328 C C . SER E 2 1113 ? 76.137 100.166 153.810 1.00 52.67 1113 SER A C 1
ATOM 10329 O O . SER E 2 1113 ? 75.376 100.687 152.990 1.00 52.67 1113 SER A O 1
ATOM 10332 N N . LEU E 2 1114 ? 76.284 98.845 153.894 1.00 52.36 1114 LEU A N 1
ATOM 10333 C CA . LEU E 2 1114 ? 75.449 98.011 153.044 1.00 52.36 1114 LEU A CA 1
ATOM 10334 C C . LEU E 2 1114 ? 74.070 97.794 153.646 1.00 52.36 1114 LEU A C 1
ATOM 10335 O O . LEU E 2 1114 ? 73.107 97.621 152.896 1.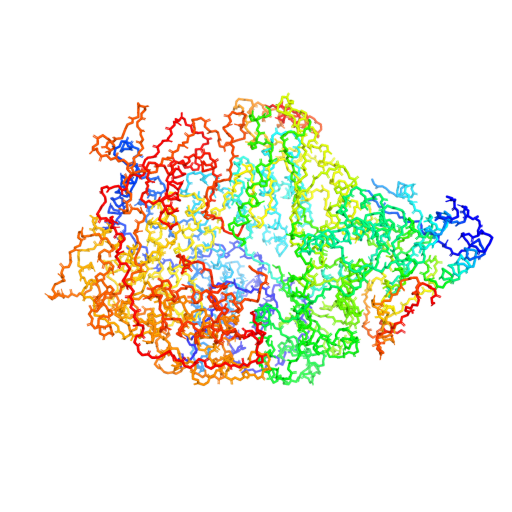00 52.36 1114 LEU A O 1
ATOM 10340 N N . ALA E 2 1115 ? 73.937 97.880 154.971 1.00 51.31 1115 ALA A N 1
ATOM 10341 C CA . ALA E 2 1115 ? 72.610 97.983 155.572 1.00 51.31 1115 ALA A CA 1
ATOM 10342 C C . ALA E 2 1115 ? 71.918 99.270 155.143 1.00 51.31 1115 ALA A C 1
ATOM 10343 O O . ALA E 2 1115 ? 70.721 99.272 154.840 1.00 51.31 1115 ALA A O 1
ATOM 10345 N N . LEU E 2 1116 ? 72.676 100.366 155.086 1.00 50.90 1116 LEU A N 1
ATOM 10346 C CA . LEU E 2 1116 ? 72.162 101.656 154.633 1.00 50.90 1116 LEU A CA 1
ATOM 10347 C C . LEU E 2 1116 ? 71.757 101.623 153.165 1.00 50.90 1116 LEU A C 1
ATOM 10348 O O . LEU E 2 1116 ? 70.686 102.120 152.802 1.00 50.90 1116 LEU A O 1
ATOM 10353 N N . ALA E 2 1117 ? 72.593 101.031 152.309 1.00 48.35 1117 ALA A N 1
ATOM 10354 C CA . ALA E 2 1117 ? 72.266 100.960 150.892 1.00 48.35 1117 ALA A CA 1
ATOM 10355 C C . ALA E 2 1117 ? 71.105 100.012 150.628 1.00 48.35 1117 ALA A C 1
ATOM 10356 O O . ALA E 2 1117 ? 70.284 100.279 149.742 1.00 48.35 1117 ALA A O 1
ATOM 10358 N N . ASP E 2 1118 ? 70.993 98.928 151.399 1.00 53.38 1118 ASP A N 1
ATOM 10359 C CA . ASP E 2 1118 ? 69.842 98.048 151.260 1.00 53.38 1118 ASP A CA 1
ATOM 10360 C C . ASP E 2 1118 ? 68.569 98.720 151.745 1.00 53.38 1118 ASP A C 1
ATOM 10361 O O . ASP E 2 1118 ? 67.507 98.530 151.145 1.00 53.38 1118 ASP A O 1
ATOM 10366 N N . TYR E 2 1119 ? 68.651 99.530 152.806 1.00 52.95 1119 TYR A N 1
ATOM 10367 C CA . TYR E 2 1119 ? 67.480 100.279 153.247 1.00 52.95 1119 TYR A CA 1
ATOM 10368 C C . TYR E 2 1119 ? 67.053 101.300 152.205 1.00 52.95 1119 TYR A C 1
ATOM 10369 O O . TYR E 2 1119 ? 65.857 101.470 151.951 1.00 52.95 1119 TYR A O 1
ATOM 10378 N N . ALA E 2 1120 ? 68.021 101.964 151.574 1.00 46.72 1120 ALA A N 1
ATOM 10379 C CA . ALA E 2 1120 ? 67.687 102.975 150.581 1.00 46.72 1120 ALA A CA 1
ATOM 10380 C C . ALA E 2 1120 ? 67.105 102.352 149.320 1.00 46.72 1120 ALA A C 1
ATOM 10381 O O . ALA E 2 1120 ? 66.163 102.900 148.745 1.00 46.72 1120 ALA A O 1
ATOM 10383 N N . ARG E 2 1121 ? 67.611 101.185 148.900 1.00 47.23 1121 ARG A N 1
ATOM 10384 C CA . ARG E 2 1121 ? 67.021 100.503 147.747 1.00 47.23 1121 ARG A CA 1
ATOM 10385 C C . ARG E 2 1121 ? 65.629 99.970 148.059 1.00 47.23 1121 ARG A C 1
ATOM 10386 O O . ARG E 2 1121 ? 64.695 100.157 147.269 1.00 47.23 1121 ARG A O 1
ATOM 10394 N N . ASN E 2 1122 ? 65.467 99.308 149.210 1.00 48.59 1122 ASN A N 1
ATOM 10395 C CA . ASN E 2 1122 ? 64.177 98.742 149.577 1.00 48.59 1122 ASN A CA 1
ATOM 10396 C C . ASN E 2 1122 ? 63.129 99.809 149.855 1.00 48.59 1122 ASN A C 1
ATOM 10397 O O . ASN E 2 1122 ? 61.934 99.521 149.750 1.00 48.59 1122 ASN A O 1
ATOM 10402 N N . ARG E 2 1123 ? 63.540 101.024 150.213 1.00 47.57 1123 ARG A N 1
ATOM 10403 C CA . ARG E 2 1123 ? 62.575 102.097 150.377 1.00 47.57 1123 ARG A CA 1
ATOM 10404 C C . ARG E 2 1123 ? 62.305 102.826 149.069 1.00 47.57 1123 ARG A C 1
ATOM 10405 O O . ARG E 2 1123 ? 61.162 103.208 148.803 1.00 47.57 1123 ARG A O 1
ATOM 10413 N N . SER E 2 1124 ? 63.328 103.008 148.231 1.00 43.69 1124 SER A N 1
ATOM 10414 C CA . SER E 2 1124 ? 63.160 103.786 147.013 1.00 43.69 1124 SER A CA 1
ATOM 10415 C C . SER E 2 1124 ? 62.356 103.026 145.970 1.00 43.69 1124 SER A C 1
ATOM 10416 O O . SER E 2 1124 ? 61.489 103.608 145.311 1.00 43.69 1124 SER A O 1
ATOM 10419 N N . TRP E 2 1125 ? 62.602 101.725 145.814 1.00 40.63 1125 TRP A N 1
ATOM 10420 C CA . TRP E 2 1125 ? 61.839 100.968 144.833 1.00 40.63 1125 TRP A CA 1
ATOM 10421 C C . TRP E 2 1125 ? 60.503 100.471 145.371 1.00 40.63 1125 TRP A C 1
ATOM 10422 O O . TRP E 2 1125 ? 59.814 99.745 144.657 1.00 40.63 1125 TRP A O 1
ATOM 10433 N N . SER E 2 1126 ? 60.125 100.860 146.586 1.00 47.21 1126 SER A N 1
ATOM 10434 C CA . SER E 2 1126 ? 58.885 100.376 147.190 1.00 47.21 1126 SER A CA 1
ATOM 10435 C C . SER E 2 1126 ? 57.573 100.735 146.479 1.00 47.21 1126 SER A C 1
ATOM 10436 O O . SER E 2 1126 ? 56.618 99.955 146.635 1.00 47.21 1126 SER A O 1
ATOM 10439 N N . PRO E 2 1127 ? 57.412 101.858 145.756 1.00 48.08 1127 PRO A N 1
ATOM 10440 C CA . PRO E 2 1127 ? 56.194 101.975 144.936 1.00 48.08 1127 PRO A CA 1
ATOM 10441 C C . PRO E 2 1127 ? 56.135 100.982 143.793 1.00 48.08 1127 PRO A C 1
ATOM 10442 O O . PRO E 2 1127 ? 55.052 100.488 143.460 1.00 48.08 1127 PRO A O 1
ATOM 10446 N N . LEU E 2 1128 ? 57.273 100.676 143.178 1.00 47.71 1128 LEU A N 1
ATOM 10447 C CA . LEU E 2 1128 ? 57.300 99.679 142.117 1.00 47.71 1128 LEU A CA 1
ATOM 10448 C C . LEU E 2 1128 ? 57.218 98.272 142.687 1.00 47.71 1128 LEU A C 1
ATOM 10449 O O . LEU E 2 1128 ? 56.380 97.466 142.271 1.00 47.71 1128 LEU A O 1
ATOM 10454 N N . THR E 2 1129 ? 58.087 97.970 143.649 1.00 50.49 1129 THR A N 1
ATOM 10455 C CA . THR E 2 1129 ? 58.233 96.612 144.157 1.00 50.49 1129 THR A CA 1
ATOM 10456 C C . THR E 2 1129 ? 57.053 96.207 145.030 1.00 50.49 1129 THR A C 1
ATOM 10457 O O . THR E 2 1129 ? 56.415 95.178 144.786 1.00 50.49 1129 THR A O 1
ATOM 10461 N N . GLY E 2 1130 ? 56.747 96.996 146.049 1.00 52.47 1130 GLY A N 1
ATOM 10462 C CA . GLY E 2 1130 ? 55.641 96.700 146.928 1.00 52.47 1130 GLY A CA 1
ATOM 10463 C C . GLY E 2 1130 ? 56.017 96.124 148.270 1.00 52.47 1130 GLY A C 1
ATOM 10464 O O . GLY E 2 1130 ? 55.141 95.594 148.960 1.00 52.47 1130 GLY A O 1
ATOM 10465 N N . GLY E 2 1131 ? 57.281 96.208 148.664 1.00 54.36 1131 GLY A N 1
ATOM 10466 C CA . GLY E 2 1131 ? 57.721 95.743 149.965 1.00 54.36 1131 GLY A CA 1
ATOM 10467 C C . GLY E 2 1131 ? 58.703 94.595 149.931 1.00 54.36 1131 GLY A C 1
ATOM 10468 O O . GLY E 2 1131 ? 59.285 94.271 150.976 1.00 54.36 1131 GLY A O 1
ATOM 10469 N N . ARG E 2 1132 ? 58.916 93.960 148.783 1.00 54.53 1132 ARG A N 1
ATOM 10470 C CA . ARG E 2 1132 ? 59.868 92.869 148.700 1.00 54.53 1132 ARG A CA 1
ATOM 10471 C C . ARG E 2 1132 ? 61.293 93.416 148.728 1.00 54.53 1132 ARG A C 1
ATOM 10472 O O . ARG E 2 1132 ? 61.534 94.614 148.565 1.00 54.53 1132 ARG A O 1
ATOM 10480 N N . LYS E 2 1133 ? 62.244 92.516 148.935 1.00 53.37 1133 LYS A N 1
ATOM 10481 C CA . LYS E 2 1133 ? 63.631 92.887 149.179 1.00 53.37 1133 LYS A CA 1
ATOM 10482 C C . LYS E 2 1133 ? 64.426 92.740 147.891 1.00 53.37 1133 LYS A C 1
ATOM 10483 O O . LYS E 2 1133 ? 64.647 91.623 147.416 1.00 53.37 1133 LYS A O 1
ATOM 10489 N N . ILE E 2 1134 ? 64.853 93.868 147.333 1.00 45.58 1134 ILE A N 1
ATOM 10490 C CA . ILE E 2 1134 ? 65.807 93.880 146.229 1.00 45.58 1134 ILE A CA 1
ATOM 10491 C C . ILE E 2 1134 ? 67.138 93.382 146.778 1.00 45.58 1134 ILE A C 1
ATOM 10492 O O . ILE E 2 1134 ? 67.765 94.051 147.602 1.00 45.58 1134 ILE A O 1
ATOM 10497 N N . LEU E 2 1135 ? 67.564 92.197 146.351 1.00 44.82 1135 LEU A N 1
ATOM 10498 C CA . LEU E 2 1135 ? 68.712 91.558 146.969 1.00 44.82 1135 LEU A CA 1
ATOM 10499 C C . LEU E 2 1135 ? 69.625 90.960 145.911 1.00 44.82 1135 LEU A C 1
ATOM 10500 O O . LEU E 2 1135 ? 69.227 90.719 144.772 1.00 44.82 1135 LEU A O 1
ATOM 10505 N N . GLY E 2 1136 ? 70.860 90.705 146.323 1.00 48.38 1136 GLY A N 1
ATOM 10506 C CA . GLY E 2 1136 ? 71.886 90.240 145.419 1.00 48.38 1136 GLY A CA 1
ATOM 10507 C C . GLY E 2 1136 ? 72.648 91.335 144.720 1.00 48.38 1136 GLY A C 1
ATOM 10508 O O . GLY E 2 1136 ? 73.221 91.084 143.656 1.00 48.38 1136 GLY A O 1
ATOM 10509 N N . VAL E 2 1137 ? 72.684 92.542 145.288 1.00 50.02 1137 VAL A N 1
ATOM 10510 C CA . VAL E 2 1137 ? 73.222 93.719 144.620 1.00 50.02 1137 VAL A CA 1
ATOM 10511 C C . VAL E 2 1137 ? 74.439 94.273 145.355 1.00 50.02 1137 VAL A C 1
ATOM 10512 O O . VAL E 2 1137 ? 75.481 94.528 144.746 1.00 50.02 1137 VAL A O 1
ATOM 10516 N N . SER E 2 1138 ? 74.327 94.453 146.666 1.00 50.23 1138 SER A N 1
ATOM 10517 C CA . SER E 2 1138 ? 75.320 95.188 147.434 1.00 50.23 1138 SER A CA 1
ATOM 10518 C C . SER E 2 1138 ? 76.572 94.360 147.699 1.00 50.23 1138 SER A C 1
ATOM 10519 O O . SER E 2 1138 ? 76.518 93.141 147.873 1.00 50.23 1138 SER A O 1
ATOM 10522 N N . ASN E 2 1139 ? 77.709 95.048 147.724 1.00 56.81 1139 ASN A N 1
ATOM 10523 C CA . ASN E 2 1139 ? 79.040 94.554 148.042 1.00 56.81 1139 ASN A CA 1
ATOM 10524 C C . ASN E 2 1139 ? 79.676 95.490 149.057 1.00 56.81 1139 ASN A C 1
ATOM 10525 O O . ASN E 2 1139 ? 79.395 96.688 149.042 1.00 56.81 1139 ASN A O 1
ATOM 10530 N N . PRO E 2 1140 ? 80.522 94.981 149.953 1.00 56.66 1140 PRO A N 1
ATOM 10531 C CA . PRO E 2 1140 ? 81.109 95.852 150.977 1.00 56.66 1140 PRO A CA 1
ATOM 10532 C C . PRO E 2 1140 ? 82.133 96.813 150.394 1.00 56.66 1140 PRO A C 1
ATOM 10533 O O . PRO E 2 1140 ? 82.836 96.497 149.432 1.00 56.66 1140 PRO A O 1
ATOM 10537 N N . ASP E 2 1141 ? 82.202 98.006 150.983 1.00 56.15 1141 ASP A N 1
ATOM 10538 C CA . ASP E 2 1141 ? 83.288 98.918 150.652 1.00 56.15 1141 ASP A CA 1
ATOM 10539 C C . ASP E 2 1141 ? 84.582 98.367 151.228 1.00 56.15 1141 ASP A C 1
ATOM 10540 O O . ASP E 2 1141 ? 84.602 97.826 152.335 1.00 56.15 1141 ASP A O 1
ATOM 10545 N N . THR E 2 1142 ? 85.668 98.505 150.471 1.00 61.66 1142 THR A N 1
ATOM 10546 C CA . THR E 2 1142 ? 86.902 97.821 150.830 1.00 61.66 1142 THR A CA 1
ATOM 10547 C C . THR E 2 1142 ? 87.597 98.491 152.010 1.00 61.66 1142 THR A C 1
ATOM 10548 O O . THR E 2 1142 ? 88.175 97.798 152.852 1.00 61.66 1142 THR A O 1
ATOM 10552 N N . ILE E 2 1143 ? 87.531 99.820 152.105 1.00 53.85 1143 ILE A N 1
ATOM 10553 C CA . ILE E 2 1143 ? 88.138 100.517 153.235 1.00 53.85 1143 ILE A CA 1
ATOM 10554 C C . ILE E 2 1143 ? 87.346 100.261 154.510 1.00 53.85 1143 ILE A C 1
ATOM 10555 O O . ILE E 2 1143 ? 87.923 100.057 155.586 1.00 53.85 1143 ILE A O 1
ATOM 10560 N N . GLU E 2 1144 ? 86.020 100.215 154.408 1.00 58.23 1144 GLU A N 1
ATOM 10561 C CA . GLU E 2 1144 ? 85.201 100.018 155.597 1.00 58.23 1144 GLU A CA 1
ATOM 10562 C C . GLU E 2 1144 ? 85.276 98.579 156.093 1.00 58.23 1144 GLU A C 1
ATOM 10563 O O . GLU E 2 1144 ? 85.112 98.327 157.292 1.00 58.23 1144 GLU A O 1
ATOM 10569 N N . LEU E 2 1145 ? 85.552 97.636 155.191 1.00 64.96 1145 LEU A N 1
ATOM 10570 C CA . LEU E 2 1145 ? 85.605 96.223 155.549 1.00 64.96 1145 LEU A CA 1
ATOM 10571 C C . LEU E 2 1145 ? 86.793 95.923 156.453 1.00 64.96 1145 LEU A C 1
ATOM 10572 O O . LEU E 2 1145 ? 86.628 95.428 157.573 1.00 64.96 1145 LEU A O 1
ATOM 10577 N N . VAL E 2 1146 ? 87.996 96.238 155.994 1.00 68.82 1146 VAL A N 1
ATOM 10578 C CA . VAL E 2 1146 ? 89.215 95.825 156.670 1.00 68.82 1146 VAL A CA 1
ATOM 10579 C C . VAL E 2 1146 ? 89.591 96.834 157.747 1.00 68.82 1146 VAL A C 1
ATOM 10580 O O . VAL E 2 1146 ? 89.161 97.988 157.741 1.00 68.82 1146 VAL A O 1
ATOM 10584 N N . GLU E 2 1147 ? 90.410 96.381 158.695 1.00 78.14 1147 GLU A N 1
ATOM 10585 C CA . GLU E 2 1147 ? 90.982 97.214 159.751 1.00 78.14 1147 GLU A CA 1
ATOM 10586 C C . GLU E 2 1147 ? 92.458 96.847 159.811 1.00 78.14 1147 GLU A C 1
ATOM 10587 O O . GLU E 2 1147 ? 92.845 95.952 160.564 1.00 78.14 1147 GLU A O 1
ATOM 10593 N N . GLY E 2 1148 ? 93.273 97.545 159.029 1.00 76.55 1148 GLY A N 1
ATOM 10594 C CA . GLY E 2 1148 ? 94.641 97.130 158.806 1.00 76.55 1148 GLY A CA 1
ATOM 10595 C C . GLY E 2 1148 ? 95.553 97.344 160.001 1.00 76.55 1148 GLY A C 1
ATOM 10596 O O . GLY E 2 1148 ? 95.199 97.950 161.013 1.00 76.55 1148 GLY A O 1
ATOM 10597 N N . GLU E 2 1149 ? 96.764 96.810 159.862 1.00 81.55 1149 GLU A N 1
ATOM 10598 C CA . GLU E 2 1149 ? 97.786 96.884 160.896 1.00 81.55 1149 GLU A CA 1
ATOM 10599 C C . GLU E 2 1149 ? 99.137 96.607 160.261 1.00 81.55 1149 GLU A C 1
ATOM 10600 O O . GLU E 2 1149 ? 99.289 95.614 159.543 1.00 81.55 1149 GLU A O 1
ATOM 10606 N N . ILE E 2 1150 ? 100.107 97.477 160.518 1.00 80.00 1150 ILE A N 1
ATOM 10607 C CA . ILE E 2 1150 ? 101.502 97.214 160.190 1.00 80.00 1150 ILE A CA 1
ATOM 10608 C C . ILE E 2 1150 ? 102.194 96.739 161.456 1.00 80.00 1150 ILE A C 1
ATOM 10609 O O . ILE E 2 1150 ? 102.082 97.379 162.509 1.00 80.00 1150 ILE A O 1
ATOM 10614 N N . LEU E 2 1151 ? 102.893 95.610 161.362 1.00 85.80 1151 LEU A N 1
ATOM 10615 C CA . LEU E 2 1151 ? 103.493 94.990 162.530 1.00 85.80 1151 LEU A CA 1
ATOM 10616 C C . LEU E 2 1151 ? 104.701 95.787 163.009 1.00 85.80 1151 LEU A C 1
ATOM 10617 O O . LEU E 2 1151 ? 105.323 96.540 162.259 1.00 85.80 1151 LEU A O 1
ATOM 10622 N N . SER E 2 1152 ? 105.042 95.594 164.279 1.00 87.51 1152 SER A N 1
ATOM 10623 C CA . SER E 2 1152 ? 106.185 96.269 164.875 1.00 87.51 1152 SER A CA 1
ATOM 10624 C C . SER E 2 1152 ? 107.472 95.539 164.492 1.00 87.51 1152 SER A C 1
ATOM 10625 O O . SER E 2 1152 ? 107.490 94.666 163.618 1.00 87.51 1152 SER A O 1
ATOM 10628 N N . ILE E 2 1153 ? 108.578 95.903 165.144 1.00 88.98 1153 ILE A N 1
ATOM 10629 C CA . ILE E 2 1153 ? 109.859 95.258 164.866 1.00 88.98 1153 ILE A CA 1
ATOM 10630 C C . ILE E 2 1153 ? 109.853 93.829 165.393 1.00 88.98 1153 ILE A C 1
ATOM 10631 O O . ILE E 2 1153 ? 110.271 92.892 164.700 1.00 88.98 1153 ILE A O 1
ATOM 10636 N N . SER E 2 1154 ? 109.341 93.632 166.609 1.00 90.57 1154 SER A N 1
ATOM 10637 C CA . SER E 2 1154 ? 109.217 92.292 167.164 1.00 90.57 1154 SER A CA 1
ATOM 10638 C C . SER E 2 1154 ? 108.072 91.509 166.537 1.00 90.57 1154 SER A C 1
ATOM 10639 O O . SER E 2 1154 ? 108.059 90.277 166.626 1.00 90.57 1154 SER A O 1
ATOM 10642 N N . GLY E 2 1155 ? 107.120 92.188 165.906 1.00 93.55 1155 GLY A N 1
ATOM 10643 C CA . GLY E 2 1155 ? 105.968 91.538 165.310 1.00 93.55 1155 GLY A CA 1
ATOM 10644 C C . GLY E 2 1155 ? 104.773 91.539 166.241 1.00 93.55 1155 GLY A C 1
ATOM 10645 O O . GLY E 2 1155 ? 104.774 92.137 167.321 1.00 93.55 1155 GLY A O 1
ATOM 10646 N N . GLY E 2 1156 ? 103.725 90.855 165.794 1.00 98.02 1156 GLY A N 1
ATOM 10647 C CA . GLY E 2 1156 ? 102.509 90.749 166.577 1.00 98.02 1156 GLY A CA 1
ATOM 10648 C C . GLY E 2 1156 ? 101.609 91.958 166.434 1.00 98.02 1156 GLY A C 1
ATOM 10649 O O . GLY E 2 1156 ? 102.075 93.096 166.528 1.00 98.02 1156 GLY A O 1
ATOM 10650 N N . CYS E 2 1157 ? 100.320 91.734 166.205 1.00 101.26 1157 CYS A N 1
ATOM 10651 C CA . CYS E 2 1157 ? 99.386 92.821 165.969 1.00 101.26 1157 CYS A CA 1
ATOM 10652 C C . CYS E 2 1157 ? 98.424 92.959 167.140 1.00 101.26 1157 CYS A C 1
ATOM 10653 O O . CYS E 2 1157 ? 98.148 91.992 167.851 1.00 101.26 1157 CYS A O 1
ATOM 10656 N N . SER E 2 1158 ? 97.903 94.174 167.327 1.00 100.82 1158 SER A N 1
ATOM 10657 C CA . SER E 2 1158 ? 96.935 94.408 168.391 1.00 100.82 1158 SER A CA 1
ATOM 10658 C C . SER E 2 1158 ? 95.588 93.760 168.098 1.00 100.82 1158 SER A C 1
ATOM 10659 O O . SER E 2 1158 ? 94.783 93.592 169.019 1.00 100.82 1158 SER A O 1
ATOM 10662 N N . LYS E 2 1159 ? 95.325 93.402 166.840 1.00 100.28 1159 LYS A N 1
ATOM 10663 C CA . LYS E 2 1159 ? 94.107 92.674 166.508 1.00 100.28 1159 LYS A CA 1
ATOM 10664 C C . LYS E 2 1159 ? 94.257 91.189 166.812 1.00 100.28 1159 LYS A C 1
ATOM 10665 O O . LYS E 2 1159 ? 93.422 90.605 167.511 1.00 100.28 1159 LYS A O 1
ATOM 10671 N N . CYS E 2 1160 ? 95.329 90.568 166.315 1.00 105.68 1160 CYS A N 1
ATOM 10672 C CA . CYS E 2 1160 ? 95.603 89.163 166.601 1.00 105.68 1160 CYS A CA 1
ATOM 10673 C C . CYS E 2 1160 ? 96.011 88.912 168.049 1.00 105.68 1160 CYS A C 1
ATOM 10674 O O . CYS E 2 1160 ? 95.984 87.756 168.483 1.00 105.68 1160 CYS A O 1
ATOM 10677 N N . ASP E 2 1161 ? 96.379 89.946 168.808 1.00 104.99 1161 ASP A N 1
ATOM 10678 C CA . ASP E 2 1161 ? 96.454 89.805 170.256 1.00 104.99 1161 ASP A CA 1
ATOM 10679 C C . ASP E 2 1161 ? 95.085 89.847 170.919 1.00 104.99 1161 ASP A C 1
ATOM 10680 O O . ASP E 2 1161 ? 94.984 89.536 172.110 1.00 104.99 1161 ASP A O 1
ATOM 10685 N N . SER E 2 1162 ? 94.039 90.226 170.188 1.00 108.17 1162 SER A N 1
ATOM 10686 C CA . SER E 2 1162 ? 92.701 90.368 170.743 1.00 108.17 1162 SER A CA 1
ATOM 10687 C C . SER E 2 1162 ? 91.751 89.269 170.287 1.00 108.17 1162 SER A C 1
ATOM 10688 O O . SER E 2 1162 ? 90.541 89.381 170.508 1.00 108.17 1162 SER A O 1
ATOM 10691 N N . GLY E 2 1163 ? 92.264 88.210 169.666 1.00 109.68 1163 GLY A N 1
ATOM 10692 C CA . GLY E 2 1163 ? 91.403 87.141 169.201 1.00 109.68 1163 GLY A CA 1
ATOM 10693 C C . GLY E 2 1163 ? 90.957 87.296 167.763 1.00 109.68 1163 GLY A C 1
ATOM 10694 O O . GLY E 2 1163 ? 89.758 87.335 167.484 1.00 109.68 1163 GLY A O 1
ATOM 10695 N N . ASP E 2 1164 ? 91.909 87.403 166.843 1.00 105.61 1164 ASP A N 1
ATOM 10696 C CA . ASP E 2 1164 ? 91.615 87.619 165.435 1.00 105.61 1164 ASP A CA 1
ATOM 10697 C C . ASP E 2 1164 ? 92.466 86.679 164.594 1.00 105.61 1164 ASP A C 1
ATOM 10698 O O . ASP E 2 1164 ? 93.657 86.493 164.861 1.00 105.61 1164 ASP A O 1
ATOM 10703 N N . GLU E 2 1165 ? 91.844 86.092 163.571 1.00 108.09 1165 GLU A N 1
ATOM 10704 C CA . GLU E 2 1165 ? 92.499 85.103 162.723 1.00 108.09 1165 GLU A CA 1
ATOM 10705 C C . GLU E 2 1165 ? 92.320 85.340 161.232 1.00 108.09 1165 GLU A C 1
ATOM 10706 O O . GLU E 2 1165 ? 93.056 84.738 160.442 1.00 108.09 1165 GLU A O 1
ATOM 10712 N N . GLN E 2 1166 ? 91.377 86.177 160.819 1.00 106.46 1166 GLN A N 1
ATOM 10713 C CA . GLN E 2 1166 ? 91.055 86.386 159.412 1.00 106.46 1166 GLN A CA 1
ATOM 10714 C C . GLN E 2 1166 ? 91.780 87.629 158.909 1.00 106.46 1166 GLN A C 1
ATOM 10715 O O . GLN E 2 1166 ? 91.418 88.750 159.274 1.00 106.46 1166 GLN A O 1
ATOM 10721 N N . PHE E 2 1167 ? 92.796 87.431 158.068 1.00 95.17 1167 PHE A N 1
ATOM 10722 C CA . PHE E 2 1167 ? 93.554 88.545 157.509 1.00 95.17 1167 PHE A CA 1
ATOM 10723 C C . PHE E 2 1167 ? 94.269 88.090 156.248 1.00 95.17 1167 PHE A C 1
ATOM 10724 O O . PHE E 2 1167 ? 94.537 86.903 156.064 1.00 95.17 1167 PHE A O 1
ATOM 10732 N N . THR E 2 1168 ? 94.598 89.052 155.394 1.00 91.35 1168 THR A N 1
ATOM 10733 C CA . THR E 2 1168 ? 95.573 88.832 154.338 1.00 91.35 1168 THR A CA 1
ATOM 10734 C C . THR E 2 1168 ? 96.921 89.383 154.775 1.00 91.35 1168 THR A C 1
ATOM 10735 O O . THR E 2 1168 ? 97.000 90.397 155.476 1.00 91.35 1168 THR A O 1
ATOM 10739 N N . TRP E 2 1169 ? 97.978 88.704 154.339 1.00 86.64 1169 TRP A N 1
ATOM 10740 C CA . TRP E 2 1169 ? 99.347 88.982 154.740 1.00 86.64 1169 TRP A CA 1
ATOM 10741 C C . TRP E 2 1169 ? 100.095 89.594 153.566 1.00 86.64 1169 TRP A C 1
ATOM 10742 O O . TRP E 2 1169 ? 100.076 89.043 152.459 1.00 86.64 1169 TRP A O 1
ATOM 10753 N N . PHE E 2 1170 ? 100.753 90.724 153.811 1.00 75.34 1170 PHE A N 1
ATOM 10754 C CA . PHE E 2 1170 ? 101.555 91.410 152.805 1.00 75.34 1170 PHE A CA 1
ATOM 10755 C C . PHE E 2 1170 ? 102.957 91.616 153.348 1.00 75.34 1170 PHE A C 1
ATOM 10756 O O . PHE E 2 1170 ? 103.114 92.178 154.434 1.00 75.34 1170 PHE A O 1
ATOM 10764 N N . HIS E 2 1171 ? 103.970 91.188 152.603 1.00 76.10 1171 HIS A N 1
ATOM 10765 C CA . HIS E 2 1171 ? 105.355 91.359 153.028 1.00 76.10 1171 HIS A CA 1
ATOM 10766 C C . HIS E 2 1171 ? 106.170 92.095 151.978 1.00 76.10 1171 HIS A C 1
ATOM 10767 O O . HIS E 2 1171 ? 106.055 91.823 150.781 1.00 76.10 1171 HIS A O 1
ATOM 10774 N N . LEU E 2 1172 ? 107.018 93.007 152.439 1.00 74.98 1172 LEU A N 1
ATOM 10775 C CA . LEU E 2 1172 ? 107.970 93.684 151.585 1.00 74.98 1172 LEU A CA 1
ATOM 10776 C C . LEU E 2 1172 ? 109.378 93.440 152.109 1.00 74.98 1172 LEU A C 1
ATOM 10777 O O . LEU E 2 1172 ? 109.642 93.695 153.294 1.00 74.98 1172 LEU A O 1
ATOM 10782 N N . PRO E 2 1173 ? 110.293 92.930 151.286 1.00 77.43 1173 PRO A N 1
ATOM 10783 C CA . PRO E 2 1173 ? 111.647 92.643 151.766 1.00 77.43 1173 PRO A CA 1
ATOM 10784 C C . PRO E 2 1173 ? 112.426 93.914 152.060 1.00 77.43 1173 PRO A C 1
ATOM 10785 O O . PRO E 2 1173 ? 112.156 94.987 151.521 1.00 77.43 1173 PRO A O 1
ATOM 10789 N N . SER E 2 1174 ? 113.416 93.774 152.936 1.00 84.15 1174 SER A N 1
ATOM 10790 C CA . SER E 2 1174 ? 114.161 94.926 153.413 1.00 84.15 1174 SER A CA 1
ATOM 10791 C C . SER E 2 1174 ? 115.193 95.379 152.389 1.00 84.15 1174 SER A C 1
ATOM 10792 O O . SER E 2 1174 ? 115.641 94.604 151.540 1.00 84.15 1174 SER A O 1
ATOM 10795 N N . ASN E 2 1175 ? 115.539 96.669 152.479 1.00 83.03 1175 ASN A N 1
ATOM 10796 C CA . ASN E 2 1175 ? 116.670 97.287 151.777 1.00 83.03 1175 ASN A CA 1
ATOM 10797 C C . ASN E 2 1175 ? 116.528 97.192 150.259 1.00 83.03 1175 ASN A C 1
ATOM 10798 O O . ASN E 2 1175 ? 117.412 96.700 149.557 1.00 83.03 1175 ASN A O 1
ATOM 10803 N N . ILE E 2 1176 ? 115.400 97.675 149.751 1.00 81.89 1176 ILE A N 1
ATOM 10804 C CA . ILE E 2 1176 ? 115.130 97.659 148.321 1.00 81.89 1176 ILE A CA 1
ATOM 10805 C C . ILE E 2 1176 ? 115.541 98.993 147.720 1.00 81.89 1176 ILE A C 1
ATOM 10806 O O . ILE E 2 1176 ? 115.056 100.050 148.134 1.00 81.89 1176 ILE A O 1
ATOM 10811 N N . GLU E 2 1177 ? 116.447 98.941 146.753 1.00 87.36 1177 GLU A N 1
ATOM 10812 C CA . GLU E 2 1177 ? 116.820 100.103 145.971 1.00 87.36 1177 GLU A CA 1
ATOM 10813 C C . GLU E 2 1177 ? 115.780 100.369 144.895 1.00 87.36 1177 GLU A C 1
ATOM 10814 O O . GLU E 2 1177 ? 115.247 99.441 144.284 1.00 87.36 1177 GLU A O 1
ATOM 10820 N N . LEU E 2 1178 ? 115.496 101.646 144.659 1.00 82.83 1178 LEU A N 1
ATOM 10821 C CA . LEU E 2 1178 ? 114.595 102.051 143.590 1.00 82.83 1178 LEU A CA 1
ATOM 10822 C C . LEU E 2 1178 ? 115.321 102.857 142.524 1.00 82.83 1178 LEU A C 1
ATOM 10823 O O . LEU E 2 1178 ? 114.673 103.488 141.682 1.00 82.83 1178 LEU A O 1
ATOM 10828 N N . THR E 2 1179 ? 116.649 102.832 142.536 1.00 97.10 1179 THR A N 1
ATOM 10829 C CA . THR E 2 1179 ? 117.534 103.519 141.607 1.00 97.10 1179 THR A CA 1
ATOM 10830 C C . THR E 2 1179 ? 118.315 102.463 140.825 1.00 97.10 1179 THR A C 1
ATOM 10831 O O . THR E 2 1179 ? 117.987 101.279 140.871 1.00 97.10 1179 THR A O 1
ATOM 10835 N N . ASP E 2 1180 ? 119.341 102.896 140.084 1.00 94.89 1180 ASP A N 1
ATOM 10836 C CA . ASP E 2 1180 ? 120.052 101.988 139.184 1.00 94.89 1180 ASP A CA 1
ATOM 10837 C C . ASP E 2 1180 ? 120.909 100.948 139.900 1.00 94.89 1180 ASP A C 1
ATOM 10838 O O . ASP E 2 1180 ? 121.302 99.960 139.271 1.00 94.89 1180 ASP A O 1
ATOM 10843 N N . ASP E 2 1181 ? 121.220 101.133 141.185 1.00 97.15 1181 ASP A N 1
ATOM 10844 C CA . ASP E 2 1181 ? 122.063 100.174 141.903 1.00 97.15 1181 ASP A CA 1
ATOM 10845 C C . ASP E 2 1181 ? 121.210 98.988 142.347 1.00 97.15 1181 ASP A C 1
ATOM 10846 O O . ASP E 2 1181 ? 120.761 98.884 143.489 1.00 97.15 1181 ASP A O 1
ATOM 10851 N N . THR E 2 1182 ? 121.004 98.058 141.419 1.00 91.35 1182 THR A N 1
ATOM 10852 C CA . THR E 2 1182 ? 120.126 96.913 141.630 1.00 91.35 1182 THR A CA 1
ATOM 10853 C C . THR E 2 1182 ? 120.895 95.602 141.723 1.00 91.35 1182 THR A C 1
ATOM 10854 O O . THR E 2 1182 ? 120.436 94.566 141.242 1.00 91.35 1182 THR A O 1
ATOM 10858 N N . SER E 2 1183 ? 122.072 95.626 142.343 1.00 92.53 1183 SER A N 1
ATOM 10859 C CA . SER E 2 1183 ? 122.850 94.403 142.473 1.00 92.53 1183 SER A CA 1
ATOM 10860 C C . SER E 2 1183 ? 122.395 93.545 143.640 1.00 92.53 1183 SER A C 1
ATOM 10861 O O . SER E 2 1183 ? 122.681 92.344 143.657 1.00 92.53 1183 SER A O 1
ATOM 10864 N N . LYS E 2 1184 ? 121.689 94.128 144.608 1.00 90.44 1184 LYS A N 1
ATOM 10865 C CA . LYS E 2 1184 ? 121.270 93.409 145.804 1.00 90.44 1184 LYS A CA 1
ATOM 10866 C C . LYS E 2 1184 ? 119.768 93.534 146.036 1.00 90.44 1184 LYS A C 1
ATOM 10867 O O . LYS E 2 1184 ? 119.314 93.546 147.182 1.00 90.44 1184 LYS A O 1
ATOM 10873 N N . ASN E 2 1185 ? 118.982 93.630 144.954 1.00 87.69 1185 ASN A N 1
ATOM 10874 C CA . ASN E 2 1185 ? 117.535 93.617 145.107 1.00 87.69 1185 ASN A CA 1
ATOM 10875 C C . ASN E 2 1185 ? 116.980 92.198 145.060 1.00 87.69 1185 ASN A C 1
ATOM 10876 O O . ASN E 2 1185 ? 117.536 91.330 144.383 1.00 87.69 1185 ASN A O 1
ATOM 10881 N N . PRO E 2 1186 ? 115.874 91.959 145.766 1.00 78.92 1186 PRO A N 1
ATOM 10882 C CA . PRO E 2 1186 ? 115.154 90.685 145.643 1.00 78.92 1186 PRO A CA 1
ATOM 10883 C C . PRO E 2 1186 ? 114.565 90.524 144.251 1.00 78.92 1186 PRO A C 1
ATOM 10884 O O . PRO E 2 1186 ? 114.480 91.509 143.499 1.00 78.92 1186 PRO A O 1
ATOM 10888 N N . PRO E 2 1187 ? 114.179 89.306 143.853 1.00 76.65 1187 PRO A N 1
ATOM 10889 C CA . PRO E 2 1187 ? 113.680 89.100 142.484 1.00 76.65 1187 PRO A CA 1
ATOM 10890 C C . PRO E 2 1187 ? 112.370 89.830 142.216 1.00 76.65 1187 PRO A C 1
ATOM 10891 O O . PRO E 2 1187 ? 111.425 89.769 143.005 1.00 76.65 1187 PRO A O 1
ATOM 10895 N N . MET E 2 1188 ? 112.344 90.534 141.093 1.00 70.97 1188 MET A N 1
ATOM 10896 C CA . MET E 2 1188 ? 111.206 91.325 140.662 1.00 70.97 1188 MET A CA 1
ATOM 10897 C C . MET E 2 1188 ? 110.275 90.458 139.825 1.00 70.97 1188 MET A C 1
ATOM 10898 O O . MET E 2 1188 ? 110.728 89.657 139.004 1.00 70.97 1188 MET A O 1
ATOM 10903 N N . ARG E 2 1189 ? 108.972 90.612 140.040 1.00 71.57 1189 ARG A N 1
ATOM 10904 C CA . ARG E 2 1189 ? 107.978 89.876 139.273 1.00 71.57 1189 ARG A CA 1
ATOM 10905 C C . ARG E 2 1189 ? 106.796 90.786 138.985 1.00 71.57 1189 ARG A C 1
ATOM 10906 O O . ARG E 2 1189 ? 106.676 91.877 139.542 1.00 71.57 1189 ARG A O 1
ATOM 10914 N N . VAL E 2 1190 ? 105.913 90.330 138.105 1.00 66.76 1190 VAL A N 1
ATOM 10915 C CA . VAL E 2 1190 ? 104.717 91.092 137.759 1.00 66.76 1190 VAL A CA 1
ATOM 10916 C C . VAL E 2 1190 ? 103.733 90.994 138.917 1.00 66.76 1190 VAL A C 1
ATOM 10917 O O . VAL E 2 1190 ? 103.358 89.881 139.312 1.00 66.76 1190 VAL A O 1
ATOM 10921 N N . PRO E 2 1191 ? 103.290 92.114 139.491 1.00 67.38 1191 PRO A N 1
ATOM 10922 C CA . PRO E 2 1191 ? 102.376 92.043 140.638 1.00 67.38 1191 PRO A CA 1
ATOM 10923 C C . PRO E 2 1191 ? 100.960 91.649 140.257 1.00 67.38 1191 PRO A C 1
ATOM 10924 O O . PRO E 2 1191 ? 100.656 91.464 139.076 1.00 67.38 1191 PRO A O 1
ATOM 10928 N N . TYR E 2 1192 ? 100.089 91.514 141.253 1.00 76.94 1192 TYR A N 1
ATOM 10929 C CA . TYR E 2 1192 ? 98.699 91.174 140.988 1.00 76.94 1192 TYR A CA 1
ATOM 10930 C C . TYR E 2 1192 ? 97.966 92.371 140.396 1.00 76.94 1192 TYR A C 1
ATOM 10931 O O . TYR E 2 1192 ? 98.070 93.490 140.905 1.00 76.94 1192 TYR A O 1
ATOM 10940 N N . LEU E 2 1193 ? 97.227 92.136 139.317 1.00 71.59 1193 LEU A N 1
ATOM 10941 C CA . LEU E 2 1193 ? 96.500 93.204 138.647 1.00 71.59 1193 LEU A CA 1
ATOM 10942 C C . LEU E 2 1193 ? 94.997 92.987 138.665 1.00 71.59 1193 LEU A C 1
ATOM 10943 O O . LEU E 2 1193 ? 94.252 93.885 139.069 1.00 71.59 1193 LEU A O 1
ATOM 10948 N N . GLY E 2 1194 ? 94.526 91.818 138.249 1.00 77.17 1194 GLY A N 1
ATOM 10949 C CA . GLY E 2 1194 ? 93.106 91.522 138.264 1.00 77.17 1194 GLY A CA 1
ATOM 10950 C C . GLY E 2 1194 ? 92.742 90.316 137.424 1.00 77.17 1194 GLY A C 1
ATOM 10951 O O . GLY E 2 1194 ? 93.558 89.824 136.644 1.00 77.17 1194 GLY A O 1
ATOM 10952 N N . ALA E 2 1209 ? 84.122 76.467 123.978 1.00 113.96 1209 ALA A N 1
ATOM 10953 C CA . ALA E 2 1209 ? 84.134 77.498 122.950 1.00 113.96 1209 ALA A CA 1
ATOM 10954 C C . ALA E 2 1209 ? 83.978 76.885 121.566 1.00 113.96 1209 ALA A C 1
ATOM 10955 O O . ALA E 2 1209 ? 83.321 75.851 121.418 1.00 113.96 1209 ALA A O 1
ATOM 10957 N N . HIS E 2 1210 ? 84.594 77.547 120.577 1.00 113.11 1210 HIS A N 1
ATOM 10958 C CA . HIS E 2 1210 ? 84.541 77.175 119.157 1.00 113.11 1210 HIS A CA 1
ATOM 10959 C C . HIS E 2 1210 ? 83.103 77.124 118.646 1.00 113.11 1210 HIS A C 1
ATOM 10960 O O . HIS E 2 1210 ? 82.721 76.234 117.884 1.00 113.11 1210 HIS A O 1
ATOM 10967 N N . MET E 2 1211 ? 82.305 78.097 119.076 1.00 97.47 1211 MET A N 1
ATOM 10968 C CA . MET E 2 1211 ? 80.914 78.247 118.682 1.00 97.47 1211 MET A CA 1
ATOM 10969 C C . MET E 2 1211 ? 80.675 79.688 118.261 1.00 97.47 1211 MET A C 1
ATOM 10970 O O . MET E 2 1211 ? 81.540 80.554 118.410 1.00 97.47 1211 MET A O 1
ATOM 10975 N N . SER E 2 1212 ? 79.486 79.939 117.730 1.00 82.51 1212 SER A N 1
ATOM 10976 C CA . SER E 2 1212 ? 79.072 81.301 117.450 1.00 82.51 1212 SER A CA 1
ATOM 10977 C C . SER E 2 1212 ? 78.808 82.031 118.767 1.00 82.51 1212 SER A C 1
ATOM 10978 O O . SER E 2 1212 ? 78.493 81.396 119.777 1.00 82.51 1212 SER A O 1
ATOM 10981 N N . PRO E 2 1213 ? 78.954 83.362 118.796 1.00 77.86 1213 PRO A N 1
ATOM 10982 C CA . PRO E 2 1213 ? 78.665 84.093 120.042 1.00 77.86 1213 PRO A CA 1
ATOM 10983 C C . PRO E 2 1213 ? 77.195 84.116 120.417 1.00 77.86 1213 PRO A C 1
ATOM 10984 O O . PRO E 2 1213 ? 76.877 84.382 121.583 1.00 77.86 1213 PRO A O 1
ATOM 10988 N N . HIS E 2 1214 ? 76.294 83.828 119.477 1.00 69.95 1214 HIS A N 1
ATOM 10989 C CA . HIS E 2 1214 ? 74.875 83.769 119.798 1.00 69.95 1214 HIS A CA 1
ATOM 10990 C C . HIS E 2 1214 ? 74.564 82.565 120.675 1.00 69.95 1214 HIS A C 1
ATOM 10991 O O . HIS E 2 1214 ? 73.787 82.668 121.632 1.00 69.95 1214 HIS A O 1
ATOM 10998 N N . VAL E 2 1215 ? 75.185 81.423 120.378 1.00 73.80 1215 VAL A N 1
ATOM 10999 C CA . VAL E 2 1215 ? 75.004 80.230 121.196 1.00 73.80 1215 VAL A CA 1
ATOM 11000 C C . VAL E 2 1215 ? 75.660 80.418 122.558 1.00 73.80 1215 VAL A C 1
ATOM 11001 O O . VAL E 2 1215 ? 75.131 79.965 123.579 1.00 73.80 1215 VAL A O 1
ATOM 11005 N N . LYS E 2 1216 ? 76.790 81.133 122.602 1.00 74.55 1216 LYS A N 1
ATOM 11006 C CA . LYS E 2 1216 ? 77.434 81.454 123.874 1.00 74.55 1216 LYS A CA 1
ATOM 11007 C C . LYS E 2 1216 ? 76.546 82.330 124.747 1.00 74.55 1216 LYS A C 1
ATOM 11008 O O . LYS E 2 1216 ? 76.411 82.082 125.951 1.00 74.55 1216 LYS A O 1
ATOM 11014 N N . ALA E 2 1217 ? 75.904 83.337 124.147 1.00 69.47 1217 ALA A N 1
ATOM 11015 C CA . ALA E 2 1217 ? 75.010 84.207 124.906 1.00 69.47 1217 ALA A CA 1
ATOM 11016 C C . ALA E 2 1217 ? 73.757 83.464 125.354 1.00 69.47 1217 ALA A C 1
ATOM 11017 O O . ALA E 2 1217 ? 73.270 83.677 126.471 1.00 69.47 1217 ALA A O 1
ATOM 11019 N N . ALA E 2 1218 ? 73.246 82.568 124.510 1.00 67.72 1218 ALA A N 1
ATOM 11020 C CA . ALA E 2 1218 ? 72.073 81.777 124.868 1.00 67.72 1218 ALA A CA 1
ATOM 11021 C C . ALA E 2 1218 ? 72.367 80.818 126.015 1.00 67.72 1218 ALA A C 1
ATOM 11022 O O . ALA E 2 1218 ? 71.564 80.694 126.950 1.00 67.72 1218 ALA A O 1
ATOM 11024 N N . LEU E 2 1219 ? 73.521 80.149 125.976 1.00 70.28 1219 LEU A N 1
ATOM 11025 C CA . LEU E 2 1219 ? 73.893 79.248 127.061 1.00 70.28 1219 LEU A CA 1
ATOM 11026 C C . LEU E 2 1219 ? 74.217 80.008 128.337 1.00 70.28 1219 LEU A C 1
ATOM 11027 O O . LEU E 2 1219 ? 73.972 79.497 129.435 1.00 70.28 1219 LEU A O 1
ATOM 11032 N N . ARG E 2 1220 ? 74.747 81.229 128.218 1.00 73.62 1220 ARG A N 1
ATOM 11033 C CA . ARG E 2 1220 ? 74.977 82.046 129.405 1.00 73.62 1220 ARG A CA 1
ATOM 11034 C C . ARG E 2 1220 ? 73.665 82.462 130.055 1.00 73.62 1220 ARG A C 1
ATOM 11035 O O . ARG E 2 1220 ? 73.542 82.432 131.286 1.00 73.62 1220 ARG A O 1
ATOM 11043 N N . ALA E 2 1221 ? 72.675 82.847 129.243 1.00 63.87 1221 ALA A N 1
ATOM 11044 C CA . ALA E 2 1221 ? 71.352 83.163 129.777 1.00 63.87 1221 ALA A CA 1
ATOM 11045 C C . ALA E 2 1221 ? 70.704 81.941 130.415 1.00 63.87 1221 ALA A C 1
ATOM 11046 O O . ALA E 2 1221 ? 70.042 82.053 131.451 1.00 63.87 1221 ALA A O 1
ATOM 11048 N N . SER E 2 1222 ? 70.917 80.760 129.831 1.00 71.31 1222 SER A N 1
ATOM 11049 C CA . SER E 2 1222 ? 70.395 79.533 130.428 1.00 71.31 1222 SER A CA 1
ATOM 11050 C C . SER E 2 1222 ? 71.041 79.244 131.779 1.00 71.31 1222 SER A C 1
ATOM 11051 O O . SER E 2 1222 ? 70.343 78.928 132.749 1.00 71.31 1222 SER A O 1
ATOM 11054 N N . SER E 2 1223 ? 72.367 79.393 131.866 1.00 70.98 1223 SER A N 1
ATOM 11055 C CA . SER E 2 1223 ? 73.080 79.140 133.114 1.00 70.98 1223 SER A CA 1
ATOM 11056 C C . SER E 2 1223 ? 72.669 80.114 134.206 1.00 70.98 1223 SER A C 1
ATOM 11057 O O . SER E 2 1223 ? 72.443 79.706 135.350 1.00 70.98 1223 SER A O 1
ATOM 11060 N N . VAL E 2 1224 ? 72.532 81.399 133.865 1.00 65.08 1224 VAL A N 1
ATOM 11061 C CA . VAL E 2 1224 ? 72.156 82.397 134.863 1.00 65.08 1224 VAL A CA 1
ATOM 11062 C C . VAL E 2 1224 ? 70.711 82.196 135.315 1.00 65.08 1224 VAL A C 1
ATOM 11063 O O . VAL E 2 1224 ? 70.413 82.259 136.517 1.00 65.08 1224 VAL A O 1
ATOM 11067 N N . LEU E 2 1225 ? 69.804 81.890 134.378 1.00 67.54 1225 LEU A N 1
ATOM 11068 C CA . LEU E 2 1225 ? 68.398 81.716 134.730 1.00 67.54 1225 LEU A CA 1
ATOM 11069 C C . LEU E 2 1225 ? 68.174 80.461 135.567 1.00 67.54 1225 LEU A C 1
ATOM 11070 O O . LEU E 2 1225 ? 67.302 80.455 136.439 1.00 67.54 1225 LEU A O 1
ATOM 11075 N N . ILE E 2 1226 ? 68.946 79.397 135.336 1.00 71.51 1226 ILE A N 1
ATOM 11076 C CA . ILE E 2 1226 ? 68.763 78.215 136.173 1.00 71.51 1226 ILE A CA 1
ATOM 11077 C C . ILE E 2 1226 ? 69.502 78.367 137.505 1.00 71.51 1226 ILE A C 1
ATOM 11078 O O . ILE E 2 1226 ? 69.028 77.880 138.539 1.00 71.51 1226 ILE A O 1
ATOM 11083 N N . TRP E 2 1227 ? 70.632 79.083 137.524 1.00 76.54 1227 TRP A N 1
ATOM 11084 C CA . TRP E 2 1227 ? 71.370 79.300 138.765 1.00 76.54 1227 TRP A CA 1
ATOM 11085 C C . TRP E 2 1227 ? 70.604 80.183 139.737 1.00 76.54 1227 TRP A C 1
ATOM 11086 O O . TRP E 2 1227 ? 70.652 79.960 140.952 1.00 76.54 1227 TRP A O 1
ATOM 11097 N N . ALA E 2 1228 ? 69.892 81.188 139.234 1.00 70.38 1228 ALA A N 1
ATOM 11098 C CA . ALA E 2 1228 ? 69.382 82.204 140.140 1.00 70.38 1228 ALA A CA 1
ATOM 11099 C C . ALA E 2 1228 ? 68.007 81.883 140.709 1.00 70.38 1228 ALA A C 1
ATOM 11100 O O . ALA E 2 1228 ? 67.740 82.194 141.872 1.00 70.38 1228 ALA A O 1
ATOM 11102 N N . TYR E 2 1229 ? 67.120 81.268 139.926 1.00 69.66 1229 TYR A N 1
ATOM 11103 C CA . TYR E 2 1229 ? 65.738 81.105 140.349 1.00 69.66 1229 TYR A CA 1
ATOM 11104 C C . TYR E 2 1229 ? 65.358 79.679 140.710 1.00 69.66 1229 TYR A C 1
ATOM 11105 O O . TYR E 2 1229 ? 64.409 79.492 141.477 1.00 69.66 1229 TYR A O 1
ATOM 11114 N N . GLY E 2 1230 ? 66.051 78.686 140.186 1.00 73.40 1230 GLY A N 1
ATOM 11115 C CA . GLY E 2 1230 ? 65.719 77.306 140.481 1.00 73.40 1230 GLY A CA 1
ATOM 11116 C C . GLY E 2 1230 ? 65.995 76.419 139.289 1.00 73.40 1230 GLY A C 1
ATOM 11117 O O . GLY E 2 1230 ? 66.273 76.877 138.186 1.00 73.40 1230 GLY A O 1
ATOM 11118 N N . ASP E 2 1231 ? 65.910 75.114 139.538 1.00 75.83 1231 ASP A N 1
ATOM 11119 C CA . ASP E 2 1231 ? 66.199 74.090 138.536 1.00 75.83 1231 ASP A CA 1
ATOM 11120 C C . ASP E 2 1231 ? 65.035 73.104 138.522 1.00 75.83 1231 ASP A C 1
ATOM 11121 O O . ASP E 2 1231 ? 65.087 72.071 139.194 1.00 75.83 1231 ASP A O 1
ATOM 11126 N N . ASN E 2 1232 ? 63.996 73.422 137.757 1.00 73.79 1232 ASN A N 1
ATOM 11127 C CA . ASN E 2 1232 ? 62.925 72.478 137.465 1.00 73.79 1232 ASN A CA 1
ATOM 11128 C C . ASN E 2 1232 ? 62.365 72.803 136.084 1.00 73.79 1232 ASN A C 1
ATOM 11129 O O . ASN E 2 1232 ? 62.958 73.575 135.327 1.00 73.79 1232 ASN A O 1
ATOM 11134 N N . ASP E 2 1233 ? 61.205 72.224 135.762 1.00 76.41 1233 ASP A N 1
ATOM 11135 C CA . ASP E 2 1233 ? 60.734 72.209 134.379 1.00 76.41 1233 ASP A CA 1
ATOM 11136 C C . ASP E 2 1233 ? 60.262 73.577 133.894 1.00 76.41 1233 ASP A C 1
ATOM 11137 O O . ASP E 2 1233 ? 60.434 73.899 132.713 1.00 76.41 1233 ASP A O 1
ATOM 11142 N N . ILE E 2 1234 ? 59.683 74.392 134.775 1.00 71.18 1234 ILE A N 1
ATOM 11143 C CA . ILE E 2 1234 ? 59.215 75.713 134.364 1.00 71.18 1234 ILE A CA 1
ATOM 11144 C C . ILE E 2 1234 ? 60.396 76.649 134.126 1.00 71.18 1234 ILE A C 1
ATOM 11145 O O . ILE E 2 1234 ? 60.406 77.424 133.158 1.00 71.18 1234 ILE A O 1
ATOM 11150 N N . ASN E 2 1235 ? 61.420 76.565 134.979 1.00 73.11 1235 ASN A N 1
ATOM 11151 C CA . ASN E 2 1235 ? 62.633 77.350 134.774 1.00 73.11 1235 ASN A CA 1
ATOM 11152 C C . ASN E 2 1235 ? 63.362 76.940 133.502 1.00 73.11 1235 ASN A C 1
ATOM 11153 O O . ASN E 2 1235 ? 63.901 77.792 132.791 1.00 73.11 1235 ASN A O 1
ATOM 11158 N N . TRP E 2 1236 ? 63.365 75.647 133.175 1.00 70.86 1236 TRP A N 1
ATOM 11159 C CA . TRP E 2 1236 ? 63.995 75.234 131.926 1.00 70.86 1236 TRP A CA 1
ATOM 11160 C C . TRP E 2 1236 ? 63.153 75.593 130.711 1.00 70.86 1236 TRP A C 1
ATOM 11161 O O . TRP E 2 1236 ? 63.708 75.848 129.639 1.00 70.86 1236 TRP A O 1
ATOM 11172 N N . THR E 2 1237 ? 61.828 75.647 130.855 1.00 67.13 1237 THR A N 1
ATOM 11173 C CA . THR E 2 1237 ? 60.990 76.111 129.753 1.00 67.13 1237 THR A CA 1
ATOM 11174 C C . THR E 2 1237 ? 61.222 77.593 129.479 1.00 67.13 1237 THR A C 1
ATOM 11175 O O . THR E 2 1237 ? 61.328 78.011 128.318 1.00 67.13 1237 THR A O 1
ATOM 11179 N N . ALA E 2 1238 ? 61.351 78.390 130.543 1.00 64.13 1238 ALA A N 1
ATOM 11180 C CA . ALA E 2 1238 ? 61.671 79.805 130.385 1.00 64.13 1238 ALA A CA 1
ATOM 11181 C C . ALA E 2 1238 ? 63.079 80.003 129.835 1.00 64.13 1238 ALA A C 1
ATOM 11182 O O . ALA E 2 1238 ? 63.304 80.896 129.010 1.00 64.13 1238 ALA A O 1
ATOM 11184 N N . ALA E 2 1239 ? 64.031 79.169 130.261 1.00 63.43 1239 ALA A N 1
ATOM 11185 C CA . ALA E 2 1239 ? 65.392 79.260 129.742 1.00 63.43 1239 ALA A CA 1
ATOM 11186 C C . ALA E 2 1239 ? 65.442 78.891 128.269 1.00 63.43 1239 ALA A C 1
ATOM 11187 O O . ALA E 2 1239 ? 66.195 79.499 127.499 1.00 63.43 1239 ALA A O 1
ATOM 11189 N N . LEU E 2 1240 ? 64.621 77.924 127.852 1.00 67.20 1240 LEU A N 1
ATOM 11190 C CA . LEU E 2 1240 ? 64.516 77.588 126.438 1.00 67.20 1240 LEU A CA 1
ATOM 11191 C C . LEU E 2 1240 ? 63.908 78.725 125.641 1.00 67.20 1240 LEU A C 1
ATOM 11192 O O . LEU E 2 1240 ? 64.400 79.061 124.563 1.00 67.20 1240 LEU A O 1
ATOM 11197 N N . LYS E 2 1241 ? 62.854 79.348 126.166 1.00 63.06 1241 LYS A N 1
ATOM 11198 C CA . LYS E 2 1241 ? 62.185 80.410 125.425 1.00 63.06 1241 LYS A CA 1
ATOM 11199 C C . LYS E 2 1241 ? 63.018 81.690 125.376 1.00 63.06 1241 LYS A C 1
ATOM 11200 O O . LYS E 2 1241 ? 62.825 82.506 124.471 1.00 63.06 1241 LYS A O 1
ATOM 11206 N N . LEU E 2 1242 ? 63.956 81.870 126.305 1.00 61.38 1242 LEU A N 1
ATOM 11207 C CA . LEU E 2 1242 ? 64.890 82.990 126.232 1.00 61.38 1242 LEU A CA 1
ATOM 11208 C C . LEU E 2 1242 ? 66.105 82.695 125.365 1.00 61.38 1242 LEU A C 1
ATOM 11209 O O . LEU E 2 1242 ? 66.588 83.585 124.660 1.00 61.38 1242 LEU A O 1
ATOM 11214 N N . ALA E 2 1243 ? 66.626 81.468 125.409 1.00 63.24 1243 ALA A N 1
ATOM 11215 C CA . ALA E 2 1243 ? 67.758 81.109 124.569 1.00 63.24 1243 ALA A CA 1
ATOM 11216 C C . ALA E 2 1243 ? 67.352 80.897 123.120 1.00 63.24 1243 ALA A C 1
ATOM 11217 O O . ALA E 2 1243 ? 68.203 80.968 122.232 1.00 63.24 1243 ALA A O 1
ATOM 11219 N N . ARG E 2 1244 ? 66.065 80.650 122.874 1.00 65.69 1244 ARG A N 1
ATOM 11220 C CA . ARG E 2 1244 ? 65.531 80.435 121.538 1.00 65.69 1244 ARG A CA 1
ATOM 11221 C C . ARG E 2 1244 ? 65.518 81.720 120.718 1.00 65.69 1244 ARG A C 1
ATOM 11222 O O . ARG E 2 1244 ? 65.465 81.662 119.487 1.00 65.69 1244 ARG A O 1
ATOM 11230 N N . SER E 2 1245 ? 65.591 82.877 121.376 1.00 63.93 1245 SER A N 1
ATOM 11231 C CA . SER E 2 1245 ? 65.621 84.155 120.678 1.00 63.93 1245 SER A CA 1
ATOM 11232 C C . SER E 2 1245 ? 66.963 84.444 120.018 1.00 63.93 1245 SER A C 1
ATOM 11233 O O . SER E 2 1245 ? 67.011 85.236 119.075 1.00 63.93 1245 SER A O 1
ATOM 11236 N N . ARG E 2 1246 ? 68.052 83.840 120.492 1.00 60.48 1246 ARG A N 1
ATOM 11237 C CA . ARG E 2 1246 ? 69.360 84.080 119.900 1.00 60.48 1246 ARG A CA 1
ATOM 11238 C C . ARG E 2 1246 ? 69.851 82.949 119.012 1.00 60.48 1246 ARG A C 1
ATOM 11239 O O . ARG E 2 1246 ? 70.712 83.190 118.163 1.00 60.48 1246 ARG A O 1
ATOM 11247 N N . CYS E 2 1247 ? 69.355 81.728 119.188 1.00 67.84 1247 CYS A N 1
ATOM 11248 C CA . CYS E 2 1247 ? 69.845 80.610 118.392 1.00 67.84 1247 CYS A CA 1
ATOM 11249 C C . CYS E 2 1247 ? 68.704 79.627 118.157 1.00 67.84 1247 CYS A C 1
ATOM 11250 O O . CYS E 2 1247 ? 67.551 79.889 118.507 1.00 67.84 1247 CYS A O 1
ATOM 11253 N N . ASN E 2 1248 ? 69.035 78.488 117.558 1.00 75.92 1248 ASN A N 1
ATOM 11254 C CA . ASN E 2 1248 ? 68.066 77.504 117.086 1.00 75.92 1248 ASN A CA 1
ATOM 11255 C C . ASN E 2 1248 ? 68.392 76.133 117.665 1.00 75.92 1248 ASN A C 1
ATOM 11256 O O . ASN E 2 1248 ? 68.515 75.135 116.954 1.00 75.92 1248 ASN A O 1
ATOM 11261 N N . ILE E 2 1249 ? 68.563 76.070 118.976 1.00 78.11 1249 ILE A N 1
ATOM 11262 C CA . ILE E 2 1249 ? 68.776 74.807 119.650 1.00 78.11 1249 ILE A CA 1
ATOM 11263 C C . ILE E 2 1249 ? 67.470 74.367 120.291 1.00 78.11 1249 ILE A C 1
ATOM 11264 O O . ILE E 2 1249 ? 66.539 75.151 120.481 1.00 78.11 1249 ILE A O 1
ATOM 11269 N N . SER E 2 1250 ? 67.401 73.087 120.622 1.00 83.35 1250 SER A N 1
ATOM 11270 C CA . SER E 2 1250 ? 66.215 72.491 121.204 1.00 83.35 1250 SER A CA 1
ATOM 11271 C C . SER E 2 1250 ? 66.406 72.332 122.709 1.00 83.35 1250 SER A C 1
ATOM 11272 O O . SER E 2 1250 ? 67.390 72.802 123.285 1.00 83.35 1250 SER A O 1
ATOM 11275 N N . SER E 2 1251 ? 65.452 71.659 123.358 1.00 82.77 1251 SER A N 1
ATOM 11276 C CA . SER E 2 1251 ? 65.449 71.594 124.816 1.00 82.77 1251 SER A CA 1
ATOM 11277 C C . SER E 2 1251 ? 66.531 70.663 125.342 1.00 82.77 1251 SER A C 1
ATOM 11278 O O . SER E 2 1251 ? 67.172 70.962 126.354 1.00 82.77 1251 SER A O 1
ATOM 11281 N N . GLU E 2 1252 ? 66.749 69.528 124.675 1.00 85.92 1252 GLU A N 1
ATOM 11282 C CA . GLU E 2 1252 ? 67.714 68.559 125.178 1.00 85.92 1252 GLU A CA 1
ATOM 11283 C C . GLU E 2 1252 ? 69.155 69.001 124.964 1.00 85.92 1252 GLU A C 1
ATOM 11284 O O . GLU E 2 1252 ? 70.043 68.518 125.672 1.00 85.92 1252 GLU A O 1
ATOM 11290 N N . TYR E 2 1253 ? 69.411 69.910 124.026 1.00 85.38 1253 TYR A N 1
ATOM 11291 C CA . TYR E 2 1253 ? 70.764 70.414 123.835 1.00 85.38 1253 TYR A CA 1
ATOM 11292 C C . TYR E 2 1253 ? 71.094 71.602 124.727 1.00 85.38 1253 TYR A C 1
ATOM 11293 O O . TYR E 2 1253 ? 72.252 72.024 124.758 1.00 85.38 1253 TYR A O 1
ATOM 11302 N N . LEU E 2 1254 ? 70.116 72.153 125.446 1.00 81.46 1254 LEU A N 1
ATOM 11303 C CA . LEU E 2 1254 ? 70.433 73.086 126.521 1.00 81.46 1254 LEU A CA 1
ATOM 11304 C C . LEU E 2 1254 ? 71.118 72.373 127.674 1.00 81.46 1254 LEU A C 1
ATOM 11305 O O . LEU E 2 1254 ? 72.155 72.822 128.171 1.00 81.46 1254 LEU A O 1
ATOM 11310 N N . ARG E 2 1255 ? 70.539 71.253 128.111 1.00 78.34 1255 ARG A N 1
ATOM 11311 C CA . ARG E 2 1255 ? 70.936 70.621 129.359 1.00 78.34 1255 ARG A CA 1
ATOM 11312 C C . ARG E 2 1255 ? 72.289 69.931 129.268 1.00 78.34 1255 ARG A C 1
ATOM 11313 O O . ARG E 2 1255 ? 72.881 69.628 130.308 1.00 78.34 1255 ARG A O 1
ATOM 11321 N N . LEU E 2 1256 ? 72.797 69.682 128.063 1.00 83.04 1256 LEU A N 1
ATOM 11322 C CA . LEU E 2 1256 ? 74.106 69.067 127.895 1.00 83.04 1256 LEU A CA 1
ATOM 11323 C C . LEU E 2 1256 ? 75.110 70.003 127.233 1.00 83.04 1256 LEU A C 1
ATOM 11324 O O . LEU E 2 1256 ? 76.187 69.554 126.829 1.00 83.04 1256 LEU A O 1
ATOM 11329 N N . LEU E 2 1257 ? 74.786 71.291 127.114 1.00 83.63 1257 LEU A N 1
ATOM 11330 C CA . LEU E 2 1257 ? 75.745 72.289 126.661 1.00 83.63 1257 LEU A CA 1
ATOM 11331 C C . LEU E 2 1257 ? 75.844 73.502 127.568 1.00 83.63 1257 LEU A C 1
ATOM 11332 O O . LEU E 2 1257 ? 76.794 74.277 127.415 1.00 83.63 1257 LEU A O 1
ATOM 11337 N N . SER E 2 1258 ? 74.901 73.701 128.484 1.00 85.43 1258 SER A N 1
ATOM 11338 C CA . SER E 2 1258 ? 74.965 74.837 129.388 1.00 85.43 1258 SER A CA 1
ATOM 11339 C C . SER E 2 1258 ? 76.120 74.657 130.369 1.00 85.43 1258 SER A C 1
ATOM 11340 O O . SER E 2 1258 ? 76.336 73.550 130.871 1.00 85.43 1258 SER A O 1
ATOM 11343 N N . PRO E 2 1259 ? 76.895 75.708 130.631 1.00 86.28 1259 PRO A N 1
ATOM 11344 C CA . PRO E 2 1259 ? 77.967 75.612 131.626 1.00 86.28 1259 PRO A CA 1
ATOM 11345 C C . PRO E 2 1259 ? 77.419 75.417 133.031 1.00 86.28 1259 PRO A C 1
ATOM 11346 O O . PRO E 2 1259 ? 76.228 75.583 133.304 1.00 86.28 1259 PRO A O 1
ATOM 11350 N N . LEU E 2 1260 ? 78.330 75.033 133.925 1.00 98.06 1260 LEU A N 1
ATOM 11351 C CA . LEU E 2 1260 ? 77.977 74.827 135.319 1.00 98.06 1260 LEU A CA 1
ATOM 11352 C C . LEU E 2 1260 ? 77.586 76.162 135.948 1.00 98.06 1260 LEU A C 1
ATOM 11353 O O . LEU E 2 1260 ? 78.189 77.193 135.630 1.00 98.06 1260 LEU A O 1
ATOM 11358 N N . PRO E 2 1261 ? 76.556 76.180 136.802 1.00 95.60 1261 PRO A N 1
ATOM 11359 C CA . PRO E 2 1261 ? 76.088 77.444 137.389 1.00 95.60 1261 PRO A CA 1
ATOM 11360 C C . PRO E 2 1261 ? 77.106 78.132 138.285 1.00 95.60 1261 PRO A C 1
ATOM 11361 O O . PRO E 2 1261 ? 77.399 77.672 139.392 1.00 95.60 1261 PRO A O 1
ATOM 11365 N N . THR E 2 1262 ? 77.642 79.250 137.803 1.00 96.09 1262 THR A N 1
ATOM 11366 C CA . THR E 2 1262 ? 78.659 80.029 138.496 1.00 96.09 1262 THR A CA 1
ATOM 11367 C C . THR E 2 1262 ? 78.164 81.459 138.695 1.00 96.09 1262 THR A C 1
ATOM 11368 O O . THR E 2 1262 ? 77.052 81.822 138.301 1.00 96.09 1262 THR A O 1
ATOM 11372 N N . ALA E 2 1263 ? 79.022 82.279 139.297 1.00 92.63 1263 ALA A N 1
ATOM 11373 C CA . ALA E 2 1263 ? 78.715 83.674 139.604 1.00 92.63 1263 ALA A CA 1
ATOM 11374 C C . ALA E 2 1263 ? 79.227 84.616 138.524 1.00 92.63 1263 ALA A C 1
ATOM 11375 O O . ALA E 2 1263 ? 79.697 85.717 138.818 1.00 92.63 1263 ALA A O 1
ATOM 11377 N N . GLY E 2 1264 ? 79.166 84.197 137.264 1.00 84.53 1264 GLY A N 1
ATOM 11378 C CA . GLY E 2 1264 ? 79.553 85.061 136.169 1.00 84.53 1264 GLY A CA 1
ATOM 11379 C C . GLY E 2 1264 ? 78.399 85.891 135.647 1.00 84.53 1264 GLY A C 1
ATOM 11380 O O . GLY E 2 1264 ? 78.029 85.785 134.473 1.00 84.53 1264 GLY A O 1
ATOM 11381 N N . ASN E 2 1265 ? 77.819 86.717 136.512 1.00 74.99 1265 ASN A N 1
ATOM 11382 C CA . ASN E 2 1265 ? 76.732 87.601 136.119 1.00 74.99 1265 ASN A CA 1
ATOM 11383 C C . ASN E 2 1265 ? 77.158 89.067 136.157 1.00 74.99 1265 ASN A C 1
ATOM 11384 O O . ASN E 2 1265 ? 78.089 89.466 135.458 1.00 74.99 1265 ASN A O 1
ATOM 11389 N N . THR E 2 1278 ? 101.054 100.842 127.224 1.00 60.66 1278 THR A N 1
ATOM 11390 C CA . THR E 2 1278 ? 99.832 100.914 128.002 1.00 60.66 1278 THR A CA 1
ATOM 11391 C C . THR E 2 1278 ? 99.146 102.249 127.805 1.00 60.66 1278 THR A C 1
ATOM 11392 O O . THR E 2 1278 ? 99.792 103.294 127.801 1.00 60.66 1278 THR A O 1
ATOM 11396 N N . PHE E 2 1279 ? 97.826 102.199 127.636 1.00 65.04 1279 PHE A N 1
ATOM 11397 C CA . PHE E 2 1279 ? 97.039 103.419 127.513 1.00 65.04 1279 PHE A CA 1
ATOM 11398 C C . PHE E 2 1279 ? 96.967 104.149 128.847 1.00 65.04 1279 PHE A C 1
ATOM 11399 O O . PHE E 2 1279 ? 97.419 105.292 128.971 1.00 65.04 1279 PHE A O 1
ATOM 11407 N N . THR E 2 1280 ? 96.428 103.492 129.861 1.00 62.52 1280 THR A N 1
ATOM 11408 C CA . THR E 2 1280 ? 96.405 104.041 131.207 1.00 62.52 1280 THR A CA 1
ATOM 11409 C C . THR E 2 1280 ? 96.730 102.933 132.200 1.00 62.52 1280 THR A C 1
ATOM 11410 O O . THR E 2 1280 ? 95.911 102.028 132.406 1.00 62.52 1280 THR A O 1
ATOM 11414 N N . PRO E 2 1281 ? 97.918 102.947 132.804 1.00 57.11 1281 PRO A N 1
ATOM 11415 C CA . PRO E 2 1281 ? 98.253 101.928 133.800 1.00 57.11 1281 PRO A CA 1
ATOM 11416 C C . PRO E 2 1281 ? 97.474 102.131 135.086 1.00 57.11 1281 PRO A C 1
ATOM 11417 O O . PRO E 2 1281 ? 96.953 103.211 135.366 1.00 57.11 1281 PRO A O 1
ATOM 11421 N N . ALA E 2 1282 ? 97.400 101.057 135.875 1.00 53.71 1282 ALA A N 1
ATOM 11422 C CA . ALA E 2 1282 ? 96.725 101.131 137.165 1.00 53.71 1282 ALA A CA 1
ATOM 11423 C C . ALA E 2 1282 ? 97.506 101.998 138.138 1.00 53.71 1282 ALA A C 1
ATOM 11424 O O . ALA E 2 1282 ? 96.914 102.765 138.905 1.00 53.71 1282 ALA A O 1
ATOM 11426 N N . SER E 2 1283 ? 98.830 101.898 138.108 1.00 50.92 1283 SER A N 1
ATOM 11427 C CA . SER E 2 1283 ? 99.714 102.732 138.909 1.00 50.92 1283 SER A CA 1
ATOM 11428 C C . SER E 2 1283 ? 101.105 102.655 138.302 1.00 50.92 1283 SER A C 1
ATOM 11429 O O . SER E 2 1283 ? 101.339 101.948 137.321 1.00 50.92 1283 SER A O 1
ATOM 11432 N N . LEU E 2 1284 ? 102.026 103.401 138.891 1.00 51.82 1284 LEU A N 1
ATOM 11433 C CA . LEU E 2 1284 ? 103.435 103.077 138.764 1.00 51.82 1284 LEU A CA 1
ATOM 11434 C C . LEU E 2 1284 ? 103.718 101.805 139.547 1.00 51.82 1284 LEU A C 1
ATOM 11435 O O . LEU E 2 1284 ? 103.008 101.470 140.498 1.00 51.82 1284 LEU A O 1
ATOM 11440 N N . TYR E 2 1285 ? 104.759 101.087 139.149 1.00 54.44 1285 TYR A N 1
ATOM 11441 C CA . TYR E 2 1285 ? 105.080 99.818 139.791 1.00 54.44 1285 TYR A CA 1
ATOM 11442 C C . TYR E 2 1285 ? 106.512 99.906 140.297 1.00 54.44 1285 TYR A C 1
ATOM 11443 O O . TYR E 2 1285 ? 107.448 99.469 139.626 1.00 54.44 1285 TYR A O 1
ATOM 11452 N N . ARG E 2 1286 ? 106.681 100.469 141.490 1.00 60.42 1286 ARG A N 1
ATOM 11453 C CA . ARG E 2 1286 ? 108.000 100.610 142.085 1.00 60.42 1286 ARG A CA 1
ATOM 11454 C C . ARG E 2 1286 ? 108.244 99.623 143.213 1.00 60.42 1286 ARG A C 1
ATOM 11455 O O . ARG E 2 1286 ? 109.236 98.892 143.178 1.00 60.42 1286 ARG A O 1
ATOM 11463 N N . VAL E 2 1287 ? 107.367 99.564 144.215 1.00 60.72 1287 VAL A N 1
ATOM 11464 C CA . VAL E 2 1287 ? 107.544 98.620 145.314 1.00 60.72 1287 VAL A CA 1
ATOM 11465 C C . VAL E 2 1287 ? 106.494 97.526 145.329 1.00 60.72 1287 VAL A C 1
ATOM 11466 O O . VAL E 2 1287 ? 106.642 96.563 146.097 1.00 60.72 1287 VAL A O 1
ATOM 11470 N N . SER E 2 1288 ? 105.435 97.644 144.541 1.00 61.94 1288 SER A N 1
ATOM 11471 C CA . SER E 2 1288 ? 104.500 96.543 144.319 1.00 61.94 1288 SER A CA 1
ATOM 11472 C C . SER E 2 1288 ? 105.040 95.341 143.530 1.00 61.94 1288 SER A C 1
ATOM 11473 O O . SER E 2 1288 ? 104.488 94.248 143.700 1.00 61.94 1288 SER A O 1
ATOM 11476 N N . PRO E 2 1289 ? 106.066 95.432 142.664 1.00 62.11 1289 PRO A N 1
ATOM 11477 C CA . PRO E 2 1289 ? 106.655 94.185 142.148 1.00 62.11 1289 PRO A CA 1
ATOM 11478 C C . PRO E 2 1289 ? 107.479 93.382 143.145 1.00 62.11 1289 PRO A C 1
ATOM 11479 O O . PRO E 2 1289 ? 108.044 92.358 142.751 1.00 62.11 1289 PRO A O 1
ATOM 11483 N N . TYR E 2 1290 ? 107.593 93.788 144.404 1.00 66.86 1290 TYR A N 1
ATOM 11484 C CA . TYR E 2 1290 ? 108.353 93.031 145.381 1.00 66.86 1290 TYR A CA 1
ATOM 11485 C C . TYR E 2 1290 ? 107.501 92.459 146.498 1.00 66.86 1290 TYR A C 1
ATOM 11486 O O . TYR E 2 1290 ? 108.020 91.695 147.315 1.00 66.86 1290 TYR A O 1
ATOM 11495 N N . VAL E 2 1291 ? 106.228 92.813 146.566 1.00 71.12 1291 VAL A N 1
ATOM 11496 C CA . VAL E 2 1291 ? 105.396 92.448 147.703 1.00 71.12 1291 VAL A CA 1
ATOM 11497 C C . VAL E 2 1291 ? 104.970 90.991 147.557 1.00 71.12 1291 VAL A C 1
ATOM 11498 O O . VAL E 2 1291 ? 104.791 90.483 146.443 1.00 71.12 1291 VAL A O 1
ATOM 11502 N N . HIS E 2 1292 ? 104.898 90.289 148.684 1.00 73.93 1292 HIS A N 1
ATOM 11503 C CA . HIS E 2 1292 ? 104.465 88.903 148.742 1.00 73.93 1292 HIS A CA 1
ATOM 11504 C C . HIS E 2 1292 ? 103.099 88.853 149.404 1.00 73.93 1292 HIS A C 1
ATOM 11505 O O . HIS E 2 1292 ? 102.899 89.461 150.462 1.00 73.93 1292 HIS A O 1
ATOM 11512 N N . ILE E 2 1293 ? 102.177 88.124 148.787 1.00 82.13 1293 ILE A N 1
ATOM 11513 C CA . ILE E 2 1293 ? 100.777 88.090 149.188 1.00 82.13 1293 ILE A CA 1
ATOM 11514 C C . ILE E 2 1293 ? 100.456 86.690 149.690 1.00 82.13 1293 ILE A C 1
ATOM 11515 O O . ILE E 2 1293 ? 100.763 85.700 149.017 1.00 82.13 1293 ILE A O 1
ATOM 11520 N N . SER E 2 1294 ? 99.835 86.606 150.865 1.00 96.00 1294 SER A N 1
ATOM 11521 C CA . SER E 2 1294 ? 99.341 85.336 151.394 1.00 96.00 1294 SER A CA 1
ATOM 11522 C C . SER E 2 1294 ? 97.909 85.542 151.864 1.00 96.00 1294 SER A C 1
ATOM 11523 O O . SER E 2 1294 ? 97.666 86.179 152.894 1.00 96.00 1294 SER A O 1
ATOM 11526 N N . ASN E 2 1295 ? 96.966 85.036 151.083 1.00 109.67 1295 ASN A N 1
ATOM 11527 C CA . ASN E 2 1295 ? 95.563 84.990 151.483 1.00 109.67 1295 ASN A CA 1
ATOM 11528 C C . ASN E 2 1295 ? 95.222 83.589 151.989 1.00 109.67 1295 ASN A C 1
ATOM 11529 O O . ASN E 2 1295 ? 94.436 82.853 151.397 1.00 109.67 1295 ASN A O 1
ATOM 11534 N N . ASP E 2 1296 ? 95.850 83.221 153.104 1.00 114.95 1296 ASP A N 1
ATOM 11535 C CA . ASP E 2 1296 ? 95.747 81.879 153.660 1.00 114.95 1296 ASP A CA 1
ATOM 11536 C C . ASP E 2 1296 ? 95.011 81.847 154.988 1.00 114.95 1296 ASP A C 1
ATOM 11537 O O . ASP E 2 1296 ? 94.135 81.003 155.193 1.00 114.95 1296 ASP A O 1
ATOM 11542 N N . SER E 2 1297 ? 95.350 82.755 155.904 1.00 115.51 1297 SER A N 1
ATOM 11543 C CA . SER E 2 1297 ? 94.653 82.816 157.181 1.00 115.51 1297 SER A CA 1
ATOM 11544 C C . SER E 2 1297 ? 93.247 83.388 157.045 1.00 115.51 1297 SER A C 1
ATOM 11545 O O . SER E 2 1297 ? 92.435 83.226 157.962 1.00 115.51 1297 SER A O 1
ATOM 11548 N N . GLN E 2 1298 ? 92.948 84.052 155.932 1.00 113.75 1298 GLN A N 1
ATOM 11549 C CA . GLN E 2 1298 ? 91.589 84.470 155.602 1.00 113.75 1298 GLN A CA 1
ATOM 11550 C C . GLN E 2 1298 ? 90.953 83.421 154.702 1.00 113.75 1298 GLN A C 1
ATOM 11551 O O . GLN E 2 1298 ? 91.348 83.264 153.543 1.00 113.75 1298 GLN A O 1
ATOM 11557 N N . ARG E 2 1299 ? 89.966 82.704 155.237 1.00 123.50 1299 ARG A N 1
ATOM 11558 C CA . ARG E 2 1299 ? 89.270 81.670 154.488 1.00 123.50 1299 ARG A CA 1
ATOM 11559 C C . ARG E 2 1299 ? 87.866 82.074 154.066 1.00 123.50 1299 ARG A C 1
ATOM 11560 O O . ARG E 2 1299 ? 87.234 81.337 153.303 1.00 123.50 1299 ARG A O 1
ATOM 11568 N N . LEU E 2 1300 ? 87.362 83.213 154.541 1.00 120.99 1300 LEU A N 1
ATOM 11569 C CA . LEU E 2 1300 ? 86.024 83.644 154.156 1.00 120.99 1300 LEU A CA 1
ATOM 11570 C C . LEU E 2 1300 ? 85.999 84.201 152.740 1.00 120.99 1300 LEU A C 1
ATOM 11571 O O . LEU E 2 1300 ? 85.014 84.007 152.018 1.00 120.99 1300 LEU A O 1
ATOM 11576 N N . PHE E 2 1301 ? 87.064 84.877 152.322 1.00 116.80 1301 PHE A N 1
ATOM 11577 C CA . PHE E 2 1301 ? 87.174 85.429 150.976 1.00 116.80 1301 PHE A CA 1
ATOM 11578 C C . PHE E 2 1301 ? 88.461 84.871 150.376 1.00 116.80 1301 PHE A C 1
ATOM 11579 O O . PHE E 2 1301 ? 89.527 85.480 150.489 1.00 116.80 1301 PHE A O 1
ATOM 11587 N N . THR E 2 1302 ? 88.355 83.707 149.743 1.00 116.49 1302 THR A N 1
ATOM 11588 C CA . THR E 2 1302 ? 89.522 82.988 149.238 1.00 116.49 1302 THR A CA 1
ATOM 11589 C C . THR E 2 1302 ? 90.011 83.537 147.907 1.00 116.49 1302 THR A C 1
ATOM 11590 O O . THR E 2 1302 ? 91.085 83.168 147.432 1.00 116.49 1302 THR A O 1
ATOM 11594 N N . ASN E 2 1310 ? 85.984 85.187 143.560 1.00 96.88 1310 ASN A N 1
ATOM 11595 C CA . ASN E 2 1310 ? 85.220 86.201 144.278 1.00 96.88 1310 ASN A CA 1
ATOM 11596 C C . ASN E 2 1310 ? 85.835 87.573 144.013 1.00 96.88 1310 ASN A C 1
ATOM 11597 O O . ASN E 2 1310 ? 87.001 87.681 143.640 1.00 96.88 1310 ASN A O 1
ATOM 11602 N N . VAL E 2 1311 ? 85.030 88.616 144.197 1.00 94.16 1311 VAL A N 1
ATOM 11603 C CA . VAL E 2 1311 ? 85.472 89.975 143.919 1.00 94.16 1311 VAL A CA 1
ATOM 11604 C C . VAL E 2 1311 ? 86.120 90.611 145.148 1.00 94.16 1311 VAL A C 1
ATOM 11605 O O . VAL E 2 1311 ? 87.017 91.448 145.009 1.00 94.16 1311 VAL A O 1
ATOM 11609 N N . VAL E 2 1312 ? 85.733 90.179 146.350 1.00 90.34 1312 VAL A N 1
ATOM 11610 C CA . VAL E 2 1312 ? 86.096 90.896 147.568 1.00 90.34 1312 VAL A CA 1
ATOM 11611 C C . VAL E 2 1312 ? 87.574 90.713 147.903 1.00 90.34 1312 VAL A C 1
ATOM 11612 O O . VAL E 2 1312 ? 88.248 91.668 148.313 1.00 90.34 1312 VAL A O 1
ATOM 11616 N N . TYR E 2 1313 ? 88.116 89.506 147.714 1.00 95.66 1313 TYR A N 1
ATOM 11617 C CA . TYR E 2 1313 ? 89.533 89.323 148.017 1.00 95.66 1313 TYR A CA 1
ATOM 11618 C C . TYR E 2 1313 ? 90.414 89.991 146.971 1.00 95.66 1313 TYR A C 1
ATOM 11619 O O . TYR E 2 1313 ? 91.537 90.395 147.284 1.00 95.66 1313 TYR A O 1
ATOM 11628 N N . GLN E 2 1314 ? 89.913 90.139 145.743 1.00 82.81 1314 GLN A N 1
ATOM 11629 C CA . GLN E 2 1314 ? 90.583 90.970 144.748 1.00 82.81 1314 GLN A CA 1
ATOM 11630 C C . GLN E 2 1314 ? 90.669 92.421 145.212 1.00 82.81 1314 GLN A C 1
ATOM 11631 O O . GLN E 2 1314 ? 91.720 93.063 145.078 1.00 82.81 1314 GLN A O 1
ATOM 11637 N N . GLN E 2 1315 ? 89.582 92.934 145.796 1.00 78.54 1315 GLN A N 1
ATOM 11638 C CA . GLN E 2 1315 ? 89.560 94.288 146.340 1.00 78.54 1315 GLN A CA 1
ATOM 11639 C C . GLN E 2 1315 ? 90.531 94.437 147.504 1.00 78.54 1315 GLN A C 1
ATOM 11640 O O . GLN E 2 1315 ? 91.221 95.455 147.614 1.00 78.54 1315 GLN A O 1
ATOM 11646 N N . ILE E 2 1316 ? 90.613 93.421 148.366 1.00 74.16 1316 ILE A N 1
ATOM 11647 C CA . ILE E 2 1316 ? 91.519 93.476 149.515 1.00 74.16 1316 ILE A CA 1
ATOM 11648 C C . ILE E 2 1316 ? 92.974 93.418 149.065 1.00 74.16 1316 ILE A C 1
ATOM 11649 O O . ILE E 2 1316 ? 93.823 94.148 149.587 1.00 74.16 1316 ILE A O 1
ATOM 11654 N N . MET E 2 1317 ? 93.284 92.580 148.072 1.00 77.57 1317 MET A N 1
ATOM 11655 C CA . MET E 2 1317 ? 94.650 92.500 147.561 1.00 77.57 1317 MET A CA 1
ATOM 11656 C C . MET E 2 1317 ? 95.073 93.793 146.872 1.00 77.57 1317 MET A C 1
ATOM 11657 O O . MET E 2 1317 ? 96.204 94.259 147.061 1.00 77.57 1317 MET A O 1
ATOM 11662 N N . LEU E 2 1318 ? 94.174 94.410 146.103 1.00 67.22 1318 LEU A N 1
ATOM 11663 C CA . LEU E 2 1318 ? 94.525 95.671 145.454 1.00 67.22 1318 LEU A CA 1
ATOM 11664 C C . LEU E 2 1318 ? 94.643 96.812 146.462 1.00 67.22 1318 LEU A C 1
ATOM 11665 O O . LEU E 2 1318 ? 95.527 97.670 146.324 1.00 67.22 1318 LEU A O 1
ATOM 11670 N N . LEU E 2 1319 ? 93.780 96.828 147.488 1.00 60.37 1319 LEU A N 1
ATOM 11671 C CA . LEU E 2 1319 ? 93.902 97.817 148.558 1.00 60.37 1319 LEU A CA 1
ATOM 11672 C C . LEU E 2 1319 ? 95.210 97.652 149.313 1.00 60.37 1319 LEU A C 1
ATOM 11673 O O . LEU E 2 1319 ? 95.859 98.642 149.660 1.00 60.37 1319 LEU A O 1
ATOM 11678 N N . GLY E 2 1320 ? 95.630 96.407 149.535 1.00 61.06 1320 GLY A N 1
ATOM 11679 C CA . GLY E 2 1320 ? 96.888 96.166 150.219 1.00 61.06 1320 GLY A CA 1
ATOM 11680 C C . GLY E 2 1320 ? 98.098 96.602 149.418 1.00 61.06 1320 GLY A C 1
ATOM 11681 O O . GLY E 2 1320 ? 99.032 97.183 149.971 1.00 61.06 1320 GLY A O 1
ATOM 11682 N N . LEU E 2 1321 ? 98.099 96.340 148.109 1.00 62.39 1321 LEU A N 1
ATOM 11683 C CA . LEU E 2 1321 ? 99.214 96.791 147.273 1.00 62.39 1321 LEU A CA 1
ATOM 11684 C C . LEU E 2 1321 ? 99.263 98.313 147.154 1.00 62.39 1321 LEU A C 1
ATOM 11685 O O . LEU E 2 1321 ? 100.353 98.906 147.141 1.00 62.39 1321 LEU A O 1
ATOM 11690 N N . SER E 2 1322 ? 98.100 98.966 147.085 1.00 57.40 1322 SER A N 1
ATOM 11691 C CA . SER E 2 1322 ? 98.098 100.423 147.052 1.00 57.40 1322 SER A CA 1
ATOM 11692 C C . SER E 2 1322 ? 98.513 101.021 148.390 1.00 57.40 1322 SER A C 1
ATOM 11693 O O . SER E 2 1322 ? 99.124 102.091 148.419 1.00 57.40 1322 SER A O 1
ATOM 11696 N N . LEU E 2 1323 ? 98.201 100.353 149.503 1.00 54.01 1323 LEU A N 1
ATOM 11697 C CA . LEU E 2 1323 ? 98.682 100.829 150.795 1.00 54.01 1323 LEU A CA 1
ATOM 11698 C C . LEU E 2 1323 ? 100.175 100.618 150.960 1.00 54.01 1323 LEU A C 1
ATOM 11699 O O . LEU E 2 1323 ? 100.827 101.406 151.649 1.00 54.01 1323 LEU A O 1
ATOM 11704 N N . ILE E 2 1324 ? 100.722 99.543 150.387 1.00 58.82 1324 ILE A N 1
ATOM 11705 C CA . ILE E 2 1324 ? 102.173 99.352 150.392 1.00 58.82 1324 ILE A CA 1
ATOM 11706 C C . ILE E 2 1324 ? 102.857 100.461 149.609 1.00 58.82 1324 ILE A C 1
ATOM 11707 O O . ILE E 2 1324 ? 103.776 101.118 150.108 1.00 58.82 1324 ILE A O 1
ATOM 11712 N N . GLU E 2 1325 ? 102.404 100.709 148.384 1.00 56.79 1325 GLU A N 1
ATOM 11713 C CA . GLU E 2 1325 ? 103.106 101.689 147.569 1.00 56.79 1325 GLU A CA 1
ATOM 11714 C C . GLU E 2 1325 ? 102.763 103.126 147.957 1.00 56.79 1325 GLU A C 1
ATOM 11715 O O . GLU E 2 1325 ? 103.469 104.053 147.552 1.00 56.79 1325 GLU A O 1
ATOM 11721 N N . SER E 2 1326 ? 101.724 103.326 148.773 1.00 55.31 1326 SER A N 1
ATOM 11722 C CA . SER E 2 1326 ? 101.473 104.616 149.406 1.00 55.31 1326 SER A CA 1
ATOM 11723 C C . SER E 2 1326 ? 102.494 104.949 150.483 1.00 55.31 1326 SER A C 1
ATOM 11724 O O . SER E 2 1326 ? 102.665 106.126 150.812 1.00 55.31 1326 SER A O 1
ATOM 11727 N N . LEU E 2 1327 ? 103.167 103.947 151.048 1.00 56.25 1327 LEU A N 1
ATOM 11728 C CA . LEU E 2 1327 ? 104.136 104.179 152.111 1.00 56.25 1327 LEU A CA 1
ATOM 11729 C C . LEU E 2 1327 ? 105.436 104.780 151.607 1.00 56.25 1327 LEU A C 1
ATOM 11730 O O . LEU E 2 1327 ? 106.224 105.275 152.417 1.00 56.25 1327 LEU A O 1
ATOM 11735 N N . PHE E 2 1328 ? 105.681 104.743 150.304 1.00 60.92 1328 PHE A N 1
ATOM 11736 C CA . PHE E 2 1328 ? 106.937 105.211 149.724 1.00 60.92 1328 PHE A CA 1
ATOM 11737 C C . PHE E 2 1328 ? 106.650 106.317 148.728 1.00 60.92 1328 PHE A C 1
ATOM 11738 O O . PHE E 2 1328 ? 106.225 106.040 147.593 1.00 60.92 1328 PHE A O 1
ATOM 11746 N N . PRO E 2 1329 ? 106.853 107.577 149.100 1.00 57.63 1329 PRO A N 1
ATOM 11747 C CA . PRO E 2 1329 ? 106.697 108.669 148.138 1.00 57.63 1329 PRO A CA 1
ATOM 11748 C C . PRO E 2 1329 ? 107.790 108.648 147.083 1.00 57.63 1329 PRO A C 1
ATOM 11749 O O . PRO E 2 1329 ? 108.769 107.904 147.154 1.00 57.63 1329 PRO A O 1
ATOM 11753 N N . MET E 2 1330 ? 107.603 109.502 146.079 1.00 54.98 1330 MET A N 1
ATOM 11754 C CA . MET E 2 1330 ? 108.496 109.552 144.932 1.00 54.98 1330 MET A CA 1
ATOM 11755 C C . MET E 2 1330 ? 109.842 110.187 145.250 1.00 54.98 1330 MET A C 1
ATOM 11756 O O . MET E 2 1330 ? 110.743 110.134 144.409 1.00 54.98 1330 MET A O 1
ATOM 11761 N N . THR E 2 1331 ? 109.999 110.785 146.427 1.00 55.66 1331 THR A N 1
ATOM 11762 C CA . THR E 2 1331 ? 111.287 111.277 146.897 1.00 55.66 1331 THR A CA 1
ATOM 11763 C C . THR E 2 1331 ? 112.143 110.184 147.522 1.00 55.66 1331 THR A C 1
ATOM 11764 O O . THR E 2 1331 ? 113.286 110.454 147.901 1.00 55.66 1331 THR A O 1
ATOM 11768 N N . VAL E 2 1332 ? 111.621 108.968 147.631 1.00 65.62 1332 VAL A N 1
ATOM 11769 C CA . VAL E 2 1332 ? 112.286 107.860 148.303 1.00 65.62 1332 VAL A CA 1
ATOM 11770 C C . VAL E 2 1332 ? 112.819 106.902 147.251 1.00 65.62 1332 VAL A C 1
ATOM 11771 O O . VAL E 2 1332 ? 112.081 106.479 146.354 1.00 65.62 1332 VAL A O 1
ATOM 11775 N N . THR E 2 1333 ? 114.107 106.566 147.347 1.00 77.57 1333 THR A N 1
ATOM 11776 C CA . THR E 2 1333 ? 114.720 105.595 146.453 1.00 77.57 1333 THR A CA 1
ATOM 11777 C C . THR E 2 1333 ? 115.227 104.349 147.164 1.00 77.57 1333 THR A C 1
ATOM 11778 O O . THR E 2 1333 ? 115.686 103.420 146.495 1.00 77.57 1333 THR A O 1
ATOM 11782 N N . LYS E 2 1334 ? 115.166 104.298 148.492 1.00 80.10 1334 LYS A N 1
ATOM 11783 C CA . LYS E 2 1334 ? 115.629 103.142 149.246 1.00 80.10 1334 LYS A CA 1
ATOM 11784 C C . LYS E 2 1334 ? 114.625 102.830 150.341 1.00 80.10 1334 LYS A C 1
ATOM 11785 O O . LYS E 2 1334 ? 114.184 103.736 151.050 1.00 80.10 1334 LYS A O 1
ATOM 11791 N N . THR E 2 1335 ? 114.265 101.559 150.476 1.00 82.90 1335 THR A N 1
ATOM 11792 C CA . THR E 2 1335 ? 113.586 101.104 151.677 1.00 82.90 1335 THR A CA 1
ATOM 11793 C C . THR E 2 1335 ? 114.629 100.840 152.759 1.00 82.90 1335 THR A C 1
ATOM 11794 O O . THR E 2 1335 ? 115.824 100.727 152.481 1.00 82.90 1335 THR A O 1
ATOM 11798 N N . TYR E 2 1336 ? 114.178 100.750 154.006 1.00 87.06 1336 TYR A N 1
ATOM 11799 C CA . TYR E 2 1336 ? 115.149 100.528 155.070 1.00 87.06 1336 TYR A CA 1
ATOM 11800 C C . TYR E 2 1336 ? 114.757 99.397 156.008 1.00 87.06 1336 TYR A C 1
ATOM 11801 O O . TYR E 2 1336 ? 115.630 98.766 156.611 1.00 87.06 1336 TYR A O 1
ATOM 11810 N N . ASP E 2 1337 ? 113.464 99.115 156.136 1.00 87.01 1337 ASP A N 1
ATOM 11811 C CA . ASP E 2 1337 ? 113.030 98.054 157.034 1.00 87.01 1337 ASP A CA 1
ATOM 11812 C C . ASP E 2 1337 ? 112.142 97.045 156.321 1.00 87.01 1337 ASP A C 1
ATOM 11813 O O . ASP E 2 1337 ? 112.033 97.060 155.092 1.00 87.01 1337 ASP A O 1
ATOM 11818 N N . GLU E 2 1338 ? 111.523 96.155 157.085 1.00 86.48 1338 GLU A N 1
ATOM 11819 C CA . GLU E 2 1338 ? 110.547 95.215 156.560 1.00 86.48 1338 GLU A CA 1
ATOM 11820 C C . GLU E 2 1338 ? 109.147 95.678 156.926 1.00 86.48 1338 GLU A C 1
ATOM 11821 O O . GLU E 2 1338 ? 108.902 96.126 158.050 1.00 86.48 1338 GLU A O 1
ATOM 11827 N N . ILE E 2 1339 ? 108.232 95.569 155.969 1.00 77.72 1339 ILE A N 1
ATOM 11828 C CA . ILE E 2 1339 ? 106.851 95.994 156.143 1.00 77.72 1339 ILE A CA 1
ATOM 11829 C C . ILE E 2 1339 ? 105.944 94.790 155.954 1.00 77.72 1339 ILE A C 1
ATOM 11830 O O . ILE E 2 1339 ? 106.029 94.091 154.938 1.00 77.72 1339 ILE A O 1
ATOM 11835 N N . THR E 2 1340 ? 105.092 94.542 156.946 1.00 80.46 1340 THR A N 1
ATOM 11836 C CA . THR E 2 1340 ? 104.124 93.454 156.929 1.00 80.46 1340 THR A CA 1
ATOM 11837 C C . THR E 2 1340 ? 102.751 93.997 157.288 1.00 80.46 1340 THR A C 1
ATOM 11838 O O . THR E 2 1340 ? 102.569 94.565 158.369 1.00 80.46 1340 THR A O 1
ATOM 11842 N N . LEU E 2 1341 ? 101.794 93.817 156.389 1.00 80.77 1341 LEU A N 1
ATOM 11843 C CA . LEU E 2 1341 ? 100.404 94.162 156.647 1.00 80.77 1341 LEU A CA 1
ATOM 11844 C C . LEU E 2 1341 ? 99.576 92.927 156.955 1.00 80.77 1341 LEU A C 1
ATOM 11845 O O . LEU E 2 1341 ? 99.702 91.896 156.288 1.00 80.77 1341 LEU A O 1
ATOM 11850 N N . HIS E 2 1342 ? 98.723 93.059 157.963 1.00 84.77 1342 HIS A N 1
ATOM 11851 C CA . HIS E 2 1342 ? 97.612 92.154 158.217 1.00 84.77 1342 HIS A CA 1
ATOM 11852 C C . HIS E 2 1342 ? 96.337 92.942 157.966 1.00 84.77 1342 HIS A C 1
ATOM 11853 O O . HIS E 2 1342 ? 95.932 93.749 158.806 1.00 84.77 1342 HIS A O 1
ATOM 11860 N N . LEU E 2 1343 ? 95.690 92.714 156.823 1.00 82.21 1343 LEU A N 1
ATOM 11861 C CA . LEU E 2 1343 ? 94.400 93.368 156.589 1.00 82.21 1343 LEU A CA 1
ATOM 11862 C C . LEU E 2 1343 ? 93.306 92.552 157.271 1.00 82.21 1343 LEU A C 1
ATOM 11863 O O . LEU E 2 1343 ? 92.637 91.710 156.671 1.00 82.21 1343 LEU A O 1
ATOM 11868 N N . HIS E 2 1344 ? 93.124 92.824 158.559 1.00 89.45 1344 HIS A N 1
ATOM 11869 C CA . HIS E 2 1344 ? 92.139 92.114 159.360 1.00 89.45 1344 HIS A CA 1
ATOM 11870 C C . HIS E 2 1344 ? 90.726 92.542 159.000 1.00 89.45 1344 HIS A C 1
ATOM 11871 O O . HIS E 2 1344 ? 90.428 93.736 158.932 1.00 89.45 1344 HIS A O 1
ATOM 11878 N N . SER E 2 1345 ? 89.843 91.560 158.807 1.00 93.17 1345 SER A N 1
ATOM 11879 C CA . SER E 2 1345 ? 88.467 91.823 158.408 1.00 93.17 1345 SER A CA 1
ATOM 11880 C C . SER E 2 1345 ? 87.484 90.919 159.138 1.00 93.17 1345 SER A C 1
ATOM 11881 O O . SER E 2 1345 ? 86.454 90.538 158.574 1.00 93.17 1345 SER A O 1
ATOM 11884 N N . LYS E 2 1346 ? 87.777 90.560 160.384 1.00 96.46 1346 LYS A N 1
ATOM 11885 C CA . LYS E 2 1346 ? 86.922 89.636 161.115 1.00 96.46 1346 LYS A CA 1
ATOM 11886 C C . LYS E 2 1346 ? 85.901 90.365 161.978 1.00 96.46 1346 LYS A C 1
ATOM 11887 O O . LYS E 2 1346 ? 84.720 90.008 161.982 1.00 96.46 1346 LYS A O 1
ATOM 11893 N N . PHE E 2 1347 ? 86.337 91.377 162.720 1.00 97.32 1347 PHE A N 1
ATOM 11894 C CA . PHE E 2 1347 ? 85.440 92.112 163.613 1.00 97.32 1347 PHE A CA 1
ATOM 11895 C C . PHE E 2 1347 ? 84.864 93.351 162.935 1.00 97.32 1347 PHE A C 1
ATOM 11896 O O . PHE E 2 1347 ? 84.926 94.457 163.466 1.00 97.32 1347 PHE A O 1
ATOM 11904 N N . SER E 2 1348 ? 84.292 93.175 161.753 1.00 85.57 1348 SER A N 1
ATOM 11905 C CA . SER E 2 1348 ? 83.674 94.275 161.031 1.00 85.57 1348 SER A CA 1
ATOM 11906 C C . SER E 2 1348 ? 82.168 94.250 161.231 1.00 85.57 1348 SER A C 1
ATOM 11907 O O . SER E 2 1348 ? 81.565 93.193 161.428 1.00 85.57 1348 SER A O 1
ATOM 11910 N N . CYS E 2 1349 ? 81.561 95.435 161.177 1.00 75.00 1349 CYS A N 1
ATOM 11911 C CA . CYS E 2 1349 ? 80.109 95.520 161.159 1.00 75.00 1349 CYS A CA 1
ATOM 11912 C C . CYS E 2 1349 ? 79.531 95.110 159.817 1.00 75.00 1349 CYS A C 1
ATOM 11913 O O . CYS E 2 1349 ? 78.333 94.826 159.736 1.00 75.00 1349 CYS A O 1
ATOM 11916 N N . CYS E 2 1350 ? 80.357 95.048 158.777 1.00 72.30 1350 CYS A N 1
ATOM 11917 C CA . CYS E 2 1350 ? 79.917 94.793 157.417 1.00 72.30 1350 CYS A CA 1
ATOM 11918 C C . CYS E 2 1350 ? 80.190 93.358 156.978 1.00 72.30 1350 CYS A C 1
ATOM 11919 O O . CYS E 2 1350 ? 80.305 93.093 155.778 1.00 72.30 1350 CYS A O 1
ATOM 11922 N N . ILE E 2 1351 ? 80.305 92.437 157.929 1.00 80.26 1351 ILE A N 1
ATOM 11923 C CA . ILE E 2 1351 ? 80.448 91.012 157.643 1.00 80.26 1351 ILE A CA 1
ATOM 11924 C C . ILE E 2 1351 ? 79.078 90.360 157.738 1.00 80.26 1351 ILE A C 1
ATOM 11925 O O . ILE E 2 1351 ? 78.405 90.457 158.770 1.00 80.26 1351 ILE A O 1
ATOM 11930 N N . ARG E 2 1352 ? 78.660 89.700 156.659 1.00 81.46 1352 ARG A N 1
ATOM 11931 C CA . ARG E 2 1352 ? 77.392 88.991 156.622 1.00 81.46 1352 ARG A CA 1
ATOM 11932 C C . ARG E 2 1352 ? 77.566 87.643 155.940 1.00 81.46 1352 ARG A C 1
ATOM 11933 O O . ARG E 2 1352 ? 78.281 87.529 154.941 1.00 81.46 1352 ARG A O 1
ATOM 11941 N N . GLU E 2 1353 ? 76.902 86.631 156.487 1.00 95.44 1353 GLU A N 1
ATOM 11942 C CA . GLU E 2 1353 ? 76.901 85.305 155.891 1.00 95.44 1353 GLU A CA 1
ATOM 11943 C C . GLU E 2 1353 ? 75.953 85.275 154.697 1.00 95.44 1353 GLU A C 1
ATOM 11944 O O . GLU E 2 1353 ? 74.921 85.953 154.683 1.00 95.44 1353 GLU A O 1
ATOM 11950 N N . ALA E 2 1354 ? 76.339 84.508 153.674 1.00 101.76 1354 ALA A N 1
ATOM 11951 C CA . ALA E 2 1354 ? 75.548 84.393 152.459 1.00 101.76 1354 ALA A CA 1
ATOM 11952 C C . ALA E 2 1354 ? 74.203 83.732 152.759 1.00 101.76 1354 ALA A C 1
ATOM 11953 O O . ALA E 2 1354 ? 74.143 82.770 153.531 1.00 101.76 1354 ALA A O 1
ATOM 11955 N N . PRO E 2 1355 ? 73.114 84.226 152.177 1.00 103.51 1355 PRO A N 1
ATOM 11956 C CA . PRO E 2 1355 ? 71.777 83.750 152.547 1.00 103.51 1355 PRO A CA 1
ATOM 11957 C C . PRO E 2 1355 ? 71.460 82.402 151.907 1.00 103.51 1355 PRO A C 1
ATOM 11958 O O . PRO E 2 1355 ? 72.278 81.788 151.226 1.00 103.51 1355 PRO A O 1
ATOM 11962 N N . VAL E 2 1356 ? 70.233 81.951 152.140 1.00 101.58 1356 VAL A N 1
ATOM 11963 C CA . VAL E 2 1356 ? 69.769 80.660 151.650 1.00 101.58 1356 VAL A CA 1
ATOM 11964 C C . VAL E 2 1356 ? 69.136 80.875 150.280 1.00 101.58 1356 VAL A C 1
ATOM 11965 O O . VAL E 2 1356 ? 68.116 81.558 150.157 1.00 101.58 1356 VAL A O 1
ATOM 11969 N N . ALA E 2 1357 ? 69.743 80.296 149.248 1.00 97.56 1357 ALA A N 1
ATOM 11970 C CA . ALA E 2 1357 ? 69.168 80.334 147.909 1.00 97.56 1357 ALA A CA 1
ATOM 11971 C C . ALA E 2 1357 ? 67.970 79.398 147.865 1.00 97.56 1357 ALA A C 1
ATOM 11972 O O . ALA E 2 1357 ? 68.125 78.175 147.928 1.00 97.56 1357 ALA A O 1
ATOM 11974 N N . VAL E 2 1358 ? 66.772 79.969 147.765 1.00 91.04 1358 VAL A N 1
ATOM 11975 C CA . VAL E 2 1358 ? 65.530 79.210 147.829 1.00 91.04 1358 VAL A CA 1
ATOM 11976 C C . VAL E 2 1358 ? 64.979 79.099 146.399 1.00 91.04 1358 VAL A C 1
ATOM 11977 O O . VAL E 2 1358 ? 64.581 80.124 145.831 1.00 91.04 1358 VAL A O 1
ATOM 11981 N N . PRO E 2 1359 ? 64.962 77.912 145.806 1.00 82.34 1359 PRO A N 1
ATOM 11982 C CA . PRO E 2 1359 ? 64.402 77.773 144.456 1.00 82.34 1359 PRO A CA 1
ATOM 11983 C C . PRO E 2 1359 ? 62.887 77.883 144.463 1.00 82.34 1359 PRO A C 1
ATOM 11984 O O . PRO E 2 1359 ? 62.223 77.667 145.478 1.00 82.34 1359 PRO A O 1
ATOM 11988 N N . PHE E 2 1360 ? 62.346 78.220 143.296 1.00 73.89 1360 PHE A N 1
ATOM 11989 C CA . PHE E 2 1360 ? 60.907 78.345 143.098 1.00 73.89 1360 PHE A CA 1
ATOM 11990 C C . PHE E 2 1360 ? 60.626 78.252 141.603 1.00 73.89 1360 PHE A C 1
ATOM 11991 O O . PHE E 2 1360 ? 61.531 78.033 140.796 1.00 73.89 1360 PHE A O 1
ATOM 11999 N N . GLU E 2 1361 ? 59.357 78.414 141.241 1.00 75.14 1361 GLU A N 1
ATOM 12000 C CA . GLU E 2 1361 ? 58.923 78.416 139.852 1.00 75.14 1361 GLU A CA 1
ATOM 12001 C C . GLU E 2 1361 ? 58.596 79.840 139.434 1.00 75.14 1361 GLU A C 1
ATOM 12002 O O . GLU E 2 1361 ? 57.890 80.550 140.156 1.00 75.14 1361 GLU A O 1
ATOM 12008 N N . LEU E 2 1362 ? 59.103 80.251 138.273 1.00 64.20 1362 LEU A N 1
ATOM 12009 C CA . LEU E 2 1362 ? 58.794 81.568 137.728 1.00 64.20 1362 LEU A CA 1
ATOM 12010 C C . LEU E 2 1362 ? 57.319 81.630 137.360 1.00 64.20 1362 LEU A C 1
ATOM 12011 O O . LEU E 2 1362 ? 56.894 81.017 136.377 1.00 64.20 1362 LEU A O 1
ATOM 12016 N N . THR E 2 1363 ? 56.536 82.357 138.152 1.00 65.63 1363 THR A N 1
ATOM 12017 C CA . THR E 2 1363 ? 55.125 82.532 137.847 1.00 65.63 1363 THR A CA 1
ATOM 12018 C C . THR E 2 1363 ? 54.956 83.422 136.623 1.00 65.63 1363 THR A C 1
ATOM 12019 O O . THR E 2 1363 ? 55.764 84.313 136.358 1.00 65.63 1363 THR A O 1
ATOM 12023 N N . GLY E 2 1364 ? 53.890 83.173 135.878 1.00 67.68 1364 GLY A N 1
ATOM 12024 C CA . GLY E 2 1364 ? 53.716 83.805 134.591 1.00 67.68 1364 GLY A CA 1
ATOM 12025 C C . GLY E 2 1364 ? 54.449 83.035 133.514 1.00 67.68 1364 GLY A C 1
ATOM 12026 O O . GLY E 2 1364 ? 55.098 82.018 133.755 1.00 67.68 1364 GLY A O 1
ATOM 12027 N N . VAL E 2 1365 ? 54.339 83.538 132.290 1.00 63.44 1365 VAL A N 1
ATOM 12028 C CA . VAL E 2 1365 ? 54.982 82.917 131.142 1.00 63.44 1365 VAL A CA 1
ATOM 12029 C C . VAL E 2 1365 ? 55.977 83.915 130.557 1.00 63.44 1365 VAL A C 1
ATOM 12030 O O . VAL E 2 1365 ? 55.822 85.132 130.702 1.00 63.44 1365 VAL A O 1
ATOM 12034 N N . ALA E 2 1366 ? 57.042 83.388 129.953 1.00 63.89 1366 ALA A N 1
ATOM 12035 C CA . ALA E 2 1366 ? 58.068 84.229 129.364 1.00 63.89 1366 ALA A CA 1
ATOM 12036 C C . ALA E 2 1366 ? 57.516 84.951 128.137 1.00 63.89 1366 ALA A C 1
ATOM 12037 O O . ALA E 2 1366 ? 56.625 84.435 127.458 1.00 63.89 1366 ALA A O 1
ATOM 12039 N N . PRO E 2 1367 ? 58.003 86.158 127.848 1.00 67.21 1367 PRO A N 1
ATOM 12040 C CA . PRO E 2 1367 ? 57.527 86.883 126.666 1.00 67.21 1367 PRO A CA 1
ATOM 12041 C C . PRO E 2 1367 ? 57.988 86.218 125.377 1.00 67.21 1367 PRO A C 1
ATOM 12042 O O . PRO E 2 1367 ? 58.864 85.352 125.363 1.00 67.21 1367 PRO A O 1
ATOM 12046 N N . ASP E 2 1368 ? 57.366 86.651 124.276 1.00 73.56 1368 ASP A N 1
ATOM 12047 C CA . ASP E 2 1368 ? 57.511 85.951 123.004 1.00 73.56 1368 ASP A CA 1
ATOM 12048 C C . ASP E 2 1368 ? 58.905 86.115 122.415 1.00 73.56 1368 ASP A C 1
ATOM 12049 O O . ASP E 2 1368 ? 59.492 85.130 121.951 1.00 73.56 1368 ASP A O 1
ATOM 12054 N N . LEU E 2 1369 ? 59.440 87.343 122.429 1.00 68.68 1369 LEU A N 1
ATOM 12055 C CA . LEU E 2 1369 ? 60.803 87.675 121.988 1.00 68.68 1369 LEU A CA 1
ATOM 12056 C C . LEU E 2 1369 ? 61.031 87.264 120.530 1.00 68.68 1369 LEU A C 1
ATOM 12057 O O . LEU E 2 1369 ? 61.810 86.365 120.220 1.00 68.68 1369 LEU A O 1
ATOM 12062 N N . ARG E 2 1370 ? 60.296 87.931 119.645 1.00 74.90 1370 ARG A N 1
ATOM 12063 C CA . ARG E 2 1370 ? 60.354 87.587 118.233 1.00 74.90 1370 ARG A CA 1
ATOM 12064 C C . ARG E 2 1370 ? 61.666 88.060 117.620 1.00 74.90 1370 ARG A C 1
ATOM 12065 O O . ARG E 2 1370 ? 62.282 89.026 118.076 1.00 74.90 1370 ARG A O 1
ATOM 12073 N N . VAL E 2 1371 ? 62.107 87.345 116.587 1.00 77.87 1371 VAL A N 1
ATOM 12074 C CA . VAL E 2 1371 ? 63.424 87.572 116.008 1.00 77.87 1371 VAL A CA 1
ATOM 12075 C C . VAL E 2 1371 ? 63.357 87.252 114.521 1.00 77.87 1371 VAL A C 1
ATOM 12076 O O . VAL E 2 1371 ? 62.555 86.425 114.077 1.00 77.87 1371 VAL A O 1
ATOM 12080 N N . VAL E 2 1372 ? 64.160 87.956 113.744 1.00 75.97 1372 VAL A N 1
ATOM 12081 C CA . VAL E 2 1372 ? 64.320 87.657 112.330 1.00 75.97 1372 VAL A CA 1
ATOM 12082 C C . VAL E 2 1372 ? 65.410 86.607 112.189 1.00 75.97 1372 VAL A C 1
ATOM 12083 O O . VAL E 2 1372 ? 66.366 86.556 112.969 1.00 75.97 1372 VAL A O 1
ATOM 12087 N N . ALA E 2 1373 ? 65.250 85.734 111.201 1.00 77.02 1373 ALA A N 1
ATOM 12088 C CA . ALA E 2 1373 ? 66.195 84.650 111.003 1.00 77.02 1373 ALA A CA 1
ATOM 12089 C C . ALA E 2 1373 ? 67.330 85.017 110.063 1.00 77.02 1373 ALA A C 1
ATOM 12090 O O . ALA E 2 1373 ? 68.357 84.331 110.056 1.00 77.02 1373 ALA A O 1
ATOM 12092 N N . SER E 2 1374 ? 67.172 86.083 109.279 1.00 73.64 1374 SER A N 1
ATOM 12093 C CA . SER E 2 1374 ? 68.178 86.451 108.295 1.00 73.64 1374 SER A CA 1
ATOM 12094 C C . SER E 2 1374 ? 69.399 87.122 108.912 1.00 73.64 1374 SER A C 1
ATOM 12095 O O . SER E 2 1374 ? 70.462 87.119 108.285 1.00 73.64 1374 SER A O 1
ATOM 12098 N N . ASN E 2 1375 ? 69.274 87.702 110.104 1.00 66.09 1375 ASN A N 1
ATOM 12099 C CA . ASN E 2 1375 ? 70.405 88.377 110.729 1.00 66.09 1375 ASN A CA 1
ATOM 12100 C C . ASN E 2 1375 ? 71.442 87.384 111.220 1.00 66.09 1375 ASN A C 1
ATOM 12101 O O . ASN E 2 1375 ? 71.135 86.481 112.003 1.00 66.09 1375 ASN A O 1
ATOM 12106 N N . LYS E 2 1376 ? 72.672 87.565 110.756 1.00 61.83 1376 LYS A N 1
ATOM 12107 C CA . LYS E 2 1376 ? 73.823 86.930 111.366 1.00 61.83 1376 LYS A CA 1
ATOM 12108 C C . LYS E 2 1376 ? 74.251 87.669 112.625 1.00 61.83 1376 LYS A C 1
ATOM 12109 O O . LYS E 2 1376 ? 74.979 87.110 113.451 1.00 61.83 1376 LYS A O 1
ATOM 12115 N N . PHE E 2 1377 ? 73.783 88.901 112.809 1.00 56.48 1377 PHE A N 1
ATOM 12116 C CA . PHE E 2 1377 ? 74.194 89.720 113.937 1.00 56.48 1377 PHE A CA 1
ATOM 12117 C C . PHE E 2 1377 ? 73.267 89.603 115.139 1.00 56.48 1377 PHE A C 1
ATOM 12118 O O . PHE E 2 1377 ? 73.596 90.130 116.205 1.00 56.48 1377 PHE A O 1
ATOM 12126 N N . MET E 2 1378 ? 72.131 88.927 114.999 1.00 61.51 1378 MET A N 1
ATOM 12127 C CA . MET E 2 1378 ? 71.207 88.729 116.102 1.00 61.51 1378 MET A CA 1
ATOM 12128 C C . MET E 2 1378 ? 70.719 87.300 116.262 1.00 61.51 1378 MET A C 1
ATOM 12129 O O . MET E 2 1378 ? 70.018 87.025 117.240 1.00 61.51 1378 MET A O 1
ATOM 12134 N N . TYR E 2 1379 ? 71.056 86.389 115.354 1.00 70.17 1379 TYR A N 1
ATOM 12135 C CA . TYR E 2 1379 ? 70.430 85.077 115.346 1.00 70.17 1379 TYR A CA 1
ATOM 12136 C C . TYR E 2 1379 ? 71.380 84.065 114.719 1.00 70.17 1379 TYR A C 1
ATOM 12137 O O . TYR E 2 1379 ? 72.233 84.417 113.903 1.00 70.17 1379 TYR A O 1
ATOM 12146 N N . ASP E 2 1380 ? 71.225 82.805 115.116 1.00 74.62 1380 ASP A N 1
ATOM 12147 C CA . ASP E 2 1380 ? 72.035 81.700 114.602 1.00 74.62 1380 ASP A CA 1
ATOM 12148 C C . ASP E 2 1380 ? 71.118 80.547 114.215 1.00 74.62 1380 ASP A C 1
ATOM 12149 O O . ASP E 2 1380 ? 70.676 79.786 115.091 1.00 74.62 1380 ASP A O 1
ATOM 12154 N N . PRO E 2 1381 ? 70.812 80.379 112.924 1.00 76.25 1381 PRO A N 1
ATOM 12155 C CA . PRO E 2 1381 ? 69.820 79.373 112.520 1.00 76.25 1381 PRO A CA 1
ATOM 12156 C C . PRO E 2 1381 ? 70.319 77.938 112.553 1.00 76.25 1381 PRO A C 1
ATOM 12157 O O . PRO E 2 1381 ? 69.505 77.020 112.385 1.00 76.25 1381 PRO A O 1
ATOM 12161 N N . ASN E 2 1382 ? 71.610 77.712 112.754 1.00 84.26 1382 ASN A N 1
ATOM 12162 C CA . ASN E 2 1382 ? 72.158 76.361 112.706 1.00 84.26 1382 ASN A CA 1
ATOM 12163 C C . ASN E 2 1382 ? 71.822 75.612 113.989 1.00 84.26 1382 ASN A C 1
ATOM 12164 O O . ASN E 2 1382 ? 72.081 76.123 115.083 1.00 84.26 1382 ASN A O 1
ATOM 12169 N N . PRO E 2 1383 ? 71.244 74.411 113.898 1.00 88.47 1383 PRO A N 1
ATOM 12170 C CA . PRO E 2 1383 ? 70.941 73.642 115.112 1.00 88.47 1383 PRO A CA 1
ATOM 12171 C C . PRO E 2 1383 ? 72.194 73.096 115.776 1.00 88.47 1383 PRO A C 1
ATOM 12172 O O . PRO E 2 1383 ? 72.817 72.160 115.267 1.00 88.47 1383 PRO A O 1
ATOM 12176 N N . VAL E 2 1384 ? 72.572 73.667 116.913 1.00 90.54 1384 VAL A N 1
ATOM 12177 C CA . VAL E 2 1384 ? 73.791 73.257 117.590 1.00 90.54 1384 VAL A CA 1
ATOM 12178 C C . VAL E 2 1384 ? 73.493 72.154 118.593 1.00 90.54 1384 VAL A C 1
ATOM 12179 O O . VAL E 2 1384 ? 73.907 71.009 118.410 1.00 90.54 1384 VAL A O 1
#

Nearest PDB structures (foldseek):
  7yot-assembly1_E  TM=1.009E+00  e=2.863E-20  avian paramyxovirus 1
  7you-assembly1_E  TM=9.827E-01  e=3.153E-18  avian paramyxovirus 1
  7yov-assembly1_E  TM=9.853E-01  e=2.657E-17  avian paramyxovirus 1
  4heo-assembly1_A  TM=8.675E-01  e=5.403E-01  Hendra virus horse/Australia/Hendra/1994
  9ir3-assembly1_C  TM=8.901E-01  e=5.403E-01  Henipavirus nipahense

Organism: Avian paramyxovirus 1 (NCBI:txid2560319)

Sequence (1551 aa):
MRSEIQQLKTSVAVMEANLGMMKILDPGCANVSSLSDLRAAVAKSHPVLIAGSEIQQLKTSVAVMEANLGMMKILDPGCANVSSLSDLRAVAKSQLKTSVAVMEANLGMMKILDPGCANVSSLSDLRAAVMEANLGMMKILDPGSSLSDLRAVAKSHPVLIAGPGDPSPYVTQGGEIALNKLSQPVPHPSDLIPDIGIERDTVRALILSRPMHPSSSSKLLSKLDSAGSVEEIRKIKRLALNGRAEHQIILPESHLSSPLVKHKLLYYWKLTGLPLPDECDFDHLILSRQWKKILESSTPDIERMIKLGRSVHQTLSHSSKLTGILHPRCLEDLVGLDIPDSTNKFRRIEKKIQIHNTRYGEPFTRLCSYVEKKLLGSSWTHKIRRSEEFDSLRTDPAFWFHSSWSTAKFAWLHVKQIQRHLIVAARTRSASNKLVTLSHRSGQVFITPELVIVTHTNENKFTCLSQELVLMYADMMEGRDMVNIISSTAVHLRCLAEKIDDILRLVDALARDLGNQVYDVVALMEGFAYGAVQLLEPSGTFAGDFFSFNLQELRDTLICLLPQRIADSVTHAIANIFSGLEQNQAAEMLCLLRLWGHPLLESRAAAKAVRAQMCAPKMVDFDMILQVLSFFKGTIINGYRKKNAGVWPRVKAHTIYGNVIAQLHADSAEISHDIMLREYKNLSAIEFEACIEYDPVTNLSMFLKDKAIAHPRNNWLASFRRNLLSEEQKKNVQDSTSTNRLLIEFLESNDFDPYKEMEYLTTLEYLRDDSVAVSYSLKEIFAKLTKKLRNCQVMAEGILADQIAPFFQGNDSISLTKSMLAMSQLSYNSNRKRIKHRRRVATFITTDLQKYCLNWRYQTIKLFAHAINQLMGLPHFFEWIHLRLMDTTMFVGDPFNPPSDPTDYDLTKVPNDDIYIVSARGGIEGLCQKLWTMISIAAIQLAAARSHCRVACMVQGDNQVIAVTREVRPDDSPESVLTQLHEASDNFFRELIHVNHLIGHNLKDRETIRSDTFFIYSKRIFKDGAILSQVLKNSSKLVLVSGDLSENTVMSCANISSTVARLCENGLPKDFCYYLNYLMSCIQTYFDSEFSITSNQSWINDIPFIHSYVLTPAQLGGLSNLQYSRLYTRNIGDPGTTAFAEVKRLEAVGLLGPNIMTNILTRPPGNGDWASLCNDPYSFNFESVASPSIVLKKHTQRVLFETCSNPLLSGVHTEDNEAEEKALAEYLLNQEVIHPRVAHAIMEASSVGRRKQIQGLVDTTNTVIKIALSRKPLGIKRLARIINYSSMHAMLFRDDVFLSNRANHPLVSSDMCSLALADYARNRSWSPLTGGRKILGVSNPDTIELVEGEILSISGGCSKCDSGDEQFTWFHLPSNIELTDDTSKNPPMRVPYLGAHMSPHVKAALRASSVLIWAYGDNDINWTAALKLARSRCNISSEYLRLLSPLPTAGNTFTPASLYRVSPYVHISNDSQRLFTNVVYQQIMLLGLSLIESLFPMTVTKTYDEITLHLHSKFSCCIREAPVAVPFELTGVAPDLRVVASNKFMYDPNPV